Protein AF-0000000080326849 (afdb_homodimer)

Nearest PDB structures (foldseek):
  8a9y-assembly1_I  TM=8.716E-01  e=7.642E-74  Bacteroides thetaiotaomicron VPI-5482
  6zm1-assembly1_B  TM=8.538E-01  e=9.521E-70  Bacteroides thetaiotaomicron VPI-5482
  6sm3-assembly1_B  TM=8.255E-01  e=3.219E-65  Porphyromonas gingivalis W83
  6z8i-assembly1_B  TM=8.258E-01  e=1.841E-57  Bacteroides thetaiotaomicron VPI-5482
  5odw-assembly2_B  TM=6.741E-01  e=1.408E-22  Pseudomonas aeruginosa PAO1

InterPro domains:
  IPR008969 Carboxypeptidase-like, regulatory domain superfamily [SSF49464] (3-81)
  IPR012910 TonB-dependent receptor, plug domain [PF07715] (94-198)
  IPR023996 TonB-dependent outer membrane protein, SusC/RagA [TIGR04056] (3-1041)
  IPR023997 TonB-dependent outer membrane protein SusC/RagA, conserved site [TIGR04057] (175-204)
  IPR036942 TonB-dependent receptor-like, beta-barrel domain superfamily [G3DSA:2.40.170.20] (307-1041)
  IPR037066 TonB-dependent receptor, plug domain superfamily [G3DSA:2.170.130.10] (72-208)
  IPR039426 TonB-dependent receptor-like [PS52016] (90-984)
  IPR039426 TonB-dependent receptor-like [PTHR30069] (73-820)

Structure (mmCIF, N/CA/C/O backbone):
data_AF-0000000080326849-model_v1
#
loop_
_entity.id
_entity.type
_entity.pdbx_description
1 polymer 'Contig29, whole genome shotgun sequence'
#
loop_
_atom_site.group_PDB
_atom_site.id
_atom_site.type_symbol
_atom_site.label_atom_id
_atom_site.label_alt_id
_atom_site.label_comp_id
_atom_site.label_asym_id
_atom_site.label_entity_id
_atom_site.label_seq_id
_atom_site.pdbx_PDB_ins_code
_atom_site.Cartn_x
_atom_site.Cartn_y
_atom_site.Cartn_z
_atom_site.occupancy
_atom_site.B_iso_or_equiv
_atom_site.auth_seq_id
_atom_site.auth_comp_id
_atom_site.auth_asym_id
_atom_site.auth_atom_id
_atom_site.pdbx_PDB_model_num
ATOM 1 N N . MET A 1 1 ? 57.781 -1.099 -11.609 1 80.69 1 MET A N 1
ATOM 2 C CA . MET A 1 1 ? 58.594 -2.131 -12.258 1 80.69 1 MET A CA 1
ATOM 3 C C . MET A 1 1 ? 57.719 -3.016 -13.141 1 80.69 1 MET A C 1
ATOM 5 O O . MET A 1 1 ? 56.531 -3.154 -12.906 1 80.69 1 MET A O 1
ATOM 9 N N . LEU A 1 2 ? 58.25 -3.49 -14.086 1 80.94 2 LEU A N 1
ATOM 10 C CA . LEU A 1 2 ? 57.594 -4.426 -14.984 1 80.94 2 LEU A CA 1
ATOM 11 C C . LEU A 1 2 ? 57.656 -5.848 -14.438 1 80.94 2 LEU A C 1
ATOM 13 O O . LEU A 1 2 ? 58.75 -6.375 -14.195 1 80.94 2 LEU A O 1
ATOM 17 N N . VAL A 1 3 ? 56.531 -6.348 -14.078 1 83.81 3 VAL A N 1
ATOM 18 C CA . VAL A 1 3 ? 56.438 -7.742 -13.664 1 83.81 3 VAL A CA 1
ATOM 19 C C . VAL A 1 3 ? 55.938 -8.602 -14.82 1 83.81 3 VAL A C 1
ATOM 21 O O . VAL A 1 3 ? 54.906 -8.273 -15.438 1 83.81 3 VAL A O 1
ATOM 24 N N . LYS A 1 4 ? 56.688 -9.641 -15.086 1 82.62 4 LYS A N 1
ATOM 25 C CA . LYS A 1 4 ? 56.312 -10.641 -16.078 1 82.62 4 LYS A CA 1
ATOM 26 C C . LYS A 1 4 ? 56.156 -12.023 -15.445 1 82.62 4 LYS A C 1
ATOM 28 O O . LYS A 1 4 ? 56.719 -12.289 -14.383 1 82.62 4 LYS A O 1
ATOM 33 N N . GLY A 1 5 ? 55.281 -12.805 -15.961 1 83.62 5 GLY A N 1
ATOM 34 C CA . GLY A 1 5 ? 55.156 -14.172 -15.492 1 83.62 5 GLY A CA 1
ATOM 35 C C . GLY A 1 5 ? 54.219 -15.008 -16.328 1 83.62 5 GLY A C 1
ATOM 36 O O . GLY A 1 5 ? 53.719 -14.547 -17.359 1 83.62 5 GLY A O 1
ATOM 37 N N . THR A 1 6 ? 54.156 -16.266 -15.992 1 81.56 6 THR A N 1
ATOM 38 C CA . THR A 1 6 ? 53.219 -17.219 -16.578 1 81.56 6 THR A CA 1
ATOM 39 C C . THR A 1 6 ? 52.25 -17.734 -15.531 1 81.56 6 THR A C 1
ATOM 41 O O . THR A 1 6 ? 52.625 -18.031 -14.398 1 81.56 6 THR A O 1
ATOM 44 N N . VAL A 1 7 ? 51.062 -17.641 -15.852 1 82.44 7 VAL A N 1
ATOM 45 C CA . VAL A 1 7 ? 50.062 -18.281 -15.016 1 82.44 7 VAL A CA 1
ATOM 46 C C . VAL A 1 7 ? 49.719 -19.656 -15.586 1 82.44 7 VAL A C 1
ATOM 48 O O . VAL A 1 7 ? 49.281 -19.781 -16.75 1 82.44 7 VAL A O 1
ATOM 51 N N . THR A 1 8 ? 49.938 -20.594 -14.789 1 77.44 8 THR A N 1
ATOM 52 C CA . THR A 1 8 ? 49.719 -21.953 -15.242 1 77.44 8 THR A CA 1
ATOM 53 C C . THR A 1 8 ? 48.688 -22.656 -14.352 1 77.44 8 THR A C 1
ATOM 55 O O . THR A 1 8 ? 48.438 -22.203 -13.242 1 77.44 8 THR A O 1
ATOM 58 N N . ASP A 1 9 ? 48.125 -23.672 -14.93 1 68.25 9 ASP A N 1
ATOM 59 C CA . ASP A 1 9 ? 47.281 -24.547 -14.125 1 68.25 9 ASP A CA 1
ATOM 60 C C . ASP A 1 9 ? 48.125 -25.562 -13.359 1 68.25 9 ASP A C 1
ATOM 62 O O . ASP A 1 9 ? 49.344 -25.5 -13.383 1 68.25 9 ASP A O 1
ATOM 66 N N . GLU A 1 10 ? 47.469 -26.422 -12.578 1 64.81 10 GLU A N 1
ATOM 67 C CA . GLU A 1 10 ? 48.156 -27.406 -11.758 1 64.81 10 GLU A CA 1
ATOM 68 C C . GLU A 1 10 ? 49.062 -28.297 -12.609 1 64.81 10 GLU A C 1
ATOM 70 O O . GLU A 1 10 ? 50.062 -28.812 -12.125 1 64.81 10 GLU A O 1
ATOM 75 N N . LYS A 1 11 ? 48.875 -28.422 -13.859 1 63.25 11 LYS A N 1
ATOM 76 C CA . LYS A 1 11 ? 49.656 -29.297 -14.758 1 63.25 11 LYS A CA 1
ATOM 77 C C . LYS A 1 11 ? 50.781 -28.516 -15.43 1 63.25 11 LYS A C 1
ATOM 79 O O . LYS A 1 11 ? 51.469 -29.062 -16.281 1 63.25 11 LYS A O 1
ATOM 84 N N . GLY A 1 12 ? 50.75 -27.328 -15.211 1 66.94 12 GLY A N 1
ATOM 85 C CA . GLY A 1 12 ? 51.844 -26.531 -15.758 1 66.94 12 GLY A CA 1
ATOM 86 C C . GLY A 1 12 ? 51.5 -25.875 -17.078 1 66.94 12 GLY A C 1
ATOM 87 O O . GLY A 1 12 ? 52.344 -25.297 -17.75 1 66.94 12 GLY A O 1
ATOM 88 N N . THR A 1 13 ? 50.344 -26.078 -17.453 1 70.25 13 THR A N 1
ATOM 89 C CA . THR A 1 13 ? 49.906 -25.484 -18.719 1 70.25 13 THR A CA 1
ATOM 90 C C . THR A 1 13 ? 49.5 -24.016 -18.5 1 70.25 13 THR A C 1
ATOM 92 O O . THR A 1 13 ? 48.75 -23.703 -17.578 1 70.25 13 THR A O 1
ATOM 95 N N . GLY A 1 14 ? 49.906 -23.188 -19.406 1 75.81 14 GLY A N 1
ATOM 96 C CA . GLY A 1 14 ? 49.562 -21.781 -19.328 1 75.81 14 GLY A CA 1
ATOM 97 C C . GLY A 1 14 ? 48.062 -21.516 -19.469 1 75.81 14 GLY A C 1
ATOM 98 O O . GLY A 1 14 ? 47.406 -22.094 -20.328 1 75.81 14 GLY A O 1
ATOM 99 N N . ILE A 1 15 ? 47.469 -20.812 -18.578 1 74.5 15 ILE A N 1
ATOM 100 C CA . ILE A 1 15 ? 46.062 -20.453 -18.594 1 74.5 15 ILE A CA 1
ATOM 101 C C . ILE A 1 15 ? 45.875 -19.109 -19.281 1 74.5 15 ILE A C 1
ATOM 103 O O . ILE A 1 15 ? 46.281 -18.078 -18.766 1 74.5 15 ILE A O 1
ATOM 107 N N . PRO A 1 16 ? 45.25 -19.266 -20.422 1 69.06 16 PRO A N 1
ATOM 108 C CA . PRO A 1 16 ? 44.969 -17.984 -21.078 1 69.06 16 PRO A CA 1
ATOM 109 C C . PRO A 1 16 ? 43.812 -17.219 -20.438 1 69.06 16 PRO A C 1
ATOM 111 O O . PRO A 1 16 ? 42.875 -17.844 -19.938 1 69.06 16 PRO A O 1
ATOM 114 N N . GLY A 1 17 ? 43.844 -15.891 -20.406 1 67.38 17 GLY A N 1
ATOM 115 C CA . GLY A 1 17 ? 42.75 -15.039 -20.016 1 67.38 17 GLY A CA 1
ATOM 116 C C . GLY A 1 17 ? 42.625 -14.852 -18.516 1 67.38 17 GLY A C 1
ATOM 117 O O . GLY A 1 17 ? 41.562 -14.43 -18.031 1 67.38 17 GLY A O 1
ATOM 118 N N . VAL A 1 18 ? 43.625 -15.273 -17.781 1 74 18 VAL A N 1
ATOM 119 C CA . VAL A 1 18 ? 43.625 -15.031 -16.344 1 74 18 VAL A CA 1
ATOM 120 C C . VAL A 1 18 ? 43.688 -13.523 -16.078 1 74 18 VAL A C 1
ATOM 122 O O . VAL A 1 18 ? 44.562 -12.836 -16.594 1 74 18 VAL A O 1
ATOM 125 N N . SER A 1 19 ? 42.781 -13.148 -15.328 1 77.06 19 SER A N 1
ATOM 126 C CA . SER A 1 19 ? 42.812 -11.742 -14.93 1 77.06 19 SER A CA 1
ATOM 127 C C . SER A 1 19 ? 43.844 -11.5 -13.836 1 77.06 19 SER A C 1
ATOM 129 O O . SER A 1 19 ? 43.812 -12.141 -12.781 1 77.06 19 SER A O 1
ATOM 131 N N . ILE A 1 20 ? 44.938 -10.711 -14.195 1 79.5 20 ILE A N 1
ATOM 132 C CA . ILE A 1 20 ? 45.938 -10.289 -13.219 1 79.5 20 ILE A CA 1
ATOM 133 C C . ILE A 1 20 ? 45.719 -8.812 -12.875 1 79.5 20 ILE A C 1
ATOM 135 O O . ILE A 1 20 ? 45.844 -7.941 -13.734 1 79.5 20 ILE A O 1
ATOM 139 N N . LYS A 1 21 ? 45.344 -8.633 -11.672 1 78.25 21 LYS A N 1
ATOM 140 C CA . LYS A 1 21 ? 45.031 -7.281 -11.219 1 78.25 21 LYS A CA 1
ATOM 141 C C . LYS A 1 21 ? 45.875 -6.895 -10.008 1 78.25 21 LYS A C 1
ATOM 143 O O . LYS A 1 21 ? 46.125 -7.73 -9.148 1 78.25 21 LYS A O 1
ATOM 148 N N . LEU A 1 22 ? 46.5 -5.609 -10.102 1 77.19 22 LEU A N 1
ATOM 149 C CA . LEU A 1 22 ? 47.125 -5.062 -8.898 1 77.19 22 LEU A CA 1
ATOM 150 C C . LEU A 1 22 ? 46.094 -4.797 -7.816 1 77.19 22 LEU A C 1
ATOM 152 O O . LEU A 1 22 ? 45.094 -4.129 -8.07 1 77.19 22 LEU A O 1
ATOM 156 N N . LYS A 1 23 ? 46.312 -5.43 -6.703 1 71.44 23 LYS A N 1
ATOM 157 C CA . LYS A 1 23 ? 45.406 -5.34 -5.578 1 71.44 23 LYS A CA 1
ATOM 158 C C . LYS A 1 23 ? 45.094 -3.887 -5.219 1 71.44 23 LYS A C 1
ATOM 160 O O . LYS A 1 23 ? 46.031 -3.076 -5.098 1 71.44 23 LYS A O 1
ATOM 165 N N . GLU A 1 24 ? 43.875 -3.559 -5.18 1 59.56 24 GLU A N 1
ATOM 166 C CA . GLU A 1 24 ? 43.375 -2.248 -4.789 1 59.56 24 GLU A CA 1
ATOM 167 C C . GLU A 1 24 ? 43.688 -1.194 -5.844 1 59.56 24 GLU A C 1
ATOM 169 O O . GLU A 1 24 ? 43.875 -0.016 -5.52 1 59.56 24 GLU A O 1
ATOM 174 N N . SER A 1 25 ? 44.125 -1.574 -7.102 1 64.38 25 SER A N 1
ATOM 175 C CA . SER A 1 25 ? 44.438 -0.693 -8.227 1 64.38 25 SER A CA 1
ATOM 176 C C . SER A 1 25 ? 43.656 -1.105 -9.477 1 64.38 25 SER A C 1
ATOM 178 O O . SER A 1 25 ? 43.188 -2.24 -9.578 1 64.38 25 SER A O 1
ATOM 180 N N . ALA A 1 26 ? 43.562 -0.132 -10.375 1 60.25 26 ALA A N 1
ATOM 181 C CA . ALA A 1 26 ? 42.906 -0.413 -11.664 1 60.25 26 ALA A CA 1
ATOM 182 C C . ALA A 1 26 ? 43.906 -1.019 -12.648 1 60.25 26 ALA A C 1
ATOM 184 O O . ALA A 1 26 ? 43.531 -1.395 -13.758 1 60.25 26 ALA A O 1
ATOM 185 N N . ILE A 1 27 ? 45.062 -1.151 -12.242 1 71.69 27 ILE A N 1
ATOM 186 C CA . ILE A 1 27 ? 46.062 -1.74 -13.109 1 71.69 27 ILE A CA 1
ATOM 187 C C . ILE A 1 27 ? 45.844 -3.244 -13.234 1 71.69 27 ILE A C 1
ATOM 189 O O . ILE A 1 27 ? 45.844 -3.967 -12.234 1 71.69 27 ILE A O 1
ATOM 193 N N . ALA A 1 28 ? 45.312 -3.67 -14.336 1 73.12 28 ALA A N 1
ATOM 194 C CA . ALA A 1 28 ? 45.062 -5.09 -14.586 1 73.12 28 ALA A CA 1
ATOM 195 C C . ALA A 1 28 ? 45.562 -5.5 -15.969 1 73.12 28 ALA A C 1
ATOM 197 O O . ALA A 1 28 ? 45.75 -4.652 -16.844 1 73.12 28 ALA A O 1
ATOM 198 N N . THR A 1 29 ? 46 -6.734 -16.109 1 76.12 29 THR A N 1
ATOM 199 C CA . THR A 1 29 ? 46.312 -7.371 -17.375 1 76.12 29 THR A CA 1
ATOM 200 C C . THR A 1 29 ? 45.75 -8.789 -17.422 1 76.12 29 THR A C 1
ATOM 202 O O . THR A 1 29 ? 45.219 -9.289 -16.438 1 76.12 29 THR A O 1
ATOM 205 N N . THR A 1 30 ? 45.656 -9.375 -18.484 1 77.06 30 THR A N 1
ATOM 206 C CA . THR A 1 30 ? 45.312 -10.773 -18.641 1 77.06 30 THR A CA 1
ATOM 207 C C . THR A 1 30 ? 46.438 -11.57 -19.281 1 77.06 30 THR A C 1
ATOM 209 O O . THR A 1 30 ? 47.281 -11 -19.953 1 77.06 30 THR A O 1
ATOM 212 N N . THR A 1 31 ? 46.438 -12.883 -19 1 77.12 31 THR A N 1
ATOM 213 C CA . THR A 1 31 ? 47.438 -13.734 -19.594 1 77.12 31 THR A CA 1
ATOM 214 C C . THR A 1 31 ? 47.188 -13.914 -21.094 1 77.12 31 THR A C 1
ATOM 216 O O . THR A 1 31 ? 46.062 -13.859 -21.547 1 77.12 31 THR A O 1
ATOM 219 N N . ASP A 1 32 ? 48.344 -14.086 -21.828 1 74.31 32 ASP A N 1
ATOM 220 C CA . ASP A 1 32 ? 48.25 -14.398 -23.25 1 74.31 32 ASP A CA 1
ATOM 221 C C . ASP A 1 32 ? 47.938 -15.875 -23.484 1 74.31 32 ASP A C 1
ATOM 223 O O . ASP A 1 32 ? 47.781 -16.625 -22.516 1 74.31 32 ASP A O 1
ATOM 227 N N . PRO A 1 33 ? 47.781 -16.375 -24.656 1 67.12 33 PRO A N 1
ATOM 228 C CA . PRO A 1 33 ? 47.406 -17.766 -24.922 1 67.12 33 PRO A CA 1
ATOM 229 C C . PRO A 1 33 ? 48.375 -18.781 -24.297 1 67.12 33 PRO A C 1
ATOM 231 O O . PRO A 1 33 ? 47.969 -19.922 -24.031 1 67.12 33 PRO A O 1
ATOM 234 N N . SER A 1 34 ? 49.5 -18.438 -24.094 1 73.31 34 SER A N 1
ATOM 235 C CA . SER A 1 34 ? 50.469 -19.328 -23.484 1 73.31 34 SER A CA 1
ATOM 236 C C . SER A 1 34 ? 50.5 -19.141 -21.969 1 73.31 34 SER A C 1
ATOM 238 O O . SER A 1 34 ? 51.344 -19.734 -21.281 1 73.31 34 SER A O 1
ATOM 240 N N . GLY A 1 35 ? 49.656 -18.328 -21.422 1 76.38 35 GLY A N 1
ATOM 241 C CA . GLY A 1 35 ? 49.562 -18.062 -20 1 76.38 35 GLY A CA 1
ATOM 242 C C . GLY A 1 35 ? 50.5 -16.984 -19.516 1 76.38 35 GLY A C 1
ATOM 243 O O . GLY A 1 35 ? 50.625 -16.75 -18.312 1 76.38 35 GLY A O 1
ATOM 244 N N . LYS A 1 36 ? 51.188 -16.297 -20.391 1 80.5 36 LYS A N 1
ATOM 245 C CA . LYS A 1 36 ? 52.156 -15.273 -20.016 1 80.5 36 LYS A CA 1
ATOM 246 C C . LYS A 1 36 ? 51.469 -13.922 -19.797 1 80.5 36 LYS A C 1
ATOM 248 O O . LYS A 1 36 ? 50.5 -13.609 -20.453 1 80.5 36 LYS A O 1
ATOM 253 N N . TYR A 1 37 ? 52 -13.195 -18.891 1 79.81 37 TYR A N 1
ATOM 254 C CA . TYR A 1 37 ? 51.469 -11.859 -18.641 1 79.81 37 TYR A CA 1
ATOM 255 C C . TYR A 1 37 ? 52.594 -10.875 -18.359 1 79.81 37 TYR A C 1
ATOM 257 O O . TYR A 1 37 ? 53.719 -11.281 -18.047 1 79.81 37 TYR A O 1
ATOM 265 N N . ALA A 1 38 ? 52.406 -9.586 -18.703 1 81.75 38 ALA A N 1
ATOM 266 C CA . ALA A 1 38 ? 53.25 -8.461 -18.312 1 81.75 38 ALA A CA 1
ATOM 267 C C . ALA A 1 38 ? 52.438 -7.316 -17.75 1 81.75 38 ALA A C 1
ATOM 269 O O . ALA A 1 38 ? 51.406 -6.93 -18.328 1 81.75 38 ALA A O 1
ATOM 270 N N . ILE A 1 39 ? 52.844 -6.871 -16.547 1 79.12 39 ILE A N 1
ATOM 271 C CA . ILE A 1 39 ? 52.094 -5.805 -15.883 1 79.12 39 ILE A CA 1
ATOM 272 C C . ILE A 1 39 ? 53.062 -4.867 -15.156 1 79.12 39 ILE A C 1
ATOM 274 O O . ILE A 1 39 ? 54 -5.324 -14.484 1 79.12 39 ILE A O 1
ATOM 278 N N . LYS A 1 40 ? 52.906 -3.576 -15.297 1 79.56 40 LYS A N 1
ATOM 279 C CA . LYS A 1 40 ? 53.688 -2.584 -14.57 1 79.56 40 LYS A CA 1
ATOM 280 C C . LYS A 1 40 ? 53.031 -2.207 -13.25 1 79.56 40 LYS A C 1
ATOM 282 O O . LYS A 1 40 ? 51.906 -1.674 -13.242 1 79.56 40 LYS A O 1
ATOM 287 N N . VAL A 1 41 ? 53.719 -2.604 -12.117 1 78.06 41 VAL A N 1
ATOM 288 C CA . VAL A 1 41 ? 53.125 -2.398 -10.805 1 78.06 41 VAL A CA 1
ATOM 289 C C . VAL A 1 41 ? 54.188 -1.899 -9.828 1 78.06 41 VAL A C 1
ATOM 291 O O . VAL A 1 41 ? 55.375 -2.061 -10.078 1 78.06 41 VAL A O 1
ATOM 294 N N . PRO A 1 42 ? 53.844 -1.189 -8.773 1 79.25 42 PRO A N 1
ATOM 295 C CA . PRO A 1 42 ? 54.844 -0.878 -7.746 1 79.25 42 PRO A CA 1
ATOM 296 C C . PRO A 1 42 ? 55.469 -2.129 -7.148 1 79.25 42 PRO A C 1
ATOM 298 O O . PRO A 1 42 ? 54.844 -3.17 -7.039 1 79.25 42 PRO A O 1
ATOM 301 N N . GLY A 1 43 ? 56.75 -2.104 -6.883 1 79 43 GLY A N 1
ATOM 302 C CA . GLY A 1 43 ? 57.531 -3.217 -6.352 1 79 43 GLY A CA 1
ATOM 303 C C . GLY A 1 43 ? 56.906 -3.824 -5.105 1 79 43 GLY A C 1
ATOM 304 O O . GLY A 1 43 ? 57.094 -5.004 -4.816 1 79 43 GLY A O 1
ATOM 305 N N . ASN A 1 44 ? 56.219 -3.084 -4.445 1 75.25 44 ASN A N 1
ATOM 306 C CA . ASN A 1 44 ? 55.594 -3.58 -3.221 1 75.25 44 ASN A CA 1
ATOM 307 C C . ASN A 1 44 ? 54.125 -3.893 -3.434 1 75.25 44 ASN A C 1
ATOM 309 O O . ASN A 1 44 ? 53.375 -4.066 -2.469 1 75.25 44 ASN A O 1
ATOM 313 N N . GLY A 1 45 ? 53.688 -4.066 -4.578 1 75.75 45 GLY A N 1
ATOM 314 C CA . GLY A 1 45 ? 52.281 -4.332 -4.883 1 75.75 45 GLY A CA 1
ATOM 315 C C . GLY A 1 45 ? 51.906 -5.797 -4.73 1 75.75 45 GLY A C 1
ATOM 316 O O . GLY A 1 45 ? 52.781 -6.648 -4.539 1 75.75 45 GLY A O 1
ATOM 317 N N . VAL A 1 46 ? 50.562 -6.137 -4.645 1 80.44 46 VAL A N 1
ATOM 318 C CA . VAL A 1 46 ? 50 -7.492 -4.656 1 80.44 46 VAL A CA 1
ATOM 319 C C . VAL A 1 46 ? 49.156 -7.699 -5.91 1 80.44 46 VAL A C 1
ATOM 321 O O . VAL A 1 46 ? 48.25 -6.906 -6.191 1 80.44 46 VAL A O 1
ATOM 324 N N . LEU A 1 47 ? 49.562 -8.773 -6.629 1 79.88 47 LEU A N 1
ATOM 325 C CA . LEU A 1 47 ? 48.781 -9.133 -7.82 1 79.88 47 LEU A CA 1
ATOM 326 C C . LEU A 1 47 ? 47.719 -10.172 -7.488 1 79.88 47 LEU A C 1
ATOM 328 O O . LEU A 1 47 ? 48 -11.117 -6.75 1 79.88 47 LEU A O 1
ATOM 332 N N . ILE A 1 48 ? 46.594 -9.93 -7.941 1 78.94 48 ILE A N 1
ATOM 333 C CA . ILE A 1 48 ? 45.5 -10.906 -7.844 1 78.94 48 ILE A CA 1
ATOM 334 C C . ILE A 1 48 ? 45.312 -11.586 -9.195 1 78.94 48 ILE A C 1
ATOM 336 O O . ILE A 1 48 ? 45.031 -10.922 -10.195 1 78.94 48 ILE A O 1
ATOM 340 N N . PHE A 1 49 ? 45.5 -12.891 -9.172 1 75.44 49 PHE A N 1
ATOM 341 C CA . PHE A 1 49 ? 45.25 -13.742 -10.328 1 75.44 49 PHE A CA 1
ATOM 342 C C . PHE A 1 49 ? 43.875 -14.406 -10.227 1 75.44 49 PHE A C 1
ATOM 344 O O . PHE A 1 49 ? 43.625 -15.156 -9.281 1 75.44 49 PHE A O 1
ATOM 351 N N . SER A 1 50 ? 43 -14.047 -11.062 1 71.88 50 SER A N 1
ATOM 352 C CA . SER A 1 50 ? 41.656 -14.617 -11.031 1 71.88 50 SER A CA 1
ATOM 353 C C . SER A 1 50 ? 41.25 -15.141 -12.406 1 71.88 50 SER A C 1
ATOM 355 O O . SER A 1 50 ? 41.531 -14.5 -13.422 1 71.88 50 SER A O 1
ATOM 357 N N . TYR A 1 51 ? 40.875 -16.359 -12.391 1 64.5 51 TYR A N 1
ATOM 358 C CA . TYR A 1 51 ? 40.312 -16.984 -13.586 1 64.5 51 TYR A CA 1
ATOM 359 C C . TYR A 1 51 ? 39.156 -17.906 -13.25 1 64.5 51 TYR A C 1
ATOM 361 O O . TYR A 1 51 ? 39.188 -18.594 -12.227 1 64.5 51 TYR A O 1
ATOM 369 N N . LEU A 1 52 ? 38.125 -17.812 -14.086 1 52.72 52 LEU A N 1
ATOM 370 C CA . LEU A 1 52 ? 36.938 -18.672 -13.891 1 52.72 52 LEU A CA 1
ATOM 371 C C . LEU A 1 52 ? 37.375 -20.141 -13.781 1 52.72 52 LEU A C 1
ATOM 373 O O . LEU A 1 52 ? 38.125 -20.641 -14.625 1 52.72 52 LEU A O 1
ATOM 377 N N . GLY A 1 53 ? 36.938 -20.859 -12.781 1 53.28 53 GLY A N 1
ATOM 378 C CA . GLY A 1 53 ? 37.25 -22.266 -12.555 1 53.28 53 GLY A CA 1
ATOM 379 C C . GLY A 1 53 ? 38.5 -22.453 -11.695 1 53.28 53 GLY A C 1
ATOM 380 O O . GLY A 1 53 ? 38.875 -23.594 -11.375 1 53.28 53 GLY A O 1
ATOM 381 N N . TYR A 1 54 ? 39.188 -21.344 -11.484 1 61.59 54 TYR A N 1
ATOM 382 C CA . TYR A 1 54 ? 40.375 -21.422 -10.664 1 61.59 54 TYR A CA 1
ATOM 383 C C . TYR A 1 54 ? 40.25 -20.562 -9.414 1 61.59 54 TYR A C 1
ATOM 385 O O . TYR A 1 54 ? 39.562 -19.562 -9.422 1 61.59 54 TYR A O 1
ATOM 393 N N . ASN A 1 55 ? 40.719 -21.016 -8.344 1 62.41 55 ASN A N 1
ATOM 394 C CA . ASN A 1 55 ? 40.812 -20.188 -7.148 1 62.41 55 ASN A CA 1
ATOM 395 C C . ASN A 1 55 ? 41.656 -18.938 -7.398 1 62.41 55 ASN A C 1
ATOM 397 O O . ASN A 1 55 ? 42.75 -19.016 -7.938 1 62.41 55 ASN A O 1
ATOM 401 N N . SER A 1 56 ? 41.031 -17.859 -7.098 1 66.62 56 SER A N 1
ATOM 402 C CA . SER A 1 56 ? 41.812 -16.641 -7.207 1 66.62 56 SER A CA 1
ATOM 403 C C . SER A 1 56 ? 43.031 -16.672 -6.277 1 66.62 56 SER A C 1
ATOM 405 O O . SER A 1 56 ? 42.938 -17.203 -5.16 1 66.62 56 SER A O 1
ATOM 407 N N . GLN A 1 57 ? 44.25 -16.297 -6.727 1 71.12 57 GLN A N 1
ATOM 408 C CA . GLN A 1 57 ? 45.469 -16.266 -5.93 1 71.12 57 GLN A CA 1
ATOM 409 C C . GLN A 1 57 ? 46.031 -14.859 -5.855 1 71.12 57 GLN A C 1
ATOM 411 O O . GLN A 1 57 ? 46.125 -14.156 -6.867 1 71.12 57 GLN A O 1
ATOM 416 N N . GLU A 1 58 ? 46.281 -14.406 -4.613 1 76 58 GLU A N 1
ATOM 417 C CA . GLU A 1 58 ? 47 -13.148 -4.422 1 76 58 GLU A CA 1
ATOM 418 C C . GLU A 1 58 ? 48.5 -13.375 -4.301 1 76 58 GLU A C 1
ATOM 420 O O . GLU A 1 58 ? 48.938 -14.227 -3.521 1 76 58 GLU A O 1
ATOM 425 N N . MET A 1 59 ? 49.312 -12.68 -5.129 1 77.81 59 MET A N 1
ATOM 426 C CA . MET A 1 59 ? 50.781 -12.805 -5.109 1 77.81 59 MET A CA 1
ATOM 427 C C . MET A 1 59 ? 51.438 -11.445 -4.867 1 77.81 59 MET A C 1
ATOM 429 O O . MET A 1 59 ? 51.281 -10.523 -5.668 1 77.81 59 MET A O 1
ATOM 433 N N . PRO A 1 60 ? 52.062 -11.219 -3.697 1 79.31 60 PRO A N 1
ATOM 434 C CA . PRO A 1 60 ? 52.812 -9.992 -3.555 1 79.31 60 PRO A CA 1
ATOM 435 C C . PRO A 1 60 ? 53.938 -9.867 -4.59 1 79.31 60 PRO A C 1
ATOM 437 O O . PRO A 1 60 ? 54.625 -10.852 -4.883 1 79.31 60 PRO A O 1
ATOM 440 N N . VAL A 1 61 ? 54.188 -8.711 -5.16 1 82 61 VAL A N 1
ATOM 441 C CA . VAL A 1 61 ? 55.188 -8.469 -6.176 1 82 61 VAL A CA 1
ATOM 442 C C . VAL A 1 61 ? 56.594 -8.508 -5.539 1 82 61 VAL A C 1
ATOM 444 O O . VAL A 1 61 ? 57.5 -9.133 -6.078 1 82 61 VAL A O 1
ATOM 447 N N . ASN A 1 62 ? 56.75 -7.969 -4.309 1 79 62 ASN A N 1
ATOM 448 C CA . ASN A 1 62 ? 58 -7.914 -3.557 1 79 62 ASN A CA 1
ATOM 449 C C . ASN A 1 62 ? 59.188 -7.652 -4.473 1 79 62 ASN A C 1
ATOM 451 O O . ASN A 1 62 ? 60.219 -8.336 -4.379 1 79 62 ASN A O 1
ATOM 455 N N . ASN A 1 63 ? 59.125 -6.668 -5.395 1 74.56 63 ASN A N 1
ATOM 456 C CA . ASN A 1 63 ? 60.094 -6.191 -6.367 1 74.56 63 ASN A CA 1
ATOM 457 C C . ASN A 1 63 ? 60.562 -7.32 -7.27 1 74.56 63 ASN A C 1
ATOM 459 O O . ASN A 1 63 ? 61.719 -7.32 -7.707 1 74.56 63 ASN A O 1
ATOM 463 N N . ARG A 1 64 ? 59.875 -8.391 -7.441 1 81.88 64 ARG A N 1
ATOM 464 C CA . ARG A 1 64 ? 60.219 -9.469 -8.367 1 81.88 64 ARG A CA 1
ATOM 465 C C . ARG A 1 64 ? 59.781 -9.125 -9.789 1 81.88 64 ARG A C 1
ATOM 467 O O . ARG A 1 64 ? 58.594 -8.906 -10.039 1 81.88 64 ARG A O 1
ATOM 474 N N . PRO A 1 65 ? 60.781 -9.18 -10.594 1 79 65 PRO A N 1
ATOM 475 C CA . PRO A 1 65 ? 60.375 -8.875 -11.969 1 79 65 PRO A CA 1
ATOM 476 C C . PRO A 1 65 ? 59.688 -10.039 -12.664 1 79 65 PRO A C 1
ATOM 478 O O . PRO A 1 65 ? 59.031 -9.852 -13.688 1 79 65 PRO A O 1
ATOM 481 N N . LEU A 1 66 ? 59.844 -11.258 -12.172 1 78.88 66 LEU A N 1
ATOM 482 C CA . LEU A 1 66 ? 59.219 -12.469 -12.703 1 78.88 66 LEU A CA 1
ATOM 483 C C . LEU A 1 66 ? 58.375 -13.148 -11.641 1 78.88 66 LEU A C 1
ATOM 485 O O . LEU A 1 66 ? 58.875 -13.523 -10.578 1 78.88 66 LEU A O 1
ATOM 489 N N . ILE A 1 67 ? 57.062 -13.25 -11.773 1 82.88 67 ILE A N 1
ATOM 490 C CA . ILE A 1 67 ? 56.125 -13.953 -10.891 1 82.88 67 ILE A CA 1
ATOM 491 C C . ILE A 1 67 ? 55.312 -14.969 -11.695 1 82.88 67 ILE A C 1
ATOM 493 O O . ILE A 1 67 ? 54.438 -14.586 -12.492 1 82.88 67 ILE A O 1
ATOM 497 N N . ASN A 1 68 ? 55.656 -16.234 -11.57 1 79.06 68 ASN A N 1
ATOM 498 C CA . ASN A 1 68 ? 54.844 -17.344 -12.109 1 79.06 68 ASN A CA 1
ATOM 499 C C . ASN A 1 68 ? 53.844 -17.859 -11.094 1 79.06 68 ASN A C 1
ATOM 501 O O . ASN A 1 68 ? 54.156 -18.016 -9.914 1 79.06 68 ASN A O 1
ATOM 505 N N . VAL A 1 69 ? 52.625 -17.906 -11.508 1 78.06 69 VAL A N 1
ATOM 506 C CA . VAL A 1 69 ? 51.562 -18.344 -10.602 1 78.06 69 VAL A CA 1
ATOM 507 C C . VAL A 1 69 ? 50.875 -19.609 -11.156 1 78.06 69 VAL A C 1
ATOM 509 O O . VAL A 1 69 ? 50.594 -19.688 -12.352 1 78.06 69 VAL A O 1
ATOM 512 N N . LYS A 1 70 ? 50.75 -20.594 -10.336 1 72.75 70 LYS A N 1
ATOM 513 C CA . LYS A 1 70 ? 49.938 -21.781 -10.602 1 72.75 70 LYS A CA 1
ATOM 514 C C . LYS A 1 70 ? 48.562 -21.641 -9.969 1 72.75 70 LYS A C 1
ATOM 516 O O . LYS A 1 70 ? 48.438 -21.609 -8.742 1 72.75 70 LYS A O 1
ATOM 521 N N . LEU A 1 71 ? 47.656 -21.406 -10.914 1 68.31 71 LEU A N 1
ATOM 522 C CA . LEU A 1 71 ? 46.312 -21.328 -10.383 1 68.31 71 LEU A CA 1
ATOM 523 C C . LEU A 1 71 ? 45.75 -22.719 -10.125 1 68.31 71 LEU A C 1
ATOM 525 O O . LEU A 1 71 ? 45.938 -23.625 -10.93 1 68.31 71 LEU A O 1
ATOM 529 N N . GLN A 1 72 ? 45.406 -22.922 -8.938 1 58.78 72 GLN A N 1
ATOM 530 C CA . GLN A 1 72 ? 44.719 -24.172 -8.633 1 58.78 72 GLN A CA 1
ATOM 531 C C . GLN A 1 72 ? 43.281 -24.141 -9.133 1 58.78 72 GLN A C 1
ATOM 533 O O . GLN A 1 72 ? 42.562 -23.141 -8.977 1 58.78 72 GLN A O 1
ATOM 538 N N . GLU A 1 73 ? 43.031 -25.109 -9.961 1 47.34 73 GLU A N 1
ATOM 539 C CA . GLU A 1 73 ? 41.656 -25.234 -10.43 1 47.34 73 GLU A CA 1
ATOM 540 C C . GLU A 1 73 ? 40.688 -25.234 -9.258 1 47.34 73 GLU A C 1
ATOM 542 O O . GLU A 1 73 ? 40.969 -25.812 -8.203 1 47.34 73 GLU A O 1
ATOM 547 N N . ASN A 1 74 ? 39.906 -24.297 -9.227 1 46.16 74 ASN A N 1
ATOM 548 C CA . ASN A 1 74 ? 38.812 -24.312 -8.266 1 46.16 74 ASN A CA 1
ATOM 549 C C . ASN A 1 74 ? 38.031 -25.609 -8.32 1 46.16 74 ASN A C 1
ATOM 551 O O . ASN A 1 74 ? 37.312 -25.875 -9.297 1 46.16 74 ASN A O 1
ATOM 555 N N . SER A 1 75 ? 38.594 -26.672 -8.125 1 44.06 75 SER A N 1
ATOM 556 C CA . SER A 1 75 ? 37.719 -27.844 -8 1 44.06 75 SER A CA 1
ATOM 557 C C . SER A 1 75 ? 36.438 -27.516 -7.246 1 44.06 75 SER A C 1
ATOM 559 O O . SER A 1 75 ? 36.469 -27.219 -6.051 1 44.06 75 SER A O 1
ATOM 561 N N . GLN A 1 76 ? 35.594 -26.953 -7.828 1 45.16 76 GLN A N 1
ATOM 562 C CA . GLN A 1 76 ? 34.312 -26.266 -7.68 1 45.16 76 GLN A CA 1
ATOM 563 C C . GLN A 1 76 ? 33.438 -26.938 -6.625 1 45.16 76 GLN A C 1
ATOM 565 O O . GLN A 1 76 ? 32.812 -26.25 -5.797 1 45.16 76 GLN A O 1
ATOM 570 N N . ALA A 1 77 ? 33.312 -28.25 -6.785 1 49.09 77 ALA A N 1
ATOM 571 C CA . ALA A 1 77 ? 32.188 -28.859 -6.086 1 49.09 77 ALA A CA 1
ATOM 572 C C . ALA A 1 77 ? 32.438 -28.891 -4.578 1 49.09 77 ALA A C 1
ATOM 574 O O . ALA A 1 77 ? 31.516 -28.594 -3.797 1 49.09 77 ALA A O 1
ATOM 575 N N . LEU A 1 78 ? 33.594 -29.266 -4.188 1 49.47 78 LEU A N 1
ATOM 576 C CA . LEU A 1 78 ? 33.781 -29.469 -2.754 1 49.47 78 LEU A CA 1
ATOM 577 C C . LEU A 1 78 ? 34 -28.141 -2.041 1 49.47 78 LEU A C 1
ATOM 579 O O . LEU A 1 78 ? 33.75 -28.031 -0.838 1 49.47 78 LEU A O 1
ATOM 583 N N . THR A 1 79 ? 34.312 -27.062 -2.766 1 59.59 79 THR A N 1
ATOM 584 C CA . THR A 1 79 ? 34.562 -25.781 -2.131 1 59.59 79 THR A CA 1
ATOM 585 C C . THR A 1 79 ? 33.375 -24.828 -2.303 1 59.59 79 THR A C 1
ATOM 587 O O . THR A 1 79 ? 33.438 -23.688 -1.842 1 59.59 79 THR A O 1
ATOM 590 N N . GLU A 1 80 ? 32.406 -25.469 -2.789 1 74.19 80 GLU A N 1
ATOM 591 C CA . GLU A 1 80 ? 31.188 -24.672 -2.947 1 74.19 80 GLU A CA 1
ATOM 592 C C . GLU A 1 80 ? 30.594 -24.297 -1.593 1 74.19 80 GLU A C 1
ATOM 594 O O . GLU A 1 80 ? 30.562 -25.125 -0.673 1 74.19 80 GLU A O 1
ATOM 599 N N . ILE A 1 81 ? 30.281 -23.109 -1.471 1 73 81 ILE A N 1
ATOM 600 C CA . ILE A 1 81 ? 29.641 -22.625 -0.248 1 73 81 ILE A CA 1
ATOM 601 C C . ILE A 1 81 ? 28.125 -22.703 -0.4 1 73 81 ILE A C 1
ATOM 603 O O . ILE A 1 81 ? 27.562 -22.219 -1.392 1 73 81 ILE A O 1
ATOM 607 N N . VAL A 1 82 ? 27.531 -23.391 0.501 1 78.19 82 VAL A N 1
ATOM 608 C CA . VAL A 1 82 ? 26.078 -23.484 0.49 1 78.19 82 VAL A CA 1
ATOM 609 C C . VAL A 1 82 ? 25.5 -22.844 1.747 1 78.19 82 VAL A C 1
ATOM 611 O O . VAL A 1 82 ? 26.156 -22.781 2.785 1 78.19 82 VAL A O 1
ATOM 614 N N . VAL A 1 83 ? 24.375 -22.359 1.537 1 78.94 83 VAL A N 1
ATOM 615 C CA . VAL A 1 83 ? 23.688 -21.75 2.68 1 78.94 83 VAL A CA 1
ATOM 616 C C . VAL A 1 83 ? 22.922 -22.828 3.449 1 78.94 83 VAL A C 1
ATOM 618 O O . VAL A 1 83 ? 22.141 -23.578 2.865 1 78.94 83 VAL A O 1
ATOM 621 N N . VAL A 1 84 ? 23.281 -22.859 4.668 1 77.12 84 VAL A N 1
ATOM 622 C CA . VAL A 1 84 ? 22.594 -23.797 5.559 1 77.12 84 VAL A CA 1
ATOM 623 C C . VAL A 1 84 ? 22.078 -23.047 6.785 1 77.12 84 VAL A C 1
ATOM 625 O O . VAL A 1 84 ? 22.859 -22.453 7.539 1 77.12 84 VAL A O 1
ATOM 628 N N . GLY A 1 85 ? 20.812 -22.953 6.828 1 78.44 85 GLY A N 1
ATOM 629 C CA . GLY A 1 85 ? 20.25 -22.219 7.949 1 78.44 85 GLY A CA 1
ATOM 630 C C . GLY A 1 85 ? 20.562 -20.734 7.902 1 78.44 85 GLY A C 1
ATOM 631 O O . GLY A 1 85 ? 20.266 -20.062 6.914 1 78.44 85 GLY A O 1
ATOM 632 N N . TYR A 1 86 ? 21.156 -20.297 8.984 1 80.38 86 TYR A N 1
ATOM 633 C CA . TYR A 1 86 ? 21.453 -18.875 9.086 1 80.38 86 TYR A CA 1
ATOM 634 C C . TYR A 1 86 ? 22.938 -18.609 8.852 1 80.38 86 TYR A C 1
ATOM 636 O O . TYR A 1 86 ? 23.469 -17.594 9.281 1 80.38 86 TYR A O 1
ATOM 644 N N . GLY A 1 87 ? 23.516 -19.609 8.109 1 78.06 87 GLY A N 1
ATOM 645 C CA . GLY A 1 87 ? 24.922 -19.453 7.777 1 78.06 87 GLY A CA 1
ATOM 646 C C . GLY A 1 87 ? 25.297 -20.141 6.48 1 78.06 87 GLY A C 1
ATOM 647 O O . GLY A 1 87 ? 24.438 -20.594 5.73 1 78.06 87 GLY A O 1
ATOM 648 N N . THR A 1 88 ? 26.562 -19.984 6.199 1 78.38 88 THR A N 1
ATOM 649 C CA . THR A 1 88 ? 27.109 -20.656 5.027 1 78.38 88 THR A CA 1
ATOM 650 C C . THR A 1 88 ? 28.156 -21.703 5.438 1 78.38 88 THR A C 1
ATOM 652 O O . THR A 1 88 ? 28.766 -21.594 6.504 1 78.38 88 THR A O 1
ATOM 655 N N . GLN A 1 89 ? 28.219 -22.703 4.672 1 82 89 GLN A N 1
ATOM 656 C CA . GLN A 1 89 ? 29.203 -23.766 4.883 1 82 89 GLN A CA 1
ATOM 657 C C . GLN A 1 89 ? 29.75 -24.281 3.551 1 82 89 GLN A C 1
ATOM 659 O O . GLN A 1 89 ? 29.062 -24.219 2.529 1 82 89 GLN A O 1
ATOM 664 N N . LYS A 1 90 ? 30.953 -24.703 3.738 1 81.94 90 LYS A N 1
ATOM 665 C CA . LYS A 1 90 ? 31.469 -25.469 2.604 1 81.94 90 LYS A CA 1
ATOM 666 C C . LYS A 1 90 ? 30.688 -26.766 2.414 1 81.94 90 LYS A C 1
ATOM 668 O O . LYS A 1 90 ? 30.344 -27.438 3.389 1 81.94 90 LYS A O 1
ATOM 673 N N . LYS A 1 91 ? 30.453 -27.062 1.272 1 82.25 91 LYS A N 1
ATOM 674 C CA . LYS A 1 91 ? 29.672 -28.25 0.954 1 82.25 91 LYS A CA 1
ATOM 675 C C . LYS A 1 91 ? 30.328 -29.5 1.52 1 82.25 91 LYS A C 1
ATOM 677 O O . LYS A 1 91 ? 29.625 -30.422 1.956 1 82.25 91 LYS A O 1
ATOM 682 N N . ALA A 1 92 ? 31.625 -29.531 1.562 1 80.69 92 ALA A N 1
ATOM 683 C CA . ALA A 1 92 ? 32.375 -30.703 2.006 1 80.69 92 ALA A CA 1
ATOM 684 C C . ALA A 1 92 ? 32.125 -30.984 3.484 1 80.69 92 ALA A C 1
ATOM 686 O O . ALA A 1 92 ? 32.219 -32.125 3.93 1 80.69 92 ALA A O 1
ATOM 687 N N . VAL A 1 93 ? 31.781 -30.047 4.23 1 82.94 93 VAL A N 1
ATOM 688 C CA . VAL A 1 93 ? 31.672 -30.25 5.668 1 82.94 93 VAL A CA 1
ATOM 689 C C . VAL A 1 93 ? 30.203 -30.141 6.09 1 82.94 93 VAL A C 1
ATOM 691 O O . VAL A 1 93 ? 29.906 -29.953 7.27 1 82.94 93 VAL A O 1
ATOM 694 N N . VAL A 1 94 ? 29.344 -30.172 5.141 1 85.88 94 VAL A N 1
ATOM 695 C CA . VAL A 1 94 ? 27.922 -30.172 5.473 1 85.88 94 VAL A CA 1
ATOM 696 C C . VAL A 1 94 ? 27.484 -31.578 5.832 1 85.88 94 VAL A C 1
ATOM 698 O O . VAL A 1 94 ? 27.719 -32.531 5.078 1 85.88 94 VAL A O 1
ATOM 701 N N . SER A 1 95 ? 26.828 -31.734 6.906 1 86.62 95 SER A N 1
ATOM 702 C CA . SER A 1 95 ? 26.375 -33.062 7.34 1 86.62 95 SER A CA 1
ATOM 703 C C . SER A 1 95 ? 24.922 -33.281 6.969 1 86.62 95 SER A C 1
ATOM 705 O O . SER A 1 95 ? 24.453 -34.438 6.992 1 86.62 95 SER A O 1
ATOM 707 N N . GLY A 1 96 ? 24.219 -32.344 6.555 1 86.12 96 GLY A N 1
ATOM 708 C CA . GLY A 1 96 ? 22.812 -32.469 6.18 1 86.12 96 GLY A CA 1
ATOM 709 C C . GLY A 1 96 ? 22.609 -32.656 4.688 1 86.12 96 GLY A C 1
ATOM 710 O O . GLY A 1 96 ? 23.562 -32.594 3.912 1 86.12 96 GLY A O 1
ATOM 711 N N . ALA A 1 97 ? 21.359 -33 4.355 1 89.31 97 ALA A N 1
ATOM 712 C CA . ALA A 1 97 ? 20.984 -33.125 2.949 1 89.31 97 ALA A CA 1
ATOM 713 C C . ALA A 1 97 ? 20.594 -31.781 2.346 1 89.31 97 ALA A C 1
ATOM 715 O O . ALA A 1 97 ? 19.469 -31.328 2.504 1 89.31 97 ALA A O 1
ATOM 716 N N . VAL A 1 98 ? 21.422 -31.203 1.602 1 88.19 98 VAL A N 1
ATOM 717 C CA . VAL A 1 98 ? 21.203 -29.891 0.998 1 88.19 98 VAL A CA 1
ATOM 718 C C . VAL A 1 98 ? 21.562 -29.938 -0.485 1 88.19 98 VAL A C 1
ATOM 720 O O . VAL A 1 98 ? 22.547 -30.578 -0.871 1 88.19 98 VAL A O 1
ATOM 723 N N . THR A 1 99 ? 20.734 -29.422 -1.245 1 89.69 99 THR A N 1
ATOM 724 C CA . THR A 1 99 ? 21.016 -29.219 -2.662 1 89.69 99 THR A CA 1
ATOM 725 C C . THR A 1 99 ? 20.844 -27.766 -3.059 1 89.69 99 THR A C 1
ATOM 727 O O . THR A 1 99 ? 20.156 -27 -2.369 1 89.69 99 THR A O 1
ATOM 730 N N . SER A 1 100 ? 21.547 -27.344 -4.098 1 90.94 100 SER A N 1
ATOM 731 C CA . SER A 1 100 ? 21.469 -25.938 -4.465 1 90.94 100 SER A CA 1
ATOM 732 C C . SER A 1 100 ? 21.594 -25.75 -5.977 1 90.94 100 SER A C 1
ATOM 734 O O . SER A 1 100 ? 22.062 -26.656 -6.68 1 90.94 100 SER A O 1
ATOM 736 N N . VAL A 1 101 ? 21.078 -24.641 -6.406 1 92 101 VAL A N 1
ATOM 737 C CA . VAL A 1 101 ? 21.188 -24.219 -7.801 1 92 101 VAL A CA 1
ATOM 738 C C . VAL A 1 101 ? 21.547 -22.734 -7.867 1 92 101 VAL A C 1
ATOM 740 O O . VAL A 1 101 ? 21.078 -21.938 -7.047 1 92 101 VAL A O 1
ATOM 743 N N . LYS A 1 102 ? 22.344 -22.438 -8.836 1 90.88 102 LYS A N 1
ATOM 744 C CA . LYS A 1 102 ? 22.766 -21.047 -8.992 1 90.88 102 LYS A CA 1
ATOM 745 C C . LYS A 1 102 ? 21.703 -20.219 -9.688 1 90.88 102 LYS A C 1
ATOM 747 O O . LYS A 1 102 ? 20.984 -20.734 -10.555 1 90.88 102 LYS A O 1
ATOM 752 N N . GLY A 1 103 ? 21.703 -19.016 -9.367 1 92 103 GLY A N 1
ATOM 753 C CA . GLY A 1 103 ? 20.75 -18.109 -9.977 1 92 103 GLY A CA 1
ATOM 754 C C . GLY A 1 103 ? 20.969 -17.922 -11.461 1 92 103 GLY A C 1
ATOM 755 O O . GLY A 1 103 ? 20 -17.734 -12.219 1 92 103 GLY A O 1
ATOM 756 N N . SER A 1 104 ? 22.141 -17.938 -11.875 1 88.88 104 SER A N 1
ATOM 757 C CA . SER A 1 104 ? 22.469 -17.766 -13.289 1 88.88 104 SER A CA 1
ATOM 758 C C . SER A 1 104 ? 21.828 -18.859 -14.141 1 88.88 104 SER A C 1
ATOM 760 O O . SER A 1 104 ? 21.422 -18.625 -15.281 1 88.88 104 SER A O 1
ATOM 762 N N . ASP A 1 105 ? 21.75 -20.047 -13.602 1 89.94 105 ASP A N 1
ATOM 763 C CA . ASP A 1 105 ? 21.094 -21.141 -14.312 1 89.94 105 ASP A CA 1
ATOM 764 C C . ASP A 1 105 ? 19.578 -20.922 -14.375 1 89.94 105 ASP A C 1
ATOM 766 O O . ASP A 1 105 ? 18.953 -21.234 -15.383 1 89.94 105 ASP A O 1
ATOM 770 N N . LEU A 1 106 ? 19.031 -20.391 -13.359 1 91.69 106 LEU A N 1
ATOM 771 C CA . LEU A 1 106 ? 17.594 -20.125 -13.312 1 91.69 106 LEU A CA 1
ATOM 772 C C . LEU A 1 106 ? 17.219 -19.031 -14.305 1 91.69 106 LEU A C 1
ATOM 774 O O . LEU A 1 106 ? 16.156 -19.094 -14.922 1 91.69 106 LEU A O 1
ATOM 778 N N . ALA A 1 107 ? 18.078 -18.094 -14.422 1 90.94 107 ALA A N 1
ATOM 779 C CA . ALA A 1 107 ? 17.797 -16.953 -15.281 1 90.94 107 ALA A CA 1
ATOM 780 C C . ALA A 1 107 ? 17.797 -17.344 -16.75 1 90.94 107 ALA A C 1
ATOM 782 O O . ALA A 1 107 ? 17.312 -16.609 -17.609 1 90.94 107 ALA A O 1
ATOM 783 N N . LYS A 1 108 ? 18.266 -18.516 -17.078 1 91.06 108 LYS A N 1
ATOM 784 C CA . LYS A 1 108 ? 18.312 -18.984 -18.469 1 91.06 108 LYS A CA 1
ATOM 785 C C . LYS A 1 108 ? 16.938 -19.453 -18.938 1 91.06 108 LYS A C 1
ATOM 787 O O . LYS A 1 108 ? 16.719 -19.672 -20.125 1 91.06 108 LYS A O 1
ATOM 792 N N . THR A 1 109 ? 16.047 -19.641 -18.062 1 91.81 109 THR A N 1
ATOM 793 C CA . THR A 1 109 ? 14.695 -20.078 -18.406 1 91.81 109 THR A CA 1
ATOM 794 C C . THR A 1 109 ? 13.781 -18.891 -18.656 1 91.81 109 THR A C 1
ATOM 796 O O . THR A 1 109 ? 13.586 -18.047 -17.766 1 91.81 109 THR A O 1
ATOM 799 N N . PRO A 1 110 ? 13.211 -18.797 -19.797 1 91.5 110 PRO A N 1
ATOM 800 C CA . PRO A 1 110 ? 12.344 -17.656 -20.109 1 91.5 110 PRO A CA 1
ATOM 801 C C . PRO A 1 110 ? 10.93 -17.812 -19.547 1 91.5 110 PRO A C 1
ATOM 803 O O . PRO A 1 110 ? 9.977 -17.938 -20.312 1 91.5 110 PRO A O 1
ATOM 806 N N . THR A 1 111 ? 10.773 -17.812 -18.312 1 90.06 111 THR A N 1
ATOM 807 C CA . THR A 1 111 ? 9.477 -17.906 -17.641 1 90.06 111 THR A CA 1
ATOM 808 C C . THR A 1 111 ? 9.227 -16.688 -16.75 1 90.06 111 THR A C 1
ATOM 810 O O . THR A 1 111 ? 10.18 -16.062 -16.281 1 90.06 111 THR A O 1
ATOM 813 N N . ALA A 1 112 ? 7.949 -16.438 -16.672 1 90.25 112 ALA A N 1
ATOM 814 C CA . ALA A 1 112 ? 7.555 -15.328 -15.812 1 90.25 112 ALA A CA 1
ATOM 815 C C . ALA A 1 112 ? 7.523 -15.75 -14.344 1 90.25 112 ALA A C 1
ATOM 817 O O . ALA A 1 112 ? 7.52 -14.898 -13.453 1 90.25 112 ALA A O 1
ATOM 818 N N . ASN A 1 113 ? 7.461 -17.031 -14.086 1 93.88 113 ASN A N 1
ATOM 819 C CA . ASN A 1 113 ? 7.301 -17.578 -12.742 1 93.88 113 ASN A CA 1
ATOM 820 C C . ASN A 1 113 ? 8.516 -18.391 -12.312 1 93.88 113 ASN A C 1
ATOM 822 O O . ASN A 1 113 ? 8.812 -19.438 -12.891 1 93.88 113 ASN A O 1
ATOM 826 N N . LEU A 1 114 ? 9.141 -17.984 -11.25 1 94.94 114 LEU A N 1
ATOM 827 C CA . LEU A 1 114 ? 10.391 -18.594 -10.805 1 94.94 114 LEU A CA 1
ATOM 828 C C . LEU A 1 114 ? 10.188 -20.047 -10.398 1 94.94 114 LEU A C 1
ATOM 830 O O . LEU A 1 114 ? 11.094 -20.875 -10.555 1 94.94 114 LEU A O 1
ATOM 834 N N . SER A 1 115 ? 9.031 -20.375 -9.898 1 94.94 115 SER A N 1
ATOM 835 C CA . SER A 1 115 ? 8.773 -21.734 -9.438 1 94.94 115 SER A CA 1
ATOM 836 C C . SER A 1 115 ? 8.875 -22.734 -10.586 1 94.94 115 SER A C 1
ATOM 838 O O . SER A 1 115 ? 9.148 -23.922 -10.367 1 94.94 115 SER A O 1
ATOM 840 N N . ASN A 1 116 ? 8.742 -22.281 -11.789 1 94 116 ASN A N 1
ATOM 841 C CA . ASN A 1 116 ? 8.766 -23.156 -12.969 1 94 116 ASN A CA 1
ATOM 842 C C . ASN A 1 116 ? 10.195 -23.484 -13.383 1 94 116 ASN A C 1
ATOM 844 O O . ASN A 1 116 ? 10.414 -24.344 -14.25 1 94 116 ASN A O 1
ATOM 848 N N . THR A 1 117 ? 11.148 -22.891 -12.719 1 92.88 117 THR A N 1
ATOM 849 C CA . THR A 1 117 ? 12.531 -23.094 -13.117 1 92.88 117 THR A CA 1
ATOM 850 C C . THR A 1 117 ? 13.188 -24.203 -12.289 1 92.88 117 THR A C 1
ATOM 852 O O . THR A 1 117 ? 14.266 -24.688 -12.625 1 92.88 117 THR A O 1
ATOM 855 N N . LEU A 1 118 ? 12.539 -24.672 -11.328 1 92.38 118 LEU A N 1
ATOM 856 C CA . LEU A 1 118 ? 13.18 -25.547 -10.352 1 92.38 118 LEU A CA 1
ATOM 857 C C . LEU A 1 118 ? 13.125 -27 -10.812 1 92.38 118 LEU A C 1
ATOM 859 O O . LEU A 1 118 ? 14.008 -27.797 -10.477 1 92.38 118 LEU A O 1
ATOM 863 N N . ALA A 1 119 ? 12.172 -27.359 -11.562 1 88 119 ALA A N 1
ATOM 864 C CA . ALA A 1 119 ? 11.953 -28.75 -11.953 1 88 119 ALA A CA 1
ATOM 865 C C . ALA A 1 119 ? 13.148 -29.297 -12.734 1 88 119 ALA A C 1
ATOM 867 O O . ALA A 1 119 ? 13.648 -28.625 -13.648 1 88 119 ALA A O 1
ATOM 868 N N . GLY A 1 120 ? 13.625 -30.406 -12.328 1 92.5 120 GLY A N 1
ATOM 869 C CA . GLY A 1 120 ? 14.672 -31.109 -13.055 1 92.5 120 GLY A CA 1
ATOM 870 C C . GLY A 1 120 ? 16.062 -30.688 -12.641 1 92.5 120 GLY A C 1
ATOM 871 O O . GLY A 1 120 ? 17.047 -31.312 -13.047 1 92.5 120 GLY A O 1
ATOM 872 N N . ARG A 1 121 ? 16.141 -29.734 -11.805 1 93.94 121 ARG A N 1
ATOM 873 C CA . ARG A 1 121 ? 17.453 -29.219 -11.445 1 93.94 121 ARG A CA 1
ATOM 874 C C . ARG A 1 121 ? 17.875 -29.703 -10.062 1 93.94 121 ARG A C 1
ATOM 876 O O . ARG A 1 121 ? 19.062 -29.75 -9.75 1 93.94 121 ARG A O 1
ATOM 883 N N . LEU A 1 122 ? 16.922 -29.969 -9.266 1 93.69 122 LEU A N 1
ATOM 884 C CA . LEU A 1 122 ? 17.188 -30.328 -7.875 1 93.69 122 LEU A CA 1
ATOM 885 C C . LEU A 1 122 ? 16.625 -31.703 -7.543 1 93.69 122 LEU A C 1
ATOM 887 O O . LEU A 1 122 ? 15.406 -31.906 -7.598 1 93.69 122 LEU A O 1
ATOM 891 N N . PRO A 1 123 ? 17.5 -32.594 -7.164 1 94.69 123 PRO A N 1
ATOM 892 C CA . PRO A 1 123 ? 16.984 -33.938 -6.809 1 94.69 123 PRO A CA 1
ATOM 893 C C . PRO A 1 123 ? 15.984 -33.875 -5.66 1 94.69 123 PRO A C 1
ATOM 895 O O . PRO A 1 123 ? 16.203 -33.188 -4.668 1 94.69 123 PRO A O 1
ATOM 898 N N . GLY A 1 124 ? 14.914 -34.594 -5.84 1 92.81 124 GLY A N 1
ATOM 899 C CA . GLY A 1 124 ? 13.922 -34.688 -4.781 1 92.81 124 GLY A CA 1
ATOM 900 C C . GLY A 1 124 ? 12.922 -33.562 -4.785 1 92.81 124 GLY A C 1
ATOM 901 O O . GLY A 1 124 ? 12.008 -33.531 -3.957 1 92.81 124 GLY A O 1
ATOM 902 N N . VAL A 1 125 ? 13.07 -32.625 -5.629 1 94 125 VAL A N 1
ATOM 903 C CA . VAL A 1 125 ? 12.148 -31.516 -5.719 1 94 125 VAL A CA 1
ATOM 904 C C . VAL A 1 125 ? 11.266 -31.656 -6.957 1 94 125 VAL A C 1
ATOM 906 O O . VAL A 1 125 ? 11.773 -31.797 -8.07 1 94 125 VAL A O 1
ATOM 909 N N . THR A 1 126 ? 10.016 -31.688 -6.672 1 92.06 126 THR A N 1
ATOM 910 C CA . THR A 1 126 ? 9.055 -31.719 -7.766 1 92.06 126 THR A CA 1
ATOM 911 C C . THR A 1 126 ? 8.352 -30.375 -7.914 1 92.06 126 THR A C 1
ATOM 913 O O . THR A 1 126 ? 8.023 -29.734 -6.918 1 92.06 126 THR A O 1
ATOM 916 N N . ALA A 1 127 ? 8.219 -29.906 -9.141 1 91.38 127 ALA A N 1
ATOM 917 C CA . ALA A 1 127 ? 7.445 -28.719 -9.492 1 91.38 127 ALA A CA 1
ATOM 918 C C . ALA A 1 127 ? 6.488 -29.016 -10.641 1 91.38 127 ALA A C 1
ATOM 920 O O . ALA A 1 127 ? 6.918 -29.266 -11.773 1 91.38 127 ALA A O 1
ATOM 921 N N . LEU A 1 128 ? 5.211 -28.953 -10.32 1 89.81 128 LEU A N 1
ATOM 922 C CA . LEU A 1 128 ? 4.203 -29.25 -11.336 1 89.81 128 LEU A CA 1
ATOM 923 C C . LEU A 1 128 ? 3.361 -28.016 -11.641 1 89.81 128 LEU A C 1
ATOM 925 O O . LEU A 1 128 ? 2.701 -27.469 -10.758 1 89.81 128 LEU A O 1
ATOM 929 N N . GLN A 1 129 ? 3.424 -27.594 -12.898 1 92.88 129 GLN A N 1
ATOM 930 C CA . GLN A 1 129 ? 2.65 -26.438 -13.344 1 92.88 129 GLN A CA 1
ATOM 931 C C . GLN A 1 129 ? 1.312 -26.875 -13.93 1 92.88 129 GLN A C 1
ATOM 933 O O . GLN A 1 129 ? 1.255 -27.375 -15.062 1 92.88 129 GLN A O 1
ATOM 938 N N . SER A 1 130 ? 0.228 -26.484 -13.211 1 90.69 130 SER A N 1
ATOM 939 C CA . SER A 1 130 ? -1.078 -26.969 -13.648 1 90.69 130 SER A CA 1
ATOM 940 C C . SER A 1 130 ? -1.728 -25.984 -14.617 1 90.69 130 SER A C 1
ATOM 942 O O . SER A 1 130 ? -2.703 -26.328 -15.297 1 90.69 130 SER A O 1
ATOM 944 N N . SER A 1 131 ? -1.223 -24.812 -14.695 1 94.38 131 SER A N 1
ATOM 945 C CA . SER A 1 131 ? -1.785 -23.797 -15.578 1 94.38 131 SER A CA 1
ATOM 946 C C . SER A 1 131 ? -0.704 -22.859 -16.078 1 94.38 131 SER A C 1
ATOM 948 O O . SER A 1 131 ? 0.298 -22.625 -15.406 1 94.38 131 SER A O 1
ATOM 950 N N . GLY A 1 132 ? -0.959 -22.344 -17.281 1 96.06 132 GLY A N 1
ATOM 951 C CA . GLY A 1 132 ? -0.055 -21.359 -17.844 1 96.06 132 GLY A CA 1
ATOM 952 C C . GLY A 1 132 ? -0.654 -19.969 -17.906 1 96.06 132 GLY A C 1
ATOM 953 O O . GLY A 1 132 ? -0.12 -19.078 -18.594 1 96.06 132 GLY A O 1
ATOM 954 N N . GLU A 1 133 ? -1.765 -19.703 -17.234 1 97.62 133 GLU A N 1
ATOM 955 C CA . GLU A 1 133 ? -2.447 -18.422 -17.312 1 97.62 133 GLU A CA 1
ATOM 956 C C . GLU A 1 133 ? -1.582 -17.297 -16.766 1 97.62 133 GLU A C 1
ATOM 958 O O . GLU A 1 133 ? -1.096 -17.391 -15.633 1 97.62 133 GLU A O 1
ATOM 963 N N . PRO A 1 134 ? -1.417 -16.234 -17.547 1 98.06 134 PRO A N 1
ATOM 964 C CA . PRO A 1 134 ? -0.598 -15.133 -17.047 1 98.06 134 PRO A CA 1
ATOM 965 C C . PRO A 1 134 ? -1.041 -14.641 -15.672 1 98.06 134 PRO A C 1
ATOM 967 O O . PRO A 1 134 ? -2.215 -14.312 -15.477 1 98.06 134 PRO A O 1
ATOM 970 N N . GLY A 1 135 ? -0.141 -14.648 -14.805 1 96.81 135 GLY A N 1
ATOM 971 C CA . GLY A 1 135 ? -0.412 -14.203 -13.445 1 96.81 135 GLY A CA 1
ATOM 972 C C . GLY A 1 135 ? -0.883 -15.32 -12.531 1 96.81 135 GLY A C 1
ATOM 973 O O . GLY A 1 135 ? -0.977 -15.141 -11.32 1 96.81 135 GLY A O 1
ATOM 974 N N . ALA A 1 136 ? -1.218 -16.453 -13.031 1 95.88 136 ALA A N 1
ATOM 975 C CA . ALA A 1 136 ? -1.652 -17.625 -12.266 1 95.88 136 ALA A CA 1
ATOM 976 C C . ALA A 1 136 ? -0.982 -18.891 -12.781 1 95.88 136 ALA A C 1
ATOM 978 O O . ALA A 1 136 ? -1.647 -19.906 -13.008 1 95.88 136 ALA A O 1
ATOM 979 N N . ASP A 1 137 ? 0.27 -18.797 -13.016 1 95.31 137 ASP A N 1
ATOM 980 C CA . ASP A 1 137 ? 1.016 -19.859 -13.688 1 95.31 137 ASP A CA 1
ATOM 981 C C . ASP A 1 137 ? 2.01 -20.516 -12.734 1 95.31 137 ASP A C 1
ATOM 983 O O . ASP A 1 137 ? 2.994 -21.125 -13.172 1 95.31 137 ASP A O 1
ATOM 987 N N . GLY A 1 138 ? 1.791 -20.516 -11.555 1 94.19 138 GLY A N 1
ATOM 988 C CA . GLY A 1 138 ? 2.73 -21.047 -10.586 1 94.19 138 GLY A CA 1
ATOM 989 C C . GLY A 1 138 ? 2.688 -22.562 -10.492 1 94.19 138 GLY A C 1
ATOM 990 O O . GLY A 1 138 ? 1.665 -23.188 -10.797 1 94.19 138 GLY A O 1
ATOM 991 N N . SER A 1 139 ? 3.82 -23.125 -10.023 1 93.88 139 SER A N 1
ATOM 992 C CA . SER A 1 139 ? 3.912 -24.562 -9.82 1 93.88 139 SER A CA 1
ATOM 993 C C . SER A 1 139 ? 3.676 -24.938 -8.359 1 93.88 139 SER A C 1
ATOM 995 O O . SER A 1 139 ? 4.016 -24.172 -7.457 1 93.88 139 SER A O 1
ATOM 997 N N . THR A 1 140 ? 3.09 -26.078 -8.188 1 92.19 140 THR A N 1
ATOM 998 C CA . THR A 1 140 ? 3.092 -26.703 -6.871 1 92.19 140 THR A CA 1
ATOM 999 C C . THR A 1 140 ? 4.422 -27.391 -6.605 1 92.19 140 THR A C 1
ATOM 1001 O O . THR A 1 140 ? 4.828 -28.281 -7.359 1 92.19 140 THR A O 1
ATOM 1004 N N . ILE A 1 141 ? 5.078 -27.031 -5.531 1 93.94 141 ILE A N 1
ATOM 1005 C CA . ILE A 1 141 ? 6.395 -27.578 -5.219 1 93.94 141 ILE A CA 1
ATOM 1006 C C . ILE A 1 141 ? 6.281 -28.562 -4.055 1 93.94 141 ILE A C 1
ATOM 1008 O O . ILE A 1 141 ? 5.664 -28.25 -3.033 1 93.94 141 ILE A O 1
ATOM 1012 N N . ARG A 1 142 ? 6.844 -29.719 -4.219 1 94.12 142 ARG A N 1
ATOM 1013 C CA . ARG A 1 142 ? 6.949 -30.734 -3.17 1 94.12 142 ARG A CA 1
ATOM 1014 C C . ARG A 1 142 ? 8.398 -31.188 -2.988 1 94.12 142 ARG A C 1
ATOM 1016 O O . ARG A 1 142 ? 9.125 -31.359 -3.969 1 94.12 142 ARG A O 1
ATOM 1023 N N . ILE A 1 143 ? 8.789 -31.25 -1.849 1 95.25 143 ILE A N 1
ATOM 1024 C CA . ILE A 1 143 ? 10.094 -31.812 -1.517 1 95.25 143 ILE A CA 1
ATOM 1025 C C . ILE A 1 143 ? 9.906 -33.219 -0.974 1 95.25 143 ILE A C 1
ATOM 1027 O O . ILE A 1 143 ? 9.258 -33.438 0.058 1 95.25 143 ILE A O 1
ATOM 1031 N N . ARG A 1 144 ? 10.508 -34.188 -1.681 1 95.5 144 ARG A N 1
ATOM 1032 C CA . ARG A 1 144 ? 10.445 -35.594 -1.326 1 95.5 144 ARG A CA 1
ATOM 1033 C C . ARG A 1 144 ? 9.008 -36.094 -1.226 1 95.5 144 ARG A C 1
ATOM 1035 O O . ARG A 1 144 ? 8.641 -36.781 -0.284 1 95.5 144 ARG A O 1
ATOM 1042 N N . GLY A 1 145 ? 8.117 -35.562 -2.107 1 93.06 145 GLY A N 1
ATOM 1043 C CA . GLY A 1 145 ? 6.758 -36.062 -2.277 1 93.06 145 GLY A CA 1
ATOM 1044 C C . GLY A 1 145 ? 5.805 -35.531 -1.226 1 93.06 145 GLY A C 1
ATOM 1045 O O . GLY A 1 145 ? 5.922 -34.375 -0.797 1 93.06 145 GLY A O 1
ATOM 1046 N N . VAL A 1 146 ? 4.73 -36.281 -0.907 1 94.06 146 VAL A N 1
ATOM 1047 C CA . VAL A 1 146 ? 3.682 -35.938 0.047 1 94.06 146 VAL A CA 1
ATOM 1048 C C . VAL A 1 146 ? 3.998 -36.562 1.407 1 94.06 146 VAL A C 1
ATOM 1050 O O . VAL A 1 146 ? 4.141 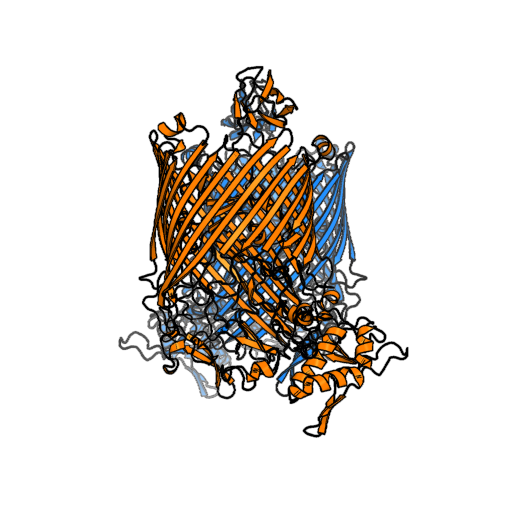-37.781 1.525 1 94.06 146 VAL A O 1
ATOM 1053 N N . ASN A 1 147 ? 4.016 -35.688 2.383 1 94.12 147 ASN A N 1
ATOM 1054 C CA . ASN A 1 147 ? 4.516 -36.156 3.672 1 94.12 147 ASN A CA 1
ATOM 1055 C C . ASN A 1 147 ? 3.404 -36.219 4.715 1 94.12 147 ASN A C 1
ATOM 1057 O O . ASN A 1 147 ? 3.576 -36.812 5.777 1 94.12 147 ASN A O 1
ATOM 1061 N N . SER A 1 148 ? 2.277 -35.594 4.41 1 94.62 148 SER A N 1
ATOM 1062 C CA . SER A 1 148 ? 1.226 -35.5 5.414 1 94.62 148 SER A CA 1
ATOM 1063 C C . SER A 1 148 ? -0.157 -35.531 4.773 1 94.62 148 SER A C 1
ATOM 1065 O O . SER A 1 148 ? -0.283 -35.375 3.553 1 94.62 148 SER A O 1
ATOM 1067 N N . LEU A 1 149 ? -1.185 -35.75 5.645 1 93.56 149 LEU A N 1
ATOM 1068 C CA . LEU A 1 149 ? -2.574 -35.625 5.219 1 93.56 149 LEU A CA 1
ATOM 1069 C C . LEU A 1 149 ? -3.014 -34.188 5.207 1 93.56 149 LEU A C 1
ATOM 1071 O O . LEU A 1 149 ? -4.031 -33.844 4.598 1 93.56 149 LEU A O 1
ATOM 1075 N N . GLY A 1 150 ? -2.275 -33.406 5.875 1 90.88 150 GLY A N 1
ATOM 1076 C CA . GLY A 1 150 ? -2.566 -31.984 5.949 1 90.88 150 GLY A CA 1
ATOM 1077 C C . GLY A 1 150 ? -1.767 -31.156 4.961 1 90.88 150 GLY A C 1
ATOM 1078 O O . GLY A 1 150 ? -1.859 -31.375 3.748 1 90.88 150 GLY A O 1
ATOM 1079 N N . ASN A 1 151 ? -0.91 -30.422 5.48 1 92.25 151 ASN A N 1
ATOM 1080 C CA . ASN A 1 151 ? -0.095 -29.531 4.664 1 92.25 151 ASN A CA 1
ATOM 1081 C C . ASN A 1 151 ? 1.157 -30.234 4.145 1 92.25 151 ASN A C 1
ATOM 1083 O O . ASN A 1 151 ? 1.819 -30.953 4.887 1 92.25 151 ASN A O 1
ATOM 1087 N N . ASN A 1 152 ? 1.472 -29.953 2.887 1 93.56 152 ASN A N 1
ATOM 1088 C CA . ASN A 1 152 ? 2.654 -30.562 2.281 1 93.56 152 ASN A CA 1
ATOM 1089 C C . ASN A 1 152 ? 3.533 -29.5 1.604 1 93.56 152 ASN A C 1
ATOM 1091 O O . ASN A 1 152 ? 4.445 -29.844 0.851 1 93.56 152 ASN A O 1
ATOM 1095 N N . ASP A 1 153 ? 3.307 -28.25 1.867 1 92.75 153 ASP A N 1
ATOM 1096 C CA . ASP A 1 153 ? 4.051 -27.172 1.224 1 92.75 153 ASP A CA 1
ATOM 1097 C C . ASP A 1 153 ? 5.41 -26.969 1.89 1 92.75 153 ASP A C 1
ATOM 1099 O O . ASP A 1 153 ? 5.535 -27.094 3.109 1 92.75 153 ASP A O 1
ATOM 1103 N N . ALA A 1 154 ? 6.402 -26.609 1.092 1 93.94 154 ALA A N 1
ATOM 1104 C CA . ALA A 1 154 ? 7.711 -26.234 1.621 1 93.94 154 ALA A CA 1
ATOM 1105 C C . ALA A 1 154 ? 7.676 -24.828 2.213 1 93.94 154 ALA A C 1
ATOM 1107 O O . ALA A 1 154 ? 6.875 -23.984 1.789 1 93.94 154 ALA A O 1
ATOM 1108 N N . LEU A 1 155 ? 8.508 -24.594 3.205 1 95.25 155 LEU A N 1
ATOM 1109 C CA . LEU A 1 155 ? 8.68 -23.234 3.707 1 95.25 155 LEU A CA 1
ATOM 1110 C C . LEU A 1 155 ? 9.594 -22.422 2.789 1 95.25 155 LEU A C 1
ATOM 1112 O O . LEU A 1 155 ? 10.68 -22.875 2.436 1 95.25 155 LEU A O 1
ATOM 1116 N N . ILE A 1 156 ? 9.188 -21.328 2.408 1 96.56 156 ILE A N 1
ATOM 1117 C CA . ILE A 1 156 ? 10 -20.422 1.592 1 96.56 156 ILE A CA 1
ATOM 1118 C C . ILE A 1 156 ? 10.68 -19.391 2.484 1 96.56 156 ILE A C 1
ATOM 1120 O O . ILE A 1 156 ? 10.016 -18.672 3.23 1 96.56 156 ILE A O 1
ATOM 1124 N N . VAL A 1 157 ? 11.945 -19.359 2.412 1 96.38 157 VAL A N 1
ATOM 1125 C CA . VAL A 1 157 ? 12.734 -18.391 3.164 1 96.38 157 VAL A CA 1
ATOM 1126 C C . VAL A 1 157 ? 13.531 -17.516 2.201 1 96.38 157 VAL A C 1
ATOM 1128 O O . VAL A 1 157 ? 14.32 -18.016 1.403 1 96.38 157 VAL A O 1
ATOM 1131 N N . VAL A 1 158 ? 13.359 -16.266 2.223 1 96.38 158 VAL A N 1
ATOM 1132 C CA . VAL A 1 158 ? 14.086 -15.328 1.372 1 96.38 158 VAL A CA 1
ATOM 1133 C C . VAL A 1 158 ? 15.062 -14.516 2.219 1 96.38 158 VAL A C 1
ATOM 1135 O O . VAL A 1 158 ? 14.641 -13.734 3.076 1 96.38 158 VAL A O 1
ATOM 1138 N N . ASP A 1 159 ? 16.281 -14.703 2.002 1 94.38 159 ASP A N 1
ATOM 1139 C CA . ASP A 1 159 ? 17.344 -14.008 2.73 1 94.38 159 ASP A CA 1
ATOM 1140 C C . ASP A 1 159 ? 17.141 -14.133 4.238 1 94.38 159 ASP A C 1
ATOM 1142 O O . ASP A 1 159 ? 17.203 -13.141 4.965 1 94.38 159 ASP A O 1
ATOM 1146 N N . GLY A 1 160 ? 16.766 -15.297 4.66 1 92.81 160 GLY A N 1
ATOM 1147 C CA . GLY A 1 160 ? 16.672 -15.602 6.078 1 92.81 160 GLY A CA 1
ATOM 1148 C C . GLY A 1 160 ? 15.305 -15.305 6.664 1 92.81 160 GLY A C 1
ATOM 1149 O O . GLY A 1 160 ? 15.039 -15.609 7.832 1 92.81 160 GLY A O 1
ATOM 1150 N N . VAL A 1 161 ? 14.383 -14.742 5.906 1 95.06 161 VAL A N 1
ATOM 1151 C CA . VAL A 1 161 ? 13.055 -14.391 6.41 1 95.06 161 VAL A CA 1
ATOM 1152 C C . VAL A 1 161 ? 12.023 -15.398 5.906 1 95.06 161 VAL A C 1
ATOM 1154 O O . VAL A 1 161 ? 11.812 -15.523 4.699 1 95.06 161 VAL A O 1
ATOM 1157 N N . PRO A 1 162 ? 11.289 -16.031 6.754 1 94.88 162 PRO A N 1
ATOM 1158 C CA . PRO A 1 162 ? 10.352 -17.078 6.348 1 94.88 162 PRO A CA 1
ATOM 1159 C C . PRO A 1 162 ? 9.008 -16.516 5.879 1 94.88 162 PRO A C 1
ATOM 1161 O O . PRO A 1 162 ? 8.5 -15.555 6.461 1 94.88 162 PRO A O 1
ATOM 1164 N N . ASN A 1 163 ? 8.492 -17.125 4.84 1 92.94 163 ASN A N 1
ATOM 1165 C CA . ASN A 1 163 ? 7.117 -17.031 4.375 1 92.94 163 ASN A CA 1
ATOM 1166 C C . ASN A 1 163 ? 6.711 -15.57 4.168 1 92.94 163 ASN A C 1
ATOM 1168 O O . ASN A 1 163 ? 5.688 -15.125 4.691 1 92.94 163 ASN A O 1
ATOM 1172 N N . ARG A 1 164 ? 7.441 -14.898 3.467 1 94.94 164 ARG A N 1
ATOM 1173 C CA . ARG A 1 164 ? 7.078 -13.531 3.111 1 94.94 164 ARG A CA 1
ATOM 1174 C C . ARG A 1 164 ? 5.902 -13.508 2.141 1 94.94 164 ARG A C 1
ATOM 1176 O O . ARG A 1 164 ? 5.805 -14.367 1.258 1 94.94 164 ARG A O 1
ATOM 1183 N N . ALA A 1 165 ? 5.055 -12.5 2.338 1 93.69 165 ALA A N 1
ATOM 1184 C CA . ALA A 1 165 ? 3.93 -12.359 1.417 1 93.69 165 ALA A CA 1
ATOM 1185 C C . ALA A 1 165 ? 4.41 -12.281 -0.029 1 93.69 165 ALA A C 1
ATOM 1187 O O . ALA A 1 165 ? 5.43 -11.648 -0.315 1 93.69 165 ALA A O 1
ATOM 1188 N N . GLY A 1 166 ? 3.699 -12.867 -0.953 1 92 166 GLY A N 1
ATOM 1189 C CA . GLY A 1 166 ? 4.066 -12.906 -2.359 1 92 166 GLY A CA 1
ATOM 1190 C C . GLY A 1 166 ? 4.867 -14.141 -2.73 1 92 166 GLY A C 1
ATOM 1191 O O . GLY A 1 166 ? 4.98 -14.484 -3.908 1 92 166 GLY A O 1
ATOM 1192 N N . GLY A 1 167 ? 5.578 -14.695 -1.797 1 92.81 167 GLY A N 1
ATOM 1193 C CA . GLY A 1 167 ? 6.23 -15.984 -1.977 1 92.81 167 GLY A CA 1
ATOM 1194 C C . GLY A 1 167 ? 7.383 -15.93 -2.963 1 92.81 167 GLY A C 1
ATOM 1195 O O . GLY A 1 167 ? 8.086 -14.922 -3.055 1 92.81 167 GLY A O 1
ATOM 1196 N N . LEU A 1 168 ? 7.656 -17.047 -3.59 1 94.88 168 LEU A N 1
ATOM 1197 C CA . LEU A 1 168 ? 8.828 -17.203 -4.445 1 94.88 168 LEU A CA 1
ATOM 1198 C C . LEU A 1 168 ? 8.453 -17.031 -5.914 1 94.88 168 LEU A C 1
ATOM 1200 O O . LEU A 1 168 ? 9.305 -16.688 -6.738 1 94.88 168 LEU A O 1
ATOM 1204 N N . GLU A 1 169 ? 7.215 -17.125 -6.254 1 94.25 169 GLU A N 1
ATOM 1205 C CA . GLU A 1 169 ? 6.754 -17.25 -7.633 1 94.25 169 GLU A CA 1
ATOM 1206 C C . GLU A 1 169 ? 7.188 -16.062 -8.477 1 94.25 169 GLU A C 1
ATOM 1208 O O . GLU A 1 169 ? 7.574 -16.219 -9.641 1 94.25 169 GLU A O 1
ATOM 1213 N N . ARG A 1 170 ? 7.203 -14.883 -7.898 1 95.75 170 ARG A N 1
ATOM 1214 C CA . ARG A 1 170 ? 7.344 -13.672 -8.703 1 95.75 170 ARG A CA 1
ATOM 1215 C C . ARG A 1 170 ? 8.664 -12.969 -8.406 1 95.75 170 ARG A C 1
ATOM 1217 O O . ARG A 1 170 ? 8.812 -11.773 -8.68 1 95.75 170 ARG A O 1
ATOM 1224 N N . ILE A 1 171 ? 9.57 -13.711 -7.863 1 96.44 171 ILE A N 1
ATOM 1225 C CA . ILE A 1 171 ? 10.914 -13.164 -7.668 1 96.44 171 ILE A CA 1
ATOM 1226 C C . ILE A 1 171 ? 11.656 -13.141 -9 1 96.44 171 ILE A C 1
ATOM 1228 O O . ILE A 1 171 ? 11.625 -14.109 -9.758 1 96.44 171 ILE A O 1
ATOM 1232 N N . ASN A 1 172 ? 12.32 -12.078 -9.281 1 95.69 172 ASN A N 1
ATOM 1233 C CA . ASN A 1 172 ? 13.133 -11.961 -10.484 1 95.69 172 ASN A CA 1
ATOM 1234 C C . ASN A 1 172 ? 14.352 -12.867 -10.43 1 95.69 172 ASN A C 1
ATOM 1236 O O . ASN A 1 172 ? 15.211 -12.711 -9.562 1 95.69 172 ASN A O 1
ATOM 1240 N N . PRO A 1 173 ? 14.414 -13.75 -11.336 1 94.81 173 PRO A N 1
ATOM 1241 C CA . PRO A 1 173 ? 15.562 -14.664 -11.312 1 94.81 173 PRO A CA 1
ATOM 1242 C C . PRO A 1 173 ? 16.906 -13.938 -11.406 1 94.81 173 PRO A C 1
ATOM 1244 O O . PRO A 1 173 ? 17.906 -14.414 -10.867 1 94.81 173 PRO A O 1
ATOM 1247 N N . ASN A 1 174 ? 16.969 -12.812 -12.008 1 93.75 174 ASN A N 1
ATOM 1248 C CA . ASN A 1 174 ? 18.203 -12.047 -12.133 1 93.75 174 ASN A CA 1
ATOM 1249 C C . ASN A 1 174 ? 18.672 -11.523 -10.781 1 93.75 174 ASN A C 1
ATOM 1251 O O . ASN A 1 174 ? 19.828 -11.102 -10.648 1 93.75 174 ASN A O 1
ATOM 1255 N N . ASP A 1 175 ? 17.859 -11.578 -9.867 1 96.12 175 ASP A N 1
ATOM 1256 C CA . ASP A 1 175 ? 18.203 -11.102 -8.539 1 96.12 175 ASP A CA 1
ATOM 1257 C C . ASP A 1 175 ? 18.625 -12.258 -7.633 1 96.12 175 ASP A C 1
ATOM 1259 O O . ASP A 1 175 ? 19.062 -12.039 -6.5 1 96.12 175 ASP A O 1
ATOM 1263 N N . VAL A 1 176 ? 18.484 -13.414 -8.062 1 96.12 176 VAL A N 1
ATOM 1264 C CA . VAL A 1 176 ? 18.766 -14.594 -7.25 1 96.12 176 VAL A CA 1
ATOM 1265 C C . VAL A 1 176 ? 20.234 -15 -7.402 1 96.12 176 VAL A C 1
ATOM 1267 O O . VAL A 1 176 ? 20.719 -15.164 -8.523 1 96.12 176 VAL A O 1
ATOM 1270 N N . GLU A 1 177 ? 20.891 -15.117 -6.328 1 94.5 177 GLU A N 1
ATOM 1271 C CA . GLU A 1 177 ? 22.234 -15.664 -6.324 1 94.5 177 GLU A CA 1
ATOM 1272 C C . GLU A 1 177 ? 22.219 -17.188 -6.348 1 94.5 177 GLU A C 1
ATOM 1274 O O . GLU A 1 177 ? 22.938 -17.812 -7.129 1 94.5 177 GLU A O 1
ATOM 1279 N N . SER A 1 178 ? 21.422 -17.719 -5.441 1 93.38 178 SER A N 1
ATOM 1280 C CA . SER A 1 178 ? 21.281 -19.172 -5.375 1 93.38 178 SER A CA 1
ATOM 1281 C C . SER A 1 178 ? 20 -19.578 -4.668 1 93.38 178 SER A C 1
ATOM 1283 O O . SER A 1 178 ? 19.391 -18.781 -3.969 1 93.38 178 SER A O 1
ATOM 1285 N N . ILE A 1 179 ? 19.531 -20.719 -4.938 1 94.75 179 ILE A N 1
ATOM 1286 C CA . ILE A 1 179 ? 18.453 -21.375 -4.211 1 94.75 179 ILE A CA 1
ATOM 1287 C C . ILE A 1 179 ? 18.969 -22.672 -3.596 1 94.75 179 ILE A C 1
ATOM 1289 O O . ILE A 1 179 ? 19.594 -23.484 -4.281 1 94.75 179 ILE A O 1
ATOM 1293 N N . SER A 1 180 ? 18.781 -22.828 -2.303 1 93.81 180 SER A N 1
ATOM 1294 C CA . SER A 1 180 ? 19.125 -24.047 -1.585 1 93.81 180 SER A CA 1
ATOM 1295 C C . SER A 1 180 ? 17.891 -24.703 -1 1 93.81 180 SER A C 1
ATOM 1297 O O . SER A 1 180 ? 16.984 -24.031 -0.514 1 93.81 180 SER A O 1
ATOM 1299 N N . VAL A 1 181 ? 17.844 -25.953 -1.118 1 94.62 181 VAL A N 1
ATOM 1300 C CA . VAL A 1 181 ? 16.734 -26.719 -0.55 1 94.62 181 VAL A CA 1
ATOM 1301 C C . VAL A 1 181 ? 17.234 -27.609 0.58 1 94.62 181 VAL A C 1
ATOM 1303 O O . VAL A 1 181 ? 18.141 -28.422 0.375 1 94.62 181 VAL A O 1
ATOM 1306 N N . LEU A 1 182 ? 16.719 -27.375 1.703 1 93.81 182 LEU A N 1
ATOM 1307 C CA . LEU A 1 182 ? 16.984 -28.234 2.857 1 93.81 182 LEU A CA 1
ATOM 1308 C C . LEU A 1 182 ? 15.914 -29.312 2.988 1 93.81 182 LEU A C 1
ATOM 1310 O O . LEU A 1 182 ? 14.727 -29.016 3.096 1 93.81 182 LEU A O 1
ATOM 1314 N N . LYS A 1 183 ? 16.328 -30.594 3.148 1 92.62 183 LYS A N 1
ATOM 1315 C CA . LYS A 1 183 ? 15.359 -31.672 2.967 1 92.62 183 LYS A CA 1
ATOM 1316 C C . LYS A 1 183 ? 15.281 -32.562 4.207 1 92.62 183 LYS A C 1
ATOM 1318 O O . LYS A 1 183 ? 14.406 -33.438 4.309 1 92.62 183 LYS A O 1
ATOM 1323 N N . ASP A 1 184 ? 16.266 -32.406 5.066 1 88.62 184 ASP A N 1
ATOM 1324 C CA . ASP A 1 184 ? 16.312 -33.25 6.262 1 88.62 184 ASP A CA 1
ATOM 1325 C C . ASP A 1 184 ? 16.281 -32.406 7.531 1 88.62 184 ASP A C 1
ATOM 1327 O O . ASP A 1 184 ? 15.648 -31.344 7.57 1 88.62 184 ASP A O 1
ATOM 1331 N N . ALA A 1 185 ? 16.891 -32.906 8.602 1 79.94 185 ALA A N 1
ATOM 1332 C CA . ALA A 1 185 ? 16.859 -32.281 9.922 1 79.94 185 ALA A CA 1
ATOM 1333 C C . ALA A 1 185 ? 17.484 -30.891 9.883 1 79.94 185 ALA A C 1
ATOM 1335 O O . ALA A 1 185 ? 17.234 -30.062 10.758 1 79.94 185 ALA A O 1
ATOM 1336 N N . SER A 1 186 ? 18.188 -30.672 8.906 1 79.25 186 SER A N 1
ATOM 1337 C CA . SER A 1 186 ? 18.797 -29.359 8.781 1 79.25 186 SER A CA 1
ATOM 1338 C C . SER A 1 186 ? 17.734 -28.266 8.602 1 79.25 186 SER A C 1
ATOM 1340 O O . SER A 1 186 ? 17.969 -27.109 8.93 1 79.25 186 SER A O 1
ATOM 1342 N N . ALA A 1 187 ? 16.625 -28.578 8.055 1 83.69 187 ALA A N 1
ATOM 1343 C CA . ALA A 1 187 ? 15.539 -27.625 7.836 1 83.69 187 ALA A CA 1
ATOM 1344 C C . ALA A 1 187 ? 14.906 -27.203 9.156 1 83.69 187 ALA A C 1
ATOM 1346 O O . ALA A 1 187 ? 14.219 -26.188 9.227 1 83.69 187 ALA A O 1
ATOM 1347 N N . ALA A 1 188 ? 15.195 -27.922 10.125 1 83.12 188 ALA A N 1
ATOM 1348 C CA . ALA A 1 188 ? 14.523 -27.734 11.414 1 83.12 188 ALA A CA 1
ATOM 1349 C C . ALA A 1 188 ? 14.898 -26.375 12.023 1 83.12 188 ALA A C 1
ATOM 1351 O O . ALA A 1 188 ? 14.172 -25.844 12.859 1 83.12 188 ALA A O 1
ATOM 1352 N N . ILE A 1 189 ? 15.93 -25.875 11.539 1 84.88 189 ILE A N 1
ATOM 1353 C CA . ILE A 1 189 ? 16.406 -24.609 12.094 1 84.88 189 ILE A CA 1
ATOM 1354 C C . ILE A 1 189 ? 15.391 -23.5 11.805 1 84.88 189 ILE A C 1
ATOM 1356 O O . ILE A 1 189 ? 15.398 -22.453 12.453 1 84.88 189 ILE A O 1
ATOM 1360 N N . TYR A 1 190 ? 14.492 -23.797 10.906 1 87.62 190 TYR A N 1
ATOM 1361 C CA . TYR A 1 190 ? 13.516 -22.766 10.539 1 87.62 190 TYR A CA 1
ATOM 1362 C C . TYR A 1 190 ? 12.164 -23.047 11.203 1 87.62 190 TYR A C 1
ATOM 1364 O O . TYR A 1 190 ? 11.25 -22.219 11.109 1 87.62 190 TYR A O 1
ATOM 1372 N N . GLY A 1 191 ? 11.977 -24.172 11.727 1 84.88 191 GLY A N 1
ATOM 1373 C CA . GLY A 1 191 ? 10.898 -24.312 12.688 1 84.88 191 GLY A CA 1
ATOM 1374 C C . GLY A 1 191 ? 9.672 -25 12.109 1 84.88 191 GLY A C 1
ATOM 1375 O O . GLY A 1 191 ? 9.789 -25.891 11.273 1 84.88 191 GLY A O 1
ATOM 1376 N N . SER A 1 192 ? 8.438 -24.594 12.68 1 83.62 192 SER A N 1
ATOM 1377 C CA . SER A 1 192 ? 7.16 -25.297 12.625 1 83.62 192 SER A CA 1
ATOM 1378 C C . SER A 1 192 ? 6.625 -25.359 11.195 1 83.62 192 SER A C 1
ATOM 1380 O O . SER A 1 192 ? 5.73 -26.141 10.891 1 83.62 192 SER A O 1
ATOM 1382 N N . ARG A 1 193 ? 7.098 -24.641 10.352 1 86.62 193 ARG A N 1
ATOM 1383 C CA . ARG A 1 193 ? 6.605 -24.641 8.984 1 86.62 193 ARG A CA 1
ATOM 1384 C C . ARG A 1 193 ? 7.578 -25.344 8.047 1 86.62 193 ARG A C 1
ATOM 1386 O O . ARG A 1 193 ? 7.363 -25.391 6.836 1 86.62 193 ARG A O 1
ATOM 1393 N N . ALA A 1 194 ? 8.602 -25.891 8.523 1 90.44 194 ALA A N 1
ATOM 1394 C CA . ALA A 1 194 ? 9.68 -26.453 7.715 1 90.44 194 ALA A CA 1
ATOM 1395 C C . ALA A 1 194 ? 9.602 -27.969 7.66 1 90.44 194 ALA A C 1
ATOM 1397 O O . ALA A 1 194 ? 10.508 -28.625 7.16 1 90.44 194 ALA A O 1
ATOM 1398 N N . ALA A 1 195 ? 8.586 -28.484 8.133 1 89.94 195 ALA A N 1
ATOM 1399 C CA . ALA A 1 195 ? 8.492 -29.938 8.258 1 89.94 195 ALA A CA 1
ATOM 1400 C C . ALA A 1 195 ? 8.555 -30.609 6.887 1 89.94 195 ALA A C 1
ATOM 1402 O O . ALA A 1 195 ? 8.977 -31.766 6.777 1 89.94 195 ALA A O 1
ATOM 1403 N N . ASN A 1 196 ? 8.18 -29.953 5.914 1 93.19 196 ASN A N 1
ATOM 1404 C CA . ASN A 1 196 ? 8.172 -30.5 4.566 1 93.19 196 ASN A CA 1
ATOM 1405 C C . ASN A 1 196 ? 9.383 -30.031 3.762 1 93.19 196 ASN A C 1
ATOM 1407 O O . ASN A 1 196 ? 9.414 -30.172 2.539 1 93.19 196 ASN A O 1
ATOM 1411 N N . GLY A 1 197 ? 10.352 -29.406 4.395 1 93.69 197 GLY A N 1
ATOM 1412 C CA . GLY A 1 197 ? 11.531 -28.891 3.721 1 93.69 197 GLY A CA 1
ATOM 1413 C C . GLY A 1 197 ? 11.516 -27.375 3.574 1 93.69 197 GLY A C 1
ATOM 1414 O O . GLY A 1 197 ? 10.484 -26.734 3.793 1 93.69 197 GLY A O 1
ATOM 1415 N N . VAL A 1 198 ? 12.672 -26.875 3.301 1 95 198 VAL A N 1
ATOM 1416 C CA . VAL A 1 198 ? 12.82 -25.422 3.182 1 95 198 VAL A CA 1
ATOM 1417 C C . VAL A 1 198 ? 13.469 -25.078 1.842 1 95 198 VAL A C 1
ATOM 1419 O O . VAL A 1 198 ? 14.406 -25.75 1.405 1 95 198 VAL A O 1
ATOM 1422 N N . ILE A 1 199 ? 12.93 -24.125 1.159 1 96.19 199 ILE A N 1
ATOM 1423 C CA . ILE A 1 199 ? 13.57 -23.5 0.004 1 96.19 199 ILE A CA 1
ATOM 1424 C C . ILE A 1 199 ? 14.141 -22.141 0.4 1 96.19 199 ILE A C 1
ATOM 1426 O O . ILE A 1 199 ? 13.383 -21.203 0.696 1 96.19 199 ILE A O 1
ATOM 1430 N N . LEU A 1 200 ? 15.414 -22.078 0.355 1 95.56 200 LEU A N 1
ATOM 1431 C CA . LEU A 1 200 ? 16.109 -20.844 0.707 1 95.56 200 LEU A CA 1
ATOM 1432 C C . LEU A 1 200 ? 16.516 -20.078 -0.544 1 95.56 200 LEU A C 1
ATOM 1434 O O . LEU A 1 200 ? 17.25 -20.578 -1.389 1 95.56 200 LEU A O 1
ATOM 1438 N N . ILE A 1 201 ? 16.062 -18.938 -0.622 1 96.19 201 ILE A N 1
ATOM 1439 C CA . ILE A 1 201 ? 16.453 -18.047 -1.707 1 96.19 201 ILE A CA 1
ATOM 1440 C C . ILE A 1 201 ? 17.438 -17 -1.187 1 96.19 201 ILE A C 1
ATOM 1442 O O . ILE A 1 201 ? 17.141 -16.25 -0.251 1 96.19 201 ILE A O 1
ATOM 1446 N N . THR A 1 202 ? 18.547 -17.016 -1.72 1 95 202 THR A N 1
ATOM 1447 C CA . THR A 1 202 ? 19.547 -16 -1.452 1 95 202 THR A CA 1
ATOM 1448 C C . THR A 1 202 ? 19.656 -15.023 -2.617 1 95 202 THR A C 1
ATOM 1450 O O . THR A 1 202 ? 19.891 -15.43 -3.756 1 95 202 THR A O 1
ATOM 1453 N N . THR A 1 203 ? 19.5 -13.828 -2.398 1 96.25 203 THR A N 1
ATOM 1454 C CA . THR A 1 203 ? 19.547 -12.836 -3.471 1 96.25 203 THR A CA 1
ATOM 1455 C C . THR A 1 203 ? 20.953 -12.273 -3.621 1 96.25 203 THR A C 1
ATOM 1457 O O . THR A 1 203 ? 21.766 -12.367 -2.701 1 96.25 203 THR A O 1
ATOM 1460 N N . LYS A 1 204 ? 21.234 -11.742 -4.734 1 95.06 204 LYS A N 1
ATOM 1461 C CA . LYS A 1 204 ? 22.531 -11.148 -5.027 1 95.06 204 LYS A CA 1
ATOM 1462 C C . LYS A 1 204 ? 22.812 -9.961 -4.109 1 95.06 204 LYS A C 1
ATOM 1464 O O . LYS A 1 204 ? 21.906 -9.219 -3.746 1 95.06 204 LYS A O 1
ATOM 1469 N N . GLN A 1 205 ? 24.078 -9.891 -3.777 1 92.69 205 GLN A N 1
ATOM 1470 C CA . GLN A 1 205 ? 24.562 -8.758 -2.988 1 92.69 205 GLN A CA 1
ATOM 1471 C C . GLN A 1 205 ? 25.547 -7.906 -3.793 1 92.69 205 GLN A C 1
ATOM 1473 O O . GLN A 1 205 ? 25.922 -8.266 -4.906 1 92.69 205 GLN A O 1
ATOM 1478 N N . GLY A 1 206 ? 25.891 -6.816 -3.148 1 89.56 206 GLY A N 1
ATOM 1479 C CA . GLY A 1 206 ? 26.906 -5.996 -3.781 1 89.56 206 GLY A CA 1
ATOM 1480 C C . GLY A 1 206 ? 28.281 -6.625 -3.752 1 89.56 206 GLY A C 1
ATOM 1481 O O . GLY A 1 206 ? 28.531 -7.566 -2.992 1 89.56 206 GLY A O 1
ATOM 1482 N N . LYS A 1 207 ? 29.031 -6.102 -4.676 1 83.62 207 LYS A N 1
ATOM 1483 C CA . LYS A 1 207 ? 30.422 -6.555 -4.742 1 83.62 207 LYS A CA 1
ATOM 1484 C C . LYS A 1 207 ? 31.391 -5.371 -4.684 1 83.62 207 LYS A C 1
ATOM 1486 O O . LYS A 1 207 ? 31.047 -4.27 -5.117 1 83.62 207 LYS A O 1
ATOM 1491 N N . SER A 1 208 ? 32.5 -5.637 -4.16 1 80.94 208 SER A N 1
ATOM 1492 C CA . SER A 1 208 ? 33.5 -4.586 -4.141 1 80.94 208 SER A CA 1
ATOM 1493 C C . SER A 1 208 ? 33.969 -4.246 -5.551 1 80.94 208 SER A C 1
ATOM 1495 O O . SER A 1 208 ? 34.031 -5.121 -6.418 1 80.94 208 SER A O 1
ATOM 1497 N N . GLY A 1 209 ? 34.188 -2.951 -5.77 1 77.69 209 GLY A N 1
ATOM 1498 C CA . GLY A 1 209 ? 34.688 -2.527 -7.07 1 77.69 209 GLY A CA 1
ATOM 1499 C C . GLY A 1 209 ? 33.875 -1.414 -7.688 1 77.69 209 GLY A C 1
ATOM 1500 O O . GLY A 1 209 ? 32.938 -0.889 -7.051 1 77.69 209 GLY A O 1
ATOM 1501 N N . LYS A 1 210 ? 34.188 -1.133 -8.945 1 76 210 LYS A N 1
ATOM 1502 C CA . LYS A 1 210 ? 33.531 -0.066 -9.672 1 76 210 LYS A CA 1
ATOM 1503 C C . LYS A 1 210 ? 32.062 -0.448 -9.984 1 76 210 LYS A C 1
ATOM 1505 O O . LYS A 1 210 ? 31.766 -1.631 -10.125 1 76 210 LYS A O 1
ATOM 1510 N N . PRO A 1 211 ? 31.281 0.505 -10.094 1 84.69 211 PRO A N 1
ATOM 1511 C CA . PRO A 1 211 ? 29.891 0.207 -10.453 1 84.69 211 PRO A CA 1
ATOM 1512 C C . PRO A 1 211 ? 29.766 -0.479 -11.812 1 84.69 211 PRO A C 1
ATOM 1514 O O . PRO A 1 211 ? 30.406 -0.067 -12.781 1 84.69 211 PRO A O 1
ATOM 1517 N N . GLN A 1 212 ? 29.078 -1.466 -11.805 1 87 212 GLN A N 1
ATOM 1518 C CA . GLN A 1 212 ? 28.781 -2.211 -13.023 1 87 212 GLN A CA 1
ATOM 1519 C C . GLN A 1 212 ? 27.297 -2.191 -13.328 1 87 212 GLN A C 1
ATOM 1521 O O . GLN A 1 212 ? 26.484 -2.641 -12.523 1 87 212 GLN A O 1
ATOM 1526 N N . LEU A 1 213 ? 27.016 -1.683 -14.5 1 90.12 213 LEU A N 1
ATOM 1527 C CA . LEU A 1 213 ? 25.625 -1.638 -14.961 1 90.12 213 LEU A CA 1
ATOM 1528 C C . LEU A 1 213 ? 25.359 -2.75 -15.961 1 90.12 213 LEU A C 1
ATOM 1530 O O . LEU A 1 213 ? 26.078 -2.893 -16.953 1 90.12 213 LEU A O 1
ATOM 1534 N N . SER A 1 214 ? 24.391 -3.502 -15.68 1 93.06 214 SER A N 1
ATOM 1535 C CA . SER A 1 214 ? 23.984 -4.574 -16.594 1 93.06 214 SER A CA 1
ATOM 1536 C C . SER A 1 214 ? 22.547 -4.406 -17.031 1 93.06 214 SER A C 1
ATOM 1538 O O . SER A 1 214 ? 21.688 -4.043 -16.234 1 93.06 214 SER A O 1
ATOM 1540 N N . TYR A 1 215 ? 22.297 -4.586 -18.281 1 94.31 215 TYR A N 1
ATOM 1541 C CA . TYR A 1 215 ? 20.953 -4.547 -18.859 1 94.31 215 TYR A CA 1
ATOM 1542 C C . TYR A 1 215 ? 20.625 -5.863 -19.547 1 94.31 215 TYR A C 1
ATOM 1544 O O . TYR A 1 215 ? 21.328 -6.293 -20.453 1 94.31 215 TYR A O 1
ATOM 1552 N N . ASP A 1 216 ? 19.562 -6.441 -19.094 1 96.31 216 ASP A N 1
ATOM 1553 C CA . ASP A 1 216 ? 19.062 -7.68 -19.688 1 96.31 216 ASP A CA 1
ATOM 1554 C C . ASP A 1 216 ? 17.688 -7.473 -20.328 1 96.31 216 ASP A C 1
ATOM 1556 O O . ASP A 1 216 ? 16.734 -7.078 -19.656 1 96.31 216 ASP A O 1
ATOM 1560 N N . PHE A 1 217 ? 17.641 -7.711 -21.609 1 96.88 217 PHE A N 1
ATOM 1561 C CA . PHE A 1 217 ? 16.375 -7.625 -22.344 1 96.88 217 PHE A CA 1
ATOM 1562 C C . PHE A 1 217 ? 16.047 -8.961 -23 1 96.88 217 PHE A C 1
ATOM 1564 O O . PHE A 1 217 ? 16.938 -9.617 -23.562 1 96.88 217 PHE A O 1
ATOM 1571 N N . SER A 1 218 ? 14.797 -9.336 -22.875 1 96.69 218 SER A N 1
ATOM 1572 C CA . SER A 1 218 ? 14.359 -10.539 -23.578 1 96.69 218 SER A CA 1
ATOM 1573 C C . SER A 1 218 ? 12.953 -10.367 -24.141 1 96.69 218 SER A C 1
ATOM 1575 O O . SER A 1 218 ? 12.109 -9.703 -23.547 1 96.69 218 SER A O 1
ATOM 1577 N N . TYR A 1 219 ? 12.688 -10.859 -25.281 1 97.94 219 TYR A N 1
ATOM 1578 C CA . TYR A 1 219 ? 11.414 -10.898 -26 1 97.94 219 TYR A CA 1
ATOM 1579 C C . TYR A 1 219 ? 11.07 -12.32 -26.422 1 97.94 219 TYR A C 1
ATOM 1581 O O . TYR A 1 219 ? 11.82 -12.945 -27.172 1 97.94 219 TYR A O 1
ATOM 1589 N N . GLY A 1 220 ? 9.961 -12.789 -25.969 1 97.88 220 GLY A N 1
ATOM 1590 C CA . GLY A 1 220 ? 9.547 -14.148 -26.266 1 97.88 220 GLY A CA 1
ATOM 1591 C C . GLY A 1 220 ? 8.156 -14.242 -26.859 1 97.88 220 GLY A C 1
ATOM 1592 O O . GLY A 1 220 ? 7.363 -13.305 -26.75 1 97.88 220 GLY A O 1
ATOM 1593 N N . LEU A 1 221 ? 7.953 -15.312 -27.547 1 97.94 221 LEU A N 1
ATOM 1594 C CA . LEU A 1 221 ? 6.656 -15.688 -28.109 1 97.94 221 LEU A CA 1
ATOM 1595 C C . LEU A 1 221 ? 6.184 -17.016 -27.516 1 97.94 221 LEU A C 1
ATOM 1597 O O . LEU A 1 221 ? 6.93 -17.984 -27.484 1 97.94 221 LEU A O 1
ATOM 1601 N N . GLN A 1 222 ? 4.973 -17 -27 1 97.44 222 GLN A N 1
ATOM 1602 C CA . GLN A 1 222 ? 4.488 -18.219 -26.344 1 97.44 222 GLN A CA 1
ATOM 1603 C C . GLN A 1 222 ? 3.23 -18.75 -27.031 1 97.44 222 GLN A C 1
ATOM 1605 O O . GLN A 1 222 ? 2.469 -17.969 -27.625 1 97.44 222 GLN A O 1
ATOM 1610 N N . GLN A 1 223 ? 2.973 -19.906 -26.938 1 97.25 223 GLN A N 1
ATOM 1611 C CA . GLN A 1 223 ? 1.774 -20.625 -27.359 1 97.25 223 GLN A CA 1
ATOM 1612 C C . GLN A 1 223 ? 1.506 -21.844 -26.469 1 97.25 223 GLN A C 1
ATOM 1614 O O . GLN A 1 223 ? 2.363 -22.234 -25.688 1 97.25 223 GLN A O 1
ATOM 1619 N N . PRO A 1 224 ? 0.279 -22.375 -26.453 1 97.19 224 PRO A N 1
ATOM 1620 C CA . PRO A 1 224 ? 0.049 -23.578 -25.656 1 97.19 224 PRO A CA 1
ATOM 1621 C C . PRO A 1 224 ? 0.982 -24.719 -26.047 1 97.19 224 PRO A C 1
ATOM 1623 O O . PRO A 1 224 ? 1.276 -24.906 -27.234 1 97.19 224 PRO A O 1
ATOM 1626 N N . THR A 1 225 ? 1.42 -25.469 -25.094 1 96.69 225 THR A N 1
ATOM 1627 C CA . THR A 1 225 ? 2.186 -26.672 -25.391 1 96.69 225 THR A CA 1
ATOM 1628 C C . THR A 1 225 ? 1.357 -27.641 -26.234 1 96.69 225 THR A C 1
ATOM 1630 O O . THR A 1 225 ? 1.885 -28.297 -27.141 1 96.69 225 THR A O 1
ATOM 1633 N N . ARG A 1 226 ? 0.087 -27.75 -25.812 1 94.88 226 ARG A N 1
ATOM 1634 C CA . ARG A 1 226 ? -0.823 -28.641 -26.531 1 94.88 226 ARG A CA 1
ATOM 1635 C C . ARG A 1 226 ? -2.277 -28.266 -26.266 1 94.88 226 ARG A C 1
ATOM 1637 O O . ARG A 1 226 ? -2.646 -27.922 -25.141 1 94.88 226 ARG A O 1
ATOM 1644 N N . THR A 1 227 ? -3.086 -28.234 -27.359 1 95.12 227 THR A N 1
ATOM 1645 C CA . THR A 1 227 ? -4.543 -28.203 -27.266 1 95.12 227 THR A CA 1
ATOM 1646 C C . THR A 1 227 ? -5.152 -29.469 -27.844 1 95.12 227 THR A C 1
ATOM 1648 O O . THR A 1 227 ? -4.605 -30.047 -28.781 1 95.12 227 THR A O 1
ATOM 1651 N N . PRO A 1 228 ? -6.254 -29.922 -27.25 1 96.56 228 PRO A N 1
ATOM 1652 C CA . PRO A 1 228 ? -6.859 -31.141 -27.797 1 96.56 228 PRO A CA 1
ATOM 1653 C C . PRO A 1 228 ? -7.367 -30.969 -29.219 1 96.56 228 PRO A C 1
ATOM 1655 O O . PRO A 1 228 ? -7.891 -29.906 -29.562 1 96.56 228 PRO A O 1
ATOM 1658 N N . LYS A 1 229 ? -7.223 -32 -30.062 1 96.94 229 LYS A N 1
ATOM 1659 C CA . LYS A 1 229 ? -7.883 -32.062 -31.359 1 96.94 229 LYS A CA 1
ATOM 1660 C C . LYS A 1 229 ? -9.328 -32.5 -31.219 1 96.94 229 LYS A C 1
ATOM 1662 O O . LYS A 1 229 ? -9.586 -33.625 -30.719 1 96.94 229 LYS A O 1
ATOM 1667 N N . MET A 1 230 ? -10.227 -31.703 -31.719 1 98.25 230 MET A N 1
ATOM 1668 C CA . MET A 1 230 ? -11.648 -32 -31.578 1 98.25 230 MET A CA 1
ATOM 1669 C C . MET A 1 230 ? -12.203 -32.625 -32.844 1 98.25 230 MET A C 1
ATOM 1671 O O . MET A 1 230 ? -11.586 -32.531 -33.906 1 98.25 230 MET A O 1
ATOM 1675 N N . SER A 1 231 ? -13.406 -33.219 -32.75 1 98.5 231 SER A N 1
ATOM 1676 C CA . SER A 1 231 ? -14.062 -33.812 -33.906 1 98.5 231 SER A CA 1
ATOM 1677 C C . SER A 1 231 ? -14.492 -32.719 -34.906 1 98.5 231 SER A C 1
ATOM 1679 O O . SER A 1 231 ? -14.93 -31.641 -34.5 1 98.5 231 SER A O 1
ATOM 1681 N N . SER A 1 232 ? -14.344 -33.062 -36.188 1 98.31 232 SER A N 1
ATOM 1682 C CA . SER A 1 232 ? -14.883 -32.188 -37.219 1 98.31 232 SER A CA 1
ATOM 1683 C C . SER A 1 232 ? -16.406 -32.25 -37.25 1 98.31 232 SER A C 1
ATOM 1685 O O . SER A 1 232 ? -17.016 -33.062 -36.594 1 98.31 232 SER A O 1
ATOM 1687 N N . SER A 1 233 ? -16.984 -31.391 -38.062 1 98.5 233 SER A N 1
ATOM 1688 C CA . SER A 1 233 ? -18.453 -31.375 -38.125 1 98.5 233 SER A CA 1
ATOM 1689 C C . SER A 1 233 ? -18.984 -32.688 -38.688 1 98.5 233 SER A C 1
ATOM 1691 O O . SER A 1 233 ? -20.031 -33.188 -38.25 1 98.5 233 SER A O 1
ATOM 1693 N N . SER A 1 234 ? -18.312 -33.25 -39.719 1 98.25 234 SER A N 1
ATOM 1694 C CA . SER A 1 234 ? -18.75 -34.5 -40.25 1 98.25 234 SER A CA 1
ATOM 1695 C C . SER A 1 234 ? -18.625 -35.625 -39.25 1 98.25 234 SER A C 1
ATOM 1697 O O . SER A 1 234 ? -19.531 -36.469 -39.094 1 98.25 234 SER A O 1
ATOM 1699 N N . GLN A 1 235 ? -17.547 -35.656 -38.531 1 98.25 235 GLN A N 1
ATOM 1700 C CA . GLN A 1 235 ? -17.344 -36.656 -37.5 1 98.25 235 GLN A CA 1
ATOM 1701 C C . GLN A 1 235 ? -18.375 -36.5 -36.375 1 98.25 235 GLN A C 1
ATOM 1703 O O . GLN A 1 235 ? -18.969 -37.5 -35.969 1 98.25 235 GLN A O 1
ATOM 1708 N N . TYR A 1 236 ? -18.531 -35.281 -35.969 1 98.56 236 TYR A N 1
ATOM 1709 C CA . TYR A 1 236 ? -19.484 -35 -34.875 1 98.56 236 TYR A CA 1
ATOM 1710 C C . TYR A 1 236 ? -20.891 -35.375 -35.312 1 98.56 236 TYR A C 1
ATOM 1712 O O . TYR A 1 236 ? -21.641 -35.969 -34.531 1 98.56 236 TYR A O 1
ATOM 1720 N N . ALA A 1 237 ? -21.297 -35.062 -36.5 1 98.19 237 ALA A N 1
ATOM 1721 C CA . ALA A 1 237 ? -22.609 -35.406 -37.031 1 98.19 237 ALA A CA 1
ATOM 1722 C C . ALA A 1 237 ? -22.828 -36.906 -37.094 1 98.19 237 ALA A C 1
ATOM 1724 O O . ALA A 1 237 ? -23.922 -37.406 -36.781 1 98.19 237 ALA A O 1
ATOM 1725 N N . GLU A 1 238 ? -21.844 -37.562 -37.5 1 97.5 238 GLU A N 1
ATOM 1726 C CA . GLU A 1 238 ? -21.906 -39.031 -37.531 1 97.5 238 GLU A CA 1
ATOM 1727 C C . GLU A 1 238 ? -22.141 -39.562 -36.125 1 97.5 238 GLU A C 1
ATOM 1729 O O . GLU A 1 238 ? -22.969 -40.469 -35.906 1 97.5 238 GLU A O 1
ATOM 1734 N N . ILE A 1 239 ? -21.422 -39.062 -35.188 1 98.12 239 ILE A N 1
ATOM 1735 C CA . ILE A 1 239 ? -21.578 -39.5 -33.812 1 98.12 239 ILE A CA 1
ATOM 1736 C C . ILE A 1 239 ? -23 -39.219 -33.344 1 98.12 239 ILE A C 1
ATOM 1738 O O . ILE A 1 239 ? -23.625 -40.062 -32.688 1 98.12 239 ILE A O 1
ATOM 1742 N N . LEU A 1 240 ? -23.531 -38.031 -33.625 1 97.75 240 LEU A N 1
ATOM 1743 C CA . LEU A 1 240 ? -24.875 -37.688 -33.156 1 97.75 240 LEU A CA 1
ATOM 1744 C C . LEU A 1 240 ? -25.922 -38.625 -33.75 1 97.75 240 LEU A C 1
ATOM 1746 O O . LEU A 1 240 ? -26.891 -39 -33.094 1 97.75 240 LEU A O 1
ATOM 1750 N N . ASN A 1 241 ? -25.781 -38.969 -35.031 1 97.19 241 ASN A N 1
ATOM 1751 C CA . ASN A 1 241 ? -26.672 -39.938 -35.656 1 97.19 241 ASN A CA 1
ATOM 1752 C C . ASN A 1 241 ? -26.609 -41.281 -34.906 1 97.19 241 ASN A C 1
ATOM 1754 O O . ASN A 1 241 ? -27.641 -41.938 -34.688 1 97.19 241 ASN A O 1
ATOM 1758 N N . GLU A 1 242 ? -25.438 -41.719 -34.562 1 96.56 242 GLU A N 1
ATOM 1759 C CA . GLU A 1 242 ? -25.281 -42.969 -33.844 1 96.56 242 GLU A CA 1
ATOM 1760 C C . GLU A 1 242 ? -25.953 -42.875 -32.469 1 96.56 242 GLU A C 1
ATOM 1762 O O . GLU A 1 242 ? -26.672 -43.781 -32.062 1 96.56 242 GLU A O 1
ATOM 1767 N N . LEU A 1 243 ? -25.703 -41.781 -31.797 1 96.44 243 LEU A N 1
ATOM 1768 C CA . LEU A 1 243 ? -26.266 -41.562 -30.453 1 96.44 243 LEU A CA 1
ATOM 1769 C C . LEU A 1 243 ? -27.797 -41.562 -30.516 1 96.44 243 LEU A C 1
ATOM 1771 O O . LEU A 1 243 ? -28.453 -42.031 -29.578 1 96.44 243 LEU A O 1
ATOM 1775 N N . ASN A 1 244 ? -28.281 -41 -31.594 1 95 244 ASN A N 1
ATOM 1776 C CA . ASN A 1 244 ? -29.719 -41 -31.781 1 95 244 ASN A CA 1
ATOM 1777 C C . ASN A 1 244 ? -30.281 -42.406 -31.844 1 95 244 ASN A C 1
ATOM 1779 O O . ASN A 1 244 ? -31.359 -42.688 -31.312 1 95 244 ASN A O 1
ATOM 1783 N N . ILE A 1 245 ? -29.594 -43.281 -32.469 1 94.81 245 ILE A N 1
ATOM 1784 C CA . ILE A 1 245 ? -30 -44.688 -32.562 1 94.81 245 ILE A CA 1
ATOM 1785 C C . ILE A 1 245 ? -29.922 -45.312 -31.188 1 94.81 245 ILE A C 1
ATOM 1787 O O . ILE A 1 245 ? -30.859 -46 -30.766 1 94.81 245 ILE A O 1
ATOM 1791 N N . PHE A 1 246 ? -28.859 -45.062 -30.469 1 93.31 246 PHE A N 1
ATOM 1792 C CA . PHE A 1 246 ? -28.641 -45.656 -29.156 1 93.31 246 PHE A CA 1
ATOM 1793 C C . PHE A 1 246 ? -29.672 -45.188 -28.141 1 93.31 246 PHE A C 1
ATOM 1795 O O . PHE A 1 246 ? -30.031 -45.906 -27.219 1 93.31 246 PHE A O 1
ATOM 1802 N N . SER A 1 247 ? -30 -43.969 -28.266 1 85.69 247 SER A N 1
ATOM 1803 C CA . SER A 1 247 ? -30.844 -43.312 -27.266 1 85.69 247 SER A CA 1
ATOM 1804 C C . SER A 1 247 ? -32.312 -43.469 -27.609 1 85.69 247 SER A C 1
ATOM 1806 O O . SER A 1 247 ? -33.188 -43.156 -26.781 1 85.69 247 SER A O 1
ATOM 1808 N N . SER A 1 248 ? -32.406 -43.906 -28.828 1 75.94 248 SER A N 1
ATOM 1809 C CA . SER A 1 248 ? -33.812 -44.094 -29.25 1 75.94 248 SER A CA 1
ATOM 1810 C C . SER A 1 248 ? -34.375 -45.406 -28.719 1 75.94 248 SER A C 1
ATOM 1812 O O . SER A 1 248 ? -33.625 -46.281 -28.266 1 75.94 248 SER A O 1
ATOM 1814 N N . ASP A 1 249 ? -35.438 -45.406 -27.844 1 80.94 249 ASP A N 1
ATOM 1815 C CA . ASP A 1 249 ? -36.094 -46.625 -27.344 1 80.94 249 ASP A CA 1
ATOM 1816 C C . ASP A 1 249 ? -36.062 -47.719 -28.391 1 80.94 249 ASP A C 1
ATOM 1818 O O . ASP A 1 249 ? -36.938 -48.562 -28.453 1 80.94 249 ASP A O 1
ATOM 1822 N N . LEU A 1 250 ? -34.906 -47.719 -29.281 1 89.94 250 LEU A N 1
ATOM 1823 C CA . LEU A 1 250 ? -34.75 -48.75 -30.297 1 89.94 250 LEU A CA 1
ATOM 1824 C C . LEU A 1 250 ? -34.062 -50 -29.703 1 89.94 250 LEU A C 1
ATOM 1826 O O . LEU A 1 250 ? -33 -49.906 -29.109 1 89.94 250 LEU A O 1
ATOM 1830 N N . PRO A 1 251 ? -34.719 -51.125 -29.906 1 89.69 251 PRO A N 1
ATOM 1831 C CA . PRO A 1 251 ? -34.031 -52.344 -29.5 1 89.69 251 PRO A CA 1
ATOM 1832 C C . PRO A 1 251 ? -32.719 -52.562 -30.25 1 89.69 251 PRO A C 1
ATOM 1834 O O . PRO A 1 251 ? -32.625 -52.219 -31.438 1 89.69 251 PRO A O 1
ATOM 1837 N N . ALA A 1 252 ? -31.734 -53.156 -29.688 1 91.56 252 ALA A N 1
ATOM 1838 C CA . ALA A 1 252 ? -30.375 -53.312 -30.203 1 91.56 252 ALA A CA 1
ATOM 1839 C C . ALA A 1 252 ? -30.375 -54.094 -31.516 1 91.56 252 ALA A C 1
ATOM 1841 O O . ALA A 1 252 ? -29.531 -53.844 -32.375 1 91.56 252 ALA A O 1
ATOM 1842 N N . ASP A 1 253 ? -31.328 -55 -31.656 1 89.94 253 ASP A N 1
ATOM 1843 C CA . ASP A 1 253 ? -31.359 -55.844 -32.875 1 89.94 253 ASP A CA 1
ATOM 1844 C C . ASP A 1 253 ? -31.797 -55.031 -34.062 1 89.94 253 ASP A C 1
ATOM 1846 O O . ASP A 1 253 ? -31.656 -55.469 -35.219 1 89.94 253 ASP A O 1
ATOM 1850 N N . GLN A 1 254 ? -32.312 -53.844 -33.844 1 94.38 254 GLN A N 1
ATOM 1851 C CA . GLN A 1 254 ? -32.75 -52.969 -34.938 1 94.38 254 GLN A CA 1
ATOM 1852 C C . GLN A 1 254 ? -31.703 -51.938 -35.281 1 94.38 254 GLN A C 1
ATOM 1854 O O . GLN A 1 254 ? -31.859 -51.156 -36.25 1 94.38 254 GLN A O 1
ATOM 1859 N N . TRP A 1 255 ? -30.625 -51.906 -34.594 1 96.44 255 TRP A N 1
ATOM 1860 C CA . TRP A 1 255 ? -29.641 -50.844 -34.75 1 96.44 255 TRP A CA 1
ATOM 1861 C C . TRP A 1 255 ? -29 -50.844 -36.125 1 96.44 255 TRP A C 1
ATOM 1863 O O . TRP A 1 255 ? -28.797 -49.812 -36.75 1 96.44 255 TRP A O 1
ATOM 1873 N N . ALA A 1 256 ? -28.641 -52 -36.625 1 95.31 256 ALA A N 1
ATOM 1874 C CA . ALA A 1 256 ? -28.016 -52.125 -37.938 1 95.31 256 ALA A CA 1
ATOM 1875 C C . ALA A 1 256 ? -28.938 -51.594 -39.031 1 95.31 256 ALA A C 1
ATOM 1877 O O . ALA A 1 256 ? -28.5 -50.844 -39.938 1 95.31 256 ALA A O 1
ATOM 1878 N N . ALA A 1 257 ? -30.203 -52 -38.969 1 95.62 257 ALA A N 1
ATOM 1879 C CA . ALA A 1 257 ? -31.172 -51.562 -39.938 1 95.62 257 ALA A CA 1
ATOM 1880 C C . ALA A 1 257 ? -31.375 -50.031 -39.844 1 95.62 257 ALA A C 1
ATOM 1882 O O . ALA A 1 257 ? -31.5 -49.344 -40.875 1 95.62 257 ALA A O 1
ATOM 1883 N N . ALA A 1 258 ? -31.453 -49.594 -38.719 1 96.88 258 ALA A N 1
ATOM 1884 C CA . ALA A 1 258 ? -31.625 -48.188 -38.5 1 96.88 258 ALA A CA 1
ATOM 1885 C C . ALA A 1 258 ? -30.422 -47.406 -39.031 1 96.88 258 ALA A C 1
ATOM 1887 O O . ALA A 1 258 ? -30.578 -46.344 -39.625 1 96.88 258 ALA A O 1
ATOM 1888 N N . SER A 1 259 ? -29.203 -47.875 -38.719 1 96.75 259 SER A N 1
ATOM 1889 C CA . SER A 1 259 ? -27.984 -47.25 -39.219 1 96.75 259 SER A CA 1
ATOM 1890 C C . SER A 1 259 ? -27.969 -47.156 -40.719 1 96.75 259 SER A C 1
ATOM 1892 O O . SER A 1 259 ? -27.609 -46.094 -41.281 1 96.75 259 SER A O 1
ATOM 1894 N N . GLN A 1 260 ? -28.344 -48.188 -41.375 1 95.75 260 GLN A N 1
ATOM 1895 C CA . GLN A 1 260 ? -28.422 -48.188 -42.844 1 95.75 260 GLN A CA 1
ATOM 1896 C C . GLN A 1 260 ? -29.453 -47.188 -43.344 1 95.75 260 GLN A C 1
ATOM 1898 O O . GLN A 1 260 ? -29.203 -46.469 -44.312 1 95.75 260 GLN A O 1
ATOM 1903 N N . ALA A 1 261 ? -30.609 -47.219 -42.688 1 96.69 261 ALA A N 1
ATOM 1904 C CA . ALA A 1 261 ? -31.656 -46.281 -43.062 1 96.69 261 ALA A CA 1
ATOM 1905 C C . ALA A 1 261 ? -31.203 -44.812 -42.906 1 96.69 261 ALA A C 1
ATOM 1907 O O . ALA A 1 261 ? -31.531 -43.969 -43.719 1 96.69 261 ALA A O 1
ATOM 1908 N N . PHE A 1 262 ? -30.469 -44.531 -41.844 1 96.69 262 PHE A N 1
ATOM 1909 C CA . PHE A 1 262 ? -29.953 -43.188 -41.594 1 96.69 262 PHE A CA 1
ATOM 1910 C C . PHE A 1 262 ? -29 -42.75 -42.719 1 96.69 262 PHE A C 1
ATOM 1912 O O . PHE A 1 262 ? -28.953 -41.562 -43.094 1 96.69 262 PHE A O 1
ATOM 1919 N N . GLN A 1 263 ? -28.172 -43.656 -43.25 1 94.75 263 GLN A N 1
ATOM 1920 C CA . GLN A 1 263 ? -27.156 -43.375 -44.281 1 94.75 263 GLN A CA 1
ATOM 1921 C C . GLN A 1 263 ? -27.797 -43.219 -45.656 1 94.75 263 GLN A C 1
ATOM 1923 O O . GLN A 1 263 ? -27.219 -42.562 -46.531 1 94.75 263 GLN A O 1
ATOM 1928 N N . THR A 1 264 ? -28.984 -43.781 -45.812 1 95.06 264 THR A N 1
ATOM 1929 C CA . THR A 1 264 ? -29.562 -43.812 -47.156 1 95.06 264 THR A CA 1
ATOM 1930 C C . THR A 1 264 ? -30.734 -42.844 -47.25 1 95.06 264 THR A C 1
ATOM 1932 O O . THR A 1 264 ? -30.734 -41.938 -48.094 1 95.06 264 THR A O 1
ATOM 1935 N N . THR A 1 265 ? -31.75 -42.969 -46.312 1 95 265 THR A N 1
ATOM 1936 C CA . THR A 1 265 ? -32.969 -42.188 -46.438 1 95 265 THR A CA 1
ATOM 1937 C C . THR A 1 265 ? -33.062 -41.156 -45.312 1 95 265 THR A C 1
ATOM 1939 O O . THR A 1 265 ? -33.844 -40.188 -45.406 1 95 265 THR A O 1
ATOM 1942 N N . GLY A 1 266 ? -32.406 -41.375 -44.281 1 96.31 266 GLY A N 1
ATOM 1943 C CA . GLY A 1 266 ? -32.406 -40.406 -43.188 1 96.31 266 GLY A CA 1
ATOM 1944 C C . GLY A 1 266 ? -33.438 -40.719 -42.125 1 96.31 266 GLY A C 1
ATOM 1945 O O . GLY A 1 266 ? -33.562 -40 -41.125 1 96.31 266 GLY A O 1
ATOM 1946 N N . ALA A 1 267 ? -34.156 -41.781 -42.281 1 96.5 267 ALA A N 1
ATOM 1947 C CA . ALA A 1 267 ? -35.219 -42.156 -41.312 1 96.5 267 ALA A CA 1
ATOM 1948 C C . ALA A 1 267 ? -35.469 -43.656 -41.312 1 96.5 267 ALA A C 1
ATOM 1950 O O . ALA A 1 267 ? -35.406 -44.281 -42.375 1 96.5 267 ALA A O 1
ATOM 1951 N N . TYR A 1 268 ? -35.719 -44.219 -40.156 1 96.56 268 TYR A N 1
ATOM 1952 C CA . TYR A 1 268 ? -35.969 -45.625 -39.938 1 96.56 268 TYR A CA 1
ATOM 1953 C C . TYR A 1 268 ? -37.375 -45.875 -39.375 1 96.56 268 TYR A C 1
ATOM 1955 O O . TYR A 1 268 ? -37.688 -45.375 -38.312 1 96.56 268 TYR A O 1
ATOM 1963 N N . LYS A 1 269 ? -38.188 -46.562 -40.094 1 95.5 269 LYS A N 1
ATOM 1964 C CA . LYS A 1 269 ? -39.5 -46.938 -39.625 1 95.5 269 LYS A CA 1
ATOM 1965 C C . LYS A 1 269 ? -39.438 -48.25 -38.844 1 95.5 269 LYS A C 1
ATOM 1967 O O . LYS A 1 269 ? -39.094 -49.312 -39.375 1 95.5 269 LYS A O 1
ATOM 1972 N N . ARG A 1 270 ? -39.719 -48.188 -37.625 1 93.81 270 ARG A N 1
ATOM 1973 C CA . ARG A 1 270 ? -39.625 -49.344 -36.719 1 93.81 270 ARG A CA 1
ATOM 1974 C C . ARG A 1 270 ? -40.688 -50.375 -37.062 1 93.81 270 ARG A C 1
ATOM 1976 O O . ARG A 1 270 ? -41.875 -50.062 -37.188 1 93.81 270 ARG A O 1
ATOM 1983 N N . PRO A 1 271 ? -40.312 -51.625 -37.188 1 93.06 271 PRO A N 1
ATOM 1984 C CA . PRO A 1 271 ? -41.281 -52.656 -37.469 1 93.06 271 PRO A CA 1
ATOM 1985 C C . PRO A 1 271 ? -42.094 -53.094 -36.25 1 93.06 271 PRO A C 1
ATOM 1987 O O . PRO A 1 271 ? -43.188 -53.625 -36.375 1 93.06 271 PRO A O 1
ATOM 1990 N N . ASP A 1 272 ? -41.5 -52.906 -35.094 1 90.56 272 ASP A N 1
ATOM 1991 C CA . ASP A 1 272 ? -42.094 -53.438 -33.875 1 90.56 272 ASP A CA 1
ATOM 1992 C C . ASP A 1 272 ? -43.25 -52.562 -33.406 1 90.56 272 ASP A C 1
ATOM 1994 O O . ASP A 1 272 ? -44.25 -53.062 -32.875 1 90.56 272 ASP A O 1
ATOM 1998 N N . ASN A 1 273 ? -43.156 -51.219 -33.594 1 92.06 273 ASN A N 1
ATOM 1999 C CA . ASN A 1 273 ? -44.25 -50.375 -33.062 1 92.06 273 ASN A CA 1
ATOM 2000 C C . ASN A 1 273 ? -44.688 -49.344 -34.094 1 92.06 273 ASN A C 1
ATOM 2002 O O . ASN A 1 273 ? -45.625 -48.594 -33.844 1 92.06 273 ASN A O 1
ATOM 2006 N N . GLY A 1 274 ? -44.031 -49.25 -35.188 1 91.19 274 GLY A N 1
ATOM 2007 C CA . GLY A 1 274 ? -44.469 -48.406 -36.312 1 91.19 274 GLY A CA 1
ATOM 2008 C C . GLY A 1 274 ? -43.938 -47 -36.219 1 91.19 274 GLY A C 1
ATOM 2009 O O . GLY A 1 274 ? -44.094 -46.219 -37.156 1 91.19 274 GLY A O 1
ATOM 2010 N N . ASN A 1 275 ? -43.219 -46.656 -35.219 1 93.38 275 ASN A N 1
ATOM 2011 C CA . ASN A 1 275 ? -42.688 -45.312 -35.062 1 93.38 275 ASN A CA 1
ATOM 2012 C C . ASN A 1 275 ? -41.5 -45.062 -35.969 1 93.38 275 ASN A C 1
ATOM 2014 O O . ASN A 1 275 ? -40.812 -46 -36.375 1 93.38 275 ASN A O 1
ATOM 2018 N N . THR A 1 276 ? -41.375 -43.844 -36.375 1 94.31 276 THR A N 1
ATOM 2019 C CA . THR A 1 276 ? -40.25 -43.469 -37.25 1 94.31 276 THR A CA 1
ATOM 2020 C C . THR A 1 276 ? -39.188 -42.719 -36.438 1 94.31 276 THR A C 1
ATOM 2022 O O . THR A 1 276 ? -39.469 -41.75 -35.75 1 94.31 276 THR A O 1
ATOM 2025 N N . VAL A 1 277 ? -38 -43.25 -36.5 1 95.25 277 VAL A N 1
ATOM 2026 C CA . VAL A 1 277 ? -36.844 -42.562 -35.938 1 95.25 277 VAL A CA 1
ATOM 2027 C C . VAL A 1 277 ? -36.062 -41.812 -37 1 95.25 277 VAL A C 1
ATOM 2029 O O . VAL A 1 277 ? -35.594 -42.438 -37.969 1 95.25 277 VAL A O 1
ATOM 2032 N N . THR A 1 278 ? -35.969 -40.531 -36.844 1 95.12 278 THR A N 1
ATOM 2033 C CA . THR A 1 278 ? -35.312 -39.719 -37.844 1 95.12 278 THR A CA 1
ATOM 2034 C C . THR A 1 278 ? -33.875 -39.375 -37.406 1 95.12 278 THR A C 1
ATOM 2036 O O . THR A 1 278 ? -33.656 -39.062 -36.25 1 95.12 278 THR A O 1
ATOM 2039 N N . ALA A 1 279 ? -33.031 -39.469 -38.375 1 96.25 279 ALA A N 1
ATOM 2040 C CA . ALA A 1 279 ? -31.625 -39.094 -38.094 1 96.25 279 ALA A CA 1
ATOM 2041 C C . ALA A 1 279 ? -31.5 -37.656 -37.688 1 96.25 279 ALA A C 1
ATOM 2043 O O . ALA A 1 279 ? -32.281 -36.781 -38.156 1 96.25 279 ALA A O 1
ATOM 2044 N N . PHE A 1 280 ? -30.562 -37.312 -36.781 1 95.25 280 PHE A N 1
ATOM 2045 C CA . PHE A 1 280 ? -30.266 -35.938 -36.406 1 95.25 280 PHE A CA 1
ATOM 2046 C C . PHE A 1 280 ? -29.859 -35.125 -37.625 1 95.25 280 PHE A C 1
ATOM 2048 O O . PHE A 1 280 ? -30.25 -33.969 -37.781 1 95.25 280 PHE A O 1
ATOM 2055 N N . TYR A 1 281 ? -29 -35.75 -38.5 1 97.06 281 TYR A N 1
ATOM 2056 C CA . TYR A 1 281 ? -28.594 -35.188 -39.781 1 97.06 281 TYR A CA 1
ATOM 2057 C C . TYR A 1 281 ? -28.875 -36.156 -40.938 1 97.06 281 TYR A C 1
ATOM 2059 O O . TYR A 1 281 ? -28.391 -37.281 -40.938 1 97.06 281 TYR A O 1
ATOM 2067 N N . ARG A 1 282 ? -29.516 -35.656 -41.938 1 96.62 282 ARG A N 1
ATOM 2068 C CA . ARG A 1 282 ? -29.875 -36.438 -43.094 1 96.62 282 ARG A CA 1
ATOM 2069 C C . ARG A 1 282 ? -28.672 -36.594 -44.062 1 96.62 282 ARG A C 1
ATOM 2071 O O . ARG A 1 282 ? -27.672 -35.875 -43.906 1 96.62 282 ARG A O 1
ATOM 2078 N N . PRO A 1 283 ? -28.781 -37.656 -44.969 1 96.69 283 PRO A N 1
ATOM 2079 C CA . PRO A 1 283 ? -27.641 -37.938 -45.875 1 96.69 283 PRO A CA 1
ATOM 2080 C C . PRO A 1 283 ? -27.219 -36.688 -46.656 1 96.69 283 PRO A C 1
ATOM 2082 O O . PRO A 1 283 ? -26.016 -36.469 -46.844 1 96.69 283 PRO A O 1
ATOM 2085 N N . ASP A 1 284 ? -28.125 -35.875 -47.031 1 96.25 284 ASP A N 1
ATOM 2086 C CA . ASP A 1 284 ? -27.781 -34.688 -47.781 1 96.25 284 ASP A CA 1
ATOM 2087 C C . ASP A 1 284 ? -27.078 -33.656 -46.875 1 96.25 284 ASP A C 1
ATOM 2089 O O . ASP A 1 284 ? -26.156 -32.969 -47.344 1 96.25 284 ASP A O 1
ATOM 2093 N N . GLU A 1 285 ? -27.5 -33.562 -45.656 1 97.06 285 GLU A N 1
ATOM 2094 C CA . GLU A 1 285 ? -26.844 -32.656 -44.688 1 97.06 285 GLU A CA 1
ATOM 2095 C C . GLU A 1 285 ? -25.438 -33.156 -44.344 1 97.06 285 GLU A C 1
ATOM 2097 O O . GLU A 1 285 ? -24.5 -32.344 -44.25 1 97.06 285 GLU A O 1
ATOM 2102 N N . MET A 1 286 ? -25.328 -34.469 -44.188 1 97.69 286 MET A N 1
ATOM 2103 C CA . MET A 1 286 ? -24.016 -35.094 -43.938 1 97.69 286 MET A CA 1
ATOM 2104 C C . MET A 1 286 ? -23.047 -34.75 -45.062 1 97.69 286 MET A C 1
ATOM 2106 O O . MET A 1 286 ? -21.875 -34.469 -44.812 1 97.69 286 MET A O 1
ATOM 2110 N N . GLN A 1 287 ? -23.547 -34.781 -46.281 1 96.88 287 GLN A N 1
ATOM 2111 C CA . GLN A 1 287 ? -22.719 -34.469 -47.438 1 96.88 287 GLN A CA 1
ATOM 2112 C C . GLN A 1 287 ? -22.266 -33 -47.406 1 96.88 287 GLN A C 1
ATOM 2114 O O . GLN A 1 287 ? -21.125 -32.688 -47.75 1 96.88 287 GLN A O 1
ATOM 2119 N N . LYS A 1 288 ? -23.125 -32.094 -46.938 1 97.38 288 LYS A N 1
ATOM 2120 C CA . LYS A 1 288 ? -22.766 -30.672 -46.844 1 97.38 288 LYS A CA 1
ATOM 2121 C C . LYS A 1 288 ? -21.688 -30.453 -45.781 1 97.38 288 LYS A C 1
ATOM 2123 O O . LYS A 1 288 ? -20.844 -29.562 -45.938 1 97.38 288 LYS A O 1
ATOM 2128 N N . PHE A 1 289 ? -21.703 -31.172 -44.719 1 97.69 289 PHE A N 1
ATOM 2129 C CA . PHE A 1 289 ? -20.641 -31.094 -43.75 1 97.69 289 PHE A CA 1
ATOM 2130 C C . PHE A 1 289 ? -19.328 -31.594 -44.312 1 97.69 289 PHE A C 1
ATOM 2132 O O . PHE A 1 289 ? -18.266 -31.031 -44.031 1 97.69 289 PHE A O 1
ATOM 2139 N N . ARG A 1 290 ? -19.312 -32.625 -45.125 1 97 290 ARG A N 1
ATOM 2140 C CA . ARG A 1 290 ? -18.125 -33.281 -45.656 1 97 290 ARG A CA 1
ATOM 2141 C C . ARG A 1 290 ? -17.469 -32.438 -46.75 1 97 290 ARG A C 1
ATOM 2143 O O . ARG A 1 290 ? -16.25 -32.344 -46.844 1 97 290 ARG A O 1
ATOM 2150 N N . ASP A 1 291 ? -18.344 -31.766 -47.625 1 95.56 291 ASP A N 1
ATOM 2151 C CA . ASP A 1 291 ? -17.766 -31.094 -48.781 1 95.56 291 ASP A CA 1
ATOM 2152 C C . ASP A 1 291 ? -17.703 -29.578 -48.562 1 95.56 291 ASP A C 1
ATOM 2154 O O . ASP A 1 291 ? -17.078 -28.875 -49.344 1 95.56 291 ASP A O 1
ATOM 2158 N N . GLY A 1 292 ? -18.281 -29.094 -47.531 1 94.31 292 GLY A N 1
ATOM 2159 C CA . GLY A 1 292 ? -18.219 -27.672 -47.219 1 94.31 292 GLY A CA 1
ATOM 2160 C C . GLY A 1 292 ? -18.953 -26.797 -48.188 1 94.31 292 GLY A C 1
ATOM 2161 O O . GLY A 1 292 ? -18.625 -25.609 -48.344 1 94.31 292 GLY A O 1
ATOM 2162 N N . SER A 1 293 ? -19.953 -27.234 -48.875 1 94.75 293 SER A N 1
ATOM 2163 C CA . SER A 1 293 ? -20.656 -26.516 -49.938 1 94.75 293 SER A CA 1
ATOM 2164 C C . SER A 1 293 ? -21.578 -25.453 -49.375 1 94.75 293 SER A C 1
ATOM 2166 O O . SER A 1 293 ? -21.969 -24.516 -50.094 1 94.75 293 SER A O 1
ATOM 2168 N N . ASP A 1 294 ? -21.953 -25.609 -48.156 1 94.88 294 ASP A N 1
ATOM 2169 C CA . ASP A 1 294 ? -22.797 -24.641 -47.469 1 94.88 294 ASP A CA 1
ATOM 2170 C C . ASP A 1 294 ? -22.281 -24.359 -46.062 1 94.88 294 ASP A C 1
ATOM 2172 O O . ASP A 1 294 ? -22.922 -24.719 -45.062 1 94.88 294 ASP A O 1
ATOM 2176 N N . PRO A 1 295 ? -21.219 -23.594 -45.938 1 94.56 295 PRO A N 1
ATOM 2177 C CA . PRO A 1 295 ? -20.547 -23.438 -44.656 1 94.56 295 PRO A CA 1
ATOM 2178 C C . PRO A 1 295 ? -21.328 -22.547 -43.688 1 94.56 295 PRO A C 1
ATOM 2180 O O . PRO A 1 295 ? -21.016 -22.516 -42.5 1 94.56 295 PRO A O 1
ATOM 2183 N N . LEU A 1 296 ? -22.312 -21.75 -44.188 1 94.88 296 LEU A N 1
ATOM 2184 C CA . LEU A 1 296 ? -23.109 -20.922 -43.281 1 94.88 296 LEU A CA 1
ATOM 2185 C C . LEU A 1 296 ? -24.062 -21.781 -42.469 1 94.88 296 LEU A C 1
ATOM 2187 O O . LEU A 1 296 ? -24.172 -21.609 -41.25 1 94.88 296 LEU A O 1
ATOM 2191 N N . ARG A 1 297 ? -24.797 -22.703 -43.156 1 95.31 297 ARG A N 1
ATOM 2192 C CA . ARG A 1 297 ? -25.781 -23.562 -42.5 1 95.31 297 ARG A CA 1
ATOM 2193 C C . ARG A 1 297 ? -25.109 -24.797 -41.906 1 95.31 297 ARG A C 1
ATOM 2195 O O . ARG A 1 297 ? -25.594 -25.391 -40.938 1 95.31 297 ARG A O 1
ATOM 2202 N N . TYR A 1 298 ? -24.062 -25.297 -42.562 1 97.12 298 TYR A N 1
ATOM 2203 C CA . TYR A 1 298 ? -23.344 -26.516 -42.156 1 97.12 298 TYR A CA 1
ATOM 2204 C C . TYR A 1 298 ? -21.859 -26.234 -42 1 97.12 298 TYR A C 1
ATOM 2206 O O . TYR A 1 298 ? -21.031 -26.734 -42.781 1 97.12 298 TYR A O 1
ATOM 2214 N N . PRO A 1 299 ? -21.5 -25.484 -40.938 1 97 299 PRO A N 1
ATOM 2215 C CA . PRO A 1 299 ? -20.109 -25.109 -40.719 1 97 299 PRO A CA 1
ATOM 2216 C C . PRO A 1 299 ? -19.25 -26.25 -40.188 1 97 299 PRO A C 1
ATOM 2218 O O . PRO A 1 299 ? -19.797 -27.312 -39.844 1 97 299 PRO A O 1
ATOM 2221 N N . ASN A 1 300 ? -17.922 -26.109 -40.188 1 98 300 ASN A N 1
ATOM 2222 C CA . ASN A 1 300 ? -16.922 -26.922 -39.5 1 98 300 ASN A CA 1
ATOM 2223 C C . ASN A 1 300 ? -16 -26.062 -38.625 1 98 300 ASN A C 1
ATOM 2225 O O . ASN A 1 300 ? -14.828 -25.891 -38.969 1 98 300 ASN A O 1
ATOM 2229 N N . THR A 1 301 ? -16.531 -25.594 -37.562 1 97.81 301 THR A N 1
ATOM 2230 C CA . THR A 1 301 ? -15.875 -24.594 -36.719 1 97.81 301 THR A CA 1
ATOM 2231 C C . THR A 1 301 ? -14.805 -25.219 -35.844 1 97.81 301 THR A C 1
ATOM 2233 O O . THR A 1 301 ? -15.078 -26.172 -35.125 1 97.81 301 THR A O 1
ATOM 2236 N N . ASP A 1 302 ? -13.586 -24.734 -35.875 1 97.56 302 ASP A N 1
ATOM 2237 C CA . ASP A 1 302 ? -12.539 -25 -34.906 1 97.56 302 ASP A CA 1
ATOM 2238 C C . ASP A 1 302 ? -12.508 -23.906 -33.844 1 97.56 302 ASP A C 1
ATOM 2240 O O . ASP A 1 302 ? -11.82 -22.906 -34 1 97.56 302 ASP A O 1
ATOM 2244 N N . TRP A 1 303 ? -13.133 -24.203 -32.781 1 98.06 303 TRP A N 1
ATOM 2245 C CA . TRP A 1 303 ? -13.344 -23.203 -31.734 1 98.06 303 TRP A CA 1
ATOM 2246 C C . TRP A 1 303 ? -12.016 -22.781 -31.125 1 98.06 303 TRP A C 1
ATOM 2248 O O . TRP A 1 303 ? -11.844 -21.609 -30.75 1 98.06 303 TRP A O 1
ATOM 2258 N N . PHE A 1 304 ? -11.047 -23.672 -30.953 1 97.88 304 PHE A N 1
ATOM 2259 C CA . PHE A 1 304 ? -9.734 -23.344 -30.406 1 97.88 304 PHE A CA 1
ATOM 2260 C C . PHE A 1 304 ? -8.992 -22.391 -31.328 1 97.88 304 PHE A C 1
ATOM 2262 O O . PHE A 1 304 ? -8.445 -21.375 -30.875 1 97.88 304 PHE A O 1
ATOM 2269 N N . LYS A 1 305 ? -9 -22.688 -32.562 1 96.62 305 LYS A N 1
ATOM 2270 C CA . LYS A 1 305 ? -8.281 -21.875 -33.531 1 96.62 305 LYS A CA 1
ATOM 2271 C C . LYS A 1 305 ? -8.891 -20.484 -33.656 1 96.62 305 LYS A C 1
ATOM 2273 O O . LYS A 1 305 ? -8.172 -19.5 -33.812 1 96.62 305 LYS A O 1
ATOM 2278 N N . THR A 1 306 ? -10.195 -20.406 -33.594 1 96.56 306 THR A N 1
ATOM 2279 C CA . THR A 1 306 ? -10.891 -19.141 -33.688 1 96.56 306 THR A CA 1
ATOM 2280 C C . THR A 1 306 ? -10.586 -18.25 -32.5 1 96.56 306 THR A C 1
ATOM 2282 O O . THR A 1 306 ? -10.508 -17.031 -32.594 1 96.56 306 THR A O 1
ATOM 2285 N N . THR A 1 307 ? -10.367 -18.844 -31.391 1 97.62 307 THR A N 1
ATOM 2286 C CA . THR A 1 307 ? -10.25 -18.109 -30.141 1 97.62 307 THR A CA 1
ATOM 2287 C C . THR A 1 307 ? -8.797 -17.781 -29.844 1 97.62 307 THR A C 1
ATOM 2289 O O . THR A 1 307 ? -8.492 -16.703 -29.328 1 97.62 307 THR A O 1
ATOM 2292 N N . LEU A 1 308 ? -7.898 -18.641 -30.172 1 97.94 308 LEU A N 1
ATOM 2293 C CA . LEU A 1 308 ? -6.512 -18.484 -29.734 1 97.94 308 LEU A CA 1
ATOM 2294 C C . LEU A 1 308 ? -5.645 -17.922 -30.859 1 97.94 308 LEU A C 1
ATOM 2296 O O . LEU A 1 308 ? -5.84 -18.25 -32.031 1 97.94 308 LEU A O 1
ATOM 2300 N N . LYS A 1 309 ? -4.727 -17.156 -30.469 1 96.38 309 LYS A N 1
ATOM 2301 C CA . LYS A 1 309 ? -3.684 -16.766 -31.422 1 96.38 309 LYS A CA 1
ATOM 2302 C C . LYS A 1 309 ? -2.551 -17.781 -31.438 1 96.38 309 LYS A C 1
ATOM 2304 O O . LYS A 1 309 ? -2.379 -18.547 -30.5 1 96.38 309 LYS A O 1
ATOM 2309 N N . THR A 1 310 ? -1.813 -17.641 -32.5 1 95.75 310 THR A N 1
ATOM 2310 C CA . THR A 1 310 ? -0.723 -18.609 -32.656 1 95.75 310 THR A CA 1
ATOM 2311 C C . THR A 1 310 ? 0.404 -18.312 -31.672 1 95.75 310 THR A C 1
ATOM 2313 O O . THR A 1 310 ? 0.941 -19.219 -31.047 1 95.75 310 THR A O 1
ATOM 2316 N N . TRP A 1 311 ? 0.748 -17.062 -31.594 1 97.38 311 TRP A N 1
ATOM 2317 C CA . TRP A 1 311 ? 1.835 -16.656 -30.719 1 97.38 311 TRP A CA 1
ATOM 2318 C C . TRP A 1 311 ? 1.44 -15.438 -29.891 1 97.38 311 TRP A C 1
ATOM 2320 O O . TRP A 1 311 ? 0.821 -14.508 -30.422 1 97.38 311 TRP A O 1
ATOM 2330 N N . SER A 1 312 ? 1.704 -15.469 -28.672 1 97.88 312 SER A N 1
ATOM 2331 C CA . SER A 1 312 ? 1.467 -14.352 -27.766 1 97.88 312 SER A CA 1
ATOM 2332 C C . SER A 1 312 ? 2.777 -13.789 -27.219 1 97.88 312 SER A C 1
ATOM 2334 O O . SER A 1 312 ? 3.656 -14.539 -26.797 1 97.88 312 SER A O 1
ATOM 2336 N N . PRO A 1 313 ? 2.926 -12.5 -27.141 1 97.75 313 PRO A N 1
ATOM 2337 C CA . PRO A 1 313 ? 4.203 -11.906 -26.75 1 97.75 313 PRO A CA 1
ATOM 2338 C C . PRO A 1 313 ? 4.414 -11.906 -25.234 1 97.75 313 PRO A C 1
ATOM 2340 O O . PRO A 1 313 ? 3.447 -11.875 -24.469 1 97.75 313 PRO A O 1
ATOM 2343 N N . GLN A 1 314 ? 5.668 -11.945 -24.844 1 97.62 314 GLN A N 1
ATOM 2344 C CA . GLN A 1 314 ? 6.188 -11.742 -23.5 1 97.62 314 GLN A CA 1
ATOM 2345 C C . GLN A 1 314 ? 7.512 -10.984 -23.516 1 97.62 314 GLN A C 1
ATOM 2347 O O . GLN A 1 314 ? 8.367 -11.242 -24.375 1 97.62 314 GLN A O 1
ATOM 2352 N N . GLN A 1 315 ? 7.66 -10.031 -22.688 1 97.94 315 GLN A N 1
ATOM 2353 C CA . GLN A 1 315 ? 8.922 -9.305 -22.656 1 97.94 315 GLN A CA 1
ATOM 2354 C C . GLN A 1 315 ? 9.367 -9.031 -21.219 1 97.94 315 GLN A C 1
ATOM 2356 O O . GLN A 1 315 ? 8.531 -8.922 -20.328 1 97.94 315 GLN A O 1
ATOM 2361 N N . ARG A 1 316 ? 10.641 -8.938 -21 1 97.31 316 ARG A N 1
ATOM 2362 C CA . ARG A 1 316 ? 11.25 -8.656 -19.703 1 97.31 316 ARG A CA 1
ATOM 2363 C C . ARG A 1 316 ? 12.406 -7.676 -19.844 1 97.31 316 ARG A C 1
ATOM 2365 O O . ARG A 1 316 ? 13.195 -7.766 -20.781 1 97.31 316 ARG A O 1
ATOM 2372 N N . HIS A 1 317 ? 12.469 -6.727 -19.031 1 97.5 317 HIS A N 1
ATOM 2373 C CA . HIS A 1 317 ? 13.57 -5.773 -18.891 1 97.5 317 HIS A CA 1
ATOM 2374 C C . HIS A 1 317 ? 14.141 -5.812 -17.469 1 97.5 317 HIS A C 1
ATOM 2376 O O . HIS A 1 317 ? 13.383 -5.852 -16.5 1 97.5 317 HIS A O 1
ATOM 2382 N N . ASN A 1 318 ? 15.406 -5.891 -17.328 1 96.88 318 ASN A N 1
ATOM 2383 C CA . ASN A 1 318 ? 16.062 -5.828 -16.031 1 96.88 318 ASN A CA 1
ATOM 2384 C C . ASN A 1 318 ? 17.297 -4.926 -16.062 1 96.88 318 ASN A C 1
ATOM 2386 O O . ASN A 1 318 ? 18.172 -5.094 -16.922 1 96.88 318 ASN A O 1
ATOM 2390 N N . LEU A 1 319 ? 17.359 -3.982 -15.273 1 95.69 319 LEU A N 1
ATOM 2391 C CA . LEU A 1 319 ? 18.5 -3.102 -15.062 1 95.69 319 LEU A CA 1
ATOM 2392 C C . LEU A 1 319 ? 19.094 -3.307 -13.672 1 95.69 319 LEU A C 1
ATOM 2394 O O . LEU A 1 319 ? 18.391 -3.182 -12.672 1 95.69 319 LEU A O 1
ATOM 2398 N N . GLN A 1 320 ? 20.359 -3.643 -13.578 1 95.31 320 GLN A N 1
ATOM 2399 C CA . GLN A 1 320 ? 20.984 -3.936 -12.289 1 95.31 320 GLN A CA 1
ATOM 2400 C C . GLN A 1 320 ? 22.297 -3.189 -12.133 1 95.31 320 GLN A C 1
ATOM 2402 O O . GLN A 1 320 ? 23.141 -3.219 -13.039 1 95.31 320 GLN A O 1
ATOM 2407 N N . LEU A 1 321 ? 22.5 -2.547 -11.094 1 92.69 321 LEU A N 1
ATOM 2408 C CA . LEU A 1 321 ? 23.734 -1.854 -10.727 1 92.69 321 LEU A CA 1
ATOM 2409 C C . LEU A 1 321 ? 24.359 -2.496 -9.5 1 92.69 321 LEU A C 1
ATOM 2411 O O . LEU A 1 321 ? 23.734 -2.615 -8.453 1 92.69 321 LEU A O 1
ATOM 2415 N N . THR A 1 322 ? 25.547 -2.916 -9.641 1 91.75 322 THR A N 1
ATOM 2416 C CA . THR A 1 322 ? 26.281 -3.516 -8.523 1 91.75 322 THR A CA 1
ATOM 2417 C C . THR A 1 322 ? 27.641 -2.85 -8.344 1 91.75 322 THR A C 1
ATOM 2419 O O . THR A 1 322 ? 28.25 -2.402 -9.32 1 91.75 322 THR A O 1
ATOM 2422 N N . GLY A 1 323 ? 28.062 -2.709 -7.145 1 87 323 GLY A N 1
ATOM 2423 C CA . GLY A 1 323 ? 29.359 -2.135 -6.832 1 87 323 GLY A CA 1
ATOM 2424 C C . GLY A 1 323 ? 29.609 -1.997 -5.34 1 87 323 GLY A C 1
ATOM 2425 O O . GLY A 1 323 ? 28.828 -2.504 -4.527 1 87 323 GLY A O 1
ATOM 2426 N N . GLY A 1 324 ? 30.797 -1.523 -5.098 1 83.5 324 GLY A N 1
ATOM 2427 C CA . GLY A 1 324 ? 31.156 -1.312 -3.699 1 83.5 324 GLY A CA 1
ATOM 2428 C C . GLY A 1 324 ? 32.562 -0.827 -3.504 1 83.5 324 GLY A C 1
ATOM 2429 O O . GLY A 1 324 ? 33.344 -0.724 -4.465 1 83.5 324 GLY A O 1
ATOM 2430 N N . ALA A 1 325 ? 32.812 -0.407 -2.223 1 80 325 ALA A N 1
ATOM 2431 C CA . ALA A 1 325 ? 34.156 -0.021 -1.75 1 80 325 ALA A CA 1
ATOM 2432 C C . ALA A 1 325 ? 34.531 -0.767 -0.469 1 80 325 ALA A C 1
ATOM 2434 O O . ALA A 1 325 ? 33.906 -1.783 -0.138 1 80 325 ALA A O 1
ATOM 2435 N N . GLU A 1 326 ? 35.562 -0.326 0.134 1 76.06 326 GLU A N 1
ATOM 2436 C CA . GLU A 1 326 ? 36.062 -1.028 1.309 1 76.06 326 GLU A CA 1
ATOM 2437 C C . GLU A 1 326 ? 35 -1.136 2.395 1 76.06 326 GLU A C 1
ATOM 2439 O O . GLU A 1 326 ? 34.906 -2.15 3.088 1 76.06 326 GLU A O 1
ATOM 2444 N N . ASN A 1 327 ? 34.219 -0.184 2.529 1 82.75 327 ASN A N 1
ATOM 2445 C CA . ASN A 1 327 ? 33.312 -0.183 3.678 1 82.75 327 ASN A CA 1
ATOM 2446 C C . ASN A 1 327 ? 31.844 -0.213 3.244 1 82.75 327 ASN A C 1
ATOM 2448 O O . ASN A 1 327 ? 30.938 -0.036 4.066 1 82.75 327 ASN A O 1
ATOM 2452 N N . ILE A 1 328 ? 31.625 -0.438 1.913 1 85.81 328 ILE A N 1
ATOM 2453 C CA . ILE A 1 328 ? 30.234 -0.467 1.486 1 85.81 328 ILE A CA 1
ATOM 2454 C C . ILE A 1 328 ? 30.094 -1.345 0.244 1 85.81 328 ILE A C 1
ATOM 2456 O O . ILE A 1 328 ? 30.984 -1.367 -0.611 1 85.81 328 ILE A O 1
ATOM 2460 N N . LYS A 1 329 ? 29.047 -2.061 0.172 1 91.25 329 LYS A N 1
ATOM 2461 C CA . LYS A 1 329 ? 28.609 -2.816 -0.998 1 91.25 329 LYS A CA 1
ATOM 2462 C C . LYS A 1 329 ? 27.141 -2.564 -1.294 1 91.25 329 LYS A C 1
ATOM 2464 O O . LYS A 1 329 ? 26.328 -2.439 -0.373 1 91.25 329 LYS A O 1
ATOM 2469 N N . TYR A 1 330 ? 26.844 -2.459 -2.615 1 91.06 330 TYR A N 1
ATOM 2470 C CA . TYR A 1 330 ? 25.453 -2.152 -2.945 1 91.06 330 TYR A CA 1
ATOM 2471 C C . TYR A 1 330 ? 25.016 -2.896 -4.199 1 91.06 330 TYR A C 1
ATOM 2473 O O . TYR A 1 330 ? 25.828 -3.18 -5.078 1 91.06 330 TYR A O 1
ATOM 2481 N N . LEU A 1 331 ? 23.781 -3.176 -4.273 1 96.12 331 LEU A N 1
ATOM 2482 C CA . LEU A 1 331 ? 23.094 -3.711 -5.438 1 96.12 331 LEU A CA 1
ATOM 2483 C C . LEU A 1 331 ? 21.719 -3.055 -5.602 1 96.12 331 LEU A C 1
ATOM 2485 O O . LEU A 1 331 ? 20.953 -2.967 -4.645 1 96.12 331 LEU A O 1
ATOM 2489 N N . VAL A 1 332 ? 21.453 -2.541 -6.773 1 95.19 332 VAL A N 1
ATOM 2490 C CA . VAL A 1 332 ? 20.156 -1.999 -7.148 1 95.19 332 VAL A CA 1
ATOM 2491 C C . VAL A 1 332 ? 19.656 -2.697 -8.406 1 95.19 332 VAL A C 1
ATOM 2493 O O . VAL A 1 332 ? 20.375 -2.791 -9.406 1 95.19 332 VAL A O 1
ATOM 2496 N N . SER A 1 333 ? 18.453 -3.137 -8.328 1 97.69 333 SER A N 1
ATOM 2497 C CA . SER A 1 333 ? 17.875 -3.844 -9.469 1 97.69 333 SER A CA 1
ATOM 2498 C C . SER A 1 333 ? 16.469 -3.35 -9.773 1 97.69 333 SER A C 1
ATOM 2500 O O . SER A 1 333 ? 15.648 -3.193 -8.867 1 97.69 333 SER A O 1
ATOM 2502 N N . LEU A 1 334 ? 16.188 -3.014 -11.031 1 96.56 334 LEU A N 1
ATOM 2503 C CA . LEU A 1 334 ? 14.883 -2.652 -11.555 1 96.56 334 LEU A CA 1
ATOM 2504 C C . LEU A 1 334 ? 14.422 -3.646 -12.609 1 96.56 334 LEU A C 1
ATOM 2506 O O . LEU A 1 334 ? 15.188 -3.998 -13.516 1 96.56 334 LEU A O 1
ATOM 2510 N N . GLY A 1 335 ? 13.18 -4.055 -12.461 1 97.31 335 GLY A N 1
ATOM 2511 C CA . GLY A 1 335 ? 12.656 -5.039 -13.406 1 97.31 335 GLY A CA 1
ATOM 2512 C C . GLY A 1 335 ? 11.266 -4.707 -13.906 1 97.31 335 GLY A C 1
ATOM 2513 O O . GLY A 1 335 ? 10.477 -4.082 -13.195 1 97.31 335 GLY A O 1
ATOM 2514 N N . TYR A 1 336 ? 10.977 -5.117 -15.156 1 97.75 336 TYR A N 1
ATOM 2515 C CA . TYR A 1 336 ? 9.664 -5.02 -15.773 1 97.75 336 TYR A CA 1
ATOM 2516 C C . TYR A 1 336 ? 9.336 -6.281 -16.562 1 97.75 336 TYR A C 1
ATOM 2518 O O . TYR A 1 336 ? 10.172 -6.773 -17.328 1 97.75 336 TYR A O 1
ATOM 2526 N N . LEU A 1 337 ? 8.172 -6.793 -16.312 1 98.19 337 LEU A N 1
ATOM 2527 C CA . LEU A 1 337 ? 7.688 -7.977 -17.016 1 98.19 337 LEU A CA 1
ATOM 2528 C C . LEU A 1 337 ? 6.285 -7.746 -17.562 1 98.19 337 LEU A C 1
ATOM 2530 O O . LEU A 1 337 ? 5.422 -7.199 -16.875 1 98.19 337 LEU A O 1
ATOM 2534 N N . ASP A 1 338 ? 6.078 -8.086 -18.828 1 98.31 338 ASP A N 1
ATOM 2535 C CA . ASP A 1 338 ? 4.781 -8.023 -19.5 1 98.31 338 ASP A CA 1
ATOM 2536 C C . ASP A 1 338 ? 4.488 -9.328 -20.234 1 98.31 338 ASP A C 1
ATOM 2538 O O . ASP A 1 338 ? 5.23 -9.719 -21.141 1 98.31 338 ASP A O 1
ATOM 2542 N N . GLN A 1 339 ? 3.402 -9.977 -19.844 1 98.19 339 GLN A N 1
ATOM 2543 C CA . GLN A 1 339 ? 3.006 -11.25 -20.438 1 98.19 339 GLN A CA 1
ATOM 2544 C C . GLN A 1 339 ? 1.564 -11.203 -20.938 1 98.19 339 GLN A C 1
ATOM 2546 O O . GLN A 1 339 ? 0.641 -10.953 -20.156 1 98.19 339 GLN A O 1
ATOM 2551 N N . ASP A 1 340 ? 1.389 -11.523 -22.203 1 98.12 340 ASP A N 1
ATOM 2552 C CA . ASP A 1 340 ? 0.061 -11.531 -22.812 1 98.12 340 ASP A CA 1
ATOM 2553 C C . ASP A 1 340 ? -0.557 -12.93 -22.75 1 98.12 340 ASP A C 1
ATOM 2555 O O . ASP A 1 340 ? 0.147 -13.922 -22.547 1 98.12 340 ASP A O 1
ATOM 2559 N N . GLY A 1 341 ? -1.935 -13.016 -22.828 1 98 341 GLY A N 1
ATOM 2560 C CA . GLY A 1 341 ? -2.639 -14.289 -22.891 1 98 341 GLY A CA 1
ATOM 2561 C C . GLY A 1 341 ? -2.748 -14.836 -24.297 1 98 341 GLY A C 1
ATOM 2562 O O . GLY A 1 341 ? -2.438 -14.141 -25.281 1 98 341 GLY A O 1
ATOM 2563 N N . TYR A 1 342 ? -3.236 -16.078 -24.484 1 97.81 342 TYR A N 1
ATOM 2564 C CA . TYR A 1 342 ? -3.311 -16.766 -25.766 1 97.81 342 TYR A CA 1
ATOM 2565 C C . TYR A 1 342 ? -4.449 -16.219 -26.609 1 97.81 342 TYR A C 1
ATOM 2567 O O . TYR A 1 342 ? -4.496 -16.453 -27.828 1 97.81 342 TYR A O 1
ATOM 2575 N N . TYR A 1 343 ? -5.359 -15.5 -26.031 1 98.56 343 TYR A N 1
ATOM 2576 C CA . TYR A 1 343 ? -6.609 -15.164 -26.703 1 98.56 343 TYR A CA 1
ATOM 2577 C C . TYR A 1 343 ? -6.402 -14.055 -27.719 1 98.56 343 TYR A C 1
ATOM 2579 O O . TYR A 1 343 ? -5.559 -13.172 -27.531 1 98.56 343 TYR A O 1
ATOM 2587 N N . LYS A 1 344 ? -7.18 -14.117 -28.797 1 97.44 344 LYS A N 1
ATOM 2588 C CA . LYS A 1 344 ? -7.262 -12.969 -29.703 1 97.44 344 LYS A CA 1
ATOM 2589 C C . LYS A 1 344 ? -7.961 -11.789 -29.016 1 97.44 344 LYS A C 1
ATOM 2591 O O . LYS A 1 344 ? -9 -11.969 -28.375 1 97.44 344 LYS A O 1
ATOM 2596 N N . LYS A 1 345 ? -7.414 -10.578 -29.125 1 95.94 345 LYS A N 1
ATOM 2597 C CA . LYS A 1 345 ? -7.918 -9.406 -28.422 1 95.94 345 LYS A CA 1
ATOM 2598 C C . LYS A 1 345 ? -8.07 -9.695 -26.922 1 95.94 345 LYS A C 1
ATOM 2600 O O . LYS A 1 345 ? -9.117 -9.422 -26.344 1 95.94 345 LYS A O 1
ATOM 2605 N N . SER A 1 346 ? -7.074 -10.211 -26.438 1 96.69 346 SER A N 1
ATOM 2606 C CA . SER A 1 346 ? -7.059 -10.805 -25.094 1 96.69 346 SER A CA 1
ATOM 2607 C C . SER A 1 346 ? -7.254 -9.742 -24.016 1 96.69 346 SER A C 1
ATOM 2609 O O . SER A 1 346 ? -6.551 -8.727 -24.016 1 96.69 346 SER A O 1
ATOM 2611 N N . ALA A 1 347 ? -8.164 -10.031 -23.125 1 97.75 347 ALA A N 1
ATOM 2612 C CA . ALA A 1 347 ? -8.273 -9.242 -21.891 1 97.75 347 ALA A CA 1
ATOM 2613 C C . ALA A 1 347 ? -7.348 -9.797 -20.812 1 97.75 347 ALA A C 1
ATOM 2615 O O . ALA A 1 347 ? -7.117 -9.133 -19.797 1 97.75 347 ALA A O 1
ATOM 2616 N N . THR A 1 348 ? -6.801 -10.953 -21.016 1 98.31 348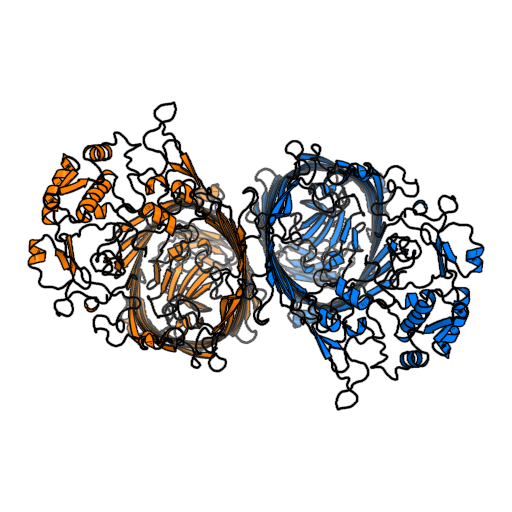 THR A N 1
ATOM 2617 C CA . THR A 1 348 ? -5.91 -11.586 -20.047 1 98.31 348 THR A CA 1
ATOM 2618 C C . THR A 1 348 ? -4.48 -11.086 -20.219 1 98.31 348 THR A C 1
ATOM 2620 O O . THR A 1 348 ? -3.947 -11.086 -21.328 1 98.31 348 THR A O 1
ATOM 2623 N N . GLY A 1 349 ? -3.898 -10.711 -19.156 1 98.12 349 GLY A N 1
ATOM 2624 C CA . GLY A 1 349 ? -2.51 -10.273 -19.172 1 98.12 349 GLY A CA 1
ATOM 2625 C C . GLY A 1 349 ? -1.94 -10.07 -17.781 1 98.12 349 GLY A C 1
ATOM 2626 O O . GLY A 1 349 ? -2.686 -10.031 -16.797 1 98.12 349 GLY A O 1
ATOM 2627 N N . TYR A 1 350 ? -0.604 -10.008 -17.688 1 98.06 350 TYR A N 1
ATOM 2628 C CA . TYR A 1 350 ? 0.109 -9.812 -16.438 1 98.06 350 TYR A CA 1
ATOM 2629 C C . TYR A 1 350 ? 1.267 -8.836 -16.609 1 98.06 350 TYR A C 1
ATOM 2631 O O . TYR A 1 350 ? 2.076 -8.984 -17.531 1 98.06 350 TYR A O 1
ATOM 2639 N N . LYS A 1 351 ? 1.358 -7.875 -15.773 1 98.25 351 LYS A N 1
ATOM 2640 C CA . LYS A 1 351 ? 2.48 -6.945 -15.695 1 98.25 351 LYS A CA 1
ATOM 2641 C C . LYS A 1 351 ? 3.084 -6.926 -14.289 1 98.25 351 LYS A C 1
ATOM 2643 O O . LYS A 1 351 ? 2.369 -7.094 -13.297 1 98.25 351 LYS A O 1
ATOM 2648 N N . GLN A 1 352 ? 4.383 -6.746 -14.25 1 98.06 352 GLN A N 1
ATOM 2649 C CA . GLN A 1 352 ? 5.074 -6.707 -12.961 1 98.06 352 GLN A CA 1
ATOM 2650 C C . GLN A 1 352 ? 6.184 -5.66 -12.969 1 98.06 352 GLN A C 1
ATOM 2652 O O . GLN A 1 352 ? 6.902 -5.512 -13.961 1 98.06 352 GLN A O 1
ATOM 2657 N N . TYR A 1 353 ? 6.344 -4.949 -11.938 1 97.44 353 TYR A N 1
ATOM 2658 C CA . TYR A 1 353 ? 7.414 -3.988 -11.695 1 97.44 353 TYR A CA 1
ATOM 2659 C C . TYR A 1 353 ? 8.188 -4.348 -10.43 1 97.44 353 TYR A C 1
ATOM 2661 O O . TYR A 1 353 ? 7.602 -4.551 -9.367 1 97.44 353 TYR A O 1
ATOM 2669 N N . ASP A 1 354 ? 9.508 -4.402 -10.547 1 96.44 354 ASP A N 1
ATOM 2670 C CA . ASP A 1 354 ? 10.344 -4.844 -9.438 1 96.44 354 ASP A CA 1
ATOM 2671 C C . ASP A 1 354 ? 11.391 -3.787 -9.086 1 96.44 354 ASP A C 1
ATOM 2673 O O . ASP A 1 354 ? 11.953 -3.143 -9.969 1 96.44 354 ASP A O 1
ATOM 2677 N N . LEU A 1 355 ? 11.633 -3.703 -7.797 1 96.62 355 LEU A N 1
ATOM 2678 C CA . LEU A 1 355 ? 12.727 -2.93 -7.223 1 96.62 355 LEU A CA 1
ATOM 2679 C C . LEU A 1 355 ? 13.422 -3.713 -6.117 1 96.62 355 LEU A C 1
ATOM 2681 O O . LEU A 1 355 ? 12.766 -4.293 -5.25 1 96.62 355 LEU A O 1
ATOM 2685 N N . ARG A 1 356 ? 14.703 -3.783 -6.172 1 97.56 356 ARG A N 1
ATOM 2686 C CA . ARG A 1 356 ? 15.477 -4.379 -5.09 1 97.56 356 ARG A CA 1
ATOM 2687 C C . ARG A 1 356 ? 16.703 -3.539 -4.77 1 97.56 356 ARG A C 1
ATOM 2689 O O . ARG A 1 356 ? 17.422 -3.117 -5.672 1 97.56 356 ARG A O 1
ATOM 2696 N N . ILE A 1 357 ? 16.953 -3.324 -3.549 1 96.31 357 ILE A N 1
ATOM 2697 C CA . ILE A 1 357 ? 18.141 -2.654 -3.039 1 96.31 357 ILE A CA 1
ATOM 2698 C C . ILE A 1 357 ? 18.766 -3.482 -1.912 1 96.31 357 ILE A C 1
ATOM 2700 O O . ILE A 1 357 ? 18.094 -3.801 -0.93 1 96.31 357 ILE A O 1
ATOM 2704 N N . ASN A 1 358 ? 19.922 -3.822 -2.043 1 96.62 358 ASN A N 1
ATOM 2705 C CA . ASN A 1 358 ? 20.703 -4.453 -0.993 1 96.62 358 ASN A CA 1
ATOM 2706 C C . ASN A 1 358 ? 21.953 -3.635 -0.655 1 96.62 358 ASN A C 1
ATOM 2708 O O . ASN A 1 358 ? 22.797 -3.4 -1.517 1 96.62 358 ASN A O 1
ATOM 2712 N N . LEU A 1 359 ? 22.062 -3.285 0.597 1 93.81 359 LEU A N 1
ATOM 2713 C CA . LEU A 1 359 ? 23.172 -2.473 1.083 1 93.81 359 LEU A CA 1
ATOM 2714 C C . LEU A 1 359 ? 23.859 -3.146 2.264 1 93.81 359 LEU A C 1
ATOM 2716 O O . LEU A 1 359 ? 23.203 -3.689 3.148 1 93.81 359 LEU A O 1
ATOM 2720 N N . GLU A 1 360 ? 25.141 -3.162 2.229 1 93.56 360 GLU A N 1
ATOM 2721 C CA . GLU A 1 360 ? 25.984 -3.615 3.338 1 93.56 360 GLU A CA 1
ATOM 2722 C C . GLU A 1 360 ? 27.062 -2.59 3.676 1 93.56 360 GLU A C 1
ATOM 2724 O O . GLU A 1 360 ? 27.844 -2.199 2.811 1 93.56 360 GLU A O 1
ATOM 2729 N N . ALA A 1 361 ? 27.109 -2.209 4.91 1 90.62 361 ALA A N 1
ATOM 2730 C CA . ALA A 1 361 ? 28.078 -1.189 5.336 1 90.62 361 ALA A CA 1
ATOM 2731 C C . ALA A 1 361 ? 28.828 -1.632 6.586 1 90.62 361 ALA A C 1
ATOM 2733 O O . ALA A 1 361 ? 28.219 -1.992 7.594 1 90.62 361 ALA A O 1
ATOM 2734 N N . ALA A 1 362 ? 30.109 -1.599 6.488 1 89.81 362 ALA A N 1
ATOM 2735 C CA . ALA A 1 362 ? 30.953 -1.785 7.668 1 89.81 362 ALA A CA 1
ATOM 2736 C C . ALA A 1 362 ? 31.172 -0.464 8.406 1 89.81 362 ALA A C 1
ATOM 2738 O O . ALA A 1 362 ? 32.094 0.297 8.07 1 89.81 362 ALA A O 1
ATOM 2739 N N . VAL A 1 363 ? 30.438 -0.282 9.406 1 85.56 363 VAL A N 1
ATOM 2740 C CA . VAL A 1 363 ? 30.484 0.976 10.141 1 85.56 363 VAL A CA 1
ATOM 2741 C C . VAL A 1 363 ? 31.766 1.05 10.969 1 85.56 363 VAL A C 1
ATOM 2743 O O . VAL A 1 363 ? 32.312 2.135 11.172 1 85.56 363 VAL A O 1
ATOM 2746 N N . SER A 1 364 ? 32.219 -0.086 11.531 1 84.38 364 SER A N 1
ATOM 2747 C CA . SER A 1 364 ? 33.469 -0.254 12.242 1 84.38 364 SER A CA 1
ATOM 2748 C C . SER A 1 364 ? 34 -1.668 12.07 1 84.38 364 SER A C 1
ATOM 2750 O O . SER A 1 364 ? 33.406 -2.492 11.383 1 84.38 364 SER A O 1
ATOM 2752 N N . LYS A 1 365 ? 35.125 -1.858 12.609 1 85.56 365 LYS A N 1
ATOM 2753 C CA . LYS A 1 365 ? 35.688 -3.199 12.547 1 85.56 365 LYS A CA 1
ATOM 2754 C C . LYS A 1 365 ? 34.812 -4.211 13.281 1 85.56 365 LYS A C 1
ATOM 2756 O O . LYS A 1 365 ? 34.906 -5.414 13.039 1 85.56 365 LYS A O 1
ATOM 2761 N N . TYR A 1 366 ? 33.875 -3.684 14.133 1 90.06 366 TYR A N 1
ATOM 2762 C CA . TYR A 1 366 ? 33.094 -4.59 14.977 1 90.06 366 TYR A CA 1
ATOM 2763 C C . TYR A 1 366 ? 31.625 -4.621 14.531 1 90.06 366 TYR A C 1
ATOM 2765 O O . TYR A 1 366 ? 30.891 -5.539 14.891 1 90.06 366 TYR A O 1
ATOM 2773 N N . VAL A 1 367 ? 31.203 -3.594 13.75 1 92.12 367 VAL A N 1
ATOM 2774 C CA . VAL A 1 367 ? 29.766 -3.494 13.484 1 92.12 367 VAL A CA 1
ATOM 2775 C C . VAL A 1 367 ? 29.516 -3.465 11.977 1 92.12 367 VAL A C 1
ATOM 2777 O O . VAL A 1 367 ? 30.078 -2.629 11.266 1 92.12 367 VAL A O 1
ATOM 2780 N N . THR A 1 368 ? 28.688 -4.32 11.484 1 93.12 368 THR A N 1
ATOM 2781 C CA . THR A 1 368 ? 28.234 -4.34 10.094 1 93.12 368 THR A CA 1
ATOM 2782 C C . THR A 1 368 ? 26.719 -4.211 10.016 1 93.12 368 THR A C 1
ATOM 2784 O O . THR A 1 368 ? 25.984 -4.914 10.719 1 93.12 368 THR A O 1
ATOM 2787 N N . LEU A 1 369 ? 26.281 -3.299 9.18 1 93.88 369 LEU A N 1
ATOM 2788 C CA . LEU A 1 369 ? 24.859 -3.09 8.945 1 93.88 369 LEU A CA 1
ATOM 2789 C C . LEU A 1 369 ? 24.469 -3.541 7.543 1 93.88 369 LEU A C 1
ATOM 2791 O O . LEU A 1 369 ? 25.172 -3.264 6.574 1 93.88 369 LEU A O 1
ATOM 2795 N N . THR A 1 370 ? 23.422 -4.285 7.473 1 95.38 370 THR A N 1
ATOM 2796 C CA . THR A 1 370 ? 22.859 -4.699 6.191 1 95.38 370 THR A CA 1
ATOM 2797 C C . THR A 1 370 ? 21.391 -4.273 6.074 1 95.38 370 THR A C 1
ATOM 2799 O O . THR A 1 370 ? 20.625 -4.395 7.035 1 95.38 370 THR A O 1
ATOM 2802 N N . LEU A 1 371 ? 21.031 -3.756 4.918 1 95.19 371 LEU A N 1
ATOM 2803 C CA . LEU A 1 371 ? 19.656 -3.354 4.637 1 95.19 371 LEU A CA 1
ATOM 2804 C C . LEU A 1 371 ? 19.188 -3.896 3.289 1 95.19 371 LEU A C 1
ATOM 2806 O O . LEU A 1 371 ? 19.859 -3.693 2.273 1 95.19 371 LEU A O 1
ATOM 2810 N N . GLY A 1 372 ? 18.109 -4.609 3.287 1 96.69 372 GLY A N 1
ATOM 2811 C CA . GLY A 1 372 ? 17.453 -5.066 2.07 1 96.69 372 GLY A CA 1
ATOM 2812 C C . GLY A 1 372 ? 16.062 -4.52 1.903 1 96.69 372 GLY A C 1
ATOM 2813 O O . GLY A 1 372 ? 15.25 -4.555 2.84 1 96.69 372 GLY A O 1
ATOM 2814 N N . ILE A 1 373 ? 15.828 -3.982 0.722 1 96.19 373 ILE A N 1
ATOM 2815 C CA . ILE A 1 373 ? 14.508 -3.449 0.39 1 96.19 373 ILE A CA 1
ATOM 2816 C C . ILE A 1 373 ? 14.008 -4.078 -0.908 1 96.19 373 ILE A C 1
ATOM 2818 O O . ILE A 1 373 ? 14.742 -4.145 -1.896 1 96.19 373 ILE A O 1
ATOM 2822 N N . THR A 1 374 ? 12.789 -4.48 -0.889 1 96.38 374 THR A N 1
ATOM 2823 C CA . THR A 1 374 ? 12.156 -5.008 -2.09 1 96.38 374 THR A CA 1
ATOM 2824 C C . THR A 1 374 ? 10.789 -4.367 -2.303 1 96.38 374 THR A C 1
ATOM 2826 O O . THR A 1 374 ? 9.977 -4.305 -1.379 1 96.38 374 THR A O 1
ATOM 2829 N N . GLY A 1 375 ? 10.555 -3.809 -3.438 1 95.75 375 GLY A N 1
ATOM 2830 C CA . GLY A 1 375 ? 9.25 -3.395 -3.928 1 95.75 375 GLY A CA 1
ATOM 2831 C C . GLY A 1 375 ? 8.805 -4.164 -5.16 1 95.75 375 GLY A C 1
ATOM 2832 O O . GLY A 1 375 ? 9.602 -4.41 -6.066 1 95.75 375 GLY A O 1
ATOM 2833 N N . ARG A 1 376 ? 7.551 -4.543 -5.137 1 97.31 376 ARG A N 1
ATOM 2834 C CA . ARG A 1 376 ? 7.016 -5.281 -6.277 1 97.31 376 ARG A CA 1
ATOM 2835 C C . ARG A 1 376 ? 5.535 -4.98 -6.48 1 97.31 376 ARG A C 1
ATOM 2837 O O . ARG A 1 376 ? 4.766 -4.953 -5.516 1 97.31 376 ARG A O 1
ATOM 2844 N N . GLU A 1 377 ? 5.16 -4.715 -7.664 1 97.44 377 GLU A N 1
ATOM 2845 C CA . GLU A 1 377 ? 3.754 -4.598 -8.047 1 97.44 377 GLU A CA 1
ATOM 2846 C C . GLU A 1 377 ? 3.367 -5.676 -9.055 1 97.44 377 GLU A C 1
ATOM 2848 O O . GLU A 1 377 ? 4.043 -5.852 -10.07 1 97.44 377 GLU A O 1
ATOM 2853 N N . GLU A 1 378 ? 2.375 -6.348 -8.719 1 98.06 378 GLU A N 1
ATOM 2854 C CA . GLU A 1 378 ? 1.756 -7.309 -9.625 1 98.06 378 GLU A CA 1
ATOM 2855 C C . GLU A 1 378 ? 0.413 -6.797 -10.133 1 98.06 378 GLU A C 1
ATOM 2857 O O . GLU A 1 378 ? -0.484 -6.492 -9.352 1 98.06 378 GLU A O 1
ATOM 2862 N N . ALA A 1 379 ? 0.305 -6.711 -11.453 1 98 379 ALA A N 1
ATOM 2863 C CA . ALA A 1 379 ? -0.946 -6.273 -12.062 1 98 379 ALA A CA 1
ATOM 2864 C C . ALA A 1 379 ? -1.529 -7.359 -12.969 1 98 379 ALA A C 1
ATOM 2866 O O . ALA A 1 379 ? -1.028 -7.598 -14.062 1 98 379 ALA A O 1
ATOM 2867 N N . ARG A 1 380 ? -2.574 -7.949 -12.484 1 98.12 380 ARG A N 1
ATOM 2868 C CA . ARG A 1 380 ? -3.307 -8.945 -13.258 1 98.12 380 ARG A CA 1
ATOM 2869 C C . ARG A 1 380 ? -4.551 -8.344 -13.898 1 98.12 380 ARG A C 1
ATOM 2871 O O . ARG A 1 380 ? -5.242 -7.531 -13.281 1 98.12 380 ARG A O 1
ATOM 2878 N N . ASN A 1 381 ? -4.754 -8.68 -15.125 1 98.44 381 ASN A N 1
ATOM 2879 C CA . ASN A 1 381 ? -5.977 -8.32 -15.836 1 98.44 381 ASN A CA 1
ATOM 2880 C C . ASN A 1 381 ? -6.641 -9.539 -16.469 1 98.44 381 ASN A C 1
ATOM 2882 O O . ASN A 1 381 ? -5.988 -10.305 -17.188 1 98.44 381 ASN A O 1
ATOM 2886 N N . TYR A 1 382 ? -7.949 -9.734 -16.188 1 98.5 382 TYR A N 1
ATOM 2887 C CA . TYR A 1 382 ? -8.727 -10.852 -16.703 1 98.5 382 TYR A CA 1
ATOM 2888 C C . TYR A 1 382 ? -10.078 -10.375 -17.234 1 98.5 382 TYR A C 1
ATOM 2890 O O . TYR A 1 382 ? -10.539 -9.289 -16.875 1 98.5 382 TYR A O 1
ATOM 2898 N N . PRO A 1 383 ? -10.664 -11.195 -18.172 1 98 383 PRO A N 1
ATOM 2899 C CA . PRO A 1 383 ? -12.102 -10.984 -18.406 1 98 383 PRO A CA 1
ATOM 2900 C C . PRO A 1 383 ? -12.953 -11.352 -17.203 1 98 383 PRO A C 1
ATOM 2902 O O . PRO A 1 383 ? -12.422 -11.805 -16.172 1 98 383 PRO A O 1
ATOM 2905 N N . THR A 1 384 ? -14.219 -11.164 -17.312 1 97.44 384 THR A N 1
ATOM 2906 C CA . THR A 1 384 ? -15.102 -11.406 -16.172 1 97.44 384 THR A CA 1
ATOM 2907 C C . THR A 1 384 ? -15.43 -12.891 -16.047 1 97.44 384 THR A C 1
ATOM 2909 O O . THR A 1 384 ? -15.938 -13.336 -15.016 1 97.44 384 THR A O 1
ATOM 2912 N N . VAL A 1 385 ? -15.156 -13.648 -17.094 1 97.44 385 VAL A N 1
ATOM 2913 C CA . VAL A 1 385 ? -15.32 -15.102 -17.062 1 97.44 385 VAL A CA 1
ATOM 2914 C C . VAL A 1 385 ? -13.961 -15.766 -16.875 1 97.44 385 VAL A C 1
ATOM 2916 O O . VAL A 1 385 ? -12.984 -15.422 -17.531 1 97.44 385 VAL A O 1
ATOM 2919 N N . GLY A 1 386 ? -13.875 -16.75 -15.977 1 96.81 386 GLY A N 1
ATOM 2920 C CA . GLY A 1 386 ? -12.617 -17.391 -15.641 1 96.81 386 GLY A CA 1
ATOM 2921 C C . GLY A 1 386 ? -12.133 -18.344 -16.703 1 96.81 386 GLY A C 1
ATOM 2922 O O . GLY A 1 386 ? -12.922 -18.812 -17.547 1 96.81 386 GLY A O 1
ATOM 2923 N N . ALA A 1 387 ? -10.883 -18.703 -16.641 1 97.81 387 ALA A N 1
ATOM 2924 C CA . ALA A 1 387 ? -10.25 -19.578 -17.641 1 97.81 387 ALA A CA 1
ATOM 2925 C C . ALA A 1 387 ? -10.898 -20.953 -17.641 1 97.81 387 ALA A C 1
ATOM 2927 O O . ALA A 1 387 ? -11.039 -21.578 -18.703 1 97.81 387 ALA A O 1
ATOM 2928 N N . GLY A 1 388 ? -11.242 -21.469 -16.469 1 97.31 388 GLY A N 1
ATOM 2929 C CA . GLY A 1 388 ? -11.914 -22.75 -16.406 1 97.31 388 GLY A CA 1
ATOM 2930 C C . GLY A 1 388 ? -13.164 -22.812 -17.266 1 97.31 388 GLY A C 1
ATOM 2931 O O . GLY A 1 388 ? -13.344 -23.734 -18.062 1 97.31 388 GLY A O 1
ATOM 2932 N N . ASP A 1 389 ? -13.969 -21.812 -17.172 1 97.81 389 ASP A N 1
ATOM 2933 C CA . ASP A 1 389 ? -15.203 -21.734 -17.953 1 97.81 389 ASP A CA 1
ATOM 2934 C C . ASP A 1 389 ? -14.922 -21.469 -19.422 1 97.81 389 ASP A C 1
ATOM 2936 O O . ASP A 1 389 ? -15.602 -22.016 -20.297 1 97.81 389 ASP A O 1
ATOM 2940 N N . ILE A 1 390 ? -13.992 -20.672 -19.719 1 98.19 390 ILE A N 1
ATOM 2941 C CA . ILE A 1 390 ? -13.641 -20.375 -21.094 1 98.19 390 ILE A CA 1
ATOM 2942 C C . ILE A 1 390 ? -13.219 -21.656 -21.812 1 98.19 390 ILE A C 1
ATOM 2944 O O . ILE A 1 390 ? -13.719 -21.953 -22.906 1 98.19 390 ILE A O 1
ATOM 2948 N N . PHE A 1 391 ? -12.352 -22.375 -21.234 1 98.19 391 PHE A N 1
ATOM 2949 C CA . PHE A 1 391 ? -11.867 -23.578 -21.891 1 98.19 391 PHE A CA 1
ATOM 2950 C C . PHE A 1 391 ? -12.922 -24.688 -21.844 1 98.19 391 PHE A C 1
ATOM 2952 O O . PHE A 1 391 ? -12.961 -25.547 -22.719 1 98.19 391 PHE A O 1
ATOM 2959 N N . ARG A 1 392 ? -13.797 -24.609 -20.859 1 98.25 392 ARG A N 1
ATOM 2960 C CA . ARG A 1 392 ? -14.961 -25.5 -20.891 1 98.25 392 ARG A CA 1
ATOM 2961 C C . ARG A 1 392 ? -15.797 -25.25 -22.141 1 98.25 392 ARG A C 1
ATOM 2963 O O . ARG A 1 392 ? -16.219 -26.203 -22.812 1 98.25 392 ARG A O 1
ATOM 2970 N N . MET A 1 393 ? -15.984 -24.031 -22.453 1 98.44 393 MET A N 1
ATOM 2971 C CA . MET A 1 393 ? -16.766 -23.703 -23.641 1 98.44 393 MET A CA 1
ATOM 2972 C C . MET A 1 393 ? -16.016 -24.094 -24.906 1 98.44 393 MET A C 1
ATOM 2974 O O . MET A 1 393 ? -16.625 -24.484 -25.906 1 98.44 393 MET A O 1
ATOM 2978 N N . LEU A 1 394 ? -14.742 -23.969 -24.938 1 98.31 394 LEU A N 1
ATOM 2979 C CA . LEU A 1 394 ? -13.961 -24.391 -26.094 1 98.31 394 LEU A CA 1
ATOM 2980 C C . LEU A 1 394 ? -14.078 -25.891 -26.328 1 98.31 394 LEU A C 1
ATOM 2982 O O . LEU A 1 394 ? -14.234 -26.328 -27.453 1 98.31 394 LEU A O 1
ATOM 2986 N N . MET A 1 395 ? -13.977 -26.594 -25.25 1 98.06 395 MET A N 1
ATOM 2987 C CA . MET A 1 395 ? -14.094 -28.047 -25.328 1 98.06 395 MET A CA 1
ATOM 2988 C C . MET A 1 395 ? -15.492 -28.453 -25.797 1 98.06 395 MET A C 1
ATOM 2990 O O . MET A 1 395 ? -15.641 -29.438 -26.531 1 98.06 395 MET A O 1
ATOM 2994 N N . ARG A 1 396 ? -16.453 -27.672 -25.422 1 98.31 396 ARG A N 1
ATOM 2995 C CA . ARG A 1 396 ? -17.828 -28.016 -25.734 1 98.31 396 ARG A CA 1
ATOM 2996 C C . ARG A 1 396 ? -18.266 -27.422 -27.078 1 98.31 396 ARG A C 1
ATOM 2998 O O . ARG A 1 396 ? -19.312 -27.797 -27.609 1 98.31 396 ARG A O 1
ATOM 3005 N N . GLY A 1 397 ? -17.453 -26.562 -27.641 1 98.12 397 GLY A N 1
ATOM 3006 C CA . GLY A 1 397 ? -17.828 -25.922 -28.891 1 98.12 397 GLY A CA 1
ATOM 3007 C C . GLY A 1 397 ? -18.172 -26.906 -30 1 98.12 397 GLY A C 1
ATOM 3008 O O . GLY A 1 397 ? -17.297 -27.641 -30.453 1 98.12 397 GLY A O 1
ATOM 3009 N N . LYS A 1 398 ? -19.453 -26.875 -30.469 1 98 398 LYS A N 1
ATOM 3010 C CA . LYS A 1 398 ? -19.891 -27.766 -31.531 1 98 398 LYS A CA 1
ATOM 3011 C C . LYS A 1 398 ? -19.406 -27.281 -32.906 1 98 398 LYS A C 1
ATOM 3013 O O . LYS A 1 398 ? -19.641 -26.141 -33.281 1 98 398 LYS A O 1
ATOM 3018 N N . PRO A 1 399 ? -18.719 -28.219 -33.625 1 98.25 399 PRO A N 1
ATOM 3019 C CA . PRO A 1 399 ? -18.188 -27.797 -34.906 1 98.25 399 PRO A CA 1
ATOM 3020 C C . PRO A 1 399 ? -19.297 -27.469 -35.906 1 98.25 399 PRO A C 1
ATOM 3022 O O . PRO A 1 399 ? -19.031 -26.844 -36.938 1 98.25 399 PRO A O 1
ATOM 3025 N N . THR A 1 400 ? -20.562 -27.797 -35.562 1 97.69 400 THR A N 1
ATOM 3026 C CA . THR A 1 400 ? -21.703 -27.547 -36.469 1 97.69 400 THR A CA 1
ATOM 3027 C C . THR A 1 400 ? -22.328 -26.188 -36.188 1 97.69 400 THR A C 1
ATOM 3029 O O . THR A 1 400 ? -23.344 -25.828 -36.781 1 97.69 400 THR A O 1
ATOM 3032 N N . GLU A 1 401 ? -21.719 -25.422 -35.312 1 96.44 401 GLU A N 1
ATOM 3033 C CA . GLU A 1 401 ? -22.219 -24.094 -34.969 1 96.44 401 GLU A CA 1
ATOM 3034 C C . GLU A 1 401 ? -21.141 -23.031 -35.219 1 96.44 401 GLU A C 1
ATOM 3036 O O . GLU A 1 401 ? -19.953 -23.312 -35.125 1 96.44 401 GLU A O 1
ATOM 3041 N N . GLN A 1 402 ? -21.641 -21.797 -35.469 1 96.44 402 GLN A N 1
ATOM 3042 C CA . GLN A 1 402 ? -20.719 -20.688 -35.719 1 96.44 402 GLN A CA 1
ATOM 3043 C C . GLN A 1 402 ? -20.266 -20.031 -34.406 1 96.44 402 GLN A C 1
ATOM 3045 O O . GLN A 1 402 ? -21.094 -19.656 -33.594 1 96.44 402 GLN A O 1
ATOM 3050 N N . GLU A 1 403 ? -18.969 -19.906 -34.312 1 97.75 403 GLU A N 1
ATOM 3051 C CA . GLU A 1 403 ? -18.453 -19.125 -33.188 1 97.75 403 GLU A CA 1
ATOM 3052 C C . GLU A 1 403 ? -18.531 -17.625 -33.5 1 97.75 403 GLU A C 1
ATOM 3054 O O . GLU A 1 403 ? -18.797 -16.828 -32.594 1 97.75 403 GLU A O 1
ATOM 3059 N N . VAL A 1 404 ? -18.25 -17.312 -34.719 1 97.44 404 VAL A N 1
ATOM 3060 C CA . VAL A 1 404 ? -18.312 -15.938 -35.219 1 97.44 404 VAL A CA 1
ATOM 3061 C C . VAL A 1 404 ? -18.875 -15.938 -36.656 1 97.44 404 VAL A C 1
ATOM 3063 O O . VAL A 1 404 ? -18.562 -16.828 -37.438 1 97.44 404 VAL A O 1
ATOM 3066 N N . TRP A 1 405 ? -19.734 -15 -36.844 1 96.31 405 TRP A N 1
ATOM 3067 C CA . TRP A 1 405 ? -20.297 -14.867 -38.188 1 96.31 405 TRP A CA 1
ATOM 3068 C C . TRP A 1 405 ? -19.297 -14.242 -39.156 1 96.31 405 TRP A C 1
ATOM 3070 O O . TRP A 1 405 ? -18.359 -13.562 -38.719 1 96.31 405 TRP A O 1
ATOM 3080 N N . PRO A 1 406 ? -19.438 -14.391 -40.438 1 93.12 406 PRO A N 1
ATOM 3081 C CA . PRO A 1 406 ? -18.484 -13.867 -41.406 1 93.12 406 PRO A CA 1
ATOM 3082 C C . PRO A 1 406 ? -18.297 -12.359 -41.281 1 93.12 406 PRO A C 1
ATOM 3084 O O . PRO A 1 406 ? -17.219 -11.844 -41.625 1 93.12 406 PRO A O 1
ATOM 3087 N N . ASN A 1 407 ? -19.312 -11.602 -40.844 1 92.19 407 ASN A N 1
ATOM 3088 C CA . ASN A 1 407 ? -19.203 -10.156 -40.719 1 92.19 407 ASN A CA 1
ATOM 3089 C C . ASN A 1 407 ? -18.484 -9.75 -39.438 1 92.19 407 ASN A C 1
ATOM 3091 O O . ASN A 1 407 ? -18.359 -8.555 -39.125 1 92.19 407 ASN A O 1
ATOM 3095 N N . GLY A 1 408 ? -18.141 -10.727 -38.625 1 93.75 408 GLY A N 1
ATOM 3096 C CA . GLY A 1 408 ? -17.344 -10.438 -37.438 1 93.75 408 GLY A CA 1
ATOM 3097 C C . GLY A 1 408 ? -18.156 -10.391 -36.156 1 93.75 408 GLY A C 1
ATOM 3098 O O . GLY A 1 408 ? -17.609 -10.273 -35.062 1 93.75 408 GLY A O 1
ATOM 3099 N N . LEU A 1 409 ? -19.484 -10.477 -36.25 1 96.62 409 LEU A N 1
ATOM 3100 C CA . LEU A 1 409 ? -20.312 -10.492 -35.031 1 96.62 409 LEU A CA 1
ATOM 3101 C C . LEU A 1 409 ? -20.266 -11.859 -34.375 1 96.62 409 LEU A C 1
ATOM 3103 O O . LEU A 1 409 ? -20.156 -12.883 -35.031 1 96.62 409 LEU A O 1
ATOM 3107 N N . PRO A 1 410 ? -20.344 -11.883 -33.094 1 97.81 410 PRO A N 1
ATOM 3108 C CA . PRO A 1 410 ? -20.25 -13.164 -32.375 1 97.81 410 PRO A CA 1
ATOM 3109 C C . PRO A 1 410 ? -21.453 -14.062 -32.625 1 97.81 410 PRO A C 1
ATOM 3111 O O . PRO A 1 410 ? -22.594 -13.578 -32.719 1 97.81 410 PRO A O 1
ATOM 3114 N N . GLY A 1 411 ? -21.203 -15.336 -32.688 1 97.75 411 GLY A N 1
ATOM 3115 C CA . GLY A 1 411 ? -22.281 -16.312 -32.812 1 97.75 411 GLY A CA 1
ATOM 3116 C C . GLY A 1 411 ? -22.953 -16.656 -31.516 1 97.75 411 GLY A C 1
ATOM 3117 O O . GLY A 1 411 ? -22.781 -15.961 -30.516 1 97.75 411 GLY A O 1
ATOM 3118 N N . PRO A 1 412 ? -23.781 -17.688 -31.516 1 96.69 412 PRO A N 1
ATOM 3119 C CA . PRO A 1 412 ? -24.531 -18.078 -30.312 1 96.69 412 PRO A CA 1
ATOM 3120 C C . PRO A 1 412 ? -23.641 -18.578 -29.188 1 96.69 412 PRO A C 1
ATOM 3122 O O . PRO A 1 412 ? -22.5 -18.984 -29.422 1 96.69 412 PRO A O 1
ATOM 3125 N N . ASP A 1 413 ? -24.219 -18.516 -27.969 1 96.44 413 ASP A N 1
ATOM 3126 C CA . ASP A 1 413 ? -23.531 -19.094 -26.828 1 96.44 413 ASP A CA 1
ATOM 3127 C C . ASP A 1 413 ? -23.656 -20.625 -26.828 1 96.44 413 ASP A C 1
ATOM 3129 O O . ASP A 1 413 ? -24.531 -21.172 -27.5 1 96.44 413 ASP A O 1
ATOM 3133 N N . ILE A 1 414 ? -22.719 -21.141 -26.125 1 94.25 414 ILE A N 1
ATOM 3134 C CA . ILE A 1 414 ? -22.844 -22.562 -25.844 1 94.25 414 ILE A CA 1
ATOM 3135 C C . ILE A 1 414 ? -23.766 -22.781 -24.641 1 94.25 414 ILE A C 1
ATOM 3137 O O . ILE A 1 414 ? -24.656 -23.641 -24.688 1 94.25 414 ILE A O 1
ATOM 3141 N N . GLU A 1 415 ? -23.453 -22.047 -23.547 1 93.62 415 GLU A N 1
ATOM 3142 C CA . GLU A 1 415 ? -24.25 -22 -22.328 1 93.62 415 GLU A CA 1
ATOM 3143 C C . GLU A 1 415 ? -23.984 -20.734 -21.531 1 93.62 415 GLU A C 1
ATOM 3145 O O . GLU A 1 415 ? -22.875 -20.188 -21.562 1 93.62 415 GLU A O 1
ATOM 3150 N N . PHE A 1 416 ? -25.016 -20.188 -20.859 1 93 416 PHE A N 1
ATOM 3151 C CA . PHE A 1 416 ? -24.922 -19.094 -19.891 1 93 416 PHE A CA 1
ATOM 3152 C C . PHE A 1 416 ? -24.531 -17.797 -20.578 1 93 416 PHE A C 1
ATOM 3154 O O . PHE A 1 416 ? -23.953 -16.906 -19.953 1 93 416 PHE A O 1
ATOM 3161 N N . GLY A 1 417 ? -24.625 -17.781 -21.906 1 96.31 417 GLY A N 1
ATOM 3162 C CA . GLY A 1 417 ? -24.203 -16.609 -22.641 1 96.31 417 GLY A CA 1
ATOM 3163 C C . GLY A 1 417 ? -22.734 -16.609 -22.984 1 96.31 417 GLY A C 1
ATOM 3164 O O . GLY A 1 417 ? -22.188 -15.57 -23.391 1 96.31 417 GLY A O 1
ATOM 3165 N N . TYR A 1 418 ? -22.125 -17.781 -22.906 1 97.94 418 TYR A N 1
ATOM 3166 C CA . TYR A 1 418 ? -20.672 -17.828 -23.078 1 97.94 418 TYR A CA 1
ATOM 3167 C C . TYR A 1 418 ? -20.312 -18.219 -24.5 1 97.94 418 TYR A C 1
ATOM 3169 O O . TYR A 1 418 ? -20.609 -19.344 -24.938 1 97.94 418 TYR A O 1
ATOM 3177 N N . ASN A 1 419 ? -19.766 -17.328 -25.234 1 98.25 419 ASN A N 1
ATOM 3178 C CA . ASN A 1 419 ? -19.062 -17.5 -26.5 1 98.25 419 ASN A CA 1
ATOM 3179 C C . ASN A 1 419 ? -17.609 -17.047 -26.406 1 98.25 419 ASN A C 1
ATOM 3181 O O . ASN A 1 419 ? -17.344 -15.852 -26.219 1 98.25 419 ASN A O 1
ATOM 3185 N N . PRO A 1 420 ? -16.688 -17.969 -26.531 1 98.06 420 PRO A N 1
ATOM 3186 C CA . PRO A 1 420 ? -15.281 -17.641 -26.297 1 98.06 420 PRO A CA 1
ATOM 3187 C C . PRO A 1 420 ? -14.797 -16.453 -27.141 1 98.06 420 PRO A C 1
ATOM 3189 O O . PRO A 1 420 ? -13.891 -15.734 -26.734 1 98.06 420 PRO A O 1
ATOM 3192 N N . TYR A 1 421 ? -15.406 -16.203 -28.219 1 97.25 421 TYR A N 1
ATOM 3193 C CA . TYR A 1 421 ? -15.055 -15.062 -29.062 1 97.25 421 TYR A CA 1
ATOM 3194 C C . TYR A 1 421 ? -15.273 -13.75 -28.312 1 97.25 421 TYR A C 1
ATOM 3196 O O . TYR A 1 421 ? -14.602 -12.75 -28.594 1 97.25 421 TYR A O 1
ATOM 3204 N N . VAL A 1 422 ? -16.156 -13.75 -27.328 1 97.88 422 VAL A N 1
ATOM 3205 C CA . VAL A 1 422 ? -16.516 -12.547 -26.578 1 97.88 422 VAL A CA 1
ATOM 3206 C C . VAL A 1 422 ? -15.938 -12.609 -25.172 1 97.88 422 VAL A C 1
ATOM 3208 O O . VAL A 1 422 ? -15.305 -11.656 -24.719 1 97.88 422 VAL A O 1
ATOM 3211 N N . ILE A 1 423 ? -16.078 -13.695 -24.484 1 98.12 423 ILE A N 1
ATOM 3212 C CA . ILE A 1 423 ? -15.867 -13.766 -23.031 1 98.12 423 ILE A CA 1
ATOM 3213 C C . ILE A 1 423 ? -14.367 -13.797 -22.734 1 98.12 423 ILE A C 1
ATOM 3215 O O . ILE A 1 423 ? -13.961 -13.734 -21.578 1 98.12 423 ILE A O 1
ATOM 3219 N N . THR A 1 424 ? -13.492 -13.859 -23.766 1 98.5 424 THR A N 1
ATOM 3220 C CA . THR A 1 424 ? -12.047 -13.766 -23.578 1 98.5 424 THR A CA 1
ATOM 3221 C C . THR A 1 424 ? -11.57 -12.328 -23.703 1 98.5 424 THR A C 1
ATOM 3223 O O . THR A 1 424 ? -10.391 -12.039 -23.5 1 98.5 424 THR A O 1
ATOM 3226 N N . THR A 1 425 ? -12.406 -11.375 -24.062 1 98 425 THR A N 1
ATOM 3227 C CA . THR A 1 425 ? -12.062 -9.992 -24.344 1 98 425 THR A CA 1
ATOM 3228 C C . THR A 1 425 ? -12.609 -9.062 -23.266 1 98 425 THR A C 1
ATOM 3230 O O . THR A 1 425 ? -13.242 -9.523 -22.312 1 98 425 THR A O 1
ATOM 3233 N N . ASP A 1 426 ? -12.398 -7.84 -23.469 1 96.81 426 ASP A N 1
ATOM 3234 C CA . ASP A 1 426 ? -12.867 -6.852 -22.5 1 96.81 426 ASP A CA 1
ATOM 3235 C C . ASP A 1 426 ? -14.289 -6.398 -22.812 1 96.81 426 ASP A C 1
ATOM 3237 O O . ASP A 1 426 ? -14.797 -5.445 -22.219 1 96.81 426 ASP A O 1
ATOM 3241 N N . GLN A 1 427 ? -14.945 -7.055 -23.734 1 96 427 GLN A N 1
ATOM 3242 C CA . GLN A 1 427 ? -16.328 -6.742 -24.047 1 96 427 GLN A CA 1
ATOM 3243 C C . GLN A 1 427 ? -17.25 -7.082 -22.875 1 96 427 GLN A C 1
ATOM 3245 O O . GLN A 1 427 ? -18.344 -6.527 -22.75 1 96 427 GLN A O 1
ATOM 3250 N N . THR A 1 428 ? -16.812 -7.969 -22.062 1 97.06 428 THR A N 1
ATOM 3251 C CA . THR A 1 428 ? -17.609 -8.352 -20.906 1 97.06 428 THR A CA 1
ATOM 3252 C C . THR A 1 428 ? -17.297 -7.469 -19.719 1 97.06 428 THR A C 1
ATOM 3254 O O . THR A 1 428 ? -17.938 -7.578 -18.672 1 97.06 428 THR A O 1
ATOM 3257 N N . GLY A 1 429 ? -16.312 -6.609 -19.812 1 97.31 429 GLY A N 1
ATOM 3258 C CA . GLY A 1 429 ? -15.734 -5.871 -18.703 1 97.31 429 GLY A CA 1
ATOM 3259 C C . GLY A 1 429 ? -14.328 -6.328 -18.344 1 97.31 429 GLY A C 1
ATOM 3260 O O . GLY A 1 429 ? -13.531 -6.637 -19.234 1 97.31 429 GLY A O 1
ATOM 3261 N N . TYR A 1 430 ? -14.016 -6.207 -17.047 1 98.06 430 TYR A N 1
ATOM 3262 C CA . TYR A 1 430 ? -12.68 -6.613 -16.625 1 98.06 430 TYR A CA 1
ATOM 3263 C C . TYR A 1 430 ? -12.688 -7.078 -15.18 1 98.06 430 TYR A C 1
ATOM 3265 O O . TYR A 1 430 ? -13.617 -6.785 -14.43 1 98.06 430 TYR A O 1
ATOM 3273 N N . ASN A 1 431 ? -11.734 -7.859 -14.812 1 98.31 431 ASN A N 1
ATOM 3274 C CA . ASN A 1 431 ? -11.312 -8.203 -13.453 1 98.31 431 ASN A CA 1
ATOM 3275 C C . ASN A 1 431 ? -9.852 -7.848 -13.211 1 98.31 431 ASN A C 1
ATOM 3277 O O . ASN A 1 431 ? -8.953 -8.609 -13.578 1 98.31 431 ASN A O 1
ATOM 3281 N N . ARG A 1 432 ? -9.633 -6.746 -12.594 1 98 432 ARG A N 1
ATOM 3282 C CA . ARG A 1 432 ? -8.273 -6.266 -12.328 1 98 432 ARG A CA 1
ATOM 3283 C C . ARG A 1 432 ? -7.863 -6.547 -10.891 1 98 432 ARG A C 1
ATOM 3285 O O . ARG A 1 432 ? -8.617 -6.258 -9.953 1 98 432 ARG A O 1
ATOM 3292 N N . ASP A 1 433 ? -6.703 -7.16 -10.703 1 97.38 433 ASP A N 1
ATOM 3293 C CA . ASP A 1 433 ? -6.133 -7.496 -9.406 1 97.38 433 ASP A CA 1
ATOM 3294 C C . ASP A 1 433 ? -4.727 -6.926 -9.258 1 97.38 433 ASP A C 1
ATOM 3296 O O . ASP A 1 433 ? -3.781 -7.418 -9.875 1 97.38 433 ASP A O 1
ATOM 3300 N N . GLN A 1 434 ? -4.637 -5.91 -8.492 1 97.06 434 GLN A N 1
ATOM 3301 C CA . GLN A 1 434 ? -3.361 -5.25 -8.242 1 97.06 434 GLN A CA 1
ATOM 3302 C C . GLN A 1 434 ? -2.848 -5.562 -6.84 1 97.06 434 GLN A C 1
ATOM 3304 O O . GLN A 1 434 ? -3.578 -5.414 -5.855 1 97.06 434 GLN A O 1
ATOM 3309 N N . ARG A 1 435 ? -1.594 -5.992 -6.723 1 97.25 435 ARG A N 1
ATOM 3310 C CA . ARG A 1 435 ? -0.96 -6.336 -5.453 1 97.25 435 ARG A CA 1
ATOM 3311 C C . ARG A 1 435 ? 0.371 -5.613 -5.289 1 97.25 435 ARG A C 1
ATOM 3313 O O . ARG A 1 435 ? 1.253 -5.723 -6.145 1 97.25 435 ARG A O 1
ATOM 3320 N N . ASP A 1 436 ? 0.489 -4.879 -4.266 1 97.19 436 ASP A N 1
ATOM 3321 C CA . ASP A 1 436 ? 1.72 -4.16 -3.951 1 97.19 436 ASP A CA 1
ATOM 3322 C C . ASP A 1 436 ? 2.406 -4.758 -2.723 1 97.19 436 ASP A C 1
ATOM 3324 O O . ASP A 1 436 ? 1.779 -4.922 -1.675 1 97.19 436 ASP A O 1
ATOM 3328 N N . TYR A 1 437 ? 3.65 -5.074 -2.889 1 97.31 437 TYR A N 1
ATOM 3329 C CA . TYR A 1 437 ? 4.461 -5.586 -1.789 1 97.31 437 TYR A CA 1
ATOM 3330 C C . TYR A 1 437 ? 5.617 -4.641 -1.481 1 97.31 437 TYR A C 1
ATOM 3332 O O . TYR A 1 437 ? 6.297 -4.164 -2.393 1 97.31 437 TYR A O 1
ATOM 3340 N N . PHE A 1 438 ? 5.805 -4.316 -0.269 1 96.38 438 PHE A N 1
ATOM 3341 C CA . PHE A 1 438 ? 6.977 -3.621 0.257 1 96.38 438 PHE A CA 1
ATOM 3342 C C . PHE A 1 438 ? 7.59 -4.395 1.415 1 96.38 438 PHE A C 1
ATOM 3344 O O . PHE A 1 438 ? 6.996 -4.496 2.488 1 96.38 438 PHE A O 1
ATOM 3351 N N . GLN A 1 439 ? 8.805 -4.82 1.197 1 97.31 439 GLN A N 1
ATOM 3352 C CA . GLN A 1 439 ? 9.453 -5.695 2.17 1 97.31 439 GLN A CA 1
ATOM 3353 C C . GLN A 1 439 ? 10.844 -5.191 2.521 1 97.31 439 GLN A C 1
ATOM 3355 O O . GLN A 1 439 ? 11.648 -4.887 1.633 1 97.31 439 GLN A O 1
ATOM 3360 N N . SER A 1 440 ? 11.117 -5.094 3.811 1 95.94 440 SER A N 1
ATOM 3361 C CA . SER A 1 440 ? 12.398 -4.582 4.293 1 95.94 440 SER A CA 1
ATOM 3362 C C . SER A 1 440 ? 13.008 -5.516 5.336 1 95.94 440 SER A C 1
ATOM 3364 O O . SER A 1 440 ? 12.281 -6.121 6.133 1 95.94 440 SER A O 1
ATOM 3366 N N . THR A 1 441 ? 14.281 -5.633 5.32 1 97.25 441 THR A N 1
ATOM 3367 C CA . THR A 1 441 ? 15.039 -6.387 6.312 1 97.25 441 THR A CA 1
ATOM 3368 C C . THR A 1 441 ? 16.266 -5.605 6.762 1 97.25 441 THR A C 1
ATOM 3370 O O . THR A 1 441 ? 17.109 -5.25 5.941 1 97.25 441 THR A O 1
ATOM 3373 N N . GLY A 1 442 ? 16.328 -5.312 8.008 1 96.19 442 GLY A N 1
ATOM 3374 C CA . GLY A 1 442 ? 17.531 -4.754 8.625 1 96.19 442 GLY A CA 1
ATOM 3375 C C . GLY A 1 442 ? 18.281 -5.75 9.484 1 96.19 442 GLY A C 1
ATOM 3376 O O . GLY A 1 442 ? 17.656 -6.527 10.227 1 96.19 442 GLY A O 1
ATOM 3377 N N . LYS A 1 443 ? 19.562 -5.789 9.359 1 96.25 443 LYS A N 1
ATOM 3378 C CA . LYS A 1 443 ? 20.422 -6.703 10.109 1 96.25 443 LYS A CA 1
ATOM 3379 C C . LYS A 1 443 ? 21.625 -5.969 10.688 1 96.25 443 LYS A C 1
ATOM 3381 O O . LYS A 1 443 ? 22.219 -5.121 10.023 1 96.25 443 LYS A O 1
ATOM 3386 N N . ILE A 1 444 ? 21.938 -6.258 11.93 1 95.5 444 ILE A N 1
ATOM 3387 C CA . ILE A 1 444 ? 23.125 -5.742 12.586 1 95.5 444 ILE A CA 1
ATOM 3388 C C . ILE A 1 444 ? 23.984 -6.906 13.094 1 95.5 444 ILE A C 1
ATOM 3390 O O . ILE A 1 444 ? 23.484 -7.789 13.797 1 95.5 444 ILE A O 1
ATOM 3394 N N . ASP A 1 445 ? 25.203 -6.891 12.766 1 95.81 445 ASP A N 1
ATOM 3395 C CA . ASP A 1 445 ? 26.188 -7.836 13.273 1 95.81 445 ASP A CA 1
ATOM 3396 C C . ASP A 1 445 ? 27.219 -7.133 14.164 1 95.81 445 ASP A C 1
ATOM 3398 O O . ASP A 1 445 ? 27.875 -6.191 13.727 1 95.81 445 ASP A O 1
ATOM 3402 N N . ILE A 1 446 ? 27.344 -7.656 15.312 1 96.56 446 ILE A N 1
ATOM 3403 C CA . ILE A 1 446 ? 28.312 -7.098 16.25 1 96.56 446 ILE A CA 1
ATOM 3404 C C . ILE A 1 446 ? 29.328 -8.164 16.641 1 96.56 446 ILE A C 1
ATOM 3406 O O . ILE A 1 446 ? 29 -9.125 17.344 1 96.56 446 ILE A O 1
ATOM 3410 N N . LYS A 1 447 ? 30.547 -7.98 16.188 1 95.69 447 LYS A N 1
ATOM 3411 C CA . LYS A 1 447 ? 31.641 -8.758 16.734 1 95.69 447 LYS A CA 1
ATOM 3412 C C . LYS A 1 447 ? 32.062 -8.227 18.109 1 95.69 447 LYS A C 1
ATOM 3414 O O . LYS A 1 447 ? 32.656 -7.145 18.203 1 95.69 447 LYS A O 1
ATOM 3419 N N . VAL A 1 448 ? 31.828 -9.031 19.094 1 95.31 448 VAL A N 1
ATOM 3420 C CA . VAL A 1 448 ? 32.031 -8.547 20.453 1 95.31 448 VAL A CA 1
ATOM 3421 C C . VAL A 1 448 ? 33.5 -8.32 20.719 1 95.31 448 VAL A C 1
ATOM 3423 O O . VAL A 1 448 ? 34.312 -9.258 20.641 1 95.31 448 VAL A O 1
ATOM 3426 N N . PRO A 1 449 ? 33.844 -7.074 21.047 1 90.5 449 PRO A N 1
ATOM 3427 C CA . PRO A 1 449 ? 35.281 -6.801 21.297 1 90.5 449 PRO A CA 1
ATOM 3428 C C . PRO A 1 449 ? 35.812 -7.578 22.5 1 90.5 449 PRO A C 1
ATOM 3430 O O . PRO A 1 449 ? 35.156 -7.66 23.547 1 90.5 449 PRO A O 1
ATOM 3433 N N . GLY A 1 450 ? 37 -8.094 22.391 1 91.06 450 GLY A N 1
ATOM 3434 C CA . GLY A 1 450 ? 37.688 -8.781 23.484 1 91.06 450 GLY A CA 1
ATOM 3435 C C . GLY A 1 450 ? 37.406 -10.266 23.516 1 91.06 450 GLY A C 1
ATOM 3436 O O . GLY A 1 450 ? 38.062 -11.016 24.25 1 91.06 450 GLY A O 1
ATOM 3437 N N . VAL A 1 451 ? 36.375 -10.664 22.859 1 95.19 451 VAL A N 1
ATOM 3438 C CA . VAL A 1 451 ? 36.062 -12.086 22.797 1 95.19 451 VAL A CA 1
ATOM 3439 C C . VAL A 1 451 ? 36.125 -12.57 21.344 1 95.19 451 VAL A C 1
ATOM 3441 O O . VAL A 1 451 ? 35.094 -12.57 20.656 1 95.19 451 VAL A O 1
ATOM 3444 N N . GLU A 1 452 ? 37.125 -13.102 20.953 1 92.88 452 GLU A N 1
ATOM 3445 C CA . GLU A 1 452 ? 37.312 -13.555 19.578 1 92.88 452 GLU A CA 1
ATOM 3446 C C . GLU A 1 452 ? 36.344 -14.672 19.234 1 92.88 452 GLU A C 1
ATOM 3448 O O . GLU A 1 452 ? 36.156 -15.625 20 1 92.88 452 GLU A O 1
ATOM 3453 N N . GLY A 1 453 ? 35.656 -14.5 18.141 1 94.38 453 GLY A N 1
ATOM 3454 C CA . GLY A 1 453 ? 34.75 -15.531 17.641 1 94.38 453 GLY A CA 1
ATOM 3455 C C . GLY A 1 453 ? 33.312 -15.312 18.016 1 94.38 453 GLY A C 1
ATOM 3456 O O . GLY A 1 453 ? 32.406 -15.938 17.453 1 94.38 453 GLY A O 1
ATOM 3457 N N . LEU A 1 454 ? 33.062 -14.492 19.016 1 96.94 454 LEU A N 1
ATOM 3458 C CA . LEU A 1 454 ? 31.688 -14.234 19.453 1 96.94 454 LEU A CA 1
ATOM 3459 C C . LEU A 1 454 ? 31.047 -13.141 18.594 1 96.94 454 LEU A C 1
ATOM 3461 O O . LEU A 1 454 ? 31.609 -12.055 18.453 1 96.94 454 LEU A O 1
ATOM 3465 N N . LYS A 1 455 ? 29.875 -13.383 18.047 1 96.56 455 LYS A N 1
ATOM 3466 C CA . LYS A 1 455 ? 29.125 -12.438 17.234 1 96.56 455 LYS A CA 1
ATOM 3467 C C . LYS A 1 455 ? 27.656 -12.398 17.641 1 96.56 455 LYS A C 1
ATOM 3469 O O . LYS A 1 455 ? 27.047 -13.445 17.875 1 96.56 455 LYS A O 1
ATOM 3474 N N . ILE A 1 456 ? 27.109 -11.258 17.797 1 97.69 456 ILE A N 1
ATOM 3475 C CA . ILE A 1 456 ? 25.688 -11.062 18.062 1 97.69 456 ILE A CA 1
ATOM 3476 C C . ILE A 1 456 ? 25.016 -10.477 16.812 1 97.69 456 ILE A C 1
ATOM 3478 O O . ILE A 1 456 ? 25.5 -9.492 16.25 1 97.69 456 ILE A O 1
ATOM 3482 N N . THR A 1 457 ? 23.969 -11.109 16.406 1 97 457 THR A N 1
ATOM 3483 C CA . THR A 1 457 ? 23.234 -10.672 15.219 1 97 457 THR A CA 1
ATOM 3484 C C . THR A 1 457 ? 21.797 -10.336 15.57 1 97 457 THR A C 1
ATOM 3486 O O . THR A 1 457 ? 21.109 -11.102 16.25 1 97 457 THR A O 1
ATOM 3489 N N . GLY A 1 458 ? 21.344 -9.188 15.195 1 97.25 458 GLY A N 1
ATOM 3490 C CA . GLY A 1 458 ? 19.938 -8.789 15.25 1 97.25 458 GLY A CA 1
ATOM 3491 C C . GLY A 1 458 ? 19.328 -8.523 13.883 1 97.25 458 GLY A C 1
ATOM 3492 O O . GLY A 1 458 ? 19.969 -7.902 13.031 1 97.25 458 GLY A O 1
ATOM 3493 N N . THR A 1 459 ? 18.125 -9.125 13.633 1 97.06 459 THR A N 1
ATOM 3494 C CA . THR A 1 459 ? 17.438 -8.891 12.367 1 97.06 459 THR A CA 1
ATOM 3495 C C . THR A 1 459 ? 15.992 -8.445 12.609 1 97.06 459 THR A C 1
ATOM 3497 O O . THR A 1 459 ? 15.32 -8.969 13.5 1 97.06 459 THR A O 1
ATOM 3500 N N . ALA A 1 460 ? 15.539 -7.461 11.898 1 97.5 460 ALA A N 1
ATOM 3501 C CA . ALA A 1 460 ? 14.148 -7.02 11.875 1 97.5 460 ALA A CA 1
ATOM 3502 C C . ALA A 1 460 ? 13.609 -6.984 10.445 1 97.5 460 ALA A C 1
ATOM 3504 O O . ALA A 1 460 ? 14.172 -6.305 9.578 1 97.5 460 ALA A O 1
ATOM 3505 N N . SER A 1 461 ? 12.57 -7.773 10.195 1 97.88 461 SER A N 1
ATOM 3506 C CA . SER A 1 461 ? 11.898 -7.781 8.906 1 97.88 461 SER A CA 1
ATOM 3507 C C . SER A 1 461 ? 10.477 -7.25 9.016 1 97.88 461 SER A C 1
ATOM 3509 O O . SER A 1 461 ? 9.672 -7.762 9.805 1 97.88 461 SER A O 1
ATOM 3511 N N . ILE A 1 462 ? 10.172 -6.254 8.266 1 96.94 462 ILE A N 1
ATOM 3512 C CA . ILE A 1 462 ? 8.852 -5.641 8.227 1 96.94 462 ILE A CA 1
ATOM 3513 C C . ILE A 1 462 ? 8.289 -5.719 6.809 1 96.94 462 ILE A C 1
ATOM 3515 O O . ILE A 1 462 ? 8.828 -5.102 5.887 1 96.94 462 ILE A O 1
ATOM 3519 N N . ASP A 1 463 ? 7.191 -6.422 6.637 1 97.25 463 ASP A N 1
ATOM 3520 C CA . ASP A 1 463 ? 6.59 -6.633 5.324 1 97.25 463 ASP A CA 1
ATOM 3521 C C . ASP A 1 463 ? 5.184 -6.039 5.262 1 97.25 463 ASP A C 1
ATOM 3523 O O . ASP A 1 463 ? 4.367 -6.273 6.156 1 97.25 463 ASP A O 1
ATOM 3527 N N . LYS A 1 464 ? 4.961 -5.32 4.203 1 97 464 LYS A N 1
ATOM 3528 C CA . LYS A 1 464 ? 3.643 -4.746 3.959 1 97 464 LYS A CA 1
ATOM 3529 C C . LYS A 1 464 ? 3.07 -5.227 2.627 1 97 464 LYS A C 1
ATOM 3531 O O . LYS A 1 464 ? 3.805 -5.367 1.646 1 97 464 LYS A O 1
ATOM 3536 N N . PHE A 1 465 ? 1.792 -5.426 2.643 1 96.06 465 PHE A N 1
ATOM 3537 C CA . PHE A 1 465 ? 1.013 -5.758 1.456 1 96.06 465 PHE A CA 1
ATOM 3538 C C . PHE A 1 465 ? -0.226 -4.879 1.356 1 96.06 465 PHE A C 1
ATOM 3540 O O . PHE A 1 465 ? -0.878 -4.598 2.365 1 96.06 465 PHE A O 1
ATOM 3547 N N . ALA A 1 466 ? -0.484 -4.406 0.143 1 96.69 466 ALA A N 1
ATOM 3548 C CA . ALA A 1 466 ? -1.739 -3.734 -0.185 1 96.69 466 ALA A CA 1
ATOM 3549 C C . ALA A 1 466 ? -2.361 -4.324 -1.448 1 96.69 466 ALA A C 1
ATOM 3551 O O . ALA A 1 466 ? -1.738 -4.324 -2.514 1 96.69 466 ALA A O 1
ATOM 3552 N N . GLY A 1 467 ? -3.572 -4.762 -1.3 1 96.88 467 GLY A N 1
ATOM 3553 C CA . GLY A 1 467 ? -4.27 -5.344 -2.434 1 96.88 467 GLY A CA 1
ATOM 3554 C C . GLY A 1 467 ? -5.516 -4.574 -2.828 1 96.88 467 GLY A C 1
ATOM 3555 O O . GLY A 1 467 ? -6.23 -4.055 -1.967 1 96.88 467 GLY A O 1
ATOM 3556 N N . ARG A 1 468 ? -5.773 -4.48 -4.172 1 97 468 ARG A N 1
ATOM 3557 C CA . ARG A 1 468 ? -6.984 -3.914 -4.762 1 97 468 ARG A CA 1
ATOM 3558 C C . ARG A 1 468 ? -7.5 -4.785 -5.902 1 97 468 ARG A C 1
ATOM 3560 O O . ARG A 1 468 ? -6.734 -5.168 -6.793 1 97 468 ARG A O 1
ATOM 3567 N N . GLN A 1 469 ? -8.719 -5.129 -5.762 1 97.5 469 GLN A N 1
ATOM 3568 C CA . GLN A 1 469 ? -9.359 -5.836 -6.867 1 97.5 469 GLN A CA 1
ATOM 3569 C C . GLN A 1 469 ? -10.641 -5.129 -7.301 1 97.5 469 GLN A C 1
ATOM 3571 O O . GLN A 1 469 ? -11.43 -4.688 -6.465 1 97.5 469 GLN A O 1
ATOM 3576 N N . LYS A 1 470 ? -10.773 -4.961 -8.594 1 97.19 470 LYS A N 1
ATOM 3577 C CA . LYS A 1 470 ? -11.93 -4.316 -9.211 1 97.19 470 LYS A CA 1
ATOM 3578 C C . LYS A 1 470 ? -12.492 -5.168 -10.344 1 97.19 470 LYS A C 1
ATOM 3580 O O . LYS A 1 470 ? -11.828 -5.391 -11.359 1 97.19 470 LYS A O 1
ATOM 3585 N N . ARG A 1 471 ? -13.688 -5.66 -10.125 1 98.12 471 ARG A N 1
ATOM 3586 C CA . ARG A 1 471 ? -14.383 -6.461 -11.133 1 98.12 471 ARG A CA 1
ATOM 3587 C C . ARG A 1 471 ? -15.602 -5.727 -11.68 1 98.12 471 ARG A C 1
ATOM 3589 O O . ARG A 1 471 ? -16.578 -5.504 -10.953 1 98.12 471 ARG A O 1
ATOM 3596 N N . TRP A 1 472 ? -15.523 -5.305 -12.906 1 98.25 472 TRP A N 1
ATOM 3597 C CA . TRP A 1 472 ? -16.578 -4.605 -13.641 1 98.25 472 TRP A CA 1
ATOM 3598 C C . TRP A 1 472 ? -17.156 -5.496 -14.734 1 98.25 472 TRP A C 1
ATOM 3600 O O . TRP A 1 472 ? -16.453 -5.926 -15.641 1 98.25 472 TRP A O 1
ATOM 3610 N N . GLN A 1 473 ? -18.438 -5.828 -14.609 1 98.06 473 GLN A N 1
ATOM 3611 C CA . GLN A 1 473 ? -19.094 -6.691 -15.594 1 98.06 473 GLN A CA 1
ATOM 3612 C C . GLN A 1 473 ? -20.25 -5.965 -16.281 1 98.06 473 GLN A C 1
ATOM 3614 O O . GLN A 1 473 ? -21.109 -5.402 -15.617 1 98.06 473 GLN A O 1
ATOM 3619 N N . THR A 1 474 ? -20.25 -6.008 -17.578 1 97.31 474 THR A N 1
ATOM 3620 C CA . THR A 1 474 ? -21.312 -5.426 -18.391 1 97.31 474 THR A CA 1
ATOM 3621 C C . THR A 1 474 ? -21.969 -6.496 -19.25 1 97.31 474 THR A C 1
ATOM 3623 O O . THR A 1 474 ? -21.359 -7.52 -19.562 1 97.31 474 THR A O 1
ATOM 3626 N N . PRO A 1 475 ? -23.25 -6.242 -19.594 1 96.69 475 PRO A N 1
ATOM 3627 C CA . PRO A 1 475 ? -23.922 -7.215 -20.453 1 96.69 475 PRO A CA 1
ATOM 3628 C C . PRO A 1 475 ? -23.328 -7.273 -21.859 1 96.69 475 PRO A C 1
ATOM 3630 O O . PRO A 1 475 ? -22.797 -6.273 -22.344 1 96.69 475 PRO A O 1
ATOM 3633 N N . TRP A 1 476 ? -23.328 -8.414 -22.516 1 97.19 476 TRP A N 1
ATOM 3634 C CA . TRP A 1 476 ? -22.891 -8.539 -23.891 1 97.19 476 TRP A CA 1
ATOM 3635 C C . TRP A 1 476 ? -23.953 -9.203 -24.75 1 97.19 476 TRP A C 1
ATOM 3637 O O . TRP A 1 476 ? -24.797 -9.953 -24.234 1 97.19 476 TRP A O 1
ATOM 3647 N N . THR A 1 477 ? -23.938 -8.914 -26.062 1 97.44 477 THR A N 1
ATOM 3648 C CA . THR A 1 477 ? -24.922 -9.352 -27.031 1 97.44 477 THR A CA 1
ATOM 3649 C C . THR A 1 477 ? -24.344 -10.414 -27.969 1 97.44 477 THR A C 1
ATOM 3651 O O . THR A 1 477 ? -23.188 -10.305 -28.391 1 97.44 477 THR A O 1
ATOM 3654 N N . LEU A 1 478 ? -25.141 -11.445 -28.188 1 98.25 478 LEU A N 1
ATOM 3655 C CA . LEU A 1 478 ? -24.844 -12.469 -29.188 1 98.25 478 LEU A CA 1
ATOM 3656 C C . LEU A 1 478 ? -25.875 -12.469 -30.297 1 98.25 478 LEU A C 1
ATOM 3658 O O . LEU A 1 478 ? -26.969 -11.93 -30.141 1 98.25 478 LEU A O 1
ATOM 3662 N N . TYR A 1 479 ? -25.484 -13.078 -31.438 1 98.06 479 TYR A N 1
ATOM 3663 C CA . TYR A 1 479 ? -26.297 -12.953 -32.625 1 98.06 479 TYR A CA 1
ATOM 3664 C C . TYR A 1 479 ? -26.688 -14.32 -33.188 1 98.06 479 TYR A C 1
ATOM 3666 O O . TYR A 1 479 ? -25.891 -15.25 -33.188 1 98.06 479 TYR A O 1
ATOM 3674 N N . TYR A 1 480 ? -27.891 -14.422 -33.656 1 97.31 480 TYR A N 1
ATOM 3675 C CA . TYR A 1 480 ? -28.516 -15.664 -34.094 1 97.31 480 TYR A CA 1
ATOM 3676 C C . TYR A 1 480 ? -29.062 -15.508 -35.5 1 97.31 480 TYR A C 1
ATOM 3678 O O . TYR A 1 480 ? -29.453 -14.406 -35.906 1 97.31 480 TYR A O 1
ATOM 3686 N N . TRP A 1 481 ? -29.094 -16.594 -36.25 1 96.88 481 TRP A N 1
ATOM 3687 C CA . TRP A 1 481 ? -29.641 -16.641 -37.594 1 96.88 481 TRP A CA 1
ATOM 3688 C C . TRP A 1 481 ? -30.688 -17.734 -37.719 1 96.88 481 TRP A C 1
ATOM 3690 O O . TRP A 1 481 ? -30.531 -18.828 -37.188 1 96.88 481 TRP A O 1
ATOM 3700 N N . ASP A 1 482 ? -31.797 -17.5 -38.406 1 95 482 ASP A N 1
ATOM 3701 C CA . ASP A 1 482 ? -32.875 -18.484 -38.594 1 95 482 ASP A CA 1
ATOM 3702 C C . ASP A 1 482 ? -32.531 -19.469 -39.719 1 95 482 ASP A C 1
ATOM 3704 O O . ASP A 1 482 ? -33.344 -20.328 -40.062 1 95 482 ASP A O 1
ATOM 3708 N N . LYS A 1 483 ? -31.375 -19.344 -40.312 1 93.25 483 LYS A N 1
ATOM 3709 C CA . LYS A 1 483 ? -30.844 -20.203 -41.344 1 93.25 483 LYS A CA 1
ATOM 3710 C C . LYS A 1 483 ? -31.656 -20.078 -42.625 1 93.25 483 LYS A C 1
ATOM 3712 O O . LYS A 1 483 ? -31.641 -20.969 -43.469 1 93.25 483 LYS A O 1
ATOM 3717 N N . LYS A 1 484 ? -32.375 -18.891 -42.781 1 94.25 484 LYS A N 1
ATOM 3718 C CA . LYS A 1 484 ? -33.25 -18.734 -43.969 1 94.25 484 LYS A CA 1
ATOM 3719 C C . LYS A 1 484 ? -33.125 -17.328 -44.562 1 94.25 484 LYS A C 1
ATOM 3721 O O . LYS A 1 484 ? -33 -17.172 -45.781 1 94.25 484 LYS A O 1
ATOM 3726 N N . THR A 1 485 ? -33.188 -16.406 -43.625 1 95.56 485 THR A N 1
ATOM 3727 C CA . THR A 1 485 ? -33.312 -15.023 -44.062 1 95.56 485 THR A CA 1
ATOM 3728 C C . THR A 1 485 ? -31.938 -14.391 -44.281 1 95.56 485 THR A C 1
ATOM 3730 O O . THR A 1 485 ? -31.031 -14.609 -43.469 1 95.56 485 THR A O 1
ATOM 3733 N N . PHE A 1 486 ? -31.797 -13.758 -45.344 1 95.31 486 PHE A N 1
ATOM 3734 C CA . PHE A 1 486 ? -30.562 -13.07 -45.688 1 95.31 486 PHE A CA 1
ATOM 3735 C C . PHE A 1 486 ? -30.781 -11.57 -45.781 1 95.31 486 PHE A C 1
ATOM 3737 O O . PHE A 1 486 ? -31.922 -11.109 -45.906 1 95.31 486 PHE A O 1
ATOM 3744 N N . GLU A 1 487 ? -29.719 -10.883 -45.656 1 94.25 487 GLU A N 1
ATOM 3745 C CA . GLU A 1 487 ? -29.75 -9.445 -45.938 1 94.25 487 GLU A CA 1
ATOM 3746 C C . GLU A 1 487 ? -30.047 -9.164 -47.406 1 94.25 487 GLU A C 1
ATOM 3748 O O . GLU A 1 487 ? -30.172 -10.094 -48.219 1 94.25 487 GLU A O 1
ATOM 3753 N N . ALA A 1 488 ? -30.094 -7.875 -47.812 1 92.88 488 ALA A N 1
ATOM 3754 C CA . ALA A 1 488 ? -30.484 -7.453 -49.156 1 92.88 488 ALA A CA 1
ATOM 3755 C C . ALA A 1 488 ? -29.5 -7.98 -50.188 1 92.88 488 ALA A C 1
ATOM 3757 O O . ALA A 1 488 ? -29.875 -8.203 -51.344 1 92.88 488 ALA A O 1
ATOM 3758 N N . ASP A 1 489 ? -28.344 -8.281 -49.688 1 91.75 489 ASP A N 1
ATOM 3759 C CA . ASP A 1 489 ? -27.328 -8.742 -50.625 1 91.75 489 ASP A CA 1
ATOM 3760 C C . ASP A 1 489 ? -27.531 -10.211 -51 1 91.75 489 ASP A C 1
ATOM 3762 O O . ASP A 1 489 ? -26.922 -10.719 -51.938 1 91.75 489 ASP A O 1
ATOM 3766 N N . GLY A 1 490 ? -28.297 -10.859 -50.281 1 88.94 490 GLY A N 1
ATOM 3767 C CA . GLY A 1 490 ? -28.672 -12.234 -50.562 1 88.94 490 GLY A CA 1
ATOM 3768 C C . GLY A 1 490 ? -27.641 -13.25 -50.125 1 88.94 490 GLY A C 1
ATOM 3769 O O . GLY A 1 490 ? -27.844 -14.453 -50.281 1 88.94 490 GLY A O 1
ATOM 3770 N N . VAL A 1 491 ? -26.609 -12.82 -49.531 1 87.5 491 VAL A N 1
ATOM 3771 C CA . VAL A 1 491 ? -25.547 -13.742 -49.188 1 87.5 491 VAL A CA 1
ATOM 3772 C C . VAL A 1 491 ? -25.25 -13.617 -47.688 1 87.5 491 VAL A C 1
ATOM 3774 O O . VAL A 1 491 ? -24.859 -14.594 -47.031 1 87.5 491 VAL A O 1
ATOM 3777 N N . THR A 1 492 ? -25.531 -12.461 -47.062 1 91.25 492 THR A N 1
ATOM 3778 C CA . THR A 1 492 ? -25.281 -12.242 -45.625 1 91.25 492 THR A CA 1
ATOM 3779 C C . THR A 1 492 ? -26.5 -12.617 -44.812 1 91.25 492 THR A C 1
ATOM 3781 O O . THR A 1 492 ? -27.594 -12.109 -45.031 1 91.25 492 THR A O 1
ATOM 3784 N N . PRO A 1 493 ? -26.25 -13.461 -43.844 1 95 493 PRO A N 1
ATOM 3785 C CA . PRO A 1 493 ? -27.391 -13.812 -43 1 95 493 PRO A CA 1
ATOM 3786 C C . PRO A 1 493 ? -27.938 -12.609 -42.25 1 95 493 PRO A C 1
ATOM 3788 O O . PRO A 1 493 ? -27.172 -11.758 -41.781 1 95 493 PRO A O 1
ATOM 3791 N N . LEU A 1 494 ? -29.266 -12.508 -42.156 1 96.75 494 LEU A N 1
ATOM 3792 C CA . LEU A 1 494 ? -29.891 -11.508 -41.312 1 96.75 494 LEU A CA 1
ATOM 3793 C C . LEU A 1 494 ? -29.859 -11.945 -39.844 1 96.75 494 LEU A C 1
ATOM 3795 O O . LEU A 1 494 ? -30.625 -12.812 -39.438 1 96.75 494 LEU A O 1
ATOM 3799 N N . LEU A 1 495 ? -29 -11.281 -39.062 1 97.44 495 LEU A N 1
ATOM 3800 C CA . LEU A 1 495 ? -28.734 -11.695 -37.688 1 97.44 495 LEU A CA 1
ATOM 3801 C C . LEU A 1 495 ? -29.625 -10.93 -36.719 1 97.44 495 LEU A C 1
ATOM 3803 O O . LEU A 1 495 ? -29.922 -9.75 -36.938 1 97.44 495 LEU A O 1
ATOM 3807 N N . LYS A 1 496 ? -30.094 -11.594 -35.719 1 97.25 496 LYS A N 1
ATOM 3808 C CA . LYS A 1 496 ? -30.812 -10.977 -34.594 1 97.25 496 LYS A CA 1
ATOM 3809 C C . LYS A 1 496 ? -29.969 -10.992 -33.312 1 97.25 496 LYS A C 1
ATOM 3811 O O . LYS A 1 496 ? -29.531 -12.055 -32.875 1 97.25 496 LYS A O 1
ATOM 3816 N N . GLY A 1 497 ? -29.812 -9.82 -32.719 1 97.19 497 GLY A N 1
ATOM 3817 C CA . GLY A 1 497 ? -29.047 -9.719 -31.469 1 97.19 497 GLY A CA 1
ATOM 3818 C C . GLY A 1 497 ? -29.875 -10.008 -30.234 1 97.19 497 GLY A C 1
ATOM 3819 O O . GLY A 1 497 ? -31.062 -9.68 -30.188 1 97.19 497 GLY A O 1
ATOM 3820 N N . SER A 1 498 ? -29.234 -10.625 -29.25 1 97 498 SER A N 1
ATOM 3821 C CA . SER A 1 498 ? -29.844 -10.867 -27.953 1 97 498 SER A CA 1
ATOM 3822 C C . SER A 1 498 ? -28.812 -10.75 -26.828 1 97 498 SER A C 1
ATOM 3824 O O . SER A 1 498 ? -27.703 -11.273 -26.953 1 97 498 SER A O 1
ATOM 3826 N N . VAL A 1 499 ? -29.219 -10.062 -25.781 1 97 499 VAL A N 1
ATOM 3827 C CA . VAL A 1 499 ? -28.375 -10.039 -24.594 1 97 499 VAL A CA 1
ATOM 3828 C C . VAL A 1 499 ? -28.422 -11.398 -23.906 1 97 499 VAL A C 1
ATOM 3830 O O . VAL A 1 499 ? -29.484 -11.844 -23.469 1 97 499 VAL A O 1
ATOM 3833 N N . ARG A 1 500 ? -27.25 -12 -23.844 1 95.25 500 ARG A N 1
ATOM 3834 C CA . ARG A 1 500 ? -27.188 -13.375 -23.359 1 95.25 500 ARG A CA 1
ATOM 3835 C C . ARG A 1 500 ? -26.297 -13.492 -22.141 1 95.25 500 ARG A C 1
ATOM 3837 O O . ARG A 1 500 ? -26.062 -14.594 -21.625 1 95.25 500 ARG A O 1
ATOM 3844 N N . SER A 1 501 ? -25.844 -12.422 -21.625 1 94.88 501 SER A N 1
ATOM 3845 C CA . SER A 1 501 ? -24.969 -12.438 -20.469 1 94.88 501 SER A CA 1
ATOM 3846 C C . SER A 1 501 ? -25.688 -12.953 -19.219 1 94.88 501 SER A C 1
ATOM 3848 O O . SER A 1 501 ? -26.922 -12.945 -19.172 1 94.88 501 SER A O 1
ATOM 3850 N N . GLU A 1 502 ? -24.859 -13.414 -18.25 1 89.25 502 GLU A N 1
ATOM 3851 C CA . GLU A 1 502 ? -25.406 -13.906 -16.984 1 89.25 502 GLU A CA 1
ATOM 3852 C C . GLU A 1 502 ? -26.312 -12.867 -16.344 1 89.25 502 GLU A C 1
ATOM 3854 O O . GLU A 1 502 ? -27.328 -13.219 -15.734 1 89.25 502 GLU A O 1
ATOM 3859 N N . ARG A 1 503 ? -25.812 -11.664 -16.406 1 91.5 503 ARG A N 1
ATOM 3860 C CA . ARG A 1 503 ? -26.609 -10.539 -15.922 1 91.5 503 ARG A CA 1
ATOM 3861 C C . ARG A 1 503 ? -26.922 -9.57 -17.062 1 91.5 503 ARG A C 1
ATOM 3863 O O . ARG A 1 503 ? -26.078 -9.336 -17.938 1 91.5 503 ARG A O 1
ATOM 3870 N N . THR A 1 504 ? -28.094 -9.031 -17 1 93.88 504 THR A N 1
ATOM 3871 C CA . THR A 1 504 ? -28.484 -8.086 -18.047 1 93.88 504 THR A CA 1
ATOM 3872 C C . THR A 1 504 ? -28.219 -6.652 -17.594 1 93.88 504 THR A C 1
ATOM 3874 O O . THR A 1 504 ? -28.547 -5.703 -18.312 1 93.88 504 THR A O 1
ATOM 3877 N N . ASP A 1 505 ? -27.719 -6.535 -16.359 1 94.75 505 ASP A N 1
ATOM 3878 C CA . ASP A 1 505 ? -27.312 -5.242 -15.82 1 94.75 505 ASP A CA 1
ATOM 3879 C C . ASP A 1 505 ? -25.812 -5.203 -15.531 1 94.75 505 ASP A C 1
ATOM 3881 O O . ASP A 1 505 ? -25.172 -6.25 -15.461 1 94.75 505 ASP A O 1
ATOM 3885 N N . ALA A 1 506 ? -25.281 -4.027 -15.469 1 96.69 506 ALA A N 1
ATOM 3886 C CA . ALA A 1 506 ? -23.875 -3.885 -15.102 1 96.69 506 ALA A CA 1
ATOM 3887 C C . ALA A 1 506 ? -23.672 -4.035 -13.594 1 96.69 506 ALA A C 1
ATOM 3889 O O . ALA A 1 506 ? -24.562 -3.705 -12.812 1 96.69 506 ALA A O 1
ATOM 3890 N N . SER A 1 507 ? -22.594 -4.551 -13.211 1 97.44 507 SER A N 1
ATOM 3891 C CA . SER A 1 507 ? -22.266 -4.738 -11.805 1 97.44 507 SER A CA 1
ATOM 3892 C C . SER A 1 507 ? -20.797 -4.438 -11.531 1 97.44 507 SER A C 1
ATOM 3894 O O . SER A 1 507 ? -19.953 -4.672 -12.391 1 97.44 507 SER A O 1
ATOM 3896 N N . LEU A 1 508 ? -20.5 -3.883 -10.336 1 98.12 508 LEU A N 1
ATOM 3897 C CA . LEU A 1 508 ? -19.141 -3.592 -9.906 1 98.12 508 LEU A CA 1
ATOM 3898 C C . LEU A 1 508 ? -18.875 -4.148 -8.508 1 98.12 508 LEU A C 1
ATOM 3900 O O . LEU A 1 508 ? -19.672 -3.934 -7.59 1 98.12 508 LEU A O 1
ATOM 3904 N N . SER A 1 509 ? -17.797 -4.926 -8.375 1 98.12 509 SER A N 1
ATOM 3905 C CA . SER A 1 509 ? -17.297 -5.402 -7.09 1 98.12 509 SER A CA 1
ATOM 3906 C C . SER A 1 509 ? -15.883 -4.91 -6.832 1 98.12 509 SER A C 1
ATOM 3908 O O . SER A 1 509 ? -15.008 -5.031 -7.699 1 98.12 509 SER A O 1
ATOM 3910 N N . GLU A 1 510 ? -15.695 -4.359 -5.695 1 97.94 510 GLU A N 1
ATOM 3911 C CA . GLU A 1 510 ? -14.352 -3.93 -5.301 1 97.94 510 GLU A CA 1
ATOM 3912 C C . GLU A 1 510 ? -13.914 -4.609 -4.008 1 97.94 510 GLU A C 1
ATOM 3914 O O . GLU A 1 510 ? -14.727 -4.82 -3.104 1 97.94 510 GLU A O 1
ATOM 3919 N N . THR A 1 511 ? -12.672 -4.984 -3.92 1 98.06 511 THR A N 1
ATOM 3920 C CA . THR A 1 511 ? -12.039 -5.602 -2.762 1 98.06 511 THR A CA 1
ATOM 3921 C C . THR A 1 511 ? -10.742 -4.875 -2.398 1 98.06 511 THR A C 1
ATOM 3923 O O . THR A 1 511 ? -9.992 -4.457 -3.281 1 98.06 511 THR A O 1
ATOM 3926 N N . ALA A 1 512 ? -10.562 -4.691 -1.143 1 97.56 512 ALA A N 1
ATOM 3927 C CA . ALA A 1 512 ? -9.305 -4.152 -0.634 1 97.56 512 ALA A CA 1
ATOM 3928 C C . ALA A 1 512 ? -8.758 -5.012 0.5 1 97.56 512 ALA A C 1
ATOM 3930 O O . ALA A 1 512 ? -9.523 -5.527 1.32 1 97.56 512 ALA A O 1
ATOM 3931 N N . GLY A 1 513 ? -7.438 -5.184 0.523 1 96.62 513 GLY A N 1
ATOM 3932 C CA . GLY A 1 513 ? -6.75 -5.906 1.581 1 96.62 513 GLY A CA 1
ATOM 3933 C C . GLY A 1 513 ? -5.438 -5.266 1.989 1 96.62 513 GLY A C 1
ATOM 3934 O O . GLY A 1 513 ? -4.891 -4.441 1.256 1 96.62 513 GLY A O 1
ATOM 3935 N N . ALA A 1 514 ? -4.984 -5.621 3.184 1 95.75 514 ALA A N 1
ATOM 3936 C CA . ALA A 1 514 ? -3.703 -5.148 3.703 1 95.75 514 ALA A CA 1
ATOM 3937 C C . ALA A 1 514 ? -3.107 -6.148 4.688 1 95.75 514 ALA A C 1
ATOM 3939 O O . ALA A 1 514 ? -3.84 -6.84 5.402 1 95.75 514 ALA A O 1
ATOM 3940 N N . GLN A 1 515 ? -1.796 -6.172 4.703 1 97.12 515 GLN A N 1
ATOM 3941 C CA . GLN A 1 515 ? -1.084 -7.035 5.637 1 97.12 515 GLN A CA 1
ATOM 3942 C C . GLN A 1 515 ? 0.111 -6.312 6.254 1 97.12 515 GLN A C 1
ATOM 3944 O O . GLN A 1 515 ? 0.792 -5.539 5.574 1 97.12 515 GLN A O 1
ATOM 3949 N N . LEU A 1 516 ? 0.361 -6.512 7.488 1 97.5 516 LEU A N 1
ATOM 3950 C CA . LEU A 1 516 ? 1.601 -6.176 8.18 1 97.5 516 LEU A CA 1
ATOM 3951 C C . LEU A 1 516 ? 2.211 -7.41 8.836 1 97.5 516 LEU A C 1
ATOM 3953 O O . LEU A 1 516 ? 1.589 -8.031 9.703 1 97.5 516 LEU A O 1
ATOM 3957 N N . ALA A 1 517 ? 3.33 -7.797 8.406 1 98.12 517 ALA A N 1
ATOM 3958 C CA . ALA A 1 517 ? 4.078 -8.898 9 1 98.12 517 ALA A CA 1
ATOM 3959 C C . ALA A 1 517 ? 5.391 -8.414 9.602 1 98.12 517 ALA A C 1
ATOM 3961 O O . ALA A 1 517 ? 6.16 -7.707 8.945 1 98.12 517 ALA A O 1
ATOM 3962 N N . ILE A 1 518 ? 5.625 -8.734 10.828 1 97.94 518 ILE A N 1
ATOM 3963 C CA . ILE A 1 518 ? 6.844 -8.359 11.539 1 97.94 518 ILE A CA 1
ATOM 3964 C C . ILE A 1 518 ? 7.559 -9.617 12.031 1 97.94 518 ILE A C 1
ATOM 3966 O O . ILE A 1 518 ? 6.957 -10.453 12.711 1 97.94 518 ILE A O 1
ATOM 3970 N N . ASN A 1 519 ? 8.766 -9.781 11.688 1 98 519 ASN A N 1
ATOM 3971 C CA . ASN A 1 519 ? 9.633 -10.859 12.164 1 98 519 ASN A CA 1
ATOM 3972 C C . ASN A 1 519 ? 10.906 -10.312 12.797 1 98 519 ASN A C 1
ATOM 3974 O O . ASN A 1 519 ? 11.695 -9.633 12.141 1 98 519 ASN A O 1
ATOM 3978 N N . LEU A 1 520 ? 11.125 -10.602 14.078 1 98 520 LEU A N 1
ATOM 3979 C CA . LEU A 1 520 ? 12.312 -10.195 14.828 1 98 520 LEU A CA 1
ATOM 3980 C C . LEU A 1 520 ? 13.141 -11.414 15.234 1 98 520 LEU A C 1
ATOM 3982 O O . LEU A 1 520 ? 12.594 -12.422 15.672 1 98 520 LEU A O 1
ATOM 3986 N N . MET A 1 521 ? 14.43 -11.32 15.055 1 97.31 521 MET A N 1
ATOM 3987 C CA . MET A 1 521 ? 15.32 -12.414 15.422 1 97.31 521 MET A CA 1
ATOM 3988 C C . MET A 1 521 ? 16.562 -11.898 16.141 1 97.31 521 MET A C 1
ATOM 3990 O O . MET A 1 521 ? 17.141 -10.883 15.734 1 97.31 521 MET A O 1
ATOM 3994 N N . GLY A 1 522 ? 16.922 -12.406 17.266 1 97.38 522 GLY A N 1
ATOM 3995 C CA . GLY A 1 522 ? 18.188 -12.242 17.969 1 97.38 522 GLY A CA 1
ATOM 3996 C C . GLY A 1 522 ? 18.984 -13.531 18.078 1 97.38 522 GLY A C 1
ATOM 3997 O O . GLY A 1 522 ? 18.422 -14.594 18.375 1 97.38 522 GLY A O 1
ATOM 3998 N N . MET A 1 523 ? 20.25 -13.461 17.719 1 96.38 523 MET A N 1
ATOM 3999 C CA . MET A 1 523 ? 21.062 -14.672 17.688 1 96.38 523 MET A CA 1
ATOM 4000 C C . MET A 1 523 ? 22.484 -14.391 18.188 1 96.38 523 MET A C 1
ATOM 4002 O O . MET A 1 523 ? 23.016 -13.305 17.953 1 96.38 523 MET A O 1
ATOM 4006 N N . ALA A 1 524 ? 23.078 -15.305 18.875 1 97.44 524 ALA A N 1
ATOM 4007 C CA . ALA A 1 524 ? 24.484 -15.305 19.266 1 97.44 524 ALA A CA 1
ATOM 4008 C C . ALA A 1 524 ? 25.219 -16.5 18.688 1 97.44 524 ALA A C 1
ATOM 4010 O O . ALA A 1 524 ? 24.703 -17.625 18.703 1 97.44 524 ALA A O 1
ATOM 4011 N N . THR A 1 525 ? 26.328 -16.234 18.109 1 96 525 THR A N 1
ATOM 4012 C CA . THR A 1 525 ? 27.172 -17.297 17.578 1 96 525 THR A CA 1
ATOM 4013 C C . THR A 1 525 ? 28.578 -17.234 18.172 1 96 525 THR A C 1
ATOM 4015 O O . THR A 1 525 ? 29.094 -16.141 18.406 1 96 525 THR A O 1
ATOM 4018 N N . TYR A 1 526 ? 29.156 -18.328 18.438 1 96.38 526 TYR A N 1
ATOM 4019 C CA . TYR A 1 526 ? 30.516 -18.438 18.969 1 96.38 526 TYR A CA 1
ATOM 4020 C C . TYR A 1 526 ? 31.312 -19.5 18.203 1 96.38 526 TYR A C 1
ATOM 4022 O O . TYR A 1 526 ? 30.984 -20.688 18.266 1 96.38 526 TYR A O 1
ATOM 4030 N N . ASP A 1 527 ? 32.312 -19.047 17.5 1 94.12 527 ASP A N 1
ATOM 4031 C CA . ASP A 1 527 ? 33.219 -19.922 16.766 1 94.12 527 ASP A CA 1
ATOM 4032 C C . ASP A 1 527 ? 34.562 -20 17.438 1 94.12 527 ASP A C 1
ATOM 4034 O O . ASP A 1 527 ? 35.219 -18.969 17.672 1 94.12 527 ASP A O 1
ATOM 4038 N N . LYS A 1 528 ? 35.031 -21.219 17.719 1 94.75 528 LYS A N 1
ATOM 4039 C CA . LYS A 1 528 ? 36.312 -21.391 18.391 1 94.75 528 LYS A CA 1
ATOM 4040 C C . LYS A 1 528 ? 37.062 -22.578 17.828 1 94.75 528 LYS A C 1
ATOM 4042 O O . LYS A 1 528 ? 36.5 -23.641 17.609 1 94.75 528 LYS A O 1
ATOM 4047 N N . LYS A 1 529 ? 38.25 -22.375 17.547 1 93.81 529 LYS A N 1
ATOM 4048 C CA . LYS A 1 529 ? 39.156 -23.453 17.125 1 93.81 529 LYS A CA 1
ATOM 4049 C C . LYS A 1 529 ? 40.188 -23.75 18.203 1 93.81 529 LYS A C 1
ATOM 4051 O O . LYS A 1 529 ? 40.906 -22.844 18.656 1 93.81 529 LYS A O 1
ATOM 4056 N N . ILE A 1 530 ? 40.344 -24.969 18.688 1 95.5 530 ILE A N 1
ATOM 4057 C CA . ILE A 1 530 ? 41.312 -25.438 19.641 1 95.5 530 ILE A CA 1
ATOM 4058 C C . ILE A 1 530 ? 42.125 -26.578 19.047 1 95.5 530 ILE A C 1
ATOM 4060 O O . ILE A 1 530 ? 41.656 -27.734 19.031 1 95.5 530 ILE A O 1
ATOM 4064 N N . GLY A 1 531 ? 43.344 -26.344 18.672 1 93.56 531 GLY A N 1
ATOM 4065 C CA . GLY A 1 531 ? 44.062 -27.344 17.922 1 93.56 531 GLY A CA 1
ATOM 4066 C C . GLY A 1 531 ? 43.375 -27.75 16.625 1 93.56 531 GLY A C 1
ATOM 4067 O O . GLY A 1 531 ? 43.062 -26.906 15.789 1 93.56 531 GLY A O 1
ATOM 4068 N N . ASP A 1 532 ? 43.062 -29.047 16.625 1 93.38 532 ASP A N 1
ATOM 4069 C CA . ASP A 1 532 ? 42.406 -29.562 15.422 1 93.38 532 ASP A CA 1
ATOM 4070 C C . ASP A 1 532 ? 40.906 -29.594 15.594 1 93.38 532 ASP A C 1
ATOM 4072 O O . ASP A 1 532 ? 40.188 -30.031 14.695 1 93.38 532 ASP A O 1
ATOM 4076 N N . HIS A 1 533 ? 40.406 -29.125 16.719 1 95.56 533 HIS A N 1
ATOM 4077 C CA . HIS A 1 533 ? 39 -29.141 17.031 1 95.56 533 HIS A CA 1
ATOM 4078 C C . HIS A 1 533 ? 38.344 -27.781 16.734 1 95.56 533 HIS A C 1
ATOM 4080 O O . HIS A 1 533 ? 38.906 -26.75 17.125 1 95.56 533 HIS A O 1
ATOM 4086 N N . THR A 1 534 ? 37.312 -27.828 15.953 1 94.31 534 THR A N 1
ATOM 4087 C CA . THR A 1 534 ? 36.562 -26.609 15.711 1 94.31 534 THR A CA 1
ATOM 4088 C C . THR A 1 534 ? 35.156 -26.734 16.312 1 94.31 534 THR A C 1
ATOM 4090 O O . THR A 1 534 ? 34.469 -27.734 16.094 1 94.31 534 THR A O 1
ATOM 4093 N N . PHE A 1 535 ? 34.719 -25.688 17.078 1 95.38 535 PHE A N 1
ATOM 4094 C CA . PHE A 1 535 ? 33.406 -25.641 17.703 1 95.38 535 PHE A CA 1
ATOM 4095 C C . PHE A 1 535 ? 32.625 -24.438 17.172 1 95.38 535 PHE A C 1
ATOM 4097 O O . PHE A 1 535 ? 33.156 -23.344 17.016 1 95.38 535 PHE A O 1
ATOM 4104 N N . ASN A 1 536 ? 31.422 -24.703 16.766 1 93.56 536 ASN A N 1
ATOM 4105 C CA . ASN A 1 536 ? 30.469 -23.672 16.375 1 93.56 536 ASN A CA 1
ATOM 4106 C C . ASN A 1 536 ? 29.203 -23.703 17.219 1 93.56 536 ASN A C 1
ATOM 4108 O O . ASN A 1 536 ? 28.422 -24.656 17.125 1 93.56 536 ASN A O 1
ATOM 4112 N N . LEU A 1 537 ? 28.953 -22.719 18 1 95.5 537 LEU A N 1
ATOM 4113 C CA . LEU A 1 537 ? 27.766 -22.609 18.844 1 95.5 537 LEU A CA 1
ATOM 4114 C C . LEU A 1 537 ? 26.859 -21.484 18.359 1 95.5 537 LEU A C 1
ATOM 4116 O O . LEU A 1 537 ? 27.328 -20.422 17.969 1 95.5 537 LEU A O 1
ATOM 4120 N N . MET A 1 538 ? 25.594 -21.797 18.328 1 94.94 538 MET A N 1
ATOM 4121 C CA . MET A 1 538 ? 24.609 -20.797 17.938 1 94.94 538 MET A CA 1
ATOM 4122 C C . MET A 1 538 ? 23.359 -20.906 18.781 1 94.94 538 MET A C 1
ATOM 4124 O O . MET A 1 538 ? 22.891 -22.016 19.078 1 94.94 538 MET A O 1
ATOM 4128 N N . ALA A 1 539 ? 22.797 -19.844 19.266 1 96.31 539 ALA A N 1
ATOM 4129 C CA . ALA A 1 539 ? 21.516 -19.766 19.969 1 96.31 539 ALA A CA 1
ATOM 4130 C C . ALA A 1 539 ? 20.75 -18.516 19.547 1 96.31 539 ALA A C 1
ATOM 4132 O O . ALA A 1 539 ? 21.328 -17.453 19.344 1 96.31 539 ALA A O 1
ATOM 4133 N N . GLY A 1 540 ? 19.453 -18.719 19.375 1 96.25 540 GLY A N 1
ATOM 4134 C CA . GLY A 1 540 ? 18.688 -17.562 18.938 1 96.25 540 GLY A CA 1
ATOM 4135 C C . GLY A 1 540 ? 17.219 -17.625 19.328 1 96.25 540 GLY A C 1
ATOM 4136 O O . GLY A 1 540 ? 16.766 -18.641 19.859 1 96.25 540 GLY A O 1
ATOM 4137 N N . VAL A 1 541 ? 16.5 -16.531 19.203 1 97.5 541 VAL A N 1
ATOM 4138 C CA . VAL A 1 541 ? 15.062 -16.375 19.438 1 97.5 541 VAL A CA 1
ATOM 4139 C C . VAL A 1 541 ? 14.43 -15.656 18.25 1 97.5 541 VAL A C 1
ATOM 4141 O O . VAL A 1 541 ? 15.023 -14.727 17.688 1 97.5 541 VAL A O 1
ATOM 4144 N N . THR A 1 542 ? 13.266 -16.109 17.781 1 96.62 542 THR A N 1
ATOM 4145 C CA . THR A 1 542 ? 12.523 -15.445 16.719 1 96.62 542 THR A CA 1
ATOM 4146 C C . THR A 1 542 ? 11.078 -15.203 17.141 1 96.62 542 THR A C 1
ATOM 4148 O O . THR A 1 542 ? 10.461 -16.047 17.781 1 96.62 542 THR A O 1
ATOM 4151 N N . ARG A 1 543 ? 10.555 -14.055 16.859 1 97.81 543 ARG A N 1
ATOM 4152 C CA . ARG A 1 543 ? 9.164 -13.672 17.078 1 97.81 543 ARG A CA 1
ATOM 4153 C C . ARG A 1 543 ? 8.516 -13.164 15.797 1 97.81 543 ARG A C 1
ATOM 4155 O O . ARG A 1 543 ? 9.055 -12.281 15.133 1 97.81 543 ARG A O 1
ATOM 4162 N N . GLU A 1 544 ? 7.352 -13.742 15.484 1 97.38 544 GLU A N 1
ATOM 4163 C CA . GLU A 1 544 ? 6.625 -13.352 14.281 1 97.38 544 GLU A CA 1
ATOM 4164 C C . GLU A 1 544 ? 5.191 -12.945 14.609 1 97.38 544 GLU A C 1
ATOM 4166 O O . GLU A 1 544 ? 4.512 -13.617 15.383 1 97.38 544 GLU A O 1
ATOM 4171 N N . LYS A 1 545 ? 4.734 -11.875 14.078 1 98 545 LYS A N 1
ATOM 4172 C CA . LYS A 1 545 ? 3.342 -11.438 14.102 1 98 545 LYS A CA 1
ATOM 4173 C C . LYS A 1 545 ? 2.875 -11.008 12.719 1 98 545 LYS A C 1
ATOM 4175 O O . LYS A 1 545 ? 3.547 -10.227 12.047 1 98 545 LYS A O 1
ATOM 4180 N N . VAL A 1 546 ? 1.729 -11.508 12.25 1 97.25 546 VAL A N 1
ATOM 4181 C CA . VAL A 1 546 ? 1.158 -11.148 10.953 1 97.25 546 VAL A CA 1
ATOM 4182 C C . VAL A 1 546 ? -0.303 -10.742 11.133 1 97.25 546 VAL A C 1
ATOM 4184 O O . VAL A 1 546 ? -1.111 -11.516 11.648 1 97.25 546 VAL A O 1
ATOM 4187 N N . ASN A 1 547 ? -0.645 -9.586 10.789 1 97 547 ASN A N 1
ATOM 4188 C CA . ASN A 1 547 ? -2.021 -9.102 10.75 1 97 547 ASN A CA 1
ATOM 4189 C C . ASN A 1 547 ? -2.5 -8.883 9.32 1 97 547 ASN A C 1
ATOM 4191 O O . ASN A 1 547 ? -1.868 -8.148 8.555 1 97 547 ASN A O 1
ATOM 4195 N N . ASN A 1 548 ? -3.547 -9.547 8.922 1 96.5 548 ASN A N 1
ATOM 4196 C CA . ASN A 1 548 ? -4.16 -9.422 7.602 1 96.5 548 ASN A CA 1
ATOM 4197 C C . ASN A 1 548 ? -5.617 -8.984 7.703 1 96.5 548 ASN A C 1
ATOM 4199 O O . ASN A 1 548 ? -6.391 -9.555 8.477 1 96.5 548 ASN A O 1
ATOM 4203 N N . ASP A 1 549 ? -5.977 -7.973 6.984 1 95.94 549 ASP A N 1
ATOM 4204 C CA . ASP A 1 549 ? -7.32 -7.406 7.004 1 95.94 549 ASP A CA 1
ATOM 4205 C C . ASP A 1 549 ? -7.797 -7.07 5.594 1 95.94 549 ASP A C 1
ATOM 4207 O O . ASP A 1 549 ? -6.98 -6.848 4.695 1 95.94 549 ASP A O 1
ATOM 4211 N N . GLY A 1 550 ? -9.148 -7.133 5.402 1 97.19 550 GLY A N 1
ATOM 4212 C CA . GLY A 1 550 ? -9.711 -6.789 4.105 1 97.19 550 GLY A CA 1
ATOM 4213 C C . GLY A 1 550 ? -11.227 -6.719 4.109 1 97.19 550 GLY A C 1
ATOM 4214 O O . GLY A 1 550 ? -11.867 -7.203 5.043 1 97.19 550 GLY A O 1
ATOM 4215 N N . PHE A 1 551 ? -11.812 -6.043 3.131 1 97.94 551 PHE A N 1
ATOM 4216 C CA . PHE A 1 551 ? -13.258 -5.973 2.955 1 97.94 551 PHE A CA 1
ATOM 4217 C C . PHE A 1 551 ? -13.617 -5.812 1.481 1 97.94 551 PHE A C 1
ATOM 4219 O O . PHE A 1 551 ? -12.742 -5.566 0.648 1 97.94 551 PHE A O 1
ATOM 4226 N N . ASN A 1 552 ? -14.836 -6.074 1.136 1 98.06 552 ASN A N 1
ATOM 4227 C CA . ASN A 1 552 ? -15.328 -5.938 -0.23 1 98.06 552 ASN A CA 1
ATOM 4228 C C . ASN A 1 552 ? -16.75 -5.367 -0.26 1 98.06 552 ASN A C 1
ATOM 4230 O O . ASN A 1 552 ? -17.453 -5.41 0.744 1 98.06 552 ASN A O 1
ATOM 4234 N N . ALA A 1 553 ? -17.094 -4.816 -1.388 1 98.31 553 ALA A N 1
ATOM 4235 C CA . ALA A 1 553 ? -18.406 -4.23 -1.623 1 98.31 553 ALA A CA 1
ATOM 4236 C C . ALA A 1 553 ? -18.812 -4.379 -3.084 1 98.31 553 ALA A C 1
ATOM 4238 O O . ALA A 1 553 ? -17.969 -4.359 -3.98 1 98.31 553 ALA A O 1
ATOM 4239 N N . THR A 1 554 ? -20.125 -4.531 -3.301 1 97.94 554 THR A N 1
ATOM 4240 C CA . THR A 1 554 ? -20.656 -4.703 -4.648 1 97.94 554 THR A CA 1
ATOM 4241 C C . THR A 1 554 ? -21.938 -3.9 -4.824 1 97.94 554 THR A C 1
ATOM 4243 O O . THR A 1 554 ? -22.766 -3.82 -3.906 1 97.94 554 THR A O 1
ATOM 4246 N N . ARG A 1 555 ? -22.062 -3.295 -5.969 1 96.62 555 ARG A N 1
ATOM 4247 C CA . ARG A 1 555 ? -23.328 -2.729 -6.41 1 96.62 555 ARG A CA 1
ATOM 4248 C C . ARG A 1 555 ? -23.672 -3.176 -7.828 1 96.62 555 ARG A C 1
ATOM 4250 O O . ARG A 1 555 ? -22.781 -3.586 -8.586 1 96.62 555 ARG A O 1
ATOM 4257 N N . ARG A 1 556 ? -25.016 -3.066 -8.211 1 95.88 556 ARG A N 1
ATOM 4258 C CA . ARG A 1 556 ? -25.562 -3.459 -9.508 1 95.88 556 ARG A CA 1
ATOM 4259 C C . ARG A 1 556 ? -26.5 -2.391 -10.055 1 95.88 556 ARG A C 1
ATOM 4261 O O . ARG A 1 556 ? -26.625 -1.31 -9.477 1 95.88 556 ARG A O 1
ATOM 4268 N N . TYR A 1 557 ? -27.062 -2.666 -11.227 1 93.44 557 TYR A N 1
ATOM 4269 C CA . TYR A 1 557 ? -28.094 -1.872 -11.875 1 93.44 557 TYR A CA 1
ATOM 4270 C C . TYR A 1 557 ? -27.594 -0.457 -12.156 1 93.44 557 TYR A C 1
ATOM 4272 O O . TYR A 1 557 ? -28.266 0.519 -11.805 1 93.44 557 TYR A O 1
ATOM 4280 N N . PHE A 1 558 ? -26.484 -0.348 -12.742 1 93.62 558 PHE A N 1
ATOM 4281 C CA . PHE A 1 558 ? -25.922 0.945 -13.125 1 93.62 558 PHE A CA 1
ATOM 4282 C C . PHE A 1 558 ? -26.766 1.591 -14.219 1 93.62 558 PHE A C 1
ATOM 4284 O O . PHE A 1 558 ? -27.234 0.912 -15.141 1 93.62 558 PHE A O 1
ATOM 4291 N N . LEU A 1 559 ? -26.938 2.848 -14.156 1 87.69 559 LEU A N 1
ATOM 4292 C CA . LEU A 1 559 ? -27.703 3.578 -15.164 1 87.69 559 LEU A CA 1
ATOM 4293 C C . LEU A 1 559 ? -26.922 3.67 -16.469 1 87.69 559 LEU A C 1
ATOM 4295 O O . LEU A 1 559 ? -27.531 3.775 -17.547 1 87.69 559 LEU A O 1
ATOM 4299 N N . SER A 1 560 ? -25.609 3.777 -16.297 1 88.19 560 SER A N 1
ATOM 4300 C CA . SER A 1 560 ? -24.719 3.834 -17.438 1 88.19 560 SER A CA 1
ATOM 4301 C C . SER A 1 560 ? -23.422 3.086 -17.156 1 88.19 560 SER A C 1
ATOM 4303 O O . SER A 1 560 ? -22.953 3.051 -16.016 1 88.19 560 SER A O 1
ATOM 4305 N N . THR A 1 561 ? -22.844 2.574 -18.234 1 90.81 561 THR A N 1
ATOM 4306 C CA . THR A 1 561 ? -21.594 1.847 -18.078 1 90.81 561 THR A CA 1
ATOM 4307 C C . THR A 1 561 ? -20.391 2.789 -18.234 1 90.81 561 THR A C 1
ATOM 4309 O O . THR A 1 561 ? -19.25 2.354 -18.172 1 90.81 561 THR A O 1
ATOM 4312 N N . ALA A 1 562 ? -20.672 3.998 -18.406 1 87.81 562 ALA A N 1
ATOM 4313 C CA . ALA A 1 562 ? -19.594 4.957 -18.625 1 87.81 562 ALA A CA 1
ATOM 4314 C C . ALA A 1 562 ? -18.812 5.211 -17.344 1 87.81 562 ALA A C 1
ATOM 4316 O O . ALA A 1 562 ? -17.609 5.508 -17.375 1 87.81 562 ALA A O 1
ATOM 4317 N N . LEU A 1 563 ? -19.516 5.137 -16.219 1 90.62 563 LEU A N 1
ATOM 4318 C CA . LEU A 1 563 ? -18.859 5.363 -14.93 1 90.62 563 LEU A CA 1
ATOM 4319 C C . LEU A 1 563 ? -18.688 4.055 -14.164 1 90.62 563 LEU A C 1
ATOM 4321 O O . LEU A 1 563 ? -19.672 3.428 -13.766 1 90.62 563 LEU A O 1
ATOM 4325 N N . GLN A 1 564 ? -17.516 3.727 -13.93 1 95.69 564 GLN A N 1
ATOM 4326 C CA . GLN A 1 564 ? -17.203 2.457 -13.281 1 95.69 564 GLN A CA 1
ATOM 4327 C C . GLN A 1 564 ? -16.828 2.664 -11.82 1 95.69 564 GLN A C 1
ATOM 4329 O O . GLN A 1 564 ? -15.75 2.25 -11.383 1 95.69 564 GLN A O 1
ATOM 4334 N N . GLN A 1 565 ? -17.766 3.271 -11.047 1 96.12 565 GLN A N 1
ATOM 4335 C CA . GLN A 1 565 ? -17.625 3.547 -9.625 1 96.12 565 GLN A CA 1
ATOM 4336 C C . GLN A 1 565 ? -18.859 3.086 -8.852 1 96.12 565 GLN A C 1
ATOM 4338 O O . GLN A 1 565 ? -19.984 3.178 -9.352 1 96.12 565 GLN A O 1
ATOM 4343 N N . LEU A 1 566 ? -18.672 2.701 -7.621 1 96.69 566 LEU A N 1
ATOM 4344 C CA . LEU A 1 566 ? -19.75 2.084 -6.852 1 96.69 566 LEU A CA 1
ATOM 4345 C C . LEU A 1 566 ? -20.906 3.055 -6.66 1 96.69 566 LEU A C 1
ATOM 4347 O O . LEU A 1 566 ? -22.078 2.646 -6.66 1 96.69 566 LEU A O 1
ATOM 4351 N N . VAL A 1 567 ? -20.625 4.305 -6.559 1 91.44 567 VAL A N 1
ATOM 4352 C CA . VAL A 1 567 ? -21.656 5.309 -6.297 1 91.44 567 VAL A CA 1
ATOM 4353 C C . VAL A 1 567 ? -22.656 5.336 -7.449 1 91.44 567 VAL A C 1
ATOM 4355 O O . VAL A 1 567 ? -23.797 5.773 -7.277 1 91.44 567 VAL A O 1
ATOM 4358 N N . ALA A 1 568 ? -22.25 4.887 -8.594 1 93.5 568 ALA A N 1
ATOM 4359 C CA . ALA A 1 568 ? -23.094 4.934 -9.781 1 93.5 568 ALA A CA 1
ATOM 4360 C C . ALA A 1 568 ? -24.047 3.742 -9.828 1 93.5 568 ALA A C 1
ATOM 4362 O O . ALA A 1 568 ? -24.969 3.701 -10.648 1 93.5 568 ALA A O 1
ATOM 4363 N N . GLY A 1 569 ? -23.859 2.754 -8.938 1 94.19 569 GLY A N 1
ATOM 4364 C CA . GLY A 1 569 ? -24.75 1.606 -8.875 1 94.19 569 GLY A CA 1
ATOM 4365 C C . GLY A 1 569 ? -25.906 1.809 -7.918 1 94.19 569 GLY A C 1
ATOM 4366 O O . GLY A 1 569 ? -25.906 2.746 -7.117 1 94.19 569 GLY A O 1
ATOM 4367 N N . SER A 1 570 ? -26.828 0.874 -8 1 91.44 570 SER A N 1
ATOM 4368 C CA . SER A 1 570 ? -28.031 0.965 -7.184 1 91.44 570 SER A CA 1
ATOM 4369 C C . SER A 1 570 ? -27.797 0.428 -5.777 1 91.44 570 SER A C 1
ATOM 4371 O O . SER A 1 570 ? -26.891 -0.386 -5.562 1 91.44 570 SER A O 1
ATOM 4373 N N . ASP A 1 571 ? -28.625 0.913 -4.828 1 89.38 571 ASP A N 1
ATOM 4374 C CA . ASP A 1 571 ? -28.609 0.373 -3.471 1 89.38 571 ASP A CA 1
ATOM 4375 C C . ASP A 1 571 ? -29.219 -1.029 -3.436 1 89.38 571 ASP A C 1
ATOM 4377 O O . ASP A 1 571 ? -28.953 -1.797 -2.504 1 89.38 571 ASP A O 1
ATOM 4381 N N . LYS A 1 572 ? -29.984 -1.23 -4.5 1 88.25 572 LYS A N 1
ATOM 4382 C CA . LYS A 1 572 ? -30.641 -2.529 -4.551 1 88.25 572 LYS A CA 1
ATOM 4383 C C . LYS A 1 572 ? -29.625 -3.662 -4.691 1 88.25 572 LYS A C 1
ATOM 4385 O O . LYS A 1 572 ? -28.766 -3.619 -5.562 1 88.25 572 LYS A O 1
ATOM 4390 N N . GLU A 1 573 ? -29.641 -4.621 -3.77 1 90.75 573 GLU A N 1
ATOM 4391 C CA . GLU A 1 573 ? -28.844 -5.848 -3.771 1 90.75 573 GLU A CA 1
ATOM 4392 C C . GLU A 1 573 ? -27.359 -5.539 -3.602 1 90.75 573 GLU A C 1
ATOM 4394 O O . GLU A 1 573 ? -26.5 -6.238 -4.156 1 90.75 573 GLU A O 1
ATOM 4399 N N . GLN A 1 574 ? -27.109 -4.43 -3.027 1 93.88 574 GLN A N 1
ATOM 4400 C CA . GLN A 1 574 ? -25.703 -4.188 -2.688 1 93.88 574 GLN A CA 1
ATOM 4401 C C . GLN A 1 574 ? -25.219 -5.172 -1.628 1 93.88 574 GLN A C 1
ATOM 4403 O O . GLN A 1 574 ? -26 -5.633 -0.795 1 93.88 574 GLN A O 1
ATOM 4408 N N . THR A 1 575 ? -23.984 -5.535 -1.642 1 95 575 THR A N 1
ATOM 4409 C CA . THR A 1 575 ? -23.422 -6.465 -0.668 1 95 575 THR A CA 1
ATOM 4410 C C . THR A 1 575 ? -22.109 -5.926 -0.093 1 95 575 THR A C 1
ATOM 4412 O O . THR A 1 575 ? -21.344 -5.266 -0.796 1 95 575 THR A O 1
ATOM 4415 N N . VAL A 1 576 ? -21.938 -6.137 1.193 1 96.38 576 VAL A N 1
ATOM 4416 C CA . VAL A 1 576 ? -20.734 -5.801 1.938 1 96.38 576 VAL A CA 1
ATOM 4417 C C . VAL A 1 576 ? -20.234 -7.023 2.705 1 96.38 576 VAL A C 1
ATOM 4419 O O . VAL A 1 576 ? -21.031 -7.738 3.326 1 96.38 576 VAL A O 1
ATOM 4422 N N . GLY A 1 577 ? -18.891 -7.289 2.619 1 94.81 577 GLY A N 1
ATOM 4423 C CA . GLY A 1 577 ? -18.359 -8.414 3.365 1 94.81 577 GLY A CA 1
ATOM 4424 C C . GLY A 1 577 ? -16.844 -8.383 3.49 1 94.81 577 GLY A C 1
ATOM 4425 O O . GLY A 1 577 ? -16.234 -7.324 3.387 1 94.81 577 GLY A O 1
ATOM 4426 N N . ASN A 1 578 ? -16.344 -9.531 3.928 1 95.81 578 ASN A N 1
ATOM 4427 C CA . ASN A 1 578 ? -14.906 -9.773 4.008 1 95.81 578 ASN A CA 1
ATOM 4428 C C . ASN A 1 578 ? -14.477 -10.922 3.098 1 95.81 578 ASN A C 1
ATOM 4430 O O . ASN A 1 578 ? -15.164 -11.945 3.014 1 95.81 578 ASN A O 1
ATOM 4434 N N . PRO A 1 579 ? -13.375 -10.641 2.416 1 94.38 579 PRO A N 1
ATOM 4435 C CA . PRO A 1 579 ? -12.922 -11.719 1.531 1 94.38 579 PRO A CA 1
ATOM 4436 C C . PRO A 1 579 ? -12.492 -12.969 2.293 1 94.38 579 PRO A C 1
ATOM 4438 O O . PRO A 1 579 ? -11.906 -12.867 3.371 1 94.38 579 PRO A O 1
ATOM 4441 N N . THR A 1 580 ? -12.648 -14.078 1.693 1 84.31 580 THR A N 1
ATOM 4442 C CA . THR A 1 580 ? -12.328 -15.344 2.346 1 84.31 580 THR A CA 1
ATOM 4443 C C . THR A 1 580 ? -11.094 -15.977 1.711 1 84.31 580 THR A C 1
ATOM 4445 O O . THR A 1 580 ? -10.57 -16.969 2.217 1 84.31 580 THR A O 1
ATOM 4448 N N . ASP A 1 581 ? -10.703 -15.594 0.672 1 75 581 ASP A N 1
ATOM 4449 C CA . ASP A 1 581 ? -9.539 -16.172 -0.002 1 75 581 ASP A CA 1
ATOM 4450 C C . ASP A 1 581 ? -8.438 -15.133 -0.181 1 75 581 ASP A C 1
ATOM 4452 O O . ASP A 1 581 ? -8.672 -13.938 -0.039 1 75 581 ASP A O 1
ATOM 4456 N N . GLY A 1 582 ? -7.148 -15.695 -0.173 1 73 582 GLY A N 1
ATOM 4457 C CA . GLY A 1 582 ? -5.973 -14.844 -0.227 1 73 582 GLY A CA 1
ATOM 4458 C C . GLY A 1 582 ? -5.938 -13.953 -1.453 1 73 582 GLY A C 1
ATOM 4459 O O . GLY A 1 582 ? -6.809 -14.047 -2.322 1 73 582 GLY A O 1
ATOM 4460 N N . PRO A 1 583 ? -5.258 -13.062 -1.326 1 88.12 583 PRO A N 1
ATOM 4461 C CA . PRO A 1 583 ? -4.379 -12.531 -0.277 1 88.12 583 PRO A CA 1
ATOM 4462 C C . PRO A 1 583 ? -5.078 -11.508 0.614 1 88.12 583 PRO A C 1
ATOM 4464 O O . PRO A 1 583 ? -4.504 -11.047 1.604 1 88.12 583 PRO A O 1
ATOM 4467 N N . ASN A 1 584 ? -6.391 -11.203 0.395 1 91.44 584 ASN A N 1
ATOM 4468 C CA . ASN A 1 584 ? -7.086 -10.125 1.091 1 91.44 584 ASN A CA 1
ATOM 4469 C C . ASN A 1 584 ? -7.938 -10.656 2.242 1 91.44 584 ASN A C 1
ATOM 4471 O O . ASN A 1 584 ? -8.773 -9.93 2.781 1 91.44 584 ASN A O 1
ATOM 4475 N N . ASN A 1 585 ? -7.773 -11.828 2.682 1 93.25 585 ASN A N 1
ATOM 4476 C CA . ASN A 1 585 ? -8.625 -12.438 3.693 1 93.25 585 ASN A CA 1
ATOM 4477 C C . ASN A 1 585 ? -8.297 -11.922 5.09 1 93.25 585 ASN A C 1
ATOM 4479 O O . ASN A 1 585 ? -7.508 -10.992 5.242 1 93.25 585 ASN A O 1
ATOM 4483 N N . LEU A 1 586 ? -9.047 -12.461 6.074 1 94.31 586 LEU A N 1
ATOM 4484 C CA . LEU A 1 586 ? -8.875 -12.039 7.461 1 94.31 586 LEU A CA 1
ATOM 4485 C C . LEU A 1 586 ? -8.078 -13.07 8.25 1 94.31 586 LEU A C 1
ATOM 4487 O O . LEU A 1 586 ? -8.414 -14.258 8.25 1 94.31 586 LEU A O 1
ATOM 4491 N N . PHE A 1 587 ? -6.977 -12.586 8.953 1 93.88 587 PHE A N 1
ATOM 4492 C CA . PHE A 1 587 ? -6.348 -13.445 9.945 1 93.88 587 PHE A CA 1
ATOM 4493 C C . PHE A 1 587 ? -5.344 -12.664 10.781 1 93.88 587 PHE A C 1
ATOM 4495 O O . PHE A 1 587 ? -4.836 -11.633 10.344 1 93.88 587 PHE A O 1
ATOM 4502 N N . ASN A 1 588 ? -5.078 -13.047 11.977 1 94.88 588 ASN A N 1
ATOM 4503 C CA . ASN A 1 588 ? -4.004 -12.633 12.875 1 94.88 588 ASN A CA 1
ATOM 4504 C C . ASN A 1 588 ? -3.18 -13.82 13.352 1 94.88 588 ASN A C 1
ATOM 4506 O O . ASN A 1 588 ? -3.715 -14.75 13.961 1 94.88 588 ASN A O 1
ATOM 4510 N N . ARG A 1 589 ? -1.91 -13.797 13.117 1 96.25 589 ARG A N 1
ATOM 4511 C CA . ARG A 1 589 ? -1.059 -14.93 13.469 1 96.25 589 ARG A CA 1
ATOM 4512 C C . ARG A 1 589 ? 0.133 -14.484 14.305 1 96.25 589 ARG A C 1
ATOM 4514 O O . ARG A 1 589 ? 0.562 -13.328 14.219 1 96.25 589 ARG A O 1
ATOM 4521 N N . ALA A 1 590 ? 0.623 -15.391 15.109 1 97.12 590 ALA A N 1
ATOM 4522 C CA . ALA A 1 590 ? 1.78 -15.125 15.953 1 97.12 590 ALA A CA 1
ATOM 4523 C C . ALA A 1 590 ? 2.559 -16.406 16.234 1 97.12 590 ALA A C 1
ATOM 4525 O O . ALA A 1 590 ? 1.968 -17.469 16.422 1 97.12 590 ALA A O 1
ATOM 4526 N N . ARG A 1 591 ? 3.852 -16.312 16.312 1 97.19 591 ARG A N 1
ATOM 4527 C CA . ARG A 1 591 ? 4.762 -17.422 16.609 1 97.19 591 ARG A CA 1
ATOM 4528 C C . ARG A 1 591 ? 5.957 -16.922 17.422 1 97.19 591 ARG A C 1
ATOM 4530 O O . ARG A 1 591 ? 6.418 -15.797 17.234 1 97.19 591 ARG A O 1
ATOM 4537 N N . LEU A 1 592 ? 6.426 -17.688 18.328 1 97.44 592 LEU A N 1
ATOM 4538 C CA . LEU A 1 592 ? 7.617 -17.453 19.141 1 97.44 592 LEU A CA 1
ATOM 4539 C C . LEU A 1 592 ? 8.461 -18.719 19.234 1 97.44 592 LEU A C 1
ATOM 4541 O O . LEU A 1 592 ? 7.949 -19.797 19.562 1 97.44 592 LEU A O 1
ATOM 4545 N N . SER A 1 593 ? 9.742 -18.672 18.938 1 97.06 593 SER A N 1
ATOM 4546 C CA . SER A 1 593 ? 10.586 -19.875 18.922 1 97.06 593 SER A CA 1
ATOM 4547 C C . SER A 1 593 ? 11.961 -19.578 19.516 1 97.06 593 SER A C 1
ATOM 4549 O O . SER A 1 593 ? 12.508 -18.5 19.328 1 97.06 593 SER A O 1
ATOM 4551 N N . TYR A 1 594 ? 12.445 -20.5 20.266 1 97.12 594 TYR A N 1
ATOM 4552 C CA . TYR A 1 594 ? 13.82 -20.547 20.766 1 97.12 594 TYR A CA 1
ATOM 4553 C C . TYR A 1 594 ? 14.594 -21.688 20.125 1 97.12 594 TYR A C 1
ATOM 4555 O O . TYR A 1 594 ? 14.078 -22.797 20 1 97.12 594 TYR A O 1
ATOM 4563 N N . PHE A 1 595 ? 15.781 -21.391 19.641 1 95.38 595 PHE A N 1
ATOM 4564 C CA . PHE A 1 595 ? 16.484 -22.453 18.938 1 95.38 595 PHE A CA 1
ATOM 4565 C C . PHE A 1 595 ? 18 -22.344 19.172 1 95.38 595 PHE A C 1
ATOM 4567 O O . PHE A 1 595 ? 18.484 -21.328 19.641 1 95.38 595 PHE A O 1
ATOM 4574 N N . GLY A 1 596 ? 18.688 -23.391 18.828 1 94.62 596 GLY A N 1
ATOM 4575 C CA . GLY A 1 596 ? 20.125 -23.453 18.984 1 94.62 596 GLY A CA 1
ATOM 4576 C C . GLY A 1 596 ? 20.75 -24.594 18.203 1 94.62 596 GLY A C 1
ATOM 4577 O O . GLY A 1 596 ? 20.047 -25.469 17.703 1 94.62 596 GLY A O 1
ATOM 4578 N N . ARG A 1 597 ? 22.062 -24.5 18.016 1 94.31 597 ARG A N 1
ATOM 4579 C CA . ARG A 1 597 ? 22.844 -25.5 17.281 1 94.31 597 ARG A CA 1
ATOM 4580 C C . ARG A 1 597 ? 24.266 -25.578 17.812 1 94.31 597 ARG A C 1
ATOM 4582 O O . ARG A 1 597 ? 24.875 -24.562 18.156 1 94.31 597 ARG A O 1
ATOM 4589 N N . VAL A 1 598 ? 24.75 -26.766 17.984 1 94.94 598 VAL A N 1
ATOM 4590 C CA . VAL A 1 598 ? 26.141 -27.031 18.359 1 94.94 598 VAL A CA 1
ATOM 4591 C C . VAL A 1 598 ? 26.812 -27.859 17.266 1 94.94 598 VAL A C 1
ATOM 4593 O O . VAL A 1 598 ? 26.359 -28.969 16.969 1 94.94 598 VAL A O 1
ATOM 4596 N N . GLY A 1 599 ? 27.812 -27.25 16.688 1 93.44 599 GLY A N 1
ATOM 4597 C CA . GLY A 1 599 ? 28.562 -27.953 15.648 1 93.44 599 GLY A CA 1
ATOM 4598 C C . GLY A 1 599 ? 29.984 -28.312 16.094 1 93.44 599 GLY A C 1
ATOM 4599 O O . GLY A 1 599 ? 30.625 -27.547 16.797 1 93.44 599 GLY A O 1
ATOM 4600 N N . TYR A 1 600 ? 30.391 -29.484 15.695 1 95.06 600 TYR A N 1
ATOM 4601 C CA . TYR A 1 600 ? 31.719 -29.984 15.992 1 95.06 600 TYR A CA 1
ATOM 4602 C C . TYR A 1 600 ? 32.375 -30.531 14.742 1 95.06 600 TYR A C 1
ATOM 4604 O O . TYR A 1 600 ? 31.75 -31.234 13.945 1 95.06 600 TYR A O 1
ATOM 4612 N N . ASN A 1 601 ? 33.625 -30.156 14.516 1 94.25 601 ASN A N 1
ATOM 4613 C CA . ASN A 1 601 ? 34.438 -30.594 13.391 1 94.25 601 ASN A CA 1
ATOM 4614 C C . ASN A 1 601 ? 35.844 -30.938 13.828 1 94.25 601 ASN A C 1
ATOM 4616 O O . ASN A 1 601 ? 36.562 -30.094 14.383 1 94.25 601 ASN A O 1
ATOM 4620 N N . TYR A 1 602 ? 36.25 -32.156 13.594 1 95.75 602 TYR A N 1
ATOM 4621 C CA . TYR A 1 602 ? 37.625 -32.562 13.867 1 95.75 602 TYR A CA 1
ATOM 4622 C C . TYR A 1 602 ? 38.406 -32.812 12.57 1 95.75 602 TYR A C 1
ATOM 4624 O O . TYR A 1 602 ? 38.156 -33.812 11.898 1 95.75 602 TYR A O 1
ATOM 4632 N N . LYS A 1 603 ? 39.344 -31.922 12.164 1 93 603 LYS A N 1
ATOM 4633 C CA . LYS A 1 603 ? 40.25 -32 11.008 1 93 603 LYS A CA 1
ATOM 4634 C C . LYS A 1 603 ? 39.469 -32.156 9.711 1 93 603 LYS A C 1
ATOM 4636 O O . LYS A 1 603 ? 39.906 -32.812 8.773 1 93 603 LYS A O 1
ATOM 4641 N N . GLU A 1 604 ? 38.188 -31.766 9.734 1 90.06 604 GLU A N 1
ATOM 4642 C CA . GLU A 1 604 ? 37.281 -31.938 8.594 1 90.06 604 GLU A CA 1
ATOM 4643 C C . GLU A 1 604 ? 37.094 -33.406 8.25 1 90.06 604 GLU A C 1
ATOM 4645 O O . GLU A 1 604 ? 36.875 -33.75 7.086 1 90.06 604 GLU A O 1
ATOM 4650 N N . LYS A 1 605 ? 37.312 -34.25 9.234 1 93.62 605 LYS A N 1
ATOM 4651 C CA . LYS A 1 605 ? 37.188 -35.688 9.086 1 93.62 605 LYS A CA 1
ATOM 4652 C C . LYS A 1 605 ? 35.906 -36.188 9.773 1 93.62 605 LYS A C 1
ATOM 4654 O O . LYS A 1 605 ? 35.156 -36.969 9.18 1 93.62 605 LYS A O 1
ATOM 4659 N N . TYR A 1 606 ? 35.719 -35.812 10.977 1 96.44 606 TYR A N 1
ATOM 4660 C CA . TYR A 1 606 ? 34.531 -36.156 11.766 1 96.44 606 TYR A CA 1
ATOM 4661 C C . TYR A 1 606 ? 33.688 -34.906 12.031 1 96.44 606 TYR A C 1
ATOM 4663 O O . TYR A 1 606 ? 34.156 -33.938 12.602 1 96.44 606 TYR A O 1
ATOM 4671 N N . LEU A 1 607 ? 32.531 -35.062 11.617 1 95.75 607 LEU A N 1
ATOM 4672 C CA . LEU A 1 607 ? 31.578 -33.938 11.758 1 95.75 607 LEU A CA 1
ATOM 4673 C C . LEU A 1 607 ? 30.375 -34.344 12.609 1 95.75 607 LEU A C 1
ATOM 4675 O O . LEU A 1 607 ? 29.906 -35.5 12.516 1 95.75 607 LEU A O 1
ATOM 4679 N N . ALA A 1 608 ? 29.906 -33.5 13.461 1 95.31 608 ALA A N 1
ATOM 4680 C CA . ALA A 1 608 ? 28.703 -33.719 14.258 1 95.31 608 ALA A CA 1
ATOM 4681 C C . ALA A 1 608 ? 27.969 -32.406 14.516 1 95.31 608 ALA A C 1
ATOM 4683 O O . ALA A 1 608 ? 28.594 -31.359 14.695 1 95.31 608 ALA A O 1
ATOM 4684 N N . GLU A 1 609 ? 26.672 -32.5 14.484 1 93.5 609 GLU A N 1
ATOM 4685 C CA . GLU A 1 609 ? 25.844 -31.344 14.781 1 93.5 609 GLU A CA 1
ATOM 4686 C C . GLU A 1 609 ? 24.609 -31.719 15.594 1 93.5 609 GLU A C 1
ATOM 4688 O O . GLU A 1 609 ? 23.984 -32.75 15.328 1 93.5 609 GLU A O 1
ATOM 4693 N N . PHE A 1 610 ? 24.375 -30.938 16.609 1 94.69 610 PHE A N 1
ATOM 4694 C CA . PHE A 1 610 ? 23.156 -31.062 17.406 1 94.69 610 PHE A CA 1
ATOM 4695 C C . PHE A 1 610 ? 22.328 -29.781 17.328 1 94.69 610 PHE A C 1
ATOM 4697 O O . PHE A 1 610 ? 22.844 -28.688 17.562 1 94.69 610 PHE A O 1
ATOM 4704 N N . LEU A 1 611 ? 21.094 -29.938 16.969 1 93.06 611 LEU A N 1
ATOM 4705 C CA . LEU A 1 611 ? 20.188 -28.797 16.891 1 93.06 611 LEU A CA 1
ATOM 4706 C C . LEU A 1 611 ? 18.938 -29.031 17.734 1 93.06 611 LEU A C 1
ATOM 4708 O O . LEU A 1 611 ? 18.516 -30.172 17.922 1 93.06 611 LEU A O 1
ATOM 4712 N N . TRP A 1 612 ? 18.328 -27.938 18.234 1 94.25 612 TRP A N 1
ATOM 4713 C CA . TRP A 1 612 ? 17.062 -28.031 18.953 1 94.25 612 TRP A CA 1
ATOM 4714 C C . TRP A 1 612 ? 16.234 -26.766 18.75 1 94.25 612 TRP A C 1
ATOM 4716 O O . TRP A 1 612 ? 16.781 -25.688 18.469 1 94.25 612 TRP A O 1
ATOM 4726 N N . ARG A 1 613 ? 14.945 -26.922 18.891 1 95.44 613 ARG A N 1
ATOM 4727 C CA . ARG A 1 613 ? 14.031 -25.797 18.812 1 95.44 613 ARG A CA 1
ATOM 4728 C C . ARG A 1 613 ? 12.859 -25.969 19.766 1 95.44 613 ARG A C 1
ATOM 4730 O O . ARG A 1 613 ? 12.344 -27.078 19.938 1 95.44 613 ARG A O 1
ATOM 4737 N N . ALA A 1 614 ? 12.508 -24.938 20.438 1 96.88 614 ALA A N 1
ATOM 4738 C CA . ALA A 1 614 ? 11.234 -24.812 21.156 1 96.88 614 ALA A CA 1
ATOM 4739 C C . ALA A 1 614 ? 10.305 -23.844 20.438 1 96.88 614 ALA A C 1
ATOM 4741 O O . ALA A 1 614 ? 10.43 -22.625 20.578 1 96.88 614 ALA A O 1
ATOM 4742 N N . ASP A 1 615 ? 9.281 -24.438 19.797 1 97.19 615 ASP A N 1
ATOM 4743 C CA . ASP A 1 615 ? 8.406 -23.641 18.953 1 97.19 615 ASP A CA 1
ATOM 4744 C C . ASP A 1 615 ? 7.07 -23.359 19.641 1 97.19 615 ASP A C 1
ATOM 4746 O O . ASP A 1 615 ? 6.484 -24.25 20.25 1 97.19 615 ASP A O 1
ATOM 4750 N N . GLY A 1 616 ? 6.684 -22.094 19.562 1 97 616 GLY A N 1
ATOM 4751 C CA . GLY A 1 616 ? 5.367 -21.688 20.031 1 97 616 GLY A CA 1
ATOM 4752 C C . GLY A 1 616 ? 4.473 -21.156 18.922 1 97 616 GLY A C 1
ATOM 4753 O O . GLY A 1 616 ? 4.945 -20.469 18.016 1 97 616 GLY A O 1
ATOM 4754 N N . SER A 1 617 ? 3.145 -21.578 19.016 1 96.56 617 SER A N 1
ATOM 4755 C CA . SER A 1 617 ? 2.162 -21.109 18.047 1 96.56 617 SER A CA 1
ATOM 4756 C C . SER A 1 617 ? 0.882 -20.641 18.75 1 96.56 617 SER A C 1
ATOM 4758 O O . SER A 1 617 ? 0.444 -21.266 19.719 1 96.56 617 SER A O 1
ATOM 4760 N N . TYR A 1 618 ? 0.223 -19.656 18.172 1 95.25 618 TYR A N 1
ATOM 4761 C CA . TYR A 1 618 ? -0.987 -19.062 18.734 1 95.25 618 TYR A CA 1
ATOM 4762 C C . TYR A 1 618 ? -2.172 -20.016 18.609 1 95.25 618 TYR A C 1
ATOM 4764 O O . TYR A 1 618 ? -3.172 -19.859 19.312 1 95.25 618 TYR A O 1
ATOM 4772 N N . ILE A 1 619 ? -2.156 -20.969 17.766 1 95.38 619 ILE A N 1
ATOM 4773 C CA . ILE A 1 619 ? -3.342 -21.75 17.438 1 95.38 619 ILE A CA 1
ATOM 4774 C C . ILE A 1 619 ? -3.635 -22.734 18.547 1 95.38 619 ILE A C 1
ATOM 4776 O O . ILE A 1 619 ? -4.758 -23.234 18.672 1 95.38 619 ILE A O 1
ATOM 4780 N N . PHE A 1 620 ? -2.66 -23.016 19.375 1 96.12 620 PHE A N 1
ATOM 4781 C CA . PHE A 1 620 ? -2.781 -24.062 20.391 1 96.12 620 PHE A CA 1
ATOM 4782 C C . PHE A 1 620 ? -3.203 -23.469 21.719 1 96.12 620 PHE A C 1
ATOM 4784 O O . PHE A 1 620 ? -3.041 -22.266 21.953 1 96.12 620 PHE A O 1
ATOM 4791 N N . PRO A 1 621 ? -3.787 -24.344 22.562 1 95.06 621 PRO A N 1
ATOM 4792 C CA . PRO A 1 621 ? -4.07 -23.859 23.906 1 95.06 621 PRO A CA 1
ATOM 4793 C C . PRO A 1 621 ? -2.809 -23.484 24.688 1 95.06 621 PRO A C 1
ATOM 4795 O O . PRO A 1 621 ? -1.722 -23.984 24.375 1 95.06 621 PRO A O 1
ATOM 4798 N N . GLN A 1 622 ? -2.92 -22.734 25.719 1 92.38 622 GLN A N 1
ATOM 4799 C CA . GLN A 1 622 ? -1.803 -22.125 26.438 1 92.38 622 GLN A CA 1
ATOM 4800 C C . GLN A 1 622 ? -0.886 -23.203 27.016 1 92.38 622 GLN A C 1
ATOM 4802 O O . GLN A 1 622 ? 0.337 -23.047 27.016 1 92.38 622 GLN A O 1
ATOM 4807 N N . ASP A 1 623 ? -1.441 -24.281 27.484 1 92.06 623 ASP A N 1
ATOM 4808 C CA . ASP A 1 623 ? -0.647 -25.297 28.156 1 92.06 623 ASP A CA 1
ATOM 4809 C C . ASP A 1 623 ? 0.06 -26.203 27.156 1 92.06 623 ASP A C 1
ATOM 4811 O O . ASP A 1 623 ? 0.913 -27.016 27.531 1 92.06 623 ASP A O 1
ATOM 4815 N N . ARG A 1 624 ? -0.268 -26.156 25.859 1 93.12 624 ARG A N 1
ATOM 4816 C CA . ARG A 1 624 ? 0.349 -26.969 24.812 1 93.12 624 ARG A CA 1
ATOM 4817 C C . ARG A 1 624 ? 0.908 -26.109 23.703 1 93.12 624 ARG A C 1
ATOM 4819 O O . ARG A 1 624 ? 1.135 -26.594 22.578 1 93.12 624 ARG A O 1
ATOM 4826 N N . ARG A 1 625 ? 1.07 -24.969 24 1 94.31 625 ARG A N 1
ATOM 4827 C CA . ARG A 1 625 ? 1.445 -23.984 22.984 1 94.31 625 ARG A CA 1
ATOM 4828 C C . ARG A 1 625 ? 2.865 -24.234 22.484 1 94.31 625 ARG A C 1
ATOM 4830 O O . ARG A 1 625 ? 3.15 -24.031 21.297 1 94.31 625 ARG A O 1
ATOM 4837 N N . PHE A 1 626 ? 3.773 -24.656 23.359 1 96.25 626 PHE A N 1
ATOM 4838 C CA . PHE A 1 626 ? 5.176 -24.859 23 1 96.25 626 PHE A CA 1
ATOM 4839 C C . PHE A 1 626 ? 5.488 -26.328 22.828 1 96.25 626 PHE A C 1
ATOM 4841 O O . PHE A 1 626 ? 4.977 -27.172 23.562 1 96.25 626 PHE A O 1
ATOM 4848 N N . GLY A 1 627 ? 6.258 -26.703 21.75 1 95.81 627 GLY A N 1
ATOM 4849 C CA . GLY A 1 627 ? 6.836 -28.016 21.531 1 95.81 627 GLY A CA 1
ATOM 4850 C C . GLY A 1 627 ? 8.352 -28 21.422 1 95.81 627 GLY A C 1
ATOM 4851 O O . GLY A 1 627 ? 8.922 -27.062 20.859 1 95.81 627 GLY A O 1
ATOM 4852 N N . PHE A 1 628 ? 8.961 -28.984 21.984 1 96.31 628 PHE A N 1
ATOM 4853 C CA . PHE A 1 628 ? 10.406 -29.125 21.906 1 96.31 628 PHE A CA 1
ATOM 4854 C C . PHE A 1 628 ? 10.789 -30.188 20.875 1 96.31 628 PHE A C 1
ATOM 4856 O O . PHE A 1 628 ? 10.328 -31.328 20.953 1 96.31 628 PHE A O 1
ATOM 4863 N N . PHE A 1 629 ? 11.672 -29.875 19.984 1 96.25 629 PHE A N 1
ATOM 4864 C CA . PHE A 1 629 ? 12 -30.75 18.859 1 96.25 629 PHE A CA 1
ATOM 4865 C C . PHE A 1 629 ? 13.508 -30.781 18.625 1 96.25 629 PHE A C 1
ATOM 4867 O O . PHE A 1 629 ? 14.094 -29.797 18.141 1 96.25 629 PHE A O 1
ATOM 4874 N N . PRO A 1 630 ? 14.18 -31.828 18.781 1 95.38 630 PRO A N 1
ATOM 4875 C CA . PRO A 1 630 ? 15.633 -31.953 18.625 1 95.38 630 PRO A CA 1
ATOM 4876 C C . PRO A 1 630 ? 16.016 -32.594 17.281 1 95.38 630 PRO A C 1
ATOM 4878 O O . PRO A 1 630 ? 15.164 -33.156 16.594 1 95.38 630 PRO A O 1
ATOM 4881 N N . GLY A 1 631 ? 17.219 -32.469 16.859 1 94 631 GLY A N 1
ATOM 4882 C CA . GLY A 1 631 ? 17.828 -33.094 15.703 1 94 631 GLY A CA 1
ATOM 4883 C C . GLY A 1 631 ? 19.312 -33.312 15.844 1 94 631 GLY A C 1
ATOM 4884 O O . GLY A 1 631 ? 19.984 -32.562 16.547 1 94 631 GLY A O 1
ATOM 4885 N N . ILE A 1 632 ? 19.844 -34.344 15.227 1 95 632 ILE A N 1
ATOM 4886 C CA . ILE A 1 632 ? 21.266 -34.656 15.258 1 95 632 ILE A CA 1
ATOM 4887 C C . ILE A 1 632 ? 21.734 -35.062 13.867 1 95 632 ILE A C 1
ATOM 4889 O O . ILE A 1 632 ? 20.969 -35.656 13.094 1 95 632 ILE A O 1
ATOM 4893 N N . SER A 1 633 ? 22.875 -34.75 13.523 1 94.56 633 SER A N 1
ATOM 4894 C CA . SER A 1 633 ? 23.516 -35.219 12.289 1 94.56 633 SER A CA 1
ATOM 4895 C C . SER A 1 633 ? 24.984 -35.531 12.508 1 94.56 633 SER A C 1
ATOM 4897 O O . SER A 1 633 ? 25.609 -34.969 13.422 1 94.56 633 SER A O 1
ATOM 4899 N N . ALA A 1 634 ? 25.531 -36.406 11.703 1 95.62 634 ALA A N 1
ATOM 4900 C CA . ALA A 1 634 ? 26.938 -36.781 11.75 1 95.62 634 ALA A CA 1
ATOM 4901 C C . ALA A 1 634 ? 27.484 -37.062 10.352 1 95.62 634 ALA A C 1
ATOM 4903 O O . ALA A 1 634 ? 26.734 -37.469 9.461 1 95.62 634 ALA A O 1
ATOM 4904 N N . GLY A 1 635 ? 28.703 -36.812 10.18 1 95.81 635 GLY A N 1
ATOM 4905 C CA . GLY A 1 635 ? 29.406 -37.062 8.93 1 95.81 635 GLY A CA 1
ATOM 4906 C C . GLY A 1 635 ? 30.812 -37.594 9.133 1 95.81 635 GLY A C 1
ATOM 4907 O O . GLY A 1 635 ? 31.5 -37.219 10.086 1 95.81 635 GLY A O 1
ATOM 4908 N N . TRP A 1 636 ? 31.219 -38.531 8.273 1 97.06 636 TRP A N 1
ATOM 4909 C CA . TRP A 1 636 ? 32.531 -39.125 8.273 1 97.06 636 TRP A CA 1
ATOM 4910 C C . TRP A 1 636 ? 33.156 -39.094 6.871 1 97.06 636 TRP A C 1
ATOM 4912 O O . TRP A 1 636 ? 32.656 -39.719 5.949 1 97.06 636 TRP A O 1
ATOM 4922 N N . ARG A 1 637 ? 34.156 -38.25 6.789 1 95.88 637 ARG A N 1
ATOM 4923 C CA . ARG A 1 637 ? 34.906 -38.219 5.535 1 95.88 637 ARG A CA 1
ATOM 4924 C C . ARG A 1 637 ? 35.969 -39.312 5.508 1 95.88 637 ARG A C 1
ATOM 4926 O O . ARG A 1 637 ? 37.156 -39.031 5.828 1 95.88 637 ARG A O 1
ATOM 4933 N N . VAL A 1 638 ? 35.688 -40.375 4.965 1 95.75 638 VAL A N 1
ATOM 4934 C CA . VAL A 1 638 ? 36.531 -41.562 4.949 1 95.75 638 VAL A CA 1
ATOM 4935 C C . VAL A 1 638 ? 37.781 -41.281 4.129 1 95.75 638 VAL A C 1
ATOM 4937 O O . VAL A 1 638 ? 38.875 -41.812 4.441 1 95.75 638 VAL A O 1
ATOM 4940 N N . SER A 1 639 ? 37.688 -40.531 3.158 1 92.56 639 SER A N 1
ATOM 4941 C CA . SER A 1 639 ? 38.812 -40.25 2.262 1 92.56 639 SER A CA 1
ATOM 4942 C C . SER A 1 639 ? 39.938 -39.531 2.994 1 92.56 639 SER A C 1
ATOM 4944 O O . SER A 1 639 ? 41.062 -39.5 2.521 1 92.56 639 SER A O 1
ATOM 4946 N N . GLU A 1 640 ? 39.625 -38.906 4.09 1 91.38 640 GLU A N 1
ATOM 4947 C CA . GLU A 1 640 ? 40.625 -38.125 4.836 1 91.38 640 GLU A CA 1
ATOM 4948 C C . GLU A 1 640 ? 41.375 -39.031 5.824 1 91.38 640 GLU A C 1
ATOM 4950 O O . GLU A 1 640 ? 42.344 -38.594 6.445 1 91.38 640 GLU A O 1
ATOM 4955 N N . GLU A 1 641 ? 40.969 -40.312 5.918 1 94.69 641 GLU A N 1
ATOM 4956 C CA . GLU A 1 641 ? 41.688 -41.281 6.738 1 94.69 641 GLU A CA 1
ATOM 4957 C C . GLU A 1 641 ? 43 -41.656 6.086 1 94.69 641 GLU A C 1
ATOM 4959 O O . GLU A 1 641 ? 43.062 -41.844 4.867 1 94.69 641 GLU A O 1
ATOM 4964 N N . ALA A 1 642 ? 43.969 -41.969 6.918 1 91.25 642 ALA A N 1
ATOM 4965 C CA . ALA A 1 642 ? 45.281 -42.312 6.402 1 91.25 642 ALA A CA 1
ATOM 4966 C C . ALA A 1 642 ? 45.25 -43.625 5.609 1 91.25 642 ALA A C 1
ATOM 4968 O O . ALA A 1 642 ? 45.875 -43.719 4.551 1 91.25 642 ALA A O 1
ATOM 4969 N N . PHE A 1 643 ? 44.562 -44.5 6.062 1 93 643 PHE A N 1
ATOM 4970 C CA . PHE A 1 643 ? 44.5 -45.812 5.402 1 93 643 PHE A CA 1
ATOM 4971 C C . PHE A 1 643 ? 43.812 -45.688 4.043 1 93 643 PHE A C 1
ATOM 4973 O O . PHE A 1 643 ? 44.094 -46.5 3.143 1 93 643 PHE A O 1
ATOM 4980 N N . PHE A 1 644 ? 43 -44.75 3.863 1 92.75 644 PHE A N 1
ATOM 4981 C CA . PHE A 1 644 ? 42.25 -44.562 2.617 1 92.75 644 PHE A CA 1
ATOM 4982 C C . PHE A 1 644 ? 43.031 -43.656 1.66 1 92.75 644 PHE A C 1
ATOM 4984 O O . PHE A 1 644 ? 43.219 -44 0.49 1 92.75 644 PHE A O 1
ATOM 4991 N N . LYS A 1 645 ? 43.469 -42.562 2.123 1 85.94 645 LYS A N 1
ATOM 4992 C CA . LYS A 1 645 ? 44.188 -41.562 1.32 1 85.94 645 LYS A CA 1
ATOM 4993 C C . LYS A 1 645 ? 45.438 -42.188 0.67 1 85.94 645 LYS A C 1
ATOM 4995 O O . LYS A 1 645 ? 45.781 -41.844 -0.462 1 85.94 645 LYS A O 1
ATOM 5000 N N . ASP A 1 646 ? 46.094 -43.125 1.364 1 85.75 646 ASP A N 1
ATOM 5001 C CA . ASP A 1 646 ? 47.375 -43.688 0.908 1 85.75 646 ASP A CA 1
ATOM 5002 C C . ASP A 1 646 ? 47.156 -44.844 -0.044 1 85.75 646 ASP A C 1
ATOM 5004 O O . ASP A 1 646 ? 48.031 -45.188 -0.826 1 85.75 646 ASP A O 1
ATOM 5008 N N . HIS A 1 647 ? 45.938 -45.375 -0.029 1 89.12 647 HIS A N 1
ATOM 5009 C CA . HIS A 1 647 ? 45.781 -46.625 -0.752 1 89.12 647 HIS A CA 1
ATOM 5010 C C . HIS A 1 647 ? 44.75 -46.5 -1.858 1 89.12 647 HIS A C 1
ATOM 5012 O O . HIS A 1 647 ? 44.688 -47.312 -2.773 1 89.12 647 HIS A O 1
ATOM 5018 N N . VAL A 1 648 ? 43.812 -45.625 -1.764 1 91.25 648 VAL A N 1
ATOM 5019 C CA . VAL A 1 648 ? 42.75 -45.5 -2.75 1 91.25 648 VAL A CA 1
ATOM 5020 C C . VAL A 1 648 ? 42.812 -44.125 -3.432 1 91.25 648 VAL A C 1
ATOM 5022 O O . VAL A 1 648 ? 42.094 -43.219 -3.059 1 91.25 648 VAL A O 1
ATOM 5025 N N . LYS A 1 649 ? 43.469 -44.062 -4.477 1 85.44 649 LYS A N 1
ATOM 5026 C CA . LYS A 1 649 ? 43.781 -42.75 -5.078 1 85.44 649 LYS A CA 1
ATOM 5027 C C . LYS A 1 649 ? 42.719 -42.344 -6.09 1 85.44 649 LYS A C 1
ATOM 5029 O O . LYS A 1 649 ? 42.562 -41.156 -6.402 1 85.44 649 LYS A O 1
ATOM 5034 N N . PHE A 1 650 ? 42 -43.281 -6.617 1 87.31 650 PHE A N 1
ATOM 5035 C CA . PHE A 1 650 ? 41.031 -42.938 -7.656 1 87.31 650 PHE A CA 1
ATOM 5036 C C . PHE A 1 650 ? 39.781 -42.281 -7.051 1 87.31 650 PHE A C 1
ATOM 5038 O O . PHE A 1 650 ? 38.969 -41.688 -7.766 1 87.31 650 PHE A O 1
ATOM 5045 N N . ILE A 1 651 ? 39.625 -42.344 -5.719 1 92.62 651 ILE A N 1
ATOM 5046 C CA . ILE A 1 651 ? 38.562 -41.656 -5.004 1 92.62 651 ILE A CA 1
ATOM 5047 C C . ILE A 1 651 ? 39.125 -40.438 -4.309 1 92.62 651 ILE A C 1
ATOM 5049 O O . ILE A 1 651 ? 39.938 -40.531 -3.414 1 92.62 651 ILE A O 1
ATOM 5053 N N . ASN A 1 652 ? 38.688 -39.281 -4.777 1 88.25 652 ASN A N 1
ATOM 5054 C CA . ASN A 1 652 ? 39.188 -38 -4.234 1 88.25 652 ASN A CA 1
ATOM 5055 C C . ASN A 1 652 ? 38.469 -37.625 -2.943 1 88.25 652 ASN A C 1
ATOM 5057 O O . ASN A 1 652 ? 39.062 -37 -2.059 1 88.25 652 ASN A O 1
ATOM 5061 N N . ASN A 1 653 ? 37.25 -37.906 -2.881 1 91.31 653 ASN A N 1
ATOM 5062 C CA . ASN A 1 653 ? 36.438 -37.625 -1.698 1 91.31 653 ASN A CA 1
ATOM 5063 C C . ASN A 1 653 ? 35.406 -38.719 -1.471 1 91.31 653 ASN A C 1
ATOM 5065 O O . ASN A 1 653 ? 34.781 -39.188 -2.422 1 91.31 653 ASN A O 1
ATOM 5069 N N . LEU A 1 654 ? 35.281 -39.188 -0.318 1 95.06 654 LEU A N 1
ATOM 5070 C CA . LEU A 1 654 ? 34.219 -40.125 0.111 1 95.06 654 LEU A CA 1
ATOM 5071 C C . LEU A 1 654 ? 33.719 -39.75 1.506 1 95.06 654 LEU A C 1
ATOM 5073 O O . LEU A 1 654 ? 34.469 -39.875 2.486 1 95.06 654 LEU A O 1
ATOM 5077 N N . LYS A 1 655 ? 32.531 -39.312 1.532 1 95.38 655 LYS A N 1
ATOM 5078 C CA . LYS A 1 655 ? 31.906 -38.906 2.793 1 95.38 655 LYS A CA 1
ATOM 5079 C C . LYS A 1 655 ? 30.578 -39.656 3.02 1 95.38 655 LYS A C 1
ATOM 5081 O O . LYS A 1 655 ? 29.75 -39.719 2.119 1 95.38 655 LYS A O 1
ATOM 5086 N N . ILE A 1 656 ? 30.422 -40.219 4.18 1 97 656 ILE A N 1
ATOM 5087 C CA . ILE A 1 656 ? 29.156 -40.781 4.621 1 97 656 ILE A CA 1
ATOM 5088 C C . ILE A 1 656 ? 28.531 -39.906 5.695 1 97 656 ILE A C 1
ATOM 5090 O O . ILE A 1 656 ? 29.219 -39.406 6.59 1 97 656 ILE A O 1
ATOM 5094 N N . ARG A 1 657 ? 27.297 -39.656 5.508 1 95.62 657 ARG A N 1
ATOM 5095 C CA . ARG A 1 657 ? 26.625 -38.812 6.488 1 95.62 657 ARG A CA 1
ATOM 5096 C C . ARG A 1 657 ? 25.266 -39.375 6.867 1 95.62 657 ARG A C 1
ATOM 5098 O O . ARG A 1 657 ? 24.656 -40.125 6.078 1 95.62 657 ARG A O 1
ATOM 5105 N N . ALA A 1 658 ? 24.766 -39.062 8.023 1 96.31 658 ALA A N 1
ATOM 5106 C CA . ALA A 1 658 ? 23.469 -39.469 8.547 1 96.31 658 ALA A CA 1
ATOM 5107 C C . ALA A 1 658 ? 22.859 -38.406 9.438 1 96.31 658 ALA A C 1
ATOM 5109 O O . ALA A 1 658 ? 23.578 -37.656 10.102 1 96.31 658 ALA A O 1
ATOM 5110 N N . SER A 1 659 ? 21.562 -38.344 9.375 1 95.38 659 SER A N 1
ATOM 5111 C CA . SER A 1 659 ? 20.875 -37.375 10.211 1 95.38 659 SER A CA 1
ATOM 5112 C C . SER A 1 659 ? 19.531 -37.906 10.695 1 95.38 659 SER A C 1
ATOM 5114 O O . SER A 1 659 ? 18.938 -38.781 10.047 1 95.38 659 SER A O 1
ATOM 5116 N N . TRP A 1 660 ? 19.078 -37.438 11.836 1 95 660 TRP A N 1
ATOM 5117 C CA . TRP A 1 660 ? 17.766 -37.688 12.414 1 95 660 TRP A CA 1
ATOM 5118 C C . TRP A 1 660 ? 17.25 -36.438 13.148 1 95 660 TRP A C 1
ATOM 5120 O O . TRP A 1 660 ? 18.016 -35.75 13.812 1 95 660 TRP A O 1
ATOM 5130 N N . GLY A 1 661 ? 16 -36.219 12.992 1 93.44 661 GLY A N 1
ATOM 5131 C CA . GLY A 1 661 ? 15.453 -35.094 13.742 1 93.44 661 GLY A CA 1
ATOM 5132 C C . GLY A 1 661 ? 13.938 -35.094 13.789 1 93.44 661 GLY A C 1
ATOM 5133 O O . GLY A 1 661 ? 13.289 -35.781 13 1 93.44 661 GLY A O 1
ATOM 5134 N N . GLN A 1 662 ? 13.398 -34.312 14.805 1 94.56 662 GLN A N 1
ATOM 5135 C CA . GLN A 1 662 ? 11.969 -34.062 14.969 1 94.56 662 GLN A CA 1
ATOM 5136 C C . GLN A 1 662 ? 11.617 -32.594 14.688 1 94.56 662 GLN A C 1
ATOM 5138 O O . GLN A 1 662 ? 12.383 -31.703 15.023 1 94.56 662 GLN A O 1
ATOM 5143 N N . MET A 1 663 ? 10.523 -32.438 14.031 1 93.81 663 MET A N 1
ATOM 5144 C CA . MET A 1 663 ? 10.016 -31.094 13.805 1 93.81 663 MET A CA 1
ATOM 5145 C C . MET A 1 663 ? 8.523 -31.016 14.125 1 93.81 663 MET A C 1
ATOM 5147 O O . MET A 1 663 ? 7.77 -31.938 13.836 1 93.81 663 MET A O 1
ATOM 5151 N N . GLY A 1 664 ? 8.156 -29.938 14.797 1 93 664 GLY A N 1
ATOM 5152 C CA . GLY A 1 664 ? 6.738 -29.656 14.953 1 93 664 GLY A CA 1
ATOM 5153 C C . GLY A 1 664 ? 6.125 -28.969 13.75 1 93 664 GLY A C 1
ATOM 5154 O O . GLY A 1 664 ? 6.727 -28.062 13.164 1 93 664 GLY A O 1
ATOM 5155 N N . ALA A 1 665 ? 4.98 -29.516 13.344 1 92.62 665 ALA A N 1
ATOM 5156 C CA . ALA A 1 665 ? 4.227 -28.891 12.266 1 92.62 665 ALA A CA 1
ATOM 5157 C C . ALA A 1 665 ? 2.889 -28.344 12.766 1 92.62 665 ALA A C 1
ATOM 5159 O O . ALA A 1 665 ? 2.18 -29.031 13.516 1 92.62 665 ALA A O 1
ATOM 5160 N N . GLU A 1 666 ? 2.67 -27.125 12.383 1 91.81 666 GLU A N 1
ATOM 5161 C CA . GLU A 1 666 ? 1.337 -26.609 12.688 1 91.81 666 GLU A CA 1
ATOM 5162 C C . GLU A 1 666 ? 0.26 -27.422 11.977 1 91.81 666 GLU A C 1
ATOM 5164 O O . GLU A 1 666 ? 0.443 -27.844 10.828 1 91.81 666 GLU A O 1
ATOM 5169 N N . ALA A 1 667 ? -0.762 -27.516 12.68 1 89.31 667 ALA A N 1
ATOM 5170 C CA . ALA A 1 667 ? -1.794 -28.438 12.219 1 89.31 667 ALA A CA 1
ATOM 5171 C C . ALA A 1 667 ? -2.66 -27.797 11.141 1 89.31 667 ALA A C 1
ATOM 5173 O O . ALA A 1 667 ? -3.066 -26.641 11.266 1 89.31 667 ALA A O 1
ATOM 5174 N N . TYR A 1 668 ? -2.859 -28.547 10.109 1 91.88 668 TYR A N 1
ATOM 5175 C CA . TYR A 1 668 ? -3.795 -28.188 9.047 1 91.88 668 TYR A CA 1
ATOM 5176 C C . TYR A 1 668 ? -4.961 -29.172 8.992 1 91.88 668 TYR A C 1
ATOM 5178 O O . TYR A 1 668 ? -4.801 -30.359 9.305 1 91.88 668 TYR A O 1
ATOM 5186 N N . PHE A 1 669 ? -6.09 -28.656 8.648 1 88.75 669 PHE A N 1
ATOM 5187 C CA . PHE A 1 669 ? -7.297 -29.453 8.438 1 88.75 669 PHE A CA 1
ATOM 5188 C C . PHE A 1 669 ? -8.109 -28.906 7.27 1 88.75 669 PHE A C 1
ATOM 5190 O O . PHE A 1 669 ? -8.43 -27.719 7.238 1 88.75 669 PHE A O 1
ATOM 5197 N N . GLY A 1 670 ? -8.406 -29.672 6.301 1 78.75 670 GLY A N 1
ATOM 5198 C CA . GLY A 1 670 ? -9.094 -29.172 5.117 1 78.75 670 GLY A CA 1
ATOM 5199 C C . GLY A 1 670 ? -8.281 -28.156 4.336 1 78.75 670 GLY A C 1
ATOM 5200 O O . GLY A 1 670 ? -8.797 -27.109 3.967 1 78.75 670 GLY A O 1
ATOM 5201 N N . ASP A 1 671 ? -7.059 -28.203 4.184 1 77.62 671 ASP A N 1
ATOM 5202 C CA . ASP A 1 671 ? -6.133 -27.375 3.408 1 77.62 671 ASP A CA 1
ATOM 5203 C C . ASP A 1 671 ? -5.977 -25.984 4.031 1 77.62 671 ASP A C 1
ATOM 5205 O O . ASP A 1 671 ? -5.645 -25.031 3.34 1 77.62 671 ASP A O 1
ATOM 5209 N N . ALA A 1 672 ? -6.43 -25.859 5.223 1 87 672 ALA A N 1
ATOM 5210 C CA . ALA A 1 672 ? -6.266 -24.594 5.938 1 87 672 ALA A CA 1
ATOM 5211 C C . ALA A 1 672 ? -5.637 -24.828 7.312 1 87 672 ALA A C 1
ATOM 5213 O O . ALA A 1 672 ? -5.766 -25.906 7.891 1 87 672 ALA A O 1
ATOM 5214 N N . LEU A 1 673 ? -5.023 -23.812 7.75 1 91.75 673 LEU A N 1
ATOM 5215 C CA . LEU A 1 673 ? -4.5 -23.828 9.109 1 91.75 673 LEU A CA 1
ATOM 5216 C C . LEU A 1 673 ? -5.625 -24 10.125 1 91.75 673 LEU A C 1
ATOM 5218 O O . LEU A 1 673 ? -6.598 -23.234 10.109 1 91.75 673 LEU A O 1
ATOM 5222 N N . ALA A 1 674 ? -5.531 -25 10.914 1 93.25 674 ALA A N 1
ATOM 5223 C CA . ALA A 1 674 ? -6.582 -25.281 11.891 1 93.25 674 ALA A CA 1
ATOM 5224 C C . ALA A 1 674 ? -6.426 -24.422 13.133 1 93.25 674 ALA A C 1
ATOM 5226 O O . ALA A 1 674 ? -5.797 -24.828 14.109 1 93.25 674 ALA A O 1
ATOM 5227 N N . GLU A 1 675 ? -7.105 -23.406 13.141 1 92.19 675 GLU A N 1
ATOM 5228 C CA . GLU A 1 675 ? -6.953 -22.484 14.25 1 92.19 675 GLU A CA 1
ATOM 5229 C C . GLU A 1 675 ? -7.977 -22.75 15.352 1 92.19 675 GLU A C 1
ATOM 5231 O O . GLU A 1 675 ? -9.141 -23.031 15.062 1 92.19 675 GLU A O 1
ATOM 5236 N N . TYR A 1 676 ? -7.562 -22.812 16.578 1 91.94 676 TYR A N 1
ATOM 5237 C CA . TYR A 1 676 ? -8.398 -22.781 17.781 1 91.94 676 TYR A CA 1
ATOM 5238 C C . TYR A 1 676 ? -9.312 -23.984 17.844 1 91.94 676 TYR A C 1
ATOM 5240 O O . TYR A 1 676 ? -10.5 -23.859 18.156 1 91.94 676 TYR A O 1
ATOM 5248 N N . GLN A 1 677 ? -8.781 -25.109 17.531 1 92.75 677 GLN A N 1
ATOM 5249 C CA . GLN A 1 677 ? -9.602 -26.312 17.578 1 92.75 677 GLN A CA 1
ATOM 5250 C C . GLN A 1 677 ? -9.984 -26.672 19 1 92.75 677 GLN A C 1
ATOM 5252 O O . GLN A 1 677 ? -10.891 -27.469 19.219 1 92.75 677 GLN A O 1
ATOM 5257 N N . TYR A 1 678 ? -9.414 -26.047 20.016 1 93.75 678 TYR A N 1
ATOM 5258 C CA . TYR A 1 678 ? -9.656 -26.328 21.422 1 93.75 678 TYR A CA 1
ATOM 5259 C C . TYR A 1 678 ? -10.773 -25.453 21.969 1 93.75 678 TYR A C 1
ATOM 5261 O O . TYR A 1 678 ? -11.164 -25.594 23.141 1 93.75 678 TYR A O 1
ATOM 5269 N N . LEU A 1 679 ? -11.305 -24.609 21.172 1 92.56 679 LEU A N 1
ATOM 5270 C CA . LEU A 1 679 ? -12.383 -23.703 21.578 1 92.56 679 LEU A CA 1
ATOM 5271 C C . LEU A 1 679 ? -13.68 -24.062 20.859 1 92.56 679 LEU A C 1
ATOM 5273 O O . LEU A 1 679 ? -13.656 -24.562 19.734 1 92.56 679 LEU A O 1
ATOM 5277 N N . SER A 1 680 ? -14.781 -23.828 21.547 1 88.94 680 SER A N 1
ATOM 5278 C CA . SER A 1 680 ? -16.078 -23.859 20.891 1 88.94 680 SER A CA 1
ATOM 5279 C C . SER A 1 680 ? -16.328 -22.578 20.109 1 88.94 680 SER A C 1
ATOM 5281 O O . SER A 1 680 ? -16.547 -21.516 20.688 1 88.94 680 SER A O 1
ATOM 5283 N N . THR A 1 681 ? -16.234 -22.672 18.844 1 86.88 681 THR A N 1
ATOM 5284 C CA . THR A 1 681 ? -16.375 -21.469 18.016 1 86.88 681 THR A CA 1
ATOM 5285 C C . THR A 1 681 ? -17.797 -21.359 17.484 1 86.88 681 THR A C 1
ATOM 5287 O O . THR A 1 681 ? -18.516 -22.359 17.391 1 86.88 681 THR A O 1
ATOM 5290 N N . MET A 1 682 ? -18.203 -20.109 17.25 1 86.62 682 MET A N 1
ATOM 5291 C CA . MET A 1 682 ? -19.516 -19.812 16.688 1 86.62 682 MET A CA 1
ATOM 5292 C C . MET A 1 682 ? -19.391 -19.312 15.25 1 86.62 682 MET A C 1
ATOM 5294 O O . MET A 1 682 ? -18.484 -18.547 14.938 1 86.62 682 MET A O 1
ATOM 5298 N N . GLY A 1 683 ? -20.297 -19.812 14.328 1 86 683 GLY A N 1
ATOM 5299 C CA . GLY A 1 683 ? -20.375 -19.328 12.953 1 86 683 GLY A CA 1
ATOM 5300 C C . GLY A 1 683 ? -21.594 -18.453 12.703 1 86 683 GLY A C 1
ATOM 5301 O O . GLY A 1 683 ? -22.594 -18.562 13.414 1 86 683 GLY A O 1
ATOM 5302 N N . PHE A 1 684 ? -21.438 -17.531 11.727 1 83.25 684 PHE A N 1
ATOM 5303 C CA . PHE A 1 684 ? -22.547 -16.656 11.367 1 83.25 684 PHE A CA 1
ATOM 5304 C C . PHE A 1 684 ? -23.406 -17.297 10.281 1 83.25 684 PHE A C 1
ATOM 5306 O O . PHE A 1 684 ? -22.906 -18.016 9.414 1 83.25 684 PHE A O 1
ATOM 5313 N N . GLY A 1 685 ? -24.703 -17.125 10.43 1 79.25 685 GLY A N 1
ATOM 5314 C CA . GLY A 1 685 ? -25.672 -17.5 9.414 1 79.25 685 GLY A CA 1
ATOM 5315 C C . GLY A 1 685 ? -26.812 -16.516 9.281 1 79.25 685 GLY A C 1
ATOM 5316 O O . GLY A 1 685 ? -26.75 -15.414 9.844 1 79.25 685 GLY A O 1
ATOM 5317 N N . ASN A 1 686 ? -27.672 -16.703 8.32 1 81.62 686 ASN A N 1
ATOM 5318 C CA . ASN A 1 686 ? -28.859 -15.859 8.148 1 81.62 686 ASN A CA 1
ATOM 5319 C C . ASN A 1 686 ? -30.141 -16.672 8.18 1 81.62 686 ASN A C 1
ATOM 5321 O O . ASN A 1 686 ? -30.156 -17.844 7.777 1 81.62 686 ASN A O 1
ATOM 5325 N N . TYR A 1 687 ? -31.094 -16.109 8.859 1 81.94 687 TYR A N 1
ATOM 5326 C CA . TYR A 1 687 ? -32.438 -16.688 8.891 1 81.94 687 TYR A CA 1
ATOM 5327 C C . TYR A 1 687 ? -33.5 -15.609 8.688 1 81.94 687 TYR A C 1
ATOM 5329 O O . TYR A 1 687 ? -33.281 -14.453 9.062 1 81.94 687 TYR A O 1
ATOM 5337 N N . ILE A 1 688 ? -34.5 -15.914 7.945 1 83.56 688 ILE A N 1
ATOM 5338 C CA . ILE A 1 688 ? -35.594 -14.961 7.707 1 83.56 688 ILE A CA 1
ATOM 5339 C C . ILE A 1 688 ? -36.531 -14.945 8.898 1 83.56 688 ILE A C 1
ATOM 5341 O O . ILE A 1 688 ? -37.156 -15.969 9.211 1 83.56 688 ILE A O 1
ATOM 5345 N N . ILE A 1 689 ? -36.5 -13.93 9.562 1 79.12 689 ILE A N 1
ATOM 5346 C CA . ILE A 1 689 ? -37.469 -13.703 10.633 1 79.12 689 ILE A CA 1
ATOM 5347 C C . ILE A 1 689 ? -38.344 -12.508 10.281 1 79.12 689 ILE A C 1
ATOM 5349 O O . ILE A 1 689 ? -37.844 -11.414 10.023 1 79.12 689 ILE A O 1
ATOM 5353 N N . ASN A 1 690 ? -39.625 -12.688 10.352 1 79.44 690 ASN A N 1
ATOM 5354 C CA . ASN A 1 690 ? -40.562 -11.625 10.023 1 79.44 690 ASN A CA 1
ATOM 5355 C C . ASN A 1 690 ? -40.25 -10.984 8.68 1 79.44 690 ASN A C 1
ATOM 5357 O O . ASN A 1 690 ? -40.188 -9.758 8.562 1 79.44 690 ASN A O 1
ATOM 5361 N N . ASN A 1 691 ? -39.875 -11.883 7.762 1 74.06 691 ASN A N 1
ATOM 5362 C CA . ASN A 1 691 ? -39.594 -11.516 6.375 1 74.06 691 ASN A CA 1
ATOM 5363 C C . ASN A 1 691 ? -38.375 -10.648 6.246 1 74.06 691 ASN A C 1
ATOM 5365 O O . ASN A 1 691 ? -38.25 -9.852 5.312 1 74.06 691 ASN A O 1
ATOM 5369 N N . GLN A 1 692 ? -37.625 -10.664 7.348 1 72.19 692 GLN A N 1
ATOM 5370 C CA . GLN A 1 692 ? -36.344 -9.938 7.277 1 72.19 692 GLN A CA 1
ATOM 5371 C C . GLN A 1 692 ? -35.156 -10.859 7.559 1 72.19 692 GLN A C 1
ATOM 5373 O O . GLN A 1 692 ? -35.25 -11.75 8.406 1 72.19 692 GLN A O 1
ATOM 5378 N N . TYR A 1 693 ? -34.125 -10.688 6.773 1 76 693 TYR A N 1
ATOM 5379 C CA . TYR A 1 693 ? -32.906 -11.438 7.023 1 76 693 TYR A CA 1
ATOM 5380 C C . TYR A 1 693 ? -32.281 -11.047 8.359 1 76 693 TYR A C 1
ATOM 5382 O O . TYR A 1 693 ? -32.062 -9.859 8.633 1 76 693 TYR A O 1
ATOM 5390 N N . SER A 1 694 ? -32.25 -12 9.227 1 81.81 694 SER A N 1
ATOM 5391 C CA . SER A 1 694 ? -31.625 -11.773 10.516 1 81.81 694 SER A CA 1
ATOM 5392 C C . SER A 1 694 ? -30.359 -12.625 10.664 1 81.81 694 SER A C 1
ATOM 5394 O O . SER A 1 694 ? -30.375 -13.812 10.344 1 81.81 694 SER A O 1
ATOM 5396 N N . GLN A 1 695 ? -29.359 -12 11.062 1 84.62 695 GLN A N 1
ATOM 5397 C CA . GLN A 1 695 ? -28.125 -12.727 11.32 1 84.62 695 GLN A CA 1
ATOM 5398 C C . GLN A 1 695 ? -28.281 -13.688 12.5 1 84.62 695 GLN A C 1
ATOM 5400 O O . GLN A 1 695 ? -28.906 -13.344 13.5 1 84.62 695 GLN A O 1
ATOM 5405 N N . THR A 1 696 ? -27.812 -14.906 12.336 1 84.19 696 THR A N 1
ATOM 5406 C CA . THR A 1 696 ? -27.875 -15.922 13.383 1 84.19 696 THR A CA 1
ATOM 5407 C C . THR A 1 696 ? -26.484 -16.406 13.758 1 84.19 696 THR A C 1
ATOM 5409 O O . THR A 1 696 ? -25.516 -16.141 13.039 1 84.19 696 THR A O 1
ATOM 5412 N N . LEU A 1 697 ? -26.344 -16.969 14.969 1 87.25 697 LEU A N 1
ATOM 5413 C CA . LEU A 1 697 ? -25.141 -17.641 15.43 1 87.25 697 LEU A CA 1
ATOM 5414 C C . LEU A 1 697 ? -25.391 -19.125 15.656 1 87.25 697 LEU A C 1
ATOM 5416 O O . LEU A 1 697 ? -26.422 -19.516 16.203 1 87.25 697 LEU A O 1
ATOM 5420 N N . THR A 1 698 ? -24.547 -19.891 15.102 1 85.31 698 THR A N 1
ATOM 5421 C CA . THR A 1 698 ? -24.625 -21.328 15.32 1 85.31 698 THR A CA 1
ATOM 5422 C C . THR A 1 698 ? -23.266 -21.891 15.773 1 85.31 698 THR A C 1
ATOM 5424 O O . THR A 1 698 ? -22.219 -21.406 15.344 1 85.31 698 THR A O 1
ATOM 5427 N N . GLU A 1 699 ? -23.328 -22.922 16.641 1 84.25 699 GLU A N 1
ATOM 5428 C CA . GLU A 1 699 ? -22.094 -23.578 17.047 1 84.25 699 GLU A CA 1
ATOM 5429 C C . GLU A 1 699 ? -21.5 -24.391 15.906 1 84.25 699 GLU A C 1
ATOM 5431 O O . GLU A 1 699 ? -22.188 -25.156 15.242 1 84.25 699 GLU A O 1
ATOM 5436 N N . ASN A 1 700 ? -20.219 -24.25 15.672 1 81.88 700 ASN A N 1
ATOM 5437 C CA . ASN A 1 700 ? -19.578 -24.906 14.539 1 81.88 700 ASN A CA 1
ATOM 5438 C C . ASN A 1 700 ? -19.125 -26.328 14.898 1 81.88 700 ASN A C 1
ATOM 5440 O O . ASN A 1 700 ? -19.25 -27.25 14.086 1 81.88 700 ASN A O 1
ATOM 5444 N N . ARG A 1 701 ? -18.422 -26.5 16.062 1 83.69 701 ARG A N 1
ATOM 5445 C CA . ARG A 1 701 ? -17.844 -27.797 16.375 1 83.69 701 ARG A CA 1
ATOM 5446 C C . ARG A 1 701 ? -17.609 -27.953 17.875 1 83.69 701 ARG A C 1
ATOM 5448 O O . ARG A 1 701 ? -17.516 -26.969 18.594 1 83.69 701 ARG A O 1
ATOM 5455 N N . VAL A 1 702 ? -17.5 -29.281 18.266 1 88 702 VAL A N 1
ATOM 5456 C CA . VAL A 1 702 ? -17.078 -29.594 19.625 1 88 702 VAL A CA 1
ATOM 5457 C C . VAL A 1 702 ? -15.57 -29.391 19.766 1 88 702 VAL A C 1
ATOM 5459 O O . VAL A 1 702 ? -14.805 -29.734 18.859 1 88 702 VAL A O 1
ATOM 5462 N N . PRO A 1 703 ? -15.125 -28.828 20.859 1 91.44 703 PRO A N 1
ATOM 5463 C CA . PRO A 1 703 ? -13.703 -28.531 21.016 1 91.44 703 PRO A CA 1
ATOM 5464 C C . PRO A 1 703 ? -12.859 -29.781 21.234 1 91.44 703 PRO A C 1
ATOM 5466 O O . PRO A 1 703 ? -13.297 -30.734 21.906 1 91.44 703 PRO A O 1
ATOM 5469 N N . ASN A 1 704 ? -11.703 -29.875 20.641 1 93.19 704 ASN A N 1
ATOM 5470 C CA . ASN A 1 704 ? -10.641 -30.844 20.938 1 93.19 704 ASN A CA 1
ATOM 5471 C C . ASN A 1 704 ? -9.68 -30.297 22 1 93.19 704 ASN A C 1
ATOM 5473 O O . ASN A 1 704 ? -8.703 -29.609 21.656 1 93.19 704 ASN A O 1
ATOM 5477 N N . LEU A 1 705 ? -9.812 -30.688 23.109 1 91.12 705 LEU A N 1
ATOM 5478 C CA . LEU A 1 705 ? -9.031 -30.141 24.203 1 91.12 705 LEU A CA 1
ATOM 5479 C C . LEU A 1 705 ? -7.594 -30.641 24.156 1 91.12 705 LEU A C 1
ATOM 5481 O O . LEU A 1 705 ? -6.715 -30.078 24.812 1 91.12 705 LEU A O 1
ATOM 5485 N N . ASP A 1 706 ? -7.367 -31.703 23.406 1 92.06 706 ASP A N 1
ATOM 5486 C CA . ASP A 1 706 ? -6.023 -32.25 23.266 1 92.06 706 ASP A CA 1
ATOM 5487 C C . ASP A 1 706 ? -5.344 -31.766 22 1 92.06 706 ASP A C 1
ATOM 5489 O O . ASP A 1 706 ? -4.367 -32.344 21.531 1 92.06 706 ASP A O 1
ATOM 5493 N N . PHE A 1 707 ? -5.938 -30.703 21.516 1 95.12 707 PHE A N 1
ATOM 5494 C CA . PHE A 1 707 ? -5.387 -30.141 20.281 1 95.12 707 PHE A CA 1
ATOM 5495 C C . PHE A 1 707 ? -3.916 -29.781 20.469 1 95.12 707 PHE A C 1
ATOM 5497 O O . PHE A 1 707 ? -3.541 -29.156 21.453 1 95.12 707 PHE A O 1
ATOM 5504 N N . GLY A 1 708 ? -3.01 -30.266 19.516 1 94.75 708 GLY A N 1
ATOM 5505 C CA . GLY A 1 708 ? -1.582 -30.016 19.641 1 94.75 708 GLY A CA 1
ATOM 5506 C C . GLY A 1 708 ? -0.839 -30.172 18.328 1 94.75 708 GLY A C 1
ATOM 5507 O O . GLY A 1 708 ? -1.449 -30.141 17.25 1 94.75 708 GLY A O 1
ATOM 5508 N N . TRP A 1 709 ? 0.502 -30.297 18.484 1 95.56 709 TRP A N 1
ATOM 5509 C CA . TRP A 1 709 ? 1.402 -30.297 17.328 1 95.56 709 TRP A CA 1
ATOM 5510 C C . TRP A 1 709 ? 1.313 -31.594 16.562 1 95.56 709 TRP A C 1
ATOM 5512 O O . TRP A 1 709 ? 1.188 -32.688 17.156 1 95.56 709 TRP A O 1
ATOM 5522 N N . GLU A 1 710 ? 1.316 -31.469 15.188 1 95.69 710 GLU A N 1
ATOM 5523 C CA . GLU A 1 710 ? 1.764 -32.562 14.352 1 95.69 710 GLU A CA 1
ATOM 5524 C C . GLU A 1 710 ? 3.275 -32.75 14.438 1 95.69 710 GLU A C 1
ATOM 5526 O O . GLU A 1 710 ? 4.023 -31.766 14.484 1 95.69 710 GLU A O 1
ATOM 5531 N N . VAL A 1 711 ? 3.758 -33.969 14.398 1 95.88 711 VAL A N 1
ATOM 5532 C CA . VAL A 1 711 ? 5.184 -34.188 14.625 1 95.88 711 VAL A CA 1
ATOM 5533 C C . VAL A 1 711 ? 5.789 -34.906 13.422 1 95.88 711 VAL A C 1
ATOM 5535 O O . VAL A 1 711 ? 5.301 -35.969 13.023 1 95.88 711 VAL A O 1
ATOM 5538 N N . ALA A 1 712 ? 6.816 -34.406 12.898 1 95.44 712 ALA A N 1
ATOM 5539 C CA . ALA A 1 712 ? 7.559 -35 11.789 1 95.44 712 ALA A CA 1
ATOM 5540 C C . ALA A 1 712 ? 8.867 -35.594 12.273 1 95.44 712 ALA A C 1
ATOM 5542 O O . ALA A 1 712 ? 9.719 -34.906 12.828 1 95.44 712 ALA A O 1
ATOM 5543 N N . ASN A 1 713 ? 9.039 -36.844 12.094 1 94.94 713 ASN A N 1
ATOM 5544 C CA . ASN A 1 713 ? 10.297 -37.531 12.336 1 94.94 713 ASN A CA 1
ATOM 5545 C C . ASN A 1 713 ? 11.023 -37.875 11.031 1 94.94 713 ASN A C 1
ATOM 5547 O O . ASN A 1 713 ? 10.539 -38.656 10.234 1 94.94 713 ASN A O 1
ATOM 5551 N N . ASN A 1 714 ? 12.148 -37.312 10.867 1 95.06 714 ASN A N 1
ATOM 5552 C CA . ASN A 1 714 ? 12.891 -37.438 9.617 1 95.06 714 ASN A CA 1
ATOM 5553 C C . ASN A 1 714 ? 14.227 -38.125 9.836 1 95.06 714 ASN A C 1
ATOM 5555 O O . ASN A 1 714 ? 14.992 -37.75 10.727 1 95.06 714 ASN A O 1
ATOM 5559 N N . ALA A 1 715 ? 14.5 -39.094 9.039 1 96.19 715 ALA A N 1
ATOM 5560 C CA . ALA A 1 715 ? 15.789 -39.781 9.023 1 96.19 715 ALA A CA 1
ATOM 5561 C C . ALA A 1 715 ? 16.391 -39.781 7.617 1 96.19 715 ALA A C 1
ATOM 5563 O O . ALA A 1 715 ? 15.664 -39.906 6.625 1 96.19 715 ALA A O 1
ATOM 5564 N N . ASN A 1 716 ? 17.688 -39.656 7.586 1 97 716 ASN A N 1
ATOM 5565 C CA . ASN A 1 716 ? 18.391 -39.594 6.305 1 97 716 ASN A CA 1
ATOM 5566 C C . ASN A 1 716 ? 19.766 -40.219 6.387 1 97 716 ASN A C 1
ATOM 5568 O O . ASN A 1 716 ? 20.469 -40.062 7.391 1 97 716 ASN A O 1
ATOM 5572 N N . ILE A 1 717 ? 20.188 -41.031 5.387 1 97.44 717 ILE A N 1
ATOM 5573 C CA . ILE A 1 717 ? 21.562 -41.469 5.188 1 97.44 717 ILE A CA 1
ATOM 5574 C C . ILE A 1 717 ? 22.031 -41.094 3.791 1 97.44 717 ILE A C 1
ATOM 5576 O O . ILE A 1 717 ? 21.297 -41.219 2.812 1 97.44 717 ILE A O 1
ATOM 5580 N N . GLY A 1 718 ? 23.203 -40.531 3.773 1 96.62 718 GLY A N 1
ATOM 5581 C CA . GLY A 1 718 ? 23.703 -40.031 2.504 1 96.62 718 GLY A CA 1
ATOM 5582 C C . GLY A 1 718 ? 25.141 -40.406 2.225 1 96.62 718 GLY A C 1
ATOM 5583 O O . GLY A 1 718 ? 25.891 -40.719 3.146 1 96.62 718 GLY A O 1
ATOM 5584 N N . LEU A 1 719 ? 25.469 -40.375 0.973 1 96.62 719 LEU A N 1
ATOM 5585 C CA . LEU A 1 719 ? 26.797 -40.656 0.453 1 96.62 719 LEU A CA 1
ATOM 5586 C C . LEU A 1 719 ? 27.234 -39.625 -0.563 1 96.62 719 LEU A C 1
ATOM 5588 O O . LEU A 1 719 ? 26.484 -39.312 -1.495 1 96.62 719 LEU A O 1
ATOM 5592 N N . ASP A 1 720 ? 28.375 -39 -0.325 1 95.38 720 ASP A N 1
ATOM 5593 C CA . ASP A 1 720 ? 29 -38.094 -1.266 1 95.38 720 ASP A CA 1
ATOM 5594 C C . ASP A 1 720 ? 30.359 -38.594 -1.719 1 95.38 720 ASP A C 1
ATOM 5596 O O . ASP A 1 720 ? 31.219 -38.906 -0.891 1 95.38 720 ASP A O 1
ATOM 5600 N N . ALA A 1 721 ? 30.516 -38.562 -3.002 1 94.88 721 ALA A N 1
ATOM 5601 C CA . ALA A 1 721 ? 31.797 -39.062 -3.52 1 94.88 721 ALA A CA 1
ATOM 5602 C C . ALA A 1 721 ? 32.25 -38.281 -4.742 1 94.88 721 ALA A C 1
ATOM 5604 O O . ALA A 1 721 ? 31.422 -37.719 -5.461 1 94.88 721 ALA A O 1
ATOM 5605 N N . SER A 1 722 ? 33.469 -38.188 -4.852 1 93.19 722 SER A N 1
ATOM 5606 C CA . SER A 1 722 ? 34.094 -37.625 -6.055 1 93.19 722 SER A CA 1
ATOM 5607 C C . SER A 1 722 ? 35.188 -38.531 -6.582 1 93.19 722 SER A C 1
ATOM 5609 O O . SER A 1 722 ? 35.969 -39.125 -5.801 1 93.19 722 SER A O 1
ATOM 5611 N N . PHE A 1 723 ? 35.281 -38.594 -7.918 1 92.56 723 PHE A N 1
ATOM 5612 C CA . PHE A 1 723 ? 36.25 -39.5 -8.586 1 92.56 723 PHE A CA 1
ATOM 5613 C C . PHE A 1 723 ? 36.969 -38.75 -9.695 1 92.56 723 PHE A C 1
ATOM 5615 O O . PHE A 1 723 ? 36.562 -37.656 -10.094 1 92.56 723 PHE A O 1
ATOM 5622 N N . LEU A 1 724 ? 38.062 -39.375 -10.25 1 90.19 724 LEU A N 1
ATOM 5623 C CA . LEU A 1 724 ? 38.781 -38.938 -11.445 1 90.19 724 LEU A CA 1
ATOM 5624 C C . LEU A 1 724 ? 39.219 -37.5 -11.328 1 90.19 724 LEU A C 1
ATOM 5626 O O . LEU A 1 724 ? 38.906 -36.656 -12.188 1 90.19 724 LEU A O 1
ATOM 5630 N N . ASN A 1 725 ? 39.844 -37.125 -10.25 1 83.62 725 ASN A N 1
ATOM 5631 C CA . ASN A 1 725 ? 40.312 -35.781 -9.961 1 83.62 725 ASN A CA 1
ATOM 5632 C C . ASN A 1 725 ? 39.156 -34.812 -9.891 1 83.62 725 ASN A C 1
ATOM 5634 O O . ASN A 1 725 ? 39.219 -33.719 -10.508 1 83.62 725 ASN A O 1
ATOM 5638 N N . ASN A 1 726 ? 38 -35.312 -9.305 1 82.88 726 ASN A N 1
ATOM 5639 C CA . ASN A 1 726 ? 36.812 -34.5 -8.984 1 82.88 726 ASN A CA 1
ATOM 5640 C C . ASN A 1 726 ? 36.031 -34.156 -10.234 1 82.88 726 ASN A C 1
ATOM 5642 O O . ASN A 1 726 ? 35.188 -33.219 -10.203 1 82.88 726 ASN A O 1
ATOM 5646 N N . LYS A 1 727 ? 36.281 -34.812 -11.414 1 89.5 727 LYS A N 1
ATOM 5647 C CA . LYS A 1 727 ? 35.5 -34.594 -12.625 1 89.5 727 LYS A CA 1
ATOM 5648 C C . LYS A 1 727 ? 34.125 -35.25 -12.516 1 89.5 727 LYS A C 1
ATOM 5650 O O . LYS A 1 727 ? 33.156 -34.781 -13.125 1 89.5 727 LYS A O 1
ATOM 5655 N N . LEU A 1 728 ? 34.188 -36.344 -11.789 1 93.88 728 LEU A N 1
ATOM 5656 C CA . LEU A 1 728 ? 32.938 -37.062 -11.562 1 93.88 728 LEU A CA 1
ATOM 5657 C C . LEU A 1 728 ? 32.5 -36.969 -10.109 1 93.88 728 LEU A C 1
ATOM 5659 O O . LEU A 1 728 ? 33.281 -37.312 -9.203 1 93.88 728 LEU A O 1
ATOM 5663 N N . SER A 1 729 ? 31.359 -36.5 -9.906 1 93.25 729 SER A N 1
ATOM 5664 C CA . SER A 1 729 ? 30.797 -36.375 -8.555 1 93.25 729 SER A CA 1
ATOM 5665 C C . SER A 1 729 ? 29.484 -37.156 -8.43 1 93.25 729 SER A C 1
ATOM 5667 O O . SER A 1 729 ? 28.656 -37.125 -9.352 1 93.25 729 SER A O 1
ATOM 5669 N N . PHE A 1 730 ? 29.328 -37.812 -7.312 1 95.38 730 PHE A N 1
ATOM 5670 C CA . PHE A 1 730 ? 28.141 -38.625 -7.066 1 95.38 730 PHE A CA 1
ATOM 5671 C C . PHE A 1 730 ? 27.578 -38.344 -5.676 1 95.38 730 PHE A C 1
ATOM 5673 O O . PHE A 1 730 ? 28.312 -38.344 -4.691 1 95.38 730 PHE A O 1
ATOM 5680 N N . GLU A 1 731 ? 26.266 -38.094 -5.637 1 95.44 731 GLU A N 1
ATOM 5681 C CA . GLU A 1 731 ? 25.516 -37.906 -4.391 1 95.44 731 GLU A CA 1
ATOM 5682 C C . GLU A 1 731 ? 24.312 -38.844 -4.34 1 95.44 731 GLU A C 1
ATOM 5684 O O . GLU A 1 731 ? 23.562 -38.969 -5.312 1 95.44 731 GLU A O 1
ATOM 5689 N N . PHE A 1 732 ? 24.188 -39.5 -3.219 1 97.12 732 PHE A N 1
ATOM 5690 C CA . PHE A 1 732 ? 23.062 -40.406 -3.018 1 97.12 732 PHE A CA 1
ATOM 5691 C C . PHE A 1 732 ? 22.5 -40.281 -1.611 1 97.12 732 PHE A C 1
ATOM 5693 O O . PHE A 1 732 ? 23.25 -40.219 -0.637 1 97.12 732 PHE A O 1
ATOM 5700 N N . ASP A 1 733 ? 21.141 -40.188 -1.535 1 97.56 733 ASP A N 1
ATOM 5701 C CA . ASP A 1 733 ? 20.469 -40.094 -0.245 1 97.56 733 ASP A CA 1
ATOM 5702 C C . ASP A 1 733 ? 19.297 -41.094 -0.173 1 97.56 733 ASP A C 1
ATOM 5704 O O . ASP A 1 733 ? 18.547 -41.219 -1.137 1 97.56 733 ASP A O 1
ATOM 5708 N N . TYR A 1 734 ? 19.234 -41.719 0.927 1 97.94 734 TYR A N 1
ATOM 5709 C CA . TYR A 1 734 ? 18.047 -42.469 1.314 1 97.94 734 TYR A CA 1
ATOM 5710 C C . TYR A 1 734 ? 17.359 -41.812 2.525 1 97.94 734 TYR A C 1
ATOM 5712 O O . TYR A 1 734 ? 18.031 -41.438 3.492 1 97.94 734 TYR A O 1
ATOM 5720 N N . PHE A 1 735 ? 16.031 -41.719 2.449 1 97.25 735 PHE A N 1
ATOM 5721 C CA . PHE A 1 735 ? 15.352 -41 3.537 1 97.25 735 PHE A CA 1
ATOM 5722 C C . PHE A 1 735 ? 14.117 -41.781 3.98 1 97.25 735 PHE A C 1
ATOM 5724 O O . PHE A 1 735 ? 13.57 -42.594 3.217 1 97.25 735 PHE A O 1
ATOM 5731 N N . TYR A 1 736 ? 13.695 -41.5 5.215 1 97.25 736 TYR A N 1
ATOM 5732 C CA . TYR A 1 736 ? 12.492 -42.031 5.848 1 97.25 736 TYR A CA 1
ATOM 5733 C C . TYR A 1 736 ? 11.844 -40.969 6.734 1 97.25 736 TYR A C 1
ATOM 5735 O O . TYR A 1 736 ? 12.406 -40.562 7.754 1 97.25 736 TYR A O 1
ATOM 5743 N N . ASN A 1 737 ? 10.633 -40.562 6.305 1 96.19 737 ASN A N 1
ATOM 5744 C CA . ASN A 1 737 ? 9.875 -39.594 7.051 1 96.19 737 ASN A CA 1
ATOM 5745 C C . ASN A 1 737 ? 8.617 -40.188 7.672 1 96.19 737 ASN A C 1
ATOM 5747 O O . ASN A 1 737 ? 7.762 -40.719 6.961 1 96.19 737 ASN A O 1
ATOM 5751 N N . LYS A 1 738 ? 8.5 -40.031 8.938 1 96.88 738 LYS A N 1
ATOM 5752 C CA . LYS A 1 738 ? 7.309 -40.5 9.656 1 96.88 738 LYS A CA 1
ATOM 5753 C C . LYS A 1 738 ? 6.566 -39.312 10.273 1 96.88 738 LYS A C 1
ATOM 5755 O O . LYS A 1 738 ? 7.113 -38.594 11.125 1 96.88 738 LYS A O 1
ATOM 5760 N N . ARG A 1 739 ? 5.371 -39.062 9.836 1 96.88 739 ARG A N 1
ATOM 5761 C CA . ARG A 1 739 ? 4.512 -38.031 10.391 1 96.88 739 ARG A CA 1
ATOM 5762 C C . ARG A 1 739 ? 3.49 -38.625 11.359 1 96.88 739 ARG A C 1
ATOM 5764 O O . ARG A 1 739 ? 2.811 -39.594 11.023 1 96.88 739 ARG A O 1
ATOM 5771 N N . THR A 1 740 ? 3.42 -38.062 12.547 1 96.69 740 THR A N 1
ATOM 5772 C CA . THR A 1 740 ? 2.465 -38.531 13.539 1 96.69 740 THR A CA 1
ATOM 5773 C C . THR A 1 740 ? 1.62 -37.375 14.07 1 96.69 740 THR A C 1
ATOM 5775 O O . THR A 1 740 ? 1.95 -36.219 13.859 1 96.69 740 THR A O 1
ATOM 5778 N N . LYS A 1 741 ? 0.482 -37.719 14.672 1 96.31 741 LYS A N 1
ATOM 5779 C CA . LYS A 1 741 ? -0.447 -36.781 15.289 1 96.31 741 LYS A CA 1
ATOM 5780 C C . LYS A 1 741 ? -1.02 -35.812 14.258 1 96.31 741 LYS A C 1
ATOM 5782 O O . LYS A 1 741 ? -1.156 -34.625 14.531 1 96.31 741 LYS A O 1
ATOM 5787 N N . ILE A 1 742 ? -1.217 -36.344 13.102 1 96.31 742 ILE A N 1
ATOM 5788 C CA . ILE A 1 742 ? -1.891 -35.531 12.086 1 96.31 742 ILE A CA 1
ATOM 5789 C C . ILE A 1 742 ? -3.359 -35.375 12.461 1 96.31 742 ILE A C 1
ATOM 5791 O O . ILE A 1 742 ? -3.998 -36.312 12.961 1 96.31 742 ILE A O 1
ATOM 5795 N N . LEU A 1 743 ? -3.881 -34.188 12.258 1 94.81 743 LEU A N 1
ATOM 5796 C CA . LEU A 1 743 ? -5.297 -33.969 12.539 1 94.81 743 LEU A CA 1
ATOM 5797 C C . LEU A 1 743 ? -6.168 -34.719 11.531 1 94.81 743 LEU A C 1
ATOM 5799 O O . LEU A 1 743 ? -6.012 -34.562 10.32 1 94.81 743 LEU A O 1
ATOM 5803 N N . ILE A 1 744 ? -7.035 -35.5 12.008 1 93.56 744 ILE A N 1
ATOM 5804 C CA . ILE A 1 744 ? -7.949 -36.25 11.148 1 93.56 744 ILE A CA 1
ATOM 5805 C C . ILE A 1 744 ? -9.359 -36.188 11.719 1 93.56 744 ILE A C 1
ATOM 5807 O O . ILE A 1 744 ? -9.547 -35.906 12.914 1 93.56 744 ILE A O 1
ATOM 5811 N N . SER A 1 745 ? -10.297 -36.375 10.797 1 89.75 745 SER A N 1
ATOM 5812 C CA . SER A 1 745 ? -11.68 -36.5 11.227 1 89.75 745 SER A CA 1
ATOM 5813 C C . SER A 1 745 ? -11.992 -37.938 11.68 1 89.75 745 SER A C 1
ATOM 5815 O O . SER A 1 745 ? -11.43 -38.875 11.156 1 89.75 745 SER A O 1
ATOM 5817 N N . ARG A 1 746 ? -12.859 -38.031 12.68 1 85.75 746 ARG A N 1
ATOM 5818 C CA . ARG A 1 746 ? -13.32 -39.344 13.117 1 85.75 746 ARG A CA 1
ATOM 5819 C C . ARG A 1 746 ? -14.734 -39.625 12.617 1 85.75 746 ARG A C 1
ATOM 5821 O O . ARG A 1 746 ? -15.461 -40.406 13.219 1 85.75 746 ARG A O 1
ATOM 5828 N N . GLY A 1 747 ? -15.07 -39 11.625 1 80.5 747 GLY A N 1
ATOM 5829 C CA . GLY A 1 747 ? -16.438 -39.094 11.125 1 80.5 747 GLY A CA 1
ATOM 5830 C C . GLY A 1 747 ? -16.719 -40.406 10.414 1 80.5 747 GLY A C 1
ATOM 5831 O O . GLY A 1 747 ? -17.859 -40.844 10.375 1 80.5 747 GLY A O 1
ATOM 5832 N N . SER A 1 748 ? -15.742 -40.938 9.867 1 78.31 748 SER A N 1
ATOM 5833 C CA . SER A 1 748 ? -15.953 -42.125 9.055 1 78.31 748 SER A CA 1
ATOM 5834 C C . SER A 1 748 ? -16.328 -43.344 9.922 1 78.31 748 SER A C 1
ATOM 5836 O O . SER A 1 748 ? -17.047 -44.219 9.477 1 78.31 748 SER A O 1
ATOM 5838 N N . SER A 1 749 ? -15.852 -43.344 11.195 1 79.31 749 SER A N 1
ATOM 5839 C CA . SER A 1 749 ? -16.094 -44.469 12.078 1 79.31 749 SER A CA 1
ATOM 5840 C C . SER A 1 749 ? -17.391 -44.312 12.859 1 79.31 749 SER A C 1
ATOM 5842 O O . SER A 1 749 ? -17.828 -45.219 13.562 1 79.31 749 SER A O 1
ATOM 5844 N N . ILE A 1 750 ? -18 -43.094 12.656 1 78.25 750 ILE A N 1
ATOM 5845 C CA . ILE A 1 750 ? -19.266 -42.844 13.352 1 78.25 750 ILE A CA 1
ATOM 5846 C C . ILE A 1 750 ? -20.406 -42.844 12.352 1 78.25 750 ILE A C 1
ATOM 5848 O O . ILE A 1 750 ? -20.344 -42.219 11.297 1 78.25 750 ILE A O 1
ATOM 5852 N N . PRO A 1 751 ? -21.453 -43.625 12.609 1 76.94 751 PRO A N 1
ATOM 5853 C CA . PRO A 1 751 ? -22.594 -43.688 11.688 1 76.94 751 PRO A CA 1
ATOM 5854 C C . PRO A 1 751 ? -23.234 -42.344 11.453 1 76.94 751 PRO A C 1
ATOM 5856 O O . PRO A 1 751 ? -23.375 -41.531 12.391 1 76.94 751 PRO A O 1
ATOM 5859 N N . GLY A 1 752 ? -23.531 -42 10.281 1 75 752 GLY A N 1
ATOM 5860 C CA . GLY A 1 752 ? -24.188 -40.75 9.93 1 75 752 GLY A CA 1
ATOM 5861 C C . GLY A 1 752 ? -25.484 -40.531 10.688 1 75 752 GLY A C 1
ATOM 5862 O O . GLY A 1 752 ? -25.859 -39.375 10.953 1 75 752 GLY A O 1
ATOM 5863 N N . SER A 1 753 ? -26.078 -41.625 11.172 1 78.44 753 SER A N 1
ATOM 5864 C CA . SER A 1 753 ? -27.359 -41.562 11.875 1 78.44 753 SER A CA 1
ATOM 5865 C C . SER A 1 753 ? -27.203 -40.875 13.242 1 78.44 753 SER A C 1
ATOM 5867 O O . SER A 1 753 ? -28.188 -40.469 13.844 1 78.44 753 SER A O 1
ATOM 5869 N N . SER A 1 754 ? -25.906 -40.719 13.586 1 77.31 754 SER A N 1
ATOM 5870 C CA . SER A 1 754 ? -25.672 -40.094 14.875 1 77.31 754 SER A CA 1
ATOM 5871 C C . SER A 1 754 ? -25.953 -38.594 14.805 1 77.31 754 SER A C 1
ATOM 5873 O O . SER A 1 754 ? -26.188 -37.938 15.836 1 77.31 754 SER A O 1
ATOM 5875 N N . GLY A 1 755 ? -25.984 -37.969 13.609 1 74.94 755 GLY A N 1
ATOM 5876 C CA . GLY A 1 755 ? -26.25 -36.562 13.406 1 74.94 755 GLY A CA 1
ATOM 5877 C C . GLY A 1 755 ? -25.141 -35.688 13.906 1 74.94 755 GLY A C 1
ATOM 5878 O O . GLY A 1 755 ? -25.234 -34.438 13.828 1 74.94 755 GLY A O 1
ATOM 5879 N N . ILE A 1 756 ? -24.094 -36.25 14.43 1 77.75 756 ILE A N 1
ATOM 5880 C CA . ILE A 1 756 ? -23.078 -35.406 15.055 1 77.75 756 ILE A CA 1
ATOM 5881 C C . ILE A 1 756 ? -21.781 -35.5 14.258 1 77.75 756 ILE A C 1
ATOM 5883 O O . ILE A 1 756 ? -20.75 -34.938 14.656 1 77.75 756 ILE A O 1
ATOM 5887 N N . THR A 1 757 ? -21.812 -36.156 13.156 1 77.56 757 THR A N 1
ATOM 5888 C CA . THR A 1 757 ? -20.578 -36.406 12.43 1 77.56 757 THR A CA 1
ATOM 5889 C C . THR A 1 757 ? -19.922 -35.125 11.969 1 77.56 757 THR A C 1
ATOM 5891 O O . THR A 1 757 ? -18.688 -35 11.969 1 77.56 757 THR A O 1
ATOM 5894 N N . ASP A 1 758 ? -20.703 -34.156 11.672 1 77.12 758 ASP A N 1
ATOM 5895 C CA . ASP A 1 758 ? -20.172 -32.906 11.148 1 77.12 758 ASP A CA 1
ATOM 5896 C C . ASP A 1 758 ? -19.75 -31.969 12.281 1 77.12 758 ASP A C 1
ATOM 5898 O O . ASP A 1 758 ? -19.141 -30.938 12.039 1 77.12 758 ASP A O 1
ATOM 5902 N N . LYS A 1 759 ? -19.969 -32.438 13.508 1 83.06 759 LYS A N 1
ATOM 5903 C CA . LYS A 1 759 ? -19.672 -31.578 14.648 1 83.06 759 LYS A CA 1
ATOM 5904 C C . LYS A 1 759 ? -18.469 -32.125 15.438 1 83.06 759 LYS A C 1
ATOM 5906 O O . LYS A 1 759 ? -17.969 -31.438 16.328 1 83.06 759 LYS A O 1
ATOM 5911 N N . LEU A 1 760 ? -18.062 -33.312 15.133 1 85.31 760 LEU A N 1
ATOM 5912 C CA . LEU A 1 760 ? -16.938 -33.906 15.844 1 85.31 760 LEU A CA 1
ATOM 5913 C C . LEU A 1 760 ? -15.656 -33.094 15.578 1 85.31 760 LEU A C 1
ATOM 5915 O O . LEU A 1 760 ? -15.422 -32.656 14.453 1 85.31 760 LEU A O 1
ATOM 5919 N N . PRO A 1 761 ? -14.922 -32.938 16.609 1 88.56 761 PRO A N 1
ATOM 5920 C CA . PRO A 1 761 ? -13.664 -32.219 16.375 1 88.56 761 PRO A CA 1
ATOM 5921 C C . PRO A 1 761 ? -12.609 -33.094 15.695 1 88.56 761 PRO A C 1
ATOM 5923 O O . PRO A 1 761 ? -12.562 -34.312 15.922 1 88.56 761 PRO A O 1
ATOM 5926 N N . PRO A 1 762 ? -11.766 -32.469 14.859 1 91.62 762 PRO A N 1
ATOM 5927 C CA . PRO A 1 762 ? -10.602 -33.25 14.414 1 91.62 762 PRO A CA 1
ATOM 5928 C C . PRO A 1 762 ? -9.664 -33.625 15.555 1 91.62 762 PRO A C 1
ATOM 5930 O O . PRO A 1 762 ? -9.578 -32.875 16.547 1 91.62 762 PRO A O 1
ATOM 5933 N N . VAL A 1 763 ? -9.047 -34.781 15.461 1 93.19 763 VAL A N 1
ATOM 5934 C CA . VAL A 1 763 ? -8.195 -35.25 16.531 1 93.19 763 VAL A CA 1
ATOM 5935 C C . VAL A 1 763 ? -6.797 -35.562 16 1 93.19 763 VAL A C 1
ATOM 5937 O O . VAL A 1 763 ? -6.641 -35.906 14.828 1 93.19 763 VAL A O 1
ATOM 5940 N N . ASN A 1 764 ? -5.754 -35.469 16.891 1 94.5 764 ASN A N 1
ATOM 5941 C CA . ASN A 1 764 ? -4.355 -35.656 16.531 1 94.5 764 ASN A CA 1
ATOM 5942 C C . ASN A 1 764 ? -3.975 -37.125 16.531 1 94.5 764 ASN A C 1
ATOM 5944 O O . ASN A 1 764 ? -3.162 -37.562 17.359 1 94.5 764 ASN A O 1
ATOM 5948 N N . LEU A 1 765 ? -4.391 -37.906 15.508 1 95.06 765 LEU A N 1
ATOM 5949 C CA . LEU A 1 765 ? -4.148 -39.344 15.562 1 95.06 765 LEU A CA 1
ATOM 5950 C C . LEU A 1 765 ? -3.572 -39.844 14.242 1 95.06 765 LEU A C 1
ATOM 5952 O O . LEU A 1 765 ? -3.041 -40.969 14.172 1 95.06 765 LEU A O 1
ATOM 5956 N N . GLY A 1 766 ? -3.621 -39.094 13.219 1 96.25 766 GLY A N 1
ATOM 5957 C CA . GLY A 1 766 ? -3.195 -39.562 11.906 1 96.25 766 GLY A CA 1
ATOM 5958 C C . GLY A 1 766 ? -1.712 -39.875 11.828 1 96.25 766 GLY A C 1
ATOM 5959 O O . GLY A 1 766 ? -0.905 -39.25 12.523 1 96.25 766 GLY A O 1
ATOM 5960 N N . LYS A 1 767 ? -1.36 -40.812 10.977 1 97.5 767 LYS A N 1
ATOM 5961 C CA . LYS A 1 767 ? 0.026 -41.219 10.766 1 97.5 767 LYS A CA 1
ATOM 5962 C C . LYS A 1 767 ? 0.291 -41.531 9.297 1 97.5 767 LYS A C 1
ATOM 5964 O O . LYS A 1 767 ? -0.485 -42.25 8.664 1 97.5 767 LYS A O 1
ATOM 5969 N N . VAL A 1 768 ? 1.369 -41 8.766 1 97.69 768 VAL A N 1
ATOM 5970 C CA . VAL A 1 768 ? 1.791 -41.25 7.387 1 97.69 768 VAL A CA 1
ATOM 5971 C C . VAL A 1 768 ? 3.303 -41.438 7.336 1 97.69 768 VAL A C 1
ATOM 5973 O O . VAL A 1 768 ? 4.055 -40.719 7.98 1 97.69 768 VAL A O 1
ATOM 5976 N N . ASN A 1 769 ? 3.721 -42.469 6.629 1 97.81 769 ASN A N 1
ATOM 5977 C CA . ASN A 1 769 ? 5.133 -42.688 6.332 1 97.81 769 ASN A CA 1
ATOM 5978 C C . ASN A 1 769 ? 5.465 -42.344 4.883 1 97.81 769 ASN A C 1
ATOM 5980 O O . ASN A 1 769 ? 4.66 -42.594 3.982 1 97.81 769 ASN A O 1
ATOM 5984 N N . ASN A 1 770 ? 6.574 -41.75 4.645 1 97.31 770 ASN A N 1
ATOM 5985 C CA . ASN A 1 770 ? 7.113 -41.469 3.318 1 97.31 770 ASN A CA 1
ATOM 5986 C C . ASN A 1 770 ? 8.586 -41.844 3.219 1 97.31 770 ASN A C 1
ATOM 5988 O O . ASN A 1 770 ? 9.383 -41.5 4.09 1 97.31 770 ASN A O 1
ATOM 5992 N N . LYS A 1 771 ? 8.922 -42.594 2.252 1 97.44 771 LYS A N 1
ATOM 5993 C CA . LYS A 1 771 ? 10.305 -43.031 2.082 1 97.44 771 LYS A CA 1
ATOM 5994 C C . LYS A 1 771 ? 10.711 -43.031 0.611 1 97.44 771 LYS A C 1
ATOM 5996 O O . LYS A 1 771 ? 9.852 -43.031 -0.273 1 97.44 771 LYS A O 1
ATOM 6001 N N . GLY A 1 772 ? 11.984 -42.969 0.352 1 97.75 772 GLY A N 1
ATOM 6002 C CA . GLY A 1 772 ? 12.508 -42.938 -1.004 1 97.75 772 GLY A CA 1
ATOM 6003 C C . GLY A 1 772 ? 14 -42.656 -1.058 1 97.75 772 GLY A C 1
ATOM 6004 O O . GLY A 1 772 ? 14.703 -42.875 -0.067 1 97.75 772 GLY A O 1
ATOM 6005 N N . PHE A 1 773 ? 14.477 -42.406 -2.279 1 98 773 PHE A N 1
ATOM 6006 C CA . PHE A 1 773 ? 15.883 -42.094 -2.492 1 98 773 PHE A CA 1
ATOM 6007 C C . PHE A 1 773 ? 16.047 -41 -3.525 1 98 773 PHE A C 1
ATOM 6009 O O . PHE A 1 773 ? 15.102 -40.688 -4.25 1 98 773 PHE A O 1
ATOM 6016 N N . GLU A 1 774 ? 17.156 -40.438 -3.541 1 97.81 774 GLU A N 1
ATOM 6017 C CA . GLU A 1 774 ? 17.516 -39.406 -4.523 1 97.81 774 GLU A CA 1
ATOM 6018 C C . GLU A 1 774 ? 19 -39.5 -4.871 1 97.81 774 GLU A C 1
ATOM 6020 O O . GLU A 1 774 ? 19.797 -39.969 -4.082 1 97.81 774 GLU A O 1
ATOM 6025 N N . PHE A 1 775 ? 19.359 -38.969 -6.051 1 97.62 775 PHE A N 1
ATOM 6026 C CA . PHE A 1 775 ? 20.75 -39.031 -6.477 1 97.62 775 PHE A CA 1
ATOM 6027 C C . PHE A 1 775 ? 21.078 -37.906 -7.445 1 97.62 775 PHE A C 1
ATOM 6029 O O . PHE A 1 775 ? 20.172 -37.312 -8.039 1 97.62 775 PHE A O 1
ATOM 6036 N N . LYS A 1 776 ? 22.266 -37.625 -7.551 1 96.75 776 LYS A N 1
ATOM 6037 C CA . LYS A 1 776 ? 22.828 -36.656 -8.508 1 96.75 776 LYS A CA 1
ATOM 6038 C C . LYS A 1 776 ? 24.203 -37.125 -8.984 1 96.75 776 LYS A C 1
ATOM 6040 O O . LYS A 1 776 ? 25.062 -37.438 -8.172 1 96.75 776 LYS A O 1
ATOM 6045 N N . LEU A 1 777 ? 24.391 -37.281 -10.211 1 96.88 777 LEU A N 1
ATOM 6046 C CA . LEU A 1 777 ? 25.656 -37.625 -10.867 1 96.88 777 LEU A CA 1
ATOM 6047 C C . LEU A 1 777 ? 26.078 -36.5 -11.828 1 96.88 777 LEU A C 1
ATOM 6049 O O . LEU A 1 777 ? 25.312 -36.125 -12.711 1 96.88 777 LEU A O 1
ATOM 6053 N N . SER A 1 778 ? 27.172 -36 -11.602 1 95.25 778 SER A N 1
ATOM 6054 C CA . SER A 1 778 ? 27.656 -34.906 -12.445 1 95.25 778 SER A CA 1
ATOM 6055 C C . SER A 1 778 ? 29.047 -35.188 -12.984 1 95.25 778 SER A C 1
ATOM 6057 O O . SER A 1 778 ? 29.906 -35.688 -12.266 1 95.25 778 SER A O 1
ATOM 6059 N N . TYR A 1 779 ? 29.281 -34.875 -14.211 1 95.5 779 TYR A N 1
ATOM 6060 C CA . TYR A 1 779 ? 30.578 -35 -14.875 1 95.5 779 TYR A CA 1
ATOM 6061 C C . TYR A 1 779 ? 30.938 -33.688 -15.57 1 95.5 779 TYR A C 1
ATOM 6063 O O . TYR A 1 779 ? 30.172 -33.156 -16.391 1 95.5 779 TYR A O 1
ATOM 6071 N N . ASN A 1 780 ? 31.984 -33.094 -15.25 1 91.56 780 ASN A N 1
ATOM 6072 C CA . ASN A 1 780 ? 32.5 -31.875 -15.867 1 91.56 780 ASN A CA 1
ATOM 6073 C C . ASN A 1 780 ? 33.938 -32.031 -16.328 1 91.56 780 ASN A C 1
ATOM 6075 O O . ASN A 1 780 ? 34.781 -32.594 -15.602 1 91.56 780 ASN A O 1
ATOM 6079 N N . ASP A 1 781 ? 34.25 -31.594 -17.531 1 90.31 781 ASP A N 1
ATOM 6080 C CA . ASP A 1 781 ? 35.594 -31.703 -18.078 1 90.31 781 ASP A CA 1
ATOM 6081 C C . ASP A 1 781 ? 35.812 -30.703 -19.234 1 90.31 781 ASP A C 1
ATOM 6083 O O . ASP A 1 781 ? 34.906 -29.922 -19.531 1 90.31 781 ASP A O 1
ATOM 6087 N N . HIS A 1 782 ? 36.969 -30.625 -19.719 1 87.94 782 HIS A N 1
ATOM 6088 C CA . HIS A 1 782 ? 37.312 -29.781 -20.844 1 87.94 782 HIS A CA 1
ATOM 6089 C C . HIS A 1 782 ? 38.188 -30.516 -21.859 1 87.94 782 HIS A C 1
ATOM 6091 O O . HIS A 1 782 ? 39 -31.359 -21.484 1 87.94 782 HIS A O 1
ATOM 6097 N N . ALA A 1 783 ? 38 -30.344 -23.141 1 92.19 783 ALA A N 1
ATOM 6098 C CA . ALA A 1 783 ? 38.844 -30.797 -24.25 1 92.19 783 ALA A CA 1
ATOM 6099 C C . ALA A 1 783 ? 39.312 -29.625 -25.109 1 92.19 783 ALA A C 1
ATOM 6101 O O . ALA A 1 783 ? 38.594 -29.188 -26.016 1 92.19 783 ALA A O 1
ATOM 6102 N N . GLY A 1 784 ? 40.406 -29.125 -24.938 1 85.69 784 GLY A N 1
ATOM 6103 C CA . GLY A 1 784 ? 40.844 -27.891 -25.562 1 85.69 784 GLY A CA 1
ATOM 6104 C C . GLY A 1 784 ? 40 -26.688 -25.172 1 85.69 784 GLY A C 1
ATOM 6105 O O . GLY A 1 784 ? 39.812 -26.406 -23.984 1 85.69 784 GLY A O 1
ATOM 6106 N N . ASP A 1 785 ? 39.469 -26.203 -26.281 1 84.88 785 ASP A N 1
ATOM 6107 C CA . ASP A 1 785 ? 38.656 -25.016 -26.047 1 84.88 785 ASP A CA 1
ATOM 6108 C C . ASP A 1 785 ? 37.219 -25.391 -25.672 1 84.88 785 ASP A C 1
ATOM 6110 O O . ASP A 1 785 ? 36.438 -24.547 -25.266 1 84.88 785 ASP A O 1
ATOM 6114 N N . LEU A 1 786 ? 36.938 -26.641 -25.719 1 91.25 786 LEU A N 1
ATOM 6115 C CA . LEU A 1 786 ? 35.562 -27.109 -25.469 1 91.25 786 LEU A CA 1
ATOM 6116 C C . LEU A 1 786 ? 35.406 -27.516 -24 1 91.25 786 LEU A C 1
ATOM 6118 O O . LEU A 1 786 ? 36.062 -28.453 -23.547 1 91.25 786 LEU A O 1
ATOM 6122 N N . GLY A 1 787 ? 34.719 -26.75 -23.25 1 91.62 787 GLY A N 1
ATOM 6123 C CA . GLY A 1 787 ? 34.25 -27.172 -21.953 1 91.62 787 GLY A CA 1
ATOM 6124 C C . GLY A 1 787 ? 32.906 -27.844 -21.984 1 91.62 787 GLY A C 1
ATOM 6125 O O . GLY A 1 787 ? 32.031 -27.422 -22.75 1 91.62 787 GLY A O 1
ATOM 6126 N N . TYR A 1 788 ? 32.75 -28.953 -21.328 1 92.56 788 TYR A N 1
ATOM 6127 C CA . TYR A 1 788 ? 31.453 -29.625 -21.344 1 92.56 788 TYR A CA 1
ATOM 6128 C C . TYR A 1 788 ? 31.109 -30.203 -19.969 1 92.56 788 TYR A C 1
ATOM 6130 O O . TYR A 1 788 ? 32 -30.578 -19.219 1 92.56 788 TYR A O 1
ATOM 6138 N N . GLY A 1 789 ? 29.875 -30.172 -19.625 1 94.88 789 GLY A N 1
ATOM 6139 C CA . GLY A 1 789 ? 29.328 -30.703 -18.375 1 94.88 789 GLY A CA 1
ATOM 6140 C C . GLY A 1 789 ? 28 -31.406 -18.562 1 94.88 789 GLY A C 1
ATOM 6141 O O . GLY A 1 789 ? 27.156 -30.969 -19.359 1 94.88 789 GLY A O 1
ATOM 6142 N N . ILE A 1 790 ? 27.844 -32.531 -17.906 1 96.5 790 ILE A N 1
ATOM 6143 C CA . ILE A 1 790 ? 26.594 -33.281 -17.891 1 96.5 790 ILE A CA 1
ATOM 6144 C C . ILE A 1 790 ? 26.234 -33.656 -16.469 1 96.5 790 ILE A C 1
ATOM 6146 O O . ILE A 1 790 ? 27.094 -34.062 -15.688 1 96.5 790 ILE A O 1
ATOM 6150 N N . SER A 1 791 ? 25.062 -33.375 -16.078 1 96.31 791 SER A N 1
ATOM 6151 C CA . SER A 1 791 ? 24.562 -33.781 -14.766 1 96.31 791 SER A CA 1
ATOM 6152 C C . SER A 1 791 ? 23.219 -34.5 -14.867 1 96.31 791 SER A C 1
ATOM 6154 O O . SER A 1 791 ? 22.328 -34.031 -15.586 1 96.31 791 SER A O 1
ATOM 6156 N N . VAL A 1 792 ? 23.125 -35.594 -14.211 1 97.62 792 VAL A N 1
ATOM 6157 C CA . VAL A 1 792 ? 21.891 -36.375 -14.133 1 97.62 792 VAL A CA 1
ATOM 6158 C C . VAL A 1 792 ? 21.422 -36.469 -12.688 1 97.62 792 VAL A C 1
ATOM 6160 O O . VAL A 1 792 ? 22.234 -36.719 -11.781 1 97.62 792 VAL A O 1
ATOM 6163 N N . ASN A 1 793 ? 20.156 -36.188 -12.469 1 97.19 793 ASN A N 1
ATOM 6164 C CA . ASN A 1 793 ? 19.609 -36.312 -11.117 1 97.19 793 ASN A CA 1
ATOM 6165 C C . ASN A 1 793 ? 18.219 -36.938 -11.133 1 97.19 793 ASN A C 1
ATOM 6167 O O . ASN A 1 793 ? 17.562 -36.969 -12.172 1 97.19 793 ASN A O 1
ATOM 6171 N N . GLY A 1 794 ? 17.781 -37.406 -9.961 1 96.94 794 GLY A N 1
ATOM 6172 C CA . GLY A 1 794 ? 16.469 -38 -9.812 1 96.94 794 GLY A CA 1
ATOM 6173 C C . GLY A 1 794 ? 16.094 -38.281 -8.359 1 96.94 794 GLY A C 1
ATOM 6174 O O . GLY A 1 794 ? 16.969 -38.281 -7.488 1 96.94 794 GLY A O 1
ATOM 6175 N N . GLY A 1 795 ? 14.805 -38.406 -8.164 1 96.81 795 GLY A N 1
ATOM 6176 C CA . GLY A 1 795 ? 14.281 -38.719 -6.848 1 96.81 795 GLY A CA 1
ATOM 6177 C C . GLY A 1 795 ? 13.016 -39.562 -6.902 1 96.81 795 GLY A C 1
ATOM 6178 O O . GLY A 1 795 ? 12.164 -39.375 -7.77 1 96.81 795 GLY A O 1
ATOM 6179 N N . TYR A 1 796 ? 12.992 -40.469 -6.035 1 97.5 796 TYR A N 1
ATOM 6180 C CA . TYR A 1 796 ? 11.844 -41.344 -5.867 1 97.5 796 TYR A CA 1
ATOM 6181 C C . TYR A 1 796 ? 11.273 -41.219 -4.457 1 97.5 796 TYR A C 1
ATOM 6183 O O . TYR A 1 796 ? 12.023 -41.156 -3.48 1 97.5 796 TYR A O 1
ATOM 6191 N N . SER A 1 797 ? 10.016 -41.125 -4.363 1 96.94 797 SER A N 1
ATOM 6192 C CA . SER A 1 797 ? 9.336 -41.094 -3.07 1 96.94 797 SER A CA 1
ATOM 6193 C C . SER A 1 797 ? 7.938 -41.688 -3.176 1 96.94 797 SER A C 1
ATOM 6195 O O . SER A 1 797 ? 7.234 -41.469 -4.168 1 96.94 797 SER A O 1
ATOM 6197 N N . LYS A 1 798 ? 7.512 -42.406 -2.197 1 96.62 798 LYS A N 1
ATOM 6198 C CA . LYS A 1 798 ? 6.168 -42.969 -2.09 1 96.62 798 LYS A CA 1
ATOM 6199 C C . LYS A 1 798 ? 5.707 -43 -0.634 1 96.62 798 LYS A C 1
ATOM 6201 O O . LYS A 1 798 ? 6.387 -43.594 0.218 1 96.62 798 LYS A O 1
ATOM 6206 N N . ASN A 1 799 ? 4.602 -42.406 -0.435 1 96.38 799 ASN A N 1
ATOM 6207 C CA . ASN A 1 799 ? 4.094 -42.406 0.932 1 96.38 799 ASN A CA 1
ATOM 6208 C C . ASN A 1 799 ? 3.072 -43.5 1.161 1 96.38 799 ASN A C 1
ATOM 6210 O O . ASN A 1 799 ? 2.631 -44.156 0.212 1 96.38 799 ASN A O 1
ATOM 6214 N N . LYS A 1 800 ? 2.748 -43.719 2.414 1 96.62 800 LYS A N 1
ATOM 6215 C CA . LYS A 1 800 ? 1.788 -44.719 2.861 1 96.62 800 LYS A CA 1
ATOM 6216 C C . LYS A 1 800 ? 1.041 -44.25 4.105 1 96.62 800 LYS A C 1
ATOM 6218 O O . LYS A 1 800 ? 1.658 -43.812 5.078 1 96.62 800 LYS A O 1
ATOM 6223 N N . ILE A 1 801 ? -0.26 -44.406 4.066 1 97 801 ILE A N 1
ATOM 6224 C CA . ILE A 1 801 ? -1.057 -44.094 5.25 1 97 801 ILE A CA 1
ATOM 6225 C C . ILE A 1 801 ? -0.9 -45.219 6.273 1 97 801 ILE A C 1
ATOM 6227 O O . ILE A 1 801 ? -1.165 -46.406 5.965 1 97 801 ILE A O 1
ATOM 6231 N N . ILE A 1 802 ? -0.505 -44.906 7.445 1 97.5 802 ILE A N 1
ATOM 6232 C CA . ILE A 1 802 ? -0.328 -45.906 8.5 1 97.5 802 ILE A CA 1
ATOM 6233 C C . ILE A 1 802 ? -1.58 -45.969 9.375 1 97.5 802 ILE A C 1
ATOM 6235 O O . ILE A 1 802 ? -2.021 -47.031 9.773 1 97.5 802 ILE A O 1
ATOM 6239 N N . PHE A 1 803 ? -2.158 -44.719 9.648 1 95.81 803 PHE A N 1
ATOM 6240 C CA . PHE A 1 803 ? -3.373 -44.688 10.453 1 95.81 803 PHE A CA 1
ATOM 6241 C C . PHE A 1 803 ? -4.199 -43.469 10.141 1 95.81 803 PHE A C 1
ATOM 6243 O O . PHE A 1 803 ? -3.664 -42.344 10.086 1 95.81 803 PHE A O 1
ATOM 6250 N N . TRP A 1 804 ? -5.387 -43.625 9.875 1 93.88 804 TRP A N 1
ATOM 6251 C CA . TRP A 1 804 ? -6.438 -42.594 9.883 1 93.88 804 TRP A CA 1
ATOM 6252 C C . TRP A 1 804 ? -7.809 -43.25 10.062 1 93.88 804 TRP A C 1
ATOM 6254 O O . TRP A 1 804 ? -7.91 -44.438 10.328 1 93.88 804 TRP A O 1
ATOM 6264 N N . ASP A 1 805 ? -8.859 -42.531 9.984 1 90.06 805 ASP A N 1
ATOM 6265 C CA . ASP A 1 805 ? -10.195 -43.031 10.266 1 90.06 805 ASP A CA 1
ATOM 6266 C C . ASP A 1 805 ? -10.766 -43.781 9.062 1 90.06 805 ASP A C 1
ATOM 6268 O O . ASP A 1 805 ? -11.477 -43.188 8.242 1 90.06 805 ASP A O 1
ATOM 6272 N N . GLU A 1 806 ? -10.469 -45.094 9.023 1 89 806 GLU A N 1
ATOM 6273 C CA . GLU A 1 806 ? -10.977 -45.938 7.953 1 89 806 GLU A CA 1
ATOM 6274 C C . GLU A 1 806 ? -12.438 -46.312 8.188 1 89 806 GLU A C 1
ATOM 6276 O O . GLU A 1 806 ? -12.852 -46.562 9.328 1 89 806 GLU A O 1
ATOM 6281 N N . THR A 1 807 ? -13.227 -46.375 7.098 1 85.25 807 THR A N 1
ATOM 6282 C CA . THR A 1 807 ? -14.609 -46.812 7.227 1 85.25 807 THR A CA 1
ATOM 6283 C C . THR A 1 807 ? -14.672 -48.281 7.629 1 85.25 807 THR A C 1
ATOM 6285 O O . THR A 1 807 ? -14.141 -49.156 6.93 1 85.25 807 THR A O 1
ATOM 6288 N N . PRO A 1 808 ? -15.43 -48.531 8.695 1 85.44 808 PRO A N 1
ATOM 6289 C CA . PRO A 1 808 ? -15.531 -49.938 9.125 1 85.44 808 PRO A CA 1
ATOM 6290 C C . PRO A 1 808 ? -16.328 -50.781 8.141 1 85.44 808 PRO A C 1
ATOM 6292 O O . PRO A 1 808 ? -17.328 -50.344 7.594 1 85.44 808 PRO A O 1
ATOM 6295 N N . GLY A 1 809 ? -15.898 -52 7.887 1 85.5 809 GLY A N 1
ATOM 6296 C CA . GLY A 1 809 ? -16.641 -52.938 7.059 1 85.5 809 GLY A CA 1
ATOM 6297 C C . GLY A 1 809 ? -16.25 -52.875 5.594 1 85.5 809 GLY A C 1
ATOM 6298 O O . GLY A 1 809 ? -16.688 -53.688 4.793 1 85.5 809 GLY A O 1
ATOM 6299 N N . ALA A 1 810 ? -15.438 -51.906 5.234 1 88.69 810 ALA A N 1
ATOM 6300 C CA . ALA A 1 810 ? -14.984 -51.844 3.848 1 88.69 810 ALA A CA 1
ATOM 6301 C C . ALA A 1 810 ? -14.125 -53.062 3.498 1 88.69 810 ALA A C 1
ATOM 6303 O O . ALA A 1 810 ? -13.32 -53.5 4.316 1 88.69 810 ALA A O 1
ATOM 6304 N N . PRO A 1 811 ? -14.328 -53.594 2.266 1 92.94 811 PRO A N 1
ATOM 6305 C CA . PRO A 1 811 ? -13.461 -54.688 1.847 1 92.94 811 PRO A CA 1
ATOM 6306 C C . PRO A 1 811 ? -11.977 -54.344 1.895 1 92.94 811 PRO A C 1
ATOM 6308 O O . PRO A 1 811 ? -11.625 -53.156 1.723 1 92.94 811 PRO A O 1
ATOM 6311 N N . ALA A 1 812 ? -11.125 -55.344 2.096 1 92.69 812 ALA A N 1
ATOM 6312 C CA . ALA A 1 812 ? -9.688 -55.125 2.248 1 92.69 812 ALA A CA 1
ATOM 6313 C C . ALA A 1 812 ? -9.102 -54.438 1.032 1 92.69 812 ALA A C 1
ATOM 6315 O O . ALA A 1 812 ? -8.227 -53.562 1.168 1 92.69 812 ALA A O 1
ATOM 6316 N N . TRP A 1 813 ? -9.547 -54.75 -0.172 1 94.5 813 TRP A N 1
ATOM 6317 C CA . TRP A 1 813 ? -8.992 -54.219 -1.407 1 94.5 813 TRP A CA 1
ATOM 6318 C C . TRP A 1 813 ? -9.477 -52.812 -1.648 1 94.5 813 TRP A C 1
ATOM 6320 O O . TRP A 1 813 ? -9.078 -52.156 -2.623 1 94.5 813 TRP A O 1
ATOM 6330 N N . GLN A 1 814 ? -10.312 -52.25 -0.731 1 95.69 814 GLN A N 1
ATOM 6331 C CA . GLN A 1 814 ? -10.805 -50.906 -0.867 1 95.69 814 GLN A CA 1
ATOM 6332 C C . GLN A 1 814 ? -10.234 -50 0.227 1 95.69 814 GLN A C 1
ATOM 6334 O O . GLN A 1 814 ? -10.453 -48.781 0.214 1 95.69 814 GLN A O 1
ATOM 6339 N N . GLN A 1 815 ? -9.555 -50.531 1.147 1 94.06 815 GLN A N 1
ATOM 6340 C CA . GLN A 1 815 ? -9.023 -49.781 2.27 1 94.06 815 GLN A CA 1
ATOM 6341 C C . GLN A 1 815 ? -7.906 -48.844 1.817 1 94.06 815 GLN A C 1
ATOM 6343 O O . GLN A 1 815 ? -7.105 -49.188 0.951 1 94.06 815 GLN A O 1
ATOM 6348 N N . SER A 1 816 ? -7.926 -47.656 2.408 1 93.31 816 SER A N 1
ATOM 6349 C CA . SER A 1 816 ? -6.898 -46.656 2.064 1 93.31 816 SER A CA 1
ATOM 6350 C C . SER A 1 816 ? -5.66 -46.844 2.939 1 93.31 816 SER A C 1
ATOM 6352 O O . SER A 1 816 ? -4.559 -46.438 2.541 1 93.31 816 SER A O 1
ATOM 6354 N N . THR A 1 817 ? -5.832 -47.344 4.176 1 94.06 817 THR A N 1
ATOM 6355 C CA . THR A 1 817 ? -4.68 -47.625 5.027 1 94.06 817 THR A CA 1
ATOM 6356 C C . THR A 1 817 ? -3.699 -48.562 4.32 1 94.06 817 THR A C 1
ATOM 6358 O O . THR A 1 817 ? -4.094 -49.594 3.789 1 94.06 817 THR A O 1
ATOM 6361 N N . GLY A 1 818 ? -2.521 -48.125 4.25 1 94.5 818 GLY A N 1
ATOM 6362 C CA . GLY A 1 818 ? -1.5 -48.875 3.557 1 94.5 818 GLY A CA 1
ATOM 6363 C C . GLY A 1 818 ? -1.252 -48.406 2.139 1 94.5 818 GLY A C 1
ATOM 6364 O O . GLY A 1 818 ? -0.313 -48.844 1.48 1 94.5 818 GLY A O 1
ATOM 6365 N N . MET A 1 819 ? -2.043 -47.562 1.686 1 95.31 819 MET A N 1
ATOM 6366 C CA . MET A 1 819 ? -1.928 -47.031 0.337 1 95.31 819 MET A CA 1
ATOM 6367 C C . MET A 1 819 ? -1.458 -45.562 0.377 1 95.31 819 MET A C 1
ATOM 6369 O O . MET A 1 819 ? -1.51 -44.938 1.426 1 95.31 819 MET A O 1
ATOM 6373 N N . PRO A 1 820 ? -0.974 -45.062 -0.761 1 95.44 820 PRO A N 1
ATOM 6374 C CA . PRO A 1 820 ? -0.608 -43.656 -0.798 1 95.44 820 PRO A CA 1
ATOM 6375 C C . PRO A 1 820 ? -1.795 -42.719 -0.527 1 95.44 820 PRO A C 1
ATOM 6377 O O . PRO A 1 820 ? -2.941 -43.094 -0.801 1 95.44 820 PRO A O 1
ATOM 6380 N N . THR A 1 821 ? -1.488 -41.531 -0.015 1 92.88 821 THR A N 1
ATOM 6381 C CA . THR A 1 821 ? -2.514 -40.531 0.238 1 92.88 821 THR A CA 1
ATOM 6382 C C . THR A 1 821 ? -3.148 -40.062 -1.069 1 92.88 821 THR A C 1
ATOM 6384 O O . THR A 1 821 ? -2.445 -39.812 -2.051 1 92.88 821 THR A O 1
ATOM 6387 N N . GLY A 1 822 ? -4.434 -39.969 -1.099 1 89.44 822 GLY A N 1
ATOM 6388 C CA . GLY A 1 822 ? -5.141 -39.406 -2.234 1 89.44 822 GLY A CA 1
ATOM 6389 C C . GLY A 1 822 ? -5.457 -40.438 -3.311 1 89.44 822 GLY A C 1
ATOM 6390 O O . GLY A 1 822 ? -5.738 -40.062 -4.453 1 89.44 822 GLY A O 1
ATOM 6391 N N . THR A 1 823 ? -5.473 -41.719 -3.057 1 91.38 823 THR A N 1
ATOM 6392 C CA . THR A 1 823 ? -5.77 -42.75 -4.047 1 91.38 823 THR A CA 1
ATOM 6393 C C . THR A 1 823 ? -7.277 -42.844 -4.27 1 91.38 823 THR A C 1
ATOM 6395 O O . THR A 1 823 ? -8.062 -42.594 -3.357 1 91.38 823 THR A O 1
ATOM 6398 N N . ASP A 1 824 ? -7.621 -43.25 -5.449 1 90.81 824 ASP A N 1
ATOM 6399 C CA . ASP A 1 824 ? -9.023 -43.375 -5.848 1 90.81 824 ASP A CA 1
ATOM 6400 C C . ASP A 1 824 ? -9.492 -44.812 -5.789 1 90.81 824 ASP A C 1
ATOM 6402 O O . ASP A 1 824 ? -8.68 -45.75 -5.844 1 90.81 824 ASP A O 1
ATOM 6406 N N . LEU A 1 825 ? -10.805 -44.969 -5.59 1 94.19 825 LEU A N 1
ATOM 6407 C CA . LEU A 1 825 ? -11.484 -46.219 -5.84 1 94.19 825 LEU A CA 1
ATOM 6408 C C . LEU A 1 825 ? -11.969 -46.312 -7.285 1 94.19 825 LEU A C 1
ATOM 6410 O O . LEU A 1 825 ? -12.703 -45.438 -7.746 1 94.19 825 LEU A O 1
ATOM 6414 N N . ILE A 1 826 ? -11.586 -47.406 -7.984 1 96.12 826 ILE A N 1
ATOM 6415 C CA . ILE A 1 826 ? -11.867 -47.469 -9.414 1 96.12 826 ILE A CA 1
ATOM 6416 C C . ILE A 1 826 ? -12.336 -48.875 -9.805 1 96.12 826 ILE A C 1
ATOM 6418 O O . ILE A 1 826 ? -11.961 -49.844 -9.172 1 96.12 826 ILE A O 1
ATOM 6422 N N . TYR A 1 827 ? -13.234 -48.938 -10.789 1 97.81 827 TYR A N 1
ATOM 6423 C CA . TYR A 1 827 ? -13.578 -50.219 -11.391 1 97.81 827 TYR A CA 1
ATOM 6424 C C . TYR A 1 827 ? -12.5 -50.688 -12.367 1 97.81 827 TYR A C 1
ATOM 6426 O O . TYR A 1 827 ? -11.883 -49.875 -13.047 1 97.81 827 TYR A O 1
ATOM 6434 N N . GLU A 1 828 ? -12.234 -51.969 -12.391 1 97.62 828 GLU A N 1
ATOM 6435 C CA . GLU A 1 828 ? -11.25 -52.5 -13.336 1 97.62 828 GLU A CA 1
ATOM 6436 C C . GLU A 1 828 ? -11.906 -52.875 -14.664 1 97.62 828 GLU A C 1
ATOM 6438 O O . GLU A 1 828 ? -12.719 -53.781 -14.734 1 97.62 828 GLU A O 1
ATOM 6443 N N . TYR A 1 829 ? -11.57 -52.125 -15.695 1 98.06 829 TYR A N 1
ATOM 6444 C CA . TYR A 1 829 ? -12.07 -52.344 -17.047 1 98.06 829 TYR A CA 1
ATOM 6445 C C . TYR A 1 829 ? -11.438 -53.594 -17.656 1 98.06 829 TYR A C 1
ATOM 6447 O O . TYR A 1 829 ? -10.211 -53.75 -17.688 1 98.06 829 TYR A O 1
ATOM 6455 N N . ILE A 1 830 ? -12.273 -54.531 -18.188 1 98 830 ILE A N 1
ATOM 6456 C CA . ILE A 1 830 ? -11.719 -55.75 -18.766 1 98 830 ILE A CA 1
ATOM 6457 C C . ILE A 1 830 ? -12.234 -55.938 -20.188 1 98 830 ILE A C 1
ATOM 6459 O O . ILE A 1 830 ? -12.141 -57.031 -20.766 1 98 830 ILE A O 1
ATOM 6463 N N . GLY A 1 831 ? -12.898 -54.906 -20.703 1 97.75 831 GLY A N 1
ATOM 6464 C CA . GLY A 1 831 ? -13.336 -55 -22.094 1 97.75 831 GLY A CA 1
ATOM 6465 C C . GLY A 1 831 ? -14.734 -54.406 -22.297 1 97.75 831 GLY A C 1
ATOM 6466 O O . GLY A 1 831 ? -15.258 -53.719 -21.438 1 97.75 831 GLY A O 1
ATOM 6467 N N . VAL A 1 832 ? -15.297 -54.688 -23.531 1 98.38 832 VAL A N 1
ATOM 6468 C CA . VAL A 1 832 ? -16.594 -54.188 -23.953 1 98.38 832 VAL A CA 1
ATOM 6469 C C . VAL A 1 832 ? -17.453 -55.375 -24.438 1 98.38 832 VAL A C 1
ATOM 6471 O O . VAL A 1 832 ? -16.953 -56.312 -25.047 1 98.38 832 VAL A O 1
ATOM 6474 N N . PHE A 1 833 ? -18.766 -55.344 -24.047 1 98.19 833 PHE A N 1
ATOM 6475 C CA . PHE A 1 833 ? -19.688 -56.281 -24.672 1 98.19 833 PHE A CA 1
ATOM 6476 C C . PHE A 1 833 ? -19.828 -56 -26.156 1 98.19 833 PHE A C 1
ATOM 6478 O O . PHE A 1 833 ? -20.531 -55.062 -26.562 1 98.19 833 PHE A O 1
ATOM 6485 N N . LYS A 1 834 ? -19.234 -56.812 -26.938 1 96.94 834 LYS A N 1
ATOM 6486 C CA . LYS A 1 834 ? -19.125 -56.531 -28.359 1 96.94 834 LYS A CA 1
ATOM 6487 C C . LYS A 1 834 ? -20.484 -56.594 -29.047 1 96.94 834 LYS A C 1
ATOM 6489 O O . LYS A 1 834 ? -20.75 -55.781 -29.953 1 96.94 834 LYS A O 1
ATOM 6494 N N . ASP A 1 835 ? -21.328 -57.594 -28.641 1 95.06 835 ASP A N 1
ATOM 6495 C CA . ASP A 1 835 ? -22.625 -57.781 -29.281 1 95.06 835 ASP A CA 1
ATOM 6496 C C . ASP A 1 835 ? -23.625 -58.438 -28.312 1 95.06 835 ASP A C 1
ATOM 6498 O O . ASP A 1 835 ? -23.312 -58.688 -27.156 1 95.06 835 ASP A O 1
ATOM 6502 N N . ALA A 1 836 ? -24.859 -58.656 -28.828 1 94.06 836 ALA A N 1
ATOM 6503 C CA . ALA A 1 836 ? -25.938 -59.219 -28.016 1 94.06 836 ALA A CA 1
ATOM 6504 C C . ALA A 1 836 ? -25.609 -60.625 -27.562 1 94.06 836 ALA A C 1
ATOM 6506 O O . ALA A 1 836 ? -26 -61.031 -26.469 1 94.06 836 ALA A O 1
ATOM 6507 N N . ALA A 1 837 ? -24.906 -61.312 -28.375 1 95.25 837 ALA A N 1
ATOM 6508 C CA . ALA A 1 837 ? -24.547 -62.688 -28.031 1 95.25 837 ALA A CA 1
ATOM 6509 C C . ALA A 1 837 ? -23.656 -62.719 -26.781 1 95.25 837 ALA A C 1
ATOM 6511 O O . ALA A 1 837 ? -23.828 -63.594 -25.922 1 95.25 837 ALA A O 1
ATOM 6512 N N . GLU A 1 838 ? -22.797 -61.781 -26.75 1 96.44 838 GLU A N 1
ATOM 6513 C CA . GLU A 1 838 ? -21.922 -61.719 -25.594 1 96.44 838 GLU A CA 1
ATOM 6514 C C . GLU A 1 838 ? -22.703 -61.344 -24.344 1 96.44 838 GLU A C 1
ATOM 6516 O O . GLU A 1 838 ? -22.391 -61.781 -23.234 1 96.44 838 GLU A O 1
ATOM 6521 N N . ILE A 1 839 ? -23.625 -60.531 -24.438 1 96.75 839 ILE A N 1
ATOM 6522 C CA . ILE A 1 839 ? -24.469 -60.094 -23.328 1 96.75 839 ILE A CA 1
ATOM 6523 C C . ILE A 1 839 ? -25.281 -61.281 -22.812 1 96.75 839 ILE A C 1
ATOM 6525 O O . ILE A 1 839 ? -25.391 -61.5 -21.609 1 96.75 839 ILE A O 1
ATOM 6529 N N . LYS A 1 840 ? -25.828 -62.031 -23.781 1 94.88 840 LYS A N 1
ATOM 6530 C CA . LYS A 1 840 ? -26.625 -63.188 -23.406 1 94.88 840 LYS A CA 1
ATOM 6531 C C . LYS A 1 840 ? -25.781 -64.25 -22.703 1 94.88 840 LYS A C 1
ATOM 6533 O O . LYS A 1 840 ? -26.25 -64.938 -21.812 1 94.88 840 LYS A O 1
ATOM 6538 N N . ALA A 1 841 ? -24.578 -64.312 -23.156 1 96.56 841 ALA A N 1
ATOM 6539 C CA . ALA A 1 841 ? -23.672 -65.25 -22.594 1 96.56 841 ALA A CA 1
ATOM 6540 C C . ALA A 1 841 ? -23.141 -64.812 -21.234 1 96.56 841 ALA A C 1
ATOM 6542 O O . ALA A 1 841 ? -22.594 -65.625 -20.469 1 96.56 841 ALA A O 1
ATOM 6543 N N . ASN A 1 842 ? -23.312 -63.5 -20.906 1 96.25 842 ASN A N 1
ATOM 6544 C CA . ASN A 1 842 ? -22.797 -62.938 -19.672 1 96.25 842 ASN A CA 1
ATOM 6545 C C . ASN A 1 842 ? -23.562 -63.469 -18.453 1 96.25 842 ASN A C 1
ATOM 6547 O O . ASN A 1 842 ? -24.797 -63.5 -18.453 1 96.25 842 ASN A O 1
ATOM 6551 N N . THR A 1 843 ? -22.875 -64 -17.469 1 95.75 843 THR A N 1
ATOM 6552 C CA . THR A 1 843 ? -23.484 -64.562 -16.281 1 95.75 843 THR A CA 1
ATOM 6553 C C . THR A 1 843 ? -23.344 -63.625 -15.094 1 95.75 843 THR A C 1
ATOM 6555 O O . THR A 1 843 ? -23.859 -63.875 -14.008 1 95.75 843 THR A O 1
ATOM 6558 N N . ILE A 1 844 ? -22.656 -62.562 -15.273 1 97.31 844 ILE A N 1
ATOM 6559 C CA . ILE A 1 844 ? -22.391 -61.594 -14.203 1 97.31 844 ILE A CA 1
ATOM 6560 C C . ILE A 1 844 ? -23.531 -60.562 -14.141 1 97.31 844 ILE A C 1
ATOM 6562 O O . ILE A 1 844 ? -23.969 -60.062 -15.164 1 97.31 844 ILE A O 1
ATOM 6566 N N . ASN A 1 845 ? -24.062 -60.219 -12.891 1 97.56 845 ASN A N 1
ATOM 6567 C CA . ASN A 1 845 ? -25.156 -59.281 -12.664 1 97.56 845 ASN A CA 1
ATOM 6568 C C . ASN A 1 845 ? -24.672 -57.844 -12.625 1 97.56 845 ASN A C 1
ATOM 6570 O O . ASN A 1 845 ? -23.875 -57.469 -11.758 1 97.56 845 ASN A O 1
ATOM 6574 N N . TYR A 1 846 ? -25.156 -56.969 -13.492 1 98.06 846 TYR A N 1
ATOM 6575 C CA . TYR A 1 846 ? -24.781 -55.562 -13.586 1 98.06 846 TYR A CA 1
ATOM 6576 C C . TYR A 1 846 ? -25.891 -54.656 -13.07 1 98.06 846 TYR A C 1
ATOM 6578 O O . TYR A 1 846 ? -25.875 -53.469 -13.305 1 98.06 846 TYR A O 1
ATOM 6586 N N . SER A 1 847 ? -26.875 -55.125 -12.312 1 96.75 847 SER A N 1
ATOM 6587 C CA . SER A 1 847 ? -28.094 -54.406 -11.945 1 96.75 847 SER A CA 1
ATOM 6588 C C . SER A 1 847 ? -27.797 -53.25 -11.031 1 96.75 847 SER A C 1
ATOM 6590 O O . SER A 1 847 ? -28.562 -52.281 -10.961 1 96.75 847 SER A O 1
ATOM 6592 N N . ALA A 1 848 ? -26.688 -53.281 -10.383 1 97.19 848 ALA A N 1
ATOM 6593 C CA . ALA A 1 848 ? -26.297 -52.156 -9.523 1 97.19 848 ALA A CA 1
ATOM 6594 C C . ALA A 1 848 ? -25.875 -50.938 -10.352 1 97.19 848 ALA A C 1
ATOM 6596 O O . ALA A 1 848 ? -25.906 -49.812 -9.867 1 97.19 848 ALA A O 1
ATOM 6597 N N . LEU A 1 849 ? -25.469 -51.156 -11.586 1 97.62 849 LEU A N 1
ATOM 6598 C CA . LEU A 1 849 ? -24.953 -50.094 -12.43 1 97.62 849 LEU A CA 1
ATOM 6599 C C . LEU A 1 849 ? -25.969 -49.688 -13.5 1 97.62 849 LEU A C 1
ATOM 6601 O O . LEU A 1 849 ? -26.094 -48.531 -13.844 1 97.62 849 LEU A O 1
ATOM 6605 N N . THR A 1 850 ? -26.531 -50.719 -14.039 1 96.06 850 THR A N 1
ATOM 6606 C CA . THR A 1 850 ? -27.484 -50.5 -15.109 1 96.06 850 THR A CA 1
ATOM 6607 C C . THR A 1 850 ? -28.578 -51.562 -15.125 1 96.06 850 THR A C 1
ATOM 6609 O O . THR A 1 850 ? -28.328 -52.719 -14.727 1 96.06 850 THR A O 1
ATOM 6612 N N . ASN A 1 851 ? -29.766 -51.25 -15.578 1 92.06 851 ASN A N 1
ATOM 6613 C CA . ASN A 1 851 ? -30.891 -52.188 -15.68 1 92.06 851 ASN A CA 1
ATOM 6614 C C . ASN A 1 851 ? -30.875 -52.938 -17.016 1 92.06 851 ASN A C 1
ATOM 6616 O O . ASN A 1 851 ? -31.562 -53.938 -17.172 1 92.06 851 ASN A O 1
ATOM 6620 N N . ASN A 1 852 ? -30.156 -52.406 -17.938 1 91 852 ASN A N 1
ATOM 6621 C CA . ASN A 1 852 ? -30.141 -52.938 -19.281 1 91 852 ASN A CA 1
ATOM 6622 C C . ASN A 1 852 ? -28.75 -52.875 -19.906 1 91 852 ASN A C 1
ATOM 6624 O O . ASN A 1 852 ? -28.266 -51.781 -20.234 1 91 852 ASN A O 1
ATOM 6628 N N . LEU A 1 853 ? -28.094 -54.031 -20.078 1 95.31 853 LEU A N 1
ATOM 6629 C CA . LEU A 1 853 ? -26.812 -54.094 -20.781 1 95.31 853 LEU A CA 1
ATOM 6630 C C . LEU A 1 853 ? -27.031 -54 -22.297 1 95.31 853 LEU A C 1
ATOM 6632 O O . LEU A 1 853 ? -27.922 -54.656 -22.828 1 95.31 853 LEU A O 1
ATOM 6636 N N . LEU A 1 854 ? -26.266 -53.219 -22.938 1 95.5 854 LEU A N 1
ATOM 6637 C CA . LEU A 1 854 ? -26.344 -53.031 -24.375 1 95.5 854 LEU A CA 1
ATOM 6638 C C . LEU A 1 854 ? -25 -53.312 -25.031 1 95.5 854 LEU A C 1
ATOM 6640 O O . LEU A 1 854 ? -23.953 -53.219 -24.391 1 95.5 854 LEU A O 1
ATOM 6644 N N . PRO A 1 855 ? -25.047 -53.719 -26.375 1 96.31 855 PRO A N 1
ATOM 6645 C CA . PRO A 1 855 ? -23.766 -53.812 -27.078 1 96.31 855 PRO A CA 1
ATOM 6646 C C . PRO A 1 855 ? -22.953 -52.5 -27 1 96.31 855 PRO A C 1
ATOM 6648 O O . PRO A 1 855 ? -23.5 -51.406 -27.156 1 96.31 855 PRO A O 1
ATOM 6651 N N . GLY A 1 856 ? -21.641 -52.656 -26.703 1 97.19 856 GLY A N 1
ATOM 6652 C CA . GLY A 1 856 ? -20.781 -51.469 -26.594 1 97.19 856 GLY A CA 1
ATOM 6653 C C . GLY A 1 856 ? -20.578 -51.031 -25.156 1 97.19 856 GLY A C 1
ATOM 6654 O O . GLY A 1 856 ? -19.797 -50.094 -24.906 1 97.19 856 GLY A O 1
ATOM 6655 N N . ASP A 1 857 ? -21.25 -51.625 -24.203 1 97.69 857 ASP A N 1
ATOM 6656 C CA . ASP A 1 857 ? -21.078 -51.281 -22.797 1 97.69 857 ASP A CA 1
ATOM 6657 C C . ASP A 1 857 ? -19.766 -51.875 -22.266 1 97.69 857 ASP A C 1
ATOM 6659 O O . ASP A 1 857 ? -19.234 -52.844 -22.828 1 97.69 857 ASP A O 1
ATOM 6663 N N . MET A 1 858 ? -19.344 -51.281 -21.188 1 98.25 858 MET A N 1
ATOM 6664 C CA . MET A 1 858 ? -18.078 -51.75 -20.609 1 98.25 858 MET A CA 1
ATOM 6665 C C . MET A 1 858 ? -18.297 -52.969 -19.734 1 98.25 858 MET A C 1
ATOM 6667 O O . MET A 1 858 ? -19.328 -53.125 -19.094 1 98.25 858 MET A O 1
ATOM 6671 N N . LYS A 1 859 ? -17.266 -53.875 -19.734 1 98.12 859 LYS A N 1
ATOM 6672 C CA . LYS A 1 859 ? -17.156 -54.969 -18.781 1 98.12 859 LYS A CA 1
ATOM 6673 C C . LYS A 1 859 ? -16.188 -54.625 -17.656 1 98.12 859 LYS A C 1
ATOM 6675 O O . LYS A 1 859 ? -15.133 -54.031 -17.891 1 98.12 859 LYS A O 1
ATOM 6680 N N . PHE A 1 860 ? -16.641 -55.031 -16.453 1 98.38 860 PHE A N 1
ATOM 6681 C CA . PHE A 1 860 ? -15.766 -54.812 -15.305 1 98.38 860 PHE A CA 1
ATOM 6682 C C . PHE A 1 860 ? -15.445 -56.156 -14.633 1 98.38 860 PHE A C 1
ATOM 6684 O O . PHE A 1 860 ? -16.203 -57.125 -14.75 1 98.38 860 PHE A O 1
ATOM 6691 N N . ARG A 1 861 ? -14.32 -56.219 -13.969 1 98 861 ARG A N 1
ATOM 6692 C CA . ARG A 1 861 ? -13.914 -57.438 -13.266 1 98 861 ARG A CA 1
ATOM 6693 C C . ARG A 1 861 ? -14.727 -57.625 -11.992 1 98 861 ARG A C 1
ATOM 6695 O O . ARG A 1 861 ? -14.883 -56.688 -11.203 1 98 861 ARG A O 1
ATOM 6702 N N . ASP A 1 862 ? -15.305 -58.75 -11.828 1 97.94 862 ASP A N 1
ATOM 6703 C CA . ASP A 1 862 ? -15.906 -59.125 -10.562 1 97.94 862 ASP A CA 1
ATOM 6704 C C . ASP A 1 862 ? -14.828 -59.469 -9.531 1 97.94 862 ASP A C 1
ATOM 6706 O O . ASP A 1 862 ? -14.391 -60.625 -9.438 1 97.94 862 ASP A O 1
ATOM 6710 N N . VAL A 1 863 ? -14.531 -58.531 -8.781 1 97.44 863 VAL A N 1
ATOM 6711 C CA . VAL A 1 863 ? -13.367 -58.594 -7.906 1 97.44 863 VAL A CA 1
ATOM 6712 C C . VAL A 1 863 ? -13.641 -59.531 -6.746 1 97.44 863 VAL A C 1
ATOM 6714 O O . VAL A 1 863 ? -12.773 -60.344 -6.355 1 97.44 863 VAL A O 1
ATOM 6717 N N . ASN A 1 864 ? -14.836 -59.562 -6.168 1 95.44 864 ASN A N 1
ATOM 6718 C CA . ASN A 1 864 ? -15.125 -60.344 -4.988 1 95.44 864 ASN A CA 1
ATOM 6719 C C . ASN A 1 864 ? -15.727 -61.719 -5.367 1 95.44 864 ASN A C 1
ATOM 6721 O O . ASN A 1 864 ? -15.961 -62.562 -4.5 1 95.44 864 ASN A O 1
ATOM 6725 N N . GLY A 1 865 ? -16.125 -62 -6.582 1 95.62 865 GLY A N 1
ATOM 6726 C CA . GLY A 1 865 ? -16.531 -63.281 -7.09 1 95.62 865 GLY A CA 1
ATOM 6727 C C . GLY A 1 865 ? -17.984 -63.625 -6.758 1 95.62 865 GLY A C 1
ATOM 6728 O O . GLY A 1 865 ? -18.359 -64.812 -6.766 1 95.62 865 GLY A O 1
ATOM 6729 N N . ASP A 1 866 ? -18.797 -62.656 -6.422 1 96.12 866 ASP A N 1
ATOM 6730 C CA . ASP A 1 866 ? -20.156 -62.938 -5.984 1 96.12 866 ASP A CA 1
ATOM 6731 C C . ASP A 1 866 ? -21.125 -62.938 -7.168 1 96.12 866 ASP A C 1
ATOM 6733 O O . ASP A 1 866 ? -22.328 -63.062 -6.98 1 96.12 866 ASP A O 1
ATOM 6737 N N . GLY A 1 867 ? -20.594 -62.719 -8.352 1 96.69 867 GLY A N 1
ATOM 6738 C CA . GLY A 1 867 ? -21.375 -62.781 -9.57 1 96.69 867 GLY A CA 1
ATOM 6739 C C . GLY A 1 867 ? -22.109 -61.5 -9.859 1 96.69 867 GLY A C 1
ATOM 6740 O O . GLY A 1 867 ? -22.984 -61.438 -10.742 1 96.69 867 GLY A O 1
ATOM 6741 N N . LYS A 1 868 ? -21.766 -60.406 -9.125 1 97.5 868 LYS A N 1
ATOM 6742 C CA . LYS A 1 868 ? -22.359 -59.094 -9.344 1 97.5 868 LYS A CA 1
ATOM 6743 C C . LYS A 1 868 ? -21.297 -58 -9.477 1 97.5 868 LYS A C 1
ATOM 6745 O O . LYS A 1 868 ? -20.219 -58.125 -8.883 1 97.5 868 LYS A O 1
ATOM 6750 N N . ILE A 1 869 ? -21.547 -57.031 -10.258 1 98.12 869 ILE A N 1
ATOM 6751 C CA . ILE A 1 869 ? -20.703 -55.844 -10.305 1 98.12 869 ILE A CA 1
ATOM 6752 C C . ILE A 1 869 ? -21.359 -54.688 -9.523 1 98.12 869 ILE A C 1
ATOM 6754 O O . ILE A 1 869 ? -22.438 -54.219 -9.914 1 98.12 869 ILE A O 1
ATOM 6758 N N . ASP A 1 870 ? -20.828 -54.25 -8.422 1 96.25 870 ASP A N 1
ATOM 6759 C CA . ASP A 1 870 ? -21.312 -53.156 -7.594 1 96.25 870 ASP A CA 1
ATOM 6760 C C . ASP A 1 870 ? -20.156 -52.469 -6.863 1 96.25 870 ASP A C 1
ATOM 6762 O O . ASP A 1 870 ? -19 -52.594 -7.273 1 96.25 870 ASP A O 1
ATOM 6766 N N . GLY A 1 871 ? -20.453 -51.656 -5.93 1 95.12 871 GLY A N 1
ATOM 6767 C CA . GLY A 1 871 ? -19.469 -50.875 -5.227 1 95.12 871 GLY A CA 1
ATOM 6768 C C . GLY A 1 871 ? -18.359 -51.688 -4.613 1 95.12 871 GLY A C 1
ATOM 6769 O O . GLY A 1 871 ? -17.234 -51.219 -4.43 1 95.12 871 GLY A O 1
ATOM 6770 N N . ASP A 1 872 ? -18.609 -52.875 -4.348 1 95.81 872 ASP A N 1
ATOM 6771 C CA . ASP A 1 872 ? -17.641 -53.75 -3.701 1 95.81 872 ASP A CA 1
ATOM 6772 C C . ASP A 1 872 ? -16.609 -54.25 -4.703 1 95.81 872 ASP A C 1
ATOM 6774 O O . ASP A 1 872 ? -15.578 -54.812 -4.316 1 95.81 872 ASP A O 1
ATOM 6778 N N . ASP A 1 873 ? -16.859 -54.031 -5.957 1 96.81 873 ASP A N 1
ATOM 6779 C CA . ASP A 1 873 ? -15.914 -54.469 -6.98 1 96.81 873 ASP A CA 1
ATOM 6780 C C . ASP A 1 873 ? -14.891 -53.375 -7.305 1 96.81 873 ASP A C 1
ATOM 6782 O O . ASP A 1 873 ? -13.984 -53.594 -8.109 1 96.81 873 ASP A O 1
ATOM 6786 N N . ARG A 1 874 ? -15.016 -52.219 -6.734 1 97.31 874 ARG A N 1
ATOM 6787 C CA . ARG A 1 874 ? -13.992 -51.188 -6.91 1 97.31 874 ARG A CA 1
ATOM 6788 C C . ARG A 1 874 ? -12.711 -51.562 -6.176 1 97.31 874 ARG A C 1
ATOM 6790 O O . ARG A 1 874 ? -12.758 -52.188 -5.109 1 97.31 874 ARG A O 1
ATOM 6797 N N . ILE A 1 875 ? -11.664 -51.25 -6.789 1 95.5 875 ILE A N 1
ATOM 6798 C CA . ILE A 1 875 ? -10.367 -51.5 -6.172 1 95.5 875 ILE A CA 1
ATOM 6799 C C . ILE A 1 875 ? -9.633 -50.188 -5.941 1 95.5 875 ILE A C 1
ATOM 6801 O O . ILE A 1 875 ? -9.82 -49.25 -6.688 1 95.5 875 ILE A O 1
ATOM 6805 N N . ARG A 1 876 ? -8.914 -50.156 -4.902 1 94.75 876 ARG A N 1
ATOM 6806 C CA . ARG A 1 876 ? -8.078 -49 -4.633 1 94.75 876 ARG A CA 1
ATOM 6807 C C . ARG A 1 876 ? -6.777 -49.062 -5.422 1 94.75 876 ARG A C 1
ATOM 6809 O O . ARG A 1 876 ? -6.051 -50.062 -5.359 1 94.75 876 ARG A O 1
ATOM 6816 N N . SER A 1 877 ? -6.523 -48 -6.191 1 89.56 877 SER A N 1
ATOM 6817 C CA . SER A 1 877 ? -5.277 -47.906 -6.949 1 89.56 877 SER A CA 1
ATOM 6818 C C . SER A 1 877 ? -4.086 -47.688 -6.023 1 89.56 877 SER A C 1
ATOM 6820 O O . SER A 1 877 ? -4.223 -47.062 -4.973 1 89.56 877 SER A O 1
ATOM 6822 N N . ASP A 1 878 ? -2.947 -48.188 -6.355 1 91.25 878 ASP A N 1
ATOM 6823 C CA . ASP A 1 878 ? -1.723 -47.906 -5.613 1 91.25 878 ASP A CA 1
ATOM 6824 C C . ASP A 1 878 ? -0.992 -46.688 -6.203 1 91.25 878 ASP A C 1
ATOM 6826 O O . ASP A 1 878 ? 0.132 -46.375 -5.805 1 91.25 878 ASP A O 1
ATOM 6830 N N . LYS A 1 879 ? -1.566 -46.031 -7.188 1 93.5 879 LYS A N 1
ATOM 6831 C CA . LYS A 1 879 ? -0.972 -44.875 -7.832 1 93.5 879 LYS A CA 1
ATOM 6832 C C . LYS A 1 879 ? -1.874 -43.656 -7.695 1 93.5 879 LYS A C 1
ATOM 6834 O O . LYS A 1 879 ? -3.092 -43.781 -7.559 1 93.5 879 LYS A O 1
ATOM 6839 N N . THR A 1 880 ? -1.292 -42.531 -7.609 1 92.38 880 THR A N 1
ATOM 6840 C CA . THR A 1 880 ? -1.979 -41.25 -7.598 1 92.38 880 THR A CA 1
ATOM 6841 C C . THR A 1 880 ? -1.534 -40.375 -8.773 1 92.38 880 THR A C 1
ATOM 6843 O O . THR A 1 880 ? -0.738 -40.812 -9.609 1 92.38 880 THR A O 1
ATOM 6846 N N . SER A 1 881 ? -2.068 -39.125 -8.867 1 89.94 881 SER A N 1
ATOM 6847 C CA . SER A 1 881 ? -1.685 -38.219 -9.93 1 89.94 881 SER A CA 1
ATOM 6848 C C . SER A 1 881 ? -0.278 -37.688 -9.711 1 89.94 881 SER A C 1
ATOM 6850 O O . SER A 1 881 ? 0.352 -37.156 -10.641 1 89.94 881 SER A O 1
ATOM 6852 N N . THR A 1 882 ? 0.255 -37.781 -8.555 1 89.56 882 THR A N 1
ATOM 6853 C CA . THR A 1 882 ? 1.604 -37.312 -8.234 1 89.56 882 THR A CA 1
ATOM 6854 C C . THR A 1 882 ? 2.641 -38.344 -8.648 1 89.56 882 THR A C 1
ATOM 6856 O O . THR A 1 882 ? 2.617 -39.469 -8.164 1 89.56 882 THR A O 1
ATOM 6859 N N . PRO A 1 883 ? 3.533 -37.938 -9.445 1 93.19 883 PRO A N 1
ATOM 6860 C CA . PRO A 1 883 ? 4.562 -38.906 -9.82 1 93.19 883 PRO A CA 1
ATOM 6861 C C . PRO A 1 883 ? 5.422 -39.344 -8.641 1 93.19 883 PRO A C 1
ATOM 6863 O O . PRO A 1 883 ? 5.738 -38.531 -7.766 1 93.19 883 PRO A O 1
ATOM 6866 N N . THR A 1 884 ? 5.879 -40.594 -8.633 1 95.62 884 THR A N 1
ATOM 6867 C CA . THR A 1 884 ? 6.73 -41.094 -7.566 1 95.62 884 THR A CA 1
ATOM 6868 C C . THR A 1 884 ? 8.203 -40.844 -7.887 1 95.62 884 THR A C 1
ATOM 6870 O O . THR A 1 884 ? 9.055 -40.875 -6.992 1 95.62 884 THR A O 1
ATOM 6873 N N . PHE A 1 885 ? 8.461 -40.656 -9.156 1 96.88 885 PHE A N 1
ATOM 6874 C CA . PHE A 1 885 ? 9.836 -40.344 -9.562 1 96.88 885 PHE A CA 1
ATOM 6875 C C . PHE A 1 885 ? 9.883 -39.125 -10.477 1 96.88 885 PHE A C 1
ATOM 6877 O O . PHE A 1 885 ? 9.102 -39.031 -11.422 1 96.88 885 PHE A O 1
ATOM 6884 N N . THR A 1 886 ? 10.758 -38.219 -10.195 1 95.94 886 THR A N 1
ATOM 6885 C CA . THR A 1 886 ? 11.055 -37.094 -11.062 1 95.94 886 THR A CA 1
ATOM 6886 C C . THR A 1 886 ? 12.562 -36.875 -11.18 1 95.94 886 THR A C 1
ATOM 6888 O O . THR A 1 886 ? 13.32 -37.25 -10.281 1 95.94 886 THR A O 1
ATOM 6891 N N . GLY A 1 887 ? 13.031 -36.375 -12.336 1 96.38 887 GLY A N 1
ATOM 6892 C CA . GLY A 1 887 ? 14.445 -36.125 -12.539 1 96.38 887 GLY A CA 1
ATOM 6893 C C . GLY A 1 887 ? 14.734 -35.281 -13.773 1 96.38 887 GLY A C 1
ATOM 6894 O O . GLY A 1 887 ? 13.812 -34.781 -14.422 1 96.38 887 GLY A O 1
ATOM 6895 N N . GLY A 1 888 ? 16.078 -35.094 -13.992 1 97.31 888 GLY A N 1
ATOM 6896 C CA . GLY A 1 888 ? 16.453 -34.312 -15.148 1 97.31 888 GLY A CA 1
ATOM 6897 C C . GLY A 1 888 ? 17.906 -34.5 -15.547 1 97.31 888 GLY A C 1
ATOM 6898 O O . GLY A 1 888 ? 18.703 -35.031 -14.766 1 97.31 888 GLY A O 1
ATOM 6899 N N . ILE A 1 889 ? 18.203 -34.188 -16.781 1 98.19 889 ILE A N 1
ATOM 6900 C CA . ILE A 1 889 ? 19.547 -34.156 -17.344 1 98.19 889 ILE A CA 1
ATOM 6901 C C . ILE A 1 889 ? 19.906 -32.719 -17.719 1 98.19 889 ILE A C 1
ATOM 6903 O O . ILE A 1 889 ? 19.172 -32.062 -18.484 1 98.19 889 ILE A O 1
ATOM 6907 N N . ASN A 1 890 ? 20.922 -32.281 -17.156 1 96.5 890 ASN A N 1
ATOM 6908 C CA . ASN A 1 890 ? 21.438 -30.938 -17.469 1 96.5 890 ASN A CA 1
ATOM 6909 C C . ASN A 1 890 ? 22.703 -31 -18.297 1 96.5 890 ASN A C 1
ATOM 6911 O O . ASN A 1 890 ? 23.672 -31.672 -17.922 1 96.5 890 ASN A O 1
ATOM 6915 N N . LEU A 1 891 ? 22.703 -30.328 -19.391 1 97.06 891 LEU A N 1
ATOM 6916 C CA . LEU A 1 891 ? 23.859 -30.281 -20.281 1 97.06 891 LEU A CA 1
ATOM 6917 C C . LEU A 1 891 ? 24.391 -28.844 -20.406 1 97.06 891 LEU A C 1
ATOM 6919 O O . LEU A 1 891 ? 23.609 -27.891 -20.469 1 97.06 891 LEU A O 1
ATOM 6923 N N . SER A 1 892 ? 25.672 -28.75 -20.375 1 94.81 892 SER A N 1
ATOM 6924 C CA . SER A 1 892 ? 26.328 -27.469 -20.594 1 94.81 892 SER A CA 1
ATOM 6925 C C . SER A 1 892 ? 27.547 -27.609 -21.5 1 94.81 892 SER A C 1
ATOM 6927 O O . SER A 1 892 ? 28.375 -28.5 -21.281 1 94.81 892 SER A O 1
ATOM 6929 N N . LEU A 1 893 ? 27.656 -26.812 -22.5 1 95.81 893 LEU A N 1
ATOM 6930 C CA . LEU A 1 893 ? 28.781 -26.75 -23.422 1 95.81 893 LEU A CA 1
ATOM 6931 C C . LEU A 1 893 ? 29.281 -25.312 -23.578 1 95.81 893 LEU A C 1
ATOM 6933 O O . LEU A 1 893 ? 28.484 -24.375 -23.641 1 95.81 893 LEU A O 1
ATOM 6937 N N . GLN A 1 894 ? 30.516 -25.203 -23.547 1 90.94 894 GLN A N 1
ATOM 6938 C CA . GLN A 1 894 ? 31.156 -23.922 -23.812 1 90.94 894 GLN A CA 1
ATOM 6939 C C . GLN A 1 894 ? 32.281 -24.078 -24.828 1 90.94 894 GLN A C 1
ATOM 6941 O O . GLN A 1 894 ? 33.219 -24.859 -24.625 1 90.94 894 GLN A O 1
ATOM 6946 N N . TYR A 1 895 ? 32.219 -23.422 -25.906 1 94.25 895 TYR A N 1
ATOM 6947 C CA . TYR A 1 895 ? 33.25 -23.422 -26.938 1 94.25 895 TYR A CA 1
ATOM 6948 C C . TYR A 1 895 ? 33.594 -22 -27.344 1 94.25 895 TYR A C 1
ATOM 6950 O O . TYR A 1 895 ? 32.844 -21.344 -28.062 1 94.25 895 TYR A O 1
ATOM 6958 N N . LYS A 1 896 ? 34.688 -21.453 -26.938 1 90.44 896 LYS A N 1
ATOM 6959 C CA . LYS A 1 896 ? 35.125 -20.078 -27.188 1 90.44 896 LYS A CA 1
ATOM 6960 C C . LYS A 1 896 ? 34.031 -19.094 -26.734 1 90.44 896 LYS A C 1
ATOM 6962 O O . LYS A 1 896 ? 33.594 -19.125 -25.578 1 90.44 896 LYS A O 1
ATOM 6967 N N . ASN A 1 897 ? 33.438 -18.422 -27.75 1 90.06 897 ASN A N 1
ATOM 6968 C CA . ASN A 1 897 ? 32.469 -17.391 -27.406 1 90.06 897 ASN A CA 1
ATOM 6969 C C . ASN A 1 897 ? 31.047 -17.922 -27.438 1 90.06 897 ASN A C 1
ATOM 6971 O O . ASN A 1 897 ? 30.094 -17.188 -27.156 1 90.06 897 ASN A O 1
ATOM 6975 N N . PHE A 1 898 ? 30.906 -19.219 -27.688 1 95.38 898 PHE A N 1
ATOM 6976 C CA . PHE A 1 898 ? 29.594 -19.844 -27.734 1 95.38 898 PHE A CA 1
ATOM 6977 C C . PHE A 1 898 ? 29.312 -20.641 -26.453 1 95.38 898 PHE A C 1
ATOM 6979 O O . PHE A 1 898 ? 30.219 -21.281 -25.922 1 95.38 898 PHE A O 1
ATOM 6986 N N . ASP A 1 899 ? 28.188 -20.531 -25.984 1 93.62 899 ASP A N 1
ATOM 6987 C CA . ASP A 1 899 ? 27.766 -21.391 -24.875 1 93.62 899 ASP A CA 1
ATOM 6988 C C . ASP A 1 899 ? 26.422 -22.047 -25.188 1 93.62 899 ASP A C 1
ATOM 6990 O O . ASP A 1 899 ? 25.609 -21.516 -25.938 1 93.62 899 ASP A O 1
ATOM 6994 N N . PHE A 1 900 ? 26.25 -23.219 -24.734 1 96.69 900 PHE A N 1
ATOM 6995 C CA . PHE A 1 900 ? 25.047 -24.016 -24.938 1 96.69 900 PHE A CA 1
ATOM 6996 C C . PHE A 1 900 ? 24.625 -24.703 -23.641 1 96.69 900 PHE A C 1
ATOM 6998 O O . PHE A 1 900 ? 25.469 -25.188 -22.891 1 96.69 900 PHE A O 1
ATOM 7005 N N . SER A 1 901 ? 23.375 -24.641 -23.312 1 96.31 901 SER A N 1
ATOM 7006 C CA . SER A 1 901 ? 22.812 -25.375 -22.172 1 96.31 901 SER A CA 1
ATOM 7007 C C . SER A 1 901 ? 21.469 -26.016 -22.531 1 96.31 901 SER A C 1
ATOM 7009 O O . SER A 1 901 ? 20.703 -25.453 -23.312 1 96.31 901 SER A O 1
ATOM 7011 N N . ALA A 1 902 ? 21.188 -27.141 -21.969 1 97.62 902 ALA A N 1
ATOM 7012 C CA . ALA A 1 902 ? 19.922 -27.844 -22.188 1 97.62 902 ALA A CA 1
ATOM 7013 C C . ALA A 1 902 ? 19.5 -28.594 -20.922 1 97.62 902 ALA A C 1
ATOM 7015 O O . ALA A 1 902 ? 20.328 -29.125 -20.203 1 97.62 902 ALA A O 1
ATOM 7016 N N . LEU A 1 903 ? 18.234 -28.578 -20.656 1 97.88 903 LEU A N 1
ATOM 7017 C CA . LEU A 1 903 ? 17.641 -29.344 -19.578 1 97.88 903 LEU A CA 1
ATOM 7018 C C . LEU A 1 903 ? 16.547 -30.281 -20.094 1 97.88 903 LEU A C 1
ATOM 7020 O O . LEU A 1 903 ? 15.586 -29.828 -20.719 1 97.88 903 LEU A O 1
ATOM 7024 N N . ILE A 1 904 ? 16.703 -31.516 -19.922 1 98.19 904 ILE A N 1
ATOM 7025 C CA . ILE A 1 904 ? 15.688 -32.531 -20.188 1 98.19 904 ILE A CA 1
ATOM 7026 C C . ILE A 1 904 ? 15.094 -33.031 -18.859 1 98.19 904 ILE A C 1
ATOM 7028 O O . ILE A 1 904 ? 15.828 -33.469 -17.984 1 98.19 904 ILE A O 1
ATOM 7032 N N . GLN A 1 905 ? 13.828 -32.938 -18.719 1 96.81 905 GLN A N 1
ATOM 7033 C CA . GLN A 1 905 ? 13.148 -33.312 -17.484 1 96.81 905 GLN A CA 1
ATOM 7034 C C . GLN A 1 905 ? 12.164 -34.469 -17.703 1 96.81 905 GLN A C 1
ATOM 7036 O O . GLN A 1 905 ? 11.555 -34.562 -18.781 1 96.81 905 GLN A O 1
ATOM 7041 N N . GLY A 1 906 ? 11.969 -35.25 -16.672 1 96 906 GLY A N 1
ATOM 7042 C CA . GLY A 1 906 ? 11.031 -36.344 -16.766 1 96 906 GLY A CA 1
ATOM 7043 C C . GLY A 1 906 ? 10.328 -36.656 -15.461 1 96 906 GLY A C 1
ATOM 7044 O O . GLY A 1 906 ? 10.812 -36.281 -14.391 1 96 906 GLY A O 1
ATOM 7045 N N . ALA A 1 907 ? 9.18 -37.281 -15.539 1 95.56 907 ALA A N 1
ATOM 7046 C CA . ALA A 1 907 ? 8.398 -37.75 -14.406 1 95.56 907 ALA A CA 1
ATOM 7047 C C . ALA A 1 907 ? 7.754 -39.094 -14.719 1 95.56 907 ALA A C 1
ATOM 7049 O O . ALA A 1 907 ? 7.324 -39.344 -15.852 1 95.56 907 ALA A O 1
ATOM 7050 N N . SER A 1 908 ? 7.711 -39.969 -13.711 1 96 908 SER A N 1
ATOM 7051 C CA . SER A 1 908 ? 7.117 -41.312 -13.898 1 96 908 SER A CA 1
ATOM 7052 C C . SER A 1 908 ? 6.41 -41.781 -12.633 1 96 908 SER A C 1
ATOM 7054 O O . SER A 1 908 ? 6.738 -41.344 -11.531 1 96 908 SER A O 1
ATOM 7056 N N . GLY A 1 909 ? 5.406 -42.625 -12.836 1 95.44 909 GLY A N 1
ATOM 7057 C CA . GLY A 1 909 ? 4.758 -43.312 -11.719 1 95.44 909 GLY A CA 1
ATOM 7058 C C . GLY A 1 909 ? 3.389 -42.75 -11.391 1 95.44 909 GLY A C 1
ATOM 7059 O O . GLY A 1 909 ? 2.705 -43.25 -10.492 1 95.44 909 GLY A O 1
ATOM 7060 N N . GLY A 1 910 ? 2.957 -41.75 -12.102 1 93.81 910 GLY A N 1
ATOM 7061 C CA . GLY A 1 910 ? 1.649 -41.156 -11.852 1 93.81 910 GLY A CA 1
ATOM 7062 C C . GLY A 1 910 ? 0.61 -41.562 -12.883 1 93.81 910 GLY A C 1
ATOM 7063 O O . GLY A 1 910 ? 0.948 -42.125 -13.93 1 93.81 910 GLY A O 1
ATOM 7064 N N . VAL A 1 911 ? -0.626 -41.344 -12.523 1 94.31 911 VAL A N 1
ATOM 7065 C CA . VAL A 1 911 ? -1.745 -41.594 -13.422 1 94.31 911 VAL A CA 1
ATOM 7066 C C . VAL A 1 911 ? -2.779 -40.469 -13.297 1 94.31 911 VAL A C 1
ATOM 7068 O O . VAL A 1 911 ? -2.789 -39.75 -12.312 1 94.31 911 VAL A O 1
ATOM 7071 N N . GLN A 1 912 ? -3.605 -40.344 -14.281 1 92.81 912 GLN A N 1
ATOM 7072 C CA . GLN A 1 912 ? -4.703 -39.375 -14.219 1 92.81 912 GLN A CA 1
ATOM 7073 C C . GLN A 1 912 ? -5.855 -39.781 -15.125 1 92.81 912 GLN A C 1
ATOM 7075 O O . GLN A 1 912 ? -5.656 -40.531 -16.094 1 92.81 912 GLN A O 1
ATOM 7080 N N . ILE A 1 913 ? -7.043 -39.344 -14.695 1 93.25 913 ILE A N 1
ATOM 7081 C CA . ILE A 1 913 ? -8.234 -39.594 -15.508 1 93.25 913 ILE A CA 1
ATOM 7082 C C . ILE A 1 913 ? -8.266 -38.625 -16.688 1 93.25 913 ILE A C 1
ATOM 7084 O O . ILE A 1 913 ? -8.148 -37.406 -16.484 1 93.25 913 ILE A O 1
ATOM 7088 N N . VAL A 1 914 ? -8.414 -39.188 -17.922 1 93.5 914 VAL A N 1
ATOM 7089 C CA . VAL A 1 914 ? -8.43 -38.375 -19.141 1 93.5 914 VAL A CA 1
ATOM 7090 C C . VAL A 1 914 ? -9.594 -38.812 -20.031 1 93.5 914 VAL A C 1
ATOM 7092 O O . VAL A 1 914 ? -9.844 -40 -20.203 1 93.5 914 VAL A O 1
ATOM 7095 N N . GLY A 1 915 ? -10.352 -37.844 -20.469 1 90.62 915 GLY A N 1
ATOM 7096 C CA . GLY A 1 915 ? -11.25 -38.156 -21.578 1 90.62 915 GLY A CA 1
ATOM 7097 C C . GLY A 1 915 ? -12.711 -38.062 -21.188 1 90.62 915 GLY A C 1
ATOM 7098 O O . GLY A 1 915 ? -13.594 -38.188 -22.047 1 90.62 915 GLY A O 1
ATOM 7099 N N . LEU A 1 916 ? -13.039 -37.875 -19.984 1 92.5 916 LEU A N 1
ATOM 7100 C CA . LEU A 1 916 ? -14.43 -37.688 -19.578 1 92.5 916 LEU A CA 1
ATOM 7101 C C . LEU A 1 916 ? -14.875 -36.25 -19.797 1 92.5 916 LEU A C 1
ATOM 7103 O O . LEU A 1 916 ? -14.82 -35.438 -18.875 1 92.5 916 LEU A O 1
ATOM 7107 N N . THR A 1 917 ? -15.297 -36 -20.969 1 95.44 917 THR A N 1
ATOM 7108 C CA . THR A 1 917 ? -15.633 -34.656 -21.406 1 95.44 917 THR A CA 1
ATOM 7109 C C . THR A 1 917 ? -17.141 -34.438 -21.406 1 95.44 917 THR A C 1
ATOM 7111 O O . THR A 1 917 ? -17.906 -35.406 -21.359 1 95.44 917 THR A O 1
ATOM 7114 N N . GLU A 1 918 ? -17.594 -33.156 -21.375 1 96.31 918 GLU A N 1
ATOM 7115 C CA . GLU A 1 918 ? -18.984 -32.812 -21.594 1 96.31 918 GLU A CA 1
ATOM 7116 C C . GLU A 1 918 ? -19.328 -32.844 -23.078 1 96.31 918 GLU A C 1
ATOM 7118 O O . GLU A 1 918 ? -19.328 -31.797 -23.75 1 96.31 918 GLU A O 1
ATOM 7123 N N . SER A 1 919 ? -19.781 -34.031 -23.562 1 97.19 919 SER A N 1
ATOM 7124 C CA . SER A 1 919 ? -19.953 -34.281 -25 1 97.19 919 SER A CA 1
ATOM 7125 C C . SER A 1 919 ? -21.359 -34.781 -25.312 1 97.19 919 SER A C 1
ATOM 7127 O O . SER A 1 919 ? -22.172 -34.938 -24.406 1 97.19 919 SER A O 1
ATOM 7129 N N . GLY A 1 920 ? -21.609 -35 -26.516 1 96.75 920 GLY A N 1
ATOM 7130 C CA . GLY A 1 920 ? -22.938 -35.312 -27.016 1 96.75 920 GLY A CA 1
ATOM 7131 C C . GLY A 1 920 ? -23.656 -34.125 -27.641 1 96.75 920 GLY A C 1
ATOM 7132 O O . GLY A 1 920 ? -23.047 -33.344 -28.375 1 96.75 920 GLY A O 1
ATOM 7133 N N . ASP A 1 921 ? -24.953 -34.094 -27.359 1 95.56 921 ASP A N 1
ATOM 7134 C CA . ASP A 1 921 ? -25.703 -32.969 -27.938 1 95.56 921 ASP A CA 1
ATOM 7135 C C . ASP A 1 921 ? -25.422 -31.672 -27.188 1 95.56 921 ASP A C 1
ATOM 7137 O O . ASP A 1 921 ? -25.828 -30.594 -27.625 1 95.56 921 ASP A O 1
ATOM 7141 N N . ILE A 1 922 ? -24.594 -31.734 -26.109 1 96.5 922 ILE A N 1
ATOM 7142 C CA . ILE A 1 922 ? -24.312 -30.531 -25.344 1 96.5 922 ILE A CA 1
ATOM 7143 C C . ILE A 1 922 ? -22.891 -30.062 -25.609 1 96.5 922 ILE A C 1
ATOM 7145 O O . ILE A 1 922 ? -22.469 -29.016 -25.109 1 96.5 922 ILE A O 1
ATOM 7149 N N . GLY A 1 923 ? -22.141 -30.875 -26.359 1 97.75 923 GLY A N 1
ATOM 7150 C CA . GLY A 1 923 ? -20.766 -30.5 -26.609 1 97.75 923 GLY A CA 1
ATOM 7151 C C . GLY A 1 923 ? -20.047 -31.453 -27.547 1 97.75 923 GLY A C 1
ATOM 7152 O O . GLY A 1 923 ? -20.531 -32.562 -27.797 1 97.75 923 GLY A O 1
ATOM 7153 N N . ASN A 1 924 ? -18.938 -31.047 -28.062 1 98.12 924 ASN A N 1
ATOM 7154 C CA . ASN A 1 924 ? -18.156 -31.797 -29.047 1 98.12 924 ASN A CA 1
ATOM 7155 C C . ASN A 1 924 ? -17.406 -32.938 -28.406 1 98.12 924 ASN A C 1
ATOM 7157 O O . ASN A 1 924 ? -17.359 -33.062 -27.172 1 98.12 924 ASN A O 1
ATOM 7161 N N . PHE A 1 925 ? -16.922 -33.875 -29.219 1 98 925 PHE A N 1
ATOM 7162 C CA . PHE A 1 925 ? -16.062 -34.969 -28.797 1 98 925 PHE A CA 1
ATOM 7163 C C . PHE A 1 925 ? -14.625 -34.75 -29.234 1 98 925 PHE A C 1
ATOM 7165 O O . PHE A 1 925 ? -14.367 -33.969 -30.188 1 98 925 PHE A O 1
ATOM 7172 N N . LEU A 1 926 ? -13.75 -35.375 -28.531 1 97.88 926 LEU A N 1
ATOM 7173 C CA . LEU A 1 926 ? -12.375 -35.469 -29.016 1 97.88 926 LEU A CA 1
ATOM 7174 C C . LEU A 1 926 ? -12.297 -36.25 -30.328 1 97.88 926 LEU A C 1
ATOM 7176 O O . LEU A 1 926 ? -13.031 -37.219 -30.516 1 97.88 926 LEU A O 1
ATOM 7180 N N . GLU A 1 927 ? -11.398 -35.812 -31.234 1 97.94 927 GLU A N 1
ATOM 7181 C CA . GLU A 1 927 ? -11.148 -36.656 -32.406 1 97.94 927 GLU A CA 1
ATOM 7182 C C . GLU A 1 927 ? -10.727 -38.062 -32 1 97.94 927 GLU A C 1
ATOM 7184 O O . GLU A 1 927 ? -11.078 -39.031 -32.688 1 97.94 927 GLU A O 1
ATOM 7189 N N . TRP A 1 928 ? -9.969 -38.125 -30.922 1 96.88 928 TRP A N 1
ATOM 7190 C CA . TRP A 1 928 ? -9.555 -39.438 -30.391 1 96.88 928 TRP A CA 1
ATOM 7191 C C . TRP A 1 928 ? -10.773 -40.312 -30.109 1 96.88 928 TRP A C 1
ATOM 7193 O O . TRP A 1 928 ? -10.766 -41.5 -30.422 1 96.88 928 TRP A O 1
ATOM 7203 N N . SER A 1 929 ? -11.82 -39.781 -29.5 1 97.06 929 SER A N 1
ATOM 7204 C CA . SER A 1 929 ? -13.031 -40.531 -29.188 1 97.06 929 SER A CA 1
ATOM 7205 C C . SER A 1 929 ? -13.719 -41.031 -30.469 1 97.06 929 SER A C 1
ATOM 7207 O O . SER A 1 929 ? -14.258 -42.125 -30.5 1 97.06 929 SER A O 1
ATOM 7209 N N . TYR A 1 930 ? -13.789 -40.156 -31.438 1 97.69 930 TYR A N 1
ATOM 7210 C CA . TYR A 1 930 ? -14.367 -40.531 -32.719 1 97.69 930 TYR A CA 1
ATOM 7211 C C . TYR A 1 930 ? -13.633 -41.75 -33.312 1 97.69 930 TYR A C 1
ATOM 7213 O O . TYR A 1 930 ? -14.258 -42.688 -33.781 1 97.69 930 TYR A O 1
ATOM 7221 N N . LYS A 1 931 ? -12.312 -41.688 -33.219 1 97.25 931 LYS A N 1
ATOM 7222 C CA . LYS A 1 931 ? -11.492 -42.719 -33.844 1 97.25 931 LYS A CA 1
ATOM 7223 C C . LYS A 1 931 ? -11.492 -44 -33.031 1 97.25 931 LYS A C 1
ATOM 7225 O O . LYS A 1 931 ? -11.266 -45.094 -33.562 1 97.25 931 LYS A O 1
ATOM 7230 N N . ASN A 1 932 ? -11.727 -43.875 -31.766 1 96.75 932 ASN A N 1
ATOM 7231 C CA . ASN A 1 932 ? -11.703 -45.031 -30.859 1 96.75 932 ASN A CA 1
ATOM 7232 C C . ASN A 1 932 ? -13.055 -45.219 -30.172 1 96.75 932 ASN A C 1
ATOM 7234 O O . ASN A 1 932 ? -13.227 -44.875 -29.016 1 96.75 932 ASN A O 1
ATOM 7238 N N . ARG A 1 933 ? -13.945 -45.906 -30.875 1 97.56 933 ARG A N 1
ATOM 7239 C CA . ARG A 1 933 ? -15.281 -46.125 -30.344 1 97.56 933 ARG A CA 1
ATOM 7240 C C . ARG A 1 933 ? -15.891 -47.406 -30.875 1 97.56 933 ARG A C 1
ATOM 7242 O O . ARG A 1 933 ? -15.453 -47.906 -31.906 1 97.56 933 ARG A O 1
ATOM 7249 N N . TRP A 1 934 ? -16.844 -47.875 -30.094 1 98.06 934 TRP A N 1
ATOM 7250 C CA . TRP A 1 934 ? -17.734 -48.906 -30.594 1 98.06 934 TRP A CA 1
ATOM 7251 C C . TRP A 1 934 ? -18.719 -48.344 -31.609 1 98.06 934 TRP A C 1
ATOM 7253 O O . TRP A 1 934 ? -19.328 -47.312 -31.391 1 98.06 934 TRP A O 1
ATOM 7263 N N . THR A 1 935 ? -18.875 -49 -32.781 1 96.56 935 THR A N 1
ATOM 7264 C CA . THR A 1 935 ? -19.875 -48.594 -33.781 1 96.56 935 THR A CA 1
ATOM 7265 C C . THR A 1 935 ? -20.719 -49.812 -34.188 1 96.56 935 THR A C 1
ATOM 7267 O O . THR A 1 935 ? -20.312 -50.969 -34 1 96.56 935 THR A O 1
ATOM 7270 N N . ILE A 1 936 ? -21.859 -49.531 -34.719 1 95.62 936 ILE A N 1
ATOM 7271 C CA . ILE A 1 936 ? -22.781 -50.562 -35.188 1 95.62 936 ILE A CA 1
ATOM 7272 C C . ILE A 1 936 ? -22.141 -51.375 -36.312 1 95.62 936 ILE A C 1
ATOM 7274 O O . ILE A 1 936 ? -22.234 -52.594 -36.312 1 95.62 936 ILE A O 1
ATOM 7278 N N . ASP A 1 937 ? -21.422 -50.688 -37.156 1 92.44 937 ASP A N 1
ATOM 7279 C CA . ASP A 1 937 ? -20.844 -51.344 -38.312 1 92.44 937 ASP A CA 1
ATOM 7280 C C . ASP A 1 937 ? -19.516 -52 -38 1 92.44 937 ASP A C 1
ATOM 7282 O O . ASP A 1 937 ? -19.078 -52.938 -38.688 1 92.44 937 ASP A O 1
ATOM 7286 N N . ASN A 1 938 ? -18.891 -51.5 -37 1 94.62 938 ASN A N 1
ATOM 7287 C CA . ASN A 1 938 ? -17.609 -52.062 -36.562 1 94.62 938 ASN A CA 1
ATOM 7288 C C . ASN A 1 938 ? -17.562 -52.188 -35.031 1 94.62 938 ASN A C 1
ATOM 7290 O O . ASN A 1 938 ? -16.906 -51.406 -34.375 1 94.62 938 ASN A O 1
ATOM 7294 N N . PRO A 1 939 ? -18.203 -53.156 -34.531 1 96.5 939 PRO A N 1
ATOM 7295 C CA . PRO A 1 939 ? -18.25 -53.344 -33.062 1 96.5 939 PRO A CA 1
ATOM 7296 C C . PRO A 1 939 ? -16.875 -53.594 -32.438 1 96.5 939 PRO A C 1
ATOM 7298 O O . PRO A 1 939 ? -16.109 -54.406 -32.938 1 96.5 939 PRO A O 1
ATOM 7301 N N . SER A 1 940 ? -16.547 -52.875 -31.438 1 97.19 940 SER A N 1
ATOM 7302 C CA . SER A 1 940 ? -15.25 -52.969 -30.766 1 97.19 940 SER A CA 1
ATOM 7303 C C . SER A 1 940 ? -15.383 -53.75 -29.469 1 97.19 940 SER A C 1
ATOM 7305 O O . SER A 1 940 ? -16.375 -53.625 -28.75 1 97.19 940 SER A O 1
ATOM 7307 N N . SER A 1 941 ? -14.422 -54.594 -29.172 1 96.81 941 SER A N 1
ATOM 7308 C CA . SER A 1 941 ? -14.336 -55.25 -27.875 1 96.81 941 SER A CA 1
ATOM 7309 C C . SER A 1 941 ? -13.445 -54.469 -26.922 1 96.81 941 SER A C 1
ATOM 7311 O O . SER A 1 941 ? -13.281 -54.844 -25.75 1 96.81 941 SER A O 1
ATOM 7313 N N . GLU A 1 942 ? -12.906 -53.438 -27.438 1 97.06 942 GLU A N 1
ATOM 7314 C CA . GLU A 1 942 ? -11.945 -52.656 -26.672 1 97.06 942 GLU A CA 1
ATOM 7315 C C . GLU A 1 942 ? -12.5 -51.25 -26.328 1 97.06 942 GLU A C 1
ATOM 7317 O O . GLU A 1 942 ? -12.398 -50.812 -25.188 1 97.06 942 GLU A O 1
ATOM 7322 N N . PHE A 1 943 ? -13.008 -50.562 -27.328 1 97.94 943 PHE A N 1
ATOM 7323 C CA . PHE A 1 943 ? -13.508 -49.188 -27.172 1 97.94 943 PHE A CA 1
ATOM 7324 C C . PHE A 1 943 ? -15.023 -49.188 -26.984 1 97.94 943 PHE A C 1
ATOM 7326 O O . PHE A 1 943 ? -15.742 -49.781 -27.781 1 97.94 943 PHE A O 1
ATOM 7333 N N . PRO A 1 944 ? -15.5 -48.531 -25.984 1 97.81 944 PRO A N 1
ATOM 7334 C CA . PRO A 1 944 ? -16.938 -48.531 -25.719 1 97.81 944 PRO A CA 1
ATOM 7335 C C . PRO A 1 944 ? -17.719 -47.625 -26.641 1 97.81 944 PRO A C 1
ATOM 7337 O O . PRO A 1 944 ? -17.141 -46.812 -27.344 1 97.81 944 PRO A O 1
ATOM 7340 N N . ARG A 1 945 ? -19.031 -47.844 -26.547 1 96.38 945 ARG A N 1
ATOM 7341 C CA . ARG A 1 945 ? -19.938 -46.906 -27.203 1 96.38 945 ARG A CA 1
ATOM 7342 C C . ARG A 1 945 ? -19.844 -45.531 -26.578 1 96.38 945 ARG A C 1
ATOM 7344 O O . ARG A 1 945 ? -19.719 -45.406 -25.359 1 96.38 945 ARG A O 1
ATOM 7351 N N . LEU A 1 946 ? -19.906 -44.469 -27.453 1 96.88 946 LEU A N 1
ATOM 7352 C CA . LEU A 1 946 ? -19.891 -43.125 -26.922 1 96.88 946 LEU A CA 1
ATOM 7353 C C . LEU A 1 946 ? -21.219 -42.781 -26.234 1 96.88 946 LEU A C 1
ATOM 7355 O O . LEU A 1 946 ? -22.25 -43.375 -26.578 1 96.88 946 LEU A O 1
ATOM 7359 N N . SER A 1 947 ? -21.062 -41.938 -25.25 1 94.75 947 SER A N 1
ATOM 7360 C CA . SER A 1 947 ? -22.219 -41.594 -24.422 1 94.75 947 SER A CA 1
ATOM 7361 C C . SER A 1 947 ? -22.719 -40.188 -24.734 1 94.75 947 SER A C 1
ATOM 7363 O O . SER A 1 947 ? -21.922 -39.25 -24.938 1 94.75 947 SER A O 1
ATOM 7365 N N . ASN A 1 948 ? -24.047 -40.031 -24.766 1 95.06 948 ASN A N 1
ATOM 7366 C CA . ASN A 1 948 ? -24.641 -38.719 -24.828 1 95.06 948 ASN A CA 1
ATOM 7367 C C . ASN A 1 948 ? -24.781 -38.094 -23.438 1 95.06 948 ASN A C 1
ATOM 7369 O O . ASN A 1 948 ? -25.531 -38.594 -22.594 1 95.06 948 ASN A O 1
ATOM 7373 N N . ARG A 1 949 ? -24.031 -37.031 -23.109 1 93.44 949 ARG A N 1
ATOM 7374 C CA . ARG A 1 949 ? -24.125 -36.281 -21.875 1 93.44 949 ARG A CA 1
ATOM 7375 C C . ARG A 1 949 ? -23.609 -37.094 -20.688 1 93.44 949 ARG A C 1
ATOM 7377 O O . ARG A 1 949 ? -24.094 -36.938 -19.562 1 93.44 949 ARG A O 1
ATOM 7384 N N . GLY A 1 950 ? -22.844 -38 -21 1 92.06 950 GLY A N 1
ATOM 7385 C CA . GLY A 1 950 ? -22.281 -38.781 -19.922 1 92.06 950 GLY A CA 1
ATOM 7386 C C . GLY A 1 950 ? -23.328 -39.656 -19.203 1 92.06 950 GLY A C 1
ATOM 7387 O O . GLY A 1 950 ? -23.219 -39.875 -18 1 92.06 950 GLY A O 1
ATOM 7388 N N . LYS A 1 951 ? -24.234 -40.188 -19.891 1 91.69 951 LYS A N 1
ATOM 7389 C CA . LYS A 1 951 ? -25.375 -40.844 -19.266 1 91.69 951 LYS A CA 1
ATOM 7390 C C . LYS A 1 951 ? -25.109 -42.344 -19.094 1 91.69 951 LYS A C 1
ATOM 7392 O O . LYS A 1 951 ? -25.859 -43.031 -18.422 1 91.69 951 LYS A O 1
ATOM 7397 N N . THR A 1 952 ? -24.109 -42.906 -19.719 1 95.19 952 THR A N 1
ATOM 7398 C CA . THR A 1 952 ? -23.781 -44.312 -19.516 1 95.19 952 THR A CA 1
ATOM 7399 C C . THR A 1 952 ? -23.109 -44.531 -18.172 1 95.19 952 THR A C 1
ATOM 7401 O O . THR A 1 952 ? -22.5 -43.594 -17.625 1 95.19 952 THR A O 1
ATOM 7404 N N . TYR A 1 953 ? -23.219 -45.75 -17.625 1 96.75 953 TYR A N 1
ATOM 7405 C CA . TYR A 1 953 ? -22.703 -46 -16.281 1 96.75 953 TYR A CA 1
ATOM 7406 C C . TYR A 1 953 ? -21.188 -45.906 -16.266 1 96.75 953 TYR A C 1
ATOM 7408 O O . TYR A 1 953 ? -20.594 -45.656 -15.211 1 96.75 953 TYR A O 1
ATOM 7416 N N . TYR A 1 954 ? -20.547 -46.094 -17.375 1 97.25 954 TYR A N 1
ATOM 7417 C CA . TYR A 1 954 ? -19.078 -46.094 -17.391 1 97.25 954 TYR A CA 1
ATOM 7418 C C . TYR A 1 954 ? -18.531 -44.719 -17.719 1 97.25 954 TYR A C 1
ATOM 7420 O O . TYR A 1 954 ? -17.312 -44.531 -17.859 1 97.25 954 TYR A O 1
ATOM 7428 N N . THR A 1 955 ? -19.375 -43.625 -17.844 1 96.25 955 THR A N 1
ATOM 7429 C CA . THR A 1 955 ? -18.922 -42.25 -18.062 1 96.25 955 THR A CA 1
ATOM 7430 C C . THR A 1 955 ? -19.391 -41.344 -16.938 1 96.25 955 THR A C 1
ATOM 7432 O O . THR A 1 955 ? -18.953 -40.188 -16.828 1 96.25 955 THR A O 1
ATOM 7435 N N . ASP A 1 956 ? -20.234 -41.75 -16.094 1 94.44 956 ASP A N 1
ATOM 7436 C CA . ASP A 1 956 ? -20.781 -41 -14.969 1 94.44 956 ASP A CA 1
ATOM 7437 C C . ASP A 1 956 ? -19.922 -41.219 -13.719 1 94.44 956 ASP A C 1
ATOM 7439 O O . ASP A 1 956 ? -19.844 -42.312 -13.188 1 94.44 956 ASP A O 1
ATOM 7443 N N . PHE A 1 957 ? -19.438 -40.125 -13.211 1 90.31 957 PHE A N 1
ATOM 7444 C CA . PHE A 1 957 ? -18.547 -40.188 -12.055 1 90.31 957 PHE A CA 1
ATOM 7445 C C . PHE A 1 957 ? -19.312 -40.656 -10.82 1 90.31 957 PHE A C 1
ATOM 7447 O O . PHE A 1 957 ? -18.719 -41.188 -9.883 1 90.31 957 PHE A O 1
ATOM 7454 N N . ASN A 1 958 ? -20.609 -40.469 -10.828 1 91.44 958 ASN A N 1
ATOM 7455 C CA . ASN A 1 958 ? -21.422 -40.906 -9.695 1 91.44 958 ASN A CA 1
ATOM 7456 C C . ASN A 1 958 ? -21.781 -42.375 -9.797 1 91.44 958 ASN A C 1
ATOM 7458 O O . ASN A 1 958 ? -22.422 -42.938 -8.898 1 91.44 958 ASN A O 1
ATOM 7462 N N . ASN A 1 959 ? -21.375 -43 -10.867 1 95.62 959 ASN A N 1
ATOM 7463 C CA . ASN A 1 959 ? -21.578 -44.438 -11.102 1 95.62 959 ASN A CA 1
ATOM 7464 C C . ASN A 1 959 ? -20.25 -45.156 -11.32 1 95.62 959 ASN A C 1
ATOM 7466 O O . ASN A 1 959 ? -19.406 -45.219 -10.422 1 95.62 959 ASN A O 1
ATOM 7470 N N . ALA A 1 960 ? -19.969 -45.625 -12.422 1 97.25 960 ALA A N 1
ATOM 7471 C CA . ALA A 1 960 ? -18.734 -46.344 -12.672 1 97.25 960 ALA A CA 1
ATOM 7472 C C . ALA A 1 960 ? -17.828 -45.562 -13.633 1 97.25 960 ALA A C 1
ATOM 7474 O O . ALA A 1 960 ? -17.047 -46.156 -14.367 1 97.25 960 ALA A O 1
ATOM 7475 N N . GLY A 1 961 ? -18.016 -44.25 -13.586 1 95.06 961 GLY A N 1
ATOM 7476 C CA . GLY A 1 961 ? -17.172 -43.406 -14.43 1 95.06 961 GLY A CA 1
ATOM 7477 C C . GLY A 1 961 ? -15.703 -43.5 -14.086 1 95.06 961 GLY A C 1
ATOM 7478 O O . GLY A 1 961 ? -14.844 -43.312 -14.953 1 95.06 961 GLY A O 1
ATOM 7479 N N . ARG A 1 962 ? -15.398 -43.688 -12.875 1 95.69 962 ARG A N 1
ATOM 7480 C CA . ARG A 1 962 ? -14.016 -43.938 -12.461 1 95.69 962 ARG A CA 1
ATOM 7481 C C . ARG A 1 962 ? -13.609 -45.375 -12.711 1 95.69 962 ARG A C 1
ATOM 7483 O O . ARG A 1 962 ? -13.852 -46.25 -11.875 1 95.69 962 ARG A O 1
ATOM 7490 N N . ASN A 1 963 ? -13.016 -45.656 -13.742 1 96.75 963 ASN A N 1
ATOM 7491 C CA . ASN A 1 963 ? -12.555 -46.969 -14.125 1 96.75 963 ASN A CA 1
ATOM 7492 C C . ASN A 1 963 ? -11.211 -46.906 -14.852 1 96.75 963 ASN A C 1
ATOM 7494 O O . ASN A 1 963 ? -10.758 -45.844 -15.234 1 96.75 963 ASN A O 1
ATOM 7498 N N . THR A 1 964 ? -10.523 -48 -15.047 1 96.19 964 THR A N 1
ATOM 7499 C CA . THR A 1 964 ? -9.141 -48.062 -15.508 1 96.19 964 THR A CA 1
ATOM 7500 C C . THR A 1 964 ? -9.047 -47.719 -17 1 96.19 964 THR A C 1
ATOM 7502 O O . THR A 1 964 ? -7.965 -47.438 -17.516 1 96.19 964 THR A O 1
ATOM 7505 N N . TYR A 1 965 ? -10.203 -47.719 -17.719 1 96.31 965 TYR A N 1
ATOM 7506 C CA . TYR A 1 965 ? -10.188 -47.344 -19.125 1 96.31 965 TYR A CA 1
ATOM 7507 C C . TYR A 1 965 ? -9.789 -45.875 -19.281 1 96.31 965 TYR A C 1
ATOM 7509 O O . TYR A 1 965 ? -9.039 -45.531 -20.203 1 96.31 965 TYR A O 1
ATOM 7517 N N . TRP A 1 966 ? -10.258 -45.031 -18.422 1 95.25 966 TRP A N 1
ATOM 7518 C CA . TRP A 1 966 ? -10.016 -43.594 -18.484 1 95.25 966 TRP A CA 1
ATOM 7519 C C . TRP A 1 966 ? -8.711 -43.219 -17.797 1 95.25 966 TRP A C 1
ATOM 7521 O O . TRP A 1 966 ? -8.234 -42.094 -17.906 1 95.25 966 TRP A O 1
ATOM 7531 N N . LEU A 1 967 ? -8.172 -44.094 -16.984 1 94.19 967 LEU A N 1
ATOM 7532 C CA . LEU A 1 967 ? -6.941 -43.844 -16.25 1 94.19 967 LEU A CA 1
ATOM 7533 C C . LEU A 1 967 ? -5.727 -44 -17.156 1 94.19 967 LEU A C 1
ATOM 7535 O O . LEU A 1 967 ? -5.512 -45.062 -17.75 1 94.19 967 LEU A O 1
ATOM 7539 N N . ARG A 1 968 ? -4.953 -42.938 -17.312 1 93.88 968 ARG A N 1
ATOM 7540 C CA . ARG A 1 968 ? -3.775 -42.969 -18.172 1 93.88 968 ARG A CA 1
ATOM 7541 C C . ARG A 1 968 ? -2.52 -42.594 -17.391 1 93.88 968 ARG A C 1
ATOM 7543 O O . ARG A 1 968 ? -2.578 -41.812 -16.438 1 93.88 968 ARG A O 1
ATOM 7550 N N . SER A 1 969 ? -1.462 -43.156 -17.875 1 95.38 969 SER A N 1
ATOM 7551 C CA . SER A 1 969 ? -0.17 -42.75 -17.312 1 95.38 969 SER A CA 1
ATOM 7552 C C . SER A 1 969 ? 0.167 -41.312 -17.641 1 95.38 969 SER A C 1
ATOM 7554 O O . SER A 1 969 ? -0 -40.875 -18.781 1 95.38 969 SER A O 1
ATOM 7556 N N . ASN A 1 970 ? 0.594 -40.594 -16.641 1 94.81 970 ASN A N 1
ATOM 7557 C CA . ASN A 1 970 ? 1.04 -39.219 -16.906 1 94.81 970 ASN A CA 1
ATOM 7558 C C . ASN A 1 970 ? 2.562 -39.125 -16.953 1 94.81 970 ASN A C 1
ATOM 7560 O O . ASN A 1 970 ? 3.133 -38.094 -16.625 1 94.81 970 ASN A O 1
ATOM 7564 N N . ASN A 1 971 ? 3.273 -40.219 -17.25 1 96.88 971 ASN A N 1
ATOM 7565 C CA . ASN A 1 971 ? 4.715 -40.25 -17.484 1 96.88 971 ASN A CA 1
ATOM 7566 C C . ASN A 1 971 ? 5.098 -39.406 -18.688 1 96.88 971 ASN A C 1
ATOM 7568 O O . ASN A 1 971 ? 4.402 -39.406 -19.719 1 96.88 971 ASN A O 1
ATOM 7572 N N . TYR A 1 972 ? 6.152 -38.688 -18.562 1 96.75 972 TYR A N 1
ATOM 7573 C CA . TYR A 1 972 ? 6.605 -37.906 -19.719 1 96.75 972 TYR A CA 1
ATOM 7574 C C . TYR A 1 972 ? 8.094 -37.594 -19.609 1 96.75 972 TYR A C 1
ATOM 7576 O O . TYR A 1 972 ? 8.688 -37.719 -18.531 1 96.75 972 TYR A O 1
ATOM 7584 N N . VAL A 1 973 ? 8.719 -37.281 -20.656 1 97.81 973 VAL A N 1
ATOM 7585 C CA . VAL A 1 973 ? 10.031 -36.656 -20.812 1 97.81 973 VAL A CA 1
ATOM 7586 C C . VAL A 1 973 ? 9.914 -35.406 -21.656 1 97.81 973 VAL A C 1
ATOM 7588 O O . VAL A 1 973 ? 9.242 -35.406 -22.688 1 97.81 973 VAL A O 1
ATOM 7591 N N . ARG A 1 974 ? 10.477 -34.344 -21.234 1 97.31 974 ARG A N 1
ATOM 7592 C CA . ARG A 1 974 ? 10.305 -33.062 -21.891 1 97.31 974 ARG A CA 1
ATOM 7593 C C . ARG A 1 974 ? 11.641 -32.344 -22.062 1 97.31 974 ARG A C 1
ATOM 7595 O O . ARG A 1 974 ? 12.453 -32.312 -21.125 1 97.31 974 ARG A O 1
ATOM 7602 N N . LEU A 1 975 ? 11.922 -31.891 -23.297 1 98 975 LEU A N 1
ATOM 7603 C CA . LEU A 1 975 ? 12.953 -30.875 -23.438 1 98 975 LEU A CA 1
ATOM 7604 C C . LEU A 1 975 ? 12.484 -29.547 -22.844 1 98 975 LEU A C 1
ATOM 7606 O O . LEU A 1 975 ? 11.891 -28.719 -23.547 1 98 975 LEU A O 1
ATOM 7610 N N . LYS A 1 976 ? 12.828 -29.375 -21.641 1 97.12 976 LYS A N 1
ATOM 7611 C CA . LYS A 1 976 ? 12.258 -28.312 -20.812 1 97.12 976 LYS A CA 1
ATOM 7612 C C . LYS A 1 976 ? 12.875 -26.953 -21.156 1 97.12 976 LYS A C 1
ATOM 7614 O O . LYS A 1 976 ? 12.18 -25.938 -21.172 1 97.12 976 LYS A O 1
ATOM 7619 N N . ASN A 1 977 ? 14.18 -26.891 -21.328 1 97 977 ASN A N 1
ATOM 7620 C CA . ASN A 1 977 ? 14.875 -25.625 -21.578 1 97 977 ASN A CA 1
ATOM 7621 C C . ASN A 1 977 ? 16.094 -25.844 -22.484 1 97 977 ASN A C 1
ATOM 7623 O O . ASN A 1 977 ? 16.812 -26.828 -22.344 1 97 977 ASN A O 1
ATOM 7627 N N . VAL A 1 978 ? 16.266 -25 -23.422 1 97.75 978 VAL A N 1
ATOM 7628 C CA . VAL A 1 978 ? 17.453 -24.938 -24.25 1 97.75 978 VAL A CA 1
ATOM 7629 C C . VAL A 1 978 ? 17.891 -23.484 -24.406 1 97.75 978 VAL A C 1
ATOM 7631 O O . VAL A 1 978 ? 17.047 -22.594 -24.562 1 97.75 978 VAL A O 1
ATOM 7634 N N . GLU A 1 979 ? 19.156 -23.234 -24.312 1 97.5 979 GLU A N 1
ATOM 7635 C CA . GLU A 1 979 ? 19.688 -21.891 -24.562 1 97.5 979 GLU A CA 1
ATOM 7636 C C . GLU A 1 979 ? 20.984 -21.969 -25.375 1 97.5 979 GLU A C 1
ATOM 7638 O O . GLU A 1 979 ? 21.844 -22.812 -25.109 1 97.5 979 GLU A O 1
ATOM 7643 N N . ILE A 1 980 ? 21.125 -21.172 -26.359 1 98 980 ILE A N 1
ATOM 7644 C CA . ILE A 1 980 ? 22.359 -20.938 -27.094 1 98 980 ILE A CA 1
ATOM 7645 C C . ILE A 1 980 ? 22.734 -19.453 -27.016 1 98 980 ILE A C 1
ATOM 7647 O O . ILE A 1 980 ? 21.891 -18.578 -27.266 1 98 980 ILE A O 1
ATOM 7651 N N . GLY A 1 981 ? 23.953 -19.266 -26.641 1 96.75 981 GLY A N 1
ATOM 7652 C CA . GLY A 1 981 ? 24.391 -17.891 -26.5 1 96.75 981 GLY A CA 1
ATOM 7653 C C . GLY A 1 981 ? 25.734 -17.625 -27.172 1 96.75 981 GLY A C 1
ATOM 7654 O O . GLY A 1 981 ? 26.5 -18.562 -27.422 1 96.75 981 GLY A O 1
ATOM 7655 N N . TYR A 1 982 ? 25.922 -16.391 -27.531 1 96.31 982 TYR A N 1
ATOM 7656 C CA . TYR A 1 982 ? 27.172 -15.891 -28.094 1 96.31 982 TYR A CA 1
ATOM 7657 C C . TYR A 1 982 ? 27.609 -14.594 -27.422 1 96.31 982 TYR A C 1
ATOM 7659 O O . TYR A 1 982 ? 26.844 -13.617 -27.391 1 96.31 982 TYR A O 1
ATOM 7667 N N . THR A 1 983 ? 28.766 -14.633 -26.922 1 91.56 983 THR A N 1
ATOM 7668 C CA . THR A 1 983 ? 29.328 -13.445 -26.297 1 91.56 983 THR A CA 1
ATOM 7669 C C . THR A 1 983 ? 30.281 -12.742 -27.266 1 91.56 983 THR A C 1
ATOM 7671 O O . THR A 1 983 ? 31.281 -13.328 -27.703 1 91.56 983 THR A O 1
ATOM 7674 N N . LEU A 1 984 ? 30.047 -11.562 -27.5 1 91.38 984 LEU A N 1
ATOM 7675 C CA . LEU A 1 984 ? 30.906 -10.805 -28.422 1 91.38 984 LEU A CA 1
ATOM 7676 C C . LEU A 1 984 ? 32.312 -10.633 -27.859 1 91.38 984 LEU A C 1
ATOM 7678 O O . LEU A 1 984 ? 32.469 -10.391 -26.656 1 91.38 984 LEU A O 1
ATOM 7682 N N . PRO A 1 985 ? 33.344 -10.68 -28.688 1 86.69 985 PRO A N 1
ATOM 7683 C CA . PRO A 1 985 ? 34.719 -10.508 -28.219 1 86.69 985 PRO A CA 1
ATOM 7684 C C . PRO A 1 985 ? 34.938 -9.133 -27.594 1 86.69 985 PRO A C 1
ATOM 7686 O O . PRO A 1 985 ? 34.406 -8.133 -28.062 1 86.69 985 PRO A O 1
ATOM 7689 N N . GLY A 1 986 ? 35.781 -9.109 -26.641 1 78.75 986 GLY A N 1
ATOM 7690 C CA . GLY A 1 986 ? 36.062 -7.922 -25.859 1 78.75 986 GLY A CA 1
ATOM 7691 C C . GLY A 1 986 ? 36.469 -6.73 -26.703 1 78.75 986 GLY A C 1
ATOM 7692 O O . GLY A 1 986 ? 36.094 -5.594 -26.406 1 78.75 986 GLY A O 1
ATOM 7693 N N . GLU A 1 987 ? 37.25 -6.941 -27.781 1 78.5 987 GLU A N 1
ATOM 7694 C CA . GLU A 1 987 ? 37.719 -5.852 -28.625 1 78.5 987 GLU A CA 1
ATOM 7695 C C . GLU A 1 987 ? 36.562 -5.105 -29.281 1 78.5 987 GLU A C 1
ATOM 7697 O O . GLU A 1 987 ? 36.594 -3.881 -29.406 1 78.5 987 GLU A O 1
ATOM 7702 N N . TRP A 1 988 ? 35.594 -5.812 -29.688 1 82.94 988 TRP A N 1
ATOM 7703 C CA . TRP A 1 988 ? 34.438 -5.203 -30.312 1 82.94 988 TRP A CA 1
ATOM 7704 C C . TRP A 1 988 ? 33.562 -4.484 -29.266 1 82.94 988 TRP A C 1
ATOM 7706 O O . TRP A 1 988 ? 33 -3.434 -29.562 1 82.94 988 TRP A O 1
ATOM 7716 N N . CYS A 1 989 ? 33.5 -5.094 -28.109 1 82.31 989 CYS A N 1
ATOM 7717 C CA . CYS A 1 989 ? 32.688 -4.508 -27.047 1 82.31 989 CYS A CA 1
ATOM 7718 C C . CYS A 1 989 ? 33.25 -3.166 -26.609 1 82.31 989 CYS A C 1
ATOM 7720 O O . CYS A 1 989 ? 32.5 -2.205 -26.422 1 82.31 989 CYS A O 1
ATOM 7722 N N . LYS A 1 990 ? 34.531 -3.117 -26.453 1 75.25 990 LYS A N 1
ATOM 7723 C CA . LYS A 1 990 ? 35.188 -1.894 -26 1 75.25 990 LYS A CA 1
ATOM 7724 C C . LYS A 1 990 ? 34.938 -0.747 -26.984 1 75.25 990 LYS A C 1
ATOM 7726 O O . LYS A 1 990 ? 34.719 0.393 -26.562 1 75.25 990 LYS A O 1
ATOM 7731 N N . LYS A 1 991 ? 34.969 -1.059 -28.219 1 79 991 LYS A N 1
ATOM 7732 C CA . LYS A 1 991 ? 34.719 -0.044 -29.25 1 79 991 LYS A CA 1
ATOM 7733 C C . LYS A 1 991 ? 33.312 0.511 -29.156 1 79 991 LYS A C 1
ATOM 7735 O O . LYS A 1 991 ? 33.062 1.683 -29.469 1 79 991 LYS A O 1
ATOM 7740 N N . ALA A 1 992 ? 32.469 -0.306 -28.719 1 78.5 992 ALA A N 1
ATOM 7741 C CA . ALA A 1 992 ? 31.062 0.095 -28.688 1 78.5 992 ALA A CA 1
ATOM 7742 C C . ALA A 1 992 ? 30.688 0.63 -27.297 1 78.5 992 ALA A C 1
ATOM 7744 O O . ALA A 1 992 ? 29.547 1.051 -27.078 1 78.5 992 ALA A O 1
ATOM 7745 N N . GLY A 1 993 ? 31.672 0.651 -26.359 1 76 993 GLY A N 1
ATOM 7746 C CA . GLY A 1 993 ? 31.422 1.213 -25.047 1 76 993 GLY A CA 1
ATOM 7747 C C . GLY A 1 993 ? 30.844 0.205 -24.062 1 76 993 GLY A C 1
ATOM 7748 O O . GLY A 1 993 ? 30.312 0.582 -23.016 1 76 993 GLY A O 1
ATOM 7749 N N . PHE A 1 994 ? 30.891 -1.062 -24.484 1 80.88 994 PHE A N 1
ATOM 7750 C CA . PHE A 1 994 ? 30.422 -2.137 -23.609 1 80.88 994 PHE A CA 1
ATOM 7751 C C . PHE A 1 994 ? 31.594 -2.857 -22.969 1 80.88 994 PHE A C 1
ATOM 7753 O O . PHE A 1 994 ? 32.688 -2.916 -23.531 1 80.88 994 PHE A O 1
ATOM 7760 N N . SER A 1 995 ? 31.391 -3.322 -21.75 1 79 995 SER A N 1
ATOM 7761 C CA . SER A 1 995 ? 32.344 -4.27 -21.188 1 79 995 SER A CA 1
ATOM 7762 C C . SER A 1 995 ? 32.094 -5.684 -21.703 1 79 995 SER A C 1
ATOM 7764 O O . SER A 1 995 ? 33.031 -6.457 -21.875 1 79 995 SER A O 1
ATOM 7766 N N . ALA A 1 996 ? 30.844 -5.988 -21.812 1 86.19 996 ALA A N 1
ATOM 7767 C CA . ALA A 1 996 ? 30.469 -7.297 -22.344 1 86.19 996 ALA A CA 1
ATOM 7768 C C . ALA A 1 996 ? 29.094 -7.246 -23 1 86.19 996 ALA A C 1
ATOM 7770 O O . ALA A 1 996 ? 28.219 -6.492 -22.578 1 86.19 996 ALA A O 1
ATOM 7771 N N . LEU A 1 997 ? 28.953 -7.977 -24.047 1 91.62 997 LEU A N 1
ATOM 7772 C CA . LEU A 1 997 ? 27.688 -8.102 -24.75 1 91.62 997 LEU A CA 1
ATOM 7773 C C . LEU A 1 997 ? 27.422 -9.555 -25.141 1 91.62 997 LEU A C 1
ATOM 7775 O O . LEU A 1 997 ? 28.25 -10.188 -25.797 1 91.62 997 LEU A O 1
ATOM 7779 N N . ARG A 1 998 ? 26.328 -10.055 -24.672 1 94.75 998 ARG A N 1
ATOM 7780 C CA . ARG A 1 998 ? 25.922 -11.422 -24.969 1 94.75 998 ARG A CA 1
ATOM 7781 C C . ARG A 1 998 ? 24.547 -11.445 -25.625 1 94.75 998 ARG A C 1
ATOM 7783 O O . ARG A 1 998 ? 23.625 -10.766 -25.172 1 94.75 998 ARG A O 1
ATOM 7790 N N . VAL A 1 999 ? 24.422 -12.125 -26.75 1 96.44 999 VAL A N 1
ATOM 7791 C CA . VAL A 1 999 ? 23.141 -12.383 -27.391 1 96.44 999 VAL A CA 1
ATOM 7792 C C . VAL A 1 999 ? 22.781 -13.859 -27.25 1 96.44 999 VAL A C 1
ATOM 7794 O O . VAL A 1 999 ? 23.656 -14.727 -27.281 1 96.44 999 VAL A O 1
ATOM 7797 N N . TYR A 1 1000 ? 21.5 -14.086 -27.031 1 97.12 1000 TYR A N 1
ATOM 7798 C CA . TYR A 1 1000 ? 21.141 -15.492 -26.859 1 97.12 1000 TYR A CA 1
ATOM 7799 C C . TYR A 1 1000 ? 19.734 -15.766 -27.359 1 97.12 1000 TYR A C 1
ATOM 7801 O O . TYR A 1 1000 ? 18.938 -14.844 -27.562 1 97.12 1000 TYR A O 1
ATOM 7809 N N . VAL A 1 1001 ? 19.422 -17.016 -27.641 1 97.94 1001 VAL A N 1
ATOM 7810 C CA . VAL A 1 1001 ? 18.109 -17.578 -27.922 1 97.94 1001 VAL A CA 1
ATOM 7811 C C . VAL A 1 1001 ? 17.844 -18.75 -26.984 1 97.94 1001 VAL A C 1
ATOM 7813 O O . VAL A 1 1001 ? 18.734 -19.578 -26.75 1 97.94 1001 VAL A O 1
ATOM 7816 N N . ASN A 1 1002 ? 16.719 -18.734 -26.406 1 97.31 1002 ASN A N 1
ATOM 7817 C CA . ASN A 1 1002 ? 16.391 -19.875 -25.547 1 97.31 1002 ASN A CA 1
ATOM 7818 C C . ASN A 1 1002 ? 14.914 -20.25 -25.672 1 97.31 1002 ASN A C 1
ATOM 7820 O O . ASN A 1 1002 ? 14.148 -19.562 -26.344 1 97.31 1002 ASN A O 1
ATOM 7824 N N . GLY A 1 1003 ? 14.555 -21.422 -25.203 1 97.56 1003 GLY A N 1
ATOM 7825 C CA . GLY A 1 1003 ? 13.211 -21.969 -25.297 1 97.56 1003 GLY A CA 1
ATOM 7826 C C . GLY A 1 1003 ? 12.781 -22.734 -24.062 1 97.56 1003 GLY A C 1
ATOM 7827 O O . GLY A 1 1003 ? 13.633 -23.188 -23.281 1 97.56 1003 GLY A O 1
ATOM 7828 N N . LEU A 1 1004 ? 11.453 -22.797 -23.859 1 97.25 1004 LEU A N 1
ATOM 7829 C CA . LEU A 1 1004 ? 10.836 -23.5 -22.734 1 97.25 1004 LEU A CA 1
ATOM 7830 C C . LEU A 1 1004 ? 9.766 -24.453 -23.219 1 97.25 1004 LEU A C 1
ATOM 7832 O O . LEU A 1 1004 ? 8.922 -24.094 -24.047 1 97.25 1004 LEU A O 1
ATOM 7836 N N . ASN A 1 1005 ? 9.703 -25.641 -22.641 1 97.38 1005 ASN A N 1
ATOM 7837 C CA . ASN A 1 1005 ? 8.711 -26.656 -22.953 1 97.38 1005 ASN A CA 1
ATOM 7838 C C . ASN A 1 1005 ? 8.641 -26.922 -24.453 1 97.38 1005 ASN A C 1
ATOM 7840 O O . ASN A 1 1005 ? 7.566 -26.859 -25.062 1 97.38 1005 ASN A O 1
ATOM 7844 N N . LEU A 1 1006 ? 9.703 -27.359 -25.062 1 97.62 1006 LEU A N 1
ATOM 7845 C CA . LEU A 1 1006 ? 9.82 -27.375 -26.516 1 97.62 1006 LEU A CA 1
ATOM 7846 C C . LEU A 1 1006 ? 9.25 -28.656 -27.094 1 97.62 1006 LEU A C 1
ATOM 7848 O O . LEU A 1 1006 ? 8.547 -28.625 -28.109 1 97.62 1006 LEU A O 1
ATOM 7852 N N . ILE A 1 1007 ? 9.656 -29.812 -26.469 1 97 1007 ILE A N 1
ATOM 7853 C CA . ILE A 1 1007 ? 9.211 -31.125 -26.938 1 97 1007 ILE A CA 1
ATOM 7854 C C . ILE A 1 1007 ? 8.812 -32 -25.75 1 97 1007 ILE A C 1
ATOM 7856 O O . ILE A 1 1007 ? 9.57 -32.125 -24.781 1 97 1007 ILE A O 1
ATOM 7860 N N . THR A 1 1008 ? 7.656 -32.562 -25.797 1 97.12 1008 THR A N 1
ATOM 7861 C CA . THR A 1 1008 ? 7.188 -33.438 -24.734 1 97.12 1008 THR A CA 1
ATOM 7862 C C . THR A 1 1008 ? 6.816 -34.812 -25.297 1 97.12 1008 THR A C 1
ATOM 7864 O O . THR A 1 1008 ? 6.004 -34.906 -26.219 1 97.12 1008 THR A O 1
ATOM 7867 N N . LEU A 1 1009 ? 7.41 -35.812 -24.766 1 97.44 1009 LEU A N 1
ATOM 7868 C CA . LEU A 1 1009 ? 7.062 -37.188 -25.062 1 97.44 1009 LEU A CA 1
ATOM 7869 C C . LEU A 1 1009 ? 6.238 -37.812 -23.938 1 97.44 1009 LEU A C 1
ATOM 7871 O O . LEU A 1 1009 ? 6.699 -37.875 -22.797 1 97.44 1009 LEU A O 1
ATOM 7875 N N . ASP A 1 1010 ? 5.031 -38.188 -24.219 1 96.44 1010 ASP A N 1
ATOM 7876 C CA . ASP A 1 1010 ? 4.145 -38.75 -23.219 1 96.44 1010 ASP A CA 1
ATOM 7877 C C . ASP A 1 1010 ? 3.127 -39.688 -23.859 1 96.44 1010 ASP A C 1
ATOM 7879 O O . ASP A 1 1010 ? 3.039 -39.781 -25.078 1 96.44 1010 ASP A O 1
ATOM 7883 N N . LYS A 1 1011 ? 2.377 -40.375 -23 1 91.44 1011 LYS A N 1
ATOM 7884 C CA . LYS A 1 1011 ? 1.412 -41.344 -23.5 1 91.44 1011 LYS A CA 1
ATOM 7885 C C . LYS A 1 1011 ? 0.003 -40.75 -23.531 1 91.44 1011 LYS A C 1
ATOM 7887 O O . LYS A 1 1011 ? -0.914 -41.375 -24.094 1 91.44 1011 LYS A O 1
ATOM 7892 N N . ILE A 1 1012 ? -0.311 -39.688 -22.891 1 93 1012 ILE A N 1
ATOM 7893 C CA . ILE A 1 1012 ? -1.633 -39.062 -22.922 1 93 1012 ILE A CA 1
ATOM 7894 C C . ILE A 1 1012 ? -1.924 -38.562 -24.344 1 93 1012 ILE A C 1
ATOM 7896 O O . ILE A 1 1012 ? -2.953 -38.906 -24.922 1 93 1012 ILE A O 1
ATOM 7900 N N . GLY A 1 1013 ? -1.045 -37.688 -24.859 1 92.31 1013 GLY A N 1
ATOM 7901 C CA . GLY A 1 1013 ? -1.088 -37.25 -26.25 1 92.31 1013 GLY A CA 1
ATOM 7902 C C . GLY A 1 1013 ? -2.279 -36.375 -26.547 1 92.31 1013 GLY A C 1
ATOM 7903 O O . GLY A 1 1013 ? -2.518 -36.031 -27.703 1 92.31 1013 GLY A O 1
ATOM 7904 N N . ILE A 1 1014 ? -3.152 -36.031 -25.688 1 94.56 1014 ILE A N 1
ATOM 7905 C CA . ILE A 1 1014 ? -4.352 -35.25 -25.922 1 94.56 1014 ILE A CA 1
ATOM 7906 C C . ILE A 1 1014 ? -4.145 -33.844 -25.375 1 94.56 1014 ILE A C 1
ATOM 7908 O O . ILE A 1 1014 ? -4.375 -32.844 -26.078 1 94.56 1014 ILE A O 1
ATOM 7912 N N . TRP A 1 1015 ? -3.816 -33.688 -24.172 1 93.62 1015 TRP A N 1
ATOM 7913 C CA . TRP A 1 1015 ? -3.352 -32.438 -23.609 1 93.62 1015 TRP A CA 1
ATOM 7914 C C . TRP A 1 1015 ? -2.121 -32.656 -22.734 1 93.62 1015 TRP A C 1
ATOM 7916 O O . TRP A 1 1015 ? -1.614 -33.781 -22.625 1 93.62 1015 TRP A O 1
ATOM 7926 N N . ASP A 1 1016 ? -1.581 -31.609 -22.078 1 95.56 1016 ASP A N 1
ATOM 7927 C CA . ASP A 1 1016 ? -0.289 -31.641 -21.406 1 95.56 1016 ASP A CA 1
ATOM 7928 C C . ASP A 1 1016 ? -0.319 -32.562 -20.188 1 95.56 1016 ASP A C 1
ATOM 7930 O O . ASP A 1 1016 ? -1.25 -32.5 -19.391 1 95.56 1016 ASP A O 1
ATOM 7934 N N . PRO A 1 1017 ? 0.628 -33.375 -20 1 94.5 1017 PRO A N 1
ATOM 7935 C CA . PRO A 1 1017 ? 0.619 -34.344 -18.922 1 94.5 1017 PRO A CA 1
ATOM 7936 C C . PRO A 1 1017 ? 0.767 -33.719 -17.531 1 94.5 1017 PRO A C 1
ATOM 7938 O O . PRO A 1 1017 ? 0.505 -34.375 -16.516 1 94.5 1017 PRO A O 1
ATOM 7941 N N . GLU A 1 1018 ? 1.214 -32.469 -17.391 1 92.81 1018 GLU A N 1
ATOM 7942 C CA . GLU A 1 1018 ? 1.351 -31.797 -16.109 1 92.81 1018 GLU A CA 1
ATOM 7943 C C . GLU A 1 1018 ? 0.004 -31.297 -15.602 1 92.81 1018 GLU A C 1
ATOM 7945 O O . GLU A 1 1018 ? -0.138 -30.953 -14.422 1 92.81 1018 GLU A O 1
ATOM 7950 N N . SER A 1 1019 ? -0.944 -31.188 -16.5 1 91.69 1019 SER A N 1
ATOM 7951 C CA . SER A 1 1019 ? -2.275 -30.781 -16.062 1 91.69 1019 SER A CA 1
ATOM 7952 C C . SER A 1 1019 ? -2.939 -31.859 -15.211 1 91.69 1019 SER A C 1
ATOM 7954 O O . SER A 1 1019 ? -2.721 -33.062 -15.438 1 91.69 1019 SER A O 1
ATOM 7956 N N . THR A 1 1020 ? -3.775 -31.406 -14.289 1 88.31 1020 THR A N 1
ATOM 7957 C CA . THR A 1 1020 ? -4.52 -32.344 -13.461 1 88.31 1020 THR A CA 1
ATOM 7958 C C . THR A 1 1020 ? -5.996 -32.344 -13.844 1 88.31 1020 THR A C 1
ATOM 7960 O O . THR A 1 1020 ? -6.82 -32.969 -13.148 1 88.31 1020 THR A O 1
ATOM 7963 N N . ASN A 1 1021 ? -6.273 -31.688 -14.906 1 92 1021 ASN A N 1
ATOM 7964 C CA . ASN A 1 1021 ? -7.664 -31.594 -15.336 1 92 1021 ASN A CA 1
ATOM 7965 C C . ASN A 1 1021 ? -8.078 -32.812 -16.156 1 92 1021 ASN A C 1
ATOM 7967 O O . ASN A 1 1021 ? -7.34 -33.25 -17.031 1 92 1021 ASN A O 1
ATOM 7971 N N . SER A 1 1022 ? -9.281 -33.375 -15.867 1 92.19 1022 SER A N 1
ATOM 7972 C CA . SER A 1 1022 ? -9.727 -34.594 -16.516 1 92.19 1022 SER A CA 1
ATOM 7973 C C . SER A 1 1022 ? -10.406 -34.281 -17.844 1 92.19 1022 SER A C 1
ATOM 7975 O O . SER A 1 1022 ? -10.633 -35.188 -18.656 1 92.19 1022 SER A O 1
ATOM 7977 N N . SER A 1 1023 ? -10.75 -33.062 -18.062 1 94.69 1023 SER A N 1
ATOM 7978 C CA . SER A 1 1023 ? -11.57 -32.719 -19.219 1 94.69 1023 SER A CA 1
ATOM 7979 C C . SER A 1 1023 ? -10.969 -31.594 -20.047 1 94.69 1023 SER A C 1
ATOM 7981 O O . SER A 1 1023 ? -11.656 -30.953 -20.828 1 94.69 1023 SER A O 1
ATOM 7983 N N . ALA A 1 1024 ? -9.727 -31.266 -19.766 1 94.81 1024 ALA A N 1
ATOM 7984 C CA . ALA A 1 1024 ? -8.961 -30.25 -20.484 1 94.81 1024 ALA A CA 1
ATOM 7985 C C . ALA A 1 1024 ? -9.594 -28.875 -20.328 1 94.81 1024 ALA A C 1
ATOM 7987 O O . ALA A 1 1024 ? -9.523 -28.047 -21.234 1 94.81 1024 ALA A O 1
ATOM 7988 N N . GLN A 1 1025 ? -10.258 -28.594 -19.266 1 96.69 1025 GLN A N 1
ATOM 7989 C CA . GLN A 1 1025 ? -10.891 -27.297 -19 1 96.69 1025 GLN A CA 1
ATOM 7990 C C . GLN A 1 1025 ? -9.984 -26.391 -18.172 1 96.69 1025 GLN A C 1
ATOM 7992 O O . GLN A 1 1025 ? -10.352 -25.984 -17.078 1 96.69 1025 GLN A O 1
ATOM 7997 N N . TYR A 1 1026 ? -8.852 -26.016 -18.75 1 96.5 1026 TYR A N 1
ATOM 7998 C CA . TYR A 1 1026 ? -7.859 -25.188 -18.094 1 96.5 1026 TYR A CA 1
ATOM 7999 C C . TYR A 1 1026 ? -7.031 -24.406 -19.094 1 96.5 1026 TYR A C 1
ATOM 8001 O O . TYR A 1 1026 ? -6.992 -24.75 -20.281 1 96.5 1026 TYR A O 1
ATOM 8009 N N . TYR A 1 1027 ? -6.395 -23.359 -18.672 1 97.94 1027 TYR A N 1
ATOM 8010 C CA . TYR A 1 1027 ? -5.465 -22.609 -19.516 1 97.94 1027 TYR A CA 1
ATOM 8011 C C . TYR A 1 1027 ? -4.152 -23.359 -19.672 1 97.94 1027 TYR A C 1
ATOM 8013 O O . TYR A 1 1027 ? -3.438 -23.594 -18.703 1 97.94 1027 TYR A O 1
ATOM 8021 N N . PRO A 1 1028 ? -3.787 -23.766 -20.828 1 97.06 1028 PRO A N 1
ATOM 8022 C CA . PRO A 1 1028 ? -2.674 -24.688 -21.047 1 97.06 1028 PRO A CA 1
ATOM 8023 C C . PRO A 1 1028 ? -1.32 -24.078 -20.688 1 97.06 1028 PRO A C 1
ATOM 8025 O O . PRO A 1 1028 ? -1.167 -22.859 -20.703 1 97.06 1028 PRO A O 1
ATOM 8028 N N . GLN A 1 1029 ? -0.359 -24.922 -20.453 1 96.44 1029 GLN A N 1
ATOM 8029 C CA . GLN A 1 1029 ? 1.026 -24.516 -20.234 1 96.44 1029 GLN A CA 1
ATOM 8030 C C . GLN A 1 1029 ? 1.611 -23.859 -21.484 1 96.44 1029 GLN A C 1
ATOM 8032 O O . GLN A 1 1029 ? 1.114 -24.078 -22.594 1 96.44 1029 GLN A O 1
ATOM 8037 N N . ALA A 1 1030 ? 2.688 -23.203 -21.297 1 96.88 1030 ALA A N 1
ATOM 8038 C CA . ALA A 1 1030 ? 3.227 -22.406 -22.406 1 96.88 1030 ALA A CA 1
ATOM 8039 C C . ALA A 1 1030 ? 4.484 -23.047 -22.984 1 96.88 1030 ALA A C 1
ATOM 8041 O O . ALA A 1 1030 ? 5.328 -23.562 -22.234 1 96.88 1030 ALA A O 1
ATOM 8042 N N . ARG A 1 1031 ? 4.523 -23.125 -24.25 1 97.5 1031 ARG A N 1
ATOM 8043 C CA . ARG A 1 1031 ? 5.773 -23.234 -24.984 1 97.5 1031 ARG A CA 1
ATOM 8044 C C . ARG A 1 1031 ? 6.301 -21.859 -25.375 1 97.5 1031 ARG A C 1
ATOM 8046 O O . ARG A 1 1031 ? 5.562 -21.031 -25.922 1 97.5 1031 ARG A O 1
ATOM 8053 N N . VAL A 1 1032 ? 7.543 -21.578 -25.078 1 97.94 1032 VAL A N 1
ATOM 8054 C CA . VAL A 1 1032 ? 8.062 -20.234 -25.297 1 97.94 1032 VAL A CA 1
ATOM 8055 C C . VAL A 1 1032 ? 9.336 -20.297 -26.156 1 97.94 1032 VAL A C 1
ATOM 8057 O O . VAL A 1 1032 ? 10.188 -21.156 -25.922 1 97.94 1032 VAL A O 1
ATOM 8060 N N . ILE A 1 1033 ? 9.484 -19.469 -27.094 1 98.25 1033 ILE A N 1
ATOM 8061 C CA . ILE A 1 1033 ? 10.719 -19.172 -27.812 1 98.25 1033 ILE A CA 1
ATOM 8062 C C . ILE A 1 1033 ? 11.133 -17.719 -27.531 1 98.25 1033 ILE A C 1
ATOM 8064 O O . ILE A 1 1033 ? 10.359 -16.797 -27.766 1 98.25 1033 ILE A O 1
ATOM 8068 N N . ASN A 1 1034 ? 12.289 -17.641 -27.094 1 98.12 1034 ASN A N 1
ATOM 8069 C CA . ASN A 1 1034 ? 12.703 -16.344 -26.562 1 98.12 1034 ASN A CA 1
ATOM 8070 C C . ASN A 1 1034 ? 14.062 -15.922 -27.109 1 98.12 1034 ASN A C 1
ATOM 8072 O O . ASN A 1 1034 ? 14.93 -16.766 -27.344 1 98.12 1034 ASN A O 1
ATOM 8076 N N . THR A 1 1035 ? 14.258 -14.617 -27.375 1 98.06 1035 THR A N 1
ATOM 8077 C CA . THR A 1 1035 ? 15.531 -14.008 -27.719 1 98.06 1035 THR A CA 1
ATOM 8078 C C . THR A 1 1035 ? 15.883 -12.906 -26.719 1 98.06 1035 THR A C 1
ATOM 8080 O O . THR A 1 1035 ? 15 -12.297 -26.109 1 98.06 1035 THR A O 1
ATOM 8083 N N . GLY A 1 1036 ? 17.188 -12.836 -26.469 1 97.38 1036 GLY A N 1
ATOM 8084 C CA . GLY A 1 1036 ? 17.547 -11.812 -25.5 1 97.38 1036 GLY A CA 1
ATOM 8085 C C . GLY A 1 1036 ? 18.938 -11.258 -25.703 1 97.38 1036 GLY A C 1
ATOM 8086 O O . GLY A 1 1036 ? 19.719 -11.789 -26.5 1 97.38 1036 GLY A O 1
ATOM 8087 N N . ILE A 1 1037 ? 19.188 -10.117 -25.094 1 96.5 1037 ILE A N 1
ATOM 8088 C CA . ILE A 1 1037 ? 20.469 -9.422 -25.078 1 96.5 1037 ILE A CA 1
ATOM 8089 C C . ILE A 1 1037 ? 20.844 -9.07 -23.641 1 96.5 1037 ILE A C 1
ATOM 8091 O O . ILE A 1 1037 ? 19.984 -8.664 -22.859 1 96.5 1037 ILE A O 1
ATOM 8095 N N . LYS A 1 1038 ? 22.078 -9.352 -23.281 1 94.31 1038 LYS A N 1
ATOM 8096 C CA . LYS A 1 1038 ? 22.641 -8.914 -22.016 1 94.31 1038 LYS A CA 1
ATOM 8097 C C . LYS A 1 1038 ? 23.859 -8.016 -22.234 1 94.31 1038 LYS A C 1
ATOM 8099 O O . LYS A 1 1038 ? 24.875 -8.453 -22.781 1 94.31 1038 LYS A O 1
ATOM 8104 N N . ALA A 1 1039 ? 23.719 -6.84 -21.812 1 93.88 1039 ALA A N 1
ATOM 8105 C CA . ALA A 1 1039 ? 24.797 -5.855 -21.984 1 93.88 1039 ALA A CA 1
ATOM 8106 C C . ALA A 1 1039 ? 25.328 -5.387 -20.625 1 93.88 1039 ALA A C 1
ATOM 8108 O O . ALA A 1 1039 ? 24.547 -5.176 -19.688 1 93.88 1039 ALA A O 1
ATOM 8109 N N . THR A 1 1040 ? 26.578 -5.367 -20.562 1 88.25 1040 THR A N 1
ATOM 8110 C CA . THR A 1 1040 ? 27.25 -4.828 -19.375 1 88.25 1040 THR A CA 1
ATOM 8111 C C . THR A 1 1040 ? 28.109 -3.619 -19.75 1 88.25 1040 THR A C 1
ATOM 8113 O O . THR A 1 1040 ? 28.766 -3.611 -20.781 1 88.25 1040 THR A O 1
ATOM 8116 N N . PHE A 1 1041 ? 28.109 -2.738 -18.938 1 86.56 1041 PHE A N 1
ATOM 8117 C CA . PHE A 1 1041 ? 28.844 -1.5 -19.188 1 86.56 1041 PHE A CA 1
ATOM 8118 C C . PHE A 1 1041 ? 29.812 -1.208 -18.047 1 86.56 1041 PHE A C 1
ATOM 8120 O O . PHE A 1 1041 ? 29.562 -1.602 -16.891 1 86.56 1041 PHE A O 1
ATOM 8127 N N . MET B 1 1 ? 57.594 12.906 3.639 1 80.25 1 MET B N 1
ATOM 8128 C CA . MET B 1 1 ? 58.188 14.031 4.344 1 80.25 1 MET B CA 1
ATOM 8129 C C . MET B 1 1 ? 57.219 14.617 5.371 1 80.25 1 MET B C 1
ATOM 8131 O O . MET B 1 1 ? 56 14.492 5.223 1 80.25 1 MET B O 1
ATOM 8135 N N . LEU B 1 2 ? 57.719 15.133 6.309 1 80.81 2 LEU B N 1
ATOM 8136 C CA . LEU B 1 2 ? 56.938 15.805 7.34 1 80.81 2 LEU B CA 1
ATOM 8137 C C . LEU B 1 2 ? 56.656 17.25 6.938 1 80.81 2 LEU B C 1
ATOM 8139 O O . LEU B 1 2 ? 57.562 18.031 6.688 1 80.81 2 LEU B O 1
ATOM 8143 N N . VAL B 1 3 ? 55.375 17.5 6.738 1 83.56 3 VAL B N 1
ATOM 8144 C CA . VAL B 1 3 ? 54.969 18.875 6.461 1 83.56 3 VAL B CA 1
ATOM 8145 C C . VAL B 1 3 ? 54.375 19.5 7.723 1 83.56 3 VAL B C 1
ATOM 8147 O O . VAL B 1 3 ? 53.531 18.906 8.383 1 83.56 3 VAL B O 1
ATOM 8150 N N . LYS B 1 4 ? 54.906 20.703 8.008 1 82.94 4 LYS B N 1
ATOM 8151 C CA . LYS B 1 4 ? 54.406 21.5 9.117 1 82.94 4 LYS B CA 1
ATOM 8152 C C . LYS B 1 4 ? 53.906 22.844 8.641 1 82.94 4 LYS B C 1
ATOM 8154 O O . LYS B 1 4 ? 54.312 23.328 7.574 1 82.94 4 LYS B O 1
ATOM 8159 N N . GLY B 1 5 ? 52.938 23.328 9.297 1 82.56 5 GLY B N 1
ATOM 8160 C CA . GLY B 1 5 ? 52.469 24.656 8.977 1 82.56 5 GLY B CA 1
ATOM 8161 C C . GLY B 1 5 ? 51.438 25.188 9.953 1 82.56 5 GLY B C 1
ATOM 8162 O O . GLY B 1 5 ? 51.156 24.547 10.969 1 82.56 5 GLY B O 1
ATOM 8163 N N . THR B 1 6 ? 51.094 26.406 9.75 1 81.25 6 THR B N 1
ATOM 8164 C CA . THR B 1 6 ? 50.031 27.062 10.492 1 81.25 6 THR B CA 1
ATOM 8165 C C . THR B 1 6 ? 48.875 27.438 9.57 1 81.25 6 THR B C 1
ATOM 8167 O O . THR B 1 6 ? 49.094 27.891 8.445 1 81.25 6 THR B O 1
ATOM 8170 N N . VAL B 1 7 ? 47.781 27.062 9.961 1 82.19 7 VAL B N 1
ATOM 8171 C CA . VAL B 1 7 ? 46.562 27.516 9.273 1 82.19 7 VAL B CA 1
ATOM 8172 C C . VAL B 1 7 ? 45.969 28.734 9.992 1 82.19 7 VAL B C 1
ATOM 8174 O O . VAL B 1 7 ? 45.656 28.656 11.172 1 82.19 7 VAL B O 1
ATOM 8177 N N . THR B 1 8 ? 45.969 29.734 9.266 1 77.06 8 THR B N 1
ATOM 8178 C CA . THR B 1 8 ? 45.469 30.969 9.859 1 77.06 8 THR B CA 1
ATOM 8179 C C . THR B 1 8 ? 44.25 31.484 9.117 1 77.06 8 THR B C 1
ATOM 8181 O O . THR B 1 8 ? 43.969 31.078 7.984 1 77.06 8 THR B O 1
ATOM 8184 N N . ASP B 1 9 ? 43.5 32.281 9.828 1 67.69 9 ASP B N 1
ATOM 8185 C CA . ASP B 1 9 ? 42.438 33.031 9.164 1 67.69 9 ASP B CA 1
ATOM 8186 C C . ASP B 1 9 ? 42.969 34.25 8.445 1 67.69 9 ASP B C 1
ATOM 8188 O O . ASP B 1 9 ? 44.156 34.469 8.383 1 67.69 9 ASP B O 1
ATOM 8192 N N . GLU B 1 10 ? 42.062 35 7.785 1 64.25 10 GLU B N 1
ATOM 8193 C CA . GLU B 1 10 ? 42.469 36.156 7.016 1 64.25 10 GLU B CA 1
ATOM 8194 C C . GLU B 1 10 ? 43.219 37.156 7.887 1 64.25 10 GLU B C 1
ATOM 8196 O O . GLU B 1 10 ? 44.031 37.938 7.387 1 64.25 10 GLU B O 1
ATOM 8201 N N . LYS B 1 11 ? 43.094 37.156 9.125 1 63.12 11 LYS B N 1
ATOM 8202 C CA . LYS B 1 11 ? 43.75 38.125 10.039 1 63.12 11 LYS B CA 1
ATOM 8203 C C . LYS B 1 11 ? 45.062 37.562 10.57 1 63.12 11 LYS B C 1
ATOM 8205 O O . LYS B 1 11 ? 45.688 38.188 11.43 1 63.12 11 LYS B O 1
ATOM 8210 N N . GLY B 1 12 ? 45.281 36.438 10.273 1 66.25 12 GLY B N 1
ATOM 8211 C CA . GLY B 1 12 ? 46.562 35.844 10.672 1 66.25 12 GLY B CA 1
ATOM 8212 C C . GLY B 1 12 ? 46.469 35.031 11.953 1 66.25 12 GLY B C 1
ATOM 8213 O O . GLY B 1 12 ? 47.5 34.625 12.492 1 66.25 12 GLY B O 1
ATOM 8214 N N . THR B 1 13 ? 45.344 34.938 12.398 1 70.12 13 THR B N 1
ATOM 8215 C CA . THR B 1 13 ? 45.156 34.156 13.617 1 70.12 13 THR B CA 1
ATOM 8216 C C . THR B 1 13 ? 45.062 32.656 13.297 1 70.12 13 THR B C 1
ATOM 8218 O O . THR B 1 13 ? 44.344 32.25 12.391 1 70.12 13 THR B O 1
ATOM 8221 N N . GLY B 1 14 ? 45.719 31.859 14.102 1 75.19 14 GLY B N 1
ATOM 8222 C CA . GLY B 1 14 ? 45.688 30.422 13.906 1 75.19 14 GLY B CA 1
ATOM 8223 C C . GLY B 1 14 ? 44.312 29.812 14.125 1 75.19 14 GLY B C 1
ATOM 8224 O O . GLY B 1 14 ? 43.625 30.172 15.086 1 75.19 14 GLY B O 1
ATOM 8225 N N . ILE B 1 15 ? 43.812 29.078 13.219 1 73.88 15 ILE B N 1
ATOM 8226 C CA . ILE B 1 15 ? 42.5 28.406 13.289 1 73.88 15 ILE B CA 1
ATOM 8227 C C . ILE B 1 15 ? 42.688 27 13.859 1 73.88 15 ILE B C 1
ATOM 8229 O O . ILE B 1 15 ? 43.281 26.141 13.219 1 73.88 15 ILE B O 1
ATOM 8233 N N . PRO B 1 16 ? 42.156 26.922 15.047 1 68.5 16 PRO B N 1
ATOM 8234 C CA . PRO B 1 16 ? 42.219 25.562 15.586 1 68.5 16 PRO B CA 1
ATOM 8235 C C . PRO B 1 16 ? 41.219 24.609 14.953 1 68.5 16 PRO B C 1
ATOM 8237 O O . PRO B 1 16 ? 40.125 25.031 14.578 1 68.5 16 PRO B O 1
ATOM 8240 N N . GLY B 1 17 ? 41.5 23.328 14.797 1 67.19 17 GLY B N 1
ATOM 8241 C CA . GLY B 1 17 ? 40.594 22.266 14.398 1 67.19 17 GLY B CA 1
ATOM 8242 C C . GLY B 1 17 ? 40.375 22.188 12.898 1 67.19 17 GLY B C 1
ATOM 8243 O O . GLY B 1 17 ? 39.438 21.578 12.422 1 67.19 17 GLY B O 1
ATOM 8244 N N . VAL B 1 18 ? 41.219 22.906 12.148 1 73.69 18 VAL B N 1
ATOM 8245 C CA . VAL B 1 18 ? 41.156 22.781 10.695 1 73.69 18 VAL B CA 1
ATOM 8246 C C . VAL B 1 18 ? 41.531 21.359 10.273 1 73.69 18 VAL B C 1
ATOM 8248 O O . VAL B 1 18 ? 42.594 20.844 10.656 1 73.69 18 VAL B O 1
ATOM 8251 N N . SER B 1 19 ? 40.656 20.859 9.562 1 76.81 19 SER B N 1
ATOM 8252 C CA . SER B 1 19 ? 40.969 19.531 9.016 1 76.81 19 SER B CA 1
ATOM 8253 C C . SER B 1 19 ? 41.938 19.625 7.84 1 76.81 19 SER B C 1
ATOM 8255 O O . SER B 1 19 ? 41.656 20.328 6.855 1 76.81 19 SER B O 1
ATOM 8257 N N . ILE B 1 20 ? 43.219 19.078 8.047 1 79.06 20 ILE B N 1
ATOM 8258 C CA . ILE B 1 20 ? 44.188 18.969 6.969 1 79.06 20 ILE B CA 1
ATOM 8259 C C . ILE B 1 20 ? 44.281 17.531 6.492 1 79.06 20 ILE B C 1
ATOM 8261 O O . ILE B 1 20 ? 44.656 16.641 7.254 1 79.06 20 ILE B O 1
ATOM 8265 N N . LYS B 1 21 ? 43.844 17.344 5.312 1 77.81 21 LYS B N 1
ATOM 8266 C CA . LYS B 1 21 ? 43.781 16 4.742 1 77.81 21 LYS B CA 1
ATOM 8267 C C . LYS B 1 21 ? 44.594 15.922 3.451 1 77.81 21 LYS B C 1
ATOM 8269 O O . LYS B 1 21 ? 44.594 16.859 2.656 1 77.81 21 LYS B O 1
ATOM 8274 N N . LEU B 1 22 ? 45.531 14.812 3.367 1 76.81 22 LEU B N 1
ATOM 8275 C CA . LEU B 1 22 ? 46.125 14.523 2.078 1 76.81 22 LEU B CA 1
ATOM 8276 C C . LEU B 1 22 ? 45.094 14.117 1.05 1 76.81 22 LEU B C 1
ATOM 8278 O O . LEU B 1 22 ? 44.281 13.219 1.3 1 76.81 22 LEU B O 1
ATOM 8282 N N . LYS B 1 23 ? 45.062 14.867 -0.018 1 71.5 23 LYS B N 1
ATOM 8283 C CA . LYS B 1 23 ? 44.094 14.664 -1.076 1 71.5 23 LYS B CA 1
ATOM 8284 C C . LYS B 1 23 ? 44.094 13.219 -1.556 1 71.5 23 LYS B C 1
ATOM 8286 O O . LYS B 1 23 ? 45.156 12.648 -1.825 1 71.5 23 LYS B O 1
ATOM 8291 N N . GLU B 1 24 ? 42.938 12.602 -1.536 1 59.16 24 GLU B N 1
ATOM 8292 C CA . GLU B 1 24 ? 42.719 11.25 -2.014 1 59.16 24 GLU B CA 1
ATOM 8293 C C . GLU B 1 24 ? 43.344 10.211 -1.096 1 59.16 24 GLU B C 1
ATOM 8295 O O . GLU B 1 24 ? 43.719 9.133 -1.543 1 59.16 24 GLU B O 1
ATOM 8300 N N . SER B 1 25 ? 43.781 10.562 0.14 1 63.78 25 SER B N 1
ATOM 8301 C CA . SER B 1 25 ? 44.375 9.688 1.142 1 63.78 25 SER B CA 1
ATOM 8302 C C . SER B 1 25 ? 43.656 9.805 2.48 1 63.78 25 SER B C 1
ATOM 8304 O O . SER B 1 25 ? 42.969 10.797 2.732 1 63.78 25 SER B O 1
ATOM 8306 N N . ALA B 1 26 ? 43.875 8.773 3.287 1 60.28 26 ALA B N 1
ATOM 8307 C CA . ALA B 1 26 ? 43.312 8.797 4.633 1 60.28 26 ALA B CA 1
ATOM 8308 C C . ALA B 1 26 ? 44.219 9.531 5.605 1 60.28 26 ALA B C 1
ATOM 8310 O O . ALA B 1 26 ? 43.875 9.719 6.773 1 60.28 26 ALA B O 1
ATOM 8311 N N . ILE B 1 27 ? 45.25 9.961 5.129 1 71.12 27 ILE B N 1
ATOM 8312 C CA . ILE B 1 27 ? 46.188 10.695 5.98 1 71.12 27 ILE B CA 1
ATOM 8313 C C . ILE B 1 27 ? 45.625 12.086 6.266 1 71.12 27 ILE B C 1
ATOM 8315 O O . ILE B 1 27 ? 45.406 12.875 5.344 1 71.12 27 ILE B O 1
ATOM 8319 N N . ALA B 1 28 ? 45.125 12.297 7.453 1 72.62 28 ALA B N 1
ATOM 8320 C CA . ALA B 1 28 ? 44.594 13.602 7.848 1 72.62 28 ALA B CA 1
ATOM 8321 C C . ALA B 1 28 ? 45.125 14 9.234 1 72.62 28 ALA B C 1
ATOM 8323 O O . ALA B 1 28 ? 45.562 13.148 10.008 1 72.62 28 ALA B O 1
ATOM 8324 N N . THR B 1 29 ? 45.281 15.289 9.461 1 75.75 29 THR B N 1
ATOM 8325 C CA . THR B 1 29 ? 45.531 15.875 10.766 1 75.75 29 THR B CA 1
ATOM 8326 C C . THR B 1 29 ? 44.688 17.125 10.992 1 75.75 29 THR B C 1
ATOM 8328 O O . THR B 1 29 ? 43.969 17.562 10.086 1 75.75 29 THR B O 1
ATOM 8331 N N . THR B 1 30 ? 44.562 17.578 12.125 1 76.69 30 THR B N 1
ATOM 8332 C CA . THR B 1 30 ? 43.906 18.844 12.438 1 76.69 30 THR B CA 1
ATOM 8333 C C . THR B 1 30 ? 44.906 19.828 13.078 1 76.69 30 THR B C 1
ATOM 8335 O O . THR B 1 30 ? 45.906 19.422 13.641 1 76.69 30 THR B O 1
ATOM 8338 N N . THR B 1 31 ? 44.562 21.109 12.922 1 76.5 31 THR B N 1
ATOM 8339 C CA . THR B 1 31 ? 45.438 22.125 13.531 1 76.5 31 THR B CA 1
ATOM 8340 C C . THR B 1 31 ? 45.281 22.125 15.047 1 76.5 31 THR B C 1
ATOM 8342 O O . THR B 1 31 ? 44.219 21.766 15.57 1 76.5 31 THR B O 1
ATOM 8345 N N . ASP B 1 32 ? 46.406 22.484 15.719 1 73.88 32 ASP B N 1
ATOM 8346 C CA . ASP B 1 32 ? 46.375 22.641 17.172 1 73.88 32 ASP B CA 1
ATOM 8347 C C . ASP B 1 32 ? 45.781 23.984 17.562 1 73.88 32 ASP B C 1
ATOM 8349 O O . ASP B 1 32 ? 45.344 24.766 16.703 1 73.88 32 ASP B O 1
ATOM 8353 N N . PRO B 1 33 ? 45.594 24.328 18.797 1 66.94 33 PRO B N 1
ATOM 8354 C CA . PRO B 1 33 ? 44.938 25.562 19.219 1 66.94 33 PRO B CA 1
ATOM 8355 C C . PRO B 1 33 ? 45.594 26.828 18.641 1 66.94 33 PRO B C 1
ATOM 8357 O O . PRO B 1 33 ? 44.938 27.859 18.531 1 66.94 33 PRO B O 1
ATOM 8360 N N . SER B 1 34 ? 46.781 26.781 18.344 1 72.75 34 SER B N 1
ATOM 8361 C CA . SER B 1 34 ? 47.469 27.922 17.75 1 72.75 34 SER B CA 1
ATOM 8362 C C . SER B 1 34 ? 47.438 27.875 16.234 1 72.75 34 SER B C 1
ATOM 8364 O O . SER B 1 34 ? 48.062 28.703 15.562 1 72.75 34 SER B O 1
ATOM 8366 N N . GLY B 1 35 ? 46.719 26.922 15.664 1 76.12 35 GLY B N 1
ATOM 8367 C CA . GLY B 1 35 ? 46.562 26.766 14.227 1 76.12 35 GLY B CA 1
ATOM 8368 C C . GLY B 1 35 ? 47.688 25.984 13.586 1 76.12 35 GLY B C 1
ATOM 8369 O O . GLY B 1 35 ? 47.75 25.875 12.359 1 76.12 35 GLY B O 1
ATOM 8370 N N . LYS B 1 36 ? 48.562 25.422 14.328 1 80.62 36 LYS B N 1
ATOM 8371 C CA . LYS B 1 36 ? 49.719 24.688 13.789 1 80.62 36 LYS B CA 1
ATOM 8372 C C . LYS B 1 36 ? 49.344 23.234 13.492 1 80.62 36 LYS B C 1
ATOM 8374 O O . LYS B 1 36 ? 48.5 22.656 14.188 1 80.62 36 LYS B O 1
ATOM 8379 N N . TYR B 1 37 ? 49.906 22.703 12.484 1 80.12 37 TYR B N 1
ATOM 8380 C CA . TYR B 1 37 ? 49.688 21.312 12.133 1 80.12 37 TYR B CA 1
ATOM 8381 C C . TYR B 1 37 ? 50.969 20.641 11.688 1 80.12 37 TYR B C 1
ATOM 8383 O O . TYR B 1 37 ? 51.938 21.328 11.336 1 80.12 37 TYR B O 1
ATOM 8391 N N . ALA B 1 38 ? 51.094 19.312 11.914 1 81.94 38 ALA B N 1
ATOM 8392 C CA . ALA B 1 38 ? 52.125 18.453 11.352 1 81.94 38 ALA B CA 1
ATOM 8393 C C . ALA B 1 38 ? 51.531 17.203 10.727 1 81.94 38 ALA B C 1
ATOM 8395 O O . ALA B 1 38 ? 50.688 16.547 11.336 1 81.94 38 ALA B O 1
ATOM 8396 N N . ILE B 1 39 ? 51.938 16.938 9.461 1 79.25 39 ILE B N 1
ATOM 8397 C CA . ILE B 1 39 ? 51.406 15.789 8.75 1 79.25 39 ILE B CA 1
ATOM 8398 C C . ILE B 1 39 ? 52.469 15.156 7.871 1 79.25 39 ILE B C 1
ATOM 8400 O O . ILE B 1 39 ? 53.219 15.867 7.191 1 79.25 39 ILE B O 1
ATOM 8404 N N . LYS B 1 40 ? 52.625 13.867 7.883 1 79.38 40 LYS B N 1
ATOM 8405 C CA . LYS B 1 40 ? 53.562 13.148 7.012 1 79.38 40 LYS B CA 1
ATOM 8406 C C . LYS B 1 40 ? 52.875 12.734 5.711 1 79.38 40 LYS B C 1
ATOM 8408 O O . LYS B 1 40 ? 51.906 11.961 5.723 1 79.38 40 LYS B O 1
ATOM 8413 N N . VAL B 1 41 ? 53.344 13.367 4.582 1 78.12 41 VAL B N 1
ATOM 8414 C CA . VAL B 1 41 ? 52.719 13.141 3.291 1 78.12 41 VAL B CA 1
ATOM 8415 C C . VAL B 1 41 ? 53.781 12.984 2.207 1 78.12 41 VAL B C 1
ATOM 8417 O O . VAL B 1 41 ? 54.906 13.398 2.387 1 78.12 41 VAL B O 1
ATOM 8420 N N . PRO B 1 42 ? 53.5 12.305 1.103 1 79.38 42 PRO B N 1
ATOM 8421 C CA . PRO B 1 42 ? 54.438 12.312 -0.012 1 79.38 42 PRO B CA 1
ATOM 8422 C C . PRO B 1 42 ? 54.75 13.727 -0.522 1 79.38 42 PRO B C 1
ATOM 8424 O O . PRO B 1 42 ? 53.875 14.594 -0.488 1 79.38 42 PRO B O 1
ATOM 8427 N N . GLY B 1 43 ? 55.938 14 -0.891 1 78.94 43 GLY B N 1
ATOM 8428 C CA . GLY B 1 43 ? 56.406 15.297 -1.36 1 78.94 43 GLY B CA 1
ATOM 8429 C C . GLY B 1 43 ? 55.562 15.852 -2.492 1 78.94 43 GLY B C 1
ATOM 8430 O O . GLY B 1 43 ? 55.469 17.062 -2.672 1 78.94 43 GLY B O 1
ATOM 8431 N N . ASN B 1 44 ? 55 15.039 -3.178 1 75 44 ASN B N 1
ATOM 8432 C CA . ASN B 1 44 ? 54.188 15.484 -4.297 1 75 44 ASN B CA 1
ATOM 8433 C C . ASN B 1 44 ? 52.688 15.43 -3.953 1 75 44 ASN B C 1
ATOM 8435 O O . ASN B 1 44 ? 51.844 15.516 -4.844 1 75 44 ASN B O 1
ATOM 8439 N N . GLY B 1 45 ? 52.344 15.414 -2.766 1 75.81 45 GLY B N 1
ATOM 8440 C CA . GLY B 1 45 ? 50.938 15.328 -2.346 1 75.81 45 GLY B CA 1
ATOM 8441 C C . GLY B 1 45 ? 50.25 16.672 -2.324 1 75.81 45 GLY B C 1
ATOM 8442 O O . GLY B 1 45 ? 50.875 17.719 -2.5 1 75.81 45 GLY B O 1
ATOM 8443 N N . VAL B 1 46 ? 48.844 16.688 -2.277 1 80.25 46 VAL B N 1
ATOM 8444 C CA . VAL B 1 46 ? 48 17.875 -2.096 1 80.25 46 VAL B CA 1
ATOM 8445 C C . VAL B 1 46 ? 47.25 17.781 -0.773 1 80.25 46 VAL B C 1
ATOM 8447 O O . VAL B 1 46 ? 46.562 16.797 -0.507 1 80.25 46 VAL B O 1
ATOM 8450 N N . LEU B 1 47 ? 47.469 18.859 0.025 1 79.69 47 LEU B N 1
ATOM 8451 C CA . LEU B 1 47 ? 46.75 18.938 1.295 1 79.69 47 LEU B CA 1
ATOM 8452 C C . LEU B 1 47 ? 45.438 19.734 1.142 1 79.69 47 LEU B C 1
ATOM 8454 O O . LEU B 1 47 ? 45.438 20.766 0.48 1 79.69 47 LEU B O 1
ATOM 8458 N N . ILE B 1 48 ? 44.438 19.219 1.651 1 78.69 48 ILE B N 1
ATOM 8459 C CA . ILE B 1 48 ? 43.156 19.922 1.723 1 78.69 48 ILE B CA 1
ATOM 8460 C C . ILE B 1 48 ? 42.938 20.422 3.145 1 78.69 48 ILE B C 1
ATOM 8462 O O . ILE B 1 48 ? 42.875 19.641 4.094 1 78.69 48 ILE B O 1
ATOM 8466 N N . PHE B 1 49 ? 42.812 21.734 3.238 1 75.38 49 PHE B N 1
ATOM 8467 C CA . PHE B 1 49 ? 42.5 22.406 4.488 1 75.38 49 PHE B CA 1
ATOM 8468 C C . PHE B 1 49 ? 41 22.75 4.543 1 75.38 49 PHE B C 1
ATOM 8470 O O . PHE B 1 49 ? 40.5 23.5 3.701 1 75.38 49 PHE B O 1
ATOM 8477 N N . SER B 1 50 ? 40.312 22.125 5.398 1 71.44 50 SER B N 1
ATOM 8478 C CA . SER B 1 50 ? 38.875 22.375 5.508 1 71.44 50 SER B CA 1
ATOM 8479 C C . SER B 1 50 ? 38.469 22.688 6.949 1 71.44 50 SER B C 1
ATOM 8481 O O . SER B 1 50 ? 38.969 22.047 7.883 1 71.44 50 SER B O 1
ATOM 8483 N N . TYR B 1 51 ? 37.844 23.766 7.07 1 64.19 51 TYR B N 1
ATOM 8484 C CA . TYR B 1 51 ? 37.312 24.172 8.359 1 64.19 51 TYR B CA 1
ATOM 8485 C C . TYR B 1 51 ? 35.938 24.812 8.195 1 64.19 51 TYR B C 1
ATOM 8487 O O . TYR B 1 51 ? 35.719 25.562 7.242 1 64.19 51 TYR B O 1
ATOM 8495 N N . LEU B 1 52 ? 35 24.422 9.086 1 53 52 LEU B N 1
ATOM 8496 C CA . LEU B 1 52 ? 33.688 25 9.055 1 53 52 LEU B CA 1
ATOM 8497 C C . LEU B 1 52 ? 33.75 26.531 9.062 1 53 52 LEU B C 1
ATOM 8499 O O . LEU B 1 52 ? 34.438 27.109 9.898 1 53 52 LEU B O 1
ATOM 8503 N N . GLY B 1 53 ? 33.062 27.219 8.164 1 53 53 GLY B N 1
ATOM 8504 C CA . GLY B 1 53 ? 33.062 28.656 8.055 1 53 53 GLY B CA 1
ATOM 8505 C C . GLY B 1 53 ? 34.125 29.203 7.141 1 53 53 GLY B C 1
ATOM 8506 O O . GLY B 1 53 ? 34.219 30.422 6.914 1 53 53 GLY B O 1
ATOM 8507 N N . TYR B 1 54 ? 35.062 28.312 6.781 1 61.38 54 TYR B N 1
ATOM 8508 C CA . TYR B 1 54 ? 36.125 28.75 5.895 1 61.38 54 TYR B CA 1
ATOM 8509 C C . TYR B 1 54 ? 36.094 27.969 4.578 1 61.38 54 TYR B C 1
ATOM 8511 O O . TYR B 1 54 ? 35.625 26.828 4.531 1 61.38 54 TYR B O 1
ATOM 8519 N N . ASN B 1 55 ? 36.344 28.578 3.531 1 61.81 55 ASN B N 1
ATOM 8520 C CA . ASN B 1 55 ? 36.5 27.906 2.254 1 61.81 55 ASN B CA 1
ATOM 8521 C C . ASN B 1 55 ? 37.625 26.859 2.328 1 61.81 55 ASN B C 1
ATOM 8523 O O . ASN B 1 55 ? 38.719 27.141 2.799 1 61.81 55 ASN B O 1
ATOM 8527 N N . SER B 1 56 ? 37.219 25.703 1.969 1 66.06 56 SER B N 1
ATOM 8528 C CA . SER B 1 56 ? 38.281 24.703 1.904 1 66.06 56 SER B CA 1
ATOM 8529 C C . SER B 1 56 ? 39.375 25.094 0.907 1 66.06 56 SER B C 1
ATOM 8531 O O . SER B 1 56 ? 39.062 25.672 -0.141 1 66.06 56 SER B O 1
ATOM 8533 N N . GLN B 1 57 ? 40.656 24.953 1.242 1 70.81 57 GLN B N 1
ATOM 8534 C CA . GLN B 1 57 ? 41.781 25.266 0.37 1 70.81 57 GLN B CA 1
ATOM 8535 C C . GLN B 1 57 ? 42.656 24.031 0.116 1 70.81 57 GLN B C 1
ATOM 8537 O O . GLN B 1 57 ? 42.969 23.297 1.047 1 70.81 57 GLN B O 1
ATOM 8542 N N . GLU B 1 58 ? 42.875 23.75 -1.18 1 75.88 58 GLU B N 1
ATOM 8543 C CA . GLU B 1 58 ? 43.812 22.703 -1.546 1 75.88 58 GLU B CA 1
ATOM 8544 C C . GLU B 1 58 ? 45.219 23.281 -1.738 1 75.88 58 GLU B C 1
ATOM 8546 O O . GLU B 1 58 ? 45.406 24.266 -2.455 1 75.88 58 GLU B O 1
ATOM 8551 N N . MET B 1 59 ? 46.25 22.734 -1.05 1 77.62 59 MET B N 1
ATOM 8552 C CA . MET B 1 59 ? 47.625 23.188 -1.153 1 77.62 59 MET B CA 1
ATOM 8553 C C . MET B 1 59 ? 48.531 22.047 -1.57 1 77.62 59 MET B C 1
ATOM 8555 O O . MET B 1 59 ? 48.656 21.047 -0.858 1 77.62 59 MET B O 1
ATOM 8559 N N . PRO B 1 60 ? 49.094 22.047 -2.799 1 79.31 60 PRO B N 1
ATOM 8560 C CA . PRO B 1 60 ? 50.125 21.047 -3.115 1 79.31 60 PRO B CA 1
ATOM 8561 C C . PRO B 1 60 ? 51.312 21.094 -2.17 1 79.31 60 PRO B C 1
ATOM 8563 O O . PRO B 1 60 ? 51.781 22.188 -1.83 1 79.31 60 PRO B O 1
ATOM 8566 N N . VAL B 1 61 ? 51.844 19.969 -1.739 1 81.88 61 VAL B N 1
ATOM 8567 C CA . VAL B 1 61 ? 52.969 19.891 -0.821 1 81.88 61 VAL B CA 1
ATOM 8568 C C . VAL B 1 61 ? 54.25 20.312 -1.539 1 81.88 61 VAL B C 1
ATOM 8570 O O . VAL B 1 61 ? 55.062 21.078 -1.001 1 81.88 61 VAL B O 1
ATOM 8573 N N . ASN B 1 62 ? 54.438 19.906 -2.832 1 78.75 62 ASN B N 1
ATOM 8574 C CA . ASN B 1 62 ? 55.594 20.203 -3.666 1 78.75 62 ASN B CA 1
ATOM 8575 C C . ASN B 1 62 ? 56.906 20.141 -2.863 1 78.75 62 ASN B C 1
ATOM 8577 O O . ASN B 1 62 ? 57.719 21.047 -2.959 1 78.75 62 ASN B O 1
ATOM 8581 N N . ASN B 1 63 ? 57.125 19.094 -2.057 1 74.62 63 ASN B N 1
ATOM 8582 C CA . ASN B 1 63 ? 58.25 18.781 -1.206 1 74.62 63 ASN B CA 1
ATOM 8583 C C . ASN B 1 63 ? 58.562 19.922 -0.231 1 74.62 63 ASN B C 1
ATOM 8585 O O . ASN B 1 63 ? 59.719 20.141 0.129 1 74.62 63 ASN B O 1
ATOM 8589 N N . ARG B 1 64 ? 57.656 20.781 0.111 1 81.69 64 ARG B N 1
ATOM 8590 C CA . ARG B 1 64 ? 57.844 21.828 1.115 1 81.69 64 ARG B CA 1
ATOM 8591 C C . ARG B 1 64 ? 57.625 21.281 2.52 1 81.69 64 ARG B C 1
ATOM 8593 O O . ARG B 1 64 ? 56.531 20.781 2.824 1 81.69 64 ARG B O 1
ATOM 8600 N N . PRO B 1 65 ? 58.625 21.5 3.271 1 79 65 PRO B N 1
ATOM 8601 C CA . PRO B 1 65 ? 58.406 21 4.633 1 79 65 PRO B CA 1
ATOM 8602 C C . PRO B 1 65 ? 57.531 21.922 5.48 1 79 65 PRO B C 1
ATOM 8604 O O . PRO B 1 65 ? 57.031 21.5 6.523 1 79 65 PRO B O 1
ATOM 8607 N N . LEU B 1 66 ? 57.375 23.156 5.09 1 78.75 66 LEU B N 1
ATOM 8608 C CA . LEU B 1 66 ? 56.562 24.141 5.781 1 78.75 66 LEU B CA 1
ATOM 8609 C C . LEU B 1 66 ? 55.469 24.703 4.852 1 78.75 66 LEU B C 1
ATOM 8611 O O . LEU B 1 66 ? 55.812 25.266 3.803 1 78.75 66 LEU B O 1
ATOM 8615 N N . ILE B 1 67 ? 54.188 24.5 5.094 1 82.75 67 ILE B N 1
ATOM 8616 C CA . ILE B 1 67 ? 53.062 25.031 4.348 1 82.75 67 ILE B CA 1
ATOM 8617 C C . ILE B 1 67 ? 52.125 25.766 5.301 1 82.75 67 ILE B C 1
ATOM 8619 O O . ILE B 1 67 ? 51.438 25.141 6.105 1 82.75 67 ILE B O 1
ATOM 8623 N N . ASN B 1 68 ? 52.156 27.094 5.277 1 78.81 68 ASN B N 1
ATOM 8624 C CA . ASN B 1 68 ? 51.188 27.922 5.973 1 78.81 68 ASN B CA 1
ATOM 8625 C C . ASN B 1 68 ? 50 28.281 5.078 1 78.81 68 ASN B C 1
ATOM 8627 O O . ASN B 1 68 ? 50.188 28.609 3.902 1 78.81 68 ASN B O 1
ATOM 8631 N N . VAL B 1 69 ? 48.844 28.031 5.582 1 77.88 69 VAL B N 1
ATOM 8632 C CA . VAL B 1 69 ? 47.625 28.281 4.797 1 77.88 69 VAL B CA 1
ATOM 8633 C C . VAL B 1 69 ? 46.75 29.312 5.512 1 77.88 69 VAL B C 1
ATOM 8635 O O . VAL B 1 69 ? 46.562 29.219 6.727 1 77.88 69 VAL B O 1
ATOM 8638 N N . LYS B 1 70 ? 46.344 30.297 4.801 1 72.56 70 LYS B N 1
ATOM 8639 C CA . LYS B 1 70 ? 45.312 31.234 5.234 1 72.56 70 LYS B CA 1
ATOM 8640 C C . LYS B 1 70 ? 43.938 30.844 4.68 1 72.56 70 LYS B C 1
ATOM 8642 O O . LYS B 1 70 ? 43.719 30.891 3.469 1 72.56 70 LYS B O 1
ATOM 8647 N N . LEU B 1 71 ? 43.219 30.359 5.66 1 68.31 71 LEU B N 1
ATOM 8648 C CA . LEU B 1 71 ? 41.875 30 5.207 1 68.31 71 LEU B CA 1
ATOM 8649 C C . LEU B 1 71 ? 41 31.234 5.121 1 68.31 71 LEU B C 1
ATOM 8651 O O . LEU B 1 71 ? 41.031 32.094 5.992 1 68.31 71 LEU B O 1
ATOM 8655 N N . GLN B 1 72 ? 40.5 31.438 3.959 1 58.28 72 GLN B N 1
ATOM 8656 C CA . GLN B 1 72 ? 39.531 32.531 3.812 1 58.28 72 GLN B CA 1
ATOM 8657 C C . GLN B 1 72 ? 38.188 32.156 4.398 1 58.28 72 GLN B C 1
ATOM 8659 O O . GLN B 1 72 ? 37.719 31.031 4.195 1 58.28 72 GLN B O 1
ATOM 8664 N N . GLU B 1 73 ? 37.812 32.969 5.316 1 47.06 73 GLU B N 1
ATOM 8665 C CA . GLU B 1 73 ? 36.5 32.75 5.879 1 47.06 73 GLU B CA 1
ATOM 8666 C C . GLU B 1 73 ? 35.438 32.625 4.785 1 47.06 73 GLU B C 1
ATOM 8668 O O . GLU B 1 73 ? 35.531 33.312 3.76 1 47.06 73 GLU B O 1
ATOM 8673 N N . ASN B 1 74 ? 34.875 31.547 4.695 1 45.88 74 ASN B N 1
ATOM 8674 C CA . ASN B 1 74 ? 33.75 31.391 3.809 1 45.88 74 ASN B CA 1
ATOM 8675 C C . ASN B 1 74 ? 32.719 32.5 4 1 45.88 74 ASN B C 1
ATOM 8677 O O . ASN B 1 74 ? 32.062 32.562 5.035 1 45.88 74 ASN B O 1
ATOM 8681 N N . SER B 1 75 ? 33.062 33.656 3.811 1 43.53 75 SER B N 1
ATOM 8682 C CA . SER B 1 75 ? 31.969 34.625 3.826 1 43.53 75 SER B CA 1
ATOM 8683 C C . SER B 1 75 ? 30.719 34.062 3.154 1 43.53 75 SER B C 1
ATOM 8685 O O . SER B 1 75 ? 30.703 33.812 1.947 1 43.53 75 SER B O 1
ATOM 8687 N N . GLN B 1 76 ? 30.016 33.375 3.756 1 44.81 76 GLN B N 1
ATOM 8688 C CA . GLN B 1 76 ? 28.891 32.438 3.695 1 44.81 76 GLN B CA 1
ATOM 8689 C C . GLN B 1 76 ? 27.812 32.938 2.736 1 44.81 76 GLN B C 1
ATOM 8691 O O . GLN B 1 76 ? 27.266 32.188 1.951 1 44.81 76 GLN B O 1
ATOM 8696 N N . ALA B 1 77 ? 27.484 34.219 2.912 1 48.84 77 ALA B N 1
ATOM 8697 C CA . ALA B 1 77 ? 26.188 34.625 2.348 1 48.84 77 ALA B CA 1
ATOM 8698 C C . ALA B 1 77 ? 26.25 34.656 0.823 1 48.84 77 ALA B C 1
ATOM 8700 O O . ALA B 1 77 ? 25.344 34.188 0.141 1 48.84 77 ALA B O 1
ATOM 8701 N N . LEU B 1 78 ? 27.266 35.25 0.294 1 49.03 78 LEU B N 1
ATOM 8702 C CA . LEU B 1 78 ? 27.266 35.469 -1.148 1 49.03 78 LEU B CA 1
ATOM 8703 C C . LEU B 1 78 ? 27.656 34.219 -1.896 1 49.03 78 LEU B C 1
ATOM 8705 O O . LEU B 1 78 ? 27.312 34.031 -3.064 1 49.03 78 LEU B O 1
ATOM 8709 N N . THR B 1 79 ? 28.25 33.219 -1.218 1 59.22 79 THR B N 1
ATOM 8710 C CA . THR B 1 79 ? 28.703 32.031 -1.892 1 59.22 79 THR B CA 1
ATOM 8711 C C . THR B 1 79 ? 27.75 30.859 -1.604 1 59.22 79 THR B C 1
ATOM 8713 O O . THR B 1 79 ? 27.969 29.75 -2.096 1 59.22 79 THR B O 1
ATOM 8716 N N . GLU B 1 80 ? 26.703 31.297 -1.005 1 74.25 80 GLU B N 1
ATOM 8717 C CA . GLU B 1 80 ? 25.703 30.266 -0.725 1 74.25 80 GLU B CA 1
ATOM 8718 C C . GLU B 1 80 ? 25.047 29.781 -2.01 1 74.25 80 GLU B C 1
ATOM 8720 O O . GLU B 1 80 ? 24.781 30.562 -2.918 1 74.25 80 GLU B O 1
ATOM 8725 N N . ILE B 1 81 ? 24.969 28.547 -2.113 1 73.25 81 ILE B N 1
ATOM 8726 C CA . ILE B 1 81 ? 24.312 27.938 -3.264 1 73.25 81 ILE B CA 1
ATOM 8727 C C . ILE B 1 81 ? 22.828 27.703 -2.945 1 73.25 81 ILE B C 1
ATOM 8729 O O . ILE B 1 81 ? 22.5 27.125 -1.905 1 73.25 81 ILE B O 1
ATOM 8733 N N . VAL B 1 82 ? 22.016 28.25 -3.773 1 78.38 82 VAL B N 1
ATOM 8734 C CA . VAL B 1 82 ? 20.578 28.047 -3.602 1 78.38 82 VAL B CA 1
ATOM 8735 C C . VAL B 1 82 ? 20.016 27.281 -4.797 1 78.38 82 VAL B C 1
ATOM 8737 O O . VAL B 1 82 ? 20.562 27.359 -5.898 1 78.38 82 VAL B O 1
ATOM 8740 N N . VAL B 1 83 ? 19.031 26.578 -4.465 1 79.62 83 VAL B N 1
ATOM 8741 C CA . VAL B 1 83 ? 18.375 25.844 -5.535 1 79.62 83 VAL B CA 1
ATOM 8742 C C . VAL B 1 83 ? 17.328 26.734 -6.203 1 79.62 83 VAL B C 1
ATOM 8744 O O . VAL B 1 83 ? 16.469 27.312 -5.527 1 79.62 83 VAL B O 1
ATOM 8747 N N . VAL B 1 84 ? 17.531 26.828 -7.457 1 77.25 84 VAL B N 1
ATOM 8748 C CA . VAL B 1 84 ? 16.578 27.594 -8.258 1 77.25 84 VAL B CA 1
ATOM 8749 C C . VAL B 1 84 ? 16.094 26.734 -9.438 1 77.25 84 VAL B C 1
ATOM 8751 O O . VAL B 1 84 ? 16.906 26.312 -10.266 1 77.25 84 VAL B O 1
ATOM 8754 N N . GLY B 1 85 ? 14.867 26.406 -9.344 1 78.5 85 GLY B N 1
ATOM 8755 C CA . GLY B 1 85 ? 14.352 25.562 -10.406 1 78.5 85 GLY B CA 1
ATOM 8756 C C . GLY B 1 85 ? 14.953 24.172 -10.414 1 78.5 85 GLY B C 1
ATOM 8757 O O . GLY B 1 85 ? 14.891 23.453 -9.414 1 78.5 85 GLY B O 1
ATOM 8758 N N . TYR B 1 86 ? 15.508 23.859 -11.562 1 80.94 86 TYR B N 1
ATOM 8759 C CA . TYR B 1 86 ? 16.078 22.516 -11.711 1 80.94 86 TYR B CA 1
ATOM 8760 C C . TYR B 1 86 ? 17.594 22.562 -11.641 1 80.94 86 TYR B C 1
ATOM 8762 O O . TYR B 1 86 ? 18.281 21.656 -12.148 1 80.94 86 TYR B O 1
ATOM 8770 N N . GLY B 1 87 ? 18.031 23.656 -10.953 1 78.12 87 GLY B N 1
ATOM 8771 C CA . GLY B 1 87 ? 19.469 23.797 -10.773 1 78.12 87 GLY B CA 1
ATOM 8772 C C . GLY B 1 87 ? 19.844 24.562 -9.523 1 78.12 87 GLY B C 1
ATOM 8773 O O . GLY B 1 87 ? 19 24.844 -8.68 1 78.12 87 GLY B O 1
ATOM 8774 N N . THR B 1 88 ? 21.156 24.656 -9.375 1 78.56 88 THR B N 1
ATOM 8775 C CA . THR B 1 88 ? 21.672 25.438 -8.258 1 78.56 88 THR B CA 1
ATOM 8776 C C . THR B 1 88 ? 22.438 26.672 -8.766 1 78.56 88 THR B C 1
ATOM 8778 O O . THR B 1 88 ? 22.938 26.672 -9.891 1 78.56 88 THR B O 1
ATOM 8781 N N . GLN B 1 89 ? 22.375 27.688 -8.008 1 82.19 89 GLN B N 1
ATOM 8782 C CA . GLN B 1 89 ? 23.109 28.906 -8.312 1 82.19 89 GLN B CA 1
ATOM 8783 C C . GLN B 1 89 ? 23.672 29.531 -7.043 1 82.19 89 GLN B C 1
ATOM 8785 O O . GLN B 1 89 ? 23.125 29.344 -5.953 1 82.19 89 GLN B O 1
ATOM 8790 N N . LYS B 1 90 ? 24.734 30.188 -7.359 1 82 90 LYS B N 1
ATOM 8791 C CA . LYS B 1 90 ? 25.203 31.047 -6.281 1 82 90 LYS B CA 1
ATOM 8792 C C . LYS B 1 90 ? 24.203 32.156 -5.988 1 82 90 LYS B C 1
ATOM 8794 O O . LYS B 1 90 ? 23.625 32.75 -6.91 1 82 90 LYS B O 1
ATOM 8799 N N . LYS B 1 91 ? 24.047 32.406 -4.82 1 82.44 91 LYS B N 1
ATOM 8800 C CA . LYS B 1 91 ? 23.078 33.438 -4.402 1 82.44 91 LYS B CA 1
ATOM 8801 C C . LYS B 1 91 ? 23.406 34.781 -5.027 1 82.44 91 LYS B C 1
ATOM 8803 O O . LYS B 1 91 ? 22.5 35.562 -5.371 1 82.44 91 LYS B O 1
ATOM 8808 N N . ALA B 1 92 ? 24.672 35.062 -5.199 1 80.88 92 ALA B N 1
ATOM 8809 C CA . ALA B 1 92 ? 25.109 36.375 -5.711 1 80.88 92 ALA B CA 1
ATOM 8810 C C . ALA B 1 92 ? 24.641 36.562 -7.148 1 80.88 92 ALA B C 1
ATOM 8812 O O . ALA B 1 92 ? 24.469 37.719 -7.59 1 80.88 92 ALA B O 1
ATOM 8813 N N . VAL B 1 93 ? 24.422 35.594 -7.871 1 83.06 93 VAL B N 1
ATOM 8814 C CA . VAL B 1 93 ? 24.109 35.75 -9.289 1 83.06 93 VAL B CA 1
ATOM 8815 C C . VAL B 1 93 ? 22.656 35.312 -9.539 1 83.06 93 VAL B C 1
ATOM 8817 O O . VAL B 1 93 ? 22.266 35.062 -10.688 1 83.06 93 VAL B O 1
ATOM 8820 N N . VAL B 1 94 ? 21.922 35.188 -8.508 1 85.94 94 VAL B N 1
ATOM 8821 C CA . VAL B 1 94 ? 20.5 34.906 -8.68 1 85.94 94 VAL B CA 1
ATOM 8822 C C . VAL B 1 94 ? 19.75 36.188 -8.969 1 85.94 94 VAL B C 1
ATOM 8824 O O . VAL B 1 94 ? 19.875 37.188 -8.234 1 85.94 94 VAL B O 1
ATOM 8827 N N . SER B 1 95 ? 18.953 36.219 -9.961 1 86.62 95 SER B N 1
ATOM 8828 C CA . SER B 1 95 ? 18.219 37.406 -10.328 1 86.62 95 SER B CA 1
ATOM 8829 C C . SER B 1 95 ? 16.781 37.375 -9.797 1 86.62 95 SER B C 1
ATOM 8831 O O . SER B 1 95 ? 16.094 38.375 -9.758 1 86.62 95 SER B O 1
ATOM 8833 N N . GLY B 1 96 ? 16.328 36.281 -9.32 1 86.12 96 GLY B N 1
ATOM 8834 C CA . GLY B 1 96 ? 14.984 36.156 -8.789 1 86.12 96 GLY B CA 1
ATOM 8835 C C . GLY B 1 96 ? 14.914 36.312 -7.285 1 86.12 96 GLY B C 1
ATOM 8836 O O . GLY B 1 96 ? 15.953 36.406 -6.617 1 86.12 96 GLY B O 1
ATOM 8837 N N . ALA B 1 97 ? 13.672 36.375 -6.809 1 89.38 97 ALA B N 1
ATOM 8838 C CA . ALA B 1 97 ? 13.445 36.438 -5.367 1 89.38 97 ALA B CA 1
ATOM 8839 C C . ALA B 1 97 ? 13.398 35.062 -4.742 1 89.38 97 ALA B C 1
ATOM 8841 O O . ALA B 1 97 ? 12.367 34.406 -4.773 1 89.38 97 ALA B O 1
ATOM 8842 N N . VAL B 1 98 ? 14.398 34.656 -4.105 1 88.44 98 VAL B N 1
ATOM 8843 C CA . VAL B 1 98 ? 14.516 33.344 -3.496 1 88.44 98 VAL B CA 1
ATOM 8844 C C . VAL B 1 98 ? 15.016 33.5 -2.062 1 88.44 98 VAL B C 1
ATOM 8846 O O . VAL B 1 98 ? 15.898 34.312 -1.781 1 88.44 98 VAL B O 1
ATOM 8849 N N . THR B 1 99 ? 14.406 32.812 -1.217 1 89.88 99 THR B N 1
ATOM 8850 C CA . THR B 1 99 ? 14.875 32.688 0.159 1 89.88 99 THR B CA 1
ATOM 8851 C C . THR B 1 99 ? 15.047 31.234 0.554 1 89.88 99 THR B C 1
ATOM 8853 O O . THR B 1 99 ? 14.445 30.344 -0.062 1 89.88 99 THR B O 1
ATOM 8856 N N . SER B 1 100 ? 15.922 30.969 1.504 1 91 100 SER B N 1
ATOM 8857 C CA . SER B 1 100 ? 16.172 29.578 1.86 1 91 100 SER B CA 1
ATOM 8858 C C . SER B 1 100 ? 16.5 29.438 3.346 1 91 100 SER B C 1
ATOM 8860 O O . SER B 1 100 ? 16.844 30.422 4.004 1 91 100 SER B O 1
ATOM 8862 N N . VAL B 1 101 ? 16.266 28.25 3.812 1 92.19 101 VAL B N 1
ATOM 8863 C CA . VAL B 1 101 ? 16.609 27.875 5.18 1 92.19 101 VAL B CA 1
ATOM 8864 C C . VAL B 1 101 ? 17.266 26.484 5.188 1 92.19 101 VAL B C 1
ATOM 8866 O O . VAL B 1 101 ? 16.859 25.609 4.418 1 92.19 101 VAL B O 1
ATOM 8869 N N . LYS B 1 102 ? 18.203 26.391 6.059 1 91.06 102 LYS B N 1
ATOM 8870 C CA . LYS B 1 102 ? 18.922 25.109 6.148 1 91.06 102 LYS B CA 1
ATOM 8871 C C . LYS B 1 102 ? 18.109 24.094 6.945 1 91.06 102 LYS B C 1
ATOM 8873 O O . LYS B 1 102 ? 17.406 24.438 7.895 1 91.06 102 LYS B O 1
ATOM 8878 N N . GLY B 1 103 ? 18.328 22.906 6.613 1 92.19 103 GLY B N 1
ATOM 8879 C CA . GLY B 1 103 ? 17.656 21.812 7.309 1 92.19 103 GLY B CA 1
ATOM 8880 C C . GLY B 1 103 ? 18.062 21.688 8.766 1 92.19 103 GLY B C 1
ATOM 8881 O O . GLY B 1 103 ? 17.25 21.328 9.617 1 92.19 103 GLY B O 1
ATOM 8882 N N . SER B 1 104 ? 19.25 21.969 9.039 1 89 104 SER B N 1
ATOM 8883 C CA . SER B 1 104 ? 19.766 21.875 10.406 1 89 104 SER B CA 1
ATOM 8884 C C . SER B 1 104 ? 19.016 22.828 11.336 1 89 104 SER B C 1
ATOM 8886 O O . SER B 1 104 ? 18.797 22.516 12.508 1 89 104 SER B O 1
ATOM 8888 N N . ASP B 1 105 ? 18.641 23.953 10.828 1 90.06 105 ASP B N 1
ATOM 8889 C CA . ASP B 1 105 ? 17.859 24.906 11.617 1 90.06 105 ASP B CA 1
ATOM 8890 C C . ASP B 1 105 ? 16.438 24.391 11.844 1 90.06 105 ASP B C 1
ATOM 8892 O O . ASP B 1 105 ? 15.867 24.594 12.922 1 90.06 105 ASP B O 1
ATOM 8896 N N . LEU B 1 106 ? 15.906 23.75 10.891 1 91.88 106 LEU B N 1
ATOM 8897 C CA . LEU B 1 106 ? 14.555 23.203 11 1 91.88 106 LEU B CA 1
ATOM 8898 C C . LEU B 1 106 ? 14.508 22.062 12.016 1 91.88 106 LEU B C 1
ATOM 8900 O O . LEU B 1 106 ? 13.531 21.922 12.75 1 91.88 106 LEU B O 1
ATOM 8904 N N . ALA B 1 107 ? 15.547 21.328 12.031 1 91.06 107 ALA B N 1
ATOM 8905 C CA . ALA B 1 107 ? 15.594 20.156 12.898 1 91.06 107 ALA B CA 1
ATOM 8906 C C . ALA B 1 107 ? 15.672 20.562 14.367 1 91.06 107 ALA B C 1
ATOM 8908 O O . ALA B 1 107 ? 15.445 19.734 15.258 1 91.06 107 ALA B O 1
ATOM 8909 N N . LYS B 1 108 ? 15.93 21.797 14.648 1 91.06 108 LYS B N 1
ATOM 8910 C CA . LYS B 1 108 ? 16.031 22.281 16.031 1 91.06 108 LYS B CA 1
ATOM 8911 C C . LYS B 1 108 ? 14.648 22.469 16.641 1 91.06 108 LYS B C 1
ATOM 8913 O O . LYS B 1 108 ? 14.523 22.656 17.859 1 91.06 108 LYS B O 1
ATOM 8918 N N . THR B 1 109 ? 13.648 22.453 15.883 1 91.81 109 THR B N 1
ATOM 8919 C CA . THR B 1 109 ? 12.281 22.625 16.375 1 91.81 109 THR B CA 1
ATOM 8920 C C . THR B 1 109 ? 11.664 21.266 16.703 1 91.81 109 THR B C 1
ATOM 8922 O O . THR B 1 109 ? 11.547 20.406 15.836 1 91.81 109 THR B O 1
ATOM 8925 N N . PRO B 1 110 ? 11.258 21.078 17.906 1 91.56 110 PRO B N 1
ATOM 8926 C CA . PRO B 1 110 ? 10.68 19.797 18.297 1 91.56 110 PRO B CA 1
ATOM 8927 C C . PRO B 1 110 ? 9.211 19.656 17.906 1 91.56 110 PRO B C 1
ATOM 8929 O O . PRO B 1 110 ? 8.344 19.562 18.766 1 91.56 110 PRO B O 1
ATOM 8932 N N . THR B 1 111 ? 8.914 19.625 16.688 1 90.25 111 THR B N 1
ATOM 8933 C CA . THR B 1 111 ? 7.562 19.453 16.172 1 90.25 111 THR B CA 1
ATOM 8934 C C . THR B 1 111 ? 7.473 18.188 15.305 1 90.25 111 THR B C 1
ATOM 8936 O O . THR B 1 111 ? 8.469 17.75 14.727 1 90.25 111 THR B O 1
ATOM 8939 N N . ALA B 1 112 ? 6.266 17.688 15.352 1 90.31 112 ALA B N 1
ATOM 8940 C CA . ALA B 1 112 ? 6.012 16.516 14.531 1 90.31 112 ALA B CA 1
ATOM 8941 C C . ALA B 1 112 ? 5.734 16.906 13.078 1 90.31 112 ALA B C 1
ATOM 8943 O O . ALA B 1 112 ? 5.797 16.062 12.188 1 90.31 112 ALA B O 1
ATOM 8944 N N . ASN B 1 113 ? 5.391 18.141 12.844 1 94.12 113 ASN B N 1
ATOM 8945 C CA . ASN B 1 113 ? 4.973 18.641 11.531 1 94.12 113 ASN B CA 1
ATOM 8946 C C . ASN B 1 113 ? 5.945 19.672 10.977 1 94.12 113 ASN B C 1
ATOM 8948 O O . ASN B 1 113 ? 6.082 20.766 11.539 1 94.12 113 ASN B O 1
ATOM 8952 N N . LEU B 1 114 ? 6.512 19.391 9.852 1 95 114 LEU B N 1
ATOM 8953 C CA . LEU B 1 114 ? 7.562 20.219 9.273 1 95 114 LEU B CA 1
ATOM 8954 C C . LEU B 1 114 ? 7.027 21.609 8.906 1 95 114 LEU B C 1
ATOM 8956 O O . LEU B 1 114 ? 7.758 22.594 8.969 1 95 114 LEU B O 1
ATOM 8960 N N . SER B 1 115 ? 5.777 21.703 8.547 1 95 115 SER B N 1
ATOM 8961 C CA . SER B 1 115 ? 5.195 22.984 8.141 1 95 115 SER B CA 1
ATOM 8962 C C . SER B 1 115 ? 5.227 23.984 9.281 1 95 115 SER B C 1
ATOM 8964 O O . SER B 1 115 ? 5.223 25.203 9.047 1 95 115 SER B O 1
ATOM 8966 N N . ASN B 1 116 ? 5.328 23.531 10.492 1 94.06 116 ASN B N 1
ATOM 8967 C CA . ASN B 1 116 ? 5.309 24.391 11.672 1 94.06 116 ASN B CA 1
ATOM 8968 C C . ASN B 1 116 ? 6.68 25.016 11.93 1 94.06 116 ASN B C 1
ATOM 8970 O O . ASN B 1 116 ? 6.816 25.891 12.781 1 94.06 116 ASN B O 1
ATOM 8974 N N . THR B 1 117 ? 7.645 24.641 11.1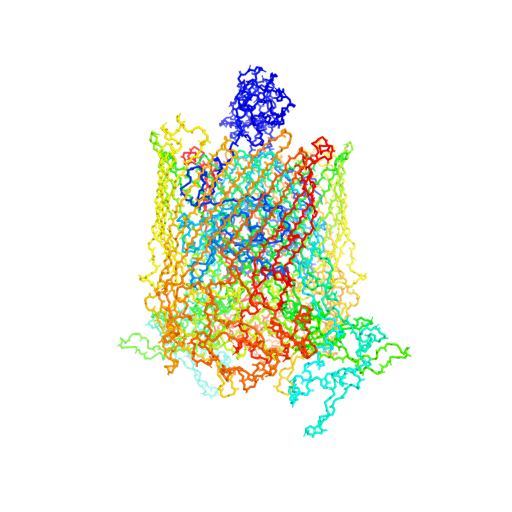41 1 93 117 THR B N 1
ATOM 8975 C CA . THR B 1 117 ? 9 25.109 11.391 1 93 117 THR B CA 1
ATOM 8976 C C . THR B 1 117 ? 9.32 26.312 10.508 1 93 117 THR B C 1
ATOM 8978 O O . THR B 1 117 ? 10.312 27 10.734 1 93 117 THR B O 1
ATOM 8981 N N . LEU B 1 118 ? 8.484 26.641 9.633 1 92.44 118 LEU B N 1
ATOM 8982 C CA . LEU B 1 118 ? 8.828 27.609 8.602 1 92.44 118 LEU B CA 1
ATOM 8983 C C . LEU B 1 118 ? 8.539 29.031 9.078 1 92.44 118 LEU B C 1
ATOM 8985 O O . LEU B 1 118 ? 9.211 29.984 8.664 1 92.44 118 LEU B O 1
ATOM 8989 N N . ALA B 1 119 ? 7.617 29.203 9.938 1 88.12 119 ALA B N 1
ATOM 8990 C CA . ALA B 1 119 ? 7.172 30.516 10.359 1 88.12 119 ALA B CA 1
ATOM 8991 C C . ALA B 1 119 ? 8.305 31.297 11.016 1 88.12 119 ALA B C 1
ATOM 8993 O O . ALA B 1 119 ? 9.023 30.766 11.867 1 88.12 119 ALA B O 1
ATOM 8994 N N . GLY B 1 120 ? 8.516 32.469 10.578 1 92.62 120 GLY B N 1
ATOM 8995 C CA . GLY B 1 120 ? 9.477 33.375 11.203 1 92.62 120 GLY B CA 1
ATOM 8996 C C . GLY B 1 120 ? 10.875 33.25 10.633 1 92.62 120 GLY B C 1
ATOM 8997 O O . GLY B 1 120 ? 11.75 34.062 10.93 1 92.62 120 GLY B O 1
ATOM 8998 N N . ARG B 1 121 ? 11.031 32.312 9.773 1 94.06 121 ARG B N 1
ATOM 8999 C CA . ARG B 1 121 ? 12.375 32.062 9.273 1 94.06 121 ARG B CA 1
ATOM 9000 C C . ARG B 1 121 ? 12.539 32.594 7.852 1 94.06 121 ARG B C 1
ATOM 9002 O O . ARG B 1 121 ? 13.648 32.906 7.418 1 94.06 121 ARG B O 1
ATOM 9009 N N . LEU B 1 122 ? 11.477 32.656 7.172 1 93.88 122 LEU B N 1
ATOM 9010 C CA . LEU B 1 122 ? 11.508 33.062 5.766 1 93.88 122 LEU B CA 1
ATOM 9011 C C . LEU B 1 122 ? 10.641 34.281 5.512 1 93.88 122 LEU B C 1
ATOM 9013 O O . LEU B 1 122 ? 9.422 34.25 5.707 1 93.88 122 LEU B O 1
ATOM 9017 N N . PRO B 1 123 ? 11.273 35.344 5.051 1 94.75 123 PRO B N 1
ATOM 9018 C CA . PRO B 1 123 ? 10.469 36.531 4.773 1 94.75 123 PRO B CA 1
ATOM 9019 C C . PRO B 1 123 ? 9.375 36.281 3.74 1 94.75 123 PRO B C 1
ATOM 9021 O O . PRO B 1 123 ? 9.617 35.625 2.721 1 94.75 123 PRO B O 1
ATOM 9024 N N . GLY B 1 124 ? 8.211 36.75 4.043 1 92.94 124 GLY B N 1
ATOM 9025 C CA . GLY B 1 124 ? 7.105 36.656 3.105 1 92.94 124 GLY B CA 1
ATOM 9026 C C . GLY B 1 124 ? 6.359 35.344 3.201 1 92.94 124 GLY B C 1
ATOM 9027 O O . GLY B 1 124 ? 5.383 35.125 2.482 1 92.94 124 GLY B O 1
ATOM 9028 N N . VAL B 1 125 ? 6.781 34.469 4.02 1 94.06 125 VAL B N 1
ATOM 9029 C CA . VAL B 1 125 ? 6.121 33.188 4.191 1 94.06 125 VAL B CA 1
ATOM 9030 C C . VAL B 1 125 ? 5.375 33.156 5.523 1 94.06 125 VAL B C 1
ATOM 9032 O O . VAL B 1 125 ? 5.965 33.406 6.578 1 94.06 125 VAL B O 1
ATOM 9035 N N . THR B 1 126 ? 4.117 32.938 5.383 1 92.12 126 THR B N 1
ATOM 9036 C CA . THR B 1 126 ? 3.299 32.781 6.582 1 92.12 126 THR B CA 1
ATOM 9037 C C . THR B 1 126 ? 2.902 31.328 6.785 1 92.12 126 THR B C 1
ATOM 9039 O O . THR B 1 126 ? 2.602 30.625 5.82 1 92.12 126 THR B O 1
ATOM 9042 N N . ALA B 1 127 ? 2.998 30.859 8.008 1 91.44 127 ALA B N 1
ATOM 9043 C CA . ALA B 1 127 ? 2.52 29.531 8.43 1 91.44 127 ALA B CA 1
ATOM 9044 C C . ALA B 1 127 ? 1.654 29.641 9.68 1 91.44 127 ALA B C 1
ATOM 9046 O O . ALA B 1 127 ? 2.148 30 10.758 1 91.44 127 ALA B O 1
ATOM 9047 N N . LEU B 1 128 ? 0.389 29.328 9.5 1 89.81 128 LEU B N 1
ATOM 9048 C CA . LEU B 1 128 ? -0.542 29.438 10.625 1 89.81 128 LEU B CA 1
ATOM 9049 C C . LEU B 1 128 ? -1.08 28.062 11.008 1 89.81 128 LEU B C 1
ATOM 9051 O O . LEU B 1 128 ? -1.722 27.391 10.203 1 89.81 128 LEU B O 1
ATOM 9055 N N . GLN B 1 129 ? -0.792 27.672 12.25 1 92.94 129 GLN B N 1
ATOM 9056 C CA . GLN B 1 129 ? -1.263 26.391 12.766 1 92.94 129 GLN B CA 1
ATOM 9057 C C . GLN B 1 129 ? -2.588 26.547 13.508 1 92.94 129 GLN B C 1
ATOM 9059 O O . GLN B 1 129 ? -2.621 27.047 14.633 1 92.94 129 GLN B O 1
ATOM 9064 N N . SER B 1 130 ? -3.645 25.938 12.906 1 90.56 130 SER B N 1
ATOM 9065 C CA . SER B 1 130 ? -4.961 26.156 13.492 1 90.56 130 SER B CA 1
ATOM 9066 C C . SER B 1 130 ? -5.289 25.078 14.516 1 90.56 130 SER B C 1
ATOM 9068 O O . SER B 1 130 ? -6.23 25.219 15.305 1 90.56 130 SER B O 1
ATOM 9070 N N . SER B 1 131 ? -4.559 24.047 14.523 1 94.38 131 SER B N 1
ATOM 9071 C CA . SER B 1 131 ? -4.805 22.938 15.445 1 94.38 131 SER B CA 1
ATOM 9072 C C . SER B 1 131 ? -3.504 22.234 15.82 1 94.38 131 SER B C 1
ATOM 9074 O O . SER B 1 131 ? -2.557 22.203 15.039 1 94.38 131 SER B O 1
ATOM 9076 N N . GLY B 1 132 ? -3.518 21.703 17.031 1 96.12 132 GLY B N 1
ATOM 9077 C CA . GLY B 1 132 ? -2.375 20.922 17.484 1 96.12 132 GLY B CA 1
ATOM 9078 C C . GLY B 1 132 ? -2.674 19.438 17.594 1 96.12 132 GLY B C 1
ATOM 9079 O O . GLY B 1 132 ? -1.903 18.688 18.203 1 96.12 132 GLY B O 1
ATOM 9080 N N . GLU B 1 133 ? -3.777 18.953 17.031 1 97.62 133 GLU B N 1
ATOM 9081 C CA . GLU B 1 133 ? -4.176 17.547 17.188 1 97.62 133 GLU B CA 1
ATOM 9082 C C . GLU B 1 133 ? -3.17 16.609 16.516 1 97.62 133 GLU B C 1
ATOM 9084 O O . GLU B 1 133 ? -2.84 16.781 15.344 1 97.62 133 GLU B O 1
ATOM 9089 N N . PRO B 1 134 ? -2.713 15.625 17.266 1 98.06 134 PRO B N 1
ATOM 9090 C CA . PRO B 1 134 ? -1.749 14.695 16.672 1 98.06 134 PRO B CA 1
ATOM 9091 C C . PRO B 1 134 ? -2.234 14.117 15.344 1 98.06 134 PRO B C 1
ATOM 9093 O O . PRO B 1 134 ? -3.33 13.555 15.273 1 98.06 134 PRO B O 1
ATOM 9096 N N . GLY B 1 135 ? -1.451 14.289 14.383 1 96.81 135 GLY B N 1
ATOM 9097 C CA . GLY B 1 135 ? -1.775 13.781 13.055 1 96.81 135 GLY B CA 1
ATOM 9098 C C . GLY B 1 135 ? -2.559 14.773 12.211 1 96.81 135 GLY B C 1
ATOM 9099 O O . GLY B 1 135 ? -2.75 14.555 11.016 1 96.81 135 GLY B O 1
ATOM 9100 N N . ALA B 1 136 ? -3.061 15.82 12.758 1 95.94 136 ALA B N 1
ATOM 9101 C CA . ALA B 1 136 ? -3.805 16.859 12.062 1 95.94 136 ALA B CA 1
ATOM 9102 C C . ALA B 1 136 ? -3.355 18.25 12.523 1 95.94 136 ALA B C 1
ATOM 9104 O O . ALA B 1 136 ? -4.184 19.109 12.836 1 95.94 136 ALA B O 1
ATOM 9105 N N . ASP B 1 137 ? -2.088 18.422 12.609 1 95.31 137 ASP B N 1
ATOM 9106 C CA . ASP B 1 137 ? -1.506 19.625 13.203 1 95.31 137 ASP B CA 1
ATOM 9107 C C . ASP B 1 137 ? -0.776 20.469 12.156 1 95.31 137 ASP B C 1
ATOM 9109 O O . ASP B 1 137 ? 0.11 21.25 12.492 1 95.31 137 ASP B O 1
ATOM 9113 N N . GLY B 1 138 ? -1.124 20.391 11 1 94.25 138 GLY B N 1
ATOM 9114 C CA . GLY B 1 138 ? -0.428 21.094 9.938 1 94.25 138 GLY B CA 1
ATOM 9115 C C . GLY B 1 138 ? -0.779 22.578 9.875 1 94.25 138 GLY B C 1
ATOM 9116 O O . GLY B 1 138 ? -1.862 22.984 10.297 1 94.25 138 GLY B O 1
ATOM 9117 N N . SER B 1 139 ? 0.16 23.359 9.289 1 93.88 139 SER B N 1
ATOM 9118 C CA . SER B 1 139 ? -0.061 24.781 9.102 1 93.88 139 SER B CA 1
ATOM 9119 C C . SER B 1 139 ? -0.524 25.094 7.676 1 93.88 139 SER B C 1
ATOM 9121 O O . SER B 1 139 ? -0.133 24.406 6.73 1 93.88 139 SER B O 1
ATOM 9123 N N . THR B 1 140 ? -1.345 26.078 7.586 1 92.25 140 THR B N 1
ATOM 9124 C CA . THR B 1 140 ? -1.612 26.672 6.281 1 92.25 140 THR B CA 1
ATOM 9125 C C . THR B 1 140 ? -0.482 27.609 5.875 1 92.25 140 THR B C 1
ATOM 9127 O O . THR B 1 140 ? -0.177 28.578 6.594 1 92.25 140 THR B O 1
ATOM 9130 N N . ILE B 1 141 ? 0.112 27.375 4.73 1 93.94 141 ILE B N 1
ATOM 9131 C CA . ILE B 1 141 ? 1.249 28.172 4.281 1 93.94 141 ILE B CA 1
ATOM 9132 C C . ILE B 1 141 ? 0.814 29.094 3.148 1 93.94 141 ILE B C 1
ATOM 9134 O O . ILE B 1 141 ? 0.162 28.656 2.195 1 93.94 141 ILE B O 1
ATOM 9138 N N . ARG B 1 142 ? 1.142 30.359 3.268 1 94.19 142 ARG B N 1
ATOM 9139 C CA . ARG B 1 142 ? 0.927 31.344 2.225 1 94.19 142 ARG B CA 1
ATOM 9140 C C . ARG B 1 142 ? 2.223 32.094 1.891 1 94.19 142 ARG B C 1
ATOM 9142 O O . ARG B 1 142 ? 3.004 32.406 2.785 1 94.19 142 ARG B O 1
ATOM 9149 N N . ILE B 1 143 ? 2.479 32.219 0.711 1 95.25 143 ILE B N 1
ATOM 9150 C CA . ILE B 1 143 ? 3.594 33.031 0.244 1 95.25 143 ILE B CA 1
ATOM 9151 C C . ILE B 1 143 ? 3.07 34.375 -0.258 1 95.25 143 ILE B C 1
ATOM 9153 O O . ILE B 1 143 ? 2.281 34.438 -1.204 1 95.25 143 ILE B O 1
ATOM 9157 N N . ARG B 1 144 ? 3.533 35.438 0.395 1 95.44 144 ARG B N 1
ATOM 9158 C CA . ARG B 1 144 ? 3.152 36.812 0.066 1 95.44 144 ARG B CA 1
ATOM 9159 C C . ARG B 1 144 ? 1.639 36.969 0.133 1 95.44 144 ARG B C 1
ATOM 9161 O O . ARG B 1 144 ? 1.041 37.594 -0.755 1 95.44 144 ARG B O 1
ATOM 9168 N N . GLY B 1 145 ? 0.983 36.312 1.102 1 93.06 145 GLY B N 1
ATOM 9169 C CA . GLY B 1 145 ? -0.42 36.5 1.429 1 93.06 145 GLY B CA 1
ATOM 9170 C C . GLY B 1 145 ? -1.36 35.781 0.483 1 93.06 145 GLY B C 1
ATOM 9171 O O . GLY B 1 145 ? -1.063 34.688 0.03 1 93.06 145 GLY B O 1
ATOM 9172 N N . VAL B 1 146 ? -2.592 36.344 0.295 1 94.06 146 VAL B N 1
ATOM 9173 C CA . VAL B 1 146 ? -3.65 35.781 -0.542 1 94.06 146 VAL B CA 1
ATOM 9174 C C . VAL B 1 146 ? -3.619 36.438 -1.921 1 94.06 146 VAL B C 1
ATOM 9176 O O . VAL B 1 146 ? -3.727 37.656 -2.037 1 94.06 146 VAL B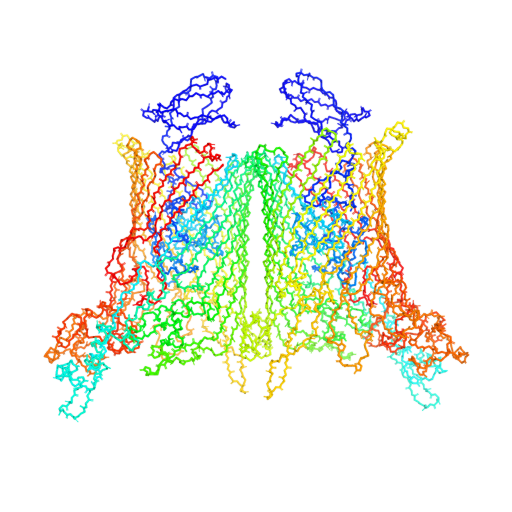 O 1
ATOM 9179 N N . ASN B 1 147 ? -3.541 35.562 -2.906 1 94.06 147 ASN B N 1
ATOM 9180 C CA . ASN B 1 147 ? -3.291 36.094 -4.238 1 94.06 147 ASN B CA 1
ATOM 9181 C C . ASN B 1 147 ? -4.504 35.938 -5.148 1 94.06 147 ASN B C 1
ATOM 9183 O O . ASN B 1 147 ? -4.578 36.562 -6.207 1 94.06 147 ASN B O 1
ATOM 9187 N N . SER B 1 148 ? -5.438 35.125 -4.73 1 94.62 148 SER B N 1
ATOM 9188 C CA . SER B 1 148 ? -6.551 34.781 -5.613 1 94.62 148 SER B CA 1
ATOM 9189 C C . SER B 1 148 ? -7.828 34.531 -4.824 1 94.62 148 SER B C 1
ATOM 9191 O O . SER B 1 148 ? -7.789 34.406 -3.598 1 94.62 148 SER B O 1
ATOM 9193 N N . LEU B 1 149 ? -8.977 34.562 -5.582 1 93.62 149 LEU B N 1
ATOM 9194 C CA . LEU B 1 149 ? -10.25 34.156 -5.008 1 93.62 149 LEU B CA 1
ATOM 9195 C C . LEU B 1 149 ? -10.383 32.656 -4.973 1 93.62 149 LEU B C 1
ATOM 9197 O O . LEU B 1 149 ? -11.234 32.094 -4.262 1 93.62 149 LEU B O 1
ATOM 9201 N N . GLY B 1 150 ? -9.586 32.031 -5.723 1 90.88 150 GLY B N 1
ATOM 9202 C CA . GLY B 1 150 ? -9.586 30.578 -5.785 1 90.88 150 GLY B CA 1
ATOM 9203 C C . GLY B 1 150 ? -8.539 29.938 -4.898 1 90.88 150 GLY B C 1
ATOM 9204 O O . GLY B 1 150 ? -8.531 30.156 -3.682 1 90.88 150 GLY B O 1
ATOM 9205 N N . ASN B 1 151 ? -7.617 29.359 -5.527 1 92.25 151 ASN B N 1
ATOM 9206 C CA . ASN B 1 151 ? -6.555 28.672 -4.816 1 92.25 151 ASN B CA 1
ATOM 9207 C C . ASN B 1 151 ? -5.422 29.609 -4.426 1 92.25 151 ASN B C 1
ATOM 9209 O O . ASN B 1 151 ? -5.012 30.453 -5.227 1 92.25 151 ASN B O 1
ATOM 9213 N N . ASN B 1 152 ? -4.918 29.422 -3.211 1 93.56 152 ASN B N 1
ATOM 9214 C CA . ASN B 1 152 ? -3.82 30.266 -2.734 1 93.56 152 ASN B CA 1
ATOM 9215 C C . ASN B 1 152 ? -2.678 29.422 -2.172 1 93.56 152 ASN B C 1
ATOM 9217 O O . ASN B 1 152 ? -1.771 29.953 -1.527 1 93.56 152 ASN B O 1
ATOM 9221 N N . ASP B 1 153 ? -2.68 28.125 -2.426 1 92.88 153 ASP B N 1
ATOM 9222 C CA . ASP B 1 153 ? -1.665 27.234 -1.881 1 92.88 153 ASP B CA 1
ATOM 9223 C C . ASP B 1 153 ? -0.375 27.297 -2.695 1 92.88 153 ASP B C 1
ATOM 9225 O O . ASP B 1 153 ? -0.415 27.438 -3.92 1 92.88 153 ASP B O 1
ATOM 9229 N N . ALA B 1 154 ? 0.748 27.172 -2.006 1 93.94 154 ALA B N 1
ATOM 9230 C CA . ALA B 1 154 ? 2.037 27.062 -2.684 1 93.94 154 ALA B CA 1
ATOM 9231 C C . ALA B 1 154 ? 2.221 25.656 -3.279 1 93.94 154 ALA B C 1
ATOM 9233 O O . ALA B 1 154 ? 1.656 24.688 -2.777 1 93.94 154 ALA B O 1
ATOM 9234 N N . LEU B 1 155 ? 2.98 25.594 -4.363 1 95.31 155 LEU B N 1
ATOM 9235 C CA . LEU B 1 155 ? 3.363 24.281 -4.895 1 95.31 155 LEU B CA 1
ATOM 9236 C C . LEU B 1 155 ? 4.512 23.688 -4.09 1 95.31 155 LEU B C 1
ATOM 9238 O O . LEU B 1 155 ? 5.523 24.359 -3.85 1 95.31 155 LEU B O 1
ATOM 9242 N N . ILE B 1 156 ? 4.379 22.531 -3.678 1 96.69 156 ILE B N 1
ATOM 9243 C CA . ILE B 1 156 ? 5.441 21.828 -2.967 1 96.69 156 ILE B CA 1
ATOM 9244 C C . ILE B 1 156 ? 6.215 20.938 -3.941 1 96.69 156 ILE B C 1
ATOM 9246 O O . ILE B 1 156 ? 5.629 20.094 -4.621 1 96.69 156 ILE B O 1
ATOM 9250 N N . VAL B 1 157 ? 7.465 21.156 -4.004 1 96.44 157 VAL B N 1
ATOM 9251 C CA . VAL B 1 157 ? 8.344 20.359 -4.852 1 96.44 157 VAL B CA 1
ATOM 9252 C C . VAL B 1 157 ? 9.406 19.672 -3.994 1 96.44 157 VAL B C 1
ATOM 9254 O O . VAL B 1 157 ? 10.156 20.328 -3.279 1 96.44 157 VAL B O 1
ATOM 9257 N N . VAL B 1 158 ? 9.484 18.406 -4.023 1 96.38 158 VAL B N 1
ATOM 9258 C CA . VAL B 1 158 ? 10.477 17.641 -3.268 1 96.38 158 VAL B CA 1
ATOM 9259 C C . VAL B 1 158 ? 11.492 17.031 -4.227 1 96.38 158 VAL B C 1
ATOM 9261 O O . VAL B 1 158 ? 11.148 16.188 -5.051 1 96.38 158 VAL B O 1
ATOM 9264 N N . ASP B 1 159 ? 12.672 17.469 -4.137 1 94.5 159 ASP B N 1
ATOM 9265 C CA . ASP B 1 159 ? 13.758 16.984 -4.988 1 94.5 159 ASP B CA 1
ATOM 9266 C C . ASP B 1 159 ? 13.375 17.062 -6.465 1 94.5 159 ASP B C 1
ATOM 9268 O O . ASP B 1 159 ? 13.547 16.094 -7.203 1 94.5 159 ASP B O 1
ATOM 9272 N N . GLY B 1 160 ? 12.727 18.125 -6.828 1 92.94 160 GLY B N 1
ATOM 9273 C CA . GLY B 1 160 ? 12.414 18.391 -8.227 1 92.94 160 GLY B CA 1
ATOM 9274 C C . GLY B 1 160 ? 11.078 17.812 -8.656 1 92.94 160 GLY B C 1
ATOM 9275 O O . GLY B 1 160 ? 10.633 18.047 -9.789 1 92.94 160 GLY B O 1
ATOM 9276 N N . VAL B 1 161 ? 10.383 17.078 -7.809 1 95.12 161 VAL B N 1
ATOM 9277 C CA . VAL B 1 161 ? 9.109 16.469 -8.172 1 95.12 161 VAL B CA 1
ATOM 9278 C C . VAL B 1 161 ? 7.957 17.266 -7.543 1 95.12 161 VAL B C 1
ATOM 9280 O O . VAL B 1 161 ? 7.855 17.344 -6.316 1 95.12 161 VAL B O 1
ATOM 9283 N N . PRO B 1 162 ? 7.02 17.719 -8.297 1 94.94 162 PRO B N 1
ATOM 9284 C CA . PRO B 1 162 ? 5.938 18.562 -7.777 1 94.94 162 PRO B CA 1
ATOM 9285 C C . PRO B 1 162 ? 4.797 17.75 -7.172 1 94.94 162 PRO B C 1
ATOM 9287 O O . PRO B 1 162 ? 4.426 16.703 -7.715 1 94.94 162 PRO B O 1
ATOM 9290 N N . ASN B 1 163 ? 4.285 18.266 -6.074 1 93.06 163 ASN B N 1
ATOM 9291 C CA . ASN B 1 163 ? 3.018 17.875 -5.465 1 93.06 163 ASN B CA 1
ATOM 9292 C C . ASN B 1 163 ? 2.938 16.375 -5.227 1 93.06 163 ASN B C 1
ATOM 9294 O O . ASN B 1 163 ? 1.975 15.727 -5.641 1 93.06 163 ASN B O 1
ATOM 9298 N N . ARG B 1 164 ? 3.859 15.875 -4.617 1 95.06 164 ARG B N 1
ATOM 9299 C CA . ARG B 1 164 ? 3.816 14.469 -4.238 1 95.06 164 ARG B CA 1
ATOM 9300 C C . ARG B 1 164 ? 2.783 14.227 -3.143 1 95.06 164 ARG B C 1
ATOM 9302 O O . ARG B 1 164 ? 2.617 15.055 -2.244 1 95.06 164 ARG B O 1
ATOM 9309 N N . ALA B 1 165 ? 2.141 13.062 -3.266 1 93.81 165 ALA B N 1
ATOM 9310 C CA . ALA B 1 165 ? 1.179 12.711 -2.225 1 93.81 165 ALA B CA 1
ATOM 9311 C C . ALA B 1 165 ? 1.827 12.742 -0.844 1 93.81 165 ALA B C 1
ATOM 9313 O O . ALA B 1 165 ? 2.98 12.336 -0.684 1 93.81 165 ALA B O 1
ATOM 9314 N N . GLY B 1 166 ? 1.115 13.18 0.169 1 92.19 166 GLY B N 1
ATOM 9315 C CA . GLY B 1 166 ? 1.623 13.312 1.525 1 92.19 166 GLY B CA 1
ATOM 9316 C C . GLY B 1 166 ? 2.201 14.688 1.815 1 92.19 166 GLY B C 1
ATOM 9317 O O . GLY B 1 166 ? 2.375 15.055 2.979 1 92.19 166 GLY B O 1
ATOM 9318 N N . GLY B 1 167 ? 2.672 15.367 0.812 1 93 167 GLY B N 1
ATOM 9319 C CA . GLY B 1 167 ? 3.074 16.766 0.933 1 93 167 GLY B CA 1
ATOM 9320 C C . GLY B 1 167 ? 4.312 16.953 1.787 1 93 167 GLY B C 1
ATOM 9321 O O . GLY B 1 167 ? 5.203 16.094 1.799 1 93 167 GLY B O 1
ATOM 9322 N N . LEU B 1 168 ? 4.426 18.094 2.389 1 94.94 168 LEU B N 1
ATOM 9323 C CA . LEU B 1 168 ? 5.629 18.5 3.115 1 94.94 168 LEU B CA 1
ATOM 9324 C C . LEU B 1 168 ? 5.465 18.25 4.613 1 94.94 168 LEU B C 1
ATOM 9326 O O . LEU B 1 168 ? 6.453 18.094 5.332 1 94.94 168 LEU B O 1
ATOM 9330 N N . GLU B 1 169 ? 4.273 18.109 5.09 1 94.31 169 GLU B N 1
ATOM 9331 C CA . GLU B 1 169 ? 3.949 18.172 6.516 1 94.31 169 GLU B CA 1
ATOM 9332 C C . GLU B 1 169 ? 4.703 17.094 7.293 1 94.31 169 GLU B C 1
ATOM 9334 O O . GLU B 1 169 ? 5.18 17.344 8.406 1 94.31 169 GLU B O 1
ATOM 9339 N N . ARG B 1 170 ? 4.887 15.93 6.699 1 95.81 170 ARG B N 1
ATOM 9340 C CA . ARG B 1 170 ? 5.355 14.789 7.469 1 95.81 170 ARG B CA 1
ATOM 9341 C C . ARG B 1 170 ? 6.75 14.359 7.02 1 95.81 170 ARG B C 1
ATOM 9343 O O . ARG B 1 170 ? 7.16 13.219 7.254 1 95.81 170 ARG B O 1
ATOM 9350 N N . ILE B 1 171 ? 7.426 15.258 6.387 1 96.5 171 ILE B N 1
ATOM 9351 C CA . ILE B 1 171 ? 8.812 14.977 6.039 1 96.5 171 ILE B CA 1
ATOM 9352 C C . ILE B 1 171 ? 9.695 15.117 7.281 1 96.5 171 ILE B C 1
ATOM 9354 O O . ILE B 1 171 ? 9.547 16.078 8.047 1 96.5 171 ILE B O 1
ATOM 9358 N N . ASN B 1 172 ? 10.578 14.227 7.48 1 95.75 172 ASN B N 1
ATOM 9359 C CA . ASN B 1 172 ? 11.531 14.281 8.586 1 95.75 172 ASN B CA 1
ATOM 9360 C C . ASN B 1 172 ? 12.539 15.414 8.406 1 95.75 172 ASN B C 1
ATOM 9362 O O . ASN B 1 172 ? 13.305 15.422 7.445 1 95.75 172 ASN B O 1
ATOM 9366 N N . PRO B 1 173 ? 12.508 16.312 9.305 1 94.81 173 PRO B N 1
ATOM 9367 C CA . PRO B 1 173 ? 13.438 17.422 9.164 1 94.81 173 PRO B CA 1
ATOM 9368 C C . PRO B 1 173 ? 14.898 16.984 9.102 1 94.81 173 PRO B C 1
ATOM 9370 O O . PRO B 1 173 ? 15.727 17.641 8.461 1 94.81 173 PRO B O 1
ATOM 9373 N N . ASN B 1 174 ? 15.25 15.898 9.68 1 93.75 174 ASN B N 1
ATOM 9374 C CA . ASN B 1 174 ? 16.625 15.391 9.664 1 93.75 174 ASN B CA 1
ATOM 9375 C C . ASN B 1 174 ? 17.047 14.961 8.266 1 93.75 174 ASN B C 1
ATOM 9377 O O . ASN B 1 174 ? 18.234 14.781 7.996 1 93.75 174 ASN B O 1
ATOM 9381 N N . ASP B 1 175 ? 16.125 14.852 7.449 1 96.25 175 ASP B N 1
ATOM 9382 C CA . ASP B 1 175 ? 16.422 14.438 6.082 1 96.25 175 ASP B CA 1
ATOM 9383 C C . ASP B 1 175 ? 16.5 15.648 5.148 1 96.25 175 ASP B C 1
ATOM 9385 O O . ASP B 1 175 ? 16.844 15.508 3.973 1 96.25 175 ASP B O 1
ATOM 9389 N N . VAL B 1 176 ? 16.188 16.75 5.598 1 96.19 176 VAL B N 1
ATOM 9390 C CA . VAL B 1 176 ? 16.125 17.953 4.773 1 96.19 176 VAL B CA 1
ATOM 9391 C C . VAL B 1 176 ? 17.484 18.641 4.766 1 96.19 176 VAL B C 1
ATOM 9393 O O . VAL B 1 176 ? 18.062 18.922 5.828 1 96.19 176 VAL B O 1
ATOM 9396 N N . GLU B 1 177 ? 17.984 18.875 3.627 1 94.62 177 GLU B N 1
ATOM 9397 C CA . GLU B 1 177 ? 19.203 19.688 3.479 1 94.62 177 GLU B CA 1
ATOM 9398 C C . GLU B 1 177 ? 18.875 21.172 3.523 1 94.62 177 GLU B C 1
ATOM 9400 O O . GLU B 1 177 ? 19.531 21.938 4.227 1 94.62 177 GLU B O 1
ATOM 9405 N N . SER B 1 178 ? 17.875 21.531 2.719 1 93.44 178 SER B N 1
ATOM 9406 C CA . SER B 1 178 ? 17.453 22.938 2.686 1 93.44 178 SER B CA 1
ATOM 9407 C C . SER B 1 178 ? 16.047 23.062 2.133 1 93.44 178 SER B C 1
ATOM 9409 O O . SER B 1 178 ? 15.531 22.141 1.496 1 93.44 178 SER B O 1
ATOM 9411 N N . ILE B 1 179 ? 15.391 24.078 2.465 1 94.81 179 ILE B N 1
ATOM 9412 C CA . ILE B 1 179 ? 14.125 24.5 1.872 1 94.81 179 ILE B CA 1
ATOM 9413 C C . ILE B 1 179 ? 14.297 25.859 1.219 1 94.81 179 ILE B C 1
ATOM 9415 O O . ILE B 1 179 ? 14.812 26.797 1.841 1 94.81 179 ILE B O 1
ATOM 9419 N N . SER B 1 180 ? 13.945 25.969 -0.041 1 93.81 180 SER B N 1
ATOM 9420 C CA . SER B 1 180 ? 13.953 27.234 -0.779 1 93.81 180 SER B CA 1
ATOM 9421 C C . SER B 1 180 ? 12.547 27.625 -1.215 1 93.81 180 SER B C 1
ATOM 9423 O O . SER B 1 180 ? 11.75 26.781 -1.605 1 93.81 180 SER B O 1
ATOM 9425 N N . VAL B 1 181 ? 12.266 28.844 -1.074 1 94.69 181 VAL B N 1
ATOM 9426 C CA . VAL B 1 181 ? 10.969 29.359 -1.507 1 94.69 181 VAL B CA 1
ATOM 9427 C C . VAL B 1 181 ? 11.164 30.312 -2.674 1 94.69 181 VAL B C 1
ATOM 9429 O O . VAL B 1 181 ? 11.898 31.297 -2.562 1 94.69 181 VAL B O 1
ATOM 9432 N N . LEU B 1 182 ? 10.578 29.984 -3.729 1 93.81 182 LEU B N 1
ATOM 9433 C CA . LEU B 1 182 ? 10.531 30.875 -4.895 1 93.81 182 LEU B CA 1
ATOM 9434 C C . LEU B 1 182 ? 9.266 31.719 -4.895 1 93.81 182 LEU B C 1
ATOM 9436 O O . LEU B 1 182 ? 8.156 31.172 -4.867 1 93.81 182 LEU B O 1
ATOM 9440 N N . LYS B 1 183 ? 9.375 33.031 -5.082 1 92.56 183 LYS B N 1
ATOM 9441 C CA . LYS B 1 183 ? 8.242 33.906 -4.785 1 92.56 183 LYS B CA 1
ATOM 9442 C C . LYS B 1 183 ? 7.855 34.75 -6 1 92.56 183 LYS B C 1
ATOM 9444 O O . LYS B 1 183 ? 6.828 35.406 -5.992 1 92.56 183 LYS B O 1
ATOM 9449 N N . ASP B 1 184 ? 8.75 34.781 -6.977 1 88.69 184 ASP B N 1
ATOM 9450 C CA . ASP B 1 184 ? 8.484 35.594 -8.156 1 88.69 184 ASP B CA 1
ATOM 9451 C C . ASP B 1 184 ? 8.5 34.75 -9.43 1 88.69 184 ASP B C 1
ATOM 9453 O O . ASP B 1 184 ? 8.078 33.594 -9.406 1 88.69 184 ASP B O 1
ATOM 9457 N N . ALA B 1 185 ? 8.867 35.344 -10.555 1 79.94 185 ALA B N 1
ATOM 9458 C CA . ALA B 1 185 ? 8.812 34.719 -11.867 1 79.94 185 ALA B CA 1
ATOM 9459 C C . ALA B 1 185 ? 9.719 33.469 -11.914 1 79.94 185 ALA B C 1
ATOM 9461 O O . ALA B 1 185 ? 9.539 32.594 -12.766 1 79.94 185 ALA B O 1
ATOM 9462 N N . SER B 1 186 ? 10.547 33.406 -11.016 1 79.19 186 SER B N 1
ATOM 9463 C CA . SER B 1 186 ? 11.422 32.25 -10.977 1 79.19 186 SER B CA 1
ATOM 9464 C C . SER B 1 186 ? 10.633 30.984 -10.688 1 79.19 186 SER B C 1
ATOM 9466 O O . SER B 1 186 ? 11.062 29.875 -11.047 1 79.19 186 SER B O 1
ATOM 9468 N N . ALA B 1 187 ? 9.547 31.047 -10.023 1 83.62 187 ALA B N 1
ATOM 9469 C CA . ALA B 1 187 ? 8.711 29.906 -9.703 1 83.62 187 ALA B CA 1
ATOM 9470 C C . ALA B 1 187 ? 8.031 29.344 -10.953 1 83.62 187 ALA B C 1
ATOM 9472 O O . ALA B 1 187 ? 7.566 28.203 -10.961 1 83.62 187 ALA B O 1
ATOM 9473 N N . ALA B 1 188 ? 8.055 30.109 -11.938 1 83.19 188 ALA B N 1
ATOM 9474 C CA . ALA B 1 188 ? 7.301 29.766 -13.141 1 83.19 188 ALA B CA 1
ATOM 9475 C C . ALA B 1 188 ? 7.871 28.516 -13.805 1 83.19 188 ALA B C 1
ATOM 9477 O O . ALA B 1 188 ? 7.176 27.828 -14.562 1 83.19 188 ALA B O 1
ATOM 9478 N N . ILE B 1 189 ? 9.031 28.234 -13.445 1 84.88 189 ILE B N 1
ATOM 9479 C CA . ILE B 1 189 ? 9.688 27.078 -14.062 1 84.88 189 ILE B CA 1
ATOM 9480 C C . ILE B 1 189 ? 8.961 25.797 -13.664 1 84.88 189 ILE B C 1
ATOM 9482 O O . ILE B 1 189 ? 9.102 24.766 -14.328 1 84.88 189 ILE B O 1
ATOM 9486 N N . TYR B 1 190 ? 8.125 25.906 -12.68 1 87.62 190 TYR B N 1
ATOM 9487 C CA . TYR B 1 190 ? 7.418 24.719 -12.219 1 87.62 190 TYR B CA 1
ATOM 9488 C C . TYR B 1 190 ? 5.98 24.703 -12.727 1 87.62 190 TYR B C 1
ATOM 9490 O O . TYR B 1 190 ? 5.258 23.719 -12.539 1 87.62 190 TYR B O 1
ATOM 9498 N N . GLY B 1 191 ? 5.512 25.766 -13.203 1 84.69 191 GLY B N 1
ATOM 9499 C CA . GLY B 1 191 ? 4.32 25.688 -14.039 1 84.69 191 GLY B CA 1
ATOM 9500 C C . GLY B 1 191 ? 3.059 26.125 -13.32 1 84.69 191 GLY B C 1
ATOM 9501 O O . GLY B 1 191 ? 3.096 27.047 -12.5 1 84.69 191 GLY B O 1
ATOM 9502 N N . SER B 1 192 ? 1.867 25.484 -13.766 1 83.5 192 SER B N 1
ATOM 9503 C CA . SER B 1 192 ? 0.496 25.938 -13.555 1 83.5 192 SER B CA 1
ATOM 9504 C C . SER B 1 192 ? 0.122 25.891 -12.07 1 83.5 192 SER B C 1
ATOM 9506 O O . SER B 1 192 ? -0.86 26.5 -11.656 1 83.5 192 SER B O 1
ATOM 9508 N N . ARG B 1 193 ? 0.821 25.281 -11.305 1 86.69 193 ARG B N 1
ATOM 9509 C CA . ARG B 1 193 ? 0.495 25.188 -9.883 1 86.69 193 ARG B CA 1
ATOM 9510 C C . ARG B 1 193 ? 1.405 26.094 -9.055 1 86.69 193 ARG B C 1
ATOM 9512 O O . ARG B 1 193 ? 1.317 26.109 -7.824 1 86.69 193 ARG B O 1
ATOM 9519 N N . ALA B 1 194 ? 2.236 26.828 -9.633 1 90.38 194 ALA B N 1
ATOM 9520 C CA . ALA B 1 194 ? 3.264 27.594 -8.945 1 90.38 194 ALA B CA 1
ATOM 9521 C C . ALA B 1 194 ? 2.883 29.078 -8.867 1 90.38 194 ALA B C 1
ATOM 9523 O O . ALA B 1 194 ? 3.691 29.906 -8.461 1 90.38 194 ALA B O 1
ATOM 9524 N N . ALA B 1 195 ? 1.739 29.375 -9.219 1 89.88 195 ALA B N 1
ATOM 9525 C CA . ALA B 1 195 ? 1.339 30.781 -9.32 1 89.88 195 ALA B CA 1
ATOM 9526 C C . ALA B 1 195 ? 1.412 31.453 -7.957 1 89.88 195 ALA B C 1
ATOM 9528 O O . ALA B 1 195 ? 1.604 32.688 -7.879 1 89.88 195 ALA B O 1
ATOM 9529 N N . ASN B 1 196 ? 1.289 30.734 -6.953 1 93.19 196 ASN B N 1
ATOM 9530 C CA . ASN B 1 196 ? 1.32 31.297 -5.605 1 93.19 196 ASN B CA 1
ATOM 9531 C C . ASN B 1 196 ? 2.678 31.078 -4.941 1 93.19 196 ASN B C 1
ATOM 9533 O O . ASN B 1 196 ? 2.812 31.25 -3.729 1 93.19 196 ASN B O 1
ATOM 9537 N N . GLY B 1 197 ? 3.676 30.656 -5.684 1 93.75 197 GLY B N 1
ATOM 9538 C CA . GLY B 1 197 ? 5.004 30.391 -5.148 1 93.75 197 GLY B CA 1
ATOM 9539 C C . GLY B 1 197 ? 5.305 28.906 -5.023 1 93.75 197 GLY B C 1
ATOM 9540 O O . GLY B 1 197 ? 4.406 28.078 -5.133 1 93.75 197 GLY B O 1
ATOM 9541 N N . VAL B 1 198 ? 6.574 28.641 -4.887 1 95 198 VAL B N 1
ATOM 9542 C CA . VAL B 1 198 ? 7.02 27.266 -4.801 1 95 198 VAL B CA 1
ATOM 9543 C C . VAL B 1 198 ? 7.867 27.062 -3.545 1 95 198 VAL B C 1
ATOM 9545 O O . VAL B 1 198 ? 8.695 27.922 -3.207 1 95 198 VAL B O 1
ATOM 9548 N N . ILE B 1 199 ? 7.609 26.031 -2.818 1 96.19 199 ILE B N 1
ATOM 9549 C CA . ILE B 1 199 ? 8.484 25.562 -1.749 1 96.19 199 ILE B CA 1
ATOM 9550 C C . ILE B 1 199 ? 9.266 24.328 -2.221 1 96.19 199 ILE B C 1
ATOM 9552 O O . ILE B 1 199 ? 8.68 23.266 -2.449 1 96.19 199 ILE B O 1
ATOM 9556 N N . LEU B 1 200 ? 10.531 24.531 -2.314 1 95.62 200 LEU B N 1
ATOM 9557 C CA . LEU B 1 200 ? 11.414 23.469 -2.754 1 95.62 200 LEU B CA 1
ATOM 9558 C C . LEU B 1 200 ? 12.094 22.797 -1.562 1 95.62 200 LEU B C 1
ATOM 9560 O O . LEU B 1 200 ? 12.805 23.453 -0.796 1 95.62 200 LEU B O 1
ATOM 9564 N N . ILE B 1 201 ? 11.891 21.594 -1.457 1 96.25 201 ILE B N 1
ATOM 9565 C CA . ILE B 1 201 ? 12.578 20.797 -0.433 1 96.25 201 ILE B CA 1
ATOM 9566 C C . ILE B 1 201 ? 13.688 19.969 -1.073 1 96.25 201 ILE B C 1
ATOM 9568 O O . ILE B 1 201 ? 13.43 19.172 -1.979 1 96.25 201 ILE B O 1
ATOM 9572 N N . THR B 1 202 ? 14.812 20.219 -0.658 1 95.12 202 THR B N 1
ATOM 9573 C CA . THR B 1 202 ? 15.969 19.422 -1.05 1 95.12 202 THR B CA 1
ATOM 9574 C C . THR B 1 202 ? 16.391 18.5 0.086 1 95.12 202 THR B C 1
ATOM 9576 O O . THR B 1 202 ? 16.672 18.953 1.193 1 95.12 202 THR B O 1
ATOM 9579 N N . THR B 1 203 ? 16.453 17.281 -0.131 1 96.31 203 THR B N 1
ATOM 9580 C CA . THR B 1 203 ? 16.812 16.328 0.916 1 96.31 203 THR B CA 1
ATOM 9581 C C . THR B 1 203 ? 18.328 16.062 0.903 1 96.31 203 THR B C 1
ATOM 9583 O O . THR B 1 203 ? 19 16.312 -0.099 1 96.31 203 THR B O 1
ATOM 9586 N N . LYS B 1 204 ? 18.812 15.625 1.977 1 95.19 204 LYS B N 1
ATOM 9587 C CA . LYS B 1 204 ? 20.234 15.312 2.115 1 95.19 204 LYS B CA 1
ATOM 9588 C C . LYS B 1 204 ? 20.641 14.195 1.162 1 95.19 204 LYS B C 1
ATOM 9590 O O . LYS B 1 204 ? 19.859 13.289 0.885 1 95.19 204 LYS B O 1
ATOM 9595 N N . GLN B 1 205 ? 21.859 14.367 0.694 1 92.81 205 GLN B N 1
ATOM 9596 C CA . GLN B 1 205 ? 22.469 13.352 -0.156 1 92.81 205 GLN B CA 1
ATOM 9597 C C . GLN B 1 205 ? 23.672 12.711 0.524 1 92.81 205 GLN B C 1
ATOM 9599 O O . GLN B 1 205 ? 24.094 13.156 1.593 1 92.81 205 GLN B O 1
ATOM 9604 N N . GLY B 1 206 ? 24.172 11.719 -0.173 1 89.81 206 GLY B N 1
ATOM 9605 C CA . GLY B 1 206 ? 25.406 11.117 0.331 1 89.81 206 GLY B CA 1
ATOM 9606 C C . GLY B 1 206 ? 26.609 12.008 0.151 1 89.81 206 GLY B C 1
ATOM 9607 O O . GLY B 1 206 ? 26.578 12.969 -0.627 1 89.81 206 GLY B O 1
ATOM 9608 N N . LYS B 1 207 ? 27.547 11.656 0.982 1 83.69 207 LYS B N 1
ATOM 9609 C CA . LYS B 1 207 ? 28.812 12.375 0.893 1 83.69 207 LYS B CA 1
ATOM 9610 C C . LYS B 1 207 ? 29.969 11.414 0.711 1 83.69 207 LYS B C 1
ATOM 9612 O O . LYS B 1 207 ? 29.906 10.266 1.151 1 83.69 207 LYS B O 1
ATOM 9617 N N . SER B 1 208 ? 30.938 11.883 0.078 1 81 208 SER B N 1
ATOM 9618 C CA . SER B 1 208 ? 32.125 11.055 -0.067 1 81 208 SER B CA 1
ATOM 9619 C C . SER B 1 208 ? 32.812 10.828 1.278 1 81 208 SER B C 1
ATOM 9621 O O . SER B 1 208 ? 32.812 11.703 2.145 1 81 208 SER B O 1
ATOM 9623 N N . GLY B 1 209 ? 33.344 9.602 1.457 1 77.81 209 GLY B N 1
ATOM 9624 C CA . GLY B 1 209 ? 34.031 9.297 2.689 1 77.81 209 GLY B CA 1
ATOM 9625 C C . GLY B 1 209 ? 33.531 8.047 3.381 1 77.81 209 GLY B C 1
ATOM 9626 O O . GLY B 1 209 ? 32.656 7.348 2.846 1 77.81 209 GLY B O 1
ATOM 9627 N N . LYS B 1 210 ? 34.031 7.859 4.586 1 76.25 210 LYS B N 1
ATOM 9628 C CA . LYS B 1 210 ? 33.656 6.688 5.375 1 76.25 210 LYS B CA 1
ATOM 9629 C C . LYS B 1 210 ? 32.219 6.781 5.852 1 76.25 210 LYS B C 1
ATOM 9631 O O . LYS B 1 210 ? 31.688 7.883 6.035 1 76.25 210 LYS B O 1
ATOM 9636 N N . PRO B 1 211 ? 31.641 5.688 6.035 1 84.88 211 PRO B N 1
ATOM 9637 C CA . PRO B 1 211 ? 30.266 5.711 6.547 1 84.88 211 PRO B CA 1
ATOM 9638 C C . PRO B 1 211 ? 30.156 6.375 7.918 1 84.88 211 PRO B C 1
ATOM 9640 O O . PRO B 1 211 ? 30.984 6.105 8.805 1 84.88 211 PRO B O 1
ATOM 9643 N N . GLN B 1 212 ? 29.312 7.207 8 1 87.19 212 GLN B N 1
ATOM 9644 C CA . GLN B 1 212 ? 29.016 7.891 9.25 1 87.19 212 GLN B CA 1
ATOM 9645 C C . GLN B 1 212 ? 27.594 7.578 9.727 1 87.19 212 GLN B C 1
ATOM 9647 O O . GLN B 1 212 ? 26.625 7.84 9.016 1 87.19 212 GLN B O 1
ATOM 9652 N N . LEU B 1 213 ? 27.547 7.039 10.914 1 90.19 213 LEU B N 1
ATOM 9653 C CA . LEU B 1 213 ? 26.266 6.723 11.523 1 90.19 213 LEU B CA 1
ATOM 9654 C C . LEU B 1 213 ? 25.891 7.766 12.562 1 90.19 213 LEU B C 1
ATOM 9656 O O . LEU B 1 213 ? 26.672 8.07 13.461 1 90.19 213 LEU B O 1
ATOM 9660 N N . SER B 1 214 ? 24.766 8.305 12.406 1 93.12 214 SER B N 1
ATOM 9661 C CA . SER B 1 214 ? 24.25 9.289 13.367 1 93.12 214 SER B CA 1
ATOM 9662 C C . SER B 1 214 ? 22.922 8.836 13.961 1 93.12 214 SER B C 1
ATOM 9664 O O . SER B 1 214 ? 22.062 8.305 13.258 1 93.12 214 SER B O 1
ATOM 9666 N N . TYR B 1 215 ? 22.781 8.961 15.227 1 94.38 215 TYR B N 1
ATOM 9667 C CA . TYR B 1 215 ? 21.547 8.664 15.945 1 94.38 215 TYR B CA 1
ATOM 9668 C C . TYR B 1 215 ? 21.031 9.898 16.688 1 94.38 215 TYR B C 1
ATOM 9670 O O . TYR B 1 215 ? 21.75 10.469 17.516 1 94.38 215 TYR B O 1
ATOM 9678 N N . ASP B 1 216 ? 19.844 10.258 16.359 1 96.31 216 ASP B N 1
ATOM 9679 C CA . ASP B 1 216 ? 19.172 11.375 17.031 1 96.31 216 ASP B CA 1
ATOM 9680 C C . ASP B 1 216 ? 17.953 10.898 17.812 1 96.31 216 ASP B C 1
ATOM 9682 O O . ASP B 1 216 ? 17.031 10.312 17.25 1 96.31 216 ASP B O 1
ATOM 9686 N N . PHE B 1 217 ? 17.984 11.141 19.094 1 96.94 217 PHE B N 1
ATOM 9687 C CA . PHE B 1 217 ? 16.875 10.812 19.969 1 96.94 217 PHE B CA 1
ATOM 9688 C C . PHE B 1 217 ? 16.359 12.062 20.672 1 96.94 217 PHE B C 1
ATOM 9690 O O . PHE B 1 217 ? 17.141 12.891 21.125 1 96.94 217 PHE B O 1
ATOM 9697 N N . SER B 1 218 ? 15.047 12.18 20.688 1 96.75 218 SER B N 1
ATOM 9698 C CA . SER B 1 218 ? 14.461 13.273 21.438 1 96.75 218 SER B CA 1
ATOM 9699 C C . SER B 1 218 ? 13.188 12.828 22.156 1 96.75 218 SER B C 1
ATOM 9701 O O . SER B 1 218 ? 12.438 12 21.641 1 96.75 218 SER B O 1
ATOM 9703 N N . TYR B 1 219 ? 12.953 13.266 23.328 1 97.94 219 TYR B N 1
ATOM 9704 C CA . TYR B 1 219 ? 11.781 13.055 24.172 1 97.94 219 TYR B CA 1
ATOM 9705 C C . TYR B 1 219 ? 11.211 14.383 24.656 1 97.94 219 TYR B C 1
ATOM 9707 O O . TYR B 1 219 ? 11.906 15.156 25.312 1 97.94 219 TYR B O 1
ATOM 9715 N N . GLY B 1 220 ? 9.984 14.609 24.344 1 97.88 220 GLY B N 1
ATOM 9716 C CA . GLY B 1 220 ? 9.344 15.867 24.688 1 97.88 220 GLY B CA 1
ATOM 9717 C C . GLY B 1 220 ? 8.039 15.688 25.438 1 97.88 220 GLY B C 1
ATOM 9718 O O . GLY B 1 220 ? 7.445 14.609 25.406 1 97.88 220 GLY B O 1
ATOM 9719 N N . LEU B 1 221 ? 7.707 16.703 26.156 1 97.94 221 LEU B N 1
ATOM 9720 C CA . LEU B 1 221 ? 6.434 16.828 26.859 1 97.94 221 LEU B CA 1
ATOM 9721 C C . LEU B 1 221 ? 5.641 18.016 26.328 1 97.94 221 LEU B C 1
ATOM 9723 O O . LEU B 1 221 ? 6.168 19.125 26.234 1 97.94 221 LEU B O 1
ATOM 9727 N N . GLN B 1 222 ? 4.406 17.75 25.953 1 97.44 222 GLN B N 1
ATOM 9728 C CA . GLN B 1 222 ? 3.613 18.828 25.375 1 97.44 222 GLN B CA 1
ATOM 9729 C C . GLN B 1 222 ? 2.367 19.109 26.203 1 97.44 222 GLN B C 1
ATOM 9731 O O . GLN B 1 222 ? 1.849 18.219 26.875 1 97.44 222 GLN B O 1
ATOM 9736 N N . GLN B 1 223 ? 1.868 20.203 26.141 1 97.25 223 GLN B N 1
ATOM 9737 C CA . GLN B 1 223 ? 0.609 20.672 26.719 1 97.25 223 GLN B CA 1
ATOM 9738 C C . GLN B 1 223 ? 0.002 21.797 25.875 1 97.25 223 GLN B C 1
ATOM 9740 O O . GLN B 1 223 ? 0.667 22.344 25 1 97.25 223 GLN B O 1
ATOM 9745 N N . PRO B 1 224 ? -1.302 22.047 26 1 97.25 224 PRO B N 1
ATOM 9746 C CA . PRO B 1 224 ? -1.859 23.188 25.25 1 97.25 224 PRO B CA 1
ATOM 9747 C C . PRO B 1 224 ? -1.138 24.5 25.547 1 97.25 224 PRO B C 1
ATOM 9749 O O . PRO B 1 224 ? -0.756 24.75 26.688 1 97.25 224 PRO B O 1
ATOM 9752 N N . THR B 1 225 ? -0.964 25.312 24.547 1 96.62 225 THR B N 1
ATOM 9753 C CA . THR B 1 225 ? -0.428 26.641 24.781 1 96.62 225 THR B CA 1
ATOM 9754 C C . THR B 1 225 ? -1.333 27.438 25.719 1 96.62 225 THR B C 1
ATOM 9756 O O . THR B 1 225 ? -0.85 28.188 26.578 1 96.62 225 THR B O 1
ATOM 9759 N N . ARG B 1 226 ? -2.639 27.281 25.453 1 94.88 226 ARG B N 1
ATOM 9760 C CA . ARG B 1 226 ? -3.623 27.969 26.266 1 94.88 226 ARG B CA 1
ATOM 9761 C C . ARG B 1 226 ? -4.992 27.312 26.172 1 94.88 226 ARG B C 1
ATOM 9763 O O . ARG B 1 226 ? -5.41 26.891 25.094 1 94.88 226 ARG B O 1
ATOM 9770 N N . THR B 1 227 ? -5.648 27.125 27.359 1 95.19 227 THR B N 1
ATOM 9771 C CA . THR B 1 227 ? -7.07 26.797 27.422 1 95.19 227 THR B CA 1
ATOM 9772 C C . THR B 1 227 ? -7.848 27.922 28.094 1 95.19 227 THR B C 1
ATOM 9774 O O . THR B 1 227 ? -7.324 28.625 28.969 1 95.19 227 THR B O 1
ATOM 9777 N N . PRO B 1 228 ? -9.078 28.156 27.625 1 96.5 228 PRO B N 1
ATOM 9778 C CA . PRO B 1 228 ? -9.844 29.234 28.25 1 96.5 228 PRO B CA 1
ATOM 9779 C C . PRO B 1 228 ? -10.141 28.969 29.719 1 96.5 228 PRO B C 1
ATOM 9781 O O . PRO B 1 228 ? -10.398 27.828 30.109 1 96.5 228 PRO B O 1
ATOM 9784 N N . LYS B 1 229 ? -10.117 30.016 30.547 1 97 229 LYS B N 1
ATOM 9785 C CA . LYS B 1 229 ? -10.625 29.953 31.906 1 97 229 LYS B CA 1
ATOM 9786 C C . LYS B 1 229 ? -12.141 30.109 31.938 1 97 229 LYS B C 1
ATOM 9788 O O . LYS B 1 229 ? -12.664 31.141 31.5 1 97 229 LYS B O 1
ATOM 9793 N N . MET B 1 230 ? -12.789 29.141 32.531 1 98.25 230 MET B N 1
ATOM 9794 C CA . MET B 1 230 ? -14.25 29.141 32.531 1 98.25 230 MET B CA 1
ATOM 9795 C C . MET B 1 230 ? -14.773 29.656 33.875 1 98.25 230 MET B C 1
ATOM 9797 O O . MET B 1 230 ? -14.031 29.703 34.875 1 98.25 230 MET B O 1
ATOM 9801 N N . SER B 1 231 ? -16.078 30 33.938 1 98.5 231 SER B N 1
ATOM 9802 C CA . SER B 1 231 ? -16.703 30.453 35.156 1 98.5 231 SER B CA 1
ATOM 9803 C C . SER B 1 231 ? -16.797 29.312 36.188 1 98.5 231 SER B C 1
ATOM 9805 O O . SER B 1 231 ? -17.047 28.172 35.812 1 98.5 231 SER B O 1
ATOM 9807 N N . SER B 1 232 ? -16.562 29.672 37.438 1 98.38 232 SER B N 1
ATOM 9808 C CA . SER B 1 232 ? -16.797 28.719 38.531 1 98.38 232 SER B CA 1
ATOM 9809 C C . SER B 1 232 ? -18.297 28.469 38.75 1 98.38 232 SER B C 1
ATOM 9811 O O . SER B 1 232 ? -19.125 29.156 38.156 1 98.38 232 SER B O 1
ATOM 9813 N N . SER B 1 233 ? -18.594 27.531 39.594 1 98.5 233 SER B N 1
ATOM 9814 C CA . SER B 1 233 ? -20 27.219 39.844 1 98.5 233 SER B CA 1
ATOM 9815 C C . SER B 1 233 ? -20.734 28.391 40.469 1 98.5 233 SER B C 1
ATOM 9817 O O . SER B 1 233 ? -21.891 28.672 40.125 1 98.5 233 SER B O 1
ATOM 9819 N N . SER B 1 234 ? -20.062 29.094 41.406 1 98.25 234 SER B N 1
ATOM 9820 C CA . SER B 1 234 ? -20.688 30.266 42.031 1 98.25 234 SER B CA 1
ATOM 9821 C C . SER B 1 234 ? -20.922 31.375 41 1 98.25 234 SER B C 1
ATOM 9823 O O . SER B 1 234 ? -21.984 32 40.969 1 98.25 234 SER B O 1
ATOM 9825 N N . GLN B 1 235 ? -19.938 31.594 40.188 1 98.31 235 GLN B N 1
ATOM 9826 C CA . GLN B 1 235 ? -20.047 32.625 39.125 1 98.31 235 GLN B CA 1
ATOM 9827 C C . GLN B 1 235 ? -21.156 32.25 38.156 1 98.31 235 GLN B C 1
ATOM 9829 O O . GLN B 1 235 ? -21.984 33.094 37.812 1 98.31 235 GLN B O 1
ATOM 9834 N N . TYR B 1 236 ? -21.109 31.016 37.719 1 98.56 236 TYR B N 1
ATOM 9835 C CA . TYR B 1 236 ? -22.094 30.531 36.75 1 98.56 236 TYR B CA 1
ATOM 9836 C C . TYR B 1 236 ? -23.516 30.625 37.344 1 98.56 236 TYR B C 1
ATOM 9838 O O . TYR B 1 236 ? -24.438 31.047 36.656 1 98.56 236 TYR B O 1
ATOM 9846 N N . ALA B 1 237 ? -23.688 30.25 38.562 1 98.19 237 ALA B N 1
ATOM 9847 C CA . ALA B 1 237 ? -24.984 30.312 39.25 1 98.19 237 ALA B CA 1
ATOM 9848 C C . ALA B 1 237 ? -25.484 31.75 39.344 1 98.19 237 ALA B C 1
ATOM 9850 O O . ALA B 1 237 ? -26.688 32.031 39.156 1 98.19 237 ALA B O 1
ATOM 9851 N N . GLU B 1 238 ? -24.625 32.594 39.656 1 97.5 238 GLU B N 1
ATOM 9852 C CA . GLU B 1 238 ? -24.969 34.031 39.688 1 97.5 238 GLU B CA 1
ATOM 9853 C C . GLU B 1 238 ? -25.469 34.5 38.344 1 97.5 238 GLU B C 1
ATOM 9855 O O . GLU B 1 238 ? -26.469 35.188 38.25 1 97.5 238 GLU B O 1
ATOM 9860 N N . ILE B 1 239 ? -24.766 34.125 37.344 1 98.12 239 ILE B N 1
ATOM 9861 C CA . ILE B 1 239 ? -25.156 34.5 35.969 1 98.12 239 ILE B CA 1
ATOM 9862 C C . ILE B 1 239 ? -26.547 33.938 35.656 1 98.12 239 ILE B C 1
ATOM 9864 O O . ILE B 1 239 ? -27.391 34.656 35.125 1 98.12 239 ILE B O 1
ATOM 9868 N N . LEU B 1 240 ? -26.812 32.688 36 1 97.75 240 LEU B N 1
ATOM 9869 C CA . LEU B 1 240 ? -28.094 32.062 35.688 1 97.75 240 LEU B CA 1
ATOM 9870 C C . LEU B 1 240 ? -29.219 32.781 36.406 1 97.75 240 LEU B C 1
ATOM 9872 O O . LEU B 1 240 ? -30.328 32.938 35.875 1 97.75 240 LEU B O 1
ATOM 9876 N N . ASN B 1 241 ? -29 33.156 37.656 1 97.19 241 ASN B N 1
ATOM 9877 C CA . ASN B 1 241 ? -30 33.969 38.375 1 97.19 241 ASN B CA 1
ATOM 9878 C C . ASN B 1 241 ? -30.297 35.281 37.688 1 97.19 241 ASN B C 1
ATOM 9880 O O . ASN B 1 241 ? -31.453 35.688 37.562 1 97.19 241 ASN B O 1
ATOM 9884 N N . GLU B 1 242 ? -29.281 35.906 37.219 1 96.56 242 GLU B N 1
ATOM 9885 C CA . GLU B 1 242 ? -29.453 37.156 36.469 1 96.56 242 GLU B CA 1
ATOM 9886 C C . GLU B 1 242 ? -30.25 36.938 35.188 1 96.56 242 GLU B C 1
ATOM 9888 O O . GLU B 1 242 ? -31.172 37.688 34.875 1 96.56 242 GLU B O 1
ATOM 9893 N N . LEU B 1 243 ? -29.859 35.906 34.469 1 96.5 243 LEU B N 1
ATOM 9894 C CA . LEU B 1 243 ? -30.516 35.562 33.219 1 96.5 243 LEU B CA 1
ATOM 9895 C C . LEU B 1 243 ? -32 35.25 33.438 1 96.5 243 LEU B C 1
ATOM 9897 O O . LEU B 1 243 ? -32.844 35.562 32.594 1 96.5 243 LEU B O 1
ATOM 9901 N N . ASN B 1 244 ? -32.25 34.625 34.531 1 95.06 244 ASN B N 1
ATOM 9902 C CA . ASN B 1 244 ? -33.625 34.312 34.906 1 95.06 244 ASN B CA 1
ATOM 9903 C C . ASN B 1 244 ? -34.438 35.594 35.031 1 95.06 244 ASN B C 1
ATOM 9905 O O . ASN B 1 244 ? -35.625 35.656 34.625 1 95.06 244 ASN B O 1
ATOM 9909 N N . ILE B 1 245 ? -33.875 36.594 35.625 1 94.81 245 ILE B N 1
ATOM 9910 C CA . ILE B 1 245 ? -34.531 37.875 35.781 1 94.81 245 ILE B CA 1
ATOM 9911 C C . ILE B 1 245 ? -34.75 38.531 34.406 1 94.81 245 ILE B C 1
ATOM 9913 O O . ILE B 1 245 ? -35.844 39 34.094 1 94.81 245 ILE B O 1
ATOM 9917 N N . PHE B 1 246 ? -33.75 38.469 33.562 1 93.38 246 PHE B N 1
ATOM 9918 C CA . PHE B 1 246 ? -33.812 39.094 32.25 1 93.38 246 PHE B CA 1
ATOM 9919 C C . PHE B 1 246 ? -34.844 38.406 31.359 1 93.38 246 PHE B C 1
ATOM 9921 O O . PHE B 1 246 ? -35.438 39.031 30.484 1 93.38 246 PHE B O 1
ATOM 9928 N N . SER B 1 247 ? -34.938 37.125 31.516 1 85.94 247 SER B N 1
ATOM 9929 C CA . SER B 1 247 ? -35.719 36.312 30.609 1 85.94 247 SER B CA 1
ATOM 9930 C C . SER B 1 247 ? -37.156 36.156 31.109 1 85.94 247 SER B C 1
ATOM 9932 O O . SER B 1 247 ? -38.031 35.688 30.391 1 85.94 247 SER B O 1
ATOM 9934 N N . SER B 1 248 ? -37.281 36.531 32.438 1 76.12 248 SER B N 1
ATOM 9935 C CA . SER B 1 248 ? -38.594 36.375 33.062 1 76.12 248 SER B CA 1
ATOM 9936 C C . SER B 1 248 ? -39.531 37.531 32.656 1 76.12 248 SER B C 1
ATOM 9938 O O . SER B 1 248 ? -39.062 38.625 32.312 1 76.12 248 SER B O 1
ATOM 9940 N N . ASP B 1 249 ? -40.375 37.5 31.625 1 81 249 ASP B N 1
ATOM 9941 C CA . ASP B 1 249 ? -41.281 38.562 31.219 1 81 249 ASP B CA 1
ATOM 9942 C C . ASP B 1 249 ? -41.375 39.656 32.281 1 81 249 ASP B C 1
ATOM 9944 O O . ASP B 1 249 ? -42.438 40.281 32.469 1 81 249 ASP B O 1
ATOM 9948 N N . LEU B 1 250 ? -40.25 39.844 33.094 1 89.94 250 LEU B N 1
ATOM 9949 C CA . LEU B 1 250 ? -40.188 40.906 34.094 1 89.94 250 LEU B CA 1
ATOM 9950 C C . LEU B 1 250 ? -39.875 42.25 33.469 1 89.94 250 LEU B C 1
ATOM 9952 O O . LEU B 1 250 ? -38.875 42.375 32.75 1 89.94 250 LEU B O 1
ATOM 9956 N N . PRO B 1 251 ? -40.719 43.219 33.75 1 89.69 251 PRO B N 1
ATOM 9957 C CA . PRO B 1 251 ? -40.344 44.531 33.281 1 89.69 251 PRO B CA 1
ATOM 9958 C C . PRO B 1 251 ? -39.031 45.031 33.875 1 89.69 251 PRO B C 1
ATOM 9960 O O . PRO B 1 251 ? -38.719 44.719 35.062 1 89.69 251 PRO B O 1
ATOM 9963 N N . ALA B 1 252 ? -38.25 45.812 33.219 1 91.69 252 ALA B N 1
ATOM 9964 C CA . ALA B 1 252 ? -36.875 46.219 33.594 1 91.69 252 ALA B CA 1
ATOM 9965 C C . ALA B 1 252 ? -36.906 47 34.906 1 91.69 252 ALA B C 1
ATOM 9967 O O . ALA B 1 252 ? -35.938 46.938 35.688 1 91.69 252 ALA B O 1
ATOM 9968 N N . ASP B 1 253 ? -38 47.719 35.156 1 90 253 ASP B N 1
ATOM 9969 C CA . ASP B 1 253 ? -38.062 48.531 36.375 1 90 253 ASP B CA 1
ATOM 9970 C C . ASP B 1 253 ? -38.188 47.688 37.625 1 90 253 ASP B C 1
ATOM 9972 O O . ASP B 1 253 ? -38 48.156 38.719 1 90 253 ASP B O 1
ATOM 9976 N N . GLN B 1 254 ? -38.469 46.406 37.438 1 94.38 254 GLN B N 1
ATOM 9977 C CA . GLN B 1 254 ? -38.594 45.5 38.562 1 94.38 254 GLN B CA 1
ATOM 9978 C C . GLN B 1 254 ? -37.344 44.688 38.75 1 94.38 254 GLN B C 1
ATOM 9980 O O . GLN B 1 254 ? -37.219 43.906 39.719 1 94.38 254 GLN B O 1
ATOM 9985 N N . TRP B 1 255 ? -36.344 44.844 37.969 1 96.5 255 TRP B N 1
ATOM 9986 C CA . TRP B 1 255 ? -35.156 44 37.969 1 96.5 255 TRP B CA 1
ATOM 9987 C C . TRP B 1 255 ? -34.406 44.156 39.281 1 96.5 255 TRP B C 1
ATOM 9989 O O . TRP B 1 255 ? -33.906 43.188 39.844 1 96.5 255 TRP B O 1
ATOM 9999 N N . ALA B 1 256 ? -34.219 45.375 39.75 1 95.38 256 ALA B N 1
ATOM 10000 C CA . ALA B 1 256 ? -33.5 45.625 41 1 95.38 256 ALA B CA 1
ATOM 10001 C C . ALA B 1 256 ? -34.156 44.906 42.156 1 95.38 256 ALA B C 1
ATOM 10003 O O . ALA B 1 256 ? -33.469 44.312 43 1 95.38 256 ALA B O 1
ATOM 10004 N N . ALA B 1 257 ? -35.469 45.094 42.25 1 95.69 257 ALA B N 1
ATOM 10005 C CA . ALA B 1 257 ? -36.219 44.438 43.344 1 95.69 257 ALA B CA 1
ATOM 10006 C C . ALA B 1 257 ? -36.125 42.938 43.25 1 95.69 257 ALA B C 1
ATOM 10008 O O . ALA B 1 257 ? -36 42.25 44.25 1 95.69 257 ALA B O 1
ATOM 10009 N N . ALA B 1 258 ? -36.25 42.469 42.125 1 96.94 258 ALA B N 1
ATOM 10010 C CA . ALA B 1 258 ? -36.156 41.031 41.906 1 96.94 258 ALA B CA 1
ATOM 10011 C C . ALA B 1 258 ? -34.75 40.531 42.281 1 96.94 258 ALA B C 1
ATOM 10013 O O . ALA B 1 258 ? -34.625 39.438 42.875 1 96.94 258 ALA B O 1
ATOM 10014 N N . SER B 1 259 ? -33.688 41.219 41.844 1 96.81 259 SER B N 1
ATOM 10015 C CA . SER B 1 259 ? -32.344 40.844 42.188 1 96.81 259 SER B CA 1
ATOM 10016 C C . SER B 1 259 ? -32.125 40.781 43.688 1 96.81 259 SER B C 1
ATOM 10018 O O . SER B 1 259 ? -31.516 39.844 44.188 1 96.81 259 SER B O 1
ATOM 10020 N N . GLN B 1 260 ? -32.625 41.719 44.375 1 95.81 260 GLN B N 1
ATOM 10021 C CA . GLN B 1 260 ? -32.562 41.719 45.844 1 95.81 260 GLN B CA 1
ATOM 10022 C C . GLN B 1 260 ? -33.281 40.562 46.438 1 95.81 260 GLN B C 1
ATOM 10024 O O . GLN B 1 260 ? -32.812 39.906 47.375 1 95.81 260 GLN B O 1
ATOM 10029 N N . ALA B 1 261 ? -34.5 40.344 45.938 1 96.75 261 ALA B N 1
ATOM 10030 C CA . ALA B 1 261 ? -35.281 39.219 46.406 1 96.75 261 ALA B CA 1
ATOM 10031 C C . ALA B 1 261 ? -34.562 37.875 46.188 1 96.75 261 ALA B C 1
ATOM 10033 O O . ALA B 1 261 ? -34.625 37 47.031 1 96.75 261 ALA B O 1
ATOM 10034 N N . PHE B 1 262 ? -33.906 37.719 45.031 1 96.75 262 PHE B N 1
ATOM 10035 C CA . PHE B 1 262 ? -33.188 36.5 44.719 1 96.75 262 PHE B CA 1
ATOM 10036 C C . PHE B 1 262 ? -32.031 36.281 45.719 1 96.75 262 PHE B C 1
ATOM 10038 O O . PHE B 1 262 ? -31.719 35.156 46.062 1 96.75 262 PHE B O 1
ATOM 10045 N N . GLN B 1 263 ? -31.344 37.344 46.188 1 94.88 263 GLN B N 1
ATOM 10046 C CA . GLN B 1 263 ? -30.188 37.281 47.062 1 94.88 263 GLN B CA 1
ATOM 10047 C C . GLN B 1 263 ? -30.625 37 48.5 1 94.88 263 GLN B C 1
ATOM 10049 O O . GLN B 1 263 ? -29.828 36.5 49.312 1 94.88 263 GLN B O 1
ATOM 10054 N N . THR B 1 264 ? -31.875 37.344 48.812 1 95.12 264 THR B N 1
ATOM 10055 C CA . THR B 1 264 ? -32.281 37.25 50.188 1 95.12 264 THR B CA 1
ATOM 10056 C C . THR B 1 264 ? -33.219 36.062 50.406 1 95.12 264 THR B C 1
ATOM 10058 O O . THR B 1 264 ? -32.938 35.188 51.25 1 95.12 264 THR B O 1
ATOM 10061 N N . THR B 1 265 ? -34.344 35.969 49.594 1 95.06 265 THR B N 1
ATOM 10062 C CA . THR B 1 265 ? -35.375 34.938 49.844 1 95.06 265 THR B CA 1
ATOM 10063 C C . THR B 1 265 ? -35.375 33.906 48.719 1 95.06 265 THR B C 1
ATOM 10065 O O . THR B 1 265 ? -35.906 32.812 48.875 1 95.06 265 THR B O 1
ATOM 10068 N N . GLY B 1 266 ? -34.875 34.25 47.625 1 96.38 266 GLY B N 1
ATOM 10069 C CA . GLY B 1 266 ? -34.812 33.312 46.531 1 96.38 266 GLY B CA 1
ATOM 10070 C C . GLY B 1 266 ? -36.031 33.406 45.594 1 96.38 266 GLY B C 1
ATOM 10071 O O . GLY B 1 266 ? -36.125 32.688 44.625 1 96.38 266 GLY B O 1
ATOM 10072 N N . ALA B 1 267 ? -36.938 34.281 45.844 1 96.56 267 ALA B N 1
ATOM 10073 C CA . ALA B 1 267 ? -38.125 34.438 45.031 1 96.56 267 ALA B CA 1
ATOM 10074 C C . ALA B 1 267 ? -38.656 35.844 45.062 1 96.56 267 ALA B C 1
ATOM 10076 O O . ALA B 1 267 ? -38.625 36.5 46.125 1 96.56 267 ALA B O 1
ATOM 10077 N N . TYR B 1 268 ? -39.156 36.344 43.938 1 96.62 268 TYR B N 1
ATOM 10078 C CA . TYR B 1 268 ? -39.719 37.688 43.781 1 96.62 268 TYR B CA 1
ATOM 10079 C C . TYR B 1 268 ? -41.188 37.625 43.375 1 96.62 268 TYR B C 1
ATOM 10081 O O . TYR B 1 268 ? -41.531 37.094 42.344 1 96.62 268 TYR B O 1
ATOM 10089 N N . LYS B 1 269 ? -42 38.156 44.188 1 95.5 269 LYS B N 1
ATOM 10090 C CA . LYS B 1 269 ? -43.406 38.25 43.875 1 95.5 269 LYS B CA 1
ATOM 10091 C C . LYS B 1 269 ? -43.688 39.531 43.094 1 95.5 269 LYS B C 1
ATOM 10093 O O . LYS B 1 269 ? -43.531 40.656 43.625 1 95.5 269 LYS B O 1
ATOM 10098 N N . ARG B 1 270 ? -44.125 39.406 41.938 1 93.81 270 ARG B N 1
ATOM 10099 C CA . ARG B 1 270 ? -44.375 40.562 41.062 1 93.81 270 ARG B CA 1
ATOM 10100 C C . ARG B 1 270 ? -45.562 41.375 41.531 1 93.81 270 ARG B C 1
ATOM 10102 O O . ARG B 1 270 ? -46.625 40.812 41.781 1 93.81 270 ARG B O 1
ATOM 10109 N N . PRO B 1 271 ? -45.438 42.625 41.625 1 93.12 271 PRO B N 1
ATOM 10110 C CA . PRO B 1 271 ? -46.562 43.469 42.062 1 93.12 271 PRO B CA 1
ATOM 10111 C C . PRO B 1 271 ? -47.562 43.719 40.906 1 93.12 271 PRO B C 1
ATOM 10113 O O . PRO B 1 271 ? -48.719 44.031 41.188 1 93.12 271 PRO B O 1
ATOM 10116 N N . ASP B 1 272 ? -47.094 43.656 39.719 1 90.62 272 ASP B N 1
ATOM 10117 C CA . ASP B 1 272 ? -47.906 44.062 38.562 1 90.62 272 ASP B CA 1
ATOM 10118 C C . ASP B 1 272 ? -48.906 42.969 38.219 1 90.62 272 ASP B C 1
ATOM 10120 O O . ASP B 1 272 ? -50.031 43.25 37.812 1 90.62 272 ASP B O 1
ATOM 10124 N N . ASN B 1 273 ? -48.531 41.656 38.344 1 92.12 273 ASN B N 1
ATOM 10125 C CA . ASN B 1 273 ? -49.469 40.625 37.938 1 92.12 273 ASN B CA 1
ATOM 10126 C C . ASN B 1 273 ? -49.594 39.531 39 1 92.12 273 ASN B C 1
ATOM 10128 O O . ASN B 1 273 ? -50.375 38.594 38.844 1 92.12 273 ASN B O 1
ATOM 10132 N N . GLY B 1 274 ? -48.812 39.562 40.031 1 91.31 274 GLY B N 1
ATOM 10133 C CA . GLY B 1 274 ? -48.969 38.656 41.156 1 91.31 274 GLY B CA 1
ATOM 10134 C C . GLY B 1 274 ? -48.156 37.375 41 1 91.31 274 GLY B C 1
ATOM 10135 O O . GLY B 1 274 ? -48.062 36.594 41.938 1 91.31 274 GLY B O 1
ATOM 10136 N N . ASN B 1 275 ? -47.531 37.188 39.906 1 93.38 275 ASN B N 1
ATOM 10137 C CA . ASN B 1 275 ? -46.75 35.969 39.656 1 93.38 275 ASN B CA 1
ATOM 10138 C C . ASN B 1 275 ? -45.438 35.969 40.469 1 93.38 275 ASN B C 1
ATOM 10140 O O . ASN B 1 275 ? -44.906 37.031 40.812 1 93.38 275 ASN B O 1
ATOM 10144 N N . THR B 1 276 ? -45.031 34.844 40.812 1 94.44 276 THR B N 1
ATOM 10145 C CA . THR B 1 276 ? -43.75 34.688 41.531 1 94.44 276 THR B CA 1
ATOM 10146 C C . THR B 1 276 ? -42.656 34.188 40.625 1 94.44 276 THR B C 1
ATOM 10148 O O . THR B 1 276 ? -42.844 33.156 39.938 1 94.44 276 THR B O 1
ATOM 10151 N N . VAL B 1 277 ? -41.594 34.906 40.562 1 95.31 277 VAL B N 1
ATOM 10152 C CA . VAL B 1 277 ? -40.406 34.469 39.844 1 95.31 277 VAL B CA 1
ATOM 10153 C C . VAL B 1 277 ? -39.375 33.906 40.844 1 95.31 277 VAL B C 1
ATOM 10155 O O . VAL B 1 277 ? -38.938 34.594 41.75 1 95.31 277 VAL B O 1
ATOM 10158 N N . THR B 1 278 ? -39.031 32.688 40.625 1 95.19 278 THR B N 1
ATOM 10159 C CA . THR B 1 278 ? -38.125 32 41.531 1 95.19 278 THR B CA 1
ATOM 10160 C C . THR B 1 278 ? -36.719 31.969 40.938 1 95.19 278 THR B C 1
ATOM 10162 O O . THR B 1 278 ? -36.562 31.719 39.75 1 95.19 278 THR B O 1
ATOM 10165 N N . ALA B 1 279 ? -35.781 32.219 41.812 1 96.25 279 ALA B N 1
ATOM 10166 C CA . ALA B 1 279 ? -34.375 32.156 41.375 1 96.25 279 ALA B CA 1
ATOM 10167 C C . ALA B 1 279 ? -34.031 30.75 40.906 1 96.25 279 ALA B C 1
ATOM 10169 O O . ALA B 1 279 ? -34.531 29.766 41.438 1 96.25 279 ALA B O 1
ATOM 10170 N N . PHE B 1 280 ? -33.125 30.609 39.906 1 95.25 280 PHE B N 1
ATOM 10171 C CA . PHE B 1 280 ? -32.594 29.312 39.469 1 95.25 280 PHE B CA 1
ATOM 10172 C C . PHE B 1 280 ? -31.922 28.609 40.656 1 95.25 280 PHE B C 1
ATOM 10174 O O . PHE B 1 280 ? -32.031 27.391 40.812 1 95.25 280 PHE B O 1
ATOM 10181 N N . TYR B 1 281 ? -31.109 29.422 41.406 1 97.12 281 TYR B N 1
ATOM 10182 C CA . TYR B 1 281 ? -30.453 28.938 42.625 1 97.12 281 TYR B CA 1
ATOM 10183 C C . TYR B 1 281 ? -30.797 29.828 43.812 1 97.12 281 TYR B C 1
ATOM 10185 O O . TYR B 1 281 ? -30.547 31.047 43.781 1 97.12 281 TYR B O 1
ATOM 10193 N N . ARG B 1 282 ? -31.188 29.234 44.906 1 96.75 282 ARG B N 1
ATOM 10194 C CA . ARG B 1 282 ? -31.562 29.953 46.125 1 96.75 282 ARG B CA 1
ATOM 10195 C C . ARG B 1 282 ? -30.328 30.344 46.906 1 96.75 282 ARG B C 1
ATOM 10197 O O . ARG B 1 282 ? -29.234 29.844 46.656 1 96.75 282 ARG B O 1
ATOM 10204 N N . PRO B 1 283 ? -30.547 31.391 47.844 1 96.75 283 PRO B N 1
ATOM 10205 C CA . PRO B 1 283 ? -29.391 31.875 48.625 1 96.75 283 PRO B CA 1
ATOM 10206 C C . PRO B 1 283 ? -28.641 30.75 49.312 1 96.75 283 PRO B C 1
ATOM 10208 O O . PRO B 1 283 ? -27.406 30.781 49.406 1 96.75 283 PRO B O 1
ATOM 10211 N N . ASP B 1 284 ? -29.328 29.797 49.781 1 96.25 284 ASP B N 1
ATOM 10212 C CA . ASP B 1 284 ? -28.688 28.688 50.469 1 96.25 284 ASP B CA 1
ATOM 10213 C C . ASP B 1 284 ? -27.875 27.828 49.5 1 96.25 284 ASP B C 1
ATOM 10215 O O . ASP B 1 284 ? -26.797 27.328 49.844 1 96.25 284 ASP B O 1
ATOM 10219 N N . GLU B 1 285 ? -28.406 27.609 48.312 1 97.12 285 GLU B N 1
ATOM 10220 C CA . GLU B 1 285 ? -27.703 26.875 47.281 1 97.12 285 GLU B CA 1
ATOM 10221 C C . GLU B 1 285 ? -26.469 27.625 46.812 1 97.12 285 GLU B C 1
ATOM 10223 O O . GLU B 1 285 ? -25.406 27.031 46.594 1 97.12 285 GLU B O 1
ATOM 10228 N N . MET B 1 286 ? -26.641 28.953 46.656 1 97.69 286 MET B N 1
ATOM 10229 C CA . MET B 1 286 ? -25.516 29.797 46.281 1 97.69 286 MET B CA 1
ATOM 10230 C C . MET B 1 286 ? -24.375 29.672 47.25 1 97.69 286 MET B C 1
ATOM 10232 O O . MET B 1 286 ? -23.203 29.641 46.875 1 97.69 286 MET B O 1
ATOM 10236 N N . GLN B 1 287 ? -24.75 29.625 48.5 1 96.94 287 GLN B N 1
ATOM 10237 C CA . GLN B 1 287 ? -23.75 29.5 49.562 1 96.94 287 GLN B CA 1
ATOM 10238 C C . GLN B 1 287 ? -23.016 28.156 49.469 1 96.94 287 GLN B C 1
ATOM 10240 O O . GLN B 1 287 ? -21.812 28.094 49.688 1 96.94 287 GLN B O 1
ATOM 10245 N N . LYS B 1 288 ? -23.719 27.094 49.094 1 97.38 288 LYS B N 1
ATOM 10246 C CA . LYS B 1 288 ? -23.094 25.766 48.938 1 97.38 288 LYS B CA 1
ATOM 10247 C C . LYS B 1 288 ? -22.125 25.75 47.781 1 97.38 288 LYS B C 1
ATOM 10249 O O . LYS B 1 288 ? -21.094 25.062 47.844 1 97.38 288 LYS B O 1
ATOM 10254 N N . PHE B 1 289 ? -22.391 26.438 46.719 1 97.69 289 PHE B N 1
ATOM 10255 C CA . PHE B 1 289 ? -21.438 26.578 45.625 1 97.69 289 PHE B CA 1
ATOM 10256 C C . PHE B 1 289 ? -20.203 27.344 46.062 1 97.69 289 PHE B C 1
ATOM 10258 O O . PHE B 1 289 ? -19.078 27 45.656 1 97.69 289 PHE B O 1
ATOM 10265 N N . ARG B 1 290 ? -20.312 28.359 46.906 1 97.06 290 ARG B N 1
ATOM 10266 C CA . ARG B 1 290 ? -19.234 29.25 47.312 1 97.06 290 ARG B CA 1
ATOM 10267 C C . ARG B 1 290 ? -18.297 28.547 48.281 1 97.06 290 ARG B C 1
ATOM 10269 O O . ARG B 1 290 ? -17.078 28.734 48.25 1 97.06 290 ARG B O 1
ATOM 10276 N N . ASP B 1 291 ? -18.906 27.75 49.25 1 95.69 291 ASP B N 1
ATOM 10277 C CA . ASP B 1 291 ? -18.094 27.219 50.312 1 95.69 291 ASP B CA 1
ATOM 10278 C C . ASP B 1 291 ? -17.766 25.734 50.094 1 95.69 291 ASP B C 1
ATOM 10280 O O . ASP B 1 291 ? -16.906 25.172 50.781 1 95.69 291 ASP B O 1
ATOM 10284 N N . GLY B 1 292 ? -18.344 25.125 49.125 1 94.44 292 GLY B N 1
ATOM 10285 C CA . GLY B 1 292 ? -18.031 23.734 48.781 1 94.44 292 GLY B CA 1
ATOM 10286 C C . GLY B 1 292 ? -18.453 22.734 49.812 1 94.44 292 GLY B C 1
ATOM 10287 O O . GLY B 1 292 ? -17.891 21.656 49.938 1 94.44 292 GLY B O 1
ATOM 10288 N N . SER B 1 293 ? -19.438 22.984 50.594 1 94.81 293 SER B N 1
ATOM 10289 C CA . SER B 1 293 ? -19.859 22.156 51.75 1 94.81 293 SER B CA 1
ATOM 10290 C C . SER B 1 293 ? -20.594 20.922 51.281 1 94.81 293 SER B C 1
ATOM 10292 O O . SER B 1 293 ? -20.703 19.938 52 1 94.81 293 SER B O 1
ATOM 10294 N N . ASP B 1 294 ? -21.156 20.984 50.094 1 94.88 294 ASP B N 1
ATOM 10295 C CA . ASP B 1 294 ? -21.844 19.844 49.5 1 94.88 294 ASP B CA 1
ATOM 10296 C C . ASP B 1 294 ? -21.438 19.672 48.031 1 94.88 294 ASP B C 1
ATOM 10298 O O . ASP B 1 294 ? -22.25 19.891 47.125 1 94.88 294 ASP B O 1
ATOM 10302 N N . PRO B 1 295 ? -20.281 19.141 47.812 1 94.5 295 PRO B N 1
ATOM 10303 C CA . PRO B 1 295 ? -19.734 19.094 46.438 1 94.5 295 PRO B CA 1
ATOM 10304 C C . PRO B 1 295 ? -20.422 18.062 45.562 1 94.5 295 PRO B C 1
ATOM 10306 O O . PRO B 1 295 ? -20.25 18.078 44.344 1 94.5 295 PRO B O 1
ATOM 10309 N N . LEU B 1 296 ? -21.156 17.094 46.156 1 94.81 296 LEU B N 1
ATOM 10310 C CA . LEU B 1 296 ? -21.875 16.125 45.344 1 94.81 296 LEU B CA 1
ATOM 10311 C C . LEU B 1 296 ? -23.078 16.75 44.656 1 94.81 296 LEU B C 1
ATOM 10313 O O . LEU B 1 296 ? -23.281 16.547 43.438 1 94.81 296 LEU B O 1
ATOM 10317 N N . ARG B 1 297 ? -23.891 17.5 45.406 1 95.25 297 ARG B N 1
ATOM 10318 C CA . ARG B 1 297 ? -25.094 18.141 44.875 1 95.25 297 ARG B CA 1
ATOM 10319 C C . ARG B 1 297 ? -24.75 19.484 44.25 1 95.25 297 ARG B C 1
ATOM 10321 O O . ARG B 1 297 ? -25.469 19.953 43.344 1 95.25 297 ARG B O 1
ATOM 10328 N N . TYR B 1 298 ? -23.766 20.203 44.781 1 97.12 298 TYR B N 1
ATOM 10329 C CA . TYR B 1 298 ? -23.359 21.516 44.312 1 97.12 298 TYR B CA 1
ATOM 10330 C C . TYR B 1 298 ? -21.859 21.562 44 1 97.12 298 TYR B C 1
ATOM 10332 O O . TYR B 1 298 ? -21.094 22.219 44.688 1 97.12 298 TYR B O 1
ATOM 10340 N N . PRO B 1 299 ? -21.5 20.875 42.875 1 97 299 PRO B N 1
ATOM 10341 C CA . PRO B 1 299 ? -20.094 20.781 42.5 1 97 299 PRO B CA 1
ATOM 10342 C C . PRO B 1 299 ? -19.547 22.078 41.906 1 97 299 PRO B C 1
ATOM 10344 O O . PRO B 1 299 ? -20.328 23 41.625 1 97 299 PRO B O 1
ATOM 10347 N N . ASN B 1 300 ? -18.234 22.203 41.719 1 98.06 300 ASN B N 1
ATOM 10348 C CA . ASN B 1 300 ? -17.5 23.188 40.938 1 98.06 300 ASN B CA 1
ATOM 10349 C C . ASN B 1 300 ? -16.516 22.516 39.969 1 98.06 300 ASN B C 1
ATOM 10351 O O . ASN B 1 300 ? -15.305 22.562 40.188 1 98.06 300 ASN B O 1
ATOM 10355 N N . THR B 1 301 ? -17.062 21.969 38.969 1 97.88 301 THR B N 1
ATOM 10356 C CA . THR B 1 301 ? -16.312 21.094 38.062 1 97.88 301 THR B CA 1
ATOM 10357 C C . THR B 1 301 ? -15.5 21.922 37.062 1 97.88 301 THR B C 1
ATOM 10359 O O . THR B 1 301 ? -16.031 22.797 36.375 1 97.88 301 THR B O 1
ATOM 10362 N N . ASP B 1 302 ? -14.211 21.688 36.969 1 97.62 302 ASP B N 1
ATOM 10363 C CA . ASP B 1 302 ? -13.352 22.141 35.875 1 97.62 302 ASP B CA 1
ATOM 10364 C C . ASP B 1 302 ? -13.227 21.078 34.781 1 97.62 302 ASP B C 1
ATOM 10366 O O . ASP B 1 302 ? -12.344 20.219 34.875 1 97.62 302 ASP B O 1
ATOM 10370 N N . TRP B 1 303 ? -14.008 21.219 33.812 1 98.12 303 TRP B N 1
ATOM 10371 C CA . TRP B 1 303 ? -14.125 20.188 32.781 1 98.12 303 TRP B CA 1
ATOM 10372 C C . TRP B 1 303 ? -12.82 20.031 32.031 1 98.12 303 TRP B C 1
ATOM 10374 O O . TRP B 1 303 ? -12.461 18.922 31.609 1 98.12 303 TRP B O 1
ATOM 10384 N N . PHE B 1 304 ? -12.086 21.094 31.75 1 97.88 304 PHE B N 1
ATOM 10385 C CA . PHE B 1 304 ? -10.797 21.031 31.062 1 97.88 304 PHE B CA 1
ATOM 10386 C C . PHE B 1 304 ? -9.789 20.25 31.891 1 97.88 304 PHE B C 1
ATOM 10388 O O . PHE B 1 304 ? -9.102 19.359 31.375 1 97.88 304 PHE B O 1
ATOM 10395 N N . LYS B 1 305 ? -9.719 20.562 33.125 1 96.75 305 LYS B N 1
ATOM 10396 C CA . LYS B 1 305 ? -8.742 19.922 34 1 96.75 305 LYS B CA 1
ATOM 10397 C C . LYS B 1 305 ? -9.047 18.438 34.156 1 96.75 305 LYS B C 1
ATOM 10399 O O . LYS B 1 305 ? -8.125 17.609 34.25 1 96.75 305 LYS B O 1
ATOM 10404 N N . THR B 1 306 ? -10.312 18.109 34.25 1 96.69 306 THR B N 1
ATOM 10405 C CA . THR B 1 306 ? -10.711 16.719 34.406 1 96.69 306 THR B CA 1
ATOM 10406 C C . THR B 1 306 ? -10.375 15.906 33.156 1 96.69 306 THR B C 1
ATOM 10408 O O . THR B 1 306 ? -10.031 14.727 33.25 1 96.69 306 THR B O 1
ATOM 10411 N N . THR B 1 307 ? -10.398 16.5 32.062 1 97.75 307 THR B N 1
ATOM 10412 C CA . THR B 1 307 ? -10.273 15.805 30.797 1 97.75 307 THR B CA 1
ATOM 10413 C C . THR B 1 307 ? -8.82 15.766 30.344 1 97.75 307 THR B C 1
ATOM 10415 O O . THR B 1 307 ? -8.367 14.766 29.781 1 97.75 307 THR B O 1
ATOM 10418 N N . LEU B 1 308 ? -8.078 16.797 30.578 1 97.94 308 LEU B N 1
ATOM 10419 C CA . LEU B 1 308 ? -6.758 16.938 29.984 1 97.94 308 LEU B CA 1
ATOM 10420 C C . LEU B 1 308 ? -5.668 16.562 31 1 97.94 308 LEU B C 1
ATOM 10422 O O . LEU B 1 308 ? -5.793 16.844 32.188 1 97.94 308 LEU B O 1
ATOM 10426 N N . LYS B 1 309 ? -4.672 16 30.484 1 96.44 309 LYS B N 1
ATOM 10427 C CA . LYS B 1 309 ? -3.467 15.836 31.297 1 96.44 309 LYS B CA 1
ATOM 10428 C C . LYS B 1 309 ? -2.58 17.078 31.219 1 96.44 309 LYS B C 1
ATOM 10430 O O . LYS B 1 309 ? -2.686 17.859 30.281 1 96.44 309 LYS B O 1
ATOM 10435 N N . THR B 1 310 ? -1.721 17.094 32.188 1 95.81 310 THR B N 1
ATOM 10436 C CA . THR B 1 310 ? -0.835 18.25 32.25 1 95.81 310 THR B CA 1
ATOM 10437 C C . THR B 1 310 ? 0.212 18.188 31.125 1 95.81 310 THR B C 1
ATOM 10439 O O . THR B 1 310 ? 0.483 19.188 30.453 1 95.81 310 THR B O 1
ATOM 10442 N N . TRP B 1 311 ? 0.791 17.031 31 1 97.44 311 TRP B N 1
ATOM 10443 C CA . TRP B 1 311 ? 1.832 16.844 30 1 97.44 311 TRP B CA 1
ATOM 10444 C C . TRP B 1 311 ? 1.602 15.555 29.219 1 97.44 311 TRP B C 1
ATOM 10446 O O . TRP B 1 311 ? 1.235 14.523 29.797 1 97.44 311 TRP B O 1
ATOM 10456 N N . SER B 1 312 ? 1.72 15.625 27.953 1 97.88 312 SER B N 1
ATOM 10457 C CA . SER B 1 312 ? 1.613 14.469 27.062 1 97.88 312 SER B CA 1
ATOM 10458 C C . SER B 1 312 ? 2.945 14.18 26.391 1 97.88 312 SER B C 1
ATOM 10460 O O . SER B 1 312 ? 3.604 15.086 25.875 1 97.88 312 SER B O 1
ATOM 10462 N N . PRO B 1 313 ? 3.33 12.945 26.281 1 97.81 313 PRO B N 1
ATOM 10463 C CA . PRO B 1 313 ? 4.652 12.617 25.734 1 97.81 313 PRO B CA 1
ATOM 10464 C C . PRO B 1 313 ? 4.691 12.641 24.203 1 97.81 313 PRO B C 1
ATOM 10466 O O . PRO B 1 313 ? 3.672 12.406 23.562 1 97.81 313 PRO B O 1
ATOM 10469 N N . GLN B 1 314 ? 5.855 12.914 23.688 1 97.69 314 GLN B N 1
ATOM 10470 C CA . GLN B 1 314 ? 6.254 12.812 22.281 1 97.69 314 GLN B CA 1
ATOM 10471 C C . GLN B 1 314 ? 7.695 12.328 22.156 1 97.69 314 GLN B C 1
ATOM 10473 O O . GLN B 1 314 ? 8.57 12.766 22.906 1 97.69 314 GLN B O 1
ATOM 10478 N N . GLN B 1 315 ? 7.938 11.422 21.297 1 97.94 315 GLN B N 1
ATOM 10479 C CA . GLN B 1 315 ? 9.312 10.969 21.125 1 97.94 315 GLN B CA 1
ATOM 10480 C C . GLN B 1 315 ? 9.641 10.773 19.641 1 97.94 315 GLN B C 1
ATOM 10482 O O . GLN B 1 315 ? 8.75 10.492 18.844 1 97.94 315 GLN B O 1
ATOM 10487 N N . ARG B 1 316 ? 10.875 10.922 19.266 1 97.38 316 ARG B N 1
ATOM 10488 C CA . ARG B 1 316 ? 11.375 10.758 17.906 1 97.38 316 ARG B CA 1
ATOM 10489 C C . ARG B 1 316 ? 12.719 10.031 17.906 1 97.38 316 ARG B C 1
ATOM 10491 O O . ARG B 1 316 ? 13.57 10.289 18.75 1 97.38 316 ARG B O 1
ATOM 10498 N N . HIS B 1 317 ? 12.883 9.117 17.094 1 97.56 317 HIS B N 1
ATOM 10499 C CA . HIS B 1 317 ? 14.125 8.398 16.812 1 97.56 317 HIS B CA 1
ATOM 10500 C C . HIS B 1 317 ? 14.516 8.539 15.344 1 97.56 317 HIS B C 1
ATOM 10502 O O . HIS B 1 317 ? 13.664 8.414 14.453 1 97.56 317 HIS B O 1
ATOM 10508 N N . ASN B 1 318 ? 15.711 8.859 15.07 1 96.88 318 ASN B N 1
ATOM 10509 C CA . ASN B 1 318 ? 16.219 8.914 13.703 1 96.88 318 ASN B CA 1
ATOM 10510 C C . ASN B 1 318 ? 17.594 8.273 13.594 1 96.88 318 ASN B C 1
ATOM 10512 O O . ASN B 1 318 ? 18.516 8.617 14.352 1 96.88 318 ASN B O 1
ATOM 10516 N N . LEU B 1 319 ? 17.766 7.371 12.781 1 95.81 319 LEU B N 1
ATOM 10517 C CA . LEU B 1 319 ? 19.031 6.734 12.438 1 95.81 319 LEU B CA 1
ATOM 10518 C C . LEU B 1 319 ? 19.422 7.035 10.992 1 95.81 319 LEU B C 1
ATOM 10520 O O . LEU B 1 319 ? 18.641 6.762 10.07 1 95.81 319 LEU B O 1
ATOM 10524 N N . GLN B 1 320 ? 20.578 7.602 10.758 1 95.38 320 GLN B N 1
ATOM 10525 C CA . GLN B 1 320 ? 20.984 8 9.414 1 95.38 320 GLN B CA 1
ATOM 10526 C C . GLN B 1 320 ? 22.406 7.531 9.109 1 95.38 320 GLN B C 1
ATOM 10528 O O . GLN B 1 320 ? 23.312 7.73 9.914 1 95.38 320 GLN B O 1
ATOM 10533 N N . LEU B 1 321 ? 22.594 6.945 8.047 1 92.81 321 LEU B N 1
ATOM 10534 C CA . LEU B 1 321 ? 23.891 6.504 7.535 1 92.81 321 LEU B CA 1
ATOM 10535 C C . LEU B 1 321 ? 24.25 7.25 6.25 1 92.81 321 LEU B C 1
ATOM 10537 O O . LEU B 1 321 ? 23.484 7.23 5.285 1 92.81 321 LEU B O 1
ATOM 10541 N N . THR B 1 322 ? 25.344 7.895 6.266 1 91.88 322 THR B N 1
ATOM 10542 C CA . THR B 1 322 ? 25.797 8.609 5.082 1 91.88 322 THR B CA 1
ATOM 10543 C C . THR B 1 322 ? 27.234 8.227 4.746 1 91.88 322 THR B C 1
ATOM 10545 O O . THR B 1 322 ? 28.031 7.926 5.641 1 91.88 322 THR B O 1
ATOM 10548 N N . GLY B 1 323 ? 27.547 8.172 3.51 1 87.12 323 GLY B N 1
ATOM 10549 C CA . GLY B 1 323 ? 28.891 7.863 3.047 1 87.12 323 GLY B CA 1
ATOM 10550 C C . GLY B 1 323 ? 29 7.762 1.537 1 87.12 323 GLY B C 1
ATOM 10551 O O . GLY B 1 323 ? 28.047 8.102 0.821 1 87.12 323 GLY B O 1
ATOM 10552 N N . GLY B 1 324 ? 30.219 7.52 1.146 1 83.56 324 GLY B N 1
ATOM 10553 C CA . GLY B 1 324 ? 30.438 7.367 -0.283 1 83.56 324 GLY B CA 1
ATOM 10554 C C . GLY B 1 324 ? 31.906 7.172 -0.645 1 83.56 324 GLY B C 1
ATOM 10555 O O . GLY B 1 324 ? 32.781 7.234 0.223 1 83.56 324 GLY B O 1
ATOM 10556 N N . ALA B 1 325 ? 32.094 6.797 -1.953 1 80.06 325 ALA B N 1
ATOM 10557 C CA . ALA B 1 325 ? 33.406 6.676 -2.58 1 80.06 325 ALA B CA 1
ATOM 10558 C C . ALA B 1 325 ? 33.469 7.465 -3.885 1 80.06 325 ALA B C 1
ATOM 10560 O O . ALA B 1 325 ? 32.594 8.312 -4.145 1 80.06 325 ALA B O 1
ATOM 10561 N N . GLU B 1 326 ? 34.5 7.242 -4.602 1 75.94 326 GLU B N 1
ATOM 10562 C CA . GLU B 1 326 ? 34.719 8.023 -5.816 1 75.94 326 GLU B CA 1
ATOM 10563 C C . GLU B 1 326 ? 33.531 7.898 -6.773 1 75.94 326 GLU B C 1
ATOM 10565 O O . GLU B 1 326 ? 33.156 8.867 -7.445 1 75.94 326 GLU B O 1
ATOM 10570 N N . ASN B 1 327 ? 32.938 6.805 -6.828 1 82.69 327 ASN B N 1
ATOM 10571 C CA . ASN B 1 327 ? 31.953 6.609 -7.871 1 82.69 327 ASN B CA 1
ATOM 10572 C C . ASN B 1 327 ? 30.562 6.355 -7.277 1 82.69 327 ASN B C 1
ATOM 10574 O O . ASN B 1 327 ? 29.625 6 -7.996 1 82.69 327 ASN B O 1
ATOM 10578 N N . ILE B 1 328 ? 30.453 6.547 -5.926 1 85.81 328 ILE B N 1
ATOM 10579 C CA . ILE B 1 328 ? 29.141 6.305 -5.344 1 85.81 328 ILE B CA 1
ATOM 10580 C C . ILE B 1 328 ? 28.969 7.148 -4.086 1 85.81 328 ILE B C 1
ATOM 10582 O O . ILE B 1 328 ? 29.922 7.352 -3.332 1 85.81 328 ILE B O 1
ATOM 10586 N N . LYS B 1 329 ? 27.828 7.648 -3.879 1 91.31 329 LYS B N 1
ATOM 10587 C CA . LYS B 1 329 ? 27.375 8.312 -2.656 1 91.31 329 LYS B CA 1
ATOM 10588 C C . LYS B 1 329 ? 26.031 7.777 -2.201 1 91.31 329 LYS B C 1
ATOM 10590 O O . LYS B 1 329 ? 25.156 7.484 -3.025 1 91.31 329 LYS B O 1
ATOM 10595 N N . TYR B 1 330 ? 25.906 7.621 -0.863 1 91.19 330 TYR B N 1
ATOM 10596 C CA . TYR B 1 330 ? 24.641 7.047 -0.384 1 91.19 330 TYR B CA 1
ATOM 10597 C C . TYR B 1 330 ? 24.203 7.703 0.918 1 91.19 330 TYR B C 1
ATOM 10599 O O . TYR B 1 330 ? 25.047 8.156 1.707 1 91.19 330 TYR B O 1
ATOM 10607 N N . LEU B 1 331 ? 22.969 7.734 1.134 1 96.19 331 LEU B N 1
ATOM 10608 C CA . LEU B 1 331 ? 22.312 8.133 2.373 1 96.19 331 LEU B CA 1
ATOM 10609 C C . LEU B 1 331 ? 21.125 7.223 2.68 1 96.19 331 LEU B C 1
ATOM 10611 O O . LEU B 1 331 ? 20.297 6.973 1.811 1 96.19 331 LEU B O 1
ATOM 10615 N N . VAL B 1 332 ? 21.109 6.684 3.861 1 95.19 332 VAL B N 1
ATOM 10616 C CA . VAL B 1 332 ? 20 5.891 4.371 1 95.19 332 VAL B CA 1
ATOM 10617 C C . VAL B 1 332 ? 19.5 6.488 5.688 1 95.19 332 VAL B C 1
ATOM 10619 O O . VAL B 1 332 ? 20.297 6.73 6.602 1 95.19 332 VAL B O 1
ATOM 10622 N N . SER B 1 333 ? 18.234 6.68 5.746 1 97.69 333 SER B N 1
ATOM 10623 C CA . SER B 1 333 ? 17.656 7.27 6.953 1 97.69 333 SER B CA 1
ATOM 10624 C C . SER B 1 333 ? 16.422 6.508 7.406 1 97.69 333 SER B C 1
ATOM 10626 O O . SER B 1 333 ? 15.547 6.18 6.594 1 97.69 333 SER B O 1
ATOM 10628 N N . LEU B 1 334 ? 16.359 6.137 8.68 1 96.62 334 LEU B N 1
ATOM 10629 C CA . LEU B 1 334 ? 15.203 5.527 9.336 1 96.62 334 LEU B CA 1
ATOM 10630 C C . LEU B 1 334 ? 14.68 6.422 10.453 1 96.62 334 LEU B C 1
ATOM 10632 O O . LEU B 1 334 ? 15.453 6.934 11.266 1 96.62 334 LEU B O 1
ATOM 10636 N N . GLY B 1 335 ? 13.383 6.574 10.461 1 97.38 335 GLY B N 1
ATOM 10637 C CA . GLY B 1 335 ? 12.781 7.441 11.461 1 97.38 335 GLY B CA 1
ATOM 10638 C C . GLY B 1 335 ? 11.547 6.844 12.109 1 97.38 335 GLY B C 1
ATOM 10639 O O . GLY B 1 335 ? 10.828 6.07 11.477 1 97.38 335 GLY B O 1
ATOM 10640 N N . TYR B 1 336 ? 11.32 7.188 13.391 1 97.81 336 TYR B N 1
ATOM 10641 C CA . TYR B 1 336 ? 10.125 6.836 14.148 1 97.81 336 TYR B CA 1
ATOM 10642 C C . TYR B 1 336 ? 9.648 8.016 14.984 1 97.81 336 TYR B C 1
ATOM 10644 O O . TYR B 1 336 ? 10.445 8.68 15.648 1 97.81 336 TYR B O 1
ATOM 10652 N N . LEU B 1 337 ? 8.391 8.289 14.875 1 98.19 337 LEU B N 1
ATOM 10653 C CA . LEU B 1 337 ? 7.758 9.367 15.633 1 98.19 337 LEU B CA 1
ATOM 10654 C C . LEU B 1 337 ? 6.5 8.867 16.328 1 98.19 337 LEU B C 1
ATOM 10656 O O . LEU B 1 337 ? 5.691 8.156 15.734 1 98.19 337 LEU B O 1
ATOM 10660 N N . ASP B 1 338 ? 6.363 9.156 17.609 1 98.38 338 ASP B N 1
ATOM 10661 C CA . ASP B 1 338 ? 5.191 8.844 18.422 1 98.38 338 ASP B CA 1
ATOM 10662 C C . ASP B 1 338 ? 4.723 10.07 19.203 1 98.38 338 ASP B C 1
ATOM 10664 O O . ASP B 1 338 ? 5.465 10.617 20.016 1 98.38 338 ASP B O 1
ATOM 10668 N N . GLN B 1 339 ? 3.498 10.492 18.938 1 98.25 339 GLN B N 1
ATOM 10669 C CA . GLN B 1 339 ? 2.92 11.672 19.578 1 98.25 339 GLN B CA 1
ATOM 10670 C C . GLN B 1 339 ? 1.585 11.336 20.25 1 98.25 339 GLN B C 1
ATOM 10672 O O . GLN B 1 339 ? 0.65 10.891 19.578 1 98.25 339 GLN B O 1
ATOM 10677 N N . ASP B 1 340 ? 1.488 11.617 21.516 1 98.12 340 ASP B N 1
ATOM 10678 C CA . ASP B 1 340 ? 0.263 11.359 22.266 1 98.12 340 ASP B CA 1
ATOM 10679 C C . ASP B 1 340 ? -0.625 12.602 22.312 1 98.12 340 ASP B C 1
ATOM 10681 O O . ASP B 1 340 ? -0.164 13.711 22.031 1 98.12 340 ASP B O 1
ATOM 10685 N N . GLY B 1 341 ? -1.979 12.422 22.547 1 98 341 GLY B N 1
ATOM 10686 C CA . GLY B 1 341 ? -2.914 13.523 22.703 1 98 341 GLY B CA 1
ATOM 10687 C C . GLY B 1 341 ? -2.977 14.062 24.125 1 98 341 GLY B C 1
ATOM 10688 O O . GLY B 1 341 ? -2.424 13.461 25.047 1 98 341 GLY B O 1
ATOM 10689 N N . TYR B 1 342 ? -3.68 15.172 24.359 1 97.88 342 TYR B N 1
ATOM 10690 C CA . TYR B 1 342 ? -3.752 15.852 25.641 1 97.88 342 TYR B CA 1
ATOM 10691 C C . TYR B 1 342 ? -4.648 15.094 26.609 1 97.88 342 TYR B C 1
ATOM 10693 O O . TYR B 1 342 ? -4.605 15.328 27.828 1 97.88 342 TYR B O 1
ATOM 10701 N N . TYR B 1 343 ? -5.457 14.211 26.125 1 98.62 343 TYR B N 1
ATOM 10702 C CA . TYR B 1 343 ? -6.535 13.625 26.922 1 98.62 343 TYR B CA 1
ATOM 10703 C C . TYR B 1 343 ? -5.992 12.594 27.906 1 98.62 343 TYR B C 1
ATOM 10705 O O . TYR B 1 343 ? -5.016 11.898 27.609 1 98.62 343 TYR B O 1
ATOM 10713 N N . LYS B 1 344 ? -6.645 12.523 29.078 1 97.56 344 LYS B N 1
ATOM 10714 C CA . LYS B 1 344 ? -6.391 11.383 29.953 1 97.56 344 LYS B CA 1
ATOM 10715 C C . LYS B 1 344 ? -6.914 10.086 29.344 1 97.56 344 LYS B C 1
ATOM 10717 O O . LYS B 1 344 ? -8.031 10.047 28.828 1 97.56 344 LYS B O 1
ATOM 10722 N N . LYS B 1 345 ? -6.117 9 29.375 1 96.06 345 LYS B N 1
ATOM 10723 C CA . LYS B 1 345 ? -6.457 7.742 28.719 1 96.06 345 LYS B CA 1
ATOM 10724 C C . LYS B 1 345 ? -6.824 7.977 27.25 1 96.06 345 LYS B C 1
ATOM 10726 O O . LYS B 1 345 ? -7.855 7.496 26.781 1 96.06 345 LYS B O 1
ATOM 10731 N N . SER B 1 346 ? -6.023 8.688 26.656 1 96.75 346 SER B N 1
ATOM 10732 C CA . SER B 1 346 ? -6.277 9.25 25.328 1 96.75 346 SER B CA 1
ATOM 10733 C C . SER B 1 346 ? -6.371 8.164 24.266 1 96.75 346 SER B C 1
ATOM 10735 O O . SER B 1 346 ? -5.484 7.312 24.172 1 96.75 346 SER B O 1
ATOM 10737 N N . ALA B 1 347 ? -7.41 8.258 23.484 1 97.75 347 ALA B N 1
ATOM 10738 C CA . ALA B 1 347 ? -7.492 7.453 22.266 1 97.75 347 ALA B CA 1
ATOM 10739 C C . ALA B 1 347 ? -6.824 8.164 21.094 1 97.75 347 ALA B C 1
ATOM 10741 O O . ALA B 1 347 ? -6.574 7.555 20.047 1 97.75 347 ALA B O 1
ATOM 10742 N N . THR B 1 348 ? -6.508 9.406 21.25 1 98.38 348 THR B N 1
ATOM 10743 C CA . THR B 1 348 ? -5.875 10.188 20.203 1 98.38 348 THR B CA 1
ATOM 10744 C C . THR B 1 348 ? -4.359 9.992 20.203 1 98.38 348 THR B C 1
ATOM 10746 O O . THR B 1 348 ? -3.723 10.109 21.25 1 98.38 348 THR B O 1
ATOM 10749 N N . GLY B 1 349 ? -3.832 9.727 19.094 1 98.12 349 GLY B N 1
ATOM 10750 C CA . GLY B 1 349 ? -2.393 9.586 18.938 1 98.12 349 GLY B CA 1
ATOM 10751 C C . GLY B 1 349 ? -1.951 9.477 17.484 1 98.12 349 GLY B C 1
ATOM 10752 O O . GLY B 1 349 ? -2.777 9.281 16.594 1 98.12 349 GLY B O 1
ATOM 10753 N N . TYR B 1 350 ? -0.648 9.672 17.266 1 98.06 350 TYR B N 1
ATOM 10754 C CA . TYR B 1 350 ? -0.055 9.609 15.93 1 98.06 350 TYR B CA 1
ATOM 10755 C C . TYR B 1 350 ? 1.286 8.891 15.961 1 98.06 350 TYR B C 1
ATOM 10757 O O . TYR B 1 350 ? 2.146 9.203 16.797 1 98.06 350 TYR B O 1
ATOM 10765 N N . LYS B 1 351 ? 1.474 7.969 15.102 1 98.25 351 LYS B N 1
ATOM 10766 C CA . LYS B 1 351 ? 2.744 7.285 14.883 1 98.25 351 LYS B CA 1
ATOM 10767 C C . LYS B 1 351 ? 3.18 7.371 13.43 1 98.25 351 LYS B C 1
ATOM 10769 O O . LYS B 1 351 ? 2.342 7.379 12.523 1 98.25 351 LYS B O 1
ATOM 10774 N N . GLN B 1 352 ? 4.469 7.453 13.234 1 98.12 352 GLN B N 1
ATOM 10775 C CA . GLN B 1 352 ? 5.012 7.539 11.883 1 98.12 352 GLN B CA 1
ATOM 10776 C C . GLN B 1 352 ? 6.301 6.738 11.75 1 98.12 352 GLN B C 1
ATOM 10778 O O . GLN B 1 352 ? 7.137 6.746 12.656 1 98.12 352 GLN B O 1
ATOM 10783 N N . TYR B 1 353 ? 6.484 6.07 10.703 1 97.5 353 TYR B N 1
ATOM 10784 C CA . TYR B 1 353 ? 7.688 5.34 10.328 1 97.5 353 TYR B CA 1
ATOM 10785 C C . TYR B 1 353 ? 8.234 5.828 8.992 1 97.5 353 TYR B C 1
ATOM 10787 O O . TYR B 1 353 ? 7.5 5.895 8.008 1 97.5 353 TYR B O 1
ATOM 10795 N N . ASP B 1 354 ? 9.516 6.152 8.961 1 96.56 354 ASP B N 1
ATOM 10796 C CA . ASP B 1 354 ? 10.117 6.738 7.77 1 96.56 354 ASP B CA 1
ATOM 10797 C C . ASP B 1 354 ? 11.305 5.91 7.289 1 96.56 354 ASP B C 1
ATOM 10799 O O . ASP B 1 354 ? 12.086 5.406 8.102 1 96.56 354 ASP B O 1
ATOM 10803 N N . LEU B 1 355 ? 11.422 5.859 5.984 1 96.69 355 LEU B N 1
ATOM 10804 C CA . LEU B 1 355 ? 12.578 5.316 5.281 1 96.69 355 LEU B CA 1
ATOM 10805 C C . LEU B 1 355 ? 12.977 6.215 4.113 1 96.69 355 LEU B C 1
ATOM 10807 O O . LEU B 1 355 ? 12.125 6.645 3.336 1 96.69 355 LEU B O 1
ATOM 10811 N N . ARG B 1 356 ? 14.211 6.543 4.027 1 97.62 356 ARG B N 1
ATOM 10812 C CA . ARG B 1 356 ? 14.727 7.27 2.871 1 97.62 356 ARG B CA 1
ATOM 10813 C C . ARG B 1 356 ? 16.062 6.688 2.406 1 97.62 356 ARG B C 1
ATOM 10815 O O . ARG B 1 356 ? 16.953 6.43 3.221 1 97.62 356 ARG B O 1
ATOM 10822 N N . ILE B 1 357 ? 16.219 6.523 1.166 1 96.31 357 ILE B N 1
ATOM 10823 C CA . ILE B 1 357 ? 17.453 6.098 0.52 1 96.31 357 ILE B CA 1
ATOM 10824 C C . ILE B 1 357 ? 17.75 7.02 -0.659 1 96.31 357 ILE B C 1
ATOM 10826 O O . ILE B 1 357 ? 16.922 7.188 -1.557 1 96.31 357 ILE B O 1
ATOM 10830 N N . ASN B 1 358 ? 18.828 7.578 -0.652 1 96.69 358 ASN B N 1
ATOM 10831 C CA . ASN B 1 358 ? 19.359 8.344 -1.776 1 96.69 358 ASN B CA 1
ATOM 10832 C C . ASN B 1 358 ? 20.688 7.781 -2.258 1 96.69 358 ASN B C 1
ATOM 10834 O O . ASN B 1 358 ? 21.656 7.738 -1.498 1 96.69 358 ASN B O 1
ATOM 10838 N N . LEU B 1 359 ? 20.734 7.453 -3.516 1 93.88 359 LEU B N 1
ATOM 10839 C CA . LEU B 1 359 ? 21.922 6.875 -4.129 1 93.88 359 LEU B CA 1
ATOM 10840 C C . LEU B 1 359 ? 22.328 7.664 -5.371 1 93.88 359 LEU B C 1
ATOM 10842 O O . LEU B 1 359 ? 21.469 8.062 -6.168 1 93.88 359 LEU B O 1
ATOM 10846 N N . GLU B 1 360 ? 23.578 7.934 -5.477 1 93.62 360 GLU B N 1
ATOM 10847 C CA . GLU B 1 360 ? 24.172 8.531 -6.668 1 93.62 360 GLU B CA 1
ATOM 10848 C C . GLU B 1 360 ? 25.391 7.738 -7.137 1 93.62 360 GLU B C 1
ATOM 10850 O O . GLU B 1 360 ? 26.328 7.52 -6.367 1 93.62 360 GLU B O 1
ATOM 10855 N N . ALA B 1 361 ? 25.391 7.363 -8.383 1 90.62 361 ALA B N 1
ATOM 10856 C CA . ALA B 1 361 ? 26.469 6.551 -8.922 1 90.62 361 ALA B CA 1
ATOM 10857 C C . ALA B 1 361 ? 26.984 7.121 -10.242 1 90.62 361 ALA B C 1
ATOM 10859 O O . ALA B 1 361 ? 26.203 7.34 -11.172 1 90.62 361 ALA B O 1
ATOM 10860 N N . ALA B 1 362 ? 28.25 7.355 -10.289 1 89.75 362 ALA B N 1
ATOM 10861 C CA . ALA B 1 362 ? 28.891 7.691 -11.555 1 89.75 362 ALA B CA 1
ATOM 10862 C C . ALA B 1 362 ? 29.297 6.434 -12.32 1 89.75 362 ALA B C 1
ATOM 10864 O O . ALA B 1 362 ? 30.359 5.871 -12.086 1 89.75 362 ALA B O 1
ATOM 10865 N N . VAL B 1 363 ? 28.5 6.09 -13.242 1 85.5 363 VAL B N 1
ATOM 10866 C CA . VAL B 1 363 ? 28.719 4.855 -14 1 85.5 363 VAL B CA 1
ATOM 10867 C C . VAL B 1 363 ? 29.891 5.035 -14.961 1 85.5 363 VAL B C 1
ATOM 10869 O O . VAL B 1 363 ? 30.625 4.082 -15.242 1 85.5 363 VAL B O 1
ATOM 10872 N N . SER B 1 364 ? 30.031 6.242 -15.555 1 84.44 364 SER B N 1
ATOM 10873 C CA . SER B 1 364 ? 31.156 6.652 -16.391 1 84.44 364 SER B CA 1
ATOM 10874 C C . SER B 1 364 ? 31.422 8.148 -16.266 1 84.44 364 SER B C 1
ATOM 10876 O O . SER B 1 364 ? 30.734 8.844 -15.508 1 84.44 364 SER B O 1
ATOM 10878 N N . LYS B 1 365 ? 32.406 8.562 -16.922 1 85.69 365 LYS B N 1
ATOM 10879 C CA . LYS B 1 365 ? 32.719 9.992 -16.906 1 85.69 365 LYS B CA 1
ATOM 10880 C C . LYS B 1 365 ? 31.562 10.797 -17.516 1 85.69 365 LYS B C 1
ATOM 10882 O O . LYS B 1 365 ? 31.438 12 -17.281 1 85.69 365 LYS B O 1
ATOM 10887 N N . TYR B 1 366 ? 30.656 10.078 -18.281 1 90.12 366 TYR B N 1
ATOM 10888 C CA . TYR B 1 366 ? 29.625 10.797 -19.016 1 90.12 366 TYR B CA 1
ATOM 10889 C C . TYR B 1 366 ? 28.25 10.547 -18.406 1 90.12 366 TYR B C 1
ATOM 10891 O O . TYR B 1 366 ? 27.297 11.297 -18.672 1 90.12 366 TYR B O 1
ATOM 10899 N N . VAL B 1 367 ? 28.109 9.445 -17.594 1 92.12 367 VAL B N 1
ATOM 10900 C CA . VAL B 1 367 ? 26.766 9.07 -17.172 1 92.12 367 VAL B CA 1
ATOM 10901 C C . VAL B 1 367 ? 26.703 9.008 -15.648 1 92.12 367 VAL B C 1
ATOM 10903 O O . VAL B 1 367 ? 27.5 8.305 -15.023 1 92.12 367 VAL B O 1
ATOM 10906 N N . THR B 1 368 ? 25.766 9.68 -15.062 1 93.06 368 THR B N 1
ATOM 10907 C CA . THR B 1 368 ? 25.484 9.625 -13.633 1 93.06 368 THR B CA 1
ATOM 10908 C C . THR B 1 368 ? 24.031 9.188 -13.383 1 93.06 368 THR B C 1
ATOM 10910 O O . THR B 1 368 ? 23.109 9.727 -14 1 93.06 368 THR B O 1
ATOM 10913 N N . LEU B 1 369 ? 23.891 8.219 -12.516 1 93.81 369 LEU B N 1
ATOM 10914 C CA . LEU B 1 369 ? 22.578 7.73 -12.125 1 93.81 369 LEU B CA 1
ATOM 10915 C C . LEU B 1 369 ? 22.25 8.109 -10.688 1 93.81 369 LEU B C 1
ATOM 10917 O O . LEU B 1 369 ? 23.109 7.992 -9.805 1 93.81 369 LEU B O 1
ATOM 10921 N N . THR B 1 370 ? 21.094 8.625 -10.492 1 95.44 370 THR B N 1
ATOM 10922 C CA . THR B 1 370 ? 20.609 8.93 -9.148 1 95.44 370 THR B CA 1
ATOM 10923 C C . THR B 1 370 ? 19.281 8.227 -8.875 1 95.44 370 THR B C 1
ATOM 10925 O O . THR B 1 370 ? 18.406 8.172 -9.75 1 95.44 370 THR B O 1
ATOM 10928 N N . LEU B 1 371 ? 19.156 7.652 -7.691 1 95.19 371 LEU B N 1
ATOM 10929 C CA . LEU B 1 371 ? 17.922 6.988 -7.266 1 95.19 371 LEU B CA 1
ATOM 10930 C C . LEU B 1 371 ? 17.516 7.445 -5.867 1 95.19 371 LEU B C 1
ATOM 10932 O O . LEU B 1 371 ? 18.328 7.391 -4.934 1 95.19 371 LEU B O 1
ATOM 10936 N N . GLY B 1 372 ? 16.328 7.926 -5.746 1 96.75 372 GLY B N 1
ATOM 10937 C CA . GLY B 1 372 ? 15.727 8.258 -4.461 1 96.75 372 GLY B CA 1
ATOM 10938 C C . GLY B 1 372 ? 14.492 7.445 -4.145 1 96.75 372 GLY B C 1
ATOM 10939 O O . GLY B 1 372 ? 13.602 7.309 -4.984 1 96.75 372 GLY B O 1
ATOM 10940 N N . ILE B 1 373 ? 14.508 6.879 -2.947 1 96.25 373 ILE B N 1
ATOM 10941 C CA . ILE B 1 373 ? 13.367 6.098 -2.477 1 96.25 373 ILE B CA 1
ATOM 10942 C C . ILE B 1 373 ? 12.898 6.633 -1.124 1 96.25 373 ILE B C 1
ATOM 10944 O O . ILE B 1 373 ? 13.711 6.852 -0.222 1 96.25 373 ILE B O 1
ATOM 10948 N N . THR B 1 374 ? 11.625 6.789 -1.011 1 96.44 374 THR B N 1
ATOM 10949 C CA . THR B 1 374 ? 11.031 7.191 0.259 1 96.44 374 THR B CA 1
ATOM 10950 C C . THR B 1 374 ? 9.852 6.289 0.616 1 96.44 374 THR B C 1
ATOM 10952 O O . THR B 1 374 ? 8.977 6.047 -0.215 1 96.44 374 THR B O 1
ATOM 10955 N N . GLY B 1 375 ? 9.867 5.707 1.767 1 95.75 375 GLY B N 1
ATOM 10956 C CA . GLY B 1 375 ? 8.742 5.043 2.395 1 95.75 375 GLY B CA 1
ATOM 10957 C C . GLY B 1 375 ? 8.289 5.715 3.676 1 95.75 375 GLY B C 1
ATOM 10958 O O . GLY B 1 375 ? 9.109 6.129 4.492 1 95.75 375 GLY B O 1
ATOM 10959 N N . ARG B 1 376 ? 6.996 5.848 3.797 1 97.38 376 ARG B N 1
ATOM 10960 C CA . ARG B 1 376 ? 6.449 6.477 4.996 1 97.38 376 ARG B CA 1
ATOM 10961 C C . ARG B 1 376 ? 5.094 5.883 5.355 1 97.38 376 ARG B C 1
ATOM 10963 O O . ARG B 1 376 ? 4.242 5.688 4.484 1 97.38 376 ARG B O 1
ATOM 10970 N N . GLU B 1 377 ? 4.898 5.555 6.574 1 97.5 377 GLU B N 1
ATOM 10971 C CA . GLU B 1 377 ? 3.596 5.164 7.109 1 97.5 377 GLU B CA 1
ATOM 10972 C C . GLU B 1 377 ? 3.117 6.152 8.172 1 97.5 377 GLU B C 1
ATOM 10974 O O . GLU B 1 377 ? 3.854 6.473 9.102 1 97.5 377 GLU B O 1
ATOM 10979 N N . GLU B 1 378 ? 1.984 6.613 7.953 1 98.12 378 GLU B N 1
ATOM 10980 C CA . GLU B 1 378 ? 1.29 7.445 8.93 1 98.12 378 GLU B CA 1
ATOM 10981 C C . GLU B 1 378 ? 0.142 6.68 9.586 1 98.12 378 GLU B C 1
ATOM 10983 O O . GLU B 1 378 ? -0.763 6.203 8.898 1 98.12 378 GLU B O 1
ATOM 10988 N N . ALA B 1 379 ? 0.207 6.578 10.906 1 98.06 379 ALA B N 1
ATOM 10989 C CA . ALA B 1 379 ? -0.856 5.902 11.648 1 98.06 379 ALA B CA 1
ATOM 10990 C C . ALA B 1 379 ? -1.543 6.859 12.617 1 98.06 379 ALA B C 1
ATOM 10992 O O . ALA B 1 379 ? -0.978 7.215 13.656 1 98.06 379 ALA B O 1
ATOM 10993 N N . ARG B 1 380 ? -2.74 7.23 12.273 1 98.19 380 ARG B N 1
ATOM 10994 C CA . ARG B 1 380 ? -3.57 8.07 13.133 1 98.19 380 ARG B CA 1
ATOM 10995 C C . ARG B 1 380 ? -4.586 7.234 13.898 1 98.19 380 ARG B C 1
ATOM 10997 O O . ARG B 1 380 ? -5.168 6.297 13.352 1 98.19 380 ARG B O 1
ATOM 11004 N N . ASN B 1 381 ? -4.711 7.523 15.141 1 98.44 381 ASN B N 1
ATOM 11005 C CA . ASN B 1 381 ? -5.746 6.934 15.977 1 98.44 381 ASN B CA 1
ATOM 11006 C C . ASN B 1 381 ? -6.566 8 16.688 1 98.44 381 ASN B C 1
ATOM 11008 O O . ASN B 1 381 ? -6.008 8.898 17.328 1 98.44 381 ASN B O 1
ATOM 11012 N N . TYR B 1 382 ? -7.902 7.926 16.562 1 98.5 382 TYR B N 1
ATOM 11013 C CA . TYR B 1 382 ? -8.828 8.867 17.188 1 98.5 382 TYR B CA 1
ATOM 11014 C C . TYR B 1 382 ? -9.992 8.141 17.844 1 98.5 382 TYR B C 1
ATOM 11016 O O . TYR B 1 382 ? -10.258 6.977 17.547 1 98.5 382 TYR B O 1
ATOM 11024 N N . PRO B 1 383 ? -10.617 8.836 18.859 1 98 383 PRO B N 1
ATOM 11025 C CA . PRO B 1 383 ? -11.945 8.344 19.25 1 98 383 PRO B CA 1
ATOM 11026 C C . PRO B 1 383 ? -12.984 8.523 18.156 1 98 383 PRO B C 1
ATOM 11028 O O . PRO B 1 383 ? -12.68 9.055 17.078 1 98 383 PRO B O 1
ATOM 11031 N N . THR B 1 384 ? -14.172 8.07 18.406 1 97.44 384 THR B N 1
ATOM 11032 C CA . THR B 1 384 ? -15.203 8.109 17.375 1 97.44 384 THR B CA 1
ATOM 11033 C C . THR B 1 384 ? -15.836 9.5 17.297 1 97.44 384 THR B C 1
ATOM 11035 O O . THR B 1 384 ? -16.531 9.82 16.344 1 97.44 384 THR B O 1
ATOM 11038 N N . VAL B 1 385 ? -15.602 10.32 18.328 1 97.44 385 VAL B N 1
ATOM 11039 C CA . VAL B 1 385 ? -16.062 11.711 18.328 1 97.44 385 VAL B CA 1
ATOM 11040 C C . VAL B 1 385 ? -14.898 12.641 17.984 1 97.44 385 VAL B C 1
ATOM 11042 O O . VAL B 1 385 ? -13.805 12.5 18.547 1 97.44 385 VAL B O 1
ATOM 11045 N N . GLY B 1 386 ? -15.109 13.594 17.094 1 96.81 386 GLY B N 1
ATOM 11046 C CA . GLY B 1 386 ? -14.047 14.477 16.625 1 96.81 386 GLY B CA 1
ATOM 11047 C C . GLY B 1 386 ? -13.656 15.531 17.641 1 96.81 386 GLY B C 1
ATOM 11048 O O . GLY B 1 386 ? -14.422 15.836 18.562 1 96.81 386 GLY B O 1
ATOM 11049 N N . ALA B 1 387 ? -12.523 16.141 17.453 1 97.81 387 ALA B N 1
ATOM 11050 C CA . ALA B 1 387 ? -11.977 17.125 18.375 1 97.81 387 ALA B CA 1
ATOM 11051 C C . ALA B 1 387 ? -12.883 18.344 18.469 1 97.81 387 ALA B C 1
ATOM 11053 O O . ALA B 1 387 ? -13.023 18.953 19.531 1 97.81 387 ALA B O 1
ATOM 11054 N N . GLY B 1 388 ? -13.445 18.766 17.344 1 97.31 388 GLY B N 1
ATOM 11055 C CA . GLY B 1 388 ? -14.367 19.891 17.375 1 97.31 388 GLY B CA 1
ATOM 11056 C C . GLY B 1 388 ? -15.5 19.703 18.359 1 97.31 388 GLY B C 1
ATOM 11057 O O . GLY B 1 388 ? -15.773 20.578 19.172 1 97.31 388 GLY B O 1
ATOM 11058 N N . ASP B 1 389 ? -16.078 18.562 18.359 1 97.81 389 ASP B N 1
ATOM 11059 C CA . ASP B 1 389 ? -17.188 18.25 19.266 1 97.81 389 ASP B CA 1
ATOM 11060 C C . ASP B 1 389 ? -16.688 18.062 20.703 1 97.81 389 ASP B C 1
ATOM 11062 O O . ASP B 1 389 ? -17.359 18.469 21.656 1 97.81 389 ASP B O 1
ATOM 11066 N N . ILE B 1 390 ? -15.602 17.484 20.875 1 98.19 390 ILE B N 1
ATOM 11067 C CA . ILE B 1 390 ? -15.047 17.266 22.203 1 98.19 390 ILE B CA 1
ATOM 11068 C C . ILE B 1 390 ? -14.805 18.609 22.891 1 98.19 390 ILE B C 1
ATOM 11070 O O . ILE B 1 390 ? -15.227 18.812 24.031 1 98.19 390 ILE B O 1
ATOM 11074 N N . PHE B 1 391 ? -14.172 19.469 22.234 1 98.19 391 PHE B N 1
ATOM 11075 C CA . PHE B 1 391 ? -13.875 20.766 22.844 1 98.19 391 PHE B CA 1
ATOM 11076 C C . PHE B 1 391 ? -15.125 21.625 22.938 1 98.19 391 PHE B C 1
ATOM 11078 O O . PHE B 1 391 ? -15.242 22.484 23.812 1 98.19 391 PHE B O 1
ATOM 11085 N N . ARG B 1 392 ? -16.078 21.375 22.047 1 98.25 392 ARG B N 1
ATOM 11086 C CA . ARG B 1 392 ? -17.375 22.016 22.219 1 98.25 392 ARG B CA 1
ATOM 11087 C C . ARG B 1 392 ? -18 21.625 23.547 1 98.25 392 ARG B C 1
ATOM 11089 O O . ARG B 1 392 ? -18.531 22.469 24.266 1 98.25 392 ARG B O 1
ATOM 11096 N N . MET B 1 393 ? -17.906 20.391 23.859 1 98.44 393 MET B N 1
ATOM 11097 C CA . MET B 1 393 ? -18.469 19.922 25.125 1 98.44 393 MET B CA 1
ATOM 11098 C C . MET B 1 393 ? -17.656 20.453 26.312 1 98.44 393 MET B C 1
ATOM 11100 O O . MET B 1 393 ? -18.219 20.719 27.375 1 98.44 393 MET B O 1
ATOM 11104 N N . LEU B 1 394 ? -16.406 20.594 26.188 1 98.31 394 LEU B N 1
ATOM 11105 C CA . LEU B 1 394 ? -15.602 21.172 27.25 1 98.31 394 LEU B CA 1
ATOM 11106 C C . LEU B 1 394 ? -15.992 22.609 27.516 1 98.31 394 LEU B C 1
ATOM 11108 O O . LEU B 1 394 ? -16.109 23.031 28.672 1 98.31 394 LEU B O 1
ATOM 11112 N N . MET B 1 395 ? -16.156 23.328 26.453 1 98.06 395 MET B N 1
ATOM 11113 C CA . MET B 1 395 ? -16.547 24.734 26.562 1 98.06 395 MET B CA 1
ATOM 11114 C C . MET B 1 395 ? -17.938 24.844 27.203 1 98.06 395 MET B C 1
ATOM 11116 O O . MET B 1 395 ? -18.203 25.797 27.953 1 98.06 395 MET B O 1
ATOM 11120 N N . ARG B 1 396 ? -18.75 23.875 26.922 1 98.38 396 ARG B N 1
ATOM 11121 C CA . ARG B 1 396 ? -20.125 23.953 27.391 1 98.38 396 ARG B CA 1
ATOM 11122 C C . ARG B 1 396 ? -20.281 23.297 28.766 1 98.38 396 ARG B C 1
ATOM 11124 O O . ARG B 1 396 ? -21.312 23.453 29.422 1 98.38 396 ARG B O 1
ATOM 11131 N N . GLY B 1 397 ? -19.266 22.609 29.219 1 98.12 397 GLY B N 1
ATOM 11132 C CA . GLY B 1 397 ? -19.359 21.922 30.5 1 98.12 397 GLY B CA 1
ATOM 11133 C C . GLY B 1 397 ? -19.766 22.828 31.641 1 98.12 397 GLY B C 1
ATOM 11134 O O . GLY B 1 397 ? -19 23.734 32.031 1 98.12 397 GLY B O 1
ATOM 11135 N N . LYS B 1 398 ? -20.953 22.547 32.25 1 98 398 LYS B N 1
ATOM 11136 C CA . LYS B 1 398 ? -21.438 23.344 33.375 1 98 398 LYS B CA 1
ATOM 11137 C C . LYS B 1 398 ? -20.719 22.984 34.656 1 98 398 LYS B C 1
ATOM 11139 O O . LYS B 1 398 ? -20.672 21.812 35.062 1 98 398 LYS B O 1
ATOM 11144 N N . PRO B 1 399 ? -20.156 24.031 35.312 1 98.31 399 PRO B N 1
ATOM 11145 C CA . PRO B 1 399 ? -19.406 23.75 36.531 1 98.31 399 PRO B CA 1
ATOM 11146 C C . PRO B 1 399 ? -20.297 23.203 37.656 1 98.31 399 PRO B C 1
ATOM 11148 O O . PRO B 1 399 ? -19.797 22.656 38.656 1 98.31 399 PRO B O 1
ATOM 11151 N N . THR B 1 400 ? -21.641 23.281 37.469 1 97.75 400 THR B N 1
ATOM 11152 C CA . THR B 1 400 ? -22.609 22.828 38.469 1 97.75 400 THR B CA 1
ATOM 11153 C C . THR B 1 400 ? -22.969 21.359 38.25 1 97.75 400 THR B C 1
ATOM 11155 O O . THR B 1 400 ? -23.812 20.828 38.969 1 97.75 400 THR B O 1
ATOM 11158 N N . GLU B 1 401 ? -22.344 20.719 37.312 1 96.44 401 GLU B N 1
ATOM 11159 C CA . GLU B 1 401 ? -22.594 19.328 37 1 96.44 401 GLU B CA 1
ATOM 11160 C C . GLU B 1 401 ? -21.312 18.5 37.125 1 96.44 401 GLU B C 1
ATOM 11162 O O . GLU B 1 401 ? -20.219 19.016 36.906 1 96.44 401 GLU B O 1
ATOM 11167 N N . GLN B 1 402 ? -21.516 17.188 37.406 1 96.5 402 GLN B N 1
ATOM 11168 C CA . GLN B 1 402 ? -20.375 16.297 37.531 1 96.5 402 GLN B CA 1
ATOM 11169 C C . GLN B 1 402 ? -19.938 15.734 36.188 1 96.5 402 GLN B C 1
ATOM 11171 O O . GLN B 1 402 ? -20.75 15.203 35.438 1 96.5 402 GLN B O 1
ATOM 11176 N N . GLU B 1 403 ? -18.672 15.867 35.938 1 97.75 403 GLU B N 1
ATOM 11177 C CA . GLU B 1 403 ? -18.125 15.195 34.781 1 97.75 403 GLU B CA 1
ATOM 11178 C C . GLU B 1 403 ? -17.859 13.719 35.062 1 97.75 403 GLU B C 1
ATOM 11180 O O . GLU B 1 403 ? -18.062 12.867 34.188 1 97.75 403 GLU B O 1
ATOM 11185 N N . VAL B 1 404 ? -17.391 13.469 36.219 1 97.44 404 VAL B N 1
ATOM 11186 C CA . VAL B 1 404 ? -17.109 12.133 36.719 1 97.44 404 VAL B CA 1
ATOM 11187 C C . VAL B 1 404 ? -17.5 12.031 38.188 1 97.44 404 VAL B C 1
ATOM 11189 O O . VAL B 1 404 ? -17.281 12.961 38.969 1 97.44 404 VAL B O 1
ATOM 11192 N N . TRP B 1 405 ? -18.125 10.938 38.5 1 96.31 405 TRP B N 1
ATOM 11193 C CA . TRP B 1 405 ? -18.5 10.703 39.875 1 96.31 405 TRP B CA 1
ATOM 11194 C C . TRP B 1 405 ? -17.297 10.297 40.719 1 96.31 405 TRP B C 1
ATOM 11196 O O . TRP B 1 405 ? -16.297 9.82 40.188 1 96.31 405 TRP B O 1
ATOM 11206 N N . PRO B 1 406 ? -17.328 10.438 42 1 93.19 406 PRO B N 1
ATOM 11207 C CA . PRO B 1 406 ? -16.188 10.125 42.875 1 93.19 406 PRO B CA 1
ATOM 11208 C C . PRO B 1 406 ? -15.711 8.688 42.719 1 93.19 406 PRO B C 1
ATOM 11210 O O . PRO B 1 406 ? -14.531 8.398 42.906 1 93.19 406 PRO B O 1
ATOM 11213 N N . ASN B 1 407 ? -16.594 7.742 42.344 1 92.25 407 ASN B N 1
ATOM 11214 C CA . ASN B 1 407 ? -16.203 6.34 42.219 1 92.25 407 ASN B CA 1
ATOM 11215 C C . ASN B 1 407 ? -15.578 6.074 40.844 1 92.25 407 ASN B C 1
ATOM 11217 O O . ASN B 1 407 ? -15.25 4.93 40.531 1 92.25 407 ASN B O 1
ATOM 11221 N N . GLY B 1 408 ? -15.523 7.09 40.031 1 93.81 408 GLY B N 1
ATOM 11222 C CA . GLY B 1 408 ? -14.82 6.953 38.75 1 93.81 408 GLY B CA 1
ATOM 11223 C C . GLY B 1 408 ? -15.75 6.73 37.562 1 93.81 408 GLY B C 1
ATOM 11224 O O . GLY B 1 408 ? -15.312 6.715 36.438 1 93.81 408 GLY B O 1
ATOM 11225 N N . LEU B 1 409 ? -17.047 6.547 37.781 1 96.69 409 LEU B N 1
ATOM 11226 C CA . LEU B 1 409 ? -18 6.387 36.688 1 96.69 409 LEU B CA 1
ATOM 11227 C C . LEU B 1 409 ? -18.297 7.73 36.031 1 96.69 409 LEU B C 1
ATOM 11229 O O . LEU B 1 409 ? -18.312 8.766 36.719 1 96.69 409 LEU B O 1
ATOM 11233 N N . PRO B 1 410 ? -18.516 7.719 34.781 1 97.75 410 PRO B N 1
ATOM 11234 C CA . PRO B 1 410 ? -18.766 8.984 34.094 1 97.75 410 PRO B CA 1
ATOM 11235 C C . PRO B 1 410 ? -20.094 9.625 34.469 1 97.75 410 PRO B C 1
ATOM 11237 O O . PRO B 1 410 ? -21.094 8.922 34.688 1 97.75 410 PRO B O 1
ATOM 11240 N N . GLY B 1 411 ? -20.094 10.93 34.5 1 97.75 411 GLY B N 1
ATOM 11241 C CA . GLY B 1 411 ? -21.312 11.68 34.781 1 97.75 411 GLY B CA 1
ATOM 11242 C C . GLY B 1 411 ? -22.188 11.859 33.562 1 97.75 411 GLY B C 1
ATOM 11243 O O . GLY B 1 411 ? -22 11.195 32.531 1 97.75 411 GLY B O 1
ATOM 11244 N N . PRO B 1 412 ? -23.203 12.703 33.656 1 96.62 412 PRO B N 1
ATOM 11245 C CA . PRO B 1 412 ? -24.156 12.906 32.562 1 96.62 412 PRO B CA 1
ATOM 11246 C C . PRO B 1 412 ? -23.516 13.562 31.344 1 96.62 412 PRO B C 1
ATOM 11248 O O . PRO B 1 412 ? -22.453 14.203 31.453 1 96.62 412 PRO B O 1
ATOM 11251 N N . ASP B 1 413 ? -24.203 13.375 30.188 1 96.44 413 ASP B 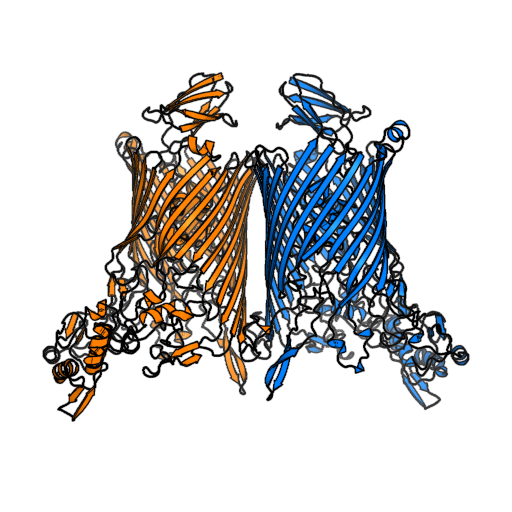N 1
ATOM 11252 C CA . ASP B 1 413 ? -23.797 14.07 28.984 1 96.44 413 ASP B CA 1
ATOM 11253 C C . ASP B 1 413 ? -24.203 15.539 29.016 1 96.44 413 ASP B C 1
ATOM 11255 O O . ASP B 1 413 ? -25.094 15.914 29.781 1 96.44 413 ASP B O 1
ATOM 11259 N N . ILE B 1 414 ? -23.484 16.234 28.219 1 94.12 414 ILE B N 1
ATOM 11260 C CA . ILE B 1 414 ? -23.906 17.609 27.969 1 94.12 414 ILE B CA 1
ATOM 11261 C C . ILE B 1 414 ? -24.984 17.625 26.891 1 94.12 414 ILE B C 1
ATOM 11263 O O . ILE B 1 414 ? -26.016 18.281 27.031 1 94.12 414 ILE B O 1
ATOM 11267 N N . GLU B 1 415 ? -24.656 16.938 25.75 1 93.56 415 GLU B N 1
ATOM 11268 C CA . GLU B 1 415 ? -25.562 16.734 24.625 1 93.56 415 GLU B CA 1
ATOM 11269 C C . GLU B 1 415 ? -25.125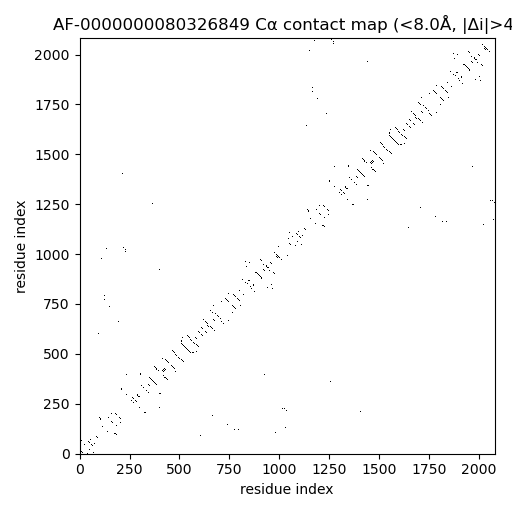 15.539 23.781 1 93.56 415 GLU B C 1
ATOM 11271 O O . GLU B 1 415 ? -23.938 15.242 23.688 1 93.56 415 GLU B O 1
ATOM 11276 N N . PHE B 1 416 ? -26.094 14.789 23.219 1 92.94 416 PHE B N 1
ATOM 11277 C CA . PHE B 1 416 ? -25.891 13.727 22.234 1 92.94 416 PHE B CA 1
ATOM 11278 C C . PHE B 1 416 ? -25.172 12.539 22.859 1 92.94 416 PHE B C 1
ATOM 11280 O O . PHE B 1 416 ? -24.516 11.773 22.156 1 92.94 416 PHE B O 1
ATOM 11287 N N . GLY B 1 417 ? -25.125 12.531 24.188 1 96.31 417 GLY B N 1
ATOM 11288 C CA . GLY B 1 417 ? -24.406 11.461 24.859 1 96.31 417 GLY B CA 1
ATOM 11289 C C . GLY B 1 417 ? -22.922 11.758 25.047 1 96.31 417 GLY B C 1
ATOM 11290 O O . GLY B 1 417 ? -22.141 10.859 25.359 1 96.31 417 GLY B O 1
ATOM 11291 N N . TYR B 1 418 ? -22.578 13.023 24.906 1 97.94 418 TYR B N 1
ATOM 11292 C CA . TYR B 1 418 ? -21.156 13.359 24.922 1 97.94 418 TYR B CA 1
ATOM 11293 C C . TYR B 1 418 ? -20.719 13.836 26.297 1 97.94 418 TYR B C 1
ATOM 11295 O O . TYR B 1 418 ? -21.188 14.867 26.781 1 97.94 418 TYR B O 1
ATOM 11303 N N . ASN B 1 419 ? -19.938 13.102 26.969 1 98.25 419 ASN B N 1
ATOM 11304 C CA . ASN B 1 419 ? -19.141 13.422 28.141 1 98.25 419 ASN B CA 1
ATOM 11305 C C . ASN B 1 419 ? -17.641 13.266 27.875 1 98.25 419 ASN B C 1
ATOM 11307 O O . ASN B 1 419 ? -17.172 12.148 27.656 1 98.25 419 ASN B O 1
ATOM 11311 N N . PRO B 1 420 ? -16.922 14.344 27.922 1 98.06 420 PRO B N 1
ATOM 11312 C CA . PRO B 1 420 ? -15.516 14.297 27.516 1 98.06 420 PRO B CA 1
ATOM 11313 C C . PRO B 1 420 ? -14.711 13.25 28.297 1 98.06 420 PRO B C 1
ATOM 11315 O O . PRO B 1 420 ? -13.727 12.719 27.781 1 98.06 420 PRO B O 1
ATOM 11318 N N . TYR B 1 421 ? -15.125 12.898 29.438 1 97.31 421 TYR B N 1
ATOM 11319 C CA . TYR B 1 421 ? -14.453 11.859 30.219 1 97.31 421 TYR B CA 1
ATOM 11320 C C . TYR B 1 421 ? -14.492 10.523 29.484 1 97.31 421 TYR B C 1
ATOM 11322 O O . TYR B 1 421 ? -13.602 9.688 29.672 1 97.31 421 TYR B O 1
ATOM 11330 N N . VAL B 1 422 ? -15.461 10.336 28.594 1 97.88 422 VAL B N 1
ATOM 11331 C CA . VAL B 1 422 ? -15.656 9.078 27.891 1 97.88 422 VAL B CA 1
ATOM 11332 C C . VAL B 1 422 ? -15.266 9.234 26.422 1 97.88 422 VAL B C 1
ATOM 11334 O O . VAL B 1 422 ? -14.508 8.43 25.891 1 97.88 422 VAL B O 1
ATOM 11337 N N . ILE B 1 423 ? -15.695 10.266 25.766 1 98.12 423 ILE B N 1
ATOM 11338 C CA . ILE B 1 423 ? -15.664 10.359 24.312 1 98.12 423 ILE B CA 1
ATOM 11339 C C . ILE B 1 423 ? -14.25 10.688 23.844 1 98.12 423 ILE B C 1
ATOM 11341 O O . ILE B 1 423 ? -13.969 10.703 22.641 1 98.12 423 ILE B O 1
ATOM 11345 N N . THR B 1 424 ? -13.289 10.93 24.766 1 98.5 424 THR B N 1
ATOM 11346 C CA . THR B 1 424 ? -11.891 11.133 24.406 1 98.5 424 THR B CA 1
ATOM 11347 C C . THR B 1 424 ? -11.117 9.812 24.469 1 98.5 424 THR B C 1
ATOM 11349 O O . THR B 1 424 ? -9.938 9.766 24.141 1 98.5 424 THR B O 1
ATOM 11352 N N . THR B 1 425 ? -11.695 8.727 24.906 1 98.06 425 THR B N 1
ATOM 11353 C CA . THR B 1 425 ? -11.055 7.441 25.141 1 98.06 425 THR B CA 1
ATOM 11354 C C . THR B 1 425 ? -11.516 6.414 24.125 1 98.06 425 THR B C 1
ATOM 11356 O O . THR B 1 425 ? -12.328 6.723 23.234 1 98.06 425 THR B O 1
ATOM 11359 N N . ASP B 1 426 ? -11.047 5.254 24.281 1 96.88 426 ASP B N 1
ATOM 11360 C CA . ASP B 1 426 ? -11.414 4.184 23.359 1 96.88 426 ASP B CA 1
ATOM 11361 C C . ASP B 1 426 ? -12.664 3.451 23.844 1 96.88 426 ASP B C 1
ATOM 11363 O O . ASP B 1 426 ? -13.023 2.408 23.281 1 96.88 426 ASP B O 1
ATOM 11367 N N . GLN B 1 427 ? -13.336 3.98 24.812 1 96.06 427 GLN B N 1
ATOM 11368 C CA . GLN B 1 427 ? -14.586 3.396 25.281 1 96.06 427 GLN B CA 1
ATOM 11369 C C . GLN B 1 427 ? -15.68 3.529 24.219 1 96.06 427 GLN B C 1
ATOM 11371 O O . GLN B 1 427 ? -16.641 2.766 24.219 1 96.06 427 GLN B O 1
ATOM 11376 N N . THR B 1 428 ? -15.523 4.477 23.391 1 97.06 428 THR B N 1
ATOM 11377 C CA . THR B 1 428 ? -16.516 4.672 22.344 1 97.06 428 THR B CA 1
ATOM 11378 C C . THR B 1 428 ? -16.156 3.855 21.094 1 97.06 428 THR B C 1
ATOM 11380 O O . THR B 1 428 ? -16.922 3.814 20.125 1 97.06 428 THR B O 1
ATOM 11383 N N . GLY B 1 429 ? -15.008 3.215 21.078 1 97.38 429 GLY B N 1
ATOM 11384 C CA . GLY B 1 429 ? -14.422 2.596 19.906 1 97.38 429 GLY B CA 1
ATOM 11385 C C . GLY B 1 429 ? -13.188 3.326 19.391 1 97.38 429 GLY B C 1
ATOM 11386 O O . GLY B 1 429 ? -12.375 3.799 20.188 1 97.38 429 GLY B O 1
ATOM 11387 N N . TYR B 1 430 ? -13.008 3.27 18.062 1 98.06 430 TYR B N 1
ATOM 11388 C CA . TYR B 1 430 ? -11.836 3.932 17.5 1 98.06 430 TYR B CA 1
ATOM 11389 C C . TYR B 1 430 ? -12.094 4.371 16.062 1 98.06 430 TYR B C 1
ATOM 11391 O O . TYR B 1 430 ? -13.031 3.889 15.422 1 98.06 430 TYR B O 1
ATOM 11399 N N . ASN B 1 431 ? -11.375 5.324 15.602 1 98.31 431 ASN B N 1
ATOM 11400 C CA . ASN B 1 431 ? -11.188 5.727 14.211 1 98.31 431 ASN B CA 1
ATOM 11401 C C . ASN B 1 431 ? -9.719 5.676 13.805 1 98.31 431 ASN B C 1
ATOM 11403 O O . ASN B 1 431 ? -8.961 6.602 14.086 1 98.31 431 ASN B O 1
ATOM 11407 N N . ARG B 1 432 ? -9.352 4.637 13.148 1 98 432 ARG B N 1
ATOM 11408 C CA . ARG B 1 432 ? -7.965 4.438 12.734 1 98 432 ARG B CA 1
ATOM 11409 C C . ARG B 1 432 ? -7.781 4.777 11.258 1 98 432 ARG B C 1
ATOM 11411 O O . ARG B 1 432 ? -8.555 4.328 10.406 1 98 432 ARG B O 1
ATOM 11418 N N . ASP B 1 433 ? -6.793 5.613 10.953 1 97.44 433 ASP B N 1
ATOM 11419 C CA . ASP B 1 433 ? -6.453 6.043 9.602 1 97.44 433 ASP B CA 1
ATOM 11420 C C . ASP B 1 433 ? -4.98 5.762 9.289 1 97.44 433 ASP B C 1
ATOM 11422 O O . ASP B 1 433 ? -4.094 6.441 9.812 1 97.44 433 ASP B O 1
ATOM 11426 N N . GLN B 1 434 ? -4.777 4.785 8.516 1 97.12 434 GLN B N 1
ATOM 11427 C CA . GLN B 1 434 ? -3.432 4.391 8.109 1 97.12 434 GLN B CA 1
ATOM 11428 C C . GLN B 1 434 ? -3.15 4.789 6.664 1 97.12 434 GLN B C 1
ATOM 11430 O O . GLN B 1 434 ? -3.941 4.488 5.77 1 97.12 434 GLN B O 1
ATOM 11435 N N . ARG B 1 435 ? -2.025 5.457 6.406 1 97.31 435 ARG B N 1
ATOM 11436 C CA . ARG B 1 435 ? -1.621 5.902 5.078 1 97.31 435 ARG B CA 1
ATOM 11437 C C . ARG B 1 435 ? -0.198 5.457 4.762 1 97.31 435 ARG B C 1
ATOM 11439 O O . ARG B 1 435 ? 0.733 5.75 5.516 1 97.31 435 ARG B O 1
ATOM 11446 N N . ASP B 1 436 ? -0.049 4.75 3.725 1 97.19 436 ASP B N 1
ATOM 11447 C CA . ASP B 1 436 ? 1.258 4.289 3.268 1 97.19 436 ASP B CA 1
ATOM 11448 C C . ASP B 1 436 ? 1.671 4.996 1.979 1 97.19 436 ASP B C 1
ATOM 11450 O O . ASP B 1 436 ? 0.909 5.027 1.011 1 97.19 436 ASP B O 1
ATOM 11454 N N . TYR B 1 437 ? 2.84 5.559 2.008 1 97.38 437 TYR B N 1
ATOM 11455 C CA . TYR B 1 437 ? 3.406 6.203 0.829 1 97.38 437 TYR B CA 1
ATOM 11456 C C . TYR B 1 437 ? 4.684 5.504 0.384 1 97.38 437 TYR B C 1
ATOM 11458 O O . TYR B 1 437 ? 5.543 5.18 1.21 1 97.38 437 TYR B O 1
ATOM 11466 N N . PHE B 1 438 ? 4.801 5.215 -0.849 1 96.38 438 PHE B N 1
ATOM 11467 C CA . PHE B 1 438 ? 6.02 4.754 -1.506 1 96.38 438 PHE B CA 1
ATOM 11468 C C . PHE B 1 438 ? 6.336 5.621 -2.721 1 96.38 438 PHE B C 1
ATOM 11470 O O . PHE B 1 438 ? 5.621 5.582 -3.723 1 96.38 438 PHE B O 1
ATOM 11477 N N . GLN B 1 439 ? 7.453 6.293 -2.637 1 97.38 439 GLN B N 1
ATOM 11478 C CA . GLN B 1 439 ? 7.801 7.266 -3.668 1 97.38 439 GLN B CA 1
ATOM 11479 C C . GLN B 1 439 ? 9.219 7.043 -4.176 1 97.38 439 GLN B C 1
ATOM 11481 O O . GLN B 1 439 ? 10.156 6.918 -3.387 1 97.38 439 GLN B O 1
ATOM 11486 N N . SER B 1 440 ? 9.359 6.988 -5.488 1 95.94 440 SER B N 1
ATOM 11487 C CA . SER B 1 440 ? 10.656 6.734 -6.113 1 95.94 440 SER B CA 1
ATOM 11488 C C . SER B 1 440 ? 10.945 7.754 -7.211 1 95.94 440 SER B C 1
ATOM 11490 O O . SER B 1 440 ? 10.039 8.195 -7.918 1 95.94 440 SER B O 1
ATOM 11492 N N . THR B 1 441 ? 12.164 8.133 -7.328 1 97.31 441 THR B N 1
ATOM 11493 C CA . THR B 1 441 ? 12.641 9.008 -8.391 1 97.31 441 THR B CA 1
ATOM 11494 C C . THR B 1 441 ? 13.945 8.492 -8.984 1 97.31 441 THR B C 1
ATOM 11496 O O . THR B 1 441 ? 14.938 8.32 -8.266 1 97.31 441 THR B O 1
ATOM 11499 N N . GLY B 1 442 ? 13.93 8.195 -10.234 1 96.19 442 GLY B N 1
ATOM 11500 C CA . GLY B 1 442 ? 15.133 7.883 -10.984 1 96.19 442 GLY B CA 1
ATOM 11501 C C . GLY B 1 442 ? 15.562 9 -11.914 1 96.19 442 GLY B C 1
ATOM 11502 O O . GLY B 1 442 ? 14.727 9.633 -12.562 1 96.19 442 GLY B O 1
ATOM 11503 N N . LYS B 1 443 ? 16.828 9.305 -11.922 1 96.44 443 LYS B N 1
ATOM 11504 C CA . LYS B 1 443 ? 17.391 10.359 -12.75 1 96.44 443 LYS B CA 1
ATOM 11505 C C . LYS B 1 443 ? 18.641 9.883 -13.469 1 96.44 443 LYS B C 1
ATOM 11507 O O . LYS B 1 443 ? 19.469 9.18 -12.883 1 96.44 443 LYS B O 1
ATOM 11512 N N . ILE B 1 444 ? 18.75 10.211 -14.734 1 95.56 444 ILE B N 1
ATOM 11513 C CA . ILE B 1 444 ? 19.953 9.945 -15.531 1 95.56 444 ILE B CA 1
ATOM 11514 C C . ILE B 1 444 ? 20.484 11.25 -16.109 1 95.56 444 ILE B C 1
ATOM 11516 O O . ILE B 1 444 ? 19.75 12.008 -16.75 1 95.56 444 ILE B O 1
ATOM 11520 N N . ASP B 1 445 ? 21.719 11.492 -15.914 1 95.88 445 ASP B N 1
ATOM 11521 C CA . ASP B 1 445 ? 22.438 12.609 -16.516 1 95.88 445 ASP B CA 1
ATOM 11522 C C . ASP B 1 445 ? 23.484 12.117 -17.516 1 95.88 445 ASP B C 1
ATOM 11524 O O . ASP B 1 445 ? 24.359 11.328 -17.172 1 95.88 445 ASP B O 1
ATOM 11528 N N . ILE B 1 446 ? 23.375 12.648 -18.672 1 96.62 446 ILE B N 1
ATOM 11529 C CA . ILE B 1 446 ? 24.328 12.281 -19.719 1 96.62 446 ILE B CA 1
ATOM 11530 C C . ILE B 1 446 ? 25.062 13.531 -20.219 1 96.62 446 ILE B C 1
ATOM 11532 O O . ILE B 1 446 ? 24.453 14.398 -20.859 1 96.62 446 ILE B O 1
ATOM 11536 N N . LYS B 1 447 ? 26.328 13.602 -19.891 1 95.75 447 LYS B N 1
ATOM 11537 C CA . LYS B 1 447 ? 27.188 14.578 -20.547 1 95.75 447 LYS B CA 1
ATOM 11538 C C . LYS B 1 447 ? 27.547 14.125 -21.953 1 95.75 447 LYS B C 1
ATOM 11540 O O . LYS B 1 447 ? 28.328 13.188 -22.125 1 95.75 447 LYS B O 1
ATOM 11545 N N . VAL B 1 448 ? 27.047 14.852 -22.922 1 95.38 448 VAL B N 1
ATOM 11546 C CA . VAL B 1 448 ? 27.172 14.398 -24.297 1 95.38 448 VAL B CA 1
ATOM 11547 C C . VAL B 1 448 ? 28.641 14.477 -24.719 1 95.38 448 VAL B C 1
ATOM 11549 O O . VAL B 1 448 ? 29.25 15.555 -24.719 1 95.38 448 VAL B O 1
ATOM 11552 N N . PRO B 1 449 ? 29.188 13.328 -25.109 1 90.62 449 PRO B N 1
ATOM 11553 C CA . PRO B 1 449 ? 30.594 13.336 -25.516 1 90.62 449 PRO B CA 1
ATOM 11554 C C . PRO B 1 449 ? 30.844 14.195 -26.766 1 90.62 449 PRO B C 1
ATOM 11556 O O . PRO B 1 449 ? 30.062 14.141 -27.719 1 90.62 449 PRO B O 1
ATOM 11559 N N . GLY B 1 450 ? 31.922 14.938 -26.766 1 91.19 450 GLY B N 1
ATOM 11560 C CA . GLY B 1 450 ? 32.312 15.734 -27.922 1 91.19 450 GLY B CA 1
ATOM 11561 C C . GLY B 1 450 ? 31.719 17.141 -27.906 1 91.19 450 GLY B C 1
ATOM 11562 O O . GLY B 1 450 ? 32.125 17.984 -28.688 1 91.19 450 GLY B O 1
ATOM 11563 N N . VAL B 1 451 ? 30.734 17.328 -27.141 1 95.19 451 VAL B N 1
ATOM 11564 C CA . VAL B 1 451 ? 30.156 18.656 -27.031 1 95.19 451 VAL B CA 1
ATOM 11565 C C . VAL B 1 451 ? 30.25 19.156 -25.594 1 95.19 451 VAL B C 1
ATOM 11567 O O . VAL B 1 451 ? 29.344 18.953 -24.781 1 95.19 451 VAL B O 1
ATOM 11570 N N . GLU B 1 452 ? 31.172 19.891 -25.281 1 92.94 452 GLU B N 1
ATOM 11571 C CA . GLU B 1 452 ? 31.406 20.391 -23.938 1 92.94 452 GLU B CA 1
ATOM 11572 C C . GLU B 1 452 ? 30.266 21.297 -23.469 1 92.94 452 GLU B C 1
ATOM 11574 O O . GLU B 1 452 ? 29.828 22.172 -24.203 1 92.94 452 GLU B O 1
ATOM 11579 N N . GLY B 1 453 ? 29.75 21 -22.328 1 94.44 453 GLY B N 1
ATOM 11580 C CA . GLY B 1 453 ? 28.734 21.844 -21.719 1 94.44 453 GLY B CA 1
ATOM 11581 C C . GLY B 1 453 ? 27.328 21.328 -21.938 1 94.44 453 GLY B C 1
ATOM 11582 O O . GLY B 1 453 ? 26.391 21.766 -21.266 1 94.44 453 GLY B O 1
ATOM 11583 N N . LEU B 1 454 ? 27.141 20.453 -22.906 1 97 454 LEU B N 1
ATOM 11584 C CA . LEU B 1 454 ? 25.812 19.922 -23.188 1 97 454 LEU B CA 1
ATOM 11585 C C . LEU B 1 454 ? 25.5 18.734 -22.281 1 97 454 LEU B C 1
ATOM 11587 O O . LEU B 1 454 ? 26.281 17.781 -22.203 1 97 454 LEU B O 1
ATOM 11591 N N . LYS B 1 455 ? 24.375 18.734 -21.594 1 96.62 455 LYS B N 1
ATOM 11592 C CA . LYS B 1 455 ? 23.922 17.672 -20.719 1 96.62 455 LYS B CA 1
ATOM 11593 C C . LYS B 1 455 ? 22.453 17.328 -20.953 1 96.62 455 LYS B C 1
ATOM 11595 O O . LYS B 1 455 ? 21.625 18.234 -21.125 1 96.62 455 LYS B O 1
ATOM 11600 N N . ILE B 1 456 ? 22.156 16.094 -21.078 1 97.75 456 ILE B N 1
ATOM 11601 C CA . ILE B 1 456 ? 20.781 15.617 -21.188 1 97.75 456 ILE B CA 1
ATOM 11602 C C . ILE B 1 456 ? 20.375 14.922 -19.875 1 97.75 456 ILE B C 1
ATOM 11604 O O . ILE B 1 456 ? 21.094 14.055 -19.375 1 97.75 456 ILE B O 1
ATOM 11608 N N . THR B 1 457 ? 19.266 15.336 -19.344 1 97.06 457 THR B N 1
ATOM 11609 C CA . THR B 1 457 ? 18.766 14.773 -18.094 1 97.06 457 THR B CA 1
ATOM 11610 C C . THR B 1 457 ? 17.391 14.148 -18.281 1 97.06 457 THR B C 1
ATOM 11612 O O . THR B 1 457 ? 16.5 14.766 -18.875 1 97.06 457 THR B O 1
ATOM 11615 N N . GLY B 1 458 ? 17.234 12.93 -17.875 1 97.31 458 GLY B N 1
ATOM 11616 C CA . GLY B 1 458 ? 15.945 12.266 -17.781 1 97.31 458 GLY B CA 1
ATOM 11617 C C . GLY B 1 458 ? 15.562 11.898 -16.359 1 97.31 458 GLY B C 1
ATOM 11618 O O . GLY B 1 458 ? 16.406 11.422 -15.594 1 97.31 458 GLY B O 1
ATOM 11619 N N . THR B 1 459 ? 14.289 12.234 -15.969 1 97.12 459 THR B N 1
ATOM 11620 C CA . THR B 1 459 ? 13.805 11.883 -14.641 1 97.12 459 THR B CA 1
ATOM 11621 C C . THR B 1 459 ? 12.469 11.156 -14.727 1 97.12 459 THR B C 1
ATOM 11623 O O . THR B 1 459 ? 11.602 11.531 -15.523 1 97.12 459 THR B O 1
ATOM 11626 N N . ALA B 1 460 ? 12.305 10.109 -13.984 1 97.56 460 ALA B N 1
ATOM 11627 C CA . ALA B 1 460 ? 11.039 9.398 -13.812 1 97.56 460 ALA B CA 1
ATOM 11628 C C . ALA B 1 460 ? 10.688 9.273 -12.328 1 97.56 460 ALA B C 1
ATOM 11630 O O . ALA B 1 460 ? 11.461 8.727 -11.539 1 97.56 460 ALA B O 1
ATOM 11631 N N . SER B 1 461 ? 9.539 9.836 -11.961 1 97.88 461 SER B N 1
ATOM 11632 C CA . SER B 1 461 ? 9.023 9.727 -10.602 1 97.88 461 SER B CA 1
ATOM 11633 C C . SER B 1 461 ? 7.73 8.914 -10.562 1 97.88 461 SER B C 1
ATOM 11635 O O . SER B 1 461 ? 6.766 9.25 -11.25 1 97.88 461 SER B O 1
ATOM 11637 N N . ILE B 1 462 ? 7.715 7.887 -9.789 1 97 462 ILE B N 1
ATOM 11638 C CA . ILE B 1 462 ? 6.551 7.027 -9.609 1 97 462 ILE B CA 1
ATOM 11639 C C . ILE B 1 462 ? 6.148 7.008 -8.141 1 97 462 ILE B C 1
ATOM 11641 O O . ILE B 1 462 ? 6.898 6.523 -7.289 1 97 462 ILE B O 1
ATOM 11645 N N . ASP B 1 463 ? 4.953 7.496 -7.84 1 97.31 463 ASP B N 1
ATOM 11646 C CA . ASP B 1 463 ? 4.473 7.594 -6.465 1 97.31 463 ASP B CA 1
ATOM 11647 C C . ASP B 1 463 ? 3.23 6.734 -6.254 1 97.31 463 ASP B C 1
ATOM 11649 O O . ASP B 1 463 ? 2.287 6.793 -7.047 1 97.31 463 ASP B O 1
ATOM 11653 N N . LYS B 1 464 ? 3.281 5.988 -5.188 1 97.06 464 LYS B N 1
ATOM 11654 C CA . LYS B 1 464 ? 2.143 5.16 -4.805 1 97.06 464 LYS B CA 1
ATOM 11655 C C . LYS B 1 464 ? 1.637 5.531 -3.412 1 97.06 464 LYS B C 1
ATOM 11657 O O . LYS B 1 464 ? 2.43 5.828 -2.516 1 97.06 464 LYS B O 1
ATOM 11662 N N . PHE B 1 465 ? 0.343 5.48 -3.283 1 96.06 465 PHE B N 1
ATOM 11663 C CA . PHE B 1 465 ? -0.35 5.664 -2.014 1 96.06 465 PHE B CA 1
ATOM 11664 C C . PHE B 1 465 ? -1.367 4.555 -1.785 1 96.06 465 PHE B C 1
ATOM 11666 O O . PHE B 1 465 ? -2.059 4.137 -2.717 1 96.06 465 PHE B O 1
ATOM 11673 N N . ALA B 1 466 ? -1.386 4.039 -0.558 1 96.62 466 ALA B N 1
ATOM 11674 C CA . ALA B 1 466 ? -2.436 3.133 -0.1 1 96.62 466 ALA B CA 1
ATOM 11675 C C . ALA B 1 466 ? -3.021 3.602 1.229 1 96.62 466 ALA B C 1
ATOM 11677 O O . ALA B 1 466 ? -2.297 3.744 2.219 1 96.62 466 ALA B O 1
ATOM 11678 N N . GLY B 1 467 ? -4.305 3.795 1.223 1 96.88 467 GLY B N 1
ATOM 11679 C CA . GLY B 1 467 ? -4.98 4.238 2.432 1 96.88 467 GLY B CA 1
ATOM 11680 C C . GLY B 1 467 ? -5.992 3.236 2.955 1 96.88 467 GLY B C 1
ATOM 11681 O O . GLY B 1 467 ? -6.68 2.574 2.174 1 96.88 467 GLY B O 1
ATOM 11682 N N . ARG B 1 468 ? -6.07 3.102 4.324 1 97.06 468 ARG B N 1
ATOM 11683 C CA . ARG B 1 468 ? -7.066 2.309 5.035 1 97.06 468 ARG B CA 1
ATOM 11684 C C . ARG B 1 468 ? -7.617 3.07 6.238 1 97.06 468 ARG B C 1
ATOM 11686 O O . ARG B 1 468 ? -6.852 3.609 7.039 1 97.06 468 ARG B O 1
ATOM 11693 N N . GLN B 1 469 ? -8.898 3.16 6.238 1 97.56 469 GLN B N 1
ATOM 11694 C CA . GLN B 1 469 ? -9.539 3.734 7.418 1 97.56 469 GLN B CA 1
ATOM 11695 C C . GLN B 1 469 ? -10.594 2.791 7.984 1 97.56 469 GLN B C 1
ATOM 11697 O O . GLN B 1 469 ? -11.367 2.188 7.234 1 97.56 469 GLN B O 1
ATOM 11702 N N . LYS B 1 470 ? -10.539 2.613 9.281 1 97.19 470 LYS B N 1
ATOM 11703 C CA . LYS B 1 470 ? -11.461 1.757 10.016 1 97.19 470 LYS B CA 1
ATOM 11704 C C . LYS B 1 470 ? -12.062 2.49 11.219 1 97.19 470 LYS B C 1
ATOM 11706 O O . LYS B 1 470 ? -11.336 2.857 12.148 1 97.19 470 LYS B O 1
ATOM 11711 N N . ARG B 1 471 ? -13.352 2.73 11.141 1 98.19 471 ARG B N 1
ATOM 11712 C CA . ARG B 1 471 ? -14.07 3.387 12.227 1 98.19 471 ARG B CA 1
ATOM 11713 C C . ARG B 1 471 ? -15.047 2.426 12.898 1 98.19 471 ARG B C 1
ATOM 11715 O O . ARG B 1 471 ? -16.031 2.008 12.281 1 98.19 471 ARG B O 1
ATOM 11722 N N . TRP B 1 472 ? -14.758 2.041 14.102 1 98.25 472 TRP B N 1
ATOM 11723 C CA . TRP B 1 472 ? -15.555 1.152 14.945 1 98.25 472 TRP B CA 1
ATOM 11724 C C . TRP B 1 472 ? -16.188 1.92 16.094 1 98.25 472 TRP B C 1
ATOM 11726 O O . TRP B 1 472 ? -15.469 2.494 16.938 1 98.25 472 TRP B O 1
ATOM 11736 N N . GLN B 1 473 ? -17.516 1.986 16.125 1 98.06 473 GLN B N 1
ATOM 11737 C CA . GLN B 1 473 ? -18.203 2.709 17.188 1 98.06 473 GLN B CA 1
ATOM 11738 C C . GLN B 1 473 ? -19.109 1.776 17.984 1 98.06 473 GLN B C 1
ATOM 11740 O O . GLN B 1 473 ? -19.922 1.047 17.406 1 98.06 473 GLN B O 1
ATOM 11745 N N . THR B 1 474 ? -18.969 1.818 19.281 1 97.31 474 THR B N 1
ATOM 11746 C CA . THR B 1 474 ? -19.797 1.046 20.203 1 97.31 474 THR B CA 1
ATOM 11747 C C . THR B 1 474 ? -20.562 1.969 21.141 1 97.31 474 THR B C 1
ATOM 11749 O O . THR B 1 474 ? -20.141 3.1 21.391 1 97.31 474 THR B O 1
ATOM 11752 N N . PRO B 1 475 ? -21.719 1.468 21.625 1 96.69 475 PRO B N 1
ATOM 11753 C CA . PRO B 1 475 ? -22.469 2.297 22.562 1 96.69 475 PRO B CA 1
ATOM 11754 C C . PRO B 1 475 ? -21.734 2.488 23.891 1 96.69 475 PRO B C 1
ATOM 11756 O O . PRO B 1 475 ? -20.969 1.618 24.312 1 96.69 475 PRO B O 1
ATOM 11759 N N . TRP B 1 476 ? -21.906 3.605 24.547 1 97.12 476 TRP B N 1
ATOM 11760 C CA . TRP B 1 476 ? -21.344 3.83 25.875 1 97.12 476 TRP B CA 1
ATOM 11761 C C . TRP B 1 476 ? -22.422 4.281 26.859 1 97.12 476 TRP B C 1
ATOM 11763 O O . TRP B 1 476 ? -23.453 4.832 26.438 1 97.12 476 TRP B O 1
ATOM 11773 N N . THR B 1 477 ? -22.188 4.027 28.156 1 97.44 477 THR B N 1
ATOM 11774 C CA . THR B 1 477 ? -23.141 4.262 29.234 1 97.44 477 THR B CA 1
ATOM 11775 C C . THR B 1 477 ? -22.688 5.434 30.109 1 97.44 477 THR B C 1
ATOM 11777 O O . THR B 1 477 ? -21.5 5.566 30.406 1 97.44 477 THR B O 1
ATOM 11780 N N . LEU B 1 478 ? -23.641 6.266 30.438 1 98.25 478 LEU B N 1
ATOM 11781 C CA . LEU B 1 478 ? -23.438 7.344 31.391 1 98.25 478 LEU B CA 1
ATOM 11782 C C . LEU B 1 478 ? -24.328 7.148 32.625 1 98.25 478 LEU B C 1
ATOM 11784 O O . LEU B 1 478 ? -25.297 6.391 32.562 1 98.25 478 LEU B O 1
ATOM 11788 N N . TYR B 1 479 ? -23.938 7.84 33.719 1 98 479 TYR B N 1
ATOM 11789 C CA . TYR B 1 479 ? -24.578 7.559 35 1 98 479 TYR B CA 1
ATOM 11790 C C . TYR B 1 479 ? -25.172 8.828 35.594 1 98 479 TYR B C 1
ATOM 11792 O O . TYR B 1 479 ? -24.578 9.906 35.5 1 98 479 TYR B O 1
ATOM 11800 N N . TYR B 1 480 ? -26.297 8.672 36.219 1 97.31 480 TYR B N 1
ATOM 11801 C CA . TYR B 1 480 ? -27.094 9.766 36.75 1 97.31 480 TYR B CA 1
ATOM 11802 C C . TYR B 1 480 ? -27.453 9.516 38.219 1 97.31 480 TYR B C 1
ATOM 11804 O O . TYR B 1 480 ? -27.547 8.367 38.625 1 97.31 480 TYR B O 1
ATOM 11812 N N . TRP B 1 481 ? -27.609 10.594 38.969 1 96.88 481 TRP B N 1
ATOM 11813 C CA . TRP B 1 481 ? -28 10.547 40.375 1 96.88 481 TRP B CA 1
ATOM 11814 C C . TRP B 1 481 ? -29.234 11.406 40.625 1 96.88 481 TRP B C 1
ATOM 11816 O O . TRP B 1 481 ? -29.359 12.5 40.062 1 96.88 481 TRP B O 1
ATOM 11826 N N . ASP B 1 482 ? -30.203 10.945 41.406 1 95 482 ASP B N 1
ATOM 11827 C CA . ASP B 1 482 ? -31.422 11.688 41.719 1 95 482 ASP B CA 1
ATOM 11828 C C . ASP B 1 482 ? -31.156 12.727 42.812 1 95 482 ASP B C 1
ATOM 11830 O O . ASP B 1 482 ? -32.062 13.414 43.25 1 95 482 ASP B O 1
ATOM 11834 N N . LYS B 1 483 ? -29.938 12.859 43.25 1 93.25 483 LYS B N 1
ATOM 11835 C CA . LYS B 1 483 ? -29.469 13.82 44.25 1 93.25 483 LYS B CA 1
ATOM 11836 C C . LYS B 1 483 ? -30.094 13.539 45.625 1 93.25 483 LYS B C 1
ATOM 11838 O O . LYS B 1 483 ? -30.156 14.43 46.469 1 93.25 483 LYS B O 1
ATOM 11843 N N . LYS B 1 484 ? -30.547 12.219 45.844 1 94.19 484 LYS B N 1
ATOM 11844 C CA . LYS B 1 484 ? -31.219 11.914 47.125 1 94.19 484 LYS B CA 1
ATOM 11845 C C . LYS B 1 484 ? -30.766 10.562 47.656 1 94.19 484 LYS B C 1
ATOM 11847 O O . LYS B 1 484 ? -30.453 10.445 48.844 1 94.19 484 LYS B O 1
ATOM 11852 N N . THR B 1 485 ? -30.75 9.641 46.75 1 95.56 485 THR B N 1
ATOM 11853 C CA . THR B 1 485 ? -30.531 8.266 47.188 1 95.56 485 THR B CA 1
ATOM 11854 C C . THR B 1 485 ? -29.047 7.934 47.219 1 95.56 485 THR B C 1
ATOM 11856 O O . THR B 1 485 ? -28.297 8.32 46.312 1 95.56 485 THR B O 1
ATOM 11859 N N . PHE B 1 486 ? -28.672 7.352 48.281 1 95.38 486 PHE B N 1
ATOM 11860 C CA . PHE B 1 486 ? -27.281 6.938 48.438 1 95.38 486 PHE B CA 1
ATOM 11861 C C . PHE B 1 486 ? -27.172 5.418 48.562 1 95.38 486 PHE B C 1
ATOM 11863 O O . PHE B 1 486 ? -28.172 4.738 48.812 1 95.38 486 PHE B O 1
ATOM 11870 N N . GLU B 1 487 ? -26.016 4.945 48.312 1 94.25 487 GLU B N 1
ATOM 11871 C CA . GLU B 1 487 ? -25.734 3.537 48.562 1 94.25 487 GLU B CA 1
ATOM 11872 C C . GLU B 1 487 ? -25.797 3.223 50.062 1 94.25 487 GLU B C 1
ATOM 11874 O O . GLU B 1 487 ? -26.016 4.117 50.875 1 94.25 487 GLU B O 1
ATOM 11879 N N . ALA B 1 488 ? -25.531 1.96 50.469 1 92.81 488 ALA B N 1
ATOM 11880 C CA . ALA B 1 488 ? -25.672 1.485 51.844 1 92.81 488 ALA B CA 1
ATOM 11881 C C . ALA B 1 488 ? -24.719 2.211 52.75 1 92.81 488 ALA B C 1
ATOM 11883 O O . ALA B 1 488 ? -25 2.363 53.969 1 92.81 488 ALA B O 1
ATOM 11884 N N . ASP B 1 489 ? -23.703 2.748 52.156 1 91.75 489 ASP B N 1
ATOM 11885 C CA . ASP B 1 489 ? -22.688 3.416 52.969 1 91.75 489 ASP B CA 1
ATOM 11886 C C . ASP B 1 489 ? -23.156 4.812 53.375 1 91.75 489 ASP B C 1
ATOM 11888 O O . ASP B 1 489 ? -22.547 5.449 54.25 1 91.75 489 ASP B O 1
ATOM 11892 N N . GLY B 1 490 ? -24.125 5.281 52.75 1 88.94 490 GLY B N 1
ATOM 11893 C CA . GLY B 1 490 ? -24.734 6.547 53.094 1 88.94 490 GLY B CA 1
ATOM 11894 C C . GLY B 1 490 ? -24 7.75 52.531 1 88.94 490 GLY B C 1
ATOM 11895 O O . GLY B 1 490 ? -24.422 8.891 52.75 1 88.94 490 GLY B O 1
ATOM 11896 N N . VAL B 1 491 ? -22.953 7.535 51.844 1 87.62 491 VAL B N 1
ATOM 11897 C CA . VAL B 1 491 ? -22.156 8.648 51.375 1 87.62 491 VAL B CA 1
ATOM 11898 C C . VAL B 1 491 ? -22.016 8.57 49.844 1 87.62 491 VAL B C 1
ATOM 11900 O O . VAL B 1 491 ? -21.906 9.602 49.188 1 87.62 491 VAL B O 1
ATOM 11903 N N . THR B 1 492 ? -22.125 7.375 49.25 1 91.19 492 THR B N 1
ATOM 11904 C CA . THR B 1 492 ? -21.984 7.195 47.812 1 91.19 492 THR B CA 1
ATOM 11905 C C . THR B 1 492 ? -23.344 7.305 47.125 1 91.19 492 THR B C 1
ATOM 11907 O O . THR B 1 492 ? -24.281 6.59 47.469 1 91.19 492 THR B O 1
ATOM 11910 N N . PRO B 1 493 ? -23.375 8.18 46.156 1 95 493 PRO B N 1
ATOM 11911 C CA . PRO B 1 493 ? -24.641 8.289 45.438 1 95 493 PRO B CA 1
ATOM 11912 C C . PRO B 1 493 ? -25.031 6.992 44.719 1 95 493 PRO B C 1
ATOM 11914 O O . PRO B 1 493 ? -24.172 6.305 44.188 1 95 493 PRO B O 1
ATOM 11917 N N . LEU B 1 494 ? -26.297 6.633 44.812 1 96.75 494 LEU B N 1
ATOM 11918 C CA . LEU B 1 494 ? -26.797 5.52 44.031 1 96.75 494 LEU B CA 1
ATOM 11919 C C . LEU B 1 494 ? -27.016 5.938 42.562 1 96.75 494 LEU B C 1
ATOM 11921 O O . LEU B 1 494 ? -27.984 6.633 42.25 1 96.75 494 LEU B O 1
ATOM 11925 N N . LEU B 1 495 ? -26.141 5.457 41.688 1 97.38 495 LEU B N 1
ATOM 11926 C CA . LEU B 1 495 ? -26.125 5.898 40.281 1 97.38 495 LEU B CA 1
ATOM 11927 C C . LEU B 1 495 ? -26.938 4.953 39.406 1 97.38 495 LEU B C 1
ATOM 11929 O O . LEU B 1 495 ? -26.969 3.746 39.656 1 97.38 495 LEU B O 1
ATOM 11933 N N . LYS B 1 496 ? -27.641 5.504 38.469 1 97.25 496 LYS B N 1
ATOM 11934 C CA . LYS B 1 496 ? -28.344 4.742 37.438 1 97.25 496 LYS B CA 1
ATOM 11935 C C . LYS B 1 496 ? -27.672 4.914 36.062 1 97.25 496 LYS B C 1
ATOM 11937 O O . LYS B 1 496 ? -27.484 6.039 35.594 1 97.25 496 LYS B O 1
ATOM 11942 N N . GLY B 1 497 ? -27.344 3.787 35.438 1 97.25 497 GLY B N 1
ATOM 11943 C CA . GLY B 1 497 ? -26.719 3.834 34.125 1 97.25 497 GLY B CA 1
ATOM 11944 C C . GLY B 1 497 ? -27.719 3.926 32.969 1 97.25 497 GLY B C 1
ATOM 11945 O O . GLY B 1 497 ? -28.812 3.367 33.062 1 97.25 497 GLY B O 1
ATOM 11946 N N . SER B 1 498 ? -27.328 4.66 31.938 1 97 498 SER B N 1
ATOM 11947 C CA . SER B 1 498 ? -28.125 4.75 30.719 1 97 498 SER B CA 1
ATOM 11948 C C . SER B 1 498 ? -27.219 4.836 29.484 1 97 498 SER B C 1
ATOM 11950 O O . SER B 1 498 ? -26.234 5.57 29.484 1 97 498 SER B O 1
ATOM 11952 N N . VAL B 1 499 ? -27.594 4.062 28.484 1 96.94 499 VAL B N 1
ATOM 11953 C CA . VAL B 1 499 ? -26.891 4.195 27.203 1 96.94 499 VAL B CA 1
ATOM 11954 C C . VAL B 1 499 ? -27.281 5.512 26.531 1 96.94 499 VAL B C 1
ATOM 11956 O O . VAL B 1 499 ? -28.453 5.727 26.219 1 96.94 499 VAL B O 1
ATOM 11959 N N . ARG B 1 500 ? -26.281 6.352 26.359 1 95.25 500 ARG B N 1
ATOM 11960 C CA . ARG B 1 500 ? -26.562 7.707 25.891 1 95.25 500 ARG B CA 1
ATOM 11961 C C . ARG B 1 500 ? -25.844 7.992 24.578 1 95.25 500 ARG B C 1
ATOM 11963 O O . ARG B 1 500 ? -25.906 9.109 24.062 1 95.25 500 ARG B O 1
ATOM 11970 N N . SER B 1 501 ? -25.25 7.016 24 1 94.88 501 SER B N 1
ATOM 11971 C CA . SER B 1 501 ? -24.531 7.199 22.75 1 94.88 501 SER B CA 1
ATOM 11972 C C . SER B 1 501 ? -25.469 7.547 21.609 1 94.88 501 SER B C 1
ATOM 11974 O O . SER B 1 501 ? -26.672 7.289 21.688 1 94.88 501 SER B O 1
ATOM 11976 N N . GLU B 1 502 ? -24.875 8.164 20.547 1 89.12 502 GLU B N 1
ATOM 11977 C CA . GLU B 1 502 ? -25.641 8.523 19.359 1 89.12 502 GLU B CA 1
ATOM 11978 C C . GLU B 1 502 ? -26.391 7.316 18.797 1 89.12 502 GLU B C 1
ATOM 11980 O O . GLU B 1 502 ? -27.516 7.453 18.312 1 89.12 502 GLU B O 1
ATOM 11985 N N . ARG B 1 503 ? -25.656 6.238 18.781 1 91.38 503 ARG B N 1
ATOM 11986 C CA . ARG B 1 503 ? -26.25 4.969 18.391 1 91.38 503 ARG B CA 1
ATOM 11987 C C . ARG B 1 503 ? -26.234 3.971 19.531 1 91.38 503 ARG B C 1
ATOM 11989 O O . ARG B 1 503 ? -25.266 3.918 20.312 1 91.38 503 ARG B O 1
ATOM 11996 N N . THR B 1 504 ? -27.281 3.217 19.609 1 93.75 504 THR B N 1
ATOM 11997 C CA . THR B 1 504 ? -27.359 2.221 20.672 1 93.75 504 THR B CA 1
ATOM 11998 C C . THR B 1 504 ? -26.859 0.863 20.188 1 93.75 504 THR B C 1
ATOM 12000 O O . THR B 1 504 ? -26.906 -0.126 20.922 1 93.75 504 THR B O 1
ATOM 12003 N N . ASP B 1 505 ? -26.469 0.839 18.906 1 94.69 505 ASP B N 1
ATOM 12004 C CA . ASP B 1 505 ? -25.891 -0.354 18.297 1 94.69 505 ASP B CA 1
ATOM 12005 C C . ASP B 1 505 ? -24.453 -0.091 17.844 1 94.69 505 ASP B C 1
ATOM 12007 O O . ASP B 1 505 ? -24.047 1.063 17.703 1 94.69 505 ASP B O 1
ATOM 12011 N N . ALA B 1 506 ? -23.703 -1.146 17.719 1 96.69 506 ALA B N 1
ATOM 12012 C CA . ALA B 1 506 ? -22.344 -1.007 17.203 1 96.69 506 ALA B CA 1
ATOM 12013 C C . ALA B 1 506 ? -22.359 -0.831 15.68 1 96.69 506 ALA B C 1
ATOM 12015 O O . ALA B 1 506 ? -23.25 -1.343 15 1 96.69 506 ALA B O 1
ATOM 12016 N N . SER B 1 507 ? -21.453 -0.109 15.188 1 97.44 507 SER B N 1
ATOM 12017 C CA . SER B 1 507 ? -21.328 0.126 13.75 1 97.44 507 SER B CA 1
ATOM 12018 C C . SER B 1 507 ? -19.875 0.12 13.312 1 97.44 507 SER B C 1
ATOM 12020 O O . SER B 1 507 ? -18.984 0.523 14.078 1 97.44 507 SER B O 1
ATOM 12022 N N . LEU B 1 508 ? -19.594 -0.374 12.078 1 98.19 508 LEU B N 1
ATOM 12023 C CA . LEU B 1 508 ? -18.266 -0.391 11.5 1 98.19 508 LEU B CA 1
ATOM 12024 C C . LEU B 1 508 ? -18.281 0.193 10.086 1 98.19 508 LEU B C 1
ATOM 12026 O O . LEU B 1 508 ? -19.109 -0.184 9.266 1 98.19 508 LEU B O 1
ATOM 12030 N N . SER B 1 509 ? -17.391 1.167 9.844 1 98.12 509 SER B N 1
ATOM 12031 C CA . SER B 1 509 ? -17.156 1.721 8.516 1 98.12 509 SER B CA 1
ATOM 12032 C C . SER B 1 509 ? -15.695 1.521 8.102 1 98.12 509 SER B C 1
ATOM 12034 O O . SER B 1 509 ? -14.781 1.823 8.859 1 98.12 509 SER B O 1
ATOM 12036 N N . GLU B 1 510 ? -15.531 1.009 6.938 1 97.94 510 GLU B N 1
ATOM 12037 C CA . GLU B 1 510 ? -14.188 0.85 6.391 1 97.94 510 GLU B CA 1
ATOM 12038 C C . GLU B 1 510 ? -14.031 1.592 5.066 1 97.94 510 GLU B C 1
ATOM 12040 O O . GLU B 1 510 ? -14.961 1.624 4.258 1 97.94 510 GLU B O 1
ATOM 12045 N N . THR B 1 511 ? -12.914 2.211 4.844 1 98.12 511 THR B N 1
ATOM 12046 C CA . THR B 1 511 ? -12.547 2.936 3.631 1 98.12 511 THR B CA 1
ATOM 12047 C C . THR B 1 511 ? -11.188 2.477 3.115 1 98.12 511 THR B C 1
ATOM 12049 O O . THR B 1 511 ? -10.273 2.232 3.902 1 98.12 511 THR B O 1
ATOM 12052 N N . ALA B 1 512 ? -11.117 2.32 1.852 1 97.56 512 ALA B N 1
ATOM 12053 C CA . ALA B 1 512 ? -9.844 2.037 1.199 1 97.56 512 ALA B CA 1
ATOM 12054 C C . ALA B 1 512 ? -9.609 2.979 0.022 1 97.56 512 ALA B C 1
ATOM 12056 O O . ALA B 1 512 ? -10.547 3.326 -0.7 1 97.56 512 ALA B O 1
ATOM 12057 N N . GLY B 1 513 ? -8.352 3.41 -0.151 1 96.62 513 GLY B N 1
ATOM 12058 C CA . GLY B 1 513 ? -7.949 4.242 -1.271 1 96.62 513 GLY B CA 1
ATOM 12059 C C . GLY B 1 513 ? -6.59 3.873 -1.83 1 96.62 513 GLY B C 1
ATOM 12060 O O . GLY B 1 513 ? -5.805 3.188 -1.169 1 96.62 513 GLY B O 1
ATOM 12061 N N . ALA B 1 514 ? -6.348 4.297 -3.068 1 95.75 514 ALA B N 1
ATOM 12062 C CA . ALA B 1 514 ? -5.066 4.082 -3.73 1 95.75 514 ALA B CA 1
ATOM 12063 C C . ALA B 1 514 ? -4.793 5.164 -4.77 1 95.75 514 ALA B C 1
ATOM 12065 O O . ALA B 1 514 ? -5.723 5.68 -5.395 1 95.75 514 ALA B O 1
ATOM 12066 N N . GLN B 1 515 ? -3.523 5.457 -4.922 1 97.19 515 GLN B N 1
ATOM 12067 C CA . GLN B 1 515 ? -3.107 6.438 -5.922 1 97.19 515 GLN B CA 1
ATOM 12068 C C . GLN B 1 515 ? -1.865 5.965 -6.672 1 97.19 515 GLN B C 1
ATOM 12070 O O . GLN B 1 515 ? -0.971 5.355 -6.082 1 97.19 515 GLN B O 1
ATOM 12075 N N . LEU B 1 516 ? -1.802 6.191 -7.922 1 97.56 516 LEU B N 1
ATOM 12076 C CA . LEU B 1 516 ? -0.604 6.102 -8.75 1 97.56 516 LEU B CA 1
ATOM 12077 C C . LEU B 1 516 ? -0.331 7.426 -9.453 1 97.56 516 LEU B C 1
ATOM 12079 O O . LEU B 1 516 ? -1.158 7.902 -10.234 1 97.56 516 LEU B O 1
ATOM 12083 N N . ALA B 1 517 ? 0.736 8.047 -9.148 1 98.19 517 ALA B N 1
ATOM 12084 C CA . ALA B 1 517 ? 1.177 9.273 -9.812 1 98.19 517 ALA B CA 1
ATOM 12085 C C . ALA B 1 517 ? 2.484 9.047 -10.57 1 98.19 517 ALA B C 1
ATOM 12087 O O . ALA B 1 517 ? 3.447 8.516 -10.008 1 98.19 517 ALA B O 1
ATOM 12088 N N . ILE B 1 518 ? 2.516 9.391 -11.805 1 98 518 ILE B N 1
ATOM 12089 C CA . ILE B 1 518 ? 3.697 9.258 -12.648 1 98 518 ILE B CA 1
ATOM 12090 C C . ILE B 1 518 ? 4.09 10.625 -13.203 1 98 518 ILE B C 1
ATOM 12092 O O . ILE B 1 518 ? 3.26 11.328 -13.797 1 98 518 ILE B O 1
ATOM 12096 N N . ASN B 1 519 ? 5.27 11.031 -13 1 98 519 ASN B N 1
ATOM 12097 C CA . ASN B 1 519 ? 5.844 12.25 -13.547 1 98 519 ASN B CA 1
ATOM 12098 C C . ASN B 1 519 ? 7.125 11.961 -14.336 1 98 519 ASN B C 1
ATOM 12100 O O . ASN B 1 519 ? 8.094 11.453 -13.773 1 98 519 ASN B O 1
ATOM 12104 N N . LEU B 1 520 ? 7.137 12.281 -15.609 1 98 520 LEU B N 1
ATOM 12105 C CA . LEU B 1 520 ? 8.281 12.117 -16.5 1 98 520 LEU B CA 1
ATOM 12106 C C . LEU B 1 520 ? 8.805 13.461 -16.984 1 98 520 LEU B C 1
ATOM 12108 O O . LEU B 1 520 ? 8.016 14.344 -17.344 1 98 520 LEU B O 1
ATOM 12112 N N . MET B 1 521 ? 10.094 13.641 -16.938 1 97.38 521 MET B N 1
ATOM 12113 C CA . MET B 1 521 ? 10.703 14.891 -17.391 1 97.38 521 MET B CA 1
ATOM 12114 C C . MET B 1 521 ? 11.93 14.617 -18.25 1 97.38 521 MET B C 1
ATOM 12116 O O . MET B 1 521 ? 12.742 13.75 -17.922 1 97.38 521 MET B O 1
ATOM 12120 N N . GLY B 1 522 ? 12.062 15.188 -19.406 1 97.38 522 GLY B N 1
ATOM 12121 C CA . GLY B 1 522 ? 13.242 15.273 -20.25 1 97.38 522 GLY B CA 1
ATOM 12122 C C . GLY B 1 522 ? 13.75 16.688 -20.422 1 97.38 522 GLY B C 1
ATOM 12123 O O . GLY B 1 522 ? 12.961 17.609 -20.641 1 97.38 522 GLY B O 1
ATOM 12124 N N . MET B 1 523 ? 15.047 16.891 -20.203 1 96.44 523 MET B N 1
ATOM 12125 C CA . MET B 1 523 ? 15.602 18.234 -20.266 1 96.44 523 MET B CA 1
ATOM 12126 C C . MET B 1 523 ? 16.984 18.234 -20.906 1 96.44 523 MET B C 1
ATOM 12128 O O . MET B 1 523 ? 17.75 17.281 -20.75 1 96.44 523 MET B O 1
ATOM 12132 N N . ALA B 1 524 ? 17.297 19.25 -21.641 1 97.44 524 ALA B N 1
ATOM 12133 C CA . ALA B 1 524 ? 18.625 19.516 -22.188 1 97.44 524 ALA B CA 1
ATOM 12134 C C . ALA B 1 524 ? 19.172 20.844 -21.672 1 97.44 524 ALA B C 1
ATOM 12136 O O . ALA B 1 524 ? 18.438 21.844 -21.625 1 97.44 524 ALA B O 1
ATOM 12137 N N . THR B 1 525 ? 20.359 20.812 -21.234 1 96.12 525 THR B N 1
ATOM 12138 C CA . THR B 1 525 ? 21.031 22.031 -20.781 1 96.12 525 THR B CA 1
ATOM 12139 C C . THR B 1 525 ? 22.344 22.234 -21.531 1 96.12 525 THR B C 1
ATOM 12141 O O . THR B 1 525 ? 23.047 21.281 -21.828 1 96.12 525 THR B O 1
ATOM 12144 N N . TYR B 1 526 ? 22.656 23.438 -21.828 1 96.44 526 TYR B N 1
ATOM 12145 C CA . TYR B 1 526 ? 23.891 23.812 -22.516 1 96.44 526 TYR B CA 1
ATOM 12146 C C . TYR B 1 526 ? 24.547 25.016 -21.844 1 96.44 526 TYR B C 1
ATOM 12148 O O . TYR B 1 526 ? 23.984 26.109 -21.828 1 96.44 526 TYR B O 1
ATOM 12156 N N . ASP B 1 527 ? 25.688 24.781 -21.25 1 94.25 527 ASP B N 1
ATOM 12157 C CA . ASP B 1 527 ? 26.469 25.828 -20.609 1 94.25 527 ASP B CA 1
ATOM 12158 C C . ASP B 1 527 ? 27.703 26.156 -21.438 1 94.25 527 ASP B C 1
ATOM 12160 O O . ASP B 1 527 ? 28.5 25.281 -21.766 1 94.25 527 ASP B O 1
ATOM 12164 N N . LYS B 1 528 ? 27.859 27.453 -21.734 1 94.81 528 LYS B N 1
ATOM 12165 C CA . LYS B 1 528 ? 29 27.875 -22.547 1 94.81 528 LYS B CA 1
ATOM 12166 C C . LYS B 1 528 ? 29.578 29.203 -22.062 1 94.81 528 LYS B C 1
ATOM 12168 O O . LYS B 1 528 ? 28.828 30.141 -21.75 1 94.81 528 LYS B O 1
ATOM 12173 N N . LYS B 1 529 ? 30.797 29.25 -21.906 1 93.88 529 LYS B N 1
ATOM 12174 C CA . LYS B 1 529 ? 31.5 30.484 -21.578 1 93.88 529 LYS B CA 1
ATOM 12175 C C . LYS B 1 529 ? 32.344 30.969 -22.766 1 93.88 529 LYS B C 1
ATOM 12177 O O . LYS B 1 529 ? 33.156 30.234 -23.312 1 93.88 529 LYS B O 1
ATOM 12182 N N . ILE B 1 530 ? 32.156 32.188 -23.25 1 95.56 530 ILE B N 1
ATOM 12183 C CA . ILE B 1 530 ? 32.906 32.844 -24.312 1 95.56 530 ILE B CA 1
ATOM 12184 C C . ILE B 1 530 ? 33.531 34.125 -23.781 1 95.56 530 ILE B C 1
ATOM 12186 O O . ILE B 1 530 ? 32.875 35.156 -23.703 1 95.56 530 ILE B O 1
ATOM 12190 N N . GLY B 1 531 ? 34.812 34.125 -23.547 1 93.62 531 GLY B N 1
ATOM 12191 C CA . GLY B 1 531 ? 35.406 35.281 -22.875 1 93.62 531 GLY B CA 1
ATOM 12192 C C . GLY B 1 531 ? 34.812 35.531 -21.5 1 93.62 531 GLY B C 1
ATOM 12193 O O . GLY B 1 531 ? 34.75 34.656 -20.656 1 93.62 531 GLY B O 1
ATOM 12194 N N . ASP B 1 532 ? 34.219 36.75 -21.453 1 93.38 532 ASP B N 1
ATOM 12195 C CA . ASP B 1 532 ? 33.625 37.125 -20.172 1 93.38 532 ASP B CA 1
ATOM 12196 C C . ASP B 1 532 ? 32.125 36.875 -20.172 1 93.38 532 ASP B C 1
ATOM 12198 O O . ASP B 1 532 ? 31.453 37.156 -19.188 1 93.38 532 ASP B O 1
ATOM 12202 N N . HIS B 1 533 ? 31.641 36.312 -21.234 1 95.62 533 HIS B N 1
ATOM 12203 C CA . HIS B 1 533 ? 30.219 36.031 -21.375 1 95.62 533 HIS B CA 1
ATOM 12204 C C . HIS B 1 533 ? 29.906 34.562 -21.031 1 95.62 533 HIS B C 1
ATOM 12206 O O . HIS B 1 533 ? 30.594 33.656 -21.484 1 95.62 533 HIS B O 1
ATOM 12212 N N . THR B 1 534 ? 28.969 34.406 -20.141 1 94.31 534 THR B N 1
ATOM 12213 C CA . THR B 1 534 ? 28.484 33.062 -19.828 1 94.31 534 THR B CA 1
ATOM 12214 C C . THR B 1 534 ? 27.031 32.906 -20.266 1 94.31 534 THR B C 1
ATOM 12216 O O . THR B 1 534 ? 26.188 33.75 -19.969 1 94.31 534 THR B O 1
ATOM 12219 N N . PHE B 1 535 ? 26.766 31.781 -21 1 95.38 535 PHE B N 1
ATOM 12220 C CA . PHE B 1 535 ? 25.422 31.453 -21.469 1 95.38 535 PHE B CA 1
ATOM 12221 C C . PHE B 1 535 ? 24.938 30.125 -20.859 1 95.38 535 PHE B C 1
ATOM 12223 O O . PHE B 1 535 ? 25.719 29.172 -20.781 1 95.38 535 PHE B O 1
ATOM 12230 N N . ASN B 1 536 ? 23.75 30.156 -20.344 1 93.62 536 ASN B N 1
ATOM 12231 C CA . ASN B 1 536 ? 23.094 28.938 -19.859 1 93.62 536 ASN B CA 1
ATOM 12232 C C . ASN B 1 536 ? 21.75 28.719 -20.562 1 93.62 536 ASN B C 1
ATOM 12234 O O . ASN B 1 536 ? 20.812 29.5 -20.375 1 93.62 536 ASN B O 1
ATOM 12238 N N . LEU B 1 537 ? 21.625 27.688 -21.328 1 95.56 537 LEU B N 1
ATOM 12239 C CA . LEU B 1 537 ? 20.391 27.344 -22.031 1 95.56 537 LEU B CA 1
ATOM 12240 C C . LEU B 1 537 ? 19.781 26.062 -21.469 1 95.56 537 LEU B C 1
ATOM 12242 O O . LEU B 1 537 ? 20.5 25.125 -21.141 1 95.56 537 LEU B O 1
ATOM 12246 N N . MET B 1 538 ? 18.5 26.125 -21.297 1 95 538 MET B N 1
ATOM 12247 C CA . MET B 1 538 ? 17.781 24.938 -20.812 1 95 538 MET B CA 1
ATOM 12248 C C . MET B 1 538 ? 16.438 24.797 -21.516 1 95 538 MET B C 1
ATOM 12250 O O . MET B 1 538 ? 15.742 25.781 -21.75 1 95 538 MET B O 1
ATOM 12254 N N . ALA B 1 539 ? 16.062 23.641 -21.938 1 96.31 539 ALA B N 1
ATOM 12255 C CA . ALA B 1 539 ? 14.758 23.281 -22.5 1 96.31 539 ALA B CA 1
ATOM 12256 C C . ALA B 1 539 ? 14.305 21.922 -22 1 96.31 539 ALA B C 1
ATOM 12258 O O . ALA B 1 539 ? 15.109 21 -21.875 1 96.31 539 ALA B O 1
ATOM 12259 N N . GLY B 1 540 ? 13.023 21.859 -21.688 1 96.19 540 GLY B N 1
ATOM 12260 C CA . GLY B 1 540 ? 12.555 20.578 -21.188 1 96.19 540 GLY B CA 1
ATOM 12261 C C . GLY B 1 540 ? 11.07 20.344 -21.406 1 96.19 540 GLY B C 1
ATOM 12262 O O . GLY B 1 540 ? 10.367 21.25 -21.875 1 96.19 540 GLY B O 1
ATOM 12263 N N . VAL B 1 541 ? 10.602 19.125 -21.234 1 97.5 541 VAL B N 1
ATOM 12264 C CA . VAL B 1 541 ? 9.219 18.672 -21.297 1 97.5 541 VAL B CA 1
ATOM 12265 C C . VAL B 1 541 ? 8.875 17.859 -20.062 1 97.5 541 VAL B C 1
ATOM 12267 O O . VAL B 1 541 ? 9.703 17.078 -19.578 1 97.5 541 VAL B O 1
ATOM 12270 N N . THR B 1 542 ? 7.699 18.078 -19.469 1 96.62 542 THR B N 1
ATOM 12271 C CA . THR B 1 542 ? 7.227 17.281 -18.328 1 96.62 542 THR B CA 1
ATOM 12272 C C . THR B 1 542 ? 5.824 16.75 -18.594 1 96.62 542 THR B C 1
ATOM 12274 O O . THR B 1 542 ? 4.98 17.453 -19.172 1 96.62 542 THR B O 1
ATOM 12277 N N . ARG B 1 543 ? 5.582 15.516 -18.266 1 97.81 543 ARG B N 1
ATOM 12278 C CA . ARG B 1 543 ? 4.277 14.867 -18.344 1 97.81 543 ARG B CA 1
ATOM 12279 C C . ARG B 1 543 ? 3.889 14.258 -17 1 97.81 543 ARG B C 1
ATOM 12281 O O . ARG B 1 543 ? 4.668 13.516 -16.406 1 97.81 543 ARG B O 1
ATOM 12288 N N . GLU B 1 544 ? 2.674 14.586 -16.562 1 97.38 544 GLU B N 1
ATOM 12289 C CA . GLU B 1 544 ? 2.176 14.07 -15.289 1 97.38 544 GLU B CA 1
ATOM 12290 C C . GLU B 1 544 ? 0.827 13.375 -15.469 1 97.38 544 GLU B C 1
ATOM 12292 O O . GLU B 1 544 ? -0.055 13.891 -16.156 1 97.38 544 GLU B O 1
ATOM 12297 N N . LYS B 1 545 ? 0.658 12.258 -14.906 1 98 545 LYS B N 1
ATOM 12298 C CA . LYS B 1 545 ? -0.615 11.547 -14.781 1 98 545 LYS B CA 1
ATOM 12299 C C . LYS B 1 545 ? -0.831 11.055 -13.359 1 98 545 LYS B C 1
ATOM 12301 O O . LYS B 1 545 ? 0.056 10.43 -12.773 1 98 545 LYS B O 1
ATOM 12306 N N . VAL B 1 546 ? -1.991 11.305 -12.758 1 97.31 546 VAL B N 1
ATOM 12307 C CA . VAL B 1 546 ? -2.334 10.859 -11.414 1 97.31 546 VAL B CA 1
ATOM 12308 C C . VAL B 1 546 ? -3.695 10.164 -11.43 1 97.31 546 VAL B C 1
ATOM 12310 O O . VAL B 1 546 ? -4.691 10.75 -11.859 1 97.31 546 VAL B O 1
ATOM 12313 N N . ASN B 1 547 ? -3.758 8.961 -11.055 1 97.06 547 ASN B N 1
ATOM 12314 C CA . ASN B 1 547 ? -4.996 8.211 -10.875 1 97.06 547 ASN B CA 1
ATOM 12315 C C . ASN B 1 547 ? -5.258 7.918 -9.398 1 97.06 547 ASN B C 1
ATOM 12317 O O . ASN B 1 547 ? -4.414 7.332 -8.719 1 97.06 547 ASN B O 1
ATOM 12321 N N . ASN B 1 548 ? -6.375 8.367 -8.875 1 96.56 548 ASN B N 1
ATOM 12322 C CA . ASN B 1 548 ? -6.801 8.133 -7.504 1 96.56 548 ASN B CA 1
ATOM 12323 C C . ASN B 1 548 ? -8.141 7.406 -7.449 1 96.56 548 ASN B C 1
ATOM 12325 O O . ASN B 1 548 ? -9.094 7.797 -8.133 1 96.56 548 ASN B O 1
ATOM 12329 N N . ASP B 1 549 ? -8.203 6.363 -6.707 1 96 549 ASP B N 1
ATOM 12330 C CA . ASP B 1 549 ? -9.398 5.539 -6.582 1 96 549 ASP B CA 1
ATOM 12331 C C . ASP B 1 549 ? -9.641 5.133 -5.129 1 96 549 ASP B C 1
ATOM 12333 O O . ASP B 1 549 ? -8.703 5.09 -4.328 1 96 549 ASP B O 1
ATOM 12337 N N . GLY B 1 550 ? -10.953 4.926 -4.793 1 97.25 550 GLY B N 1
ATOM 12338 C CA . GLY B 1 550 ? -11.281 4.492 -3.445 1 97.25 550 GLY B CA 1
ATOM 12339 C C . GLY B 1 550 ? -12.742 4.121 -3.281 1 97.25 550 GLY B C 1
ATOM 12340 O O . GLY B 1 550 ? -13.578 4.461 -4.129 1 97.25 550 GLY B O 1
ATOM 12341 N N . PHE B 1 551 ? -13.07 3.35 -2.252 1 97.94 551 PHE B N 1
ATOM 12342 C CA . PHE B 1 551 ? -14.445 2.992 -1.916 1 97.94 551 PHE B CA 1
ATOM 12343 C C . PHE B 1 551 ? -14.594 2.777 -0.415 1 97.94 551 PHE B C 1
ATOM 12345 O O . PHE B 1 551 ? -13.602 2.721 0.312 1 97.94 551 PHE B O 1
ATOM 12352 N N . ASN B 1 552 ? -15.797 2.789 0.061 1 98.06 552 ASN B N 1
ATOM 12353 C CA . ASN B 1 552 ? -16.094 2.568 1.472 1 98.06 552 ASN B CA 1
ATOM 12354 C C . ASN B 1 552 ? -17.359 1.726 1.653 1 98.06 552 ASN B C 1
ATOM 12356 O O . ASN B 1 552 ? -18.172 1.613 0.734 1 98.06 552 ASN B O 1
ATOM 12360 N N . ALA B 1 553 ? -17.453 1.129 2.814 1 98.31 553 ALA B N 1
ATOM 12361 C CA . ALA B 1 553 ? -18.594 0.293 3.189 1 98.31 553 ALA B CA 1
ATOM 12362 C C . ALA B 1 553 ? -18.859 0.371 4.688 1 98.31 553 ALA B C 1
ATOM 12364 O O . ALA B 1 553 ? -17.938 0.538 5.484 1 98.31 553 ALA B O 1
ATOM 12365 N N . THR B 1 554 ? -20.141 0.263 5.055 1 97.94 554 THR B N 1
ATOM 12366 C CA . THR B 1 554 ? -20.547 0.337 6.453 1 97.94 554 THR B CA 1
ATOM 12367 C C . THR B 1 554 ? -21.609 -0.707 6.762 1 97.94 554 THR B C 1
ATOM 12369 O O . THR B 1 554 ? -22.5 -0.961 5.941 1 97.94 554 THR B O 1
ATOM 12372 N N . ARG B 1 555 ? -21.484 -1.31 7.906 1 96.62 555 ARG B N 1
ATOM 12373 C CA . ARG B 1 555 ? -22.562 -2.119 8.484 1 96.62 555 ARG B CA 1
ATOM 12374 C C . ARG B 1 555 ? -22.812 -1.734 9.93 1 96.62 555 ARG B C 1
ATOM 12376 O O . ARG B 1 555 ? -21.953 -1.148 10.586 1 96.62 555 ARG B O 1
ATOM 12383 N N . ARG B 1 556 ? -24.062 -2.115 10.461 1 95.94 556 ARG B N 1
ATOM 12384 C CA . ARG B 1 556 ? -24.516 -1.825 11.82 1 95.94 556 ARG B CA 1
ATOM 12385 C C . ARG B 1 556 ? -25.156 -3.055 12.453 1 95.94 556 ARG B C 1
ATOM 12387 O O . ARG B 1 556 ? -25.141 -4.145 11.875 1 95.94 556 ARG B O 1
ATOM 12394 N N . TYR B 1 557 ? -25.625 -2.883 13.68 1 93.38 557 TYR B N 1
ATOM 12395 C CA . TYR B 1 557 ? -26.406 -3.863 14.43 1 93.38 557 TYR B CA 1
ATOM 12396 C C . TYR B 1 557 ? -25.609 -5.148 14.633 1 93.38 557 TYR B C 1
ATOM 12398 O O . TYR B 1 557 ? -26.094 -6.242 14.344 1 93.38 557 TYR B O 1
ATOM 12406 N N . PHE B 1 558 ? -24.438 -5.027 15.102 1 93.56 558 PHE B N 1
ATOM 12407 C CA . PHE B 1 558 ? -23.594 -6.176 15.406 1 93.56 558 PHE B CA 1
ATOM 12408 C C . PHE B 1 558 ? -24.156 -6.965 16.578 1 93.56 558 PHE B C 1
ATOM 12410 O O . PHE B 1 558 ? -24.641 -6.383 17.547 1 93.56 558 PHE B O 1
ATOM 12417 N N . LEU B 1 559 ? -24.078 -8.219 16.516 1 87.56 559 LEU B N 1
ATOM 12418 C CA . LEU B 1 559 ? -24.562 -9.078 17.594 1 87.56 559 LEU B CA 1
ATOM 12419 C C . LEU B 1 559 ? -23.641 -9.008 18.812 1 87.56 559 LEU B C 1
ATOM 12421 O O . LEU B 1 559 ? -24.078 -9.227 19.938 1 87.56 559 LEU B O 1
ATOM 12425 N N . SER B 1 560 ? -22.359 -8.852 18.484 1 88.06 560 SER B N 1
ATOM 12426 C CA . SER B 1 560 ? -21.344 -8.719 19.516 1 88.06 560 SER B CA 1
ATOM 12427 C C . SER B 1 560 ? -20.266 -7.723 19.109 1 88.06 560 SER B C 1
ATOM 12429 O O . SER B 1 560 ? -19.953 -7.602 17.922 1 88.06 560 SER B O 1
ATOM 12431 N N . THR B 1 561 ? -19.688 -7.102 20.125 1 90.69 561 THR B N 1
ATOM 12432 C CA . THR B 1 561 ? -18.625 -6.137 19.828 1 90.69 561 THR B CA 1
ATOM 12433 C C . THR B 1 561 ? -17.266 -6.816 19.844 1 90.69 561 THR B C 1
ATOM 12435 O O . THR B 1 561 ? -16.234 -6.16 19.656 1 90.69 561 THR B O 1
ATOM 12438 N N . ALA B 1 562 ? -17.266 -8.055 20.031 1 87.88 562 ALA B N 1
ATOM 12439 C CA . ALA B 1 562 ? -16 -8.773 20.125 1 87.88 562 ALA B CA 1
ATOM 12440 C C . ALA B 1 562 ? -15.328 -8.875 18.75 1 87.88 562 ALA B C 1
ATOM 12442 O O . ALA B 1 562 ? -14.102 -8.922 18.656 1 87.88 562 ALA B O 1
ATOM 12443 N N . LEU B 1 563 ? -16.156 -8.945 17.703 1 90.88 563 LEU B N 1
ATOM 12444 C CA . LEU B 1 563 ? -15.609 -9.055 16.359 1 90.88 563 LEU B CA 1
ATOM 12445 C C . LEU B 1 563 ? -15.797 -7.742 15.594 1 90.88 563 LEU B C 1
ATOM 12447 O O . LEU B 1 563 ? -16.922 -7.34 15.312 1 90.88 563 LEU B O 1
ATOM 12451 N N . GLN B 1 564 ? -14.766 -7.184 15.234 1 95.81 564 GLN B N 1
ATOM 12452 C CA . GLN B 1 564 ? -14.789 -5.883 14.578 1 95.81 564 GLN B CA 1
ATOM 12453 C C . GLN B 1 564 ? -14.539 -6.023 13.078 1 95.81 564 GLN B C 1
ATOM 12455 O O . GLN B 1 564 ? -13.625 -5.402 12.531 1 95.81 564 GLN B O 1
ATOM 12460 N N . GLN B 1 565 ? -15.414 -6.816 12.398 1 96.12 565 GLN B N 1
ATOM 12461 C CA . GLN B 1 565 ? -15.383 -7.074 10.961 1 96.12 565 GLN B CA 1
ATOM 12462 C C . GLN B 1 565 ? -16.766 -6.879 10.336 1 96.12 565 GLN B C 1
ATOM 12464 O O . GLN B 1 565 ? -17.781 -7.184 10.961 1 96.12 565 GLN B O 1
ATOM 12469 N N . LEU B 1 566 ? -16.797 -6.48 9.102 1 96.69 566 LEU B N 1
ATOM 12470 C CA . LEU B 1 566 ? -18.047 -6.102 8.461 1 96.69 566 LEU B CA 1
ATOM 12471 C C . LEU B 1 566 ? -19 -7.289 8.391 1 96.69 566 LEU B C 1
ATOM 12473 O O . LEU B 1 566 ? -20.219 -7.129 8.531 1 96.69 566 LEU B O 1
ATOM 12477 N N . VAL B 1 567 ? -18.484 -8.453 8.242 1 91.38 567 VAL B N 1
ATOM 12478 C CA . VAL B 1 567 ? -19.312 -9.648 8.086 1 91.38 567 VAL B CA 1
ATOM 12479 C C . VAL B 1 567 ? -20.156 -9.867 9.336 1 91.38 567 VAL B C 1
ATOM 12481 O O . VAL B 1 567 ? -21.203 -10.523 9.289 1 91.38 567 VAL B O 1
ATOM 12484 N N . ALA B 1 568 ? -19.719 -9.336 10.445 1 93.56 568 ALA B N 1
ATOM 12485 C CA . ALA B 1 568 ? -20.406 -9.539 11.719 1 93.56 568 ALA B CA 1
ATOM 12486 C C . ALA B 1 568 ? -21.562 -8.562 11.875 1 93.56 568 ALA B C 1
ATOM 12488 O O . ALA B 1 568 ? -22.375 -8.695 12.805 1 93.56 568 ALA B O 1
ATOM 12489 N N . GLY B 1 569 ? -21.688 -7.57 10.992 1 94.19 569 GLY B N 1
ATOM 12490 C CA . GLY B 1 569 ? -22.797 -6.629 11.039 1 94.19 569 GLY B CA 1
ATOM 12491 C C . GLY B 1 569 ? -23.984 -7.07 10.219 1 94.19 569 GLY B C 1
ATOM 12492 O O . GLY B 1 569 ? -23.891 -8 9.414 1 94.19 569 GLY B O 1
ATOM 12493 N N . SER B 1 570 ? -25.062 -6.344 10.406 1 91.44 570 SER B N 1
ATOM 12494 C CA . SER B 1 570 ? -26.297 -6.688 9.727 1 91.44 570 SER B CA 1
ATOM 12495 C C . SER B 1 570 ? -26.328 -6.133 8.312 1 91.44 570 SER B C 1
ATOM 12497 O O . SER B 1 570 ? -25.641 -5.156 8.008 1 91.44 570 SER B O 1
ATOM 12499 N N . ASP B 1 571 ? -27.141 -6.785 7.449 1 89.31 571 ASP B N 1
ATOM 12500 C CA . ASP B 1 571 ? -27.391 -6.273 6.105 1 89.31 571 ASP B CA 1
ATOM 12501 C C . ASP B 1 571 ? -28.266 -5.023 6.148 1 89.31 571 ASP B C 1
ATOM 12503 O O . ASP B 1 571 ? -28.281 -4.234 5.203 1 89.31 571 ASP B O 1
ATOM 12507 N N . LYS B 1 572 ? -28.922 -4.965 7.301 1 88.31 572 LYS B N 1
ATOM 12508 C CA . LYS B 1 572 ? -29.828 -3.824 7.434 1 88.31 572 LYS B CA 1
ATOM 12509 C C . LYS B 1 572 ? -29.062 -2.51 7.473 1 88.31 572 LYS B C 1
ATOM 12511 O O . LYS B 1 572 ? -28.109 -2.365 8.242 1 88.31 572 LYS B O 1
ATOM 12516 N N . GLU B 1 573 ? -29.359 -1.576 6.566 1 90.69 573 GLU B N 1
ATOM 12517 C CA . GLU B 1 573 ? -28.844 -0.216 6.496 1 90.69 573 GLU B CA 1
ATOM 12518 C C . GLU B 1 573 ? -27.344 -0.216 6.156 1 90.69 573 GLU B C 1
ATOM 12520 O O . GLU B 1 573 ? -26.609 0.647 6.621 1 90.69 573 GLU B O 1
ATOM 12525 N N . GLN B 1 574 ? -26.938 -1.261 5.547 1 93.88 574 GLN B N 1
ATOM 12526 C CA . GLN B 1 574 ? -25.562 -1.218 5.051 1 93.88 574 GLN B CA 1
ATOM 12527 C C . GLN B 1 574 ? -25.406 -0.167 3.953 1 93.88 574 GLN B C 1
ATOM 12529 O O . GLN B 1 574 ? -26.359 0.114 3.217 1 93.88 574 GLN B O 1
ATOM 12534 N N . THR B 1 575 ? -24.281 0.45 3.838 1 95 575 THR B N 1
ATOM 12535 C CA . THR B 1 575 ? -24.047 1.465 2.818 1 95 575 THR B CA 1
ATOM 12536 C C . THR B 1 575 ? -22.719 1.196 2.1 1 95 575 THR B C 1
ATOM 12538 O O . THR B 1 575 ? -21.766 0.714 2.707 1 95 575 THR B O 1
ATOM 12541 N N . VAL B 1 576 ? -22.719 1.425 0.802 1 96.38 576 VAL B N 1
ATOM 12542 C CA . VAL B 1 576 ? -21.562 1.33 -0.075 1 96.38 576 VAL B CA 1
ATOM 12543 C C . VAL B 1 576 ? -21.406 2.619 -0.879 1 96.38 576 VAL B C 1
ATOM 12545 O O . VAL B 1 576 ? -22.391 3.152 -1.396 1 96.38 576 VAL B O 1
ATOM 12548 N N . GLY B 1 577 ? -20.156 3.15 -0.944 1 94.81 577 GLY B N 1
ATOM 12549 C CA . GLY B 1 577 ? -19.938 4.352 -1.734 1 94.81 577 GLY B CA 1
ATOM 12550 C C . GLY B 1 577 ? -18.484 4.625 -2.029 1 94.81 577 GLY B C 1
ATOM 12551 O O . GLY B 1 577 ? -17.656 3.707 -2.002 1 94.81 577 GLY B O 1
ATOM 12552 N N . ASN B 1 578 ? -18.266 5.848 -2.51 1 95.88 578 ASN B N 1
ATOM 12553 C CA . ASN B 1 578 ? -16.922 6.371 -2.748 1 95.88 578 ASN B CA 1
ATOM 12554 C C . ASN B 1 578 ? -16.625 7.59 -1.877 1 95.88 578 ASN B C 1
ATOM 12556 O O . ASN B 1 578 ? -17.484 8.461 -1.712 1 95.88 578 ASN B O 1
ATOM 12560 N N . PRO B 1 579 ? -15.43 7.555 -1.318 1 94.5 579 PRO B N 1
ATOM 12561 C CA . PRO B 1 579 ? -15.109 8.711 -0.475 1 94.5 579 PRO B CA 1
ATOM 12562 C C . PRO B 1 579 ? -15.023 10.008 -1.267 1 94.5 579 PRO B C 1
ATOM 12564 O O . PRO B 1 579 ? -14.547 10.016 -2.402 1 94.5 579 PRO B O 1
ATOM 12567 N N . THR B 1 580 ? -15.328 11.078 -0.648 1 84.38 580 THR B N 1
ATOM 12568 C CA . THR B 1 580 ? -15.328 12.375 -1.32 1 84.38 580 THR B CA 1
ATOM 12569 C C . THR B 1 580 ? -14.18 13.242 -0.825 1 84.38 580 THR B C 1
ATOM 12571 O O . THR B 1 580 ? -13.922 14.312 -1.378 1 84.38 580 THR B O 1
ATOM 12574 N N . ASP B 1 581 ? -13.562 12.953 0.16 1 75.75 581 ASP B N 1
ATOM 12575 C CA . ASP B 1 581 ? -12.469 13.75 0.701 1 75.75 581 ASP B CA 1
ATOM 12576 C C . ASP B 1 581 ? -11.164 12.961 0.709 1 75.75 581 ASP B C 1
ATOM 12578 O O . ASP B 1 581 ? -11.18 11.734 0.632 1 75.75 581 ASP B O 1
ATOM 12582 N N . GLY B 1 582 ? -9.953 13.75 0.549 1 72.69 582 GLY B N 1
ATOM 12583 C CA . GLY B 1 582 ? -8.641 13.125 0.492 1 72.69 582 GLY B CA 1
ATOM 12584 C C . GLY B 1 582 ? -8.258 12.43 1.786 1 72.69 582 GLY B C 1
ATOM 12585 O O . GLY B 1 582 ? -8.891 12.641 2.822 1 72.69 582 GLY B O 1
ATOM 12586 N N . PRO B 1 583 ? -7.582 11.586 1.551 1 88.69 583 PRO B N 1
ATOM 12587 C CA . PRO B 1 583 ? -6.77 11.242 0.382 1 88.69 583 PRO B CA 1
ATOM 12588 C C . PRO B 1 583 ? -7.359 10.102 -0.435 1 88.69 583 PRO B C 1
ATOM 12590 O O . PRO B 1 583 ? -6.84 9.766 -1.501 1 88.69 583 PRO B O 1
ATOM 12593 N N . ASN B 1 584 ? -8.539 9.523 -0.082 1 91.5 584 ASN B N 1
ATOM 12594 C CA . ASN B 1 584 ? -9.07 8.32 -0.708 1 91.5 584 ASN B CA 1
ATOM 12595 C C . ASN B 1 584 ? -10.133 8.656 -1.75 1 91.5 584 ASN B C 1
ATOM 12597 O O . ASN B 1 584 ? -10.875 7.777 -2.193 1 91.5 584 ASN B O 1
ATOM 12601 N N . ASN B 1 585 ? -10.25 9.828 -2.199 1 93.25 585 ASN B N 1
ATOM 12602 C CA . ASN B 1 585 ? -11.32 10.242 -3.104 1 93.25 585 ASN B CA 1
ATOM 12603 C C . ASN B 1 585 ? -11.055 9.789 -4.535 1 93.25 585 ASN B C 1
ATOM 12605 O O . ASN B 1 585 ? -10.117 9.023 -4.781 1 93.25 585 ASN B O 1
ATOM 12609 N N . LEU B 1 586 ? -11.984 10.148 -5.434 1 94.38 586 LEU B N 1
ATOM 12610 C CA . LEU B 1 586 ? -11.891 9.75 -6.832 1 94.38 586 LEU B CA 1
ATOM 12611 C C . LEU B 1 586 ? -11.406 10.906 -7.699 1 94.38 586 LEU B C 1
ATOM 12613 O O . LEU B 1 586 ? -11.977 12 -7.652 1 94.38 586 LEU B O 1
ATOM 12617 N N . PHE B 1 587 ? -10.32 10.648 -8.516 1 93.88 587 PHE B N 1
ATOM 12618 C CA . PHE B 1 587 ? -9.992 11.609 -9.562 1 93.88 587 PHE B CA 1
ATOM 12619 C C . PHE B 1 587 ? -8.953 11.031 -10.516 1 93.88 587 PHE B C 1
ATOM 12621 O O . PHE B 1 587 ? -8.211 10.117 -10.156 1 93.88 587 PHE B O 1
ATOM 12628 N N . ASN B 1 588 ? -8.891 11.445 -11.727 1 94.88 588 ASN B N 1
ATOM 12629 C CA . ASN B 1 588 ? -7.863 11.242 -12.742 1 94.88 588 ASN B CA 1
ATOM 12630 C C . ASN B 1 588 ? -7.355 12.57 -13.289 1 94.88 588 ASN B C 1
ATOM 12632 O O . ASN B 1 588 ? -8.125 13.359 -13.836 1 94.88 588 ASN B O 1
ATOM 12636 N N . ARG B 1 589 ? -6.086 12.812 -13.203 1 96.31 589 ARG B N 1
ATOM 12637 C CA . ARG B 1 589 ? -5.523 14.086 -13.633 1 96.31 589 ARG B CA 1
ATOM 12638 C C . ARG B 1 589 ? -4.367 13.883 -14.602 1 96.31 589 ARG B C 1
ATOM 12640 O O . ARG B 1 589 ? -3.705 12.844 -14.578 1 96.31 589 ARG B O 1
ATOM 12647 N N . ALA B 1 590 ? -4.164 14.852 -15.438 1 97.19 590 ALA B N 1
ATOM 12648 C CA . ALA B 1 590 ? -3.076 14.812 -16.406 1 97.19 590 ALA B CA 1
ATOM 12649 C C . ALA B 1 590 ? -2.605 16.219 -16.766 1 97.19 590 ALA B C 1
ATOM 12651 O O . ALA B 1 590 ? -3.414 17.141 -16.859 1 97.19 590 ALA B O 1
ATOM 12652 N N . ARG B 1 591 ? -1.343 16.406 -16.969 1 97.19 591 ARG B N 1
ATOM 12653 C CA . ARG B 1 591 ? -0.708 17.656 -17.375 1 97.19 591 ARG B CA 1
ATOM 12654 C C . ARG B 1 591 ? 0.463 17.406 -18.312 1 97.19 591 ARG B C 1
ATOM 12656 O O . ARG B 1 591 ? 1.154 16.406 -18.188 1 97.19 591 ARG B O 1
ATOM 12663 N N . LEU B 1 592 ? 0.674 18.234 -19.25 1 97.44 592 LEU B N 1
ATOM 12664 C CA . LEU B 1 592 ? 1.789 18.234 -20.188 1 97.44 592 LEU B CA 1
ATOM 12665 C C . LEU B 1 592 ? 2.348 19.641 -20.359 1 97.44 592 LEU B C 1
ATOM 12667 O O . LEU B 1 592 ? 1.597 20.594 -20.625 1 97.44 592 LEU B O 1
ATOM 12671 N N . SER B 1 593 ? 3.633 19.859 -20.203 1 97.06 593 SER B N 1
ATOM 12672 C CA . SER B 1 593 ? 4.215 21.203 -20.266 1 97.06 593 SER B CA 1
ATOM 12673 C C . SER B 1 593 ? 5.547 21.188 -21.016 1 97.06 593 SER B C 1
ATOM 12675 O O . SER B 1 593 ? 6.32 20.234 -20.891 1 97.06 593 SER B O 1
ATOM 12677 N N . TYR B 1 594 ? 5.762 22.188 -21.797 1 97.19 594 TYR B N 1
ATOM 12678 C CA . TYR B 1 594 ? 7.035 22.5 -22.438 1 97.19 594 TYR B CA 1
ATOM 12679 C C . TYR B 1 594 ? 7.625 23.781 -21.859 1 97.19 594 TYR B C 1
ATOM 12681 O O . TYR B 1 594 ? 6.91 24.766 -21.672 1 97.19 594 TYR B O 1
ATOM 12689 N N . PHE B 1 595 ? 8.898 23.734 -21.531 1 95.44 595 PHE B N 1
ATOM 12690 C CA . PHE B 1 595 ? 9.453 24.938 -20.906 1 95.44 595 PHE B CA 1
ATOM 12691 C C . PHE B 1 595 ? 10.914 25.125 -21.297 1 95.44 595 PHE B C 1
ATOM 12693 O O . PHE B 1 595 ? 11.539 24.219 -21.828 1 95.44 595 PHE B O 1
ATOM 12700 N N . GLY B 1 596 ? 11.406 26.281 -21.016 1 94.62 596 GLY B N 1
ATOM 12701 C CA . GLY B 1 596 ? 12.789 26.641 -21.312 1 94.62 596 GLY B CA 1
ATOM 12702 C C . GLY B 1 596 ? 13.258 27.891 -20.594 1 94.62 596 GLY B C 1
ATOM 12703 O O . GLY B 1 596 ? 12.453 28.609 -20.016 1 94.62 596 GLY B O 1
ATOM 12704 N N . ARG B 1 597 ? 14.562 28.062 -20.562 1 94.38 597 ARG B N 1
ATOM 12705 C CA . ARG B 1 597 ? 15.203 29.203 -19.906 1 94.38 597 ARG B CA 1
ATOM 12706 C C . ARG B 1 597 ? 16.5 29.562 -20.594 1 94.38 597 ARG B C 1
ATOM 12708 O O . ARG B 1 597 ? 17.266 28.688 -21 1 94.38 597 ARG B O 1
ATOM 12715 N N . VAL B 1 598 ? 16.734 30.812 -20.797 1 95 598 VAL B N 1
ATOM 12716 C CA . VAL B 1 598 ? 17.984 31.359 -21.312 1 95 598 VAL B CA 1
ATOM 12717 C C . VAL B 1 598 ? 18.594 32.312 -20.297 1 95 598 VAL B C 1
ATOM 12719 O O . VAL B 1 598 ? 17.969 33.312 -19.922 1 95 598 VAL B O 1
ATOM 12722 N N . GLY B 1 599 ? 19.75 31.938 -19.812 1 93.5 599 GLY B N 1
ATOM 12723 C CA . GLY B 1 599 ? 20.469 32.781 -18.875 1 93.5 599 GLY B CA 1
ATOM 12724 C C . GLY B 1 599 ? 21.719 33.406 -19.453 1 93.5 599 GLY B C 1
ATOM 12725 O O . GLY B 1 599 ? 22.422 32.781 -20.25 1 93.5 599 GLY B O 1
ATOM 12726 N N . TYR B 1 600 ? 21.922 34.625 -19.109 1 95.12 600 TYR B N 1
ATOM 12727 C CA . TYR B 1 600 ? 23.094 35.375 -19.547 1 95.12 600 TYR B CA 1
ATOM 12728 C C . TYR B 1 600 ? 23.766 36.062 -18.375 1 95.12 600 TYR B C 1
ATOM 12730 O O . TYR B 1 600 ? 23.094 36.625 -17.5 1 95.12 600 TYR B O 1
ATOM 12738 N N . ASN B 1 601 ? 25.062 35.969 -18.281 1 94.25 601 ASN B N 1
ATOM 12739 C CA . ASN B 1 601 ? 25.891 36.562 -17.25 1 94.25 601 ASN B CA 1
ATOM 12740 C C . ASN B 1 601 ? 27.156 37.188 -17.828 1 94.25 601 ASN B C 1
ATOM 12742 O O . ASN B 1 601 ? 27.953 36.469 -18.469 1 94.25 601 ASN B O 1
ATOM 12746 N N . TYR B 1 602 ? 27.344 38.469 -17.625 1 95.75 602 TYR B N 1
ATOM 12747 C CA . TYR B 1 602 ? 28.562 39.125 -18.047 1 95.75 602 TYR B CA 1
ATOM 12748 C C . TYR B 1 602 ? 29.406 39.531 -16.844 1 95.75 602 TYR B C 1
ATOM 12750 O O . TYR B 1 602 ? 29.047 40.469 -16.125 1 95.75 602 TYR B O 1
ATOM 12758 N N . LYS B 1 603 ? 30.562 38.875 -16.547 1 93.19 603 LYS B N 1
ATOM 12759 C CA . LYS B 1 603 ? 31.531 39.125 -15.5 1 93.19 603 LYS B CA 1
ATOM 12760 C C . LYS B 1 603 ? 30.875 39.125 -14.117 1 93.19 603 LYS B C 1
ATOM 12762 O O . LYS B 1 603 ? 31.297 39.875 -13.227 1 93.19 603 LYS B O 1
ATOM 12767 N N . GLU B 1 604 ? 29.703 38.5 -14.008 1 90.12 604 GLU B N 1
ATOM 12768 C CA . GLU B 1 604 ? 28.922 38.5 -12.781 1 90.12 604 GLU B CA 1
ATOM 12769 C C . GLU B 1 604 ? 28.469 39.906 -12.398 1 90.12 604 GLU B C 1
ATOM 12771 O O . GLU B 1 604 ? 28.344 40.219 -11.211 1 90.12 604 GLU B O 1
ATOM 12776 N N . LYS B 1 605 ? 28.406 40.75 -13.398 1 93.69 605 LYS B N 1
ATOM 12777 C CA . LYS B 1 605 ? 28.016 42.156 -13.219 1 93.69 605 LYS B CA 1
ATOM 12778 C C . LYS B 1 605 ? 26.609 42.406 -13.758 1 93.69 605 LYS B C 1
ATOM 12780 O O . LYS B 1 605 ? 25.781 43.031 -13.078 1 93.69 605 LYS B O 1
ATOM 12785 N N . TYR B 1 606 ? 26.375 41.938 -14.93 1 96.5 606 TYR B N 1
ATOM 12786 C CA . TYR B 1 606 ? 25.062 42.031 -15.57 1 96.5 606 TYR B CA 1
ATOM 12787 C C . TYR B 1 606 ? 24.453 40.656 -15.758 1 96.5 606 TYR B C 1
ATOM 12789 O O . TYR B 1 606 ? 25.047 39.781 -16.375 1 96.5 606 TYR B O 1
ATOM 12797 N N . LEU B 1 607 ? 23.328 40.562 -15.211 1 95.81 607 LEU B N 1
ATOM 12798 C CA . LEU B 1 607 ? 22.609 39.281 -15.258 1 95.81 607 LEU B CA 1
ATOM 12799 C C . LEU B 1 607 ? 21.281 39.438 -15.977 1 95.81 607 LEU B C 1
ATOM 12801 O O . LEU B 1 607 ? 20.594 40.469 -15.82 1 95.81 607 LEU B O 1
ATOM 12805 N N . ALA B 1 608 ? 20.891 38.5 -16.781 1 95.38 608 ALA B N 1
ATOM 12806 C CA . ALA B 1 608 ? 19.594 38.469 -17.438 1 95.38 608 ALA B CA 1
ATOM 12807 C C . ALA B 1 608 ? 19.109 37.031 -17.641 1 95.38 608 ALA B C 1
ATOM 12809 O O . ALA B 1 608 ? 19.922 36.125 -17.891 1 95.38 608 ALA B O 1
ATOM 12810 N N . GLU B 1 609 ? 17.828 36.844 -17.453 1 93.5 609 GLU B N 1
ATOM 12811 C CA . GLU B 1 609 ? 17.219 35.531 -17.672 1 93.5 609 GLU B CA 1
ATOM 12812 C C . GLU B 1 609 ? 15.859 35.656 -18.344 1 93.5 609 GLU B C 1
ATOM 12814 O O . GLU B 1 609 ? 15.07 36.562 -17.984 1 93.5 609 GLU B O 1
ATOM 12819 N N . PHE B 1 610 ? 15.672 34.844 -19.344 1 94.69 610 PHE B N 1
ATOM 12820 C CA . PHE B 1 610 ? 14.375 34.719 -20 1 94.69 610 PHE B CA 1
ATOM 12821 C C . PHE B 1 610 ? 13.836 33.281 -19.844 1 94.69 610 PHE B C 1
ATOM 12823 O O . PHE B 1 610 ? 14.539 32.312 -20.141 1 94.69 610 PHE B O 1
ATOM 12830 N N . LEU B 1 611 ? 12.648 33.219 -19.344 1 93.12 611 LEU B N 1
ATOM 12831 C CA . LEU B 1 611 ? 12.008 31.906 -19.188 1 93.12 611 LEU B CA 1
ATOM 12832 C C . LEU B 1 611 ? 10.656 31.875 -19.875 1 93.12 611 LEU B C 1
ATOM 12834 O O . LEU B 1 611 ? 9.984 32.906 -20 1 93.12 611 LEU B O 1
ATOM 12838 N N . TRP B 1 612 ? 10.227 30.688 -20.328 1 94.25 612 TRP B N 1
ATOM 12839 C CA . TRP B 1 612 ? 8.891 30.5 -20.906 1 94.25 612 TRP B CA 1
ATOM 12840 C C . TRP B 1 612 ? 8.367 29.094 -20.609 1 94.25 612 TRP B C 1
ATOM 12842 O O . TRP B 1 612 ? 9.148 28.172 -20.406 1 94.25 612 TRP B O 1
ATOM 12852 N N . ARG B 1 613 ? 7.055 28.984 -20.594 1 95.38 613 ARG B N 1
ATOM 12853 C CA . ARG B 1 613 ? 6.395 27.703 -20.438 1 95.38 613 ARG B CA 1
ATOM 12854 C C . ARG B 1 613 ? 5.113 27.625 -21.266 1 95.38 613 ARG B C 1
ATOM 12856 O O . ARG B 1 613 ? 4.375 28.609 -21.344 1 95.38 613 ARG B O 1
ATOM 12863 N N . ALA B 1 614 ? 4.906 26.547 -21.906 1 96.81 614 ALA B N 1
ATOM 12864 C CA . ALA B 1 614 ? 3.617 26.156 -22.469 1 96.81 614 ALA B CA 1
ATOM 12865 C C . ALA B 1 614 ? 2.98 25.031 -21.672 1 96.81 614 ALA B C 1
ATOM 12867 O O . ALA B 1 614 ? 3.338 23.859 -21.828 1 96.81 614 ALA B O 1
ATOM 12868 N N . ASP B 1 615 ? 1.934 25.422 -20.906 1 97.19 615 ASP B N 1
ATOM 12869 C CA . ASP B 1 615 ? 1.331 24.469 -19.984 1 97.19 615 ASP B CA 1
ATOM 12870 C C . ASP B 1 615 ? 0.016 23.922 -20.547 1 97.19 615 ASP B C 1
ATOM 12872 O O . ASP B 1 615 ? -0.798 24.672 -21.078 1 97.19 615 ASP B O 1
ATOM 12876 N N . GLY B 1 616 ? -0.097 22.594 -20.422 1 97 616 GLY B N 1
ATOM 12877 C CA . GLY B 1 616 ? -1.348 21.938 -20.75 1 97 616 GLY B CA 1
ATOM 12878 C C . GLY B 1 616 ? -1.99 21.25 -19.562 1 97 616 GLY B C 1
ATOM 12879 O O . GLY B 1 616 ? -1.296 20.672 -18.719 1 97 616 GLY B O 1
ATOM 12880 N N . SER B 1 617 ? -3.379 21.391 -19.516 1 96.5 617 SER B N 1
ATOM 12881 C CA . SER B 1 617 ? -4.137 20.734 -18.453 1 96.5 617 SER B CA 1
ATOM 12882 C C . SER B 1 617 ? -5.367 20.016 -19.016 1 96.5 617 SER B C 1
ATOM 12884 O O . SER B 1 617 ? -6.02 20.516 -19.922 1 96.5 617 SER B O 1
ATOM 12886 N N . TYR B 1 618 ? -5.75 18.938 -18.375 1 95.31 618 TYR B N 1
ATOM 12887 C CA . TYR B 1 618 ? -6.871 18.094 -18.812 1 95.31 618 TYR B CA 1
ATOM 12888 C C . TYR B 1 618 ? -8.195 18.797 -18.547 1 95.31 618 TYR B C 1
ATOM 12890 O O . TYR B 1 618 ? -9.219 18.438 -19.141 1 95.31 618 TYR B O 1
ATOM 12898 N N . ILE B 1 619 ? -8.281 19.734 -17.703 1 95.44 619 ILE B N 1
ATOM 12899 C CA . ILE B 1 619 ? -9.555 20.266 -17.234 1 95.44 619 ILE B CA 1
ATOM 12900 C C . ILE B 1 619 ? -10.164 21.172 -18.297 1 95.44 619 ILE B C 1
ATOM 12902 O O . ILE B 1 619 ? -11.367 21.422 -18.297 1 95.44 619 ILE B O 1
ATOM 12906 N N . PHE B 1 620 ? -9.352 21.641 -19.219 1 96.12 620 PHE B N 1
ATOM 12907 C CA . PHE B 1 620 ? -9.781 22.625 -20.203 1 96.12 620 PHE B CA 1
ATOM 12908 C C . PHE B 1 620 ? -10.219 21.938 -21.5 1 96.12 620 PHE B C 1
ATOM 12910 O O . PHE B 1 620 ? -9.852 20.797 -21.766 1 96.12 620 PHE B O 1
ATOM 12917 N N . PRO B 1 621 ? -11.062 22.688 -22.25 1 95.06 621 PRO B N 1
ATOM 12918 C CA . PRO B 1 621 ? -11.383 22.141 -23.562 1 95.06 621 PRO B CA 1
ATOM 12919 C C . PRO B 1 621 ? -10.164 22.016 -24.469 1 95.06 621 PRO B C 1
ATOM 12921 O O . PRO B 1 621 ? -9.172 22.734 -24.281 1 95.06 621 PRO B O 1
ATOM 12924 N N . GLN B 1 622 ? -10.234 21.234 -25.5 1 92.38 622 GLN B N 1
ATOM 12925 C CA . GLN B 1 622 ? -9.109 20.859 -26.344 1 92.38 622 GLN B CA 1
ATOM 12926 C C . GLN B 1 622 ? -8.5 22.094 -27.016 1 92.38 622 GLN B C 1
ATOM 12928 O O . GLN B 1 622 ? -7.277 22.188 -27.156 1 92.38 622 GLN B O 1
ATOM 12933 N N . ASP B 1 623 ? -9.305 23.031 -27.406 1 91.94 623 ASP B N 1
ATOM 12934 C CA . ASP B 1 623 ? -8.812 24.188 -28.156 1 91.94 623 ASP B CA 1
ATOM 12935 C C . ASP B 1 623 ? -8.195 25.234 -27.219 1 91.94 623 ASP B C 1
ATOM 12937 O O . ASP B 1 623 ? -7.574 26.188 -27.672 1 91.94 623 ASP B O 1
ATOM 12941 N N . ARG B 1 624 ? -8.352 25.109 -25.891 1 92.94 624 ARG B N 1
ATOM 12942 C CA . ARG B 1 624 ? -7.801 26.047 -24.906 1 92.94 624 ARG B CA 1
ATOM 12943 C C . ARG B 1 624 ? -6.961 25.328 -23.875 1 92.94 624 ARG B C 1
ATOM 12945 O O . ARG B 1 624 ? -6.715 25.859 -22.781 1 92.94 624 ARG B O 1
ATOM 12952 N N . ARG B 1 625 ? -6.613 24.234 -24.203 1 94.44 625 ARG B N 1
ATOM 12953 C CA . ARG B 1 625 ? -5.938 23.359 -23.266 1 94.44 625 ARG B CA 1
ATOM 12954 C C . ARG B 1 625 ? -4.551 23.891 -22.906 1 94.44 625 ARG B C 1
ATOM 12956 O O . ARG B 1 625 ? -4.105 23.766 -21.766 1 94.44 625 ARG B O 1
ATOM 12963 N N . PHE B 1 626 ? -3.854 24.484 -23.859 1 96.25 626 PHE B N 1
ATOM 12964 C CA . PHE B 1 626 ? -2.49 24.969 -23.656 1 96.25 626 PHE B CA 1
ATOM 12965 C C . PHE B 1 626 ? -2.463 26.484 -23.484 1 96.25 626 PHE B C 1
ATOM 12967 O O . PHE B 1 626 ? -3.211 27.188 -24.156 1 96.25 626 PHE B O 1
ATOM 12974 N N . GLY B 1 627 ? -1.666 27.016 -22.5 1 95.81 627 GLY B N 1
ATOM 12975 C CA . GLY B 1 627 ? -1.346 28.422 -22.344 1 95.81 627 GLY B CA 1
ATOM 12976 C C . GLY B 1 627 ? 0.143 28.703 -22.391 1 95.81 627 GLY B C 1
ATOM 12977 O O . GLY B 1 627 ? 0.952 27.906 -21.906 1 95.81 627 GLY B O 1
ATOM 12978 N N . PHE B 1 628 ? 0.481 29.781 -23.016 1 96.31 628 PHE B N 1
ATOM 12979 C CA . PHE B 1 628 ? 1.87 30.219 -23.094 1 96.31 628 PHE B CA 1
ATOM 12980 C C . PHE B 1 628 ? 2.139 31.344 -22.094 1 96.31 628 PHE B C 1
ATOM 12982 O O . PHE B 1 628 ? 1.455 32.375 -22.094 1 96.31 628 PHE B O 1
ATOM 12989 N N . PHE B 1 629 ? 3.158 31.234 -21.312 1 96.25 629 PHE B N 1
ATOM 12990 C CA . PHE B 1 629 ? 3.434 32.156 -20.219 1 96.25 629 PHE B CA 1
ATOM 12991 C C . PHE B 1 629 ? 4.918 32.5 -20.156 1 96.25 629 PHE B C 1
ATOM 12993 O O . PHE B 1 629 ? 5.734 31.656 -19.75 1 96.25 629 PHE B O 1
ATOM 13000 N N . PRO B 1 630 ? 5.34 33.656 -20.375 1 95.31 630 PRO B N 1
ATOM 13001 C CA . PRO B 1 630 ? 6.742 34.062 -20.359 1 95.31 630 PRO B CA 1
ATOM 13002 C C . PRO B 1 630 ? 7.137 34.781 -19.062 1 95.31 630 PRO B C 1
ATOM 13004 O O . PRO B 1 630 ? 6.27 35.188 -18.281 1 95.31 630 PRO B O 1
ATOM 13007 N N . GLY B 1 631 ? 8.391 34.906 -18.781 1 93.94 631 GLY B N 1
ATOM 13008 C CA . GLY B 1 631 ? 8.969 35.656 -17.688 1 93.94 631 GLY B CA 1
ATOM 13009 C C . GLY B 1 631 ? 10.375 36.156 -18 1 93.94 631 GLY B C 1
ATOM 13010 O O . GLY B 1 631 ? 11.102 35.531 -18.766 1 93.94 631 GLY B O 1
ATOM 13011 N N . ILE B 1 632 ? 10.734 37.281 -17.438 1 95 632 ILE B N 1
ATOM 13012 C CA . ILE B 1 632 ? 12.062 37.875 -17.609 1 95 632 ILE B CA 1
ATOM 13013 C C . ILE B 1 632 ? 12.586 38.375 -16.281 1 95 632 ILE B C 1
ATOM 13015 O O . ILE B 1 632 ? 11.805 38.812 -15.414 1 95 632 ILE B O 1
ATOM 13019 N N . SER B 1 633 ? 13.797 38.312 -16.047 1 94.56 633 SER B N 1
ATOM 13020 C CA . SER B 1 633 ? 14.461 38.875 -14.898 1 94.56 633 SER B CA 1
ATOM 13021 C C . SER B 1 633 ? 15.812 39.469 -15.273 1 94.56 633 SER B C 1
ATOM 13023 O O . SER B 1 633 ? 16.438 39.062 -16.25 1 94.56 633 SER B O 1
ATOM 13025 N N . ALA B 1 634 ? 16.25 40.5 -14.531 1 95.69 634 ALA B N 1
ATOM 13026 C CA . ALA B 1 634 ? 17.531 41.156 -14.727 1 95.69 634 ALA B CA 1
ATOM 13027 C C . ALA B 1 634 ? 18.156 41.562 -13.391 1 95.69 634 ALA B C 1
ATOM 13029 O O . ALA B 1 634 ? 17.453 41.812 -12.422 1 95.69 634 ALA B O 1
ATOM 13030 N N . GLY B 1 635 ? 19.438 41.531 -13.359 1 95.88 635 GLY B N 1
ATOM 13031 C CA . GLY B 1 635 ? 20.203 41.938 -12.195 1 95.88 635 GLY B CA 1
ATOM 13032 C C . GLY B 1 635 ? 21.438 42.75 -12.539 1 95.88 635 GLY B C 1
ATOM 13033 O O . GLY B 1 635 ? 22.078 42.469 -13.562 1 95.88 635 GLY B O 1
ATOM 13034 N N . TRP B 1 636 ? 21.734 43.719 -11.727 1 97.12 636 TRP B N 1
ATOM 13035 C CA . TRP B 1 636 ? 22.922 44.594 -11.859 1 97.12 636 TRP B CA 1
ATOM 13036 C C . TRP B 1 636 ? 23.672 44.688 -10.539 1 97.12 636 TRP B C 1
ATOM 13038 O O . TRP B 1 636 ? 23.141 45.219 -9.555 1 97.12 636 TRP B O 1
ATOM 13048 N N . ARG B 1 637 ? 24.812 44.094 -10.57 1 95.94 637 ARG B N 1
ATOM 13049 C CA . ARG B 1 637 ? 25.688 44.219 -9.406 1 95.94 637 ARG B CA 1
ATOM 13050 C C . ARG B 1 637 ? 26.516 45.5 -9.484 1 95.94 637 ARG B C 1
ATOM 13052 O O . ARG B 1 637 ? 27.672 45.469 -9.945 1 95.94 637 ARG B O 1
ATOM 13059 N N . VAL B 1 638 ? 26.078 46.469 -8.898 1 95.81 638 VAL B N 1
ATOM 13060 C CA . VAL B 1 638 ? 26.672 47.812 -8.961 1 95.81 638 VAL B CA 1
ATOM 13061 C C . VAL B 1 638 ? 28.031 47.812 -8.289 1 95.81 638 VAL B C 1
ATOM 13063 O O . VAL B 1 638 ? 28.953 48.531 -8.711 1 95.81 638 VAL B O 1
ATOM 13066 N N . SER B 1 639 ? 28.203 47.062 -7.32 1 92.62 639 SER B N 1
ATOM 13067 C CA . SER B 1 639 ? 29.438 47 -6.555 1 92.62 639 SER B CA 1
ATOM 13068 C C . SER B 1 639 ? 30.609 46.5 -7.418 1 92.62 639 SER B C 1
ATOM 13070 O O . SER B 1 639 ? 31.766 46.719 -7.07 1 92.62 639 SER B O 1
ATOM 13072 N N . GLU B 1 640 ? 30.297 45.812 -8.477 1 91.5 640 GLU B N 1
ATOM 13073 C CA . GLU B 1 640 ? 31.344 45.281 -9.336 1 91.5 640 GLU B CA 1
ATOM 13074 C C . GLU B 1 640 ? 31.781 46.281 -10.391 1 91.5 640 GLU B C 1
ATOM 13076 O O . GLU B 1 640 ? 32.75 46.062 -11.117 1 91.5 640 GLU B O 1
ATOM 13081 N N . GLU B 1 641 ? 31.125 47.469 -10.43 1 94.75 641 GLU B N 1
ATOM 13082 C CA . GLU B 1 641 ? 31.547 48.531 -11.312 1 94.75 641 GLU B CA 1
ATOM 13083 C C . GLU B 1 641 ? 32.844 49.188 -10.805 1 94.75 641 GLU B C 1
ATOM 13085 O O . GLU B 1 641 ? 33 49.375 -9.602 1 94.75 641 GLU B O 1
ATOM 13090 N N . ALA B 1 642 ? 33.594 49.688 -11.727 1 91.31 642 ALA B N 1
ATOM 13091 C CA . ALA B 1 642 ? 34.875 50.281 -11.359 1 91.31 642 ALA B CA 1
ATOM 13092 C C . ALA B 1 642 ? 34.656 51.562 -10.547 1 91.31 642 ALA B C 1
ATOM 13094 O O . ALA B 1 642 ? 35.375 51.812 -9.562 1 91.31 642 ALA B O 1
ATOM 13095 N N . PHE B 1 643 ? 33.781 52.281 -10.914 1 93 643 PHE B N 1
ATOM 13096 C CA . PHE B 1 643 ? 33.531 53.562 -10.234 1 93 643 PHE B CA 1
ATOM 13097 C C . PHE B 1 643 ? 33.062 53.312 -8.812 1 93 643 PHE B C 1
ATOM 13099 O O . PHE B 1 643 ? 33.25 54.156 -7.938 1 93 643 PHE B O 1
ATOM 13106 N N . PHE B 1 644 ? 32.438 52.219 -8.555 1 92.62 644 PHE B N 1
ATOM 13107 C CA . PHE B 1 644 ? 31.906 51.906 -7.234 1 92.62 644 PHE B CA 1
ATOM 13108 C C . PHE B 1 644 ? 32.938 51.188 -6.383 1 92.62 644 PHE B C 1
ATOM 13110 O O . PHE B 1 644 ? 33.188 51.562 -5.234 1 92.62 644 PHE B O 1
ATOM 13117 N N . LYS B 1 645 ? 33.531 50.188 -6.91 1 86.12 645 LYS B N 1
ATOM 13118 C CA . LYS B 1 645 ? 34.531 49.375 -6.207 1 86.12 645 LYS B CA 1
ATOM 13119 C C . LYS B 1 645 ? 35.688 50.219 -5.684 1 86.12 645 LYS B C 1
ATOM 13121 O O . LYS B 1 645 ? 36.219 49.969 -4.602 1 86.12 645 LYS B O 1
ATOM 13126 N N . ASP B 1 646 ? 36.062 51.25 -6.422 1 85.81 646 ASP B N 1
ATOM 13127 C CA . ASP B 1 646 ? 37.25 52.062 -6.094 1 85.81 646 ASP B CA 1
ATOM 13128 C C . ASP B 1 646 ? 36.906 53.188 -5.113 1 85.81 646 ASP B C 1
ATOM 13130 O O . ASP B 1 646 ? 37.781 53.688 -4.426 1 85.81 646 ASP B O 1
ATOM 13134 N N . HIS B 1 647 ? 35.625 53.469 -4.996 1 89.25 647 HIS B N 1
ATOM 13135 C CA . HIS B 1 647 ? 35.312 54.656 -4.25 1 89.25 647 HIS B CA 1
ATOM 13136 C C . HIS B 1 647 ? 34.438 54.375 -3.039 1 89.25 647 HIS B C 1
ATOM 13138 O O . HIS B 1 647 ? 34.312 55.188 -2.121 1 89.25 647 HIS B O 1
ATOM 13144 N N . VAL B 1 648 ? 33.688 53.312 -3.037 1 91.38 648 VAL B N 1
ATOM 13145 C CA . VAL B 1 648 ? 32.781 53 -1.94 1 91.38 648 VAL B CA 1
ATOM 13146 C C . VAL B 1 648 ? 33.219 51.688 -1.288 1 91.38 648 VAL B C 1
ATOM 13148 O O . VAL B 1 648 ? 32.625 50.625 -1.575 1 91.38 648 VAL B O 1
ATOM 13151 N N . LYS B 1 649 ? 33.969 51.75 -0.336 1 85.44 649 LYS B N 1
ATOM 13152 C CA . LYS B 1 649 ? 34.594 50.531 0.206 1 85.44 649 LYS B CA 1
ATOM 13153 C C . LYS B 1 649 ? 33.75 49.938 1.326 1 85.44 649 LYS B C 1
ATOM 13155 O O . LYS B 1 649 ? 33.875 48.75 1.636 1 85.44 649 LYS B O 1
ATOM 13160 N N . PHE B 1 650 ? 32.938 50.688 1.943 1 87.5 650 PHE B N 1
ATOM 13161 C CA . PHE B 1 650 ? 32.188 50.188 3.08 1 87.5 650 PHE B CA 1
ATOM 13162 C C . PHE B 1 650 ? 31.031 49.281 2.609 1 87.5 650 PHE B C 1
ATOM 13164 O O . PHE B 1 650 ? 30.453 48.562 3.404 1 87.5 650 PHE B O 1
ATOM 13171 N N . ILE B 1 651 ? 30.719 49.312 1.3 1 92.81 651 ILE B N 1
ATOM 13172 C CA . ILE B 1 651 ? 29.734 48.406 0.703 1 92.81 651 ILE B CA 1
ATOM 13173 C C . ILE B 1 651 ? 30.438 47.312 -0.063 1 92.81 651 ILE B C 1
ATOM 13175 O O . ILE B 1 651 ? 31.141 47.562 -1.04 1 92.81 651 ILE B O 1
ATOM 13179 N N . ASN B 1 652 ? 30.297 46.094 0.433 1 88.31 652 ASN B N 1
ATOM 13180 C CA . ASN B 1 652 ? 30.984 44.938 -0.179 1 88.31 652 ASN B CA 1
ATOM 13181 C C . ASN B 1 652 ? 30.219 44.406 -1.39 1 88.31 652 ASN B C 1
ATOM 13183 O O . ASN B 1 652 ? 30.828 43.938 -2.346 1 88.31 652 ASN B O 1
ATOM 13187 N N . ASN B 1 653 ? 28.969 44.469 -1.315 1 91.44 653 ASN B N 1
ATOM 13188 C CA . ASN B 1 653 ? 28.109 44 -2.404 1 91.44 653 ASN B CA 1
ATOM 13189 C C . ASN B 1 653 ? 26.844 44.844 -2.502 1 91.44 653 ASN B C 1
ATOM 13191 O O . ASN B 1 653 ? 26.25 45.219 -1.481 1 91.44 653 ASN B O 1
ATOM 13195 N N . LEU B 1 654 ? 26.5 45.281 -3.629 1 95.19 654 LEU B N 1
ATOM 13196 C CA . LEU B 1 654 ? 25.25 45.969 -3.93 1 95.19 654 LEU B CA 1
ATOM 13197 C C . LEU B 1 654 ? 24.672 45.5 -5.266 1 95.19 654 LEU B C 1
ATOM 13199 O O . LEU B 1 654 ? 25.266 45.75 -6.32 1 95.19 654 LEU B O 1
ATOM 13203 N N . LYS B 1 655 ? 23.578 44.844 -5.164 1 95.5 655 LYS B N 1
ATOM 13204 C CA . LYS B 1 655 ? 22.922 44.312 -6.355 1 95.5 655 LYS B CA 1
ATOM 13205 C C . LYS B 1 655 ? 21.453 44.781 -6.426 1 95.5 655 LYS B C 1
ATOM 13207 O O . LYS B 1 655 ? 20.734 44.688 -5.438 1 95.5 655 LYS B O 1
ATOM 13212 N N . ILE B 1 656 ? 21.062 45.25 -7.555 1 97.06 656 ILE B N 1
ATOM 13213 C CA . ILE B 1 656 ? 19.672 45.562 -7.848 1 97.06 656 ILE B CA 1
ATOM 13214 C C . ILE B 1 656 ? 19.125 44.562 -8.859 1 97.06 656 ILE B C 1
ATOM 13216 O O . ILE B 1 656 ? 19.797 44.219 -9.828 1 97.06 656 ILE B O 1
ATOM 13220 N N . ARG B 1 657 ? 18 44.094 -8.531 1 95.62 657 ARG B N 1
ATOM 13221 C CA . ARG B 1 657 ? 17.406 43.125 -9.445 1 95.62 657 ARG B CA 1
ATOM 13222 C C . ARG B 1 657 ? 15.922 43.406 -9.664 1 95.62 657 ARG B C 1
ATOM 13224 O O . ARG B 1 657 ? 15.266 44 -8.797 1 95.62 657 ARG B O 1
ATOM 13231 N N . ALA B 1 658 ? 15.375 42.969 -10.766 1 96.38 658 ALA B N 1
ATOM 13232 C CA . ALA B 1 658 ? 13.969 43.125 -11.141 1 96.38 658 ALA B CA 1
ATOM 13233 C C . ALA B 1 658 ? 13.492 41.938 -11.961 1 96.38 658 ALA B C 1
ATOM 13235 O O . ALA B 1 658 ? 14.273 41.344 -12.719 1 96.38 658 ALA B O 1
ATOM 13236 N N . SER B 1 659 ? 12.242 41.594 -11.758 1 95.38 659 SER B N 1
ATOM 13237 C CA . SER B 1 659 ? 11.672 40.5 -12.531 1 95.38 659 SER B CA 1
ATOM 13238 C C . SER B 1 659 ? 10.203 40.781 -12.852 1 95.38 659 SER B C 1
ATOM 13240 O O . SER B 1 659 ? 9.523 41.5 -12.133 1 95.38 659 SER B O 1
ATOM 13242 N N . TRP B 1 660 ? 9.742 40.219 -13.945 1 95.06 660 TRP B N 1
ATOM 13243 C CA . TRP B 1 660 ? 8.344 40.188 -14.375 1 95.06 660 TRP B CA 1
ATOM 13244 C C . TRP B 1 660 ? 8.016 38.844 -15.062 1 95.06 660 TRP B C 1
ATOM 13246 O O . TRP B 1 660 ? 8.836 38.312 -15.812 1 95.06 660 TRP B O 1
ATOM 13256 N N . GLY B 1 661 ? 6.855 38.375 -14.758 1 93.38 661 GLY B N 1
ATOM 13257 C CA . GLY B 1 661 ? 6.469 37.156 -15.461 1 93.38 661 GLY B CA 1
ATOM 13258 C C . GLY B 1 661 ? 4.988 36.844 -15.336 1 93.38 661 GLY B C 1
ATOM 13259 O O . GLY B 1 661 ? 4.305 37.375 -14.461 1 93.38 661 GLY B O 1
ATOM 13260 N N . GLN B 1 662 ? 4.52 35.969 -16.297 1 94.5 662 GLN B N 1
ATOM 13261 C CA . GLN B 1 662 ? 3.156 35.438 -16.312 1 94.5 662 GLN B CA 1
ATOM 13262 C C . GLN B 1 662 ? 3.137 33.938 -16 1 94.5 662 GLN B C 1
ATOM 13264 O O . GLN B 1 662 ? 4.02 33.219 -16.453 1 94.5 662 GLN B O 1
ATOM 13269 N N . MET B 1 663 ? 2.174 33.562 -15.234 1 93.75 663 MET B N 1
ATOM 13270 C CA . MET B 1 663 ? 1.974 32.156 -14.961 1 93.75 663 MET B CA 1
ATOM 13271 C C . MET B 1 663 ? 0.506 31.766 -15.117 1 93.75 663 MET B C 1
ATOM 13273 O O . MET B 1 663 ? -0.384 32.531 -14.742 1 93.75 663 MET B O 1
ATOM 13277 N N . GLY B 1 664 ? 0.293 30.625 -15.758 1 92.94 664 GLY B N 1
ATOM 13278 C CA . GLY B 1 664 ? -1.048 30.062 -15.773 1 92.94 664 GLY B CA 1
ATOM 13279 C C . GLY B 1 664 ? -1.379 29.281 -14.516 1 92.94 664 GLY B C 1
ATOM 13280 O O . GLY B 1 664 ? -0.547 28.531 -14.016 1 92.94 664 GLY B O 1
ATOM 13281 N N . ALA B 1 665 ? -2.564 29.594 -13.984 1 92.38 665 ALA B N 1
ATOM 13282 C CA . ALA B 1 665 ? -3.055 28.844 -12.836 1 92.38 665 ALA B CA 1
ATOM 13283 C C . ALA B 1 665 ? -4.305 28.047 -13.195 1 92.38 665 ALA B C 1
ATOM 13285 O O . ALA B 1 665 ? -5.207 28.547 -13.867 1 92.38 665 ALA B O 1
ATOM 13286 N N . GLU B 1 666 ? -4.223 26.797 -12.805 1 91.69 666 GLU B N 1
ATOM 13287 C CA . GLU B 1 666 ? -5.449 26.031 -12.969 1 91.69 666 GLU B CA 1
ATOM 13288 C C . GLU B 1 666 ? -6.586 26.609 -12.133 1 91.69 666 GLU B C 1
ATOM 13290 O O . GLU B 1 666 ? -6.371 27.062 -11.008 1 91.69 666 GLU B O 1
ATOM 13295 N N . ALA B 1 667 ? -7.684 26.5 -12.734 1 89.25 667 ALA B N 1
ATOM 13296 C CA . ALA B 1 667 ? -8.82 27.203 -12.148 1 89.25 667 ALA B CA 1
ATOM 13297 C C . ALA B 1 667 ? -9.422 26.406 -10.992 1 89.25 667 ALA B C 1
ATOM 13299 O O . ALA B 1 667 ? -9.594 25.188 -11.094 1 89.25 667 ALA B O 1
ATOM 13300 N N . TYR B 1 668 ? -9.648 27.125 -9.93 1 92 668 TYR B N 1
ATOM 13301 C CA . TYR B 1 668 ? -10.375 26.594 -8.781 1 92 668 TYR B CA 1
ATOM 13302 C C . TYR B 1 668 ? -11.703 27.312 -8.594 1 92 668 TYR B C 1
ATOM 13304 O O . TYR B 1 668 ? -11.82 28.5 -8.906 1 92 668 TYR B O 1
ATOM 13312 N N . PHE B 1 669 ? -12.664 26.594 -8.133 1 88.56 669 PHE B N 1
ATOM 13313 C CA . PHE B 1 669 ? -13.977 27.125 -7.777 1 88.56 669 PHE B CA 1
ATOM 13314 C C . PHE B 1 669 ? -14.523 26.438 -6.535 1 88.56 669 PHE B C 1
ATOM 13316 O O . PHE B 1 669 ? -14.586 25.203 -6.48 1 88.56 669 PHE B O 1
ATOM 13323 N N . GLY B 1 670 ? -14.859 27.141 -5.531 1 78.81 670 GLY B N 1
ATOM 13324 C CA . GLY B 1 670 ? -15.312 26.531 -4.289 1 78.81 670 GLY B CA 1
ATOM 13325 C C . GLY B 1 670 ? -14.234 25.703 -3.605 1 78.81 670 GLY B C 1
ATOM 13326 O O . GLY B 1 670 ? -14.484 24.578 -3.201 1 78.81 670 GLY B O 1
ATOM 13327 N N . ASP B 1 671 ? -13.016 26 -3.592 1 77.81 671 ASP B N 1
ATOM 13328 C CA . ASP B 1 671 ? -11.875 25.391 -2.926 1 77.81 671 ASP B CA 1
ATOM 13329 C C . ASP B 1 671 ? -11.516 24.062 -3.572 1 77.81 671 ASP B C 1
ATOM 13331 O O . ASP B 1 671 ? -10.93 23.188 -2.922 1 77.81 671 ASP B O 1
ATOM 13335 N N . ALA B 1 672 ? -12.047 23.828 -4.715 1 87.25 672 ALA B N 1
ATOM 13336 C CA . ALA B 1 672 ? -11.711 22.609 -5.457 1 87.25 672 ALA B CA 1
ATOM 13337 C C . ALA B 1 672 ? -11.297 22.938 -6.887 1 87.25 672 ALA B C 1
ATOM 13339 O O . ALA B 1 672 ? -11.695 23.969 -7.434 1 87.25 672 ALA B O 1
ATOM 13340 N N . LEU B 1 673 ? -10.555 22.047 -7.402 1 91.75 673 LEU B N 1
ATOM 13341 C CA . LEU B 1 673 ? -10.195 22.172 -8.812 1 91.75 673 LEU B CA 1
ATOM 13342 C C . LEU B 1 673 ? -11.438 22.094 -9.695 1 91.75 673 LEU B C 1
ATOM 13344 O O . LEU B 1 673 ? -12.234 21.156 -9.578 1 91.75 673 LEU B O 1
ATOM 13348 N N . ALA B 1 674 ? -11.625 23.094 -10.484 1 93.38 674 ALA B N 1
ATOM 13349 C CA . ALA B 1 674 ? -12.812 23.172 -11.344 1 93.38 674 ALA B CA 1
ATOM 13350 C C . ALA B 1 674 ? -12.625 22.328 -12.602 1 93.38 674 ALA B C 1
ATOM 13352 O O . ALA B 1 674 ? -12.18 22.844 -13.633 1 93.38 674 ALA B O 1
ATOM 13353 N N . GLU B 1 675 ? -13.086 21.188 -12.539 1 92.25 675 GLU B N 1
ATOM 13354 C CA . GLU B 1 675 ? -12.867 20.297 -13.672 1 92.25 675 GLU B CA 1
ATOM 13355 C C . GLU B 1 675 ? -14.047 20.344 -14.648 1 92.25 675 GLU B C 1
ATOM 13357 O O . GLU B 1 675 ? -15.203 20.391 -14.227 1 92.25 675 GLU B O 1
ATOM 13362 N N . TYR B 1 676 ? -13.781 20.484 -15.922 1 91.94 676 TYR B N 1
ATOM 13363 C CA . TYR B 1 676 ? -14.719 20.266 -17.016 1 91.94 676 TYR B CA 1
ATOM 13364 C C . TYR B 1 676 ? -15.859 21.266 -16.969 1 91.94 676 TYR B C 1
ATOM 13366 O O . TYR B 1 676 ? -17.031 20.906 -17.156 1 91.94 676 TYR B O 1
ATOM 13374 N N . GLN B 1 677 ? -15.531 22.469 -16.703 1 92.81 677 GLN B N 1
ATOM 13375 C CA . GLN B 1 677 ? -16.578 23.484 -16.641 1 92.81 677 GLN B CA 1
ATOM 13376 C C . GLN B 1 677 ? -17.188 23.75 -18.016 1 92.81 677 GLN B C 1
ATOM 13378 O O . GLN B 1 677 ? -18.25 24.359 -18.125 1 92.81 677 GLN B O 1
ATOM 13383 N N . TYR B 1 678 ? -16.609 23.25 -19.094 1 93.75 678 TYR B N 1
ATOM 13384 C CA . TYR B 1 678 ? -17.047 23.453 -20.469 1 93.75 678 TYR B CA 1
ATOM 13385 C C . TYR B 1 678 ? -18.031 22.375 -20.891 1 93.75 678 TYR B C 1
ATOM 13387 O O . TYR B 1 678 ? -18.562 22.406 -22.016 1 93.75 678 TYR B O 1
ATOM 13395 N N . LEU B 1 679 ? -18.297 21.438 -20.047 1 92.56 679 LEU B N 1
ATOM 13396 C CA . LEU B 1 679 ? -19.203 20.344 -20.344 1 92.56 679 LEU B CA 1
ATOM 13397 C C . LEU B 1 679 ? -20.469 20.438 -19.484 1 92.56 679 LEU B C 1
ATOM 13399 O O . LEU B 1 679 ? -20.422 20.938 -18.359 1 92.56 679 LEU B O 1
ATOM 13403 N N . SER B 1 680 ? -21.562 19.984 -20.062 1 88.94 680 SER B N 1
ATOM 13404 C CA . SER B 1 680 ? -22.75 19.766 -19.25 1 88.94 680 SER B CA 1
ATOM 13405 C C . SER B 1 680 ? -22.656 18.453 -18.453 1 88.94 680 SER B C 1
ATOM 13407 O O . SER B 1 680 ? -22.703 17.375 -19.031 1 88.94 680 SER B O 1
ATOM 13409 N N . THR B 1 681 ? -22.438 18.578 -17.219 1 87 681 THR B N 1
ATOM 13410 C CA . THR B 1 681 ? -22.25 17.391 -16.406 1 87 681 THR B CA 1
ATOM 13411 C C . THR B 1 681 ? -23.562 16.984 -15.711 1 87 681 THR B C 1
ATOM 13413 O O . THR B 1 681 ? -24.453 17.812 -15.547 1 87 681 THR B O 1
ATOM 13416 N N . MET B 1 682 ? -23.656 15.695 -15.438 1 86.88 682 MET B N 1
ATOM 13417 C CA . MET B 1 682 ? -24.812 15.148 -14.734 1 86.88 682 MET B CA 1
ATOM 13418 C C . MET B 1 682 ? -24.422 14.695 -13.328 1 86.88 682 MET B C 1
ATOM 13420 O O . MET B 1 682 ? -23.344 14.148 -13.125 1 86.88 682 MET B O 1
ATOM 13424 N N . GLY B 1 683 ? -25.328 14.992 -12.32 1 86.19 683 GLY B N 1
ATOM 13425 C CA . GLY B 1 683 ? -25.156 14.523 -10.953 1 86.19 683 GLY B CA 1
ATOM 13426 C C . GLY B 1 683 ? -26.141 13.43 -10.578 1 86.19 683 GLY B C 1
ATOM 13427 O O . GLY B 1 683 ? -27.219 13.312 -11.18 1 86.19 683 GLY B O 1
ATOM 13428 N N . PHE B 1 684 ? -25.703 12.57 -9.633 1 83.31 684 PHE B N 1
ATOM 13429 C CA . PHE B 1 684 ? -26.562 11.492 -9.156 1 83.31 684 PHE B CA 1
ATOM 13430 C C . PHE B 1 684 ? -27.406 11.953 -7.977 1 83.31 684 PHE B C 1
ATOM 13432 O O . PHE B 1 684 ? -26.953 12.766 -7.168 1 83.31 684 PHE B O 1
ATOM 13439 N N . GLY B 1 685 ? -28.625 11.523 -7.977 1 79.44 685 GLY B N 1
ATOM 13440 C CA . GLY B 1 685 ? -29.547 11.711 -6.859 1 79.44 685 GLY B CA 1
ATOM 13441 C C . GLY B 1 685 ? -30.438 10.508 -6.613 1 79.44 685 GLY B C 1
ATOM 13442 O O . GLY B 1 685 ? -30.219 9.438 -7.176 1 79.44 685 GLY B O 1
ATOM 13443 N N . ASN B 1 686 ? -31.219 10.523 -5.566 1 81.94 686 ASN B N 1
ATOM 13444 C CA . ASN B 1 686 ? -32.188 9.469 -5.273 1 81.94 686 ASN B CA 1
ATOM 13445 C C . ASN B 1 686 ? -33.594 10.008 -5.164 1 81.94 686 ASN B C 1
ATOM 13447 O O . ASN B 1 686 ? -33.812 11.156 -4.754 1 81.94 686 ASN B O 1
ATOM 13451 N N . TYR B 1 687 ? -34.5 9.258 -5.734 1 81.94 687 TYR B N 1
ATOM 13452 C CA . TYR B 1 687 ? -35.906 9.547 -5.613 1 81.94 687 TYR B CA 1
ATOM 13453 C C . TYR B 1 687 ? -36.719 8.281 -5.293 1 81.94 687 TYR B C 1
ATOM 13455 O O . TYR B 1 687 ? -36.312 7.184 -5.684 1 81.94 687 TYR B O 1
ATOM 13463 N N . ILE B 1 688 ? -37.688 8.391 -4.449 1 83.88 688 ILE B N 1
ATOM 13464 C CA . ILE B 1 688 ? -38.5 7.242 -4.094 1 83.88 688 ILE B CA 1
ATOM 13465 C C . ILE B 1 688 ? -39.562 7.02 -5.168 1 83.88 688 ILE B C 1
ATOM 13467 O O . ILE B 1 688 ? -40.406 7.887 -5.402 1 83.88 688 ILE B O 1
ATOM 13471 N N . ILE B 1 689 ? -39.406 6.012 -5.84 1 79.31 689 ILE B N 1
ATOM 13472 C CA . ILE B 1 689 ? -40.406 5.574 -6.789 1 79.31 689 ILE B CA 1
ATOM 13473 C C . ILE B 1 689 ? -40.969 4.227 -6.352 1 79.31 689 ILE B C 1
ATOM 13475 O O . ILE B 1 689 ? -40.25 3.266 -6.152 1 79.31 689 ILE B O 1
ATOM 13479 N N . ASN B 1 690 ? -42.25 4.148 -6.277 1 79.81 690 ASN B N 1
ATOM 13480 C CA . ASN B 1 690 ? -42.906 2.924 -5.852 1 79.81 690 ASN B CA 1
ATOM 13481 C C . ASN B 1 690 ? -42.312 2.383 -4.555 1 79.81 690 ASN B C 1
ATOM 13483 O O . ASN B 1 690 ? -42.031 1.192 -4.453 1 79.81 690 ASN B O 1
ATOM 13487 N N . ASN B 1 691 ? -42.062 3.354 -3.676 1 74.19 691 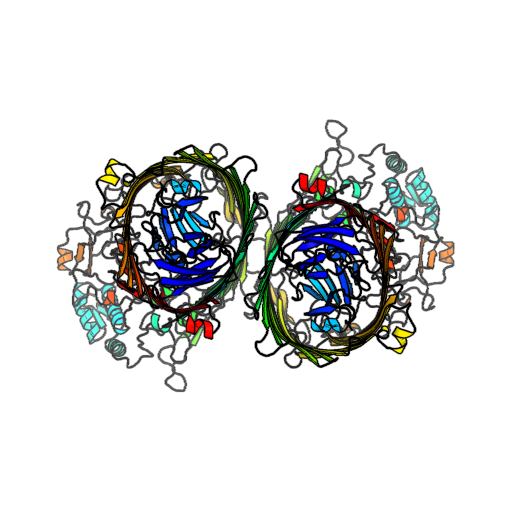ASN B N 1
ATOM 13488 C CA . ASN B 1 691 ? -41.562 3.07 -2.328 1 74.19 691 ASN B CA 1
ATOM 13489 C C . ASN B 1 691 ? -40.156 2.475 -2.348 1 74.19 691 ASN B C 1
ATOM 13491 O O . ASN B 1 691 ? -39.781 1.733 -1.438 1 74.19 691 ASN B O 1
ATOM 13495 N N . GLN B 1 692 ? -39.562 2.635 -3.521 1 72.19 692 GLN B N 1
ATOM 13496 C CA . GLN B 1 692 ? -38.188 2.18 -3.604 1 72.19 692 GLN B CA 1
ATOM 13497 C C . GLN B 1 692 ? -37.25 3.32 -4.012 1 72.19 692 GLN B C 1
ATOM 13499 O O . GLN B 1 692 ? -37.625 4.16 -4.836 1 72.19 692 GLN B O 1
ATOM 13504 N N . TYR B 1 693 ? -36.125 3.387 -3.352 1 76 693 TYR B N 1
ATOM 13505 C CA . TYR B 1 693 ? -35.094 4.363 -3.74 1 76 693 TYR B CA 1
ATOM 13506 C C . TYR B 1 693 ? -34.594 4.074 -5.145 1 76 693 TYR B C 1
ATOM 13508 O O . TYR B 1 693 ? -34.156 2.951 -5.441 1 76 693 TYR B O 1
ATOM 13516 N N . SER B 1 694 ? -34.844 5.004 -5.992 1 81.81 694 SER B N 1
ATOM 13517 C CA . SER B 1 694 ? -34.312 4.887 -7.348 1 81.81 694 SER B CA 1
ATOM 13518 C C . SER B 1 694 ? -33.281 5.969 -7.637 1 81.81 694 SER B C 1
ATOM 13520 O O . SER B 1 694 ? -33.5 7.141 -7.309 1 81.81 694 SER B O 1
ATOM 13522 N N . GLN B 1 695 ? -32.219 5.551 -8.141 1 84.75 695 GLN B N 1
ATOM 13523 C CA . GLN B 1 695 ? -31.188 6.508 -8.531 1 84.75 695 GLN B CA 1
ATOM 13524 C C . GLN B 1 695 ? -31.656 7.398 -9.672 1 84.75 695 GLN B C 1
ATOM 13526 O O . GLN B 1 695 ? -32.312 6.926 -10.602 1 84.75 695 GLN B O 1
ATOM 13531 N N . THR B 1 696 ? -31.438 8.695 -9.562 1 84.5 696 THR B N 1
ATOM 13532 C CA . THR B 1 696 ? -31.812 9.664 -10.578 1 84.5 696 THR B CA 1
ATOM 13533 C C . THR B 1 696 ? -30.594 10.414 -11.102 1 84.5 696 THR B C 1
ATOM 13535 O O . THR B 1 696 ? -29.531 10.367 -10.492 1 84.5 696 THR B O 1
ATOM 13538 N N . LEU B 1 697 ? -30.703 10.977 -12.312 1 87.44 697 LEU B N 1
ATOM 13539 C CA . LEU B 1 697 ? -29.719 11.875 -12.898 1 87.44 697 LEU B CA 1
ATOM 13540 C C . LEU B 1 697 ? -30.281 13.273 -13.078 1 87.44 697 LEU B C 1
ATOM 13542 O O . LEU B 1 697 ? -31.438 13.43 -13.5 1 87.44 697 LEU B O 1
ATOM 13546 N N . THR B 1 698 ? -29.547 14.203 -12.617 1 85.5 698 THR B N 1
ATOM 13547 C CA . THR B 1 698 ? -29.938 15.594 -12.812 1 85.5 698 THR B CA 1
ATOM 13548 C C . THR B 1 698 ? -28.781 16.391 -13.414 1 85.5 698 THR B C 1
ATOM 13550 O O . THR B 1 698 ? -27.625 16.141 -13.109 1 85.5 698 THR B O 1
ATOM 13553 N N . GLU B 1 699 ? -29.156 17.391 -14.25 1 84.44 699 GLU B N 1
ATOM 13554 C CA . GLU B 1 699 ? -28.125 18.281 -14.789 1 84.44 699 GLU B CA 1
ATOM 13555 C C . GLU B 1 699 ? -27.578 19.219 -13.703 1 84.44 699 GLU B C 1
ATOM 13557 O O . GLU B 1 699 ? -28.344 19.828 -12.961 1 84.44 699 GLU B O 1
ATOM 13562 N N . ASN B 1 700 ? -26.297 19.344 -13.609 1 82 700 ASN B N 1
ATOM 13563 C CA . ASN B 1 700 ? -25.672 20.125 -12.555 1 82 700 ASN B CA 1
ATOM 13564 C C . ASN B 1 700 ? -25.547 21.594 -12.938 1 82 700 ASN B C 1
ATOM 13566 O O . ASN B 1 700 ? -25.75 22.484 -12.102 1 82 700 ASN B O 1
ATOM 13570 N N . ARG B 1 701 ? -25.031 21.906 -14.18 1 83.56 701 ARG B N 1
ATOM 13571 C CA . ARG B 1 701 ? -24.766 23.297 -14.539 1 83.56 701 ARG B CA 1
ATOM 13572 C C . ARG B 1 701 ? -24.75 23.484 -16.047 1 83.56 701 ARG B C 1
ATOM 13574 O O . ARG B 1 701 ? -24.547 22.516 -16.797 1 83.56 701 ARG B O 1
ATOM 13581 N N . VAL B 1 702 ? -24.938 24.797 -16.438 1 87.94 702 VAL B N 1
ATOM 13582 C CA . VAL B 1 702 ? -24.734 25.188 -17.828 1 87.94 702 VAL B CA 1
ATOM 13583 C C . VAL B 1 702 ? -23.25 25.281 -18.125 1 87.94 702 VAL B C 1
ATOM 13585 O O . VAL B 1 702 ? -22.469 25.766 -17.297 1 87.94 702 VAL B O 1
ATOM 13588 N N . PRO B 1 703 ? -22.828 24.812 -19.281 1 91.44 703 PRO B N 1
ATOM 13589 C CA . PRO B 1 703 ? -21.391 24.812 -19.594 1 91.44 703 PRO B CA 1
ATOM 13590 C C . PRO B 1 703 ? -20.844 26.203 -19.891 1 91.44 703 PRO B C 1
ATOM 13592 O O . PRO B 1 703 ? -21.531 27.031 -20.484 1 91.44 703 PRO B O 1
ATOM 13595 N N . ASN B 1 704 ? -19.672 26.547 -19.422 1 93.19 704 ASN B N 1
ATOM 13596 C CA . ASN B 1 704 ? -18.859 27.688 -19.828 1 93.19 704 ASN B CA 1
ATOM 13597 C C . ASN B 1 704 ? -17.938 27.344 -20.984 1 93.19 704 ASN B C 1
ATOM 13599 O O . ASN B 1 704 ? -16.812 26.859 -20.766 1 93.19 704 ASN B O 1
ATOM 13603 N N . LEU B 1 705 ? -18.266 27.688 -22.062 1 91.06 705 LEU B N 1
ATOM 13604 C CA . LEU B 1 705 ? -17.516 27.297 -23.25 1 91.06 705 LEU B CA 1
ATOM 13605 C C . LEU B 1 705 ? -16.219 28.078 -23.344 1 91.06 705 LEU B C 1
ATOM 13607 O O . LEU B 1 705 ? -15.312 27.688 -24.109 1 91.06 705 LEU B O 1
ATOM 13611 N N . ASP B 1 706 ? -16.125 29.172 -22.609 1 92 706 ASP B N 1
ATOM 13612 C CA . ASP B 1 706 ? -14.914 29.984 -22.609 1 92 706 ASP B CA 1
ATOM 13613 C C . ASP B 1 706 ? -14.008 29.656 -21.422 1 92 706 ASP B C 1
ATOM 13615 O O . ASP B 1 706 ? -13.133 30.438 -21.062 1 92 706 ASP B O 1
ATOM 13619 N N . PHE B 1 707 ? -14.312 28.5 -20.891 1 95.06 707 PHE B N 1
ATOM 13620 C CA . PHE B 1 707 ? -13.531 28.047 -19.75 1 95.06 707 PHE B CA 1
ATOM 13621 C C . PHE B 1 707 ? -12.047 28 -20.094 1 95.06 707 PHE B C 1
ATOM 13623 O O . PHE B 1 707 ? -11.664 27.453 -21.125 1 95.06 707 PHE B O 1
ATOM 13630 N N . GLY B 1 708 ? -11.164 28.656 -19.234 1 94.75 708 GLY B N 1
ATOM 13631 C CA . GLY B 1 708 ? -9.742 28.703 -19.516 1 94.75 708 GLY B CA 1
ATOM 13632 C C . GLY B 1 708 ? -8.906 29.016 -18.281 1 94.75 708 GLY B C 1
ATOM 13633 O O . GLY B 1 708 ? -9.375 28.891 -17.156 1 94.75 708 GLY B O 1
ATOM 13634 N N . TRP B 1 709 ? -7.637 29.422 -18.578 1 95.5 709 TRP B N 1
ATOM 13635 C CA . TRP B 1 709 ? -6.633 29.594 -17.547 1 95.5 709 TRP B CA 1
ATOM 13636 C C . TRP B 1 709 ? -6.898 30.875 -16.75 1 95.5 709 TRP B C 1
ATOM 13638 O O . TRP B 1 709 ? -7.309 31.891 -17.312 1 95.5 709 TRP B O 1
ATOM 13648 N N . GLU B 1 710 ? -6.715 30.766 -15.391 1 95.69 710 GLU B N 1
ATOM 13649 C CA . GLU B 1 710 ? -6.414 31.953 -14.594 1 95.69 710 GLU B CA 1
ATOM 13650 C C . GLU B 1 710 ? -4.988 32.438 -14.836 1 95.69 710 GLU B C 1
ATOM 13652 O O . GLU B 1 710 ? -4.07 31.609 -14.977 1 95.69 710 GLU B O 1
ATOM 13657 N N . VAL B 1 711 ? -4.758 33.719 -14.844 1 95.81 711 VAL B N 1
ATOM 13658 C CA . VAL B 1 711 ? -3.439 34.219 -15.219 1 95.81 711 VAL B CA 1
ATOM 13659 C C . VAL B 1 711 ? -2.867 35.062 -14.086 1 95.81 711 VAL B C 1
ATOM 13661 O O . VAL B 1 711 ? -3.512 36 -13.617 1 95.81 711 VAL B O 1
ATOM 13664 N N . ALA B 1 712 ? -1.699 34.75 -13.688 1 95.38 712 ALA B N 1
ATOM 13665 C CA . ALA B 1 712 ? -0.975 35.5 -12.656 1 95.38 712 ALA B CA 1
ATOM 13666 C C . ALA B 1 712 ? 0.129 36.375 -13.273 1 95.38 712 ALA B C 1
ATOM 13668 O O . ALA B 1 712 ? 1.034 35.844 -13.93 1 95.38 712 ALA B O 1
ATOM 13669 N N . ASN B 1 713 ? 0.057 37.625 -13.109 1 94.88 713 ASN B N 1
ATOM 13670 C CA . ASN B 1 713 ? 1.117 38.531 -13.484 1 94.88 713 ASN B CA 1
ATOM 13671 C C . ASN B 1 713 ? 1.904 39.031 -12.266 1 94.88 713 ASN B C 1
ATOM 13673 O O . ASN B 1 713 ? 1.361 39.719 -11.398 1 94.88 713 ASN B O 1
ATOM 13677 N N . ASN B 1 714 ? 3.131 38.688 -12.234 1 95.06 714 ASN B N 1
ATOM 13678 C CA . ASN B 1 714 ? 3.959 38.969 -11.07 1 95.06 714 ASN B CA 1
ATOM 13679 C C . ASN B 1 714 ? 5.102 39.938 -11.422 1 95.06 714 ASN B C 1
ATOM 13681 O O . ASN B 1 714 ? 5.824 39.719 -12.398 1 95.06 714 ASN B O 1
ATOM 13685 N N . ALA B 1 715 ? 5.262 40.938 -10.641 1 96.12 715 ALA B N 1
ATOM 13686 C CA . ALA B 1 715 ? 6.383 41.875 -10.758 1 96.12 715 ALA B CA 1
ATOM 13687 C C . ALA B 1 715 ? 7.121 42 -9.43 1 96.12 715 ALA B C 1
ATOM 13689 O O . ALA B 1 715 ? 6.5 42 -8.359 1 96.12 715 ALA B O 1
ATOM 13690 N N . ASN B 1 716 ? 8.406 42.156 -9.539 1 97 716 ASN B N 1
ATOM 13691 C CA . ASN B 1 716 ? 9.234 42.219 -8.344 1 97 716 ASN B CA 1
ATOM 13692 C C . ASN B 1 716 ? 10.453 43.125 -8.57 1 97 716 ASN B C 1
ATOM 13694 O O . ASN B 1 716 ? 11.062 43.094 -9.641 1 97 716 ASN B O 1
ATOM 13698 N N . ILE B 1 717 ? 10.812 44 -7.609 1 97.5 717 ILE B N 1
ATOM 13699 C CA . ILE B 1 717 ? 12.078 44.719 -7.555 1 97.5 717 ILE B CA 1
ATOM 13700 C C . ILE B 1 717 ? 12.773 44.438 -6.227 1 97.5 717 ILE B C 1
ATOM 13702 O O . ILE B 1 717 ? 12.133 44.438 -5.172 1 97.5 717 ILE B O 1
ATOM 13706 N N . GLY B 1 718 ? 14.031 44.125 -6.344 1 96.69 718 GLY B N 1
ATOM 13707 C CA . GLY B 1 718 ? 14.758 43.75 -5.141 1 96.69 718 GLY B CA 1
ATOM 13708 C C . GLY B 1 718 ? 16.109 44.438 -5.02 1 96.69 718 GLY B C 1
ATOM 13709 O O . GLY B 1 718 ? 16.672 44.875 -6.016 1 96.69 718 GLY B O 1
ATOM 13710 N N . LEU B 1 719 ? 16.578 44.469 -3.814 1 96.69 719 LEU B N 1
ATOM 13711 C CA . LEU B 1 719 ? 17.875 45.031 -3.441 1 96.69 719 LEU B CA 1
ATOM 13712 C C . LEU B 1 719 ? 18.609 44.094 -2.49 1 96.69 719 LEU B C 1
ATOM 13714 O O . LEU B 1 719 ? 18.047 43.656 -1.49 1 96.69 719 LEU B O 1
ATOM 13718 N N . ASP B 1 720 ? 19.828 43.719 -2.855 1 95.44 720 ASP B N 1
ATOM 13719 C CA . ASP B 1 720 ? 20.719 42.969 -2 1 95.44 720 ASP B CA 1
ATOM 13720 C C . ASP B 1 720 ? 22 43.75 -1.693 1 95.44 720 ASP B C 1
ATOM 13722 O O . ASP B 1 720 ? 22.672 44.219 -2.605 1 95.44 720 ASP B O 1
ATOM 13726 N N . ALA B 1 721 ? 22.297 43.75 -0.442 1 94.88 721 ALA B N 1
ATOM 13727 C CA . ALA B 1 721 ? 23.484 44.5 -0.059 1 94.88 721 ALA B CA 1
ATOM 13728 C C . ALA B 1 721 ? 24.219 43.844 1.095 1 94.88 721 ALA B C 1
ATOM 13730 O O . ALA B 1 721 ? 23.609 43.125 1.893 1 94.88 721 ALA B O 1
ATOM 13731 N N . SER B 1 722 ? 25.453 44 1.077 1 93.19 722 SER B N 1
ATOM 13732 C CA . SER B 1 722 ? 26.297 43.562 2.199 1 93.19 722 SER B CA 1
ATOM 13733 C C . SER B 1 722 ? 27.266 44.688 2.607 1 93.19 722 SER B C 1
ATOM 13735 O O . SER B 1 722 ? 27.797 45.406 1.754 1 93.19 722 SER B O 1
ATOM 13737 N N . PHE B 1 723 ? 27.484 44.812 3.916 1 92.5 723 PHE B N 1
ATOM 13738 C CA . PHE B 1 723 ? 28.312 45.844 4.488 1 92.5 723 PHE B CA 1
ATOM 13739 C C . PHE B 1 723 ? 29.297 45.281 5.496 1 92.5 723 PHE B C 1
ATOM 13741 O O . PHE B 1 723 ? 29.156 44.156 5.93 1 92.5 723 PHE B O 1
ATOM 13748 N N . LEU B 1 724 ? 30.297 46.125 5.934 1 90.25 724 LEU B N 1
ATOM 13749 C CA . LEU B 1 724 ? 31.219 45.844 7.039 1 90.25 724 LEU B CA 1
ATOM 13750 C C . LEU B 1 724 ? 31.906 44.5 6.855 1 90.25 724 LEU B C 1
ATOM 13752 O O . LEU B 1 724 ? 31.859 43.656 7.746 1 90.25 724 LEU B O 1
ATOM 13756 N N . ASN B 1 725 ? 32.469 44.281 5.711 1 83.5 725 ASN B N 1
ATOM 13757 C CA . ASN B 1 725 ? 33.156 43.031 5.352 1 83.5 725 ASN B CA 1
ATOM 13758 C C . ASN B 1 725 ? 32.219 41.844 5.398 1 83.5 725 ASN B C 1
ATOM 13760 O O . ASN B 1 725 ? 32.562 40.812 5.988 1 83.5 725 ASN B O 1
ATOM 13764 N N . ASN B 1 726 ? 30.938 42.094 4.957 1 82.81 726 ASN B N 1
ATOM 13765 C CA . ASN B 1 726 ? 29.906 41.094 4.754 1 82.81 726 ASN B CA 1
ATOM 13766 C C . ASN B 1 726 ? 29.344 40.594 6.082 1 82.81 726 ASN B C 1
ATOM 13768 O O . ASN B 1 726 ? 28.703 39.531 6.137 1 82.81 726 ASN B O 1
ATOM 13772 N N . LYS B 1 727 ? 29.594 41.312 7.23 1 89.5 727 LYS B N 1
ATOM 13773 C CA . LYS B 1 727 ? 29.016 40.969 8.523 1 89.5 727 LYS B CA 1
ATOM 13774 C C . LYS B 1 727 ? 27.531 41.312 8.57 1 89.5 727 LYS B C 1
ATOM 13776 O O . LYS B 1 727 ? 26.75 40.688 9.281 1 89.5 727 LYS B O 1
ATOM 13781 N N . LEU B 1 728 ? 27.281 42.375 7.855 1 93.88 728 LEU B N 1
ATOM 13782 C CA . LEU B 1 728 ? 25.891 42.844 7.781 1 93.88 728 LEU B CA 1
ATOM 13783 C C . LEU B 1 728 ? 25.328 42.656 6.383 1 93.88 728 LEU B C 1
ATOM 13785 O O . LEU B 1 728 ? 25.922 43.125 5.402 1 93.88 728 LEU B O 1
ATOM 13789 N N . SER B 1 729 ? 24.281 41.969 6.305 1 93.19 729 SER B N 1
ATOM 13790 C CA . SER B 1 729 ? 23.625 41.719 5.027 1 93.19 729 SER B CA 1
ATOM 13791 C C . SER B 1 729 ? 22.172 42.219 5.055 1 93.19 729 SER B C 1
ATOM 13793 O O . SER B 1 729 ? 21.484 42.031 6.055 1 93.19 729 SER B O 1
ATOM 13795 N N . PHE B 1 730 ? 21.781 42.844 3.953 1 95.31 730 PHE B N 1
ATOM 13796 C CA . PHE B 1 730 ? 20.438 43.406 3.85 1 95.31 730 PHE B CA 1
ATOM 13797 C C . PHE B 1 730 ? 19.781 43 2.527 1 95.31 730 PHE B C 1
ATOM 13799 O O . PHE B 1 730 ? 20.406 43.125 1.468 1 95.31 730 PHE B O 1
ATOM 13806 N N . GLU B 1 731 ? 18.531 42.438 2.635 1 95.5 731 GLU B N 1
ATOM 13807 C CA . GLU B 1 731 ? 17.703 42.125 1.476 1 95.5 731 GLU B CA 1
ATOM 13808 C C . GLU B 1 731 ? 16.344 42.812 1.571 1 95.5 731 GLU B C 1
ATOM 13810 O O . GLU B 1 731 ? 15.703 42.781 2.625 1 95.5 731 GLU B O 1
ATOM 13815 N N . PHE B 1 732 ? 15.961 43.406 0.479 1 97.19 732 PHE B N 1
ATOM 13816 C CA . PHE B 1 732 ? 14.664 44.062 0.416 1 97.19 732 PHE B CA 1
ATOM 13817 C C . PHE B 1 732 ? 13.984 43.781 -0.92 1 97.19 732 PHE B C 1
ATOM 13819 O O . PHE B 1 732 ? 14.617 43.875 -1.974 1 97.19 732 PHE B O 1
ATOM 13826 N N . ASP B 1 733 ? 12.672 43.438 -0.851 1 97.56 733 ASP B N 1
ATOM 13827 C CA . ASP B 1 733 ? 11.891 43.188 -2.057 1 97.56 733 ASP B CA 1
ATOM 13828 C C . ASP B 1 733 ? 10.547 43.938 -1.987 1 97.56 733 ASP B C 1
ATOM 13830 O O . ASP B 1 733 ? 9.891 43.938 -0.943 1 97.56 733 ASP B O 1
ATOM 13834 N N . TYR B 1 734 ? 10.234 44.531 -3.062 1 97.94 734 TYR B N 1
ATOM 13835 C CA . TYR B 1 734 ? 8.883 45.031 -3.305 1 97.94 734 TYR B CA 1
ATOM 13836 C C . TYR B 1 734 ? 8.219 44.25 -4.441 1 97.94 734 TYR B C 1
ATOM 13838 O O . TYR B 1 734 ? 8.836 44 -5.48 1 97.94 734 TYR B O 1
ATOM 13846 N N . PHE B 1 735 ? 6.953 43.875 -4.223 1 97.25 735 PHE B N 1
ATOM 13847 C CA . PHE B 1 735 ? 6.309 43.031 -5.234 1 97.25 735 PHE B CA 1
ATOM 13848 C C . PHE B 1 735 ? 4.902 43.531 -5.531 1 97.25 735 PHE B C 1
ATOM 13850 O O . PHE B 1 735 ? 4.293 44.219 -4.699 1 97.25 735 PHE B O 1
ATOM 13857 N N . TYR B 1 736 ? 4.422 43.188 -6.715 1 97.25 736 TYR B N 1
ATOM 13858 C CA . TYR B 1 736 ? 3.072 43.438 -7.207 1 97.25 736 TYR B CA 1
ATOM 13859 C C . TYR B 1 736 ? 2.559 42.25 -8.023 1 97.25 736 TYR B C 1
ATOM 13861 O O . TYR B 1 736 ? 3.086 41.969 -9.102 1 97.25 736 TYR B O 1
ATOM 13869 N N . ASN B 1 737 ? 1.496 41.625 -7.465 1 96.12 737 ASN B N 1
ATOM 13870 C CA . ASN B 1 737 ? 0.877 40.5 -8.133 1 96.12 737 ASN B CA 1
ATOM 13871 C C . ASN B 1 737 ? -0.537 40.812 -8.609 1 96.12 737 ASN B C 1
ATOM 13873 O O . ASN B 1 737 ? -1.396 41.188 -7.801 1 96.12 737 ASN B O 1
ATOM 13877 N N . LYS B 1 738 ? -0.758 40.656 -9.867 1 96.88 738 LYS B N 1
ATOM 13878 C CA . LYS B 1 738 ? -2.084 40.844 -10.445 1 96.88 738 LYS B CA 1
ATOM 13879 C C . LYS B 1 738 ? -2.635 39.531 -10.992 1 96.88 738 LYS B C 1
ATOM 13881 O O . LYS B 1 738 ? -2.055 38.938 -11.906 1 96.88 738 LYS B O 1
ATOM 13886 N N . ARG B 1 739 ? -3.713 39.094 -10.414 1 96.88 739 ARG B N 1
ATOM 13887 C CA . ARG B 1 739 ? -4.406 37.875 -10.891 1 96.88 739 ARG B CA 1
ATOM 13888 C C . ARG B 1 739 ? -5.621 38.25 -11.734 1 96.88 739 ARG B C 1
ATOM 13890 O O . ARG B 1 739 ? -6.445 39.062 -11.32 1 96.88 739 ARG B O 1
ATOM 13897 N N . THR B 1 740 ? -5.703 37.656 -12.922 1 96.69 740 THR B N 1
ATOM 13898 C CA . THR B 1 740 ? -6.836 37.938 -13.797 1 96.69 740 THR B CA 1
ATOM 13899 C C . THR B 1 740 ? -7.488 36.625 -14.25 1 96.69 740 THR B C 1
ATOM 13901 O O . THR B 1 740 ? -6.906 35.562 -14.094 1 96.69 740 THR B O 1
ATOM 13904 N N . LYS B 1 741 ? -8.734 36.719 -14.711 1 96.31 741 LYS B N 1
ATOM 13905 C CA . LYS B 1 741 ? -9.516 35.625 -15.234 1 96.31 741 LYS B CA 1
ATOM 13906 C C . LYS B 1 741 ? -9.766 34.562 -14.156 1 96.31 741 LYS B C 1
ATOM 13908 O O . LYS B 1 741 ? -9.695 33.375 -14.43 1 96.31 741 LYS B O 1
ATOM 13913 N N . ILE B 1 742 ? -9.938 35.062 -12.984 1 96.31 742 ILE B N 1
ATOM 13914 C CA . ILE B 1 742 ? -10.32 34.156 -11.914 1 96.31 742 ILE B CA 1
ATOM 13915 C C . ILE B 1 742 ? -11.758 33.688 -12.125 1 96.31 742 ILE B C 1
ATOM 13917 O O . ILE B 1 742 ? -12.617 34.469 -12.531 1 96.31 742 ILE B O 1
ATOM 13921 N N . LEU B 1 743 ? -12 32.438 -11.875 1 94.81 743 LEU B N 1
ATOM 13922 C CA . LEU B 1 743 ? -13.359 31.922 -12 1 94.81 743 LEU B CA 1
ATOM 13923 C C . LEU B 1 743 ? -14.25 32.5 -10.898 1 94.81 743 LEU B C 1
ATOM 13925 O O . LEU B 1 743 ? -13.938 32.375 -9.711 1 94.81 743 LEU B O 1
ATOM 13929 N N . ILE B 1 744 ? -15.305 33.062 -11.266 1 93.62 744 ILE B N 1
ATOM 13930 C CA . ILE B 1 744 ? -16.25 33.625 -10.305 1 93.62 744 ILE B CA 1
ATOM 13931 C C . ILE B 1 744 ? -17.672 33.281 -10.727 1 93.62 744 ILE B C 1
ATOM 13933 O O . ILE B 1 744 ? -17.922 32.969 -11.891 1 93.62 744 ILE B O 1
ATOM 13937 N N . SER B 1 745 ? -18.531 33.281 -9.695 1 89.81 745 SER B N 1
ATOM 13938 C CA . SER B 1 745 ? -19.953 33.125 -9.977 1 89.81 745 SER B CA 1
ATOM 13939 C C . SER B 1 745 ? -20.594 34.469 -10.367 1 89.81 745 SER B C 1
ATOM 13941 O O . SER B 1 745 ? -20.188 35.531 -9.883 1 89.81 745 SER B O 1
ATOM 13943 N N . ARG B 1 746 ? -21.562 34.406 -11.266 1 86 746 ARG B N 1
ATOM 13944 C CA . ARG B 1 746 ? -22.328 35.594 -11.633 1 86 746 ARG B CA 1
ATOM 13945 C C . ARG B 1 746 ? -23.703 35.562 -10.984 1 86 746 ARG B C 1
ATOM 13947 O O . ARG B 1 746 ? -24.641 36.188 -11.484 1 86 746 ARG B O 1
ATOM 13954 N N . GLY B 1 747 ? -23.797 34.906 -9.961 1 80.75 747 GLY B N 1
ATOM 13955 C CA . GLY B 1 747 ? -25.094 34.719 -9.312 1 80.75 747 GLY B CA 1
ATOM 13956 C C . GLY B 1 747 ? -25.547 35.938 -8.562 1 80.75 747 GLY B C 1
ATOM 13957 O O . GLY B 1 747 ? -26.75 36.156 -8.391 1 80.75 747 GLY B O 1
ATOM 13958 N N . SER B 1 748 ? -24.656 36.688 -8.109 1 78.5 748 SER B N 1
ATOM 13959 C CA . SER B 1 748 ? -25.016 37.812 -7.258 1 78.5 748 SER B CA 1
ATOM 13960 C C . SER B 1 748 ? -25.703 38.938 -8.062 1 78.5 748 SER B C 1
ATOM 13962 O O . SER B 1 748 ? -26.547 39.656 -7.531 1 78.5 748 SER B O 1
ATOM 13964 N N . SER B 1 749 ? -25.375 39 -9.383 1 79.44 749 SER B N 1
ATOM 13965 C CA . SER B 1 749 ? -25.938 40.062 -10.219 1 79.44 749 SER B CA 1
ATOM 13966 C C . SER B 1 749 ? -27.25 39.625 -10.859 1 79.44 749 SER B C 1
ATOM 13968 O O . SER B 1 749 ? -27.938 40.406 -11.508 1 79.44 749 SER B O 1
ATOM 13970 N N . ILE B 1 750 ? -27.578 38.344 -10.602 1 78.12 750 ILE B N 1
ATOM 13971 C CA . ILE B 1 750 ? -28.828 37.812 -11.156 1 78.12 750 ILE B CA 1
ATOM 13972 C C . ILE B 1 750 ? -29.844 37.625 -10.039 1 78.12 750 ILE B C 1
ATOM 13974 O O . ILE B 1 750 ? -29.531 37 -9 1 78.12 750 ILE B O 1
ATOM 13978 N N . PRO B 1 751 ? -31.031 38.156 -10.172 1 76.88 751 PRO B N 1
ATOM 13979 C CA . PRO B 1 751 ? -32.062 38 -9.133 1 76.88 751 PRO B CA 1
ATOM 13980 C C . PRO B 1 751 ? -32.375 36.531 -8.844 1 76.88 751 PRO B C 1
ATOM 13982 O O . PRO B 1 751 ? -32.469 35.719 -9.773 1 76.88 751 PRO B O 1
ATOM 13985 N N . GLY B 1 752 ? -32.469 36.156 -7.66 1 75.19 752 GLY B N 1
ATOM 13986 C CA . GLY B 1 752 ? -32.844 34.812 -7.254 1 75.19 752 GLY B CA 1
ATOM 13987 C C . GLY B 1 752 ? -34.125 34.312 -7.871 1 75.19 752 GLY B C 1
ATOM 13988 O O . GLY B 1 752 ? -34.312 33.125 -8.102 1 75.19 752 GLY B O 1
ATOM 13989 N N . SER B 1 753 ? -34.969 35.281 -8.258 1 78.5 753 SER B N 1
ATOM 13990 C CA . SER B 1 753 ? -36.281 34.969 -8.812 1 78.5 753 SER B CA 1
ATOM 13991 C C . SER B 1 753 ? -36.156 34.312 -10.195 1 78.5 753 SER B C 1
ATOM 13993 O O . SER B 1 753 ? -37.094 33.688 -10.68 1 78.5 753 SER B O 1
ATOM 13995 N N . SER B 1 754 ? -34.906 34.406 -10.695 1 77.62 754 SER B N 1
ATOM 13996 C CA . SER B 1 754 ? -34.688 33.812 -12.008 1 77.62 754 SER B CA 1
ATOM 13997 C C . SER B 1 754 ? -34.656 32.312 -11.93 1 77.62 754 SER B C 1
ATOM 13999 O O . SER B 1 754 ? -34.875 31.625 -12.93 1 77.62 754 SER B O 1
ATOM 14001 N N . GLY B 1 755 ? -34.438 31.719 -10.758 1 74.94 755 GLY B N 1
ATOM 14002 C CA . GLY B 1 755 ? -34.375 30.281 -10.547 1 74.94 755 GLY B CA 1
ATOM 14003 C C . GLY B 1 755 ? -33.156 29.625 -11.18 1 74.94 755 GLY B C 1
ATOM 14004 O O . GLY B 1 755 ? -33 28.406 -11.109 1 74.94 755 GLY B O 1
ATOM 14005 N N . ILE B 1 756 ? -32.344 30.391 -11.805 1 77.69 756 ILE B N 1
ATOM 14006 C CA . ILE B 1 756 ? -31.25 29.766 -12.555 1 77.69 756 ILE B CA 1
ATOM 14007 C C . ILE B 1 756 ? -29.906 30.109 -11.891 1 77.69 756 ILE B C 1
ATOM 14009 O O . ILE B 1 756 ? -28.844 29.75 -12.406 1 77.69 756 ILE B O 1
ATOM 14013 N N . THR B 1 757 ? -29.953 30.75 -10.797 1 77.44 757 THR B N 1
ATOM 14014 C CA . THR B 1 757 ? -28.719 31.266 -10.195 1 77.44 757 THR B CA 1
ATOM 14015 C C . THR B 1 757 ? -27.781 30.109 -9.828 1 77.44 757 THR B C 1
ATOM 14017 O O . THR B 1 757 ? -26.562 30.234 -9.961 1 77.44 757 THR B O 1
ATOM 14020 N N . ASP B 1 758 ? -28.328 29.031 -9.461 1 77.12 758 ASP B N 1
ATOM 14021 C CA . ASP B 1 758 ? -27.5 27.906 -9.016 1 77.12 758 ASP B CA 1
ATOM 14022 C C . ASP B 1 758 ? -27.031 27.078 -10.203 1 77.12 758 ASP B C 1
ATOM 14024 O O . ASP B 1 758 ? -26.203 26.172 -10.047 1 77.12 758 ASP B O 1
ATOM 14028 N N . LYS B 1 759 ? -27.453 27.469 -11.398 1 82.88 759 LYS B N 1
ATOM 14029 C CA . LYS B 1 759 ? -27.109 26.688 -12.578 1 82.88 759 LYS B CA 1
ATOM 14030 C C . LYS B 1 759 ? -26.141 27.438 -13.484 1 82.88 759 LYS B C 1
ATOM 14032 O O . LYS B 1 759 ? -25.609 26.875 -14.438 1 82.88 759 LYS B O 1
ATOM 14037 N N . LEU B 1 760 ? -25.953 28.688 -13.195 1 85.31 760 LEU B N 1
ATOM 14038 C CA . LEU B 1 760 ? -25.047 29.484 -14.016 1 85.31 760 LEU B CA 1
ATOM 14039 C C . LEU B 1 760 ? -23.625 28.969 -13.906 1 85.31 760 LEU B C 1
ATOM 14041 O O . LEU B 1 760 ? -23.172 28.594 -12.82 1 85.31 760 LEU B O 1
ATOM 14045 N N . PRO B 1 761 ? -22.984 28.922 -15.016 1 88.62 761 PRO B N 1
ATOM 14046 C CA . PRO B 1 761 ? -21.594 28.484 -14.938 1 88.62 761 PRO B CA 1
ATOM 14047 C C . PRO B 1 761 ? -20.656 29.562 -14.359 1 88.62 761 PRO B C 1
ATOM 14049 O O . PRO B 1 761 ? -20.891 30.75 -14.57 1 88.62 761 PRO B O 1
ATOM 14052 N N . PRO B 1 762 ? -19.625 29.125 -13.633 1 91.69 762 PRO B N 1
ATOM 14053 C CA . PRO B 1 762 ? -18.594 30.109 -13.305 1 91.69 762 PRO B CA 1
ATOM 14054 C C . PRO B 1 762 ? -17.891 30.656 -14.539 1 91.69 762 PRO B C 1
ATOM 14056 O O . PRO B 1 762 ? -17.766 29.953 -15.547 1 91.69 762 PRO B O 1
ATOM 14059 N N . VAL B 1 763 ? -17.5 31.922 -14.492 1 93.19 763 VAL B N 1
ATOM 14060 C CA . VAL B 1 763 ? -16.891 32.562 -15.648 1 93.19 763 VAL B CA 1
ATOM 14061 C C . VAL B 1 763 ? -15.531 33.125 -15.258 1 93.19 763 VAL B C 1
ATOM 14063 O O . VAL B 1 763 ? -15.328 33.531 -14.109 1 93.19 763 VAL B O 1
ATOM 14066 N N . ASN B 1 764 ? -14.594 33.25 -16.25 1 94.5 764 ASN B N 1
ATOM 14067 C CA . ASN B 1 764 ? -13.234 33.719 -16.047 1 94.5 764 ASN B CA 1
ATOM 14068 C C . ASN B 1 764 ? -13.164 35.25 -16.078 1 94.5 764 ASN B C 1
ATOM 14070 O O . ASN B 1 764 ? -12.547 35.812 -16.984 1 94.5 764 ASN B O 1
ATOM 14074 N N . LEU B 1 765 ? -13.602 35.938 -15.008 1 95.06 765 LEU B N 1
ATOM 14075 C CA . LEU B 1 765 ? -13.664 37.375 -15.062 1 95.06 765 LEU B CA 1
ATOM 14076 C C . LEU B 1 765 ? -13.062 38 -13.812 1 95.06 765 LEU B C 1
ATOM 14078 O O . LEU B 1 765 ? -12.758 39.219 -13.789 1 95.06 765 LEU B O 1
ATOM 14082 N N . GLY B 1 766 ? -12.844 37.281 -12.797 1 96.25 766 GLY B N 1
ATOM 14083 C CA . GLY B 1 766 ? -12.375 37.812 -11.531 1 96.25 766 GLY B CA 1
ATOM 14084 C C . GLY B 1 766 ? -10.984 38.438 -11.617 1 96.25 766 GLY B C 1
ATOM 14085 O O . GLY B 1 766 ? -10.148 37.969 -12.398 1 96.25 766 GLY B O 1
ATOM 14086 N N . LYS B 1 767 ? -10.734 39.438 -10.797 1 97.5 767 LYS B N 1
ATOM 14087 C CA . LYS B 1 767 ? -9.445 40.094 -10.734 1 97.5 767 LYS B CA 1
ATOM 14088 C C . LYS B 1 767 ? -9.086 40.469 -9.305 1 97.5 767 LYS B C 1
ATOM 14090 O O . LYS B 1 767 ? -9.914 41.031 -8.57 1 97.5 767 LYS B O 1
ATOM 14095 N N . VAL B 1 768 ? -7.871 40.188 -8.891 1 97.69 768 VAL B N 1
ATOM 14096 C CA . VAL B 1 768 ? -7.355 40.5 -7.566 1 97.69 768 VAL B CA 1
ATOM 14097 C C . VAL B 1 768 ? -5.918 41 -7.684 1 97.69 768 VAL B C 1
ATOM 14099 O O . VAL B 1 768 ? -5.109 40.438 -8.414 1 97.69 768 VAL B O 1
ATOM 14102 N N . ASN B 1 769 ? -5.641 42.125 -7.008 1 97.81 769 ASN B N 1
ATOM 14103 C CA . ASN B 1 769 ? -4.273 42.625 -6.867 1 97.81 769 ASN B CA 1
ATOM 14104 C C . ASN B 1 769 ? -3.725 42.344 -5.469 1 97.81 769 ASN B C 1
ATOM 14106 O O . ASN B 1 769 ? -4.457 42.438 -4.484 1 97.81 769 ASN B O 1
ATOM 14110 N N . ASN B 1 770 ? -2.492 41.969 -5.375 1 97.31 770 ASN B N 1
ATOM 14111 C CA . ASN B 1 770 ? -1.763 41.812 -4.121 1 97.31 770 ASN B CA 1
ATOM 14112 C C . ASN B 1 770 ? -0.397 42.5 -4.18 1 97.31 770 ASN B C 1
ATOM 14114 O O . ASN B 1 770 ? 0.348 42.312 -5.145 1 97.31 770 ASN B O 1
ATOM 14118 N N . LYS B 1 771 ? -0.122 43.312 -3.234 1 97.38 771 LYS B N 1
ATOM 14119 C CA . LYS B 1 771 ? 1.163 44 -3.213 1 97.38 771 LYS B CA 1
ATOM 14120 C C . LYS B 1 771 ? 1.718 44.094 -1.795 1 97.38 771 LYS B C 1
ATOM 14122 O O . LYS B 1 771 ? 0.973 43.969 -0.822 1 97.38 771 LYS B O 1
ATOM 14127 N N . GLY B 1 772 ? 2.998 44.312 -1.68 1 97.81 772 GLY B N 1
ATOM 14128 C CA . GLY B 1 772 ? 3.666 44.375 -0.391 1 97.81 772 GLY B CA 1
ATOM 14129 C C . GLY B 1 772 ? 5.18 44.438 -0.505 1 97.81 772 GLY B C 1
ATOM 14130 O O . GLY B 1 772 ? 5.715 44.75 -1.567 1 97.81 772 GLY B O 1
ATOM 14131 N N . PHE B 1 773 ? 5.816 44.312 0.652 1 98.06 773 PHE B N 1
ATOM 14132 C CA . PHE B 1 773 ? 7.273 44.281 0.704 1 98.06 773 PHE B CA 1
ATOM 14133 C C . PHE B 1 773 ? 7.766 43.25 1.7 1 98.06 773 PHE B C 1
ATOM 14135 O O . PHE B 1 773 ? 6.992 42.75 2.523 1 98.06 773 PHE B O 1
ATOM 14142 N N . GLU B 1 774 ? 8.969 42.906 1.587 1 97.81 774 GLU B N 1
ATOM 14143 C CA . GLU B 1 774 ? 9.633 41.969 2.51 1 97.81 774 GLU B CA 1
ATOM 14144 C C . GLU B 1 774 ? 11.102 42.344 2.695 1 97.81 774 GLU B C 1
ATOM 14146 O O . GLU B 1 774 ? 11.703 43 1.825 1 97.81 774 GLU B O 1
ATOM 14151 N N . PHE B 1 775 ? 11.68 41.938 3.826 1 97.69 775 PHE B N 1
ATOM 14152 C CA . PHE B 1 775 ? 13.07 42.312 4.098 1 97.69 775 PHE B CA 1
ATOM 14153 C C . PHE B 1 775 ? 13.727 41.25 5.004 1 97.69 775 PHE B C 1
ATOM 14155 O O . PHE B 1 775 ? 13.031 40.5 5.691 1 97.69 775 PHE B O 1
ATOM 14162 N N . LYS B 1 776 ? 14.953 41.188 4.973 1 96.75 776 LYS B N 1
ATOM 14163 C CA . LYS B 1 776 ? 15.797 40.406 5.852 1 96.75 776 LYS B CA 1
ATOM 14164 C C . LYS B 1 776 ? 17.094 41.125 6.176 1 96.75 776 LYS B C 1
ATOM 14166 O O . LYS B 1 776 ? 17.797 41.594 5.273 1 96.75 776 LYS B O 1
ATOM 14171 N N . LEU B 1 777 ? 17.391 41.344 7.379 1 96.94 777 LEU B N 1
ATOM 14172 C CA . LEU B 1 777 ? 18.625 41.938 7.891 1 96.94 777 LEU B CA 1
ATOM 14173 C C . LEU B 1 777 ? 19.359 40.938 8.789 1 96.94 777 LEU B C 1
ATOM 14175 O O . LEU B 1 777 ? 18.797 40.406 9.742 1 96.94 777 LEU B O 1
ATOM 14179 N N . SER B 1 778 ? 20.516 40.656 8.438 1 95.25 778 SER B N 1
ATOM 14180 C CA . SER B 1 778 ? 21.281 39.688 9.203 1 95.25 778 SER B CA 1
ATOM 14181 C C . SER B 1 778 ? 22.656 40.219 9.594 1 95.25 778 SER B C 1
ATOM 14183 O O . SER B 1 778 ? 23.297 40.906 8.797 1 95.25 778 SER B O 1
ATOM 14185 N N . TYR B 1 779 ? 23.062 40 10.781 1 95.44 779 TYR B N 1
ATOM 14186 C CA . TYR B 1 779 ? 24.375 40.375 11.297 1 95.44 779 TYR B CA 1
ATOM 14187 C C . TYR B 1 779 ? 25.078 39.188 11.93 1 95.44 779 TYR B C 1
ATOM 14189 O O . TYR B 1 779 ? 24.516 38.531 12.82 1 95.44 779 TYR B O 1
ATOM 14197 N N . ASN B 1 780 ? 26.188 38.812 11.492 1 91.5 780 ASN B N 1
ATOM 14198 C CA . ASN B 1 780 ? 26.984 37.719 12.031 1 91.5 780 ASN B CA 1
ATOM 14199 C C . ASN B 1 780 ? 28.422 38.188 12.336 1 91.5 780 ASN B C 1
ATOM 14201 O O . ASN B 1 780 ? 29.031 38.906 11.531 1 91.5 780 ASN B O 1
ATOM 14205 N N . ASP B 1 781 ? 28.938 37.844 13.508 1 90.31 781 ASP B N 1
ATOM 14206 C CA . ASP B 1 781 ? 30.297 38.188 13.906 1 90.31 781 ASP B CA 1
ATOM 14207 C C . ASP B 1 781 ? 30.812 37.281 15.008 1 90.31 781 ASP B C 1
ATOM 14209 O O . ASP B 1 781 ? 30.141 36.344 15.406 1 90.31 781 ASP B O 1
ATOM 14213 N N . HIS B 1 782 ? 32.031 37.438 15.359 1 88 782 HIS B N 1
ATOM 14214 C CA . HIS B 1 782 ? 32.656 36.688 16.438 1 88 782 HIS B CA 1
ATOM 14215 C C . HIS B 1 782 ? 33.469 37.594 17.359 1 88 782 HIS B C 1
ATOM 14217 O O . HIS B 1 782 ? 34.031 38.594 16.906 1 88 782 HIS B O 1
ATOM 14223 N N . ALA B 1 783 ? 33.438 37.406 18.656 1 92.38 783 ALA B N 1
ATOM 14224 C CA . ALA B 1 783 ? 34.281 38.031 19.672 1 92.38 783 ALA B CA 1
ATOM 14225 C C . ALA B 1 783 ? 35.062 36.969 20.453 1 92.38 783 ALA B C 1
ATOM 14227 O O . ALA B 1 783 ? 34.562 36.406 21.422 1 92.38 783 ALA B O 1
ATOM 14228 N N . GLY B 1 784 ? 36.219 36.719 20.172 1 86.06 784 GLY B N 1
ATOM 14229 C CA . GLY B 1 784 ? 36.969 35.594 20.719 1 86.06 784 GLY B CA 1
ATOM 14230 C C . GLY B 1 784 ? 36.344 34.25 20.406 1 86.06 784 GLY B C 1
ATOM 14231 O O . GLY B 1 784 ? 36.094 33.938 19.234 1 86.06 784 GLY B O 1
ATOM 14232 N N . ASP B 1 785 ? 36.031 33.656 21.562 1 85.06 785 ASP B N 1
ATOM 14233 C CA . ASP B 1 785 ? 35.469 32.344 21.391 1 85.06 785 ASP B CA 1
ATOM 14234 C C . ASP B 1 785 ? 33.938 32.438 21.188 1 85.06 785 ASP B C 1
ATOM 14236 O O . ASP B 1 785 ? 33.312 31.438 20.844 1 85.06 785 ASP B O 1
ATOM 14240 N N . LEU B 1 786 ? 33.438 33.594 21.297 1 91.5 786 LEU B N 1
ATOM 14241 C CA . LEU B 1 786 ? 31.984 33.75 21.188 1 91.5 786 LEU B CA 1
ATOM 14242 C C . LEU B 1 786 ? 31.578 34.125 19.766 1 91.5 786 LEU B C 1
ATOM 14244 O O . LEU B 1 786 ? 31.984 35.156 19.25 1 91.5 786 LEU B O 1
ATOM 14248 N N . GLY B 1 787 ? 31 33.219 19.078 1 91.88 787 GLY B N 1
ATOM 14249 C CA . GLY B 1 787 ? 30.312 33.531 17.844 1 91.88 787 GLY B CA 1
ATOM 14250 C C . GLY B 1 787 ? 28.859 33.906 18.031 1 91.88 787 GLY B C 1
ATOM 14251 O O . GLY B 1 787 ? 28.172 33.344 18.875 1 91.88 787 GLY B O 1
ATOM 14252 N N . TYR B 1 788 ? 28.406 34.969 17.406 1 92.62 788 TYR B N 1
ATOM 14253 C CA . TYR B 1 788 ? 27.016 35.375 17.578 1 92.62 788 TYR B CA 1
ATOM 14254 C C . TYR B 1 788 ? 26.422 35.844 16.25 1 92.62 788 TYR B C 1
ATOM 14256 O O . TYR B 1 788 ? 27.141 36.406 15.406 1 92.62 788 TYR B O 1
ATOM 14264 N N . GLY B 1 789 ? 25.188 35.562 16.031 1 94.94 789 GLY B N 1
ATOM 14265 C CA . GLY B 1 789 ? 24.422 35.969 14.867 1 94.94 789 GLY B CA 1
ATOM 14266 C C . GLY B 1 789 ? 23 36.375 15.203 1 94.94 789 GLY B C 1
ATOM 14267 O O . GLY B 1 789 ? 22.359 35.781 16.078 1 94.94 789 GLY B O 1
ATOM 14268 N N . ILE B 1 790 ? 22.562 37.469 14.594 1 96.56 790 ILE B N 1
ATOM 14269 C CA . ILE B 1 790 ? 21.188 37.938 14.727 1 96.56 790 ILE B CA 1
ATOM 14270 C C . ILE B 1 790 ? 20.594 38.219 13.344 1 96.56 790 ILE B C 1
ATOM 14272 O O . ILE B 1 790 ? 21.266 38.812 12.484 1 96.56 790 ILE B O 1
ATOM 14276 N N . SER B 1 791 ? 19.469 37.719 13.094 1 96.38 791 SER B N 1
ATOM 14277 C CA . SER B 1 791 ? 18.766 37.969 11.844 1 96.38 791 SER B CA 1
ATOM 14278 C C . SER B 1 791 ? 17.328 38.406 12.102 1 96.38 791 SER B C 1
ATOM 14280 O O . SER B 1 791 ? 16.625 37.812 12.914 1 96.38 791 SER B O 1
ATOM 14282 N N . VAL B 1 792 ? 16.922 39.469 11.484 1 97.69 792 VAL B N 1
ATOM 14283 C CA . VAL B 1 792 ? 15.562 40 11.555 1 97.69 792 VAL B CA 1
ATOM 14284 C C . VAL B 1 792 ? 14.93 39.969 10.164 1 97.69 792 VAL B C 1
ATOM 14286 O O . VAL B 1 792 ? 15.555 40.375 9.188 1 97.69 792 VAL B O 1
ATOM 14289 N N . ASN B 1 793 ? 13.727 39.438 10.078 1 97.25 793 ASN B N 1
ATOM 14290 C CA . ASN B 1 793 ? 13.023 39.438 8.797 1 97.25 793 ASN B CA 1
ATOM 14291 C C . ASN B 1 793 ? 11.547 39.781 8.969 1 97.25 793 ASN B C 1
ATOM 14293 O O . ASN B 1 793 ? 11.016 39.688 10.078 1 97.25 793 ASN B O 1
ATOM 14297 N N . GLY B 1 794 ? 10.898 40.125 7.863 1 96.94 794 GLY B N 1
ATOM 14298 C CA . GLY B 1 794 ? 9.477 40.438 7.863 1 96.94 794 GLY B CA 1
ATOM 14299 C C . GLY B 1 794 ? 8.906 40.625 6.469 1 96.94 794 GLY B C 1
ATOM 14300 O O . GLY B 1 794 ? 9.656 40.781 5.504 1 96.94 794 GLY B O 1
ATOM 14301 N N . GLY B 1 795 ? 7.598 40.469 6.41 1 96.81 795 GLY B N 1
ATOM 14302 C CA . GLY B 1 795 ? 6.875 40.688 5.164 1 96.81 795 GLY B CA 1
ATOM 14303 C C . GLY B 1 795 ? 5.484 41.25 5.367 1 96.81 795 GLY B C 1
ATOM 14304 O O . GLY B 1 795 ? 4.793 40.906 6.324 1 96.81 795 GLY B O 1
ATOM 14305 N N . TYR B 1 796 ? 5.191 42.125 4.535 1 97.5 796 TYR B N 1
ATOM 14306 C CA . TYR B 1 796 ? 3.871 42.75 4.5 1 97.5 796 TYR B CA 1
ATOM 14307 C C . TYR B 1 796 ? 3.186 42.5 3.162 1 97.5 796 TYR B C 1
ATOM 14309 O O . TYR B 1 796 ? 3.82 42.562 2.107 1 97.5 796 TYR B O 1
ATOM 14317 N N . SER B 1 797 ? 1.974 42.156 3.201 1 97 797 SER B N 1
ATOM 14318 C CA . SER B 1 797 ? 1.173 41.969 1.993 1 97 797 SER B CA 1
ATOM 14319 C C . SER B 1 797 ? -0.299 42.281 2.258 1 97 797 SER B C 1
ATOM 14321 O O . SER B 1 797 ? -0.827 41.938 3.316 1 97 797 SER B O 1
ATOM 14323 N N . LYS B 1 798 ? -0.965 42.875 1.341 1 96.62 798 LYS B N 1
ATOM 14324 C CA . LYS B 1 798 ? -2.398 43.156 1.387 1 96.62 798 LYS B CA 1
ATOM 14325 C C . LYS B 1 798 ? -3.016 43.094 -0.008 1 96.62 798 LYS B C 1
ATOM 14327 O O . LYS B 1 798 ? -2.557 43.781 -0.927 1 96.62 798 LYS B O 1
ATOM 14332 N N . ASN B 1 799 ? -3.988 42.281 -0.094 1 96.38 799 ASN B N 1
ATOM 14333 C CA . ASN B 1 799 ? -4.637 42.156 -1.396 1 96.38 799 ASN B CA 1
ATOM 14334 C C . ASN B 1 799 ? -5.875 43.031 -1.496 1 96.38 799 ASN B C 1
ATOM 14336 O O . ASN B 1 799 ? -6.328 43.594 -0.494 1 96.38 799 ASN B O 1
ATOM 14340 N N . LYS B 1 800 ? -6.367 43.188 -2.695 1 96.62 800 LYS B N 1
ATOM 14341 C CA . LYS B 1 800 ? -7.555 43.969 -3.021 1 96.62 800 LYS B CA 1
ATOM 14342 C C . LYS B 1 800 ? -8.328 43.344 -4.18 1 96.62 800 LYS B C 1
ATOM 14344 O O . LYS B 1 800 ? -7.746 43.031 -5.223 1 96.62 800 LYS B O 1
ATOM 14349 N N . ILE B 1 801 ? -9.617 43.219 -3.998 1 97.06 801 ILE B N 1
ATOM 14350 C CA . ILE B 1 801 ? -10.461 42.781 -5.094 1 97.06 801 ILE B CA 1
ATOM 14351 C C . ILE B 1 801 ? -10.648 43.875 -6.109 1 97.06 801 ILE B C 1
ATOM 14353 O O . ILE B 1 801 ? -11.102 44.969 -5.762 1 97.06 801 ILE B O 1
ATOM 14357 N N . ILE B 1 802 ? -10.344 43.656 -7.32 1 97.5 802 ILE B N 1
ATOM 14358 C CA . ILE B 1 802 ? -10.492 44.656 -8.375 1 97.5 802 ILE B CA 1
ATOM 14359 C C . ILE B 1 802 ? -11.82 44.438 -9.109 1 97.5 802 ILE B C 1
ATOM 14361 O O . ILE B 1 802 ? -12.508 45.406 -9.438 1 97.5 802 ILE B O 1
ATOM 14365 N N . PHE B 1 803 ? -12.156 43.125 -9.336 1 95.88 803 PHE B N 1
ATOM 14366 C CA . PHE B 1 803 ? -13.422 42.844 -10 1 95.88 803 PHE B CA 1
ATOM 14367 C C . PHE B 1 803 ? -13.945 41.469 -9.617 1 95.88 803 PHE B C 1
ATOM 14369 O O . PHE B 1 803 ? -13.195 40.469 -9.641 1 95.88 803 PHE B O 1
ATOM 14376 N N . TRP B 1 804 ? -15.094 41.375 -9.219 1 93.88 804 TRP B N 1
ATOM 14377 C CA . TRP B 1 804 ? -15.922 40.188 -9.125 1 93.88 804 TRP B CA 1
ATOM 14378 C C . TRP B 1 804 ? -17.406 40.531 -9.148 1 93.88 804 TRP B C 1
ATOM 14380 O O . TRP B 1 804 ? -17.766 41.688 -9.391 1 93.88 804 TRP B O 1
ATOM 14390 N N . ASP B 1 805 ? -18.266 39.594 -8.953 1 90 805 ASP B N 1
ATOM 14391 C CA . ASP B 1 805 ? -19.703 39.812 -9.078 1 90 805 ASP B CA 1
ATOM 14392 C C . ASP B 1 805 ? -20.281 40.469 -7.809 1 90 805 ASP B C 1
ATOM 14394 O O . ASP B 1 805 ? -20.812 39.75 -6.945 1 90 805 ASP B O 1
ATOM 14398 N N . GLU B 1 806 ? -20.203 41.781 -7.777 1 88.94 806 GLU B N 1
ATOM 14399 C CA . GLU B 1 806 ? -20.734 42.562 -6.652 1 88.94 806 GLU B CA 1
ATOM 14400 C C . GLU B 1 806 ? -22.266 42.625 -6.719 1 88.94 806 GLU B C 1
ATOM 14402 O O . GLU B 1 806 ? -22.828 42.781 -7.801 1 88.94 806 GLU B O 1
ATOM 14407 N N . THR B 1 807 ? -22.938 42.531 -5.555 1 85.19 807 THR B N 1
ATOM 14408 C CA . THR B 1 807 ? -24.391 42.688 -5.523 1 85.19 807 THR B CA 1
ATOM 14409 C C . THR B 1 807 ? -24.781 44.125 -5.898 1 85.19 807 THR B C 1
ATOM 14411 O O . THR B 1 807 ? -24.359 45.062 -5.254 1 85.19 807 THR B O 1
ATOM 14414 N N . PRO B 1 808 ? -25.688 44.188 -6.859 1 85.31 808 PRO B N 1
ATOM 14415 C CA . PRO B 1 808 ? -26.125 45.531 -7.254 1 85.31 808 PRO B CA 1
ATOM 14416 C C . PRO B 1 808 ? -26.953 46.219 -6.184 1 85.31 808 PRO B C 1
ATOM 14418 O O . PRO B 1 808 ? -27.781 45.594 -5.535 1 85.31 808 PRO B O 1
ATOM 14421 N N . GLY B 1 809 ? -26.75 47.5 -5.957 1 85.5 809 GLY B N 1
ATOM 14422 C CA . GLY B 1 809 ? -27.578 48.281 -5.035 1 85.5 809 GLY B CA 1
ATOM 14423 C C . GLY B 1 809 ? -27.016 48.312 -3.623 1 85.5 809 GLY B C 1
ATOM 14424 O O . GLY B 1 809 ? -27.531 49.031 -2.766 1 85.5 809 GLY B O 1
ATOM 14425 N N . ALA B 1 810 ? -26 47.5 -3.371 1 88.75 810 ALA B N 1
ATOM 14426 C CA . ALA B 1 810 ? -25.391 47.562 -2.041 1 88.75 810 ALA B CA 1
ATOM 14427 C C . ALA B 1 810 ? -24.766 48.906 -1.768 1 88.75 810 ALA B C 1
ATOM 14429 O O . ALA B 1 810 ? -24.156 49.531 -2.66 1 88.75 810 ALA B O 1
ATOM 14430 N N . PRO B 1 811 ? -24.938 49.438 -0.518 1 93.06 811 PRO B N 1
ATOM 14431 C CA . PRO B 1 811 ? -24.266 50.688 -0.177 1 93.06 811 PRO B CA 1
ATOM 14432 C C . PRO B 1 811 ? -22.766 50.625 -0.387 1 93.06 811 PRO B C 1
ATOM 14434 O O . PRO B 1 811 ? -22.156 49.562 -0.264 1 93.06 811 PRO B O 1
ATOM 14437 N N . ALA B 1 812 ? -22.156 51.781 -0.665 1 92.81 812 ALA B N 1
ATOM 14438 C CA . ALA B 1 812 ? -20.734 51.875 -0.974 1 92.81 812 ALA B CA 1
ATOM 14439 C C . ALA B 1 812 ? -19.891 51.312 0.163 1 92.81 812 ALA B C 1
ATOM 14441 O O . ALA B 1 812 ? -18.875 50.625 -0.078 1 92.81 812 ALA B O 1
ATOM 14442 N N . TRP B 1 813 ? -20.281 51.562 1.41 1 94.56 813 TRP B N 1
ATOM 14443 C CA . TRP B 1 813 ? -19.484 51.156 2.57 1 94.56 813 TRP B CA 1
ATOM 14444 C C . TRP B 1 813 ? -19.656 49.656 2.844 1 94.56 813 TRP B C 1
ATOM 14446 O O . TRP B 1 813 ? -19.031 49.125 3.76 1 94.56 813 TRP B O 1
ATOM 14456 N N . GLN B 1 814 ? -20.438 48.938 2.018 1 95.75 814 GLN B N 1
ATOM 14457 C CA . GLN B 1 814 ? -20.641 47.531 2.189 1 95.75 814 GLN B CA 1
ATOM 14458 C C . GLN B 1 814 ? -20.031 46.75 1.025 1 95.75 814 GLN B C 1
ATOM 14460 O O . GLN B 1 814 ? -19.984 45.5 1.048 1 95.75 814 GLN B O 1
ATOM 14465 N N . GLN B 1 815 ? -19.578 47.406 0.042 1 94.06 815 GLN B N 1
ATOM 14466 C CA . GLN B 1 815 ? -19.047 46.75 -1.143 1 94.06 815 GLN B CA 1
ATOM 14467 C C . GLN B 1 815 ? -17.719 46.062 -0.835 1 94.06 815 GLN B C 1
ATOM 14469 O O . GLN B 1 815 ? -16.906 46.594 -0.06 1 94.06 815 GLN B O 1
ATOM 14474 N N . SER B 1 816 ? -17.547 44.875 -1.447 1 93.31 816 SER B N 1
ATOM 14475 C CA . SER B 1 816 ? -16.312 44.125 -1.234 1 93.31 816 SER B CA 1
ATOM 14476 C C . SER B 1 816 ? -15.242 44.531 -2.24 1 93.31 816 SER B C 1
ATOM 14478 O O . SER B 1 816 ? -14.047 44.375 -1.975 1 93.31 816 SER B O 1
ATOM 14480 N N . THR B 1 817 ? -15.648 45 -3.449 1 94.06 817 THR B N 1
ATOM 14481 C CA . THR B 1 817 ? -14.68 45.469 -4.422 1 94.06 817 THR B CA 1
ATOM 14482 C C . THR B 1 817 ? -13.828 46.594 -3.814 1 94.06 817 THR B C 1
ATOM 14484 O O . THR B 1 817 ? -14.359 47.531 -3.229 1 94.06 817 THR B O 1
ATOM 14487 N N . GLY B 1 818 ? -12.594 46.406 -3.889 1 94.5 818 GLY B N 1
ATOM 14488 C CA . GLY B 1 818 ? -11.68 47.375 -3.305 1 94.5 818 GLY B CA 1
ATOM 14489 C C . GLY B 1 818 ? -11.18 46.969 -1.929 1 94.5 818 GLY B C 1
ATOM 14490 O O . GLY B 1 818 ? -10.281 47.594 -1.377 1 94.5 818 GLY B O 1
ATOM 14491 N N . MET B 1 819 ? -11.734 46 -1.393 1 95.38 819 MET B N 1
ATOM 14492 C CA . MET B 1 819 ? -11.359 45.5 -0.071 1 95.38 819 MET B CA 1
ATOM 14493 C C . MET B 1 819 ? -10.609 44.156 -0.18 1 95.38 819 MET B C 1
ATOM 14495 O O . MET B 1 819 ? -10.648 43.5 -1.224 1 95.38 819 MET B O 1
ATOM 14499 N N . PRO B 1 820 ? -9.914 43.781 0.894 1 95.44 820 PRO B N 1
ATOM 14500 C CA . PRO B 1 820 ? -9.273 42.469 0.874 1 95.44 820 PRO B CA 1
ATOM 14501 C C . PRO B 1 820 ? -10.273 41.312 0.726 1 95.44 820 PRO B C 1
ATOM 14503 O O . PRO B 1 820 ? -11.43 41.438 1.131 1 95.44 820 PRO B O 1
ATOM 14506 N N . THR B 1 821 ? -9.781 40.219 0.163 1 92.94 821 THR B N 1
ATOM 14507 C CA . THR B 1 821 ? -10.602 39 0.013 1 92.94 821 THR B CA 1
ATOM 14508 C C . THR B 1 821 ? -10.977 38.438 1.377 1 92.94 821 THR B C 1
ATOM 14510 O O . THR B 1 821 ? -10.133 38.344 2.266 1 92.94 821 THR B O 1
ATOM 14513 N N . GLY B 1 822 ? -12.219 38.094 1.555 1 89.5 822 GLY B N 1
ATOM 14514 C CA . GLY B 1 822 ? -12.664 37.438 2.756 1 89.5 822 GLY B CA 1
ATOM 14515 C C . GLY B 1 822 ? -13.062 38.375 3.871 1 89.5 822 GLY B C 1
ATOM 14516 O O . GLY B 1 822 ? -13.148 37.969 5.031 1 89.5 822 GLY B O 1
ATOM 14517 N N . THR B 1 823 ? -13.367 39.625 3.637 1 91.5 823 THR B N 1
ATOM 14518 C CA . THR B 1 823 ? -13.758 40.594 4.664 1 91.5 823 THR B CA 1
ATOM 14519 C C . THR B 1 823 ? -15.219 40.406 5.059 1 91.5 823 THR B C 1
ATOM 14521 O O . THR B 1 823 ? -16.031 39.969 4.238 1 91.5 823 THR B O 1
ATOM 14524 N N . ASP B 1 824 ? -15.5 40.719 6.273 1 90.88 824 ASP B N 1
ATOM 14525 C CA . ASP B 1 824 ? -16.844 40.562 6.828 1 90.88 824 ASP B CA 1
ATOM 14526 C C . ASP B 1 824 ? -17.594 41.875 6.848 1 90.88 824 ASP B C 1
ATOM 14528 O O . ASP B 1 824 ? -16.984 42.938 6.836 1 90.88 824 ASP B O 1
ATOM 14532 N N . LEU B 1 825 ? -18.922 41.75 6.801 1 94.25 825 LEU B N 1
ATOM 14533 C CA . LEU B 1 825 ? -19.812 42.875 7.145 1 94.25 825 LEU B CA 1
ATOM 14534 C C . LEU B 1 825 ? -20.156 42.844 8.633 1 94.25 825 LEU B C 1
ATOM 14536 O O . LEU B 1 825 ? -20.625 41.844 9.156 1 94.25 825 LEU B O 1
ATOM 14540 N N . ILE B 1 826 ? -19.922 44.031 9.297 1 96.12 826 ILE B N 1
ATOM 14541 C CA . ILE B 1 826 ? -20.047 44.031 10.758 1 96.12 826 ILE B CA 1
ATOM 14542 C C . ILE B 1 826 ? -20.734 45.312 11.211 1 96.12 826 ILE B C 1
ATOM 14544 O O . ILE B 1 826 ? -20.656 46.344 10.547 1 96.12 826 ILE B O 1
ATOM 14548 N N . TYR B 1 827 ? -21.516 45.219 12.297 1 97.88 827 TYR B N 1
ATOM 14549 C CA . TYR B 1 827 ? -22.047 46.406 12.953 1 97.88 827 TYR B CA 1
ATOM 14550 C C . TYR B 1 827 ? -20.969 47.094 13.805 1 97.88 827 TYR B C 1
ATOM 14552 O O . TYR B 1 827 ? -20.141 46.406 14.406 1 97.88 827 TYR B O 1
ATOM 14560 N N . GLU B 1 828 ? -20.969 48.406 13.828 1 97.69 828 GLU B N 1
ATOM 14561 C CA . GLU B 1 828 ? -20.016 49.125 14.672 1 97.69 828 GLU B CA 1
ATOM 14562 C C . GLU B 1 828 ? -20.578 49.344 16.062 1 97.69 828 GLU B C 1
ATOM 14564 O O . GLU B 1 828 ? -21.547 50.094 16.234 1 97.69 828 GLU B O 1
ATOM 14569 N N . TYR B 1 829 ? -19.984 48.719 17.031 1 98.06 829 TYR B N 1
ATOM 14570 C CA . TYR B 1 829 ? -20.359 48.844 18.438 1 98.06 829 TYR B CA 1
ATOM 14571 C C . TYR B 1 829 ? -19.938 50.188 19 1 98.06 829 TYR B C 1
ATOM 14573 O O . TYR B 1 829 ? -18.766 50.594 18.891 1 98.06 829 TYR B O 1
ATOM 14581 N N . ILE B 1 830 ? -20.875 50.938 19.641 1 98 830 ILE B N 1
ATOM 14582 C CA . ILE B 1 830 ? -20.516 52.25 20.156 1 98 830 ILE B CA 1
ATOM 14583 C C . ILE B 1 830 ? -20.891 52.344 21.641 1 98 830 ILE B C 1
ATOM 14585 O O . ILE B 1 830 ? -20.969 53.438 22.203 1 98 830 ILE B O 1
ATOM 14589 N N . GLY B 1 831 ? -21.266 51.219 22.203 1 97.81 831 GLY B N 1
ATOM 14590 C CA . GLY B 1 831 ? -21.547 51.219 23.625 1 97.81 831 GLY B CA 1
ATOM 14591 C C . GLY B 1 831 ? -22.766 50.375 23.984 1 97.81 831 GLY B C 1
ATOM 14592 O O . GLY B 1 831 ? -23.25 49.594 23.188 1 97.81 831 GLY B O 1
ATOM 14593 N N . VAL B 1 832 ? -23.234 50.562 25.281 1 98.44 832 VAL B N 1
ATOM 14594 C CA . VAL B 1 832 ? -24.359 49.812 25.844 1 98.44 832 VAL B CA 1
ATOM 14595 C C . VAL B 1 832 ? -25.375 50.781 26.438 1 98.44 832 VAL B C 1
ATOM 14597 O O . VAL B 1 832 ? -25 51.812 27 1 98.44 832 VAL B O 1
ATOM 14600 N N . PHE B 1 833 ? -26.703 50.531 26.188 1 98.19 833 PHE B N 1
ATOM 14601 C CA . PHE B 1 833 ? -27.719 51.25 26.922 1 98.19 833 PHE B CA 1
ATOM 14602 C C . PHE B 1 833 ? -27.625 50.938 28.406 1 98.19 833 PHE B C 1
ATOM 14604 O O . PHE B 1 833 ? -28.078 49.906 28.859 1 98.19 833 PHE B O 1
ATOM 14611 N N . LYS B 1 834 ? -27.125 51.875 29.125 1 97 834 LYS B N 1
ATOM 14612 C CA . LYS B 1 834 ? -26.797 51.625 30.531 1 97 834 LYS B CA 1
ATOM 14613 C C . LYS B 1 834 ? -28.047 51.406 31.359 1 97 834 LYS B C 1
ATOM 14615 O O . LYS B 1 834 ? -28.047 50.594 32.281 1 97 834 LYS B O 1
ATOM 14620 N N . ASP B 1 835 ? -29.125 52.25 31.062 1 95.12 835 ASP B N 1
ATOM 14621 C CA . ASP B 1 835 ? -30.359 52.156 31.844 1 95.12 835 ASP B CA 1
ATOM 14622 C C . ASP B 1 835 ? -31.562 52.594 31.016 1 95.12 835 ASP B C 1
ATOM 14624 O O . ASP B 1 835 ? -31.422 52.906 29.828 1 95.12 835 ASP B O 1
ATOM 14628 N N . ALA B 1 836 ? -32.75 52.562 31.672 1 94.12 836 ALA B N 1
ATOM 14629 C CA . ALA B 1 836 ? -34 52.875 30.984 1 94.12 836 ALA B CA 1
ATOM 14630 C C . ALA B 1 836 ? -34.031 54.344 30.516 1 94.12 836 ALA B C 1
ATOM 14632 O O . ALA B 1 836 ? -34.594 54.656 29.469 1 94.12 836 ALA B O 1
ATOM 14633 N N . ALA B 1 837 ? -33.375 55.156 31.25 1 95.31 837 ALA B N 1
ATOM 14634 C CA . ALA B 1 837 ? -33.344 56.594 30.891 1 95.31 837 ALA B CA 1
ATOM 14635 C C . ALA B 1 837 ? -32.625 56.781 29.547 1 95.31 837 ALA B C 1
ATOM 14637 O O . ALA B 1 837 ? -33.062 57.594 28.719 1 95.31 837 ALA B O 1
ATOM 14638 N N . GLU B 1 838 ? -31.609 56.031 29.422 1 96.44 838 GLU B N 1
ATOM 14639 C CA . GLU B 1 838 ? -30.875 56.125 28.156 1 96.44 838 GLU B CA 1
ATOM 14640 C C . GLU B 1 838 ? -31.703 55.594 27 1 96.44 838 GLU B C 1
ATOM 14642 O O . GLU B 1 838 ? -31.609 56.094 25.875 1 96.44 838 GLU B O 1
ATOM 14647 N N . ILE B 1 839 ? -32.406 54.594 27.203 1 96.81 839 ILE B N 1
ATOM 14648 C CA . ILE B 1 839 ? -33.281 54 26.172 1 96.81 839 ILE B CA 1
ATOM 14649 C C . ILE B 1 839 ? -34.375 55 25.781 1 96.81 839 ILE B C 1
ATOM 14651 O O . ILE B 1 839 ? -34.656 55.156 24.594 1 96.81 839 ILE B O 1
ATOM 14655 N N . LYS B 1 840 ? -34.938 55.625 26.812 1 94.94 840 LYS B N 1
ATOM 14656 C CA . LYS B 1 840 ? -36 56.594 26.547 1 94.94 840 LYS B CA 1
ATOM 14657 C C . LYS B 1 840 ? -35.438 57.812 25.766 1 94.94 840 LYS B C 1
ATOM 14659 O O . LYS B 1 840 ? -36.156 58.375 24.938 1 94.94 840 LYS B O 1
ATOM 14664 N N . ALA B 1 841 ? -34.25 58.094 26.078 1 96.69 841 ALA B N 1
ATOM 14665 C CA . ALA B 1 841 ? -33.625 59.219 25.422 1 96.69 841 ALA B CA 1
ATOM 14666 C C . ALA B 1 841 ? -33.156 58.875 24 1 96.69 841 ALA B C 1
ATOM 14668 O O . ALA B 1 841 ? -32.875 59.75 23.203 1 96.69 841 ALA B O 1
ATOM 14669 N N . ASN B 1 842 ? -33.125 57.562 23.688 1 96.31 842 ASN B N 1
ATOM 14670 C CA . ASN B 1 842 ? -32.656 57.094 22.391 1 96.31 842 ASN B CA 1
ATOM 14671 C C . ASN B 1 842 ? -33.625 57.438 21.281 1 96.31 842 ASN B C 1
ATOM 14673 O O . ASN B 1 842 ? -34.844 57.219 21.406 1 96.31 842 ASN B O 1
ATOM 14677 N N . THR B 1 843 ? -33.156 58.094 20.234 1 95.88 843 THR B N 1
ATOM 14678 C CA . THR B 1 843 ? -34 58.5 19.109 1 95.88 843 THR B CA 1
ATOM 14679 C C . THR B 1 843 ? -33.812 57.594 17.922 1 95.88 843 THR B C 1
ATOM 14681 O O . THR B 1 843 ? -34.5 57.75 16.891 1 95.88 843 THR B O 1
ATOM 14684 N N . ILE B 1 844 ? -32.906 56.688 18 1 97.31 844 ILE B N 1
ATOM 14685 C CA . ILE B 1 844 ? -32.594 55.781 16.891 1 97.31 844 ILE B CA 1
ATOM 14686 C C . ILE B 1 844 ? -33.5 54.562 16.938 1 97.31 844 ILE B C 1
ATOM 14688 O O . ILE B 1 844 ? -33.688 53.969 18 1 97.31 844 ILE B O 1
ATOM 14692 N N . ASN B 1 845 ? -34.062 54.125 15.742 1 97.56 845 ASN B N 1
ATOM 14693 C CA . ASN B 1 845 ? -34.969 52.969 15.633 1 97.56 845 ASN B CA 1
ATOM 14694 C C . ASN B 1 845 ? -34.219 51.656 15.523 1 97.56 845 ASN B C 1
ATOM 14696 O O . ASN B 1 845 ? -33.469 51.438 14.57 1 97.56 845 ASN B O 1
ATOM 14700 N N . TYR B 1 846 ? -34.406 50.719 16.422 1 98.12 846 TYR B N 1
ATOM 14701 C CA . TYR B 1 846 ? -33.75 49.406 16.453 1 98.12 846 TYR B CA 1
ATOM 14702 C C . TYR B 1 846 ? -34.719 48.312 16.062 1 98.12 846 TYR B C 1
ATOM 14704 O O . TYR B 1 846 ? -34.438 47.125 16.266 1 98.12 846 TYR B O 1
ATOM 14712 N N . SER B 1 847 ? -35.844 48.562 15.422 1 96.81 847 SER B N 1
ATOM 14713 C CA . SER B 1 847 ? -36.938 47.625 15.18 1 96.81 847 SER B CA 1
ATOM 14714 C C . SER B 1 847 ? -36.5 46.5 14.227 1 96.81 847 SER B C 1
ATOM 14716 O O . SER B 1 847 ? -37.094 45.406 14.227 1 96.81 847 SER B O 1
ATOM 14718 N N . ALA B 1 848 ? -35.5 46.75 13.453 1 97.31 848 ALA B N 1
ATOM 14719 C CA . ALA B 1 848 ? -35 45.719 12.547 1 97.31 848 ALA B CA 1
ATOM 14720 C C . ALA B 1 848 ? -34.25 44.625 13.305 1 97.31 848 ALA B C 1
ATOM 14722 O O . ALA B 1 848 ? -34.125 43.5 12.82 1 97.31 848 ALA B O 1
ATOM 14723 N N . LEU B 1 849 ? -33.781 44.938 14.492 1 97.62 849 LEU B N 1
ATOM 14724 C CA . LEU B 1 849 ? -32.938 44 15.258 1 97.62 849 LEU B CA 1
ATOM 14725 C C . LEU B 1 849 ? -33.75 43.438 16.438 1 97.62 849 LEU B C 1
ATOM 14727 O O . LEU B 1 849 ? -33.594 42.25 16.766 1 97.62 849 LEU B O 1
ATOM 14731 N N . THR B 1 850 ? -34.438 44.344 17.047 1 96.06 850 THR B N 1
ATOM 14732 C CA . THR B 1 850 ? -35.219 43.906 18.219 1 96.06 850 THR B CA 1
ATOM 14733 C C . THR B 1 850 ? -36.469 44.75 18.359 1 96.06 850 THR B C 1
ATOM 14735 O O . THR B 1 850 ? -36.5 45.906 17.969 1 96.06 850 THR B O 1
ATOM 14738 N N . ASN B 1 851 ? -37.531 44.219 18.938 1 92.12 851 ASN B N 1
ATOM 14739 C CA . ASN B 1 851 ? -38.781 44.906 19.172 1 92.12 851 ASN B CA 1
ATOM 14740 C C . ASN B 1 851 ? -38.781 45.656 20.5 1 92.12 851 ASN B C 1
ATOM 14742 O O . ASN B 1 851 ? -39.625 46.531 20.75 1 92.12 851 ASN B O 1
ATOM 14746 N N . ASN B 1 852 ? -37.875 45.281 21.328 1 90.94 852 ASN B N 1
ATOM 14747 C CA . ASN B 1 852 ? -37.812 45.844 22.688 1 90.94 852 ASN B CA 1
ATOM 14748 C C . ASN B 1 852 ? -36.375 46.062 23.141 1 90.94 852 ASN B C 1
ATOM 14750 O O . ASN B 1 852 ? -35.656 45.094 23.375 1 90.94 852 ASN B O 1
ATOM 14754 N N . LEU B 1 853 ? -35.938 47.312 23.25 1 95.38 853 LEU B N 1
ATOM 14755 C CA . LEU B 1 853 ? -34.625 47.625 23.812 1 95.38 853 LEU B CA 1
ATOM 14756 C C . LEU B 1 853 ? -34.656 47.531 25.344 1 95.38 853 LEU B C 1
ATOM 14758 O O . LEU B 1 853 ? -35.594 47.969 25.984 1 95.38 853 LEU B O 1
ATOM 14762 N N . LEU B 1 854 ? -33.688 46.906 25.891 1 95.5 854 LEU B N 1
ATOM 14763 C CA . LEU B 1 854 ? -33.562 46.719 27.328 1 95.5 854 LEU B CA 1
ATOM 14764 C C . LEU B 1 854 ? -32.25 47.281 27.828 1 95.5 854 LEU B C 1
ATOM 14766 O O . LEU B 1 854 ? -31.266 47.375 27.062 1 95.5 854 LEU B O 1
ATOM 14770 N N . PRO B 1 855 ? -32.219 47.656 29.188 1 96.25 855 PRO B N 1
ATOM 14771 C CA . PRO B 1 855 ? -30.906 48.031 29.734 1 96.25 855 PRO B CA 1
ATOM 14772 C C . PRO B 1 855 ? -29.859 46.906 29.547 1 96.25 855 PRO B C 1
ATOM 14774 O O . PRO B 1 855 ? -30.172 45.75 29.75 1 96.25 855 PRO B O 1
ATOM 14777 N N . GLY B 1 856 ? -28.656 47.312 29.109 1 97.19 856 GLY B N 1
ATOM 14778 C CA . GLY B 1 856 ? -27.594 46.344 28.891 1 97.19 856 GLY B CA 1
ATOM 14779 C C . GLY B 1 856 ? -27.469 45.906 27.438 1 97.19 856 GLY B C 1
ATOM 14780 O O . GLY B 1 856 ? -26.562 45.188 27.062 1 97.19 856 GLY B O 1
ATOM 14781 N N . ASP B 1 857 ? -28.359 46.344 26.578 1 97.62 857 ASP B N 1
ATOM 14782 C CA . ASP B 1 857 ? -28.266 46.062 25.141 1 97.62 857 ASP B CA 1
ATOM 14783 C C . ASP B 1 857 ? -27.188 46.906 24.469 1 97.62 857 ASP B C 1
ATOM 14785 O O . ASP B 1 857 ? -26.797 47.938 24.984 1 97.62 857 ASP B O 1
ATOM 14789 N N . MET B 1 858 ? -26.781 46.375 23.344 1 98.31 858 MET B N 1
ATOM 14790 C CA . MET B 1 858 ? -25.703 47.094 22.641 1 98.31 858 MET B CA 1
ATOM 14791 C C . MET B 1 858 ? -26.25 48.25 21.812 1 98.31 858 MET B C 1
ATOM 14793 O O . MET B 1 858 ? -27.359 48.156 21.281 1 98.31 858 MET B O 1
ATOM 14797 N N . LYS B 1 859 ? -25.422 49.312 21.719 1 98.12 859 LYS B N 1
ATOM 14798 C CA . LYS B 1 859 ? -25.656 50.406 20.781 1 98.12 859 LYS B CA 1
ATOM 14799 C C . LYS B 1 859 ? -24.766 50.281 19.547 1 98.12 859 LYS B C 1
ATOM 14801 O O . LYS B 1 859 ? -23.594 49.906 19.656 1 98.12 859 LYS B O 1
ATOM 14806 N N . PHE B 1 860 ? -25.422 50.531 18.406 1 98.44 860 PHE B N 1
ATOM 14807 C CA . PHE B 1 860 ? -24.656 50.531 17.156 1 98.44 860 PHE B CA 1
ATOM 14808 C C . PHE B 1 860 ? -24.688 51.875 16.469 1 98.44 860 PHE B C 1
ATOM 14810 O O . PHE B 1 860 ? -25.609 52.656 16.688 1 98.44 860 PHE B O 1
ATOM 14817 N N . ARG B 1 861 ? -23.672 52.156 15.695 1 98.06 861 ARG B N 1
ATOM 14818 C CA . ARG B 1 861 ? -23.594 53.406 14.961 1 98.06 861 ARG B CA 1
ATOM 14819 C C . ARG B 1 861 ? -24.562 53.438 13.789 1 98.06 861 ARG B C 1
ATOM 14821 O O . ARG B 1 861 ? -24.609 52.469 13.008 1 98.06 861 ARG B O 1
ATOM 14828 N N . ASP B 1 862 ? -25.359 54.406 13.688 1 98 862 ASP B N 1
ATOM 14829 C CA . ASP B 1 862 ? -26.172 54.656 12.5 1 98 862 ASP B CA 1
ATOM 14830 C C . ASP B 1 862 ? -25.297 55.188 11.359 1 98 862 ASP B C 1
ATOM 14832 O O . ASP B 1 862 ? -25.109 56.406 11.234 1 98 862 ASP B O 1
ATOM 14836 N N . VAL B 1 863 ? -24.922 54.312 10.57 1 97.44 863 VAL B N 1
ATOM 14837 C CA . VAL B 1 863 ? -23.891 54.594 9.578 1 97.44 863 VAL B CA 1
ATOM 14838 C C . VAL B 1 863 ? -24.484 55.469 8.469 1 97.44 863 VAL B C 1
ATOM 14840 O O . VAL B 1 863 ? -23.844 56.406 7.992 1 97.44 863 VAL B O 1
ATOM 14843 N N . ASN B 1 864 ? -25.703 55.25 8.023 1 95.5 864 ASN B N 1
ATOM 14844 C CA . ASN B 1 864 ? -26.281 55.969 6.895 1 95.5 864 ASN B CA 1
ATOM 14845 C C . ASN B 1 864 ? -27.094 57.156 7.359 1 95.5 864 ASN B C 1
ATOM 14847 O O . ASN B 1 864 ? -27.594 57.938 6.535 1 95.5 864 ASN B O 1
ATOM 14851 N N . GLY B 1 865 ? -27.391 57.375 8.609 1 95.69 865 GLY B N 1
ATOM 14852 C CA . GLY B 1 865 ? -27.984 58.562 9.18 1 95.69 865 GLY B CA 1
ATOM 14853 C C . GLY B 1 865 ? -29.5 58.625 9.016 1 95.69 865 GLY B C 1
ATOM 14854 O O . GLY B 1 865 ? -30.109 59.688 9.086 1 95.69 865 GLY B O 1
ATOM 14855 N N . ASP B 1 866 ? -30.125 57.469 8.766 1 96.25 866 ASP B N 1
ATOM 14856 C CA . ASP B 1 866 ? -31.562 57.5 8.484 1 96.25 866 ASP B CA 1
ATOM 14857 C C . ASP B 1 866 ? -32.375 57.312 9.766 1 96.25 866 ASP B C 1
ATOM 14859 O O . ASP B 1 866 ? -33.594 57.188 9.719 1 96.25 866 ASP B O 1
ATOM 14863 N N . GLY B 1 867 ? -31.688 57.219 10.883 1 96.75 867 GLY B N 1
ATOM 14864 C CA . GLY B 1 867 ? -32.344 57.125 12.18 1 96.75 867 GLY B CA 1
ATOM 14865 C C . GLY B 1 867 ? -32.75 55.719 12.531 1 96.75 867 GLY B C 1
ATOM 14866 O O . GLY B 1 867 ? -33.5 55.5 13.508 1 96.75 867 GLY B O 1
ATOM 14867 N N . LYS B 1 868 ? -32.281 54.719 11.758 1 97.56 868 LYS B N 1
ATOM 14868 C CA . LYS B 1 868 ? -32.594 53.312 12.016 1 97.56 868 LYS B CA 1
ATOM 14869 C C . LYS B 1 868 ? -31.312 52.469 12.016 1 97.56 868 LYS B C 1
ATOM 14871 O O . LYS B 1 868 ? -30.359 52.781 11.305 1 97.56 868 LYS B O 1
ATOM 14876 N N . ILE B 1 869 ? -31.281 51.469 12.828 1 98.19 869 ILE B N 1
ATOM 14877 C CA . ILE B 1 869 ? -30.219 50.469 12.758 1 98.19 869 ILE B CA 1
ATOM 14878 C C . ILE B 1 869 ? -30.719 49.219 12.039 1 98.19 869 ILE B C 1
ATOM 14880 O O . ILE B 1 869 ? -31.625 48.531 12.539 1 98.19 869 ILE B O 1
ATOM 14884 N N . ASP B 1 870 ? -30.234 48.875 10.883 1 96.31 870 ASP B N 1
ATOM 14885 C CA . ASP B 1 870 ? -30.578 47.688 10.094 1 96.31 870 ASP B CA 1
ATOM 14886 C C . ASP B 1 870 ? -29.391 47.25 9.234 1 96.31 870 ASP B C 1
ATOM 14888 O O . ASP B 1 870 ? -28.25 47.594 9.508 1 96.31 870 ASP B O 1
ATOM 14892 N N . GLY B 1 871 ? -29.641 46.375 8.32 1 95.19 871 GLY B N 1
ATOM 14893 C CA . GLY B 1 871 ? -28.594 45.781 7.504 1 95.19 871 GLY B CA 1
ATOM 14894 C C . GLY B 1 871 ? -27.75 46.812 6.781 1 95.19 871 GLY B C 1
ATOM 14895 O O . GLY B 1 871 ? -26.578 46.562 6.473 1 95.19 871 GLY B O 1
ATOM 14896 N N . ASP B 1 872 ? -28.25 47.906 6.555 1 95.94 872 ASP B N 1
ATOM 14897 C CA . ASP B 1 872 ? -27.562 48.969 5.82 1 95.94 872 ASP B CA 1
ATOM 14898 C C . ASP B 1 872 ? -26.547 49.688 6.707 1 95.94 872 ASP B C 1
ATOM 14900 O O . ASP B 1 872 ? -25.703 50.438 6.215 1 95.94 872 ASP B O 1
ATOM 14904 N N . ASP B 1 873 ? -26.578 49.438 7.984 1 96.81 873 ASP B N 1
ATOM 14905 C CA . ASP B 1 873 ? -25.656 50.062 8.898 1 96.81 873 ASP B CA 1
ATOM 14906 C C . ASP B 1 873 ? -24.406 49.219 9.094 1 96.81 873 ASP B C 1
ATOM 14908 O O . ASP B 1 873 ? -23.469 49.594 9.805 1 96.81 873 ASP B O 1
ATOM 14912 N N . ARG B 1 874 ? -24.344 48.031 8.523 1 97.25 874 ARG B N 1
ATOM 14913 C CA . ARG B 1 874 ? -23.109 47.25 8.562 1 97.25 874 ARG B CA 1
ATOM 14914 C C . ARG B 1 874 ? -22.031 47.844 7.695 1 97.25 874 ARG B C 1
ATOM 14916 O O . ARG B 1 874 ? -22.312 48.438 6.652 1 97.25 874 ARG B O 1
ATOM 14923 N N . ILE B 1 875 ? -20.891 47.75 8.188 1 95.56 875 ILE B N 1
ATOM 14924 C CA . ILE B 1 875 ? -19.766 48.281 7.43 1 95.56 875 ILE B CA 1
ATOM 14925 C C . ILE B 1 875 ? -18.797 47.125 7.105 1 95.56 875 ILE B C 1
ATOM 14927 O O . ILE B 1 875 ? -18.703 46.156 7.855 1 95.56 875 ILE B O 1
ATOM 14931 N N . ARG B 1 876 ? -18.203 47.219 5.992 1 94.69 876 ARG B N 1
ATOM 14932 C CA . ARG B 1 876 ? -17.188 46.219 5.617 1 94.69 876 ARG B CA 1
ATOM 14933 C C . ARG B 1 876 ? -15.852 46.562 6.25 1 94.69 876 ARG B C 1
ATOM 14935 O O . ARG B 1 876 ? -15.352 47.688 6.105 1 94.69 876 ARG B O 1
ATOM 14942 N N . SER B 1 877 ? -15.305 45.594 6.973 1 89.31 877 SER B N 1
ATOM 14943 C CA . SER B 1 877 ? -13.992 45.781 7.582 1 89.31 877 SER B CA 1
ATOM 14944 C C . SER B 1 877 ? -12.891 45.781 6.523 1 89.31 877 SER B C 1
ATOM 14946 O O . SER B 1 877 ? -13.016 45.094 5.492 1 89.31 877 SER B O 1
ATOM 14948 N N . ASP B 1 878 ? -11.852 46.5 6.723 1 91.19 878 ASP B N 1
ATOM 14949 C CA . ASP B 1 878 ? -10.688 46.469 5.844 1 91.19 878 ASP B CA 1
ATOM 14950 C C . ASP B 1 878 ? -9.672 45.438 6.328 1 91.19 878 ASP B C 1
ATOM 14952 O O . ASP B 1 878 ? -8.562 45.344 5.789 1 91.19 878 ASP B O 1
ATOM 14956 N N . LYS B 1 879 ? -9.984 44.688 7.359 1 93.38 879 LYS B N 1
ATOM 14957 C CA . LYS B 1 879 ? -9.094 43.688 7.918 1 93.38 879 LYS B CA 1
ATOM 14958 C C . LYS B 1 879 ? -9.742 42.281 7.863 1 93.38 879 LYS B C 1
ATOM 14960 O O . LYS B 1 879 ? -10.969 42.188 7.867 1 93.38 879 LYS B O 1
ATOM 14965 N N . THR B 1 880 ? -8.961 41.312 7.695 1 92.38 880 THR B N 1
ATOM 14966 C CA . THR B 1 880 ? -9.367 39.906 7.738 1 92.38 880 THR B CA 1
ATOM 14967 C C . THR B 1 880 ? -8.633 39.156 8.852 1 92.38 880 THR B C 1
ATOM 14969 O O . THR B 1 880 ? -7.855 39.75 9.594 1 92.38 880 THR B O 1
ATOM 14972 N N . SER B 1 881 ? -8.898 37.844 8.977 1 89.81 881 SER B N 1
ATOM 14973 C CA . SER B 1 881 ? -8.227 37.031 9.984 1 89.81 881 SER B CA 1
ATOM 14974 C C . SER B 1 881 ? -6.773 36.781 9.602 1 89.81 881 SER B C 1
ATOM 14976 O O . SER B 1 881 ? -5.957 36.406 10.453 1 89.81 881 SER B O 1
ATOM 14978 N N . THR B 1 882 ? -6.398 36.938 8.398 1 89.56 882 THR B N 1
ATOM 14979 C CA . THR B 1 882 ? -5.027 36.781 7.934 1 89.56 882 THR B CA 1
ATOM 14980 C C . THR B 1 882 ? -4.18 38 8.25 1 89.56 882 THR B C 1
ATOM 14982 O O . THR B 1 882 ? -4.484 39.094 7.785 1 89.56 882 THR B O 1
ATOM 14985 N N . PRO B 1 883 ? -3.139 37.781 8.93 1 93.19 883 PRO B N 1
ATOM 14986 C CA . PRO B 1 883 ? -2.285 38.938 9.203 1 93.19 883 PRO B CA 1
ATOM 14987 C C . PRO B 1 883 ? -1.672 39.531 7.941 1 93.19 883 PRO B C 1
ATOM 14989 O O . PRO B 1 883 ? -1.304 38.781 7.023 1 93.19 883 PRO B O 1
ATOM 14992 N N . THR B 1 884 ? -1.475 40.844 7.906 1 95.62 884 THR B N 1
ATOM 14993 C CA . THR B 1 884 ? -0.867 41.5 6.758 1 95.62 884 THR B CA 1
ATOM 14994 C C . THR B 1 884 ? 0.651 41.562 6.902 1 95.62 884 THR B C 1
ATOM 14996 O O . THR B 1 884 ? 1.368 41.75 5.922 1 95.62 884 THR B O 1
ATOM 14999 N N . PHE B 1 885 ? 1.084 41.438 8.133 1 96.94 885 PHE B N 1
ATOM 15000 C CA . PHE B 1 885 ? 2.521 41.406 8.375 1 96.94 885 PHE B CA 1
ATOM 15001 C C . PHE B 1 885 ? 2.916 40.25 9.266 1 96.94 885 PHE B C 1
ATOM 15003 O O . PHE B 1 885 ? 2.27 40 10.281 1 96.94 885 PHE B O 1
ATOM 15010 N N . THR B 1 886 ? 3.916 39.531 8.883 1 96 886 THR B N 1
ATOM 15011 C CA . THR B 1 886 ? 4.535 38.5 9.695 1 96 886 THR B CA 1
ATOM 15012 C C . THR B 1 886 ? 6.055 38.594 9.648 1 96 886 THR B C 1
ATOM 15014 O O . THR B 1 886 ? 6.617 39.094 8.672 1 96 886 THR B O 1
ATOM 15017 N N . GLY B 1 887 ? 6.742 38.188 10.734 1 96.44 887 GLY B N 1
ATOM 15018 C CA . GLY B 1 887 ? 8.195 38.219 10.781 1 96.44 887 GLY B CA 1
ATOM 15019 C C . GLY B 1 887 ? 8.781 37.469 11.961 1 96.44 887 GLY B C 1
ATOM 15020 O O . GLY B 1 887 ? 8.055 36.812 12.703 1 96.44 887 GLY B O 1
ATOM 15021 N N . GLY B 1 888 ? 10.141 37.562 12.031 1 97.38 888 GLY B N 1
ATOM 15022 C CA . GLY B 1 888 ? 10.805 36.875 13.125 1 97.38 888 GLY B CA 1
ATOM 15023 C C . GLY B 1 888 ? 12.227 37.375 13.359 1 97.38 888 GLY B C 1
ATOM 15024 O O . GLY B 1 888 ? 12.82 38.031 12.5 1 97.38 888 GLY B O 1
ATOM 15025 N N . ILE B 1 889 ? 12.711 37.156 14.547 1 98.25 889 ILE B N 1
ATOM 15026 C CA . ILE B 1 889 ? 14.094 37.375 14.961 1 98.25 889 ILE B CA 1
ATOM 15027 C C . ILE B 1 889 ? 14.758 36.031 15.281 1 98.25 889 ILE B C 1
ATOM 15029 O O . ILE B 1 889 ? 14.273 35.281 16.109 1 98.25 889 ILE B O 1
ATOM 15033 N N . ASN B 1 890 ? 15.789 35.812 14.594 1 96.56 890 ASN B N 1
ATOM 15034 C CA . ASN B 1 890 ? 16.578 34.594 14.836 1 96.56 890 ASN B CA 1
ATOM 15035 C C . ASN B 1 890 ? 17.906 34.938 15.523 1 96.56 890 ASN B C 1
ATOM 15037 O O . ASN B 1 890 ? 18.656 35.781 15.047 1 96.56 890 ASN B O 1
ATOM 15041 N N . LEU B 1 891 ? 18.156 34.281 16.609 1 97.12 891 LEU B N 1
ATOM 15042 C CA . LEU B 1 891 ? 19.391 34.469 17.359 1 97.12 891 LEU B CA 1
ATOM 15043 C C . LEU B 1 891 ? 20.203 33.188 17.406 1 97.12 891 LEU B C 1
ATOM 15045 O O . LEU B 1 891 ? 19.641 32.094 17.547 1 97.12 891 LEU B O 1
ATOM 15049 N N . SER B 1 892 ? 21.469 33.344 17.234 1 94.88 892 SER B N 1
ATOM 15050 C CA . SER B 1 892 ? 22.375 32.219 17.359 1 94.88 892 SER B CA 1
ATOM 15051 C C . SER B 1 892 ? 23.641 32.625 18.125 1 94.88 892 SER B C 1
ATOM 15053 O O . SER B 1 892 ? 24.234 33.656 17.844 1 94.88 892 SER B O 1
ATOM 15055 N N . LEU B 1 893 ? 24.031 31.859 19.094 1 95.94 893 LEU B N 1
ATOM 15056 C CA . LEU B 1 893 ? 25.234 32.031 19.891 1 95.94 893 LEU B CA 1
ATOM 15057 C C . LEU B 1 893 ? 26.016 30.734 19.984 1 95.94 893 LEU B C 1
ATOM 15059 O O . LEU B 1 893 ? 25.438 29.656 20.109 1 95.94 893 LEU B O 1
ATOM 15063 N N . GLN B 1 894 ? 27.234 30.875 19.812 1 91 894 GLN B N 1
ATOM 15064 C CA . GLN B 1 894 ? 28.156 29.75 20 1 91 894 GLN B CA 1
ATOM 15065 C C . GLN B 1 894 ? 29.328 30.141 20.875 1 91 894 GLN B C 1
ATOM 15067 O O . GLN B 1 894 ? 30.062 31.094 20.562 1 91 894 GLN B O 1
ATOM 15072 N N . TYR B 1 895 ? 29.516 29.484 21.953 1 94.38 895 TYR B N 1
ATOM 15073 C CA . TYR B 1 895 ? 30.641 29.703 22.844 1 94.38 895 TYR B CA 1
ATOM 15074 C C . TYR B 1 895 ? 31.312 28.391 23.203 1 94.38 895 TYR B C 1
ATOM 15076 O O . TYR B 1 895 ? 30.781 27.609 24 1 94.38 895 TYR B O 1
ATOM 15084 N N . LYS B 1 896 ? 32.438 28.078 22.672 1 90.56 896 LYS B N 1
ATOM 15085 C CA . LYS B 1 896 ? 33.156 26.812 22.859 1 90.56 896 LYS B CA 1
ATOM 15086 C C . LYS B 1 896 ? 32.25 25.625 22.516 1 90.56 896 LYS B C 1
ATOM 15088 O O . LYS B 1 896 ? 31.688 25.562 21.422 1 90.56 896 LYS B O 1
ATOM 15093 N N . ASN B 1 897 ? 31.906 24.844 23.594 1 90.12 897 ASN B N 1
ATOM 15094 C CA . ASN B 1 897 ? 31.141 23.641 23.328 1 90.12 897 ASN B CA 1
ATOM 15095 C C . ASN B 1 897 ? 29.641 23.875 23.531 1 90.12 897 ASN B C 1
ATOM 15097 O O . ASN B 1 897 ? 28.844 22.953 23.359 1 90.12 897 ASN B O 1
ATOM 15101 N N . PHE B 1 898 ? 29.281 25.125 23.812 1 95.44 898 PHE B N 1
ATOM 15102 C CA . PHE B 1 898 ? 27.875 25.469 24.016 1 95.44 898 PHE B CA 1
ATOM 15103 C C . PHE B 1 898 ? 27.312 26.172 22.781 1 95.44 898 PHE B C 1
ATOM 15105 O O . PHE B 1 898 ? 28 26.984 22.156 1 95.44 898 PHE B O 1
ATOM 15112 N N . ASP B 1 899 ? 26.172 25.844 22.438 1 93.69 899 ASP B N 1
ATOM 15113 C CA . ASP B 1 899 ? 25.469 26.594 21.391 1 93.69 899 ASP B CA 1
ATOM 15114 C C . ASP B 1 899 ? 24.062 26.984 21.844 1 93.69 899 ASP B C 1
ATOM 15116 O O . ASP B 1 899 ? 23.469 26.297 22.688 1 93.69 899 ASP B O 1
ATOM 15120 N N . PHE B 1 900 ? 23.609 28.078 21.422 1 96.81 900 PHE B N 1
ATOM 15121 C CA . PHE B 1 900 ? 22.297 28.609 21.781 1 96.81 900 PHE B CA 1
ATOM 15122 C C . PHE B 1 900 ? 21.609 29.188 20.547 1 96.81 900 PHE B C 1
ATOM 15124 O O . PHE B 1 900 ? 22.25 29.828 19.703 1 96.81 900 PHE B O 1
ATOM 15131 N N . SER B 1 901 ? 20.359 28.891 20.375 1 96.38 901 SER B N 1
ATOM 15132 C CA . SER B 1 901 ? 19.547 29.469 19.312 1 96.38 901 SER B CA 1
ATOM 15133 C C . SER B 1 901 ? 18.156 29.828 19.812 1 96.38 901 SER B C 1
ATOM 15135 O O . SER B 1 901 ? 17.609 29.156 20.672 1 96.38 901 SER B O 1
ATOM 15137 N N . ALA B 1 902 ? 17.594 30.891 19.312 1 97.69 902 ALA B N 1
ATOM 15138 C CA . ALA B 1 902 ? 16.25 31.328 19.656 1 97.69 902 ALA B CA 1
ATOM 15139 C C . ALA B 1 902 ? 15.547 31.953 18.469 1 97.69 902 ALA B C 1
ATOM 15141 O O . ALA B 1 902 ? 16.188 32.625 17.656 1 97.69 902 ALA B O 1
ATOM 15142 N N . LEU B 1 903 ? 14.297 31.688 18.328 1 97.88 903 LEU B N 1
ATOM 15143 C CA . LEU B 1 903 ? 13.438 32.312 17.328 1 97.88 903 LEU B CA 1
ATOM 15144 C C . LEU B 1 903 ? 12.25 33 17.984 1 97.88 903 LEU B C 1
ATOM 15146 O O . LEU B 1 903 ? 11.477 32.375 18.703 1 97.88 903 LEU B O 1
ATOM 15150 N N . ILE B 1 904 ? 12.133 34.25 17.812 1 98.19 904 ILE B N 1
ATOM 15151 C CA . ILE B 1 904 ? 10.969 35.031 18.203 1 98.19 904 ILE B CA 1
ATOM 15152 C C . ILE B 1 904 ? 10.156 35.375 16.953 1 98.19 904 ILE B C 1
ATOM 15154 O O . ILE B 1 904 ? 10.68 35.969 16 1 98.19 904 ILE B O 1
ATOM 15158 N N . GLN B 1 905 ? 8.922 35.062 16.953 1 96.88 905 GLN B N 1
ATOM 15159 C CA . GLN B 1 905 ? 8.047 35.25 15.797 1 96.88 905 GLN B CA 1
ATOM 15160 C C . GLN B 1 905 ? 6.879 36.188 16.141 1 96.88 905 GLN B C 1
ATOM 15162 O O . GLN B 1 905 ? 6.383 36.156 17.266 1 96.88 905 GLN B O 1
ATOM 15167 N N . GLY B 1 906 ? 6.418 36.906 15.148 1 96.06 906 GLY B N 1
ATOM 15168 C CA . GLY B 1 906 ? 5.289 37.781 15.367 1 96.06 906 GLY B CA 1
ATOM 15169 C C . GLY B 1 906 ? 4.402 37.938 14.148 1 96.06 906 GLY B C 1
ATOM 15170 O O . GLY B 1 906 ? 4.832 37.688 13.023 1 96.06 906 GLY B O 1
ATOM 15171 N N . ALA B 1 907 ? 3.162 38.344 14.352 1 95.62 907 ALA B N 1
ATOM 15172 C CA . ALA B 1 907 ? 2.184 38.625 13.312 1 95.62 907 ALA B CA 1
ATOM 15173 C C . ALA B 1 907 ? 1.317 39.812 13.719 1 95.62 907 ALA B C 1
ATOM 15175 O O . ALA B 1 907 ? 0.974 40 14.891 1 95.62 907 ALA B O 1
ATOM 15176 N N . SER B 1 908 ? 0.997 40.656 12.742 1 96.06 908 SER B N 1
ATOM 15177 C CA . SER B 1 908 ? 0.176 41.844 13.008 1 96.06 908 SER B CA 1
ATOM 15178 C C . SER B 1 908 ? -0.746 42.156 11.836 1 96.06 908 SER B C 1
ATOM 15180 O O . SER B 1 908 ? -0.455 41.781 10.695 1 96.06 908 SER B O 1
ATOM 15182 N N . GLY B 1 909 ? -1.878 42.781 12.156 1 95.44 909 GLY B N 1
ATOM 15183 C CA . GLY B 1 909 ? -2.764 43.312 11.133 1 95.44 909 GLY B CA 1
ATOM 15184 C C . GLY B 1 909 ? -4.02 42.469 10.945 1 95.44 909 GLY B C 1
ATOM 15185 O O . GLY B 1 909 ? -4.883 42.812 10.133 1 95.44 909 GLY B O 1
ATOM 15186 N N . GLY B 1 910 ? -4.164 41.406 11.68 1 93.81 910 GLY B N 1
ATOM 15187 C CA . GLY B 1 910 ? -5.348 40.562 11.57 1 93.81 910 GLY B CA 1
ATOM 15188 C C . GLY B 1 910 ? -6.324 40.781 12.711 1 93.81 910 GLY B C 1
ATOM 15189 O O . GLY B 1 910 ? -5.988 41.375 13.727 1 93.81 910 GLY B O 1
ATOM 15190 N N . VAL B 1 911 ? -7.523 40.312 12.484 1 94.31 911 VAL B N 1
ATOM 15191 C CA . VAL B 1 911 ? -8.562 40.344 13.508 1 94.31 911 VAL B CA 1
ATOM 15192 C C . VAL B 1 911 ? -9.367 39.062 13.477 1 94.31 911 VAL B C 1
ATOM 15194 O O . VAL B 1 911 ? -9.336 38.312 12.492 1 94.31 911 VAL B O 1
ATOM 15197 N N . GLN B 1 912 ? -10.023 38.75 14.555 1 92.88 912 GLN B N 1
ATOM 15198 C CA . GLN B 1 912 ? -10.906 37.594 14.594 1 92.88 912 GLN B CA 1
ATOM 15199 C C . GLN B 1 912 ? -12.016 37.781 15.633 1 92.88 912 GLN B C 1
ATOM 15201 O O . GLN B 1 912 ? -11.867 38.562 16.578 1 92.88 912 GLN B O 1
ATOM 15206 N N . ILE B 1 913 ? -13.133 37.094 15.336 1 93.31 913 ILE B N 1
ATOM 15207 C CA . ILE B 1 913 ? -14.25 37.125 16.281 1 93.31 913 ILE B CA 1
ATOM 15208 C C . ILE B 1 913 ? -13.953 36.156 17.438 1 93.31 913 ILE B C 1
ATOM 15210 O O . ILE B 1 913 ? -13.617 35 17.219 1 93.31 913 ILE B O 1
ATOM 15214 N N . VAL B 1 914 ? -14.07 36.688 18.688 1 93.56 914 VAL B N 1
ATOM 15215 C CA . VAL B 1 914 ? -13.781 35.906 19.891 1 93.56 914 VAL B CA 1
ATOM 15216 C C . VAL B 1 914 ? -14.906 36.094 20.906 1 93.56 914 VAL B C 1
ATOM 15218 O O . VAL B 1 914 ? -15.367 37.219 21.141 1 93.56 914 VAL B O 1
ATOM 15221 N N . GLY B 1 915 ? -15.391 35 21.422 1 90.69 915 GLY B N 1
ATOM 15222 C CA . GLY B 1 915 ? -16.203 35.125 22.625 1 90.69 915 GLY B CA 1
ATOM 15223 C C . GLY B 1 915 ? -17.656 34.75 22.422 1 90.69 915 GLY B C 1
ATOM 15224 O O . GLY B 1 915 ? -18.438 34.719 23.359 1 90.69 915 GLY B O 1
ATOM 15225 N N . LEU B 1 916 ? -18.078 34.5 21.266 1 92.5 916 LEU B N 1
ATOM 15226 C CA . LEU B 1 916 ? -19.438 34.031 21.016 1 92.5 916 LEU B CA 1
ATOM 15227 C C . LEU B 1 916 ? -19.562 32.531 21.266 1 92.5 916 LEU B C 1
ATOM 15229 O O . LEU B 1 916 ? -19.438 31.734 20.328 1 92.5 916 LEU B O 1
ATOM 15233 N N . THR B 1 917 ? -19.797 32.25 22.484 1 95.56 917 THR B N 1
ATOM 15234 C CA . THR B 1 917 ? -19.812 30.859 22.922 1 95.56 917 THR B CA 1
ATOM 15235 C C . THR B 1 917 ? -21.234 30.344 23.094 1 95.56 917 THR B C 1
ATOM 15237 O O . THR B 1 917 ? -22.172 31.141 23.156 1 95.56 917 THR B O 1
ATOM 15240 N N . GLU B 1 918 ? -21.422 29 23.078 1 96.31 918 GLU B N 1
ATOM 15241 C CA . GLU B 1 918 ? -22.688 28.375 23.469 1 96.31 918 GLU B CA 1
ATOM 15242 C C . GLU B 1 918 ? -22.844 28.359 24.984 1 96.31 918 GLU B C 1
ATOM 15244 O O . GLU B 1 918 ? -22.547 27.344 25.625 1 96.31 918 GLU B O 1
ATOM 15249 N N . SER B 1 919 ? -23.484 29.422 25.531 1 97.19 919 SER B N 1
ATOM 15250 C CA . SER B 1 919 ? -23.531 29.641 26.969 1 97.19 919 SER B CA 1
ATOM 15251 C C . SER B 1 919 ? -24.969 29.844 27.453 1 97.19 919 SER B C 1
ATOM 15253 O O . SER B 1 919 ? -25.906 29.828 26.656 1 97.19 919 SER B O 1
ATOM 15255 N N . GLY B 1 920 ? -25.125 30.031 28.688 1 96.81 920 GLY B N 1
ATOM 15256 C CA . GLY B 1 920 ? -26.422 30.078 29.328 1 96.81 920 GLY B CA 1
ATOM 15257 C C . GLY B 1 920 ? -26.812 28.781 30 1 96.81 920 GLY B C 1
ATOM 15258 O O . GLY B 1 920 ? -25.984 28.141 30.656 1 96.81 920 GLY B O 1
ATOM 15259 N N . ASP B 1 921 ? -28.094 28.469 29.891 1 95.56 921 ASP B N 1
ATOM 15260 C CA . ASP B 1 921 ? -28.531 27.234 30.516 1 95.56 921 ASP B CA 1
ATOM 15261 C C . ASP B 1 921 ? -28.078 26.016 29.719 1 95.56 921 ASP B C 1
ATOM 15263 O O . ASP B 1 921 ? -28.219 24.875 30.188 1 95.56 921 ASP B O 1
ATOM 15267 N N . ILE B 1 922 ? -27.422 26.234 28.562 1 96.5 922 ILE B N 1
ATOM 15268 C CA . ILE B 1 922 ? -26.984 25.109 27.75 1 96.5 922 ILE B CA 1
ATOM 15269 C C . ILE B 1 922 ? -25.484 24.953 27.844 1 96.5 922 ILE B C 1
ATOM 15271 O O . ILE B 1 922 ? -24.906 24 27.281 1 96.5 922 ILE B O 1
ATOM 15275 N N . GLY B 1 923 ? -24.828 25.891 28.516 1 97.75 923 GLY B N 1
ATOM 15276 C CA . GLY B 1 923 ? -23.375 25.812 28.609 1 97.75 923 GLY B CA 1
ATOM 15277 C C . GLY B 1 923 ? -22.781 26.891 29.484 1 97.75 923 GLY B C 1
ATOM 15278 O O . GLY B 1 923 ? -23.438 27.891 29.797 1 97.75 923 GLY B O 1
ATOM 15279 N N . ASN B 1 924 ? -21.562 26.719 29.859 1 98.12 924 ASN B N 1
ATOM 15280 C CA . ASN B 1 924 ? -20.844 27.609 30.766 1 98.12 924 ASN B CA 1
ATOM 15281 C C . ASN B 1 924 ? -20.406 28.891 30.062 1 98.12 924 ASN B C 1
ATOM 15283 O O . ASN B 1 924 ? -20.531 29.016 28.844 1 98.12 924 ASN B O 1
ATOM 15287 N N . PHE B 1 925 ? -20.016 29.891 30.828 1 98 925 PHE B N 1
ATOM 15288 C CA . PHE B 1 925 ? -19.453 31.141 30.328 1 98 925 PHE B CA 1
ATOM 15289 C C . PHE B 1 925 ? -17.953 31.203 30.609 1 98 925 PHE B C 1
ATOM 15291 O O . PHE B 1 925 ? -17.453 30.531 31.5 1 98 925 PHE B O 1
ATOM 15298 N N . LEU B 1 926 ? -17.312 32 29.812 1 97.88 926 LEU B N 1
ATOM 15299 C CA . LEU B 1 926 ? -15.938 32.375 30.141 1 97.88 926 LEU B CA 1
ATOM 15300 C C . LEU B 1 926 ? -15.867 33.156 31.438 1 97.88 926 LEU B C 1
ATOM 15302 O O . LEU B 1 926 ? -16.75 33.969 31.719 1 97.88 926 LEU B O 1
ATOM 15306 N N . GLU B 1 927 ? -14.812 32.938 32.25 1 97.94 927 GLU B N 1
ATOM 15307 C CA . GLU B 1 927 ? -14.602 33.812 33.406 1 97.94 927 GLU B CA 1
ATOM 15308 C C . GLU B 1 927 ? -14.516 35.281 32.969 1 97.94 927 GLU B C 1
ATOM 15310 O O . GLU B 1 927 ? -14.984 36.156 33.688 1 97.94 927 GLU B O 1
ATOM 15315 N N . TRP B 1 928 ? -13.914 35.469 31.797 1 96.88 928 TRP B N 1
ATOM 15316 C CA . TRP B 1 928 ? -13.836 36.812 31.25 1 96.88 928 TRP B CA 1
ATOM 15317 C C . TRP B 1 928 ? -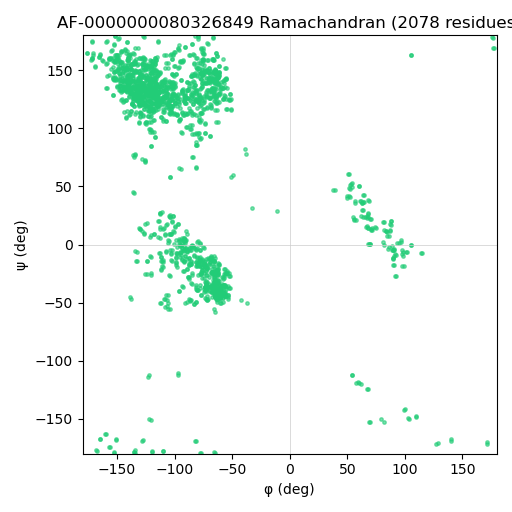15.227 37.438 31.109 1 96.88 928 TRP B C 1
ATOM 15319 O O . TRP B 1 928 ? -15.422 38.625 31.438 1 96.88 928 TRP B O 1
ATOM 15329 N N . SER B 1 929 ? -16.203 36.719 30.609 1 97.12 929 SER B N 1
ATOM 15330 C CA . SER B 1 929 ? -17.562 37.188 30.453 1 97.12 929 SER B CA 1
ATOM 15331 C C . SER B 1 929 ? -18.188 37.562 31.797 1 97.12 929 SER B C 1
ATOM 15333 O O . SER B 1 929 ? -18.938 38.531 31.906 1 97.12 929 SER B O 1
ATOM 15335 N N . TYR B 1 930 ? -17.984 36.688 32.75 1 97.75 930 TYR B N 1
ATOM 15336 C CA . TYR B 1 930 ? -18.484 36.969 34.094 1 97.75 930 TYR B CA 1
ATOM 15337 C C . TYR B 1 930 ? -17.938 38.312 34.625 1 97.75 930 TYR B C 1
ATOM 15339 O O . TYR B 1 930 ? -18.672 39.094 35.188 1 97.75 930 TYR B O 1
ATOM 15347 N N . LYS B 1 931 ? -16.656 38.5 34.375 1 97.25 931 LYS B N 1
ATOM 15348 C CA . LYS B 1 931 ? -15.992 39.688 34.938 1 97.25 931 LYS B CA 1
ATOM 15349 C C . LYS B 1 931 ? -16.344 40.938 34.156 1 97.25 931 LYS B C 1
ATOM 15351 O O . LYS B 1 931 ? -16.281 42.062 34.656 1 97.25 931 LYS B O 1
ATOM 15356 N N . ASN B 1 932 ? -16.688 40.75 32.906 1 96.75 932 ASN B N 1
ATOM 15357 C CA . ASN B 1 932 ? -17 41.875 32.031 1 96.75 932 ASN B CA 1
ATOM 15358 C C . ASN B 1 932 ? -18.422 41.781 31.5 1 96.75 932 ASN B C 1
ATOM 15360 O O . ASN B 1 932 ? -18.656 41.375 30.375 1 96.75 932 ASN B O 1
ATOM 15364 N N . ARG B 1 933 ? -19.328 42.281 32.312 1 97.56 933 ARG B N 1
ATOM 15365 C CA . ARG B 1 933 ? -20.734 42.219 31.922 1 97.56 933 ARG B CA 1
ATOM 15366 C C . ARG B 1 933 ? -21.531 43.375 32.531 1 97.56 933 ARG B C 1
ATOM 15368 O O . ARG B 1 933 ? -21.094 43.969 33.531 1 97.56 933 ARG B O 1
ATOM 15375 N N . TRP B 1 934 ? -22.641 43.625 31.875 1 98.06 934 TRP B N 1
ATOM 15376 C CA . TRP B 1 934 ? -23.656 44.469 32.469 1 98.06 934 TRP B CA 1
ATOM 15377 C C . TRP B 1 934 ? -24.391 43.75 33.594 1 98.06 934 TRP B C 1
ATOM 15379 O O . TRP B 1 934 ? -24.797 42.594 33.438 1 98.06 934 TRP B O 1
ATOM 15389 N N . THR B 1 935 ? -24.531 44.344 34.781 1 96.56 935 THR B N 1
ATOM 15390 C CA . THR B 1 935 ? -25.312 43.781 35.875 1 96.56 935 THR B CA 1
ATOM 15391 C C . THR B 1 935 ? -26.344 44.781 36.406 1 96.56 935 THR B C 1
ATOM 15393 O O . THR B 1 935 ? -26.203 46 36.156 1 96.56 935 THR B O 1
ATOM 15396 N N . ILE B 1 936 ? -27.328 44.281 37.062 1 95.69 936 ILE B N 1
ATOM 15397 C CA . ILE B 1 936 ? -28.391 45.125 37.625 1 95.69 936 ILE B CA 1
ATOM 15398 C C . ILE B 1 936 ? -27.812 46.062 38.688 1 95.69 936 ILE B C 1
ATOM 15400 O O . ILE B 1 936 ? -28.156 47.25 38.719 1 95.69 936 ILE B O 1
ATOM 15404 N N . ASP B 1 937 ? -26.875 45.531 39.438 1 92.62 937 ASP B N 1
ATOM 15405 C CA . ASP B 1 937 ? -26.312 46.312 40.562 1 92.62 937 ASP B CA 1
ATOM 15406 C C . ASP B 1 937 ? -25.188 47.219 40.062 1 92.62 937 ASP B C 1
ATOM 15408 O O . ASP B 1 937 ? -24.875 48.219 40.719 1 92.62 937 ASP B O 1
ATOM 15412 N N . ASN B 1 938 ? -24.578 46.844 39.031 1 94.69 938 ASN B N 1
ATOM 15413 C CA . ASN B 1 938 ? -23.5 47.625 38.469 1 94.69 938 ASN B CA 1
ATOM 15414 C C . ASN B 1 938 ? -23.656 47.75 36.938 1 94.69 938 ASN B C 1
ATOM 15416 O O . ASN B 1 938 ? -22.938 47.125 36.188 1 94.69 938 ASN B O 1
ATOM 15420 N N . PRO B 1 939 ? -24.516 48.594 36.5 1 96.56 939 PRO B N 1
ATOM 15421 C CA . PRO B 1 939 ? -24.766 48.719 35.062 1 96.56 939 PRO B CA 1
ATOM 15422 C C . PRO B 1 939 ? -23.547 49.25 34.312 1 96.56 939 PRO B C 1
ATOM 15424 O O . PRO B 1 939 ? -22.922 50.219 34.719 1 96.56 939 PRO B O 1
ATOM 15427 N N . SER B 1 940 ? -23.203 48.594 33.25 1 97.25 940 SER B N 1
ATOM 15428 C CA . SER B 1 940 ? -22.047 48.938 32.438 1 97.25 940 SER B CA 1
ATOM 15429 C C . SER B 1 940 ? -22.469 49.688 31.188 1 97.25 940 SER B C 1
ATOM 15431 O O . SER B 1 940 ? -23.5 49.344 30.578 1 97.25 940 SER B O 1
ATOM 15433 N N . SER B 1 941 ? -21.734 50.688 30.797 1 96.88 941 SER B N 1
ATOM 15434 C CA . SER B 1 941 ? -21.922 51.344 29.516 1 96.88 941 SER B CA 1
ATOM 15435 C C . SER B 1 941 ? -21.016 50.75 28.453 1 96.88 941 SER B C 1
ATOM 15437 O O . SER B 1 941 ? -21.062 51.156 27.281 1 96.88 941 SER B O 1
ATOM 15439 N N . GLU B 1 942 ? -20.219 49.844 28.891 1 97.06 942 GLU B N 1
ATOM 15440 C CA . GLU B 1 942 ? -19.219 49.25 28 1 97.06 942 GLU B CA 1
ATOM 15441 C C . GLU B 1 942 ? -19.516 47.781 27.703 1 97.06 942 GLU B C 1
ATOM 15443 O O . GLU B 1 942 ? -19.453 47.344 26.562 1 97.06 942 GLU B O 1
ATOM 15448 N N . PHE B 1 943 ? -19.75 47 28.734 1 97.94 943 PHE B N 1
ATOM 15449 C CA . PHE B 1 943 ? -19.984 45.562 28.609 1 97.94 943 PHE B CA 1
ATOM 15450 C C . PHE B 1 943 ? -21.484 45.25 28.609 1 97.94 943 PHE B C 1
ATOM 15452 O O . PHE B 1 943 ? -22.219 45.719 29.484 1 97.94 943 PHE B O 1
ATOM 15459 N N . PRO B 1 944 ? -21.922 44.5 27.656 1 97.81 944 PRO B N 1
ATOM 15460 C CA . PRO B 1 944 ? -23.359 44.219 27.547 1 97.81 944 PRO B CA 1
ATOM 15461 C C . PRO B 1 944 ? -23.844 43.188 28.531 1 97.81 944 PRO B C 1
ATOM 15463 O O . PRO B 1 944 ? -23.031 42.5 29.172 1 97.81 944 PRO B O 1
ATOM 15466 N N . ARG B 1 945 ? -25.172 43.125 28.578 1 96.38 945 ARG B N 1
ATOM 15467 C CA . ARG B 1 945 ? -25.797 42.062 29.328 1 96.38 945 ARG B CA 1
ATOM 15468 C C . ARG B 1 945 ? -25.5 40.719 28.672 1 96.38 945 ARG B C 1
ATOM 15470 O O . ARG B 1 945 ? -25.5 40.594 27.453 1 96.38 945 ARG B O 1
ATOM 15477 N N . LEU B 1 946 ? -25.25 39.656 29.547 1 96.88 946 LEU B N 1
ATOM 15478 C CA . LEU B 1 946 ? -25.031 38.344 29.016 1 96.88 946 LEU B CA 1
ATOM 15479 C C . LEU B 1 946 ? -26.328 37.75 28.469 1 96.88 946 LEU B C 1
ATOM 15481 O O . LEU B 1 946 ? -27.406 38.125 28.922 1 96.88 946 LEU B O 1
ATOM 15485 N N . SER B 1 947 ? -26.125 36.906 27.469 1 94.75 947 SER B N 1
ATOM 15486 C CA . SER B 1 947 ? -27.266 36.344 26.766 1 94.75 947 SER B CA 1
ATOM 15487 C C . SER B 1 947 ? -27.438 34.875 27.109 1 94.75 947 SER B C 1
ATOM 15489 O O . SER B 1 947 ? -26.453 34.125 27.219 1 94.75 947 SER B O 1
ATOM 15491 N N . ASN B 1 948 ? -28.703 34.469 27.281 1 95.12 948 ASN B N 1
ATOM 15492 C CA . ASN B 1 948 ? -29.016 33.031 27.391 1 95.12 948 ASN B CA 1
ATOM 15493 C C . ASN B 1 948 ? -29.172 32.406 26.016 1 95.12 948 ASN B C 1
ATOM 15495 O O . ASN B 1 948 ? -30.094 32.719 25.281 1 95.12 948 ASN B O 1
ATOM 15499 N N . ARG B 1 949 ? -28.281 31.5 25.594 1 93.62 949 ARG B N 1
ATOM 15500 C CA . ARG B 1 949 ? -28.359 30.719 24.359 1 93.62 949 ARG B CA 1
ATOM 15501 C C . ARG B 1 949 ? -28.141 31.609 23.141 1 93.62 949 ARG B C 1
ATOM 15503 O O . ARG B 1 949 ? -28.719 31.359 22.078 1 93.62 949 ARG B O 1
ATOM 15510 N N . GLY B 1 950 ? -27.547 32.656 23.375 1 92.06 950 GLY B N 1
ATOM 15511 C CA . GLY B 1 950 ? -27.281 33.562 22.25 1 92.06 950 GLY B CA 1
ATOM 15512 C C . GLY B 1 950 ? -28.547 34.188 21.672 1 92.06 950 GLY B C 1
ATOM 15513 O O . GLY B 1 950 ? -28.625 34.438 20.469 1 92.06 950 GLY B O 1
ATOM 15514 N N . LYS B 1 951 ? -29.453 34.531 22.453 1 91.69 951 LYS B N 1
ATOM 15515 C CA . LYS B 1 951 ? -30.766 34.938 21.969 1 91.69 951 LYS B CA 1
ATOM 15516 C C . LYS B 1 951 ? -30.828 36.469 21.797 1 91.69 951 LYS B C 1
ATOM 15518 O O . LYS B 1 951 ? -31.781 37 21.234 1 91.69 951 LYS B O 1
ATOM 15523 N N . THR B 1 952 ? -29.891 37.219 22.297 1 95.19 952 THR B N 1
ATOM 15524 C CA . THR B 1 952 ? -29.891 38.656 22.094 1 95.19 952 THR B CA 1
ATOM 15525 C C . THR B 1 952 ? -29.422 39 20.672 1 95.19 952 THR B C 1
ATOM 15527 O O . THR B 1 952 ? -28.703 38.219 20.047 1 95.19 952 THR B O 1
ATOM 15530 N N . TYR B 1 953 ? -29.828 40.156 20.156 1 96.81 953 TYR B N 1
ATOM 15531 C CA . TYR B 1 953 ? -29.516 40.5 18.781 1 96.81 953 TYR B CA 1
ATOM 15532 C C . TYR B 1 953 ? -28.031 40.688 18.594 1 96.81 953 TYR B C 1
ATOM 15534 O O . TYR B 1 953 ? -27.516 40.562 17.469 1 96.81 953 TYR B O 1
ATOM 15542 N N . TYR B 1 954 ? -27.312 41.031 19.609 1 97.25 954 TYR B N 1
ATOM 15543 C CA . TYR B 1 954 ? -25.891 41.312 19.484 1 97.25 954 TYR B CA 1
ATOM 15544 C C . TYR B 1 954 ? -25.047 40.094 19.719 1 97.25 954 TYR B C 1
ATOM 15546 O O . TYR B 1 954 ? -23.812 40.156 19.734 1 97.25 954 TYR B O 1
ATOM 15554 N N . THR B 1 955 ? -25.641 38.844 19.922 1 96.25 955 THR B N 1
ATOM 15555 C CA . THR B 1 955 ? -24.891 37.594 20.078 1 96.25 955 THR B CA 1
ATOM 15556 C C . THR B 1 955 ? -25.297 36.594 19 1 96.25 955 THR B C 1
ATOM 15558 O O . THR B 1 955 ? -24.641 35.562 18.828 1 96.25 955 THR B O 1
ATOM 15561 N N . ASP B 1 956 ? -26.297 36.844 18.266 1 94.5 956 ASP B N 1
ATOM 15562 C CA . ASP B 1 956 ? -26.797 35.969 17.203 1 94.5 956 ASP B CA 1
ATOM 15563 C C . ASP B 1 956 ? -26.141 36.344 15.867 1 94.5 956 ASP B C 1
ATOM 15565 O O . ASP B 1 956 ? -26.344 37.438 15.344 1 94.5 956 ASP B O 1
ATOM 15569 N N . PHE B 1 957 ? -25.516 35.344 15.289 1 90.44 957 PHE B N 1
ATOM 15570 C CA . PHE B 1 957 ? -24.797 35.562 14.039 1 90.44 957 PHE B CA 1
ATOM 15571 C C . PHE B 1 957 ? -25.766 35.875 12.898 1 90.44 957 PHE B C 1
ATOM 15573 O O . PHE B 1 957 ? -25.406 36.5 11.914 1 90.44 957 PHE B O 1
ATOM 15580 N N . ASN B 1 958 ? -27 35.438 13.047 1 91.56 958 ASN B N 1
ATOM 15581 C CA . ASN B 1 958 ? -28 35.688 12.016 1 91.56 958 ASN B CA 1
ATOM 15582 C C . ASN B 1 958 ? -28.625 37.062 12.18 1 91.56 958 ASN B C 1
ATOM 15584 O O . ASN B 1 958 ? -29.453 37.469 11.367 1 91.56 958 ASN B O 1
ATOM 15588 N N . ASN B 1 959 ? -28.234 37.781 13.203 1 95.69 959 ASN B N 1
ATOM 15589 C CA . ASN B 1 959 ? -28.688 39.125 13.477 1 95.69 959 ASN B CA 1
ATOM 15590 C C . ASN B 1 959 ? -27.516 40.094 13.562 1 95.69 959 ASN B C 1
ATOM 15592 O O . ASN B 1 959 ? -26.812 40.312 12.578 1 95.69 959 ASN B O 1
ATOM 15596 N N . ALA B 1 960 ? -27.234 40.656 14.633 1 97.31 960 ALA B N 1
ATOM 15597 C CA . ALA B 1 960 ? -26.141 41.594 14.75 1 97.31 960 ALA B CA 1
ATOM 15598 C C . ALA B 1 960 ? -25 41.031 15.594 1 97.31 960 ALA B C 1
ATOM 15600 O O . ALA B 1 960 ? -24.266 41.781 16.234 1 97.31 960 ALA B O 1
ATOM 15601 N N . GLY B 1 961 ? -24.922 39.688 15.547 1 95.12 961 GLY B N 1
ATOM 15602 C CA . GLY B 1 961 ? -23.844 39.062 16.281 1 95.12 961 GLY B CA 1
ATOM 15603 C C . GLY B 1 961 ? -22.469 39.438 15.781 1 95.12 961 GLY B C 1
ATOM 15604 O O . GLY B 1 961 ? -21.5 39.438 16.547 1 95.12 961 GLY B O 1
ATOM 15605 N N . ARG B 1 962 ? -22.344 39.656 14.539 1 95.69 962 ARG B N 1
ATOM 15606 C CA . ARG B 1 962 ? -21.094 40.156 13.977 1 95.69 962 ARG B CA 1
ATOM 15607 C C . ARG B 1 962 ? -20.953 41.656 14.195 1 95.69 962 ARG B C 1
ATOM 15609 O O . ARG B 1 962 ? -21.453 42.469 13.406 1 95.69 962 ARG B O 1
ATOM 15616 N N . ASN B 1 963 ? -20.312 42.062 15.148 1 96.75 963 ASN B N 1
ATOM 15617 C CA . ASN B 1 963 ? -20.078 43.469 15.5 1 96.75 963 ASN B CA 1
ATOM 15618 C C . ASN B 1 963 ? -18.688 43.688 16.062 1 96.75 963 ASN B C 1
ATOM 15620 O O . ASN B 1 963 ? -17.984 42.719 16.391 1 96.75 963 ASN B O 1
ATOM 15624 N N . THR B 1 964 ? -18.219 44.875 16.219 1 96.19 964 THR B N 1
ATOM 15625 C CA . THR B 1 964 ? -16.828 45.219 16.516 1 96.19 964 THR B CA 1
ATOM 15626 C C . THR B 1 964 ? -16.5 44.906 17.969 1 96.19 964 THR B C 1
ATOM 15628 O O . THR B 1 964 ? -15.328 44.875 18.359 1 96.19 964 THR B O 1
ATOM 15631 N N . TYR B 1 965 ? -17.547 44.688 18.828 1 96.31 965 TYR B N 1
ATOM 15632 C CA . TYR B 1 965 ? -17.297 44.344 20.219 1 96.31 965 TYR B CA 1
ATOM 15633 C C . TYR B 1 965 ? -16.594 42.969 20.297 1 96.31 965 TYR B C 1
ATOM 15635 O O . TYR B 1 965 ? -15.703 42.781 21.125 1 96.31 965 TYR B O 1
ATOM 15643 N N . TRP B 1 966 ? -16.984 42.062 19.484 1 95.19 966 TRP B N 1
ATOM 15644 C CA . TRP B 1 966 ? -16.453 40.688 19.516 1 95.19 966 TRP B CA 1
ATOM 15645 C C . TRP B 1 966 ? -15.188 40.594 18.656 1 95.19 966 TRP B C 1
ATOM 15647 O O . TRP B 1 966 ? -14.484 39.562 18.703 1 95.19 966 TRP B O 1
ATOM 15657 N N . LEU B 1 967 ? -14.938 41.531 17.812 1 94.19 967 LEU B N 1
ATOM 15658 C CA . LEU B 1 967 ? -13.773 41.531 16.938 1 94.19 967 LEU B CA 1
ATOM 15659 C C . LEU B 1 967 ? -12.516 41.938 17.703 1 94.19 967 LEU B C 1
ATOM 15661 O O . LEU B 1 967 ? -12.461 43.031 18.281 1 94.19 967 LEU B O 1
ATOM 15665 N N . ARG B 1 968 ? -11.531 41.062 17.75 1 93.94 968 ARG B N 1
ATOM 15666 C CA . ARG B 1 968 ? -10.289 41.344 18.484 1 93.94 968 ARG B CA 1
ATOM 15667 C C . ARG B 1 968 ? -9.078 41.219 17.562 1 93.94 968 ARG B C 1
ATOM 15669 O O . ARG B 1 968 ? -9.094 40.438 16.609 1 93.94 968 ARG B O 1
ATOM 15676 N N . SER B 1 969 ? -8.109 41.969 17.922 1 95.38 969 SER B N 1
ATOM 15677 C CA . SER B 1 969 ? -6.836 41.844 17.219 1 95.38 969 SER B CA 1
ATOM 15678 C C . SER B 1 969 ? -6.184 40.5 17.484 1 95.38 969 SER B C 1
ATOM 15680 O O . SER B 1 969 ? -6.133 40.062 18.641 1 95.38 969 SER B O 1
ATOM 15682 N N . ASN B 1 970 ? -5.727 39.844 16.438 1 94.75 970 ASN B N 1
ATOM 15683 C CA . ASN B 1 970 ? -4.988 38.625 16.641 1 94.75 970 ASN B CA 1
ATOM 15684 C C . ASN B 1 970 ? -3.484 38.812 16.516 1 94.75 970 ASN B C 1
ATOM 15686 O O . ASN B 1 970 ? -2.756 37.906 16.125 1 94.75 970 ASN B O 1
ATOM 15690 N N . ASN B 1 971 ? -2.979 40.062 16.75 1 96.94 971 ASN B N 1
ATOM 15691 C CA . ASN B 1 971 ? -1.555 40.375 16.828 1 96.94 971 ASN B CA 1
ATOM 15692 C C . ASN B 1 971 ? -0.879 39.625 17.969 1 96.94 971 ASN B C 1
ATOM 15694 O O . ASN B 1 971 ? -1.447 39.5 19.062 1 96.94 971 ASN B O 1
ATOM 15698 N N . TYR B 1 972 ? 0.275 39.125 17.719 1 96.75 972 TYR B N 1
ATOM 15699 C CA . TYR B 1 972 ? 1.001 38.469 18.797 1 96.75 972 TYR B CA 1
ATOM 15700 C C . TYR B 1 972 ? 2.5 38.469 18.516 1 96.75 972 TYR B C 1
ATOM 15702 O O . TYR B 1 972 ? 2.928 38.688 17.375 1 96.75 972 TYR B O 1
ATOM 15710 N N . VAL B 1 973 ? 3.287 38.281 19.5 1 97.81 973 VAL B N 1
ATOM 15711 C CA . VAL B 1 973 ? 4.707 37.938 19.484 1 97.81 973 VAL B CA 1
ATOM 15712 C C . VAL B 1 973 ? 4.938 36.688 20.328 1 97.81 973 VAL B C 1
ATOM 15714 O O . VAL B 1 973 ? 4.402 36.562 21.438 1 97.81 973 VAL B O 1
ATOM 15717 N N . ARG B 1 974 ? 5.656 35.781 19.828 1 97.31 974 ARG B N 1
ATOM 15718 C CA . ARG B 1 974 ? 5.82 34.5 20.469 1 97.31 974 ARG B CA 1
ATOM 15719 C C . ARG B 1 974 ? 7.285 34.062 20.484 1 97.31 974 ARG B C 1
ATOM 15721 O O . ARG B 1 974 ? 7.977 34.188 19.484 1 97.31 974 ARG B O 1
ATOM 15728 N N . LEU B 1 975 ? 7.781 33.688 21.688 1 98 975 LEU B N 1
ATOM 15729 C CA . LEU B 1 975 ? 9.008 32.906 21.703 1 98 975 LEU B CA 1
ATOM 15730 C C . LEU B 1 975 ? 8.75 31.5 21.156 1 98 975 LEU B C 1
ATOM 15732 O O . LEU B 1 975 ? 8.406 30.594 21.906 1 98 975 LEU B O 1
ATOM 15736 N N . LYS B 1 976 ? 8.984 31.391 19.906 1 97.19 976 LYS B N 1
ATOM 15737 C CA . LYS B 1 976 ? 8.555 30.219 19.141 1 97.19 976 LYS B CA 1
ATOM 15738 C C . LYS B 1 976 ? 9.461 29.031 19.391 1 97.19 976 LYS B C 1
ATOM 15740 O O . LYS B 1 976 ? 8.992 27.891 19.484 1 97.19 976 LYS B O 1
ATOM 15745 N N . ASN B 1 977 ? 10.766 29.234 19.422 1 97.06 977 ASN B N 1
ATOM 15746 C CA . ASN B 1 977 ? 11.727 28.141 19.578 1 97.06 977 ASN B CA 1
ATOM 15747 C C . ASN B 1 977 ? 12.961 28.609 20.359 1 97.06 977 ASN B C 1
ATOM 15749 O O . ASN B 1 977 ? 13.453 29.719 20.156 1 97.06 977 ASN B O 1
ATOM 15753 N N . VAL B 1 978 ? 13.398 27.828 21.25 1 97.75 978 VAL B N 1
ATOM 15754 C CA . VAL B 1 978 ? 14.664 28 21.953 1 97.75 978 VAL B CA 1
ATOM 15755 C C . VAL B 1 978 ? 15.398 26.672 22.047 1 97.75 978 VAL B C 1
ATOM 15757 O O . VAL B 1 978 ? 14.781 25.625 22.281 1 97.75 978 VAL B O 1
ATOM 15760 N N . GLU B 1 979 ? 16.672 26.672 21.797 1 97.56 979 GLU B N 1
ATOM 15761 C CA . GLU B 1 979 ? 17.484 25.484 21.984 1 97.56 979 GLU B CA 1
ATOM 15762 C C . GLU B 1 979 ? 18.812 25.812 22.641 1 97.56 979 GLU B C 1
ATOM 15764 O O . GLU B 1 979 ? 19.453 26.812 22.297 1 97.56 979 GLU B O 1
ATOM 15769 N N . ILE B 1 980 ? 19.219 25.062 23.609 1 98 980 ILE B N 1
ATOM 15770 C CA . ILE B 1 980 ? 20.562 25.078 24.203 1 98 980 ILE B CA 1
ATOM 15771 C C . ILE B 1 980 ? 21.203 23.703 24.062 1 98 980 ILE B C 1
ATOM 15773 O O . ILE B 1 980 ? 20.594 22.688 24.391 1 98 980 ILE B O 1
ATOM 15777 N N . GLY B 1 981 ? 22.391 23.766 23.547 1 96.81 981 GLY B N 1
ATOM 15778 C CA . GLY B 1 981 ? 23.078 22.5 23.344 1 96.81 981 GLY B CA 1
ATOM 15779 C C . GLY B 1 981 ? 24.5 22.516 23.859 1 96.81 981 GLY B C 1
ATOM 15780 O O . GLY B 1 981 ? 25.109 23.594 24.031 1 96.81 981 GLY B O 1
ATOM 15781 N N . TYR B 1 982 ? 24.984 21.359 24.172 1 96.38 982 TYR B N 1
ATOM 15782 C CA . TYR B 1 982 ? 26.359 21.125 24.594 1 96.38 982 TYR B CA 1
ATOM 15783 C C . TYR B 1 982 ? 26.953 19.938 23.844 1 96.38 982 TYR B C 1
ATOM 15785 O O . TYR B 1 982 ? 26.406 18.828 23.891 1 96.38 982 TYR B O 1
ATOM 15793 N N . THR B 1 983 ? 28.031 20.203 23.234 1 91.38 983 THR B N 1
ATOM 15794 C CA . THR B 1 983 ? 28.75 19.141 22.531 1 91.38 983 THR B CA 1
ATOM 15795 C C . THR B 1 983 ? 29.922 18.641 23.375 1 91.38 983 THR B C 1
ATOM 15797 O O . THR B 1 983 ? 30.812 19.422 23.719 1 91.38 983 THR B O 1
ATOM 15800 N N . LEU B 1 984 ? 29.953 17.453 23.625 1 91.44 984 LEU B N 1
ATOM 15801 C CA . LEU B 1 984 ? 31.016 16.891 24.438 1 91.44 984 LEU B CA 1
ATOM 15802 C C . LEU B 1 984 ? 32.375 17 23.719 1 91.44 984 LEU B C 1
ATOM 15804 O O . LEU B 1 984 ? 32.438 16.781 22.516 1 91.44 984 LEU B O 1
ATOM 15808 N N . PRO B 1 985 ? 33.438 17.25 24.438 1 86.62 985 PRO B N 1
ATOM 15809 C CA . PRO B 1 985 ? 34.781 17.344 23.828 1 86.62 985 PRO B CA 1
ATOM 15810 C C . PRO B 1 985 ? 35.219 16.047 23.156 1 86.62 985 PRO B C 1
ATOM 15812 O O . PRO B 1 985 ? 34.906 14.961 23.656 1 86.62 985 PRO B O 1
ATOM 15815 N N . GLY B 1 986 ? 35.906 16.188 22.109 1 78.69 986 GLY B N 1
ATOM 15816 C CA . GLY B 1 986 ? 36.344 15.07 21.281 1 78.69 986 GLY B CA 1
ATOM 15817 C C . GLY B 1 986 ? 37.062 13.992 22.062 1 78.69 986 GLY B C 1
ATOM 15818 O O . GLY B 1 986 ? 36.875 12.797 21.797 1 78.69 986 GLY B O 1
ATOM 15819 N N . GLU B 1 987 ? 37.875 14.352 23.062 1 78.5 987 GLU B N 1
ATOM 15820 C CA . GLU B 1 987 ? 38.656 13.391 23.828 1 78.5 987 GLU B CA 1
ATOM 15821 C C . GLU B 1 987 ? 37.75 12.43 24.594 1 78.5 987 GLU B C 1
ATOM 15823 O O . GLU B 1 987 ? 38.062 11.234 24.703 1 78.5 987 GLU B O 1
ATOM 15828 N N . TRP B 1 988 ? 36.719 12.938 25.109 1 82.88 988 TRP B N 1
ATOM 15829 C CA . TRP B 1 988 ? 35.781 12.109 25.859 1 82.88 988 TRP B CA 1
ATOM 15830 C C . TRP B 1 988 ? 34.969 11.227 24.922 1 82.88 988 TRP B C 1
ATOM 15832 O O . TRP B 1 988 ? 34.656 10.086 25.25 1 82.88 988 TRP B O 1
ATOM 15842 N N . CYS B 1 989 ? 34.656 11.789 23.781 1 82.31 989 CYS B N 1
ATOM 15843 C CA . CYS B 1 989 ? 33.875 11.047 22.797 1 82.31 989 CYS B CA 1
ATOM 15844 C C . CYS B 1 989 ? 34.656 9.836 22.281 1 82.31 989 CYS B C 1
ATOM 15846 O O . CYS B 1 989 ? 34.094 8.742 22.156 1 82.31 989 CYS B O 1
ATOM 15848 N N . LYS B 1 990 ? 35.875 10.047 21.984 1 75 990 LYS B N 1
ATOM 15849 C CA . LYS B 1 990 ? 36.719 8.969 21.453 1 75 990 LYS B CA 1
ATOM 15850 C C . LYS B 1 990 ? 36.812 7.809 22.422 1 75 990 LYS B C 1
ATOM 15852 O O . LYS B 1 990 ? 36.781 6.645 22.031 1 75 990 LYS B O 1
ATOM 15857 N N . LYS B 1 991 ? 36.906 8.141 23.656 1 78.88 991 LYS B N 1
ATOM 15858 C CA . LYS B 1 991 ? 37 7.105 24.688 1 78.88 991 LYS B CA 1
ATOM 15859 C C . LYS B 1 991 ? 35.719 6.277 24.75 1 78.88 991 LYS B C 1
ATOM 15861 O O . LYS B 1 991 ? 35.75 5.086 25.078 1 78.88 991 LYS B O 1
ATOM 15866 N N . ALA B 1 992 ? 34.688 6.898 24.422 1 78.56 992 ALA B N 1
ATOM 15867 C CA . ALA B 1 992 ? 33.406 6.223 24.531 1 78.56 992 ALA B CA 1
ATOM 15868 C C . ALA B 1 992 ? 33 5.609 23.203 1 78.56 992 ALA B C 1
ATOM 15870 O O . ALA B 1 992 ? 31.953 4.965 23.109 1 78.56 992 ALA B O 1
ATOM 15871 N N . GLY B 1 993 ? 33.844 5.781 22.156 1 76 993 GLY B N 1
ATOM 15872 C CA . GLY B 1 993 ? 33.562 5.168 20.859 1 76 993 GLY B CA 1
ATOM 15873 C C . GLY B 1 993 ? 32.688 6.031 19.969 1 76 993 GLY B C 1
ATOM 15874 O O . GLY B 1 993 ? 32.125 5.547 18.984 1 76 993 GLY B O 1
ATOM 15875 N N . PHE B 1 994 ? 32.531 7.289 20.391 1 80.88 994 PHE B N 1
ATOM 15876 C CA . PHE B 1 994 ? 31.766 8.242 19.594 1 80.88 994 PHE B CA 1
ATOM 15877 C C . PHE B 1 994 ? 32.688 9.18 18.828 1 80.88 994 PHE B C 1
ATOM 15879 O O . PHE B 1 994 ? 33.812 9.453 19.281 1 80.88 994 PHE B O 1
ATOM 15886 N N . SER B 1 995 ? 32.281 9.586 17.656 1 79.12 995 SER B N 1
ATOM 15887 C CA . SER B 1 995 ? 32.938 10.695 17 1 79.12 995 SER B CA 1
ATOM 15888 C C . SER B 1 995 ? 32.469 12.031 17.562 1 79.12 995 SER B C 1
ATOM 15890 O O . SER B 1 995 ? 33.25 12.984 17.641 1 79.12 995 SER B O 1
ATOM 15892 N N . ALA B 1 996 ? 31.219 12.094 17.828 1 86.25 996 ALA B N 1
ATOM 15893 C CA . ALA B 1 996 ? 30.641 13.305 18.406 1 86.25 996 ALA B CA 1
ATOM 15894 C C . ALA B 1 996 ? 29.391 12.984 19.219 1 86.25 996 ALA B C 1
ATOM 15896 O O . ALA B 1 996 ? 28.641 12.07 18.875 1 86.25 996 ALA B O 1
ATOM 15897 N N . LEU B 1 997 ? 29.219 13.672 20.266 1 91.56 997 LEU B N 1
ATOM 15898 C CA . LEU B 1 997 ? 28.031 13.555 21.109 1 91.56 997 LEU B CA 1
ATOM 15899 C C . LEU B 1 997 ? 27.531 14.922 21.547 1 91.56 997 LEU B C 1
ATOM 15901 O O . LEU B 1 997 ? 28.281 15.711 22.125 1 91.56 997 LEU B O 1
ATOM 15905 N N . ARG B 1 998 ? 26.328 15.203 21.203 1 94.75 998 ARG B N 1
ATOM 15906 C CA . ARG B 1 998 ? 25.688 16.469 21.578 1 94.75 998 ARG B CA 1
ATOM 15907 C C . ARG B 1 998 ? 24.406 16.219 22.375 1 94.75 998 ARG B C 1
ATOM 15909 O O . ARG B 1 998 ? 23.609 15.359 22.016 1 94.75 998 ARG B O 1
ATOM 15916 N N . VAL B 1 999 ? 24.281 16.859 23.516 1 96.5 999 VAL B N 1
ATOM 15917 C CA . VAL B 1 999 ? 23.047 16.859 24.297 1 96.5 999 VAL B CA 1
ATOM 15918 C C . VAL B 1 999 ? 22.391 18.234 24.219 1 96.5 999 VAL B C 1
ATOM 15920 O O . VAL B 1 999 ? 23.078 19.266 24.156 1 96.5 999 VAL B O 1
ATOM 15923 N N . TYR B 1 1000 ? 21.078 18.203 24.156 1 97.12 1000 TYR B N 1
ATOM 15924 C CA . TYR B 1 1000 ? 20.438 19.516 24.016 1 97.12 1000 TYR B CA 1
ATOM 15925 C C . TYR B 1 1000 ? 19.062 19.5 24.672 1 97.12 1000 TYR B C 1
ATOM 15927 O O . TYR B 1 1000 ? 18.5 18.438 24.953 1 97.12 1000 TYR B O 1
ATOM 15935 N N . VAL B 1 1001 ? 18.531 20.656 25 1 97.94 1001 VAL B N 1
ATOM 15936 C CA . VAL B 1 1001 ? 17.172 20.953 25.438 1 97.94 1001 VAL B CA 1
ATOM 15937 C C . VAL B 1 1001 ? 16.578 22.047 24.547 1 97.94 1001 VAL B C 1
ATOM 15939 O O . VAL B 1 1001 ? 17.25 23.031 24.219 1 97.94 1001 VAL B O 1
ATOM 15942 N N . ASN B 1 1002 ? 15.43 21.812 24.094 1 97.31 1002 ASN B N 1
ATOM 15943 C CA . ASN B 1 1002 ? 14.781 22.844 23.297 1 97.31 1002 ASN B CA 1
ATOM 15944 C C . ASN B 1 1002 ? 13.289 22.922 23.594 1 97.31 1002 ASN B C 1
ATOM 15946 O O . ASN B 1 1002 ? 12.75 22.109 24.328 1 97.31 1002 ASN B O 1
ATOM 15950 N N . GLY B 1 1003 ? 12.648 23.984 23.156 1 97.56 1003 GLY B N 1
ATOM 15951 C CA . GLY B 1 1003 ? 11.242 24.25 23.406 1 97.56 1003 GLY B CA 1
ATOM 15952 C C . GLY B 1 1003 ? 10.539 24.906 22.234 1 97.56 1003 GLY B C 1
ATOM 15953 O O . GLY B 1 1003 ? 11.18 25.5 21.375 1 97.56 1003 GLY B O 1
ATOM 15954 N N . LEU B 1 1004 ? 9.211 24.688 22.188 1 97.25 1004 LEU B N 1
ATOM 15955 C CA . LEU B 1 1004 ? 8.344 25.25 21.141 1 97.25 1004 LEU B CA 1
ATOM 15956 C C . LEU B 1 1004 ? 7.156 25.984 21.766 1 97.25 1004 LEU B C 1
ATOM 15958 O O . LEU B 1 1004 ? 6.508 25.469 22.672 1 97.25 1004 LEU B O 1
ATOM 15962 N N . ASN B 1 1005 ? 6.797 27.109 21.219 1 97.31 1005 ASN B N 1
ATOM 15963 C CA . ASN B 1 1005 ? 5.668 27.922 21.656 1 97.31 1005 ASN B CA 1
ATOM 15964 C C . ASN B 1 1005 ? 5.715 28.188 23.156 1 97.31 1005 ASN B C 1
ATOM 15966 O O . ASN B 1 1005 ? 4.75 27.906 23.875 1 97.31 1005 ASN B O 1
ATOM 15970 N N . LEU B 1 1006 ? 6.727 28.812 23.641 1 97.62 1006 LEU B N 1
ATOM 15971 C CA . LEU B 1 1006 ? 7.004 28.875 25.078 1 97.62 1006 LEU B CA 1
ATOM 15972 C C . LEU B 1 1006 ? 6.254 30.016 25.734 1 97.62 1006 LEU B C 1
ATOM 15974 O O . LEU B 1 1006 ? 5.695 29.859 26.812 1 97.62 1006 LEU B O 1
ATOM 15978 N N . ILE B 1 1007 ? 6.348 31.234 25.062 1 97.06 1007 ILE B N 1
ATOM 15979 C CA . ILE B 1 1007 ? 5.699 32.438 25.594 1 97.06 1007 ILE B CA 1
ATOM 15980 C C . ILE B 1 1007 ? 5.008 33.188 24.469 1 97.06 1007 ILE B C 1
ATOM 15982 O O . ILE B 1 1007 ? 5.609 33.438 23.422 1 97.06 1007 ILE B O 1
ATOM 15986 N N . THR B 1 1008 ? 3.771 33.5 24.672 1 97.12 1008 THR B N 1
ATOM 15987 C CA . THR B 1 1008 ? 3.018 34.25 23.672 1 97.12 1008 THR B CA 1
ATOM 15988 C C . THR B 1 1008 ? 2.443 35.531 24.281 1 97.12 1008 THR B C 1
ATOM 15990 O O . THR B 1 1008 ? 1.737 35.469 25.297 1 97.12 1008 THR B O 1
ATOM 15993 N N . LEU B 1 1009 ? 2.764 36.625 23.703 1 97.44 1009 LEU B N 1
ATOM 15994 C CA . LEU B 1 1009 ? 2.182 37.906 24.062 1 97.44 1009 LEU B CA 1
ATOM 15995 C C . LEU B 1 1009 ? 1.129 38.344 23.047 1 97.44 1009 LEU B C 1
ATOM 15997 O O . LEU B 1 1009 ? 1.432 38.5 21.859 1 97.44 1009 LEU B O 1
ATOM 16001 N N . ASP B 1 1010 ? -0.085 38.469 23.453 1 96.44 1010 ASP B N 1
ATOM 16002 C CA . ASP B 1 1010 ? -1.178 38.844 22.562 1 96.44 1010 ASP B CA 1
ATOM 16003 C C . ASP B 1 1010 ? -2.283 39.562 23.328 1 96.44 1010 ASP B C 1
ATOM 16005 O O . ASP B 1 1010 ? -2.25 39.625 24.562 1 96.44 1010 ASP B O 1
ATOM 16009 N N . LYS B 1 1011 ? -3.25 40.094 22.578 1 91.38 1011 LYS B N 1
ATOM 16010 C CA . LYS B 1 1011 ? -4.328 40.844 23.203 1 91.38 1011 LYS B CA 1
ATOM 16011 C C . LYS B 1 1011 ? -5.578 40 23.375 1 91.38 1011 LYS B C 1
ATOM 16013 O O . LYS B 1 1011 ? -6.531 40.406 24.047 1 91.38 1011 LYS B O 1
ATOM 16018 N N . ILE B 1 1012 ? -5.738 38.875 22.75 1 93.06 1012 ILE B N 1
ATOM 16019 C CA . ILE B 1 1012 ? -6.898 38 22.938 1 93.06 1012 ILE B CA 1
ATOM 16020 C C . ILE B 1 1012 ? -6.926 37.438 24.359 1 93.06 1012 ILE B C 1
ATOM 16022 O O . ILE B 1 1012 ? -7.934 37.562 25.062 1 93.06 1012 ILE B O 1
ATOM 16026 N N . GLY B 1 1013 ? -5.836 36.781 24.781 1 92.25 1013 GLY B N 1
ATOM 16027 C CA . GLY B 1 1013 ? -5.637 36.344 26.156 1 92.25 1013 GLY B CA 1
ATOM 16028 C C . GLY B 1 1013 ? -6.586 35.25 26.578 1 92.25 1013 GLY B C 1
ATOM 16029 O O . GLY B 1 1013 ? -6.613 34.875 27.734 1 92.25 1013 GLY B O 1
ATOM 16030 N N . ILE B 1 1014 ? -7.469 34.75 25.797 1 94.56 1014 ILE B N 1
ATOM 16031 C CA . ILE B 1 1014 ? -8.453 33.719 26.141 1 94.56 1014 ILE B CA 1
ATOM 16032 C C . ILE B 1 1014 ? -8.023 32.375 25.562 1 94.56 1014 ILE B C 1
ATOM 16034 O O . ILE B 1 1014 ? -7.977 31.375 26.281 1 94.56 1014 ILE B O 1
ATOM 16038 N N . TRP B 1 1015 ? -7.812 32.312 24.328 1 93.69 1015 TRP B N 1
ATOM 16039 C CA . TRP B 1 1015 ? -7.168 31.156 23.688 1 93.69 1015 TRP B CA 1
ATOM 16040 C C . TRP B 1 1015 ? -6.113 31.609 22.688 1 93.69 1015 TRP B C 1
ATOM 16042 O O . TRP B 1 1015 ? -5.852 32.812 22.562 1 93.69 1015 TRP B O 1
ATOM 16052 N N . ASP B 1 1016 ? -5.449 30.703 21.984 1 95.56 1016 ASP B N 1
ATOM 16053 C CA . ASP B 1 1016 ? -4.273 30.969 21.172 1 95.56 1016 ASP B CA 1
ATOM 16054 C C . ASP B 1 1016 ? -4.625 31.859 19.984 1 95.56 1016 ASP B C 1
ATOM 16056 O O . ASP B 1 1016 ? -5.613 31.625 19.281 1 95.56 1016 ASP B O 1
ATOM 16060 N N . PRO B 1 1017 ? -3.877 32.844 19.688 1 94.5 1017 PRO B N 1
ATOM 16061 C CA . PRO B 1 1017 ? -4.207 33.812 18.625 1 94.5 1017 PRO B CA 1
ATOM 16062 C C . PRO B 1 1017 ? -4.09 33.188 17.234 1 94.5 1017 PRO B C 1
ATOM 16064 O O . PRO B 1 1017 ? -4.59 33.781 16.266 1 94.5 1017 PRO B O 1
ATOM 16067 N N . GLU B 1 1018 ? -3.42 32.031 17.031 1 92.75 1018 GLU B N 1
ATOM 16068 C CA . GLU B 1 1018 ? -3.297 31.406 15.719 1 92.75 1018 GLU B CA 1
ATOM 16069 C C . GLU B 1 1018 ? -4.562 30.641 15.359 1 92.75 1018 GLU B C 1
ATOM 16071 O O . GLU B 1 1018 ? -4.766 30.266 14.195 1 92.75 1018 GLU B O 1
ATOM 16076 N N . SER B 1 1019 ? -5.367 30.359 16.359 1 91.69 1019 SER B N 1
ATOM 16077 C CA . SER B 1 1019 ? -6.629 29.688 16.062 1 91.69 1019 SER B CA 1
ATOM 16078 C C . SER B 1 1019 ? -7.586 30.609 15.312 1 91.69 1019 SER B C 1
ATOM 16080 O O . SER B 1 1019 ? -7.59 31.812 15.523 1 91.69 1019 SER B O 1
ATOM 16082 N N . THR B 1 1020 ? -8.414 29.984 14.484 1 88.25 1020 THR B N 1
ATOM 16083 C CA . THR B 1 1020 ? -9.414 30.75 13.758 1 88.25 1020 THR B CA 1
ATOM 16084 C C . THR B 1 1020 ? -10.812 30.469 14.305 1 88.25 1020 THR B C 1
ATOM 16086 O O . THR B 1 1020 ? -11.812 30.891 13.719 1 88.25 1020 THR B O 1
ATOM 16089 N N . ASN B 1 1021 ? -10.836 29.766 15.383 1 92.12 1021 ASN B N 1
ATOM 16090 C CA . ASN B 1 1021 ? -12.125 29.391 15.961 1 92.12 1021 ASN B CA 1
ATOM 16091 C C . ASN B 1 1021 ? -12.688 30.516 16.828 1 92.12 1021 ASN B C 1
ATOM 16093 O O . ASN B 1 1021 ? -11.961 31.109 17.625 1 92.12 1021 ASN B O 1
ATOM 16097 N N . SER B 1 1022 ? -13.992 30.812 16.688 1 92.44 1022 SER B N 1
ATOM 16098 C CA . SER B 1 1022 ? -14.602 31.922 17.406 1 92.44 1022 SER B CA 1
ATOM 16099 C C . SER B 1 1022 ? -15.062 31.516 18.797 1 92.44 1022 SER B C 1
ATOM 16101 O O . SER B 1 1022 ? -15.367 32.375 19.641 1 92.44 1022 SER B O 1
ATOM 16103 N N . SER B 1 1023 ? -15.109 30.219 19.031 1 94.88 1023 SER B N 1
ATOM 16104 C CA . SER B 1 1023 ? -15.719 29.766 20.281 1 94.88 1023 SER B CA 1
ATOM 16105 C C . SER B 1 1023 ? -14.812 28.766 21 1 94.88 1023 SER B C 1
ATOM 16107 O O . SER B 1 1023 ? -15.273 28 21.844 1 94.88 1023 SER B O 1
ATOM 16109 N N . ALA B 1 1024 ? -13.57 28.688 20.578 1 94.94 1024 ALA B N 1
ATOM 16110 C CA . ALA B 1 1024 ? -12.539 27.859 21.203 1 94.94 1024 ALA B CA 1
ATOM 16111 C C . ALA B 1 1024 ? -12.906 26.375 21.094 1 94.94 1024 ALA B C 1
ATOM 16113 O O . ALA B 1 1024 ? -12.562 25.594 21.969 1 94.94 1024 ALA B O 1
ATOM 16114 N N . GLN B 1 1025 ? -13.602 25.953 20.094 1 96.75 1025 GLN B N 1
ATOM 16115 C CA . GLN B 1 1025 ? -13.992 24.562 19.906 1 96.75 1025 GLN B CA 1
ATOM 16116 C C . GLN B 1 1025 ? -13.016 23.844 18.969 1 96.75 1025 GLN B C 1
ATOM 16118 O O . GLN B 1 1025 ? -13.414 23.359 17.906 1 96.75 1025 GLN B O 1
ATOM 16123 N N . TYR B 1 1026 ? -11.781 23.703 19.422 1 96.5 1026 TYR B N 1
ATOM 16124 C CA . TYR B 1 1026 ? -10.719 23.078 18.625 1 96.5 1026 TYR B CA 1
ATOM 16125 C C . TYR B 1 1026 ? -9.641 22.5 19.531 1 96.5 1026 TYR B C 1
ATOM 16127 O O . TYR B 1 1026 ? -9.539 22.859 20.703 1 96.5 1026 TYR B O 1
ATOM 16135 N N . TYR B 1 1027 ? -8.859 21.594 19.031 1 97.94 1027 TYR B N 1
ATOM 16136 C CA . TYR B 1 1027 ? -7.707 21.062 19.75 1 97.94 1027 TYR B CA 1
ATOM 16137 C C . TYR B 1 1027 ? -6.562 22.062 19.766 1 97.94 1027 TYR B C 1
ATOM 16139 O O . TYR B 1 1027 ? -6.031 22.438 18.719 1 97.94 1027 TYR B O 1
ATOM 16147 N N . PRO B 1 1028 ? -6.16 22.547 20.891 1 97.12 1028 PRO B N 1
ATOM 16148 C CA . PRO B 1 1028 ? -5.238 23.688 20.984 1 97.12 1028 PRO B CA 1
ATOM 16149 C C . PRO B 1 1028 ? -3.838 23.359 20.469 1 97.12 1028 PRO B C 1
ATOM 16151 O O . PRO B 1 1028 ? -3.439 22.188 20.453 1 97.12 1028 PRO B O 1
ATOM 16154 N N . GLN B 1 1029 ? -3.098 24.375 20.141 1 96.5 1029 GLN B N 1
ATOM 16155 C CA . GLN B 1 1029 ? -1.691 24.25 19.766 1 96.5 1029 GLN B CA 1
ATOM 16156 C C . GLN B 1 1029 ? -0.853 23.734 20.938 1 96.5 1029 GLN B C 1
ATOM 16158 O O . GLN B 1 1029 ? -1.256 23.859 22.094 1 96.5 1029 GLN B O 1
ATOM 16163 N N . ALA B 1 1030 ? 0.307 23.312 20.625 1 96.88 1030 ALA B N 1
ATOM 16164 C CA . ALA B 1 1030 ? 1.111 22.656 21.656 1 96.88 1030 ALA B CA 1
ATOM 16165 C C . ALA B 1 1030 ? 2.273 23.547 22.094 1 96.88 1030 ALA B C 1
ATOM 16167 O O . ALA B 1 1030 ? 2.912 24.188 21.266 1 96.88 1030 ALA B O 1
ATOM 16168 N N . ARG B 1 1031 ? 2.43 23.641 23.359 1 97.5 1031 ARG B N 1
ATOM 16169 C CA . ARG B 1 1031 ? 3.711 24 23.953 1 97.5 1031 ARG B CA 1
ATOM 16170 C C . ARG B 1 1031 ? 4.543 22.75 24.25 1 97.5 1031 ARG B C 1
ATOM 16172 O O . ARG B 1 1031 ? 4.047 21.797 24.859 1 97.5 1031 ARG B O 1
ATOM 16179 N N . VAL B 1 1032 ? 5.781 22.734 23.828 1 97.94 1032 VAL B N 1
ATOM 16180 C CA . VAL B 1 1032 ? 6.582 21.516 23.969 1 97.94 1032 VAL B CA 1
ATOM 16181 C C . VAL B 1 1032 ? 7.898 21.859 24.672 1 97.94 1032 VAL B C 1
ATOM 16183 O O . VAL B 1 1032 ? 8.531 22.859 24.359 1 97.94 1032 VAL B O 1
ATOM 16186 N N . ILE B 1 1033 ? 8.312 21.078 25.578 1 98.25 1033 ILE B N 1
ATOM 16187 C CA . ILE B 1 1033 ? 9.656 21.031 26.156 1 98.25 1033 ILE B CA 1
ATOM 16188 C C . ILE B 1 1033 ? 10.32 19.703 25.812 1 98.25 1033 ILE B C 1
ATOM 16190 O O . ILE B 1 1033 ? 9.773 18.641 26.125 1 98.25 1033 ILE B O 1
ATOM 16194 N N . ASN B 1 1034 ? 11.406 19.844 25.25 1 98.19 1034 ASN B N 1
ATOM 16195 C CA . ASN B 1 1034 ? 12.016 18.656 24.656 1 98.19 1034 ASN B CA 1
ATOM 16196 C C . ASN B 1 1034 ? 13.484 18.516 25.047 1 98.19 1034 ASN B C 1
ATOM 16198 O O . ASN B 1 1034 ? 14.188 19.531 25.203 1 98.19 1034 ASN B O 1
ATOM 16202 N N . THR B 1 1035 ? 13.961 17.297 25.266 1 98.12 1035 THR B N 1
ATOM 16203 C CA . THR B 1 1035 ? 15.367 16.953 25.453 1 98.12 1035 THR B CA 1
ATOM 16204 C C . THR B 1 1035 ? 15.82 15.93 24.422 1 98.12 1035 THR B C 1
ATOM 16206 O O . THR B 1 1035 ? 15.008 15.148 23.922 1 98.12 1035 THR B O 1
ATOM 16209 N N . GLY B 1 1036 ? 17.078 16.109 24.031 1 97.44 1036 GLY B N 1
ATOM 16210 C CA . GLY B 1 1036 ? 17.516 15.172 23.016 1 97.44 1036 GLY B CA 1
ATOM 16211 C C . GLY B 1 1036 ? 19.016 14.906 23.062 1 97.44 1036 GLY B C 1
ATOM 16212 O O . GLY B 1 1036 ? 19.75 15.594 23.781 1 97.44 1036 GLY B O 1
ATOM 16213 N N . ILE B 1 1037 ? 19.406 13.844 22.422 1 96.56 1037 ILE B N 1
ATOM 16214 C CA . ILE B 1 1037 ? 20.797 13.414 22.25 1 96.56 1037 ILE B CA 1
ATOM 16215 C C . ILE B 1 1037 ? 21.062 13.133 20.781 1 96.56 1037 ILE B C 1
ATOM 16217 O O . ILE B 1 1037 ? 20.234 12.562 20.078 1 96.56 1037 ILE B O 1
ATOM 16221 N N . LYS B 1 1038 ? 22.172 13.641 20.297 1 94.31 1038 LYS B N 1
ATOM 16222 C CA . LYS B 1 1038 ? 22.688 13.32 18.969 1 94.31 1038 LYS B CA 1
ATOM 16223 C C . LYS B 1 1038 ? 24.062 12.68 19.031 1 94.31 1038 LYS B C 1
ATOM 16225 O O . LYS B 1 1038 ? 25.031 13.312 19.484 1 94.31 1038 LYS B O 1
ATOM 16230 N N . ALA B 1 1039 ? 24.109 11.508 18.609 1 93.94 1039 ALA B N 1
ATOM 16231 C CA . ALA B 1 1039 ? 25.375 10.758 18.641 1 93.94 1039 ALA B CA 1
ATOM 16232 C C . ALA B 1 1039 ? 25.828 10.391 17.234 1 93.94 1039 ALA B C 1
ATOM 16234 O O . ALA B 1 1039 ? 25.016 10.023 16.391 1 93.94 1039 ALA B O 1
ATOM 16235 N N . THR B 1 1040 ? 27.047 10.609 17.031 1 88.31 1040 THR B N 1
ATOM 16236 C CA . THR B 1 1040 ? 27.672 10.203 15.781 1 88.31 1040 THR B CA 1
ATOM 16237 C C . THR B 1 1040 ? 28.797 9.195 16.031 1 88.31 1040 THR B C 1
ATOM 16239 O O . THR B 1 1040 ? 29.547 9.328 17 1 88.31 1040 THR B O 1
ATOM 16242 N N . PHE B 1 1041 ? 28.891 8.344 15.219 1 86.69 1041 PHE B N 1
ATOM 16243 C CA . PHE B 1 1041 ? 29.875 7.277 15.367 1 86.69 1041 PHE B CA 1
ATOM 16244 C C . PHE B 1 1041 ? 30.75 7.176 14.125 1 86.69 1041 PHE B C 1
ATOM 16246 O O . PHE B 1 1041 ? 30.312 7.504 13.023 1 86.69 1041 PHE B O 1
#

Sequence (2082 aa):
MLVKGTVTDEKGTGIPGVSIKLKESAIATTTDPSGKYAIKVPGNGVLIFSYLGYNSQEMPVNNRPLINVKLQENSQALTEIVVVGYGTQKKAVVSGAVTSVKGSDLAKTPTANLSNTLAGRLPGVTALQSSGEPGADGSTIRIRGVNSLGNNDALIVVDGVPNRAGGLERINPNDVESISVLKDASAAIYGSRAANGVILITTKQGKSGKPQLSYDFSYGLQQPTRTPKMSSSSQYAEILNELNIFSSDLPADQWAAASQAFQTTGAYKRPDNGNTVTAFYRPDEMQKFRDGSDPLRYPNTDWFKTTLKTWSPQQRHNLQLTGGAENIKYLVSLGYLDQDGYYKKSATGYKQYDLRINLEAAVSKYVTLTLGITGREEARNYPTVGAGDIFRMLMRGKPTEQEVWPNGLPGPDIEFGYNPYVITTDQTGYNRDQRDYFQSTGKIDIKVPGVEGLKITGTASIDKFAGRQKRWQTPWTLYYWDKKTFEADGVTPLLKGSVRSERTDASLSETAGAQLAINLMGMATYDKKIGDHTFNLMAGVTREKVNNDGFNATRRYFLSTALQQLVAGSDKEQTVGNPTDGPNNLFNRARLSYFGRVGYNYKEKYLAEFLWRADGSYIFPQDRRFGFFPGISAGWRVSEEAFFKDHVKFINNLKIRASWGQMGAEAYFGDALAEYQYLSTMGFGNYIINNQYSQTLTENRVPNLDFGWEVANNANIGLDASFLNNKLSFEFDYFYNKRTKILISRGSSIPGSSGITDKLPPVNLGKVNNKGFEFKLSYNDHAGDLGYGISVNGGYSKNKIIFWDETPGAPAWQQSTGMPTGTDLIYEYIGVFKDAAEIKANTINYSALTNNLLPGDMKFRDVNGDGKIDGDDRIRSDKTSTPTFTGGINLSLQYKNFDFSALIQGASGGVQIVGLTESGDIGNFLEWSYKNRWTIDNPSSEFPRLSNRGKTYYTDFNNAGRNTYWLRSNNYVRLKNVEIGYTLPGEWCKKAGFSALRVYVNGLNLITLDKIGIWDPESTNSSAQYYPQARVINTGIKATFMLVKGTVTDEKGTGIPGVSIKLKESAIATTTDPSGKYAIKVPGNGVLIFSYLGYNSQEMPVNNRPLINVKLQENSQALTEIVVVGYGTQKKAVVSGAVTSVKGSDLAKTPTANLSNTLAGRLPGVTALQSSGEPGADGSTIRIRGVNSLGNNDALIVVDGVPNRAGGLERINPNDVESISVLKDASAAIYGSRAANGVILITTKQGKSGKPQLSYDFSYGLQQPTRTPKMSSSSQYAEILNELNIFSSDLPADQWAAASQAFQTTGAYKRPDNGNTVTAFYRPDEMQKFRDGSDPLRYPNTDWFKTTLKTWSPQQRHNLQLTGGAENIKYLVSLGYLDQDGYYKKSATGYKQYDLRINLEAAVSKYVTLTLGITGREEARNYPTVGAGDIFRMLMRGKPTEQEVWPNGLPGPDIEFGYNPYVITTDQTGYNRDQRDYFQSTGKIDIKVPGVEGLKITGTASIDKFAGRQKRWQTPWTLYYWDKKTFEADGVTPLLKGSVRSERTDASLSETAGAQLAINLMGMATYDKKIGDHTFNLMAGVTREKVNNDGFNATRRYFLSTALQQLVAGSDKEQTVGNPTDGPNNLFNRARLSYFGRVGYNYKEKYLAEFLWRADGSYIFPQDRRFGFFPGISAGWRVSEEAFFKDHVKFINNLKIRASWGQMGAEAYFGDALAEYQYLSTMGFGNYIINNQYSQTLTENRVPNLDFGWEVANNANIGLDASFLNNKLSFEFDYFYNKRTKILISRGSSIPGSSGITDKLPPVNLGKVNNKGFEFKLSYNDHAGDLGYGISVNGGYSKNKIIFWDETPGAPAWQQSTGMPTGTDLIYEYIGVFKDAAEIKANTINYSALTNNLLPGDMKFRDVNGDGKIDGDDRIRSDKTSTPTFTGGINLSLQYKNFDFSALIQGASGGVQIVGLTESGDIGNFLEWSYKNRWTIDNPSSEFPRLSNRGKTYYTDFNNAGRNTYWLRSNNYVRLKNVEIGYTLPGEWCKKAGFSALRVYVNGLNLITLDKIGIWDPESTNSSAQYYPQARVINTGIKATF

Radius of gyration: 42.9 Å; Cα contacts (8 Å, |Δi|>4): 5801; chains: 2; bounding box: 110×124×104 Å

Organism: NCBI:txid1503925

Solvent-accessible surface area (backbone atoms only — not comparable to full-atom values): 101831 Å² total; per-residue (Å²): 83,63,30,31,30,38,32,17,33,83,85,63,46,40,37,52,62,28,36,35,27,36,61,99,49,86,53,62,39,51,21,38,80,69,2,38,35,70,44,75,42,61,39,78,35,35,34,33,40,37,34,94,62,28,44,65,44,78,43,71,36,73,63,41,51,67,56,70,42,68,36,45,62,36,65,53,72,58,65,31,71,39,72,51,74,96,43,74,37,43,48,69,77,53,41,59,56,67,49,70,47,52,13,72,65,45,49,60,46,87,63,86,33,44,41,69,55,48,46,34,70,42,59,33,42,46,46,44,46,56,25,39,39,51,80,60,40,56,36,54,53,26,46,62,47,62,53,51,94,46,68,40,55,49,30,44,24,52,73,81,42,69,66,48,88,79,61,62,37,71,48,59,42,85,45,32,44,30,38,29,38,27,70,42,46,59,17,42,78,71,35,47,56,16,63,35,13,27,41,37,38,35,58,57,66,36,37,72,45,71,57,34,42,34,40,40,40,37,47,30,38,29,30,62,64,43,71,65,61,59,34,48,22,44,56,46,48,52,49,47,33,52,44,48,52,70,69,35,99,54,58,75,90,49,45,61,59,36,53,51,24,26,64,69,74,15,44,28,72,39,85,88,80,62,50,70,50,64,39,82,55,34,43,70,55,47,48,28,34,69,69,50,80,40,48,86,79,31,22,68,42,55,51,59,65,74,32,39,44,78,64,20,53,31,40,39,43,37,42,36,41,35,15,25,52,96,50,33,25,30,26,38,36,40,37,39,38,43,33,50,33,54,39,57,73,42,30,33,23,23,37,36,42,39,36,39,37,31,40,37,34,47,68,46,100,40,35,38,41,37,42,37,40,39,39,37,38,41,40,33,33,29,21,63,53,54,54,46,58,45,27,40,48,43,55,21,43,46,12,58,42,56,61,53,43,94,89,68,49,46,18,51,51,82,58,76,44,43,29,60,76,44,44,41,13,54,67,28,29,31,31,36,41,39,38,36,40,41,38,38,36,42,37,41,38,35,45,47,83,97,41,85,48,34,35,39,39,40,37,43,32,48,35,38,39,44,36,43,32,44,35,36,37,41,48,41,71,29,30,44,66,86,84,74,56,48,37,95,82,66,76,45,69,46,67,46,76,41,79,37,34,86,42,88,46,31,36,41,37,41,37,39,20,37,33,46,36,41,39,39,36,44,36,42,35,38,46,48,73,58,88,62,36,37,40,40,38,36,41,35,39,40,41,35,40,36,44,32,39,40,37,33,40,35,22,25,61,37,87,54,85,85,57,92,48,58,63,57,27,32,78,64,83,44,46,72,33,55,42,85,50,82,89,26,18,73,51,77,49,46,36,42,36,38,38,39,36,43,36,41,32,40,77,81,30,44,36,40,37,40,37,40,33,39,41,30,42,67,47,36,50,84,93,49,22,63,47,77,28,46,29,40,30,31,26,39,29,53,36,73,36,68,77,35,52,78,68,42,73,64,50,64,37,36,34,44,27,33,32,35,21,38,26,42,23,74,45,22,49,92,87,34,77,50,63,44,49,53,43,72,48,74,38,82,46,76,44,73,51,92,90,31,84,34,80,41,79,42,80,54,39,47,49,22,81,78,48,55,65,15,38,34,38,35,37,38,41,37,40,42,35,22,23,71,87,61,27,34,35,40,39,40,37,40,42,42,34,42,27,37,28,32,54,34,58,61,37,54,67,42,62,71,88,70,73,45,49,81,29,57,41,57,41,65,64,17,28,26,37,25,37,40,38,31,34,38,40,36,39,49,54,68,61,86,67,35,37,42,34,43,34,40,34,25,18,38,27,56,36,27,29,71,38,69,57,62,54,77,87,60,55,78,62,51,50,57,68,67,25,38,80,81,46,50,70,25,36,46,59,72,34,20,30,45,36,65,66,52,54,69,68,52,78,63,40,46,66,75,64,40,92,70,91,51,63,16,37,78,36,65,51,55,68,78,68,80,47,48,45,49,82,79,26,33,34,44,46,84,47,30,68,62,52,32,30,40,25,14,38,41,40,37,38,34,45,81,51,34,38,36,38,38,34,38,29,36,36,34,66,16,32,42,55,50,71,72,51,68,15,43,96,76,9,30,48,44,34,65,51,71,74,52,37,26,39,86,91,53,57,20,51,72,29,38,44,79,49,62,64,36,68,42,46,67,55,20,74,92,60,43,28,44,25,50,80,38,47,37,51,41,32,35,41,26,42,40,32,38,35,43,36,40,44,57,58,57,73,63,23,52,76,72,66,27,64,37,40,34,41,36,40,28,32,28,47,72,46,75,48,56,72,66,81,43,50,59,60,59,41,83,59,39,52,65,38,49,43,48,41,60,20,32,46,33,39,35,40,39,39,29,71,82,63,29,31,30,38,32,15,32,82,84,63,47,41,37,51,62,28,36,36,28,37,62,99,50,88,52,61,40,51,21,37,80,70,3,37,36,68,45,77,43,61,39,80,34,35,34,32,39,37,36,93,63,28,43,66,45,78,43,70,35,72,63,40,50,66,55,72,42,68,36,45,61,37,67,51,72,56,66,32,72,39,70,52,75,97,43,72,37,43,47,69,77,52,40,58,57,67,49,69,46,54,13,72,65,44,49,58,48,86,62,87,33,45,43,68,54,46,48,35,68,40,60,32,43,45,44,42,45,56,26,38,38,51,81,60,41,56,34,55,53,24,45,62,46,60,54,50,94,45,68,41,56,49,29,43,24,52,72,83,41,68,66,51,89,80,62,63,38,72,48,60,41,87,45,33,45,31,40,29,38,27,70,41,46,59,18,40,78,72,34,47,57,17,64,35,13,26,39,36,37,36,58,56,65,36,38,73,44,73,57,36,43,34,41,40,40,37,50,29,39,30,29,62,62,44,71,66,60,60,35,48,23,43,57,46,47,50,48,48,34,51,45,48,51,71,67,39,95,53,58,74,89,47,45,60,61,35,52,51,24,25,65,67,74,14,44,27,70,38,86,88,78,63,52,71,48,65,38,79,54,34,42,69,54,46,48,28,33,68,68,49,80,40,49,87,78,31,22,67,42,56,51,60,66,74,30,40,45,78,63,22,54,32,40,39,41,36,41,36,39,34,16,25,52,96,48,34,25,30,25,40,37,40,36,39,38,42,34,50,33,54,39,57,74,42,28,33,23,22,38,38,44,39,38,37,37,29,38,37,33,46,67,46,100,40,35,39,41,36,41,37,41,36,39,38,39,41,40,33,34,28,21,64,52,54,54,45,59,46,27,40,48,43,56,20,43,45,13,58,42,55,60,53,43,95,88,67,50,46,19,52,51,81,58,75,44,42,28,61,76,45,44,40,13,53,67,27,30,30,30,36,41,37,39,39,41,44,36,39,37,42,36,39,38,35,44,45,83,96,41,84,50,34,35,41,37,41,37,44,33,49,36,38,39,44,35,42,32,44,36,38,36,40,47,40,69,30,30,45,66,85,81,73,56,48,37,95,82,66,76,46,70,46,66,48,77,41,78,36,36,85,43,88,47,30,36,40,37,40,36,38,19,37,35,47,34,41,39,41,36,43,35,41,36,39,46,48,72,58,90,60,38,37,40,38,38,37,40,35,40,42,40,35,42,36,44,34,39,38,36,32,40,34,22,25,61,36,86,53,85,84,56,92,49,55,64,54,27,32,80,64,82,45,48,71,32,55,42,85,53,83,86,28,18,73,50,76,49,45,36,41,34,39,36,37,37,42,36,40,33,40,76,82,30,42,38,39,36,41,36,39,33,38,42,31,42,66,47,37,51,83,94,48,22,61,48,78,26,45,28,40,31,31,25,40,30,54,36,73,35,69,78,35,50,77,68,44,73,65,49,64,36,37,32,42,27,33,34,36,20,38,26,43,23,74,44,23,49,91,86,34,76,51,64,45,51,55,43,72,46,74,40,82,46,73,43,74,50,93,90,31,84,34,81,40,78,43,79,56,41,47,48,22,81,78,47,56,65,16,38,33,38,34,36,39,42,36,40,39,36,22,24,71,88,61,28,34,36,41,39,39,37,41,40,42,36,41,28,36,28,30,54,34,58,62,37,54,67,42,64,72,88,69,72,45,48,82,30,58,42,57,41,63,65,18,27,25,39,24,37,39,39,30,33,38,40,36,40,50,53,68,61,86,68,35,35,41,34,42,34,41,33,24,16,37,29,54,36,29,29,71,38,68,58,60,55,76,86,60,56,79,63,52,50,58,70,68,25,38,81,82,46,51,71,26,36,44,58,73,33,20,33,45,36,67,67,51,54,70,67,50,81,64,40,45,66,76,64,41,92,69,91,52,62,15,35,75,35,64,51,54,68,77,68,80,49,46,46,49,82,77,24,31,34,44,46,82,49,30,69,62,54,31,29,41,24,14,39,41,39,38,38,33,46,81,52,34,38,36,38,36,32,38,28,36,38,34,66,16,32,42,55,51,72,70,52,67,15,44,95,77,9,30,50,44,34,65,51,70,76,51,38,25,38,88,91,54,58,21,51,71,30,38,44,81,50,62,64,35,69,41,45,66,53,21,74,93,60,47,26,45,27,50,78,37,46,38,54,40,33,34,40,25,42,39,34,37,35,44,36,40,45,56,58,56,74,63,21,52,74,72,64,28,65,36,39,33,41,36,42,29,32,27,47,72,45,76,50,56,74,64,80,43,50,58,61,57,41,83,58,39,53,64,39,48,42,49,40,59,19,33,45,33,39,35,40,39,38,28,69

Secondary structure (DSSP, 8-state):
-EEEEEEE-TTS-B-TT-EEEETTSS-EEE--TTSEEEEE--TT-EEEEE-TTB--EEEE-TT-SB--EEPPB--HHHH-EEEETTEEEEGGG--S-EEEEEHHHHTTS--S-GGGG-TTTSTTEEEEE---BTTB-PEEEEESS---SS--PPEEEETTEES-TTTTTT--GGGEEEEEEE-SGGGGGG-TT-TT-EEEEEE----SEEEEEEEEEEEEEEEES--PPBPPHHHHHHHHHHHHHHHSS--GGGHHHHHHHHHHTSEEE-TTT-PEEEPSS-HHHHHHHHH-S-TTTS----HHHHHB-S-EEEEEEEEEEEEEETTEEEEEEEEEEEEE-SBTT---EEEEEEEEEEEEEE-SSSEEEEEEEEEEEEEEEE-SS-HHHHHHHHHH--TTS-SB-TTS-B---SBTTB-HHHHTSGGGEEEEEEEEEEEEEEEEEEE-TTSTTEEEEEEEEEEEEEEEEEEEE---EEEE--SS-B-TTSSSB--EEEE-SS-SS-EEEEEEEEEEEEEEEEEEEEEEEETTEEEEEEEEEEEEEEEEEEEEEEEE--S-TT--SGGGSEEEEEEEE---STTS--EEEEEEEEEEEEEEEETTTEEEEEEEEEEEETTS-GGGSEEEEEEEEEEEEGGGSHHHHTT-TTEEEEEEEEEEEEEEE--EETTEE-TTTTS--EEEEEEEETTEEEEEEEE-----TT---EEEEEEEEEEEEEETTTTEEEEEEEEEEEEEEEEE---TTS-GGGS-GGGPPPEEEEEEEEEEEEEEEEEEEEETTEEEEEEEEEEEEEEEEEES-PPTT--GGG--TTS-TTPPEEB-EEEE--SHHHHHH--SB-TTT-SS--TTPEEE--SS-SSB-SGGG-EE-S--SS-SEEEEEEEEEEETTEEEEEEEEEEES-EEE----S-BTTB--BHHHHHS---SSS--SSSPPP-STT-STTT-TTTT-SBTTTEEE--EEEEEEEEEEEEPPHHHHHHHT-SEEEEEEEEEEEEEEES--SS-TT---SS--SPPPEEEEEEEEEEE-/-EEEEEEE-TTS-B-TT-EEEETTSS-EEE--TTSEEEEE--TT-EEEEE-TTB--EEEE-TT-SB--EE--B--HHHH-EEEETTEEEEGGG--S-EEEEEHHHHTTS--S-GGGG-TTTSTTEEEEE---BTTB-PEEEEESS---SS--PPEEEETTEES-TTTTTT--GGGEEEEEEE-SGGGGGG-TT-TT-EEEEEE----SEEEEEEEEEEEEEEEES--PPBPPHHHHHHHHHHHHHHHTT--GGGHHHHHHHHHHTSEEE-TTT-PEEEPSS-HHHHHHHHH-S-TTTS----HHHHHB-S-EEEEEEEEEEEEEETTEEEEEEEEEEEEE-SBTT---EEEEEEEEEEEEEE-SSSEEEEEEEEEEEEEEEE-SS-HHHHHHHHHH--TTS-SB-TTS-B---SBTTB-HHHHTSGGGEEEEEEEEEEEEEEEEEEE-TTSTTEEEEEEEEEEEEEEEEEEEE---EEEE--SS-B-TTSSSB--EEEE-SS-SS-EEEEEEEEEEEEEEEEEEEEEEEETTEEEEEEEEEEEEEEEEEEEEEEEE--S-TT--SGGGSEEEEEEEE---STTS--EEEEEEEEEEEEEEEETTTEEEEEEEEEEEETTS-GGGSEEEEEEEEEEEEGGGSHHHHTT-TTEEEEEEEEEEEEEEE--EETTEE-TTTTS--EEEEEEEETTEEEEEEEE-----TT---EEEEEEEEEEEEEETTTTEEEEEEEEEEEEEEEEE---TTS-GGGS-GGGPPPEEEEEEEEEEEEEEEEEEEEETTEEEEEEEEEEEEEEEEEES-PPTT--GGG--TTS-TTPPEEB-EEEE--SHHHHHH--SB-TTT-SS--TTPEEE--SS-SSB-SGGG-EE-S--SS-SEEEEEEEEEEETTEEEEEEEEEEES-EEE----S-BTTB--BHHHHHS---SSS--SSSPPP-STT-STTT-TTTT-SBTTTEEE--EEEEEEEEEEEEPPHHHHHHHT-SEEEEEEEEEEEEEEES--SS-TT---SS--SPPPEEEEEEEEEEE-

Foldseek 3Di:
DKAKEFEAAPVRFGDWFWWKDWPPDPFIDTAHNRRMDITDDPLQTWIWTDDVQFDIDIHGNVNPNYDYHHTYGPLPQQQPWDDFALGIDGPLLDQFDKDKDFLVQQLQFPDQWSQLSPFFPTFQKDWFFFFAFAPRGGTQIFGQPAFEPFDGHAWEAENNRTDFPPGRTRDNSQFFGMKMKGQFCSQCSVFFRHLRIYIYTYTDWFDADDKWKKKWKKKWKWDFLDFFFFDWLLLQLLQQQLQLLVPPPDDQVCSVVQNVCCCPPQWDQDPVPRDIRGGPAHNVLSVCSVPVPDCQQFNGDQQCPLFFDPIWMKMKMKMKMHYHHDFKTKIWMWMWIKTFAGTDQAQWIKIKIKIWMWMWGRPDPFKIKIKIKIKMKIKTKFFLDDLLVLLQQSQFPNSRFFQAFPVGAGAAGLPQRDRSSQRRHCNFPMKMKMKIKIKMKMKMWGRDPPAPQKIKMKMKIKMKMKIKIKTKGAWDKHWYAPSPDADPVVPHTDIDIDGRHNDNKIKMKMKIKMKIKMKIKIKMWGWDDDVQKIKIKMKMKMKMKMWMAMKMKMFIRFPDPPDRDRVRGDPPPIDIGADPDPDRHGDIWIKIKIKMKMWMQGNSFKTKMKIKMWIATQQADPVARIDIKIKMKIKGWPCPDPVNVVPPPQWPTKMKMKMKIKGWYQAGDPNDGRGNLQDFDWDWDWDQDPNDTDIDIDTQADHDNPDHTKMKIKIKIKMWTAGDSRQKIKIKMWMKIKIFQHWAAQLLADDVVVVCRRHYGTTGGWMKMKIWMKMKIKGWDDDVQKTKIKMKIKIFMFMFTQDDNWHPPQDPQATRHGAGPPWDWAFAWDWFQQAPVSVVVQQAAAVQQDPDHGGQATDTDQCPPPRYDHPNRTGTDNAAQDFRMKHKMWIWMDGVQKIKIWIKIWTFGHKAFAALGQDAPSGTHGPVLSVAGAGPVRGTGHHGHDDHRQPHQCSDPVHNVGHVSRMGTLIKMFRAKIKMKGKDDCVVQVVVVFRIKMKMKMKGRADMDDDNPRAHSSHRDHHSSGHRHMIMIMIMMMTMD/DKAKEFEAAPVRFGDWFWWKDWPPDPFIDTAHPRRMDITDDPLQTWIWTDDPQFDIDIHGNVNPNYDYHHTYGPLDQQQPWDDFALGIDGPLLDQFDKDKDFLVQQLQFPDQWSQLSPFFPDFQKDWFFFFAFAPRGGTQIFGQPAFEPFDGHAWEAENNRTDFPPGRTRDNSQFFGMKMKGQFCSQCSVFFRHLRIYIYTYTDWFDADDKWKKKWKKKWKWDFLDFFFFDWLLLFLLQQQLQLLVVVPDDQVCSVVQNVCCCPVQWDQDPVPRDIRGGPAHNVLSVCSVPVPDCVQFNGDQQCPLFFDPIWMKMKMKMKMHYDHDFKTKIWMWMKIKTFAGTDQAQWIKIKIKIWMWMWGRPDPFKIKIKIKIKMKIKTKFFLDDLLVLLQQSQFPNSRFDQAFPVGAGAAGLPQRDRSNQRRHCNFPMKMKMKIKIKMKMKMWGRDPPAPQKIKMKMKIKMKMKIKIKTKGAWDKHWYAPSPDADPVVPHTDIDIDGRHNDNKIKMKMKIKMKIKMKIKIKMWGWDDDPQKIKIKMKMKMKMKMWMAMKMKMFIRFPDPPDRDRVRGDPPPIDIGADPDPDRHGDIWIKIKIKMKMWMQGNSFKTKMKIKMWIATQQADPVARIDIKIKMKIKGWPCPDPVNVVPPPQWPTKMKMKMKIKGWYQAGDPNHGRGNLQDFDKDWDWDQDPNDTDIDIDTQADHDNVDHTKMKIKIKIKMWTAGDSRQKIKIKMWMKIKIFQHWAAQLLQDDVVVVCRRHYGTTGGWMKMKIWMKMKIKGWDDDVQKTKIKMKIKIFMFMFTQDDNWHPPQDPQATRHGAGPPWDWAFAWDWFQQAPVSVVVQQAAAVQQDPDHGGQHTDTDQCPPPRYDHPNRTGTDNAAQDFRMKHWMWIWMDGVQKIKIWIKIWTFGHKAFAALGQDAPSGTHGPVLSVAGADPVRGTGHHGHDDHRQPHQCSDPVHNVGHVSRMDTLIKMFRAKIKMKGKDDCVVQVVVVFRIKMKMKMKGRADMDDDNPRAHSSHRDHHSSGHRHMIMIMIMMMTMD

pLDDT: mean 92.04, std 8.12, range [43.53, 98.62]